Protein AF-0000000078657844 (afdb_homodimer)

Structure (mmCIF, N/CA/C/O backbone):
data_AF-0000000078657844-model_v1
#
loop_
_entity.id
_entity.type
_entity.pdbx_description
1 polymer 'Efflux RND transporter permease subunit'
#
loop_
_atom_site.group_PDB
_atom_site.id
_atom_site.type_symbol
_atom_site.label_atom_id
_atom_site.label_alt_id
_atom_site.label_comp_id
_atom_site.label_asym_id
_atom_site.label_entity_id
_atom_site.label_seq_id
_atom_site.pdbx_PDB_ins_code
_atom_site.Cartn_x
_atom_site.Cartn_y
_atom_site.Cartn_z
_atom_site.occupancy
_atom_site.B_iso_or_equiv
_atom_site.auth_seq_id
_atom_site.auth_comp_id
_atom_site.auth_asym_id
_atom_site.auth_atom_id
_atom_site.pdbx_PDB_model_num
ATOM 1 N N . MET A 1 1 ? 10.367 41.625 31.625 1 34.91 1 MET A N 1
ATOM 2 C CA . MET A 1 1 ? 11.773 41.219 31.547 1 34.91 1 MET A CA 1
ATOM 3 C C . MET A 1 1 ? 11.906 39.844 30.859 1 34.91 1 MET A C 1
ATOM 5 O O . MET A 1 1 ? 11.328 38.875 31.312 1 34.91 1 MET A O 1
ATOM 9 N N . GLY A 1 2 ? 11.891 39.812 29.531 1 51.16 2 GLY A N 1
ATOM 10 C CA . GLY A 1 2 ? 11.773 38.656 28.672 1 51.16 2 GLY A CA 1
ATOM 11 C C . GLY A 1 2 ? 12.828 37.594 28.969 1 51.16 2 GLY A C 1
ATOM 12 O O . GLY A 1 2 ? 13.852 37.875 29.594 1 51.16 2 GLY A O 1
ATOM 13 N N . PHE A 1 3 ? 12.578 36.438 29.016 1 63.78 3 PHE A N 1
ATOM 14 C CA . PHE A 1 3 ? 13.438 35.281 29.281 1 63.78 3 PHE A CA 1
ATOM 15 C C . PHE A 1 3 ? 14.688 35.312 28.422 1 63.78 3 PHE A C 1
ATOM 17 O O . PHE A 1 3 ? 14.602 35.469 27.203 1 63.78 3 PHE A O 1
ATOM 24 N N . ASN A 1 4 ? 15.859 35.781 28.969 1 77.81 4 ASN A N 1
ATOM 25 C CA . ASN A 1 4 ? 17.172 35.781 28.312 1 77.81 4 ASN A CA 1
ATOM 26 C C . ASN A 1 4 ? 17.969 34.531 28.656 1 77.81 4 ASN A C 1
ATOM 28 O O . ASN A 1 4 ? 18.453 34.375 29.781 1 77.81 4 ASN A O 1
ATOM 32 N N . LEU A 1 5 ? 18.109 33.625 27.75 1 80.19 5 LEU A N 1
ATOM 33 C CA . LEU A 1 5 ? 18.75 32.312 27.969 1 80.19 5 LEU A CA 1
ATOM 34 C C . LEU A 1 5 ? 20.25 32.5 28.234 1 80.19 5 LEU A C 1
ATOM 36 O O . LEU A 1 5 ? 20.812 31.766 29.047 1 80.19 5 LEU A O 1
ATOM 40 N N . SER A 1 6 ? 20.984 33.469 27.594 1 81.69 6 SER A N 1
ATOM 41 C CA . SER A 1 6 ? 22.406 33.688 27.812 1 81.69 6 SER A CA 1
ATOM 42 C C . SER A 1 6 ? 22.672 34.25 29.203 1 81.69 6 SER A C 1
ATOM 44 O O . SER A 1 6 ? 23.672 33.875 29.844 1 81.69 6 SER A O 1
ATOM 46 N N . ALA A 1 7 ? 21.75 35.188 29.625 1 80.56 7 ALA A N 1
ATOM 47 C CA . ALA A 1 7 ? 21.875 35.719 30.984 1 80.56 7 ALA A CA 1
ATOM 48 C C . ALA A 1 7 ? 21.609 34.656 32.031 1 80.56 7 ALA A C 1
ATOM 50 O O . ALA A 1 7 ? 22.25 34.625 33.062 1 80.56 7 ALA A O 1
ATOM 51 N N . TRP A 1 8 ? 20.672 33.812 31.672 1 83.12 8 TRP A N 1
ATOM 52 C CA . TRP A 1 8 ? 20.375 32.688 32.562 1 83.12 8 TRP A CA 1
ATOM 53 C C . TRP A 1 8 ? 21.562 31.734 32.656 1 83.12 8 TRP A C 1
ATOM 55 O O . TRP A 1 8 ? 21.875 31.234 33.75 1 83.12 8 TRP A O 1
ATOM 65 N N . ALA A 1 9 ? 22.266 31.438 31.609 1 86.19 9 ALA A N 1
ATOM 66 C CA . ALA A 1 9 ? 23.422 30.562 31.594 1 86.19 9 ALA A CA 1
ATOM 67 C C . ALA A 1 9 ? 24.547 31.109 32.438 1 86.19 9 ALA A C 1
ATOM 69 O O . ALA A 1 9 ? 25.266 30.344 33.125 1 86.19 9 ALA A O 1
ATOM 70 N N . LEU A 1 10 ? 24.719 32.438 32.469 1 84 10 LEU A N 1
ATOM 71 C CA . LEU A 1 10 ? 25.812 33.062 33.219 1 84 10 LEU A CA 1
ATOM 72 C C . LEU A 1 10 ? 25.469 33.156 34.719 1 84 10 LEU A C 1
ATOM 74 O O . LEU A 1 10 ? 26.359 33.219 35.562 1 84 10 LEU A O 1
ATOM 78 N N . ARG A 1 11 ? 24.125 33.25 34.938 1 82.56 11 ARG A N 1
ATOM 79 C CA . ARG A 1 11 ? 23.703 33.281 36.344 1 82.56 11 ARG A CA 1
ATOM 80 C C . ARG A 1 11 ? 23.781 31.906 36.969 1 82.56 11 ARG A C 1
ATOM 82 O O . ARG A 1 11 ? 23.938 31.781 38.188 1 82.56 11 ARG A O 1
ATOM 89 N N . ASN A 1 12 ? 23.656 30.906 36.188 1 88.69 12 ASN A N 1
ATOM 90 C CA . ASN A 1 12 ? 23.75 29.531 36.625 1 88.69 12 ASN A CA 1
ATOM 91 C C . ASN A 1 12 ? 24.969 28.828 36.031 1 88.69 12 ASN A C 1
ATOM 93 O O . ASN A 1 12 ? 24.844 27.797 35.375 1 88.69 12 ASN A O 1
ATOM 97 N N . ARG A 1 13 ? 26.109 29.203 36.438 1 86.88 13 ARG A N 1
ATOM 98 C CA . ARG A 1 13 ? 27.375 28.75 35.875 1 86.88 13 ARG A CA 1
ATOM 99 C C . ARG A 1 13 ? 27.609 27.281 36.156 1 86.88 13 ARG A C 1
ATOM 101 O O . ARG A 1 13 ? 28.094 26.547 35.312 1 86.88 13 ARG A O 1
ATOM 108 N N . GLN A 1 14 ? 27.156 26.844 37.219 1 88.88 14 GLN A N 1
ATOM 109 C CA . GLN A 1 14 ? 27.406 25.453 37.625 1 88.88 14 GLN A CA 1
ATOM 110 C C . GLN A 1 14 ? 26.547 24.484 36.812 1 88.88 14 GLN A C 1
ATOM 112 O O . GLN A 1 14 ? 27 23.391 36.469 1 88.88 14 GLN A O 1
ATOM 117 N N . ILE A 1 15 ? 25.328 24.859 36.562 1 90.12 15 ILE A N 1
ATOM 118 C CA . ILE A 1 15 ? 24.422 24 35.812 1 90.12 15 ILE A CA 1
ATOM 119 C C . ILE A 1 15 ? 24.906 23.906 34.344 1 90.12 15 ILE A C 1
ATOM 121 O O . ILE A 1 15 ? 24.844 22.844 33.75 1 90.12 15 ILE A O 1
ATOM 125 N N . VAL A 1 16 ? 25.344 25 33.812 1 90.94 16 VAL A N 1
ATOM 126 C CA . VAL A 1 16 ? 25.812 25.031 32.438 1 90.94 16 VAL A CA 1
ATOM 127 C C . VAL A 1 16 ? 27.078 24.188 32.312 1 90.94 16 VAL A C 1
ATOM 129 O O . VAL A 1 16 ? 27.25 23.438 31.328 1 90.94 16 VAL A O 1
ATOM 132 N N . LEU A 1 17 ? 27.906 24.281 33.281 1 90.5 17 LEU A N 1
ATOM 133 C CA . LEU A 1 17 ? 29.125 23.469 33.281 1 90.5 17 LEU A CA 1
ATOM 134 C C . LEU A 1 17 ? 28.781 21.984 33.406 1 90.5 17 LEU A C 1
ATOM 136 O O . LEU A 1 17 ? 29.391 21.141 32.75 1 90.5 17 LEU A O 1
ATOM 140 N N . PHE A 1 18 ? 27.875 21.766 34.25 1 91.5 18 PHE A N 1
ATOM 141 C CA . PHE A 1 18 ? 27.422 20.375 34.406 1 91.5 18 PHE A CA 1
ATOM 142 C C . PHE A 1 18 ? 26.859 19.844 33.094 1 91.5 18 PHE A C 1
ATOM 144 O O . PHE A 1 18 ? 27.172 18.719 32.688 1 91.5 18 PHE A O 1
ATOM 151 N N . LEU A 1 19 ? 26.016 20.594 32.438 1 92.62 19 LEU A N 1
ATOM 152 C CA . LEU A 1 19 ? 25.406 20.188 31.188 1 92.62 19 LEU A CA 1
ATOM 153 C C . LEU A 1 19 ? 26.469 20 30.094 1 92.62 19 LEU A C 1
ATOM 155 O O . LEU A 1 19 ? 26.344 19.125 29.25 1 92.62 19 LEU A O 1
ATOM 159 N N . MET A 1 20 ? 27.453 20.859 30.109 1 92.38 20 MET A N 1
ATOM 160 C CA . MET A 1 20 ? 28.547 20.75 29.141 1 92.38 20 MET A CA 1
ATOM 161 C C . MET A 1 20 ? 29.312 19.453 29.328 1 92.38 20 MET A C 1
ATOM 163 O O . MET A 1 20 ? 29.609 18.75 28.344 1 92.38 20 MET A O 1
ATOM 167 N N . ILE A 1 21 ? 29.594 19.125 30.516 1 93.06 21 ILE A N 1
ATOM 168 C CA . ILE A 1 21 ? 30.344 17.906 30.812 1 93.06 21 ILE A CA 1
ATOM 169 C C . ILE A 1 21 ? 29.5 16.672 30.531 1 93.06 21 ILE A C 1
ATOM 171 O O . ILE A 1 21 ? 29.984 15.695 29.953 1 93.06 21 ILE A O 1
ATOM 175 N N . LEU A 1 22 ? 28.297 16.781 30.938 1 94 22 LEU A N 1
ATOM 176 C CA . LEU A 1 22 ? 27.375 15.664 30.703 1 94 22 LEU A CA 1
ATOM 177 C C . LEU A 1 22 ? 27.219 15.391 29.219 1 94 22 LEU A C 1
ATOM 179 O O . LEU A 1 22 ? 27.281 14.242 28.781 1 94 22 LEU A O 1
ATOM 183 N N . LEU A 1 23 ? 26.984 16.406 28.453 1 93.88 23 LEU A N 1
ATOM 184 C CA . LEU A 1 23 ? 26.766 16.234 27.031 1 93.88 23 LEU A CA 1
ATOM 185 C C . LEU A 1 23 ? 28.047 15.805 26.328 1 93.88 23 LEU A C 1
ATOM 187 O O . LEU A 1 23 ? 28 15.055 25.344 1 93.88 23 LEU A O 1
ATOM 191 N N . ALA A 1 24 ? 29.125 16.25 26.797 1 93.75 24 ALA A N 1
ATOM 192 C CA . ALA A 1 24 ? 30.406 15.812 26.266 1 93.75 24 ALA A CA 1
ATOM 193 C C . ALA A 1 24 ? 30.641 14.328 26.531 1 93.75 24 ALA A C 1
ATOM 195 O O . ALA A 1 24 ? 31.125 13.602 25.656 1 93.75 24 ALA A O 1
ATOM 196 N N . LEU A 1 25 ? 30.234 13.914 27.656 1 94.38 25 LEU A N 1
ATOM 197 C CA . LEU A 1 25 ? 30.422 12.516 28.031 1 94.38 25 LEU A CA 1
ATOM 198 C C . LEU A 1 25 ? 29.453 11.617 27.266 1 94.38 25 LEU A C 1
ATOM 200 O O . LEU A 1 25 ? 29.844 10.57 26.734 1 94.38 25 LEU A O 1
ATOM 204 N N . VAL A 1 26 ? 28.234 12.031 27.234 1 94.38 26 VAL A N 1
ATOM 205 C CA . VAL A 1 26 ? 27.219 11.258 26.516 1 94.38 26 VAL A CA 1
ATOM 206 C C . VAL A 1 26 ? 27.578 11.211 25.031 1 94.38 26 VAL A C 1
ATOM 208 O O . VAL A 1 26 ? 27.375 10.188 24.359 1 94.38 26 VAL A O 1
ATOM 211 N N . GLY A 1 27 ? 28 12.312 24.531 1 93.81 27 GLY A N 1
ATOM 212 C CA . GLY A 1 27 ? 28.406 12.352 23.141 1 93.81 27 GLY A CA 1
ATOM 213 C C . GLY A 1 27 ? 29.594 11.445 22.844 1 93.81 27 GLY A C 1
ATOM 214 O O . GLY A 1 27 ? 29.594 10.734 21.828 1 93.81 27 GLY A O 1
ATOM 215 N N . ALA A 1 28 ? 30.5 11.438 23.688 1 92.94 28 ALA A N 1
ATOM 216 C CA . ALA A 1 28 ? 31.672 10.594 23.516 1 92.94 28 ALA A CA 1
ATOM 217 C C . ALA A 1 28 ? 31.312 9.117 23.609 1 92.94 28 ALA A C 1
ATOM 219 O O . ALA A 1 28 ? 31.828 8.297 22.844 1 92.94 28 ALA A O 1
ATOM 220 N N . LEU A 1 29 ? 30.469 8.812 24.453 1 93 29 LEU A N 1
ATOM 221 C CA . LEU A 1 29 ? 30.016 7.43 24.594 1 93 29 LEU A CA 1
ATOM 222 C C . LEU A 1 29 ? 29.188 7.016 23.375 1 93 29 LEU A C 1
ATOM 224 O O . LEU A 1 29 ? 29.297 5.879 22.906 1 93 29 LEU A O 1
ATOM 228 N N . SER A 1 30 ? 28.391 7.883 22.938 1 93.25 30 SER A N 1
ATOM 229 C CA . SER A 1 30 ? 27.547 7.594 21.781 1 93.25 30 SER A CA 1
ATOM 230 C C . SER A 1 30 ? 28.391 7.367 20.531 1 93.25 30 SER A C 1
ATOM 232 O O . SER A 1 30 ? 28.062 6.531 19.688 1 93.25 30 SER A O 1
ATOM 234 N N . TYR A 1 31 ? 29.438 8.047 20.391 1 89.5 31 TYR A N 1
ATOM 235 C CA . TYR A 1 31 ? 30.328 7.898 19.25 1 89.5 31 TYR A CA 1
ATOM 236 C C . TYR A 1 31 ? 30.906 6.492 19.188 1 89.5 31 TYR A C 1
ATOM 238 O O . TYR A 1 31 ? 31.031 5.91 18.109 1 89.5 31 TYR A O 1
ATOM 246 N N . THR A 1 32 ? 31.125 5.883 20.312 1 87.5 32 THR A N 1
ATOM 247 C CA . THR A 1 32 ? 31.734 4.555 20.359 1 87.5 32 THR A CA 1
ATOM 248 C C . THR A 1 32 ? 30.688 3.479 20.094 1 87.5 32 THR A C 1
ATOM 250 O O . THR A 1 32 ? 31.016 2.367 19.688 1 87.5 32 THR A O 1
ATOM 253 N N . LYS A 1 33 ? 29.516 3.805 20.219 1 88.25 33 LYS A N 1
ATOM 254 C CA . LYS A 1 33 ? 28.469 2.797 20.078 1 88.25 33 LYS A CA 1
ATOM 255 C C . LYS A 1 33 ? 27.766 2.914 18.734 1 88.25 33 LYS A C 1
ATOM 257 O O . LYS A 1 33 ? 26.969 2.049 18.375 1 88.25 33 LYS A O 1
ATOM 262 N N . LEU A 1 34 ? 28.016 3.852 18.031 1 87.88 34 LEU A N 1
ATOM 263 C CA . LEU A 1 34 ? 27.359 4.027 16.734 1 87.88 34 LEU A CA 1
ATOM 264 C C . LEU A 1 34 ? 27.844 2.984 15.734 1 87.88 34 LEU A C 1
ATOM 266 O O . LEU A 1 34 ? 29.047 2.715 15.641 1 87.88 34 LEU A O 1
ATOM 270 N N . GLY A 1 35 ? 26.875 2.307 15.117 1 85.38 35 GLY A N 1
ATOM 271 C CA . GLY A 1 35 ? 27.203 1.321 14.102 1 85.38 35 GLY A CA 1
ATOM 272 C C . GLY A 1 35 ? 27.859 1.926 12.875 1 85.38 35 GLY A C 1
ATOM 273 O O . GLY A 1 35 ? 27.469 3.006 12.422 1 85.38 35 GLY A O 1
ATOM 274 N N . GLN A 1 36 ? 28.906 1.331 12.453 1 86.75 36 GLN A N 1
ATOM 275 C CA . GLN A 1 36 ? 29.609 1.798 11.258 1 86.75 36 GLN A CA 1
ATOM 276 C C . GLN A 1 36 ? 29.281 0.917 10.055 1 86.75 36 GLN A C 1
ATOM 278 O O . GLN A 1 36 ? 29.25 -0.311 10.164 1 86.75 36 GLN A O 1
ATOM 283 N N . SER A 1 37 ? 28.828 1.515 9.047 1 84.5 37 SER A N 1
ATOM 284 C CA . SER A 1 37 ? 28.516 0.821 7.797 1 84.5 37 SER A CA 1
ATOM 285 C C . SER A 1 37 ? 29 1.605 6.59 1 84.5 37 SER A C 1
ATOM 287 O O . SER A 1 37 ? 29.375 2.775 6.711 1 84.5 37 SER A O 1
ATOM 289 N N . GLU A 1 38 ? 29.078 0.917 5.5 1 78.88 38 GLU A N 1
ATOM 290 C CA . GLU A 1 38 ? 29.547 1.585 4.293 1 78.88 38 GLU A CA 1
ATOM 291 C C . GLU A 1 38 ? 28.469 2.502 3.715 1 78.88 38 GLU A C 1
ATOM 293 O O . GLU A 1 38 ? 28.75 3.654 3.377 1 78.88 38 GLU A O 1
ATOM 298 N N . ASP A 1 39 ? 27.328 1.947 3.58 1 81.38 39 ASP A N 1
ATOM 299 C CA . ASP A 1 39 ? 26.203 2.676 2.998 1 81.38 39 ASP A CA 1
ATOM 300 C C . ASP A 1 39 ? 25.047 2.77 3.982 1 81.38 39 ASP A C 1
ATOM 302 O O . ASP A 1 39 ? 24.938 1.952 4.898 1 81.38 39 ASP A O 1
ATOM 306 N N . PRO A 1 40 ? 24.297 3.809 3.82 1 84.75 40 PRO A N 1
ATOM 307 C CA . PRO A 1 40 ? 23.109 3.881 4.664 1 84.75 40 PRO A CA 1
ATOM 308 C C . PRO A 1 40 ? 22.125 2.736 4.406 1 84.75 40 PRO A C 1
ATOM 310 O O . PRO A 1 40 ? 22.156 2.123 3.334 1 84.75 40 PRO A O 1
ATOM 313 N N . PRO A 1 41 ? 21.359 2.479 5.484 1 79.56 41 PRO A N 1
ATOM 314 C CA . PRO A 1 41 ? 20.359 1.433 5.266 1 79.56 41 PRO A CA 1
ATOM 315 C C . PRO A 1 41 ? 19.375 1.785 4.152 1 79.56 41 PRO A C 1
ATOM 317 O O . PRO A 1 41 ? 18.922 2.93 4.066 1 79.56 41 PRO A O 1
ATOM 320 N N . PHE A 1 42 ? 19.234 0.841 3.23 1 77.88 42 PHE A N 1
ATOM 321 C CA . PHE A 1 42 ? 18.375 0.993 2.066 1 77.88 42 PHE A CA 1
ATOM 322 C C . PHE A 1 42 ? 17.531 -0.257 1.855 1 77.88 42 PHE A C 1
ATOM 324 O O . PHE A 1 42 ? 18.047 -1.377 1.906 1 77.88 42 PHE A O 1
ATOM 331 N N . THR A 1 43 ? 16.188 0.026 1.701 1 82.06 43 THR A N 1
ATOM 332 C CA . THR A 1 43 ? 15.305 -1.109 1.452 1 82.06 43 THR A CA 1
ATOM 333 C C . THR A 1 43 ? 15.141 -1.349 -0.046 1 82.06 43 THR A C 1
ATOM 335 O O . THR A 1 43 ? 14.719 -0.455 -0.78 1 82.06 43 THR A O 1
ATOM 338 N N . PHE A 1 44 ? 15.648 -2.514 -0.457 1 83.94 44 PHE A N 1
ATOM 339 C CA . PHE A 1 44 ? 15.406 -2.904 -1.84 1 83.94 44 PHE A CA 1
ATOM 340 C C . PHE A 1 44 ? 13.961 -3.344 -2.031 1 83.94 44 PHE A C 1
ATOM 342 O O . PHE A 1 44 ? 13.539 -4.359 -1.476 1 83.94 44 PHE A O 1
ATOM 349 N N . LYS A 1 45 ? 13.289 -2.67 -2.836 1 88.25 45 LYS A N 1
ATOM 350 C CA . LYS A 1 45 ? 11.859 -2.918 -2.998 1 88.25 45 LYS A CA 1
ATOM 351 C C . LYS A 1 45 ? 11.586 -3.791 -4.223 1 88.25 45 LYS A C 1
ATOM 353 O O . LYS A 1 45 ? 10.828 -3.402 -5.109 1 88.25 45 LYS A O 1
ATOM 358 N N . ALA A 1 46 ? 12.219 -4.953 -4.277 1 90.06 46 ALA A N 1
ATOM 359 C CA . ALA A 1 46 ? 12.016 -5.906 -5.367 1 90.06 46 ALA A CA 1
ATOM 360 C C . ALA A 1 46 ? 11.859 -7.324 -4.828 1 90.06 46 ALA A C 1
ATOM 362 O O . ALA A 1 46 ? 12.516 -7.703 -3.855 1 90.06 46 ALA A O 1
ATOM 363 N N . MET A 1 47 ? 10.93 -8.078 -5.371 1 92.19 47 MET A N 1
ATOM 364 C CA . MET A 1 47 ? 10.719 -9.492 -5.074 1 92.19 47 MET A CA 1
ATOM 365 C C . MET A 1 47 ? 10.812 -10.328 -6.34 1 92.19 47 MET A C 1
ATOM 367 O O . MET A 1 47 ? 10.312 -9.938 -7.395 1 92.19 47 MET A O 1
ATOM 371 N N . VAL A 1 48 ? 11.547 -11.438 -6.215 1 92.69 48 VAL A N 1
ATOM 372 C CA . VAL A 1 48 ? 11.688 -12.328 -7.363 1 92.69 48 VAL A CA 1
ATOM 373 C C . VAL A 1 48 ? 10.836 -13.578 -7.152 1 92.69 48 VAL A C 1
ATOM 375 O O . VAL A 1 48 ? 10.875 -14.195 -6.082 1 92.69 48 VAL A O 1
ATOM 378 N N . ILE A 1 49 ? 10.023 -13.883 -8.125 1 94.69 49 ILE A N 1
ATOM 379 C CA . ILE A 1 49 ? 9.195 -15.086 -8.125 1 94.69 49 ILE A CA 1
ATOM 380 C C . ILE A 1 49 ? 9.672 -16.031 -9.219 1 94.69 49 ILE A C 1
ATOM 382 O O . ILE A 1 49 ? 9.594 -15.719 -10.406 1 94.69 49 ILE A O 1
ATOM 386 N N . ARG A 1 50 ? 10.117 -17.234 -8.766 1 93.62 50 ARG A N 1
ATOM 387 C CA . ARG A 1 50 ? 10.609 -18.234 -9.703 1 93.62 50 ARG A CA 1
ATOM 388 C C . ARG A 1 50 ? 9.672 -19.438 -9.766 1 93.62 50 ARG A C 1
ATOM 390 O O . ARG A 1 50 ? 9.281 -19.984 -8.734 1 93.62 50 ARG A O 1
ATOM 397 N N . THR A 1 51 ? 9.203 -19.781 -10.977 1 94.81 51 THR A N 1
ATOM 398 C CA . THR A 1 51 ? 8.352 -20.938 -11.211 1 94.81 51 THR A CA 1
ATOM 399 C C . THR A 1 51 ? 8.977 -21.859 -12.258 1 94.81 51 THR A C 1
ATOM 401 O O . THR A 1 51 ? 9.375 -21.406 -13.336 1 94.81 51 THR A O 1
ATOM 404 N N . LEU A 1 52 ? 9.086 -23.188 -11.93 1 93.12 52 LEU A N 1
ATOM 405 C CA . LEU A 1 52 ? 9.68 -24.156 -12.844 1 93.12 52 LEU A CA 1
ATOM 406 C C . LEU A 1 52 ? 8.602 -25.016 -13.492 1 93.12 52 LEU A C 1
ATOM 408 O O . LEU A 1 52 ? 7.652 -25.453 -12.828 1 93.12 52 LEU A O 1
ATOM 412 N N . TRP A 1 53 ? 8.602 -25.094 -14.781 1 89.75 53 TRP A N 1
ATOM 413 C CA . TRP A 1 53 ? 7.758 -25.984 -15.578 1 89.75 53 TRP A CA 1
ATOM 414 C C . TRP A 1 53 ? 8.594 -26.781 -16.562 1 89.75 53 TRP A C 1
ATOM 416 O O . TRP A 1 53 ? 8.594 -26.484 -17.766 1 89.75 53 TRP A O 1
ATOM 426 N N . PRO A 1 54 ? 9.164 -27.859 -16.031 1 86.06 54 PRO A N 1
ATOM 427 C CA . PRO A 1 54 ? 10.094 -28.609 -16.875 1 86.06 54 PRO A CA 1
ATOM 428 C C . PRO A 1 54 ? 9.422 -29.203 -18.109 1 86.06 54 PRO A C 1
ATOM 430 O O . PRO A 1 54 ? 8.32 -29.75 -18.031 1 86.06 54 PRO A O 1
ATOM 433 N N . GLY A 1 55 ? 10.055 -29.016 -19.281 1 79.56 55 GLY A N 1
ATOM 434 C CA . GLY A 1 55 ? 9.562 -29.609 -20.516 1 79.56 55 GLY A CA 1
ATOM 435 C C . GLY A 1 55 ? 8.867 -28.609 -21.422 1 79.56 55 GLY A C 1
ATOM 436 O O . GLY A 1 55 ? 8.703 -28.844 -22.609 1 79.56 55 GLY A O 1
ATOM 437 N N . ALA A 1 56 ? 8.445 -27.5 -20.859 1 86 56 ALA A N 1
ATOM 438 C CA . ALA A 1 56 ? 7.715 -26.5 -21.641 1 86 56 ALA A CA 1
ATOM 439 C C . ALA A 1 56 ? 8.68 -25.562 -22.375 1 86 56 ALA A C 1
ATOM 441 O O . ALA A 1 56 ? 9.82 -25.375 -21.953 1 86 56 ALA A O 1
ATOM 442 N N . SER A 1 57 ? 8.281 -25.062 -23.547 1 87.62 57 SER A N 1
ATOM 443 C CA . SER A 1 57 ? 9.062 -24.094 -24.297 1 87.62 57 SER A CA 1
ATOM 444 C C . SER A 1 57 ? 8.977 -22.703 -23.688 1 87.62 57 SER A C 1
ATOM 446 O O . SER A 1 57 ? 8.125 -22.453 -22.828 1 87.62 57 SER A O 1
ATOM 448 N N . ALA A 1 58 ? 9.867 -21.859 -24.094 1 90.19 58 ALA A N 1
ATOM 449 C CA . ALA A 1 58 ? 9.875 -20.484 -23.578 1 90.19 58 ALA A CA 1
ATOM 450 C C . ALA A 1 58 ? 8.547 -19.797 -23.875 1 90.19 58 ALA A C 1
ATOM 452 O O . ALA A 1 58 ? 8.039 -19.031 -23.047 1 90.19 58 ALA A O 1
ATOM 453 N N . GLU A 1 59 ? 8 -20.016 -25 1 89.75 59 GLU A N 1
ATOM 454 C CA . GLU A 1 59 ? 6.738 -19.391 -25.391 1 89.75 59 GLU A CA 1
ATOM 455 C C . GLU A 1 59 ? 5.578 -19.938 -24.547 1 89.75 59 GLU A C 1
ATOM 457 O O . GLU A 1 59 ? 4.688 -19.172 -24.156 1 89.75 59 GLU A O 1
ATOM 462 N N . GLU A 1 60 ? 5.582 -21.203 -24.281 1 88.06 60 GLU A N 1
ATOM 463 C CA . GLU A 1 60 ? 4.539 -21.797 -23.453 1 88.06 60 GLU A CA 1
ATOM 464 C C . GLU A 1 60 ? 4.605 -21.266 -22.031 1 88.06 60 GLU A C 1
ATOM 466 O O . GLU A 1 60 ? 3.576 -20.984 -21.422 1 88.06 60 GLU A O 1
ATOM 471 N N . VAL A 1 61 ? 5.801 -21.219 -21.547 1 91.81 61 VAL A N 1
ATOM 472 C CA . VAL A 1 61 ? 5.984 -20.719 -20.188 1 91.81 61 VAL A CA 1
ATOM 473 C C . VAL A 1 61 ? 5.523 -19.266 -20.109 1 91.81 61 VAL A C 1
ATOM 475 O O . VAL A 1 61 ? 4.879 -18.859 -19.141 1 91.81 61 VAL A O 1
ATOM 478 N N . SER A 1 62 ? 5.855 -18.516 -21.094 1 93.12 62 SER A N 1
ATOM 479 C CA . SER A 1 62 ? 5.492 -17.094 -21.125 1 93.12 62 SER A CA 1
ATOM 480 C C . SER A 1 62 ? 3.98 -16.906 -21.125 1 93.12 62 SER A C 1
ATOM 482 O O . SER A 1 62 ? 3.443 -16.109 -20.359 1 93.12 62 SER A O 1
ATOM 484 N N . ARG A 1 63 ? 3.289 -17.688 -21.906 1 89.69 63 ARG A N 1
ATOM 485 C CA . ARG A 1 63 ? 1.855 -17.516 -22.109 1 89.69 63 ARG A CA 1
ATOM 486 C C . ARG A 1 63 ? 1.052 -18.172 -21 1 89.69 63 ARG A C 1
ATOM 488 O O . ARG A 1 63 ? 0.025 -17.641 -20.562 1 89.69 63 ARG A O 1
ATOM 495 N N . GLN A 1 64 ? 1.534 -19.297 -20.484 1 90.69 64 GLN A N 1
ATOM 496 C CA . GLN A 1 64 ? 0.708 -20.094 -19.562 1 90.69 64 GLN A CA 1
ATOM 497 C C . GLN A 1 64 ? 1.075 -19.812 -18.109 1 90.69 64 GLN A C 1
ATOM 499 O O . GLN A 1 64 ? 0.264 -20.031 -17.219 1 90.69 64 GLN A O 1
ATOM 504 N N . VAL A 1 65 ? 2.24 -19.391 -17.828 1 93.56 65 VAL A N 1
ATOM 505 C CA . VAL A 1 65 ? 2.67 -19.234 -16.438 1 93.56 65 VAL A CA 1
ATOM 506 C C . VAL A 1 65 ? 2.984 -17.766 -16.156 1 93.56 65 VAL A C 1
ATOM 508 O O . VAL A 1 65 ? 2.326 -17.125 -15.344 1 93.56 65 VAL A O 1
ATOM 511 N N . THR A 1 66 ? 3.902 -17.203 -16.922 1 94.88 66 THR A N 1
ATOM 512 C CA . THR A 1 66 ? 4.406 -15.859 -16.672 1 94.88 66 THR A CA 1
ATOM 513 C C . THR A 1 66 ? 3.287 -14.828 -16.781 1 94.88 66 THR A C 1
ATOM 515 O O . THR A 1 66 ? 3.135 -13.969 -15.914 1 94.88 66 THR A O 1
ATOM 518 N N . GLU A 1 67 ? 2.545 -14.891 -17.828 1 92.12 67 GLU A N 1
ATOM 519 C CA . GLU A 1 67 ? 1.493 -13.906 -18.062 1 92.12 67 GLU A CA 1
ATOM 520 C C . GLU A 1 67 ? 0.424 -13.969 -16.984 1 92.12 67 GLU A C 1
ATOM 522 O O . GLU A 1 67 ? -0.112 -12.938 -16.562 1 92.12 67 GLU A O 1
ATOM 527 N N . ARG A 1 68 ? 0.045 -15.133 -16.547 1 91.94 68 ARG A N 1
ATOM 528 C CA . ARG A 1 68 ? -0.965 -15.297 -15.508 1 91.94 68 ARG A CA 1
ATOM 529 C C . ARG A 1 68 ? -0.49 -14.703 -14.188 1 91.94 68 ARG A C 1
ATOM 531 O O . ARG A 1 68 ? -1.267 -14.062 -13.469 1 91.94 68 ARG A O 1
ATOM 538 N N . ILE A 1 69 ? 0.724 -14.93 -13.883 1 94.88 69 ILE A N 1
ATOM 539 C CA . ILE A 1 69 ? 1.292 -14.398 -12.648 1 94.88 69 ILE A CA 1
ATOM 540 C C . ILE A 1 69 ? 1.386 -12.883 -12.734 1 94.88 69 ILE A C 1
ATOM 542 O O . ILE A 1 69 ? 1.071 -12.18 -11.773 1 94.88 69 ILE A O 1
ATOM 546 N N . GLU A 1 70 ? 1.796 -12.391 -13.906 1 93.94 70 GLU A N 1
ATOM 547 C CA . GLU A 1 70 ? 1.892 -10.945 -14.102 1 93.94 70 GLU A CA 1
ATOM 548 C C . GLU A 1 70 ? 0.531 -10.273 -13.938 1 93.94 70 GLU A C 1
ATOM 550 O O . GLU A 1 70 ? 0.424 -9.219 -13.305 1 93.94 70 GLU A O 1
ATOM 555 N N . LYS A 1 71 ? -0.444 -10.898 -14.523 1 89.25 71 LYS A N 1
ATOM 556 C CA . LYS A 1 71 ? -1.797 -10.352 -14.461 1 89.25 71 LYS A CA 1
ATOM 557 C C . LYS A 1 71 ? -2.268 -10.234 -13.008 1 89.25 71 LYS A C 1
ATOM 559 O O . LYS A 1 71 ? -2.846 -9.211 -12.625 1 89.25 71 LYS A O 1
ATOM 564 N N . LYS A 1 72 ? -2.053 -11.211 -12.266 1 91.44 72 LYS A N 1
ATOM 565 C CA . LYS A 1 72 ? -2.484 -11.203 -10.867 1 91.44 72 LYS A CA 1
ATOM 566 C C . LYS A 1 72 ? -1.692 -10.188 -10.055 1 91.44 72 LYS A C 1
ATOM 568 O O . LYS A 1 72 ? -2.24 -9.539 -9.156 1 91.44 72 LYS A O 1
ATOM 573 N N . LEU A 1 73 ? -0.379 -10.062 -10.336 1 93.25 73 LEU A N 1
ATOM 574 C CA . LEU A 1 73 ? 0.476 -9.133 -9.602 1 93.25 73 LEU A CA 1
ATOM 575 C C . LEU A 1 73 ? 0.082 -7.691 -9.891 1 93.25 73 LEU A C 1
ATOM 577 O O . LEU A 1 73 ? 0.245 -6.816 -9.031 1 93.25 73 LEU A O 1
ATOM 581 N N . MET A 1 74 ? -0.425 -7.434 -11.047 1 89.25 74 MET A N 1
ATOM 582 C CA . MET A 1 74 ? -0.817 -6.078 -11.422 1 89.25 74 MET A CA 1
ATOM 583 C C . MET A 1 74 ? -2.047 -5.633 -10.641 1 89.25 74 MET A C 1
ATOM 585 O O . MET A 1 74 ? -2.291 -4.434 -10.492 1 89.25 74 MET A O 1
ATOM 589 N N . GLU A 1 75 ? -2.732 -6.57 -10.047 1 85.25 75 GLU A N 1
ATOM 590 C CA . GLU A 1 75 ? -3.938 -6.262 -9.289 1 85.25 75 GLU A CA 1
ATOM 591 C C . GLU A 1 75 ? -3.59 -5.656 -7.93 1 85.25 75 GLU A C 1
ATOM 593 O O . GLU A 1 75 ? -4.449 -5.074 -7.266 1 85.25 75 GLU A O 1
ATOM 598 N N . THR A 1 76 ? -2.316 -5.688 -7.535 1 84.94 76 THR A N 1
ATOM 599 C CA . THR A 1 76 ? -1.918 -5.09 -6.262 1 84.94 76 THR A CA 1
ATOM 600 C C . THR A 1 76 ? -1.964 -3.568 -6.344 1 84.94 76 THR A C 1
ATOM 602 O O . THR A 1 76 ? -2.189 -2.895 -5.332 1 84.94 76 THR A O 1
ATOM 605 N N . GLY A 1 77 ? -1.703 -2.996 -7.496 1 80.12 77 GLY A N 1
ATOM 606 C CA . GLY A 1 77 ? -1.744 -1.559 -7.719 1 80.12 77 GLY A CA 1
ATOM 607 C C . GLY A 1 77 ? -0.534 -0.834 -7.16 1 80.12 77 GLY A C 1
ATOM 608 O O . GLY A 1 77 ? -0.386 0.375 -7.348 1 80.12 77 GLY A O 1
ATOM 609 N N . GLU A 1 78 ? 0.281 -1.481 -6.434 1 86.12 78 GLU A N 1
ATOM 610 C CA . GLU A 1 78 ? 1.423 -0.843 -5.785 1 86.12 78 GLU A CA 1
ATOM 611 C C . GLU A 1 78 ? 2.732 -1.231 -6.465 1 86.12 78 GLU A C 1
ATOM 613 O O . GLU A 1 78 ? 3.725 -1.524 -5.797 1 86.12 78 GLU A O 1
ATOM 618 N N . TYR A 1 79 ? 2.725 -1.285 -7.82 1 88.62 79 TYR A N 1
ATOM 619 C CA . TYR A 1 79 ? 3.932 -1.646 -8.555 1 88.62 79 TYR A CA 1
ATOM 620 C C . TYR A 1 79 ? 4.418 -0.48 -9.406 1 88.62 79 TYR A C 1
ATOM 622 O O . TYR A 1 79 ? 3.627 0.368 -9.82 1 88.62 79 TYR A O 1
ATOM 630 N N . GLU A 1 80 ? 5.703 -0.321 -9.461 1 88.06 80 GLU A N 1
ATOM 631 C CA . GLU A 1 80 ? 6.305 0.605 -10.414 1 88.06 80 GLU A CA 1
ATOM 632 C C . GLU A 1 80 ? 6.461 -0.042 -11.789 1 88.06 80 GLU A C 1
ATOM 634 O O . GLU A 1 80 ? 6.105 0.554 -12.805 1 88.06 80 GLU A O 1
ATOM 639 N N . LYS A 1 81 ? 7.047 -1.274 -11.734 1 90.75 81 LYS A N 1
ATOM 640 C CA . LYS A 1 81 ? 7.203 -2.082 -12.945 1 90.75 81 LYS A CA 1
ATOM 641 C C . LYS A 1 81 ? 7.34 -3.562 -12.602 1 90.75 81 LYS A C 1
ATOM 643 O O . LYS A 1 81 ? 7.824 -3.912 -11.523 1 90.75 81 LYS A O 1
ATOM 648 N N . ILE A 1 82 ? 6.836 -4.371 -13.508 1 93.69 82 ILE A N 1
ATOM 649 C CA . ILE A 1 82 ? 6.996 -5.82 -13.438 1 93.69 82 ILE A CA 1
ATOM 650 C C . ILE A 1 82 ? 7.805 -6.309 -14.633 1 93.69 82 ILE A C 1
ATOM 652 O O . ILE A 1 82 ? 7.395 -6.133 -15.781 1 93.69 82 ILE A O 1
ATOM 656 N N . VAL A 1 83 ? 8.984 -6.836 -14.281 1 93.94 83 VAL A N 1
ATOM 657 C CA . VAL A 1 83 ? 9.852 -7.363 -15.328 1 93.94 83 VAL A CA 1
ATOM 658 C C . VAL A 1 83 ? 9.953 -8.883 -15.203 1 93.94 83 VAL A C 1
ATOM 660 O O . VAL A 1 83 ? 10.219 -9.406 -14.117 1 93.94 83 VAL A O 1
ATOM 663 N N . SER A 1 84 ? 9.688 -9.523 -16.281 1 94.94 84 SER A N 1
ATOM 664 C CA . SER A 1 84 ? 9.727 -10.977 -16.266 1 94.94 84 SER A CA 1
ATOM 665 C C . SER A 1 84 ? 10.453 -11.531 -17.484 1 94.94 84 SER A C 1
ATOM 667 O O . SER A 1 84 ? 10.523 -10.875 -18.516 1 94.94 84 SER A O 1
ATOM 669 N N . PHE A 1 85 ? 11.117 -12.664 -17.297 1 93 85 PHE A N 1
ATOM 670 C CA . PHE A 1 85 ? 11.648 -13.391 -18.438 1 93 85 PHE A CA 1
ATOM 671 C C . PHE A 1 85 ? 11.258 -14.867 -18.375 1 93 85 PHE A C 1
ATOM 673 O O . PHE A 1 85 ? 11.047 -15.406 -17.281 1 93 85 PHE A O 1
ATOM 680 N N . SER A 1 86 ? 11.039 -15.453 -19.484 1 93.56 86 SER A N 1
ATOM 681 C CA . SER A 1 86 ? 10.664 -16.859 -19.641 1 93.56 86 SER A CA 1
ATOM 682 C C . SER A 1 86 ? 11.688 -17.609 -20.484 1 93.56 86 SER A C 1
ATOM 684 O O . SER A 1 86 ? 11.977 -17.219 -21.625 1 93.56 86 SER A O 1
ATOM 686 N N . ARG A 1 87 ? 12.281 -18.625 -19.859 1 89.88 87 ARG A N 1
ATOM 687 C CA . ARG A 1 87 ? 13.156 -19.578 -20.531 1 89.88 87 ARG A CA 1
ATOM 688 C C . ARG A 1 87 ? 12.5 -20.953 -20.594 1 89.88 87 ARG A C 1
ATOM 690 O O . ARG A 1 87 ? 11.484 -21.203 -19.953 1 89.88 87 ARG A O 1
ATOM 697 N N . PRO A 1 88 ? 13.047 -21.75 -21.484 1 87.25 88 PRO A N 1
ATOM 698 C CA . PRO A 1 88 ? 12.469 -23.094 -21.5 1 87.25 88 PRO A CA 1
ATOM 699 C C . PRO A 1 88 ? 12.492 -23.75 -20.125 1 87.25 88 PRO A C 1
ATOM 701 O O . PRO A 1 88 ? 13.562 -23.953 -19.562 1 87.25 88 PRO A O 1
ATOM 704 N N . GLY A 1 89 ? 11.32 -23.969 -19.594 1 88.31 89 GLY A N 1
ATOM 705 C CA . GLY A 1 89 ? 11.172 -24.703 -18.344 1 88.31 89 GLY A CA 1
ATOM 706 C C . GLY A 1 89 ? 11.164 -23.797 -17.125 1 88.31 89 GLY A C 1
ATOM 707 O O . GLY A 1 89 ? 10.969 -24.281 -16 1 88.31 89 GLY A O 1
ATOM 708 N N . GLU A 1 90 ? 11.438 -22.484 -17.375 1 91.88 90 GLU A N 1
ATOM 709 C CA . GLU A 1 90 ? 11.562 -21.641 -16.203 1 91.88 90 GLU A CA 1
ATOM 710 C C . GLU A 1 90 ? 10.953 -20.266 -16.453 1 91.88 90 GLU A C 1
ATOM 712 O O . GLU A 1 90 ? 11.094 -19.703 -17.547 1 91.88 90 GLU A O 1
ATOM 717 N N . SER A 1 91 ? 10.195 -19.734 -15.406 1 95.12 91 SER A N 1
ATOM 718 C CA . SER A 1 91 ? 9.648 -18.375 -15.398 1 95.12 91 SER A CA 1
ATOM 719 C C . SER A 1 91 ? 10.156 -17.594 -14.203 1 95.12 91 SER A C 1
ATOM 721 O O . SER A 1 91 ? 10.164 -18.094 -13.07 1 95.12 91 SER A O 1
ATOM 723 N N . GLN A 1 92 ? 10.68 -16.453 -14.492 1 94.75 92 GLN A N 1
ATOM 724 C CA . GLN A 1 92 ? 11.125 -15.562 -13.422 1 94.75 92 GLN A CA 1
ATOM 725 C C . GLN A 1 92 ? 10.453 -14.195 -13.523 1 94.75 92 GLN A C 1
ATOM 727 O O . GLN A 1 92 ? 10.602 -13.5 -14.539 1 94.75 92 GLN A O 1
ATOM 732 N N . VAL A 1 93 ? 9.727 -13.82 -12.5 1 95.56 93 VAL A N 1
ATOM 733 C CA . VAL A 1 93 ? 9.023 -12.539 -12.453 1 95.56 93 VAL A CA 1
ATOM 734 C C . VAL A 1 93 ? 9.594 -11.672 -11.336 1 95.56 93 VAL A C 1
ATOM 736 O O . VAL A 1 93 ? 9.664 -12.102 -10.18 1 95.56 93 VAL A O 1
ATOM 739 N N . THR A 1 94 ? 10.07 -10.547 -11.703 1 94.19 94 THR A N 1
ATOM 740 C CA . THR A 1 94 ? 10.562 -9.586 -10.719 1 94.19 94 THR A CA 1
ATOM 741 C C . THR A 1 94 ? 9.547 -8.469 -10.492 1 94.19 94 THR A C 1
ATOM 743 O O . THR A 1 94 ? 9.234 -7.707 -11.406 1 94.19 94 THR A O 1
ATOM 746 N N . PHE A 1 95 ? 9.031 -8.391 -9.297 1 94.75 95 PHE A N 1
ATOM 747 C CA . PHE A 1 95 ? 8.078 -7.367 -8.898 1 94.75 95 PHE A CA 1
ATOM 748 C C . PHE A 1 95 ? 8.789 -6.18 -8.266 1 94.75 95 PHE A C 1
ATOM 750 O O . PHE A 1 95 ? 9.43 -6.316 -7.219 1 94.75 95 PHE A O 1
ATOM 757 N N . MET A 1 96 ? 8.711 -5.062 -8.906 1 93.19 96 MET A N 1
ATOM 758 C CA . MET A 1 96 ? 9.281 -3.84 -8.344 1 93.19 96 MET A CA 1
ATOM 759 C C . MET A 1 96 ? 8.195 -2.943 -7.77 1 93.19 96 MET A C 1
ATOM 761 O O . MET A 1 96 ? 7.316 -2.479 -8.5 1 93.19 96 MET A O 1
ATOM 765 N N . ALA A 1 97 ? 8.266 -2.738 -6.484 1 92.06 97 ALA A N 1
ATOM 766 C CA . ALA A 1 97 ? 7.277 -1.91 -5.801 1 92.06 97 ALA A CA 1
ATOM 767 C C . ALA A 1 97 ? 7.477 -0.434 -6.125 1 92.06 97 ALA A C 1
ATOM 769 O O . ALA A 1 97 ? 8.523 -0.041 -6.637 1 92.06 97 ALA A O 1
ATOM 770 N N . ARG A 1 98 ? 6.496 0.317 -5.891 1 88.69 98 ARG A N 1
ATOM 771 C CA . ARG A 1 98 ? 6.582 1.756 -6.117 1 88.69 98 ARG A CA 1
ATOM 772 C C . ARG A 1 98 ? 7.68 2.383 -5.266 1 88.69 98 ARG A C 1
ATOM 774 O O . ARG A 1 98 ? 7.77 2.113 -4.066 1 88.69 98 ARG A O 1
ATOM 781 N N . ASP A 1 99 ? 8.383 3.225 -5.797 1 85 99 ASP A N 1
ATOM 782 C CA . ASP A 1 99 ? 9.547 3.834 -5.156 1 85 99 ASP A CA 1
ATOM 783 C C . ASP A 1 99 ? 9.125 4.766 -4.023 1 85 99 ASP A C 1
ATOM 785 O O . ASP A 1 99 ? 9.898 5.016 -3.096 1 85 99 ASP A O 1
ATOM 789 N N . SER A 1 100 ? 7.914 5.23 -4.051 1 84.94 100 SER A N 1
ATOM 790 C CA . SER A 1 100 ? 7.438 6.207 -3.08 1 84.94 100 SER A CA 1
ATOM 791 C C . SER A 1 100 ? 6.965 5.531 -1.797 1 84.94 100 SER A C 1
ATOM 793 O O . SER A 1 100 ? 6.738 6.199 -0.785 1 84.94 100 SER A O 1
ATOM 795 N N . MET A 1 101 ? 6.953 4.273 -1.8 1 87 101 MET A N 1
ATOM 796 C CA . MET A 1 101 ? 6.453 3.566 -0.625 1 87 101 MET A CA 1
ATOM 797 C C . MET A 1 101 ? 7.461 3.631 0.519 1 87 101 MET A C 1
ATOM 799 O O . MET A 1 101 ? 8.672 3.576 0.291 1 87 101 MET A O 1
ATOM 803 N N . HIS A 1 102 ? 6.914 3.658 1.677 1 86.5 102 HIS A N 1
ATOM 804 C CA . HIS A 1 102 ? 7.77 3.682 2.859 1 86.5 102 HIS A CA 1
ATOM 805 C C . HIS A 1 102 ? 8.32 2.295 3.17 1 86.5 102 HIS A C 1
ATOM 807 O O . HIS A 1 102 ? 7.648 1.288 2.936 1 86.5 102 HIS A O 1
ATOM 813 N N . SER A 1 103 ? 9.469 2.264 3.705 1 85.44 103 SER A N 1
ATOM 814 C CA . SER A 1 103 ? 10.148 1.011 4.012 1 85.44 103 SER A CA 1
ATOM 815 C C . SER A 1 103 ? 9.336 0.166 4.988 1 85.44 103 SER A C 1
ATOM 817 O O . SER A 1 103 ? 9.375 -1.065 4.938 1 85.44 103 SER A O 1
ATOM 819 N N . ALA A 1 104 ? 8.562 0.793 5.801 1 83.94 104 ALA A N 1
ATOM 820 C CA . ALA A 1 104 ? 7.812 0.087 6.832 1 83.94 104 ALA A CA 1
ATOM 821 C C . ALA A 1 104 ? 6.633 -0.67 6.23 1 83.94 104 ALA A C 1
ATOM 823 O O . ALA A 1 104 ? 6.145 -1.638 6.816 1 83.94 104 ALA A O 1
ATOM 824 N N . ASP A 1 105 ? 6.211 -0.316 5.055 1 86.62 105 ASP A N 1
ATOM 825 C CA . ASP A 1 105 ? 5.031 -0.911 4.434 1 86.62 105 ASP A CA 1
ATOM 826 C C . ASP A 1 105 ? 5.422 -2.053 3.496 1 86.62 105 ASP A C 1
ATOM 828 O O . ASP A 1 105 ? 4.555 -2.781 3.006 1 86.62 105 ASP A O 1
ATOM 832 N N . ILE A 1 106 ? 6.695 -2.326 3.26 1 88.62 106 ILE A N 1
ATOM 833 C CA . ILE A 1 106 ? 7.18 -3.262 2.252 1 88.62 106 ILE A CA 1
ATOM 834 C C . ILE A 1 106 ? 6.906 -4.695 2.707 1 88.62 106 ILE A C 1
ATOM 836 O O . ILE A 1 106 ? 6.477 -5.535 1.911 1 88.62 106 ILE A O 1
ATOM 840 N N . PRO A 1 107 ? 7.023 -5.004 4.051 1 87.75 107 PRO A N 1
ATOM 841 C CA . PRO A 1 107 ? 6.738 -6.383 4.457 1 87.75 107 PRO A CA 1
ATOM 842 C C . PRO A 1 107 ? 5.273 -6.766 4.258 1 87.75 107 PRO A C 1
ATOM 844 O O . PRO A 1 107 ? 4.977 -7.898 3.875 1 87.75 107 PRO A O 1
ATOM 847 N N . GLU A 1 108 ? 4.406 -5.863 4.461 1 86.88 108 GLU A N 1
ATOM 848 C CA . GLU A 1 108 ? 2.99 -6.137 4.227 1 86.88 108 GLU A CA 1
ATOM 849 C C . GLU A 1 108 ? 2.711 -6.352 2.74 1 86.88 108 GLU A C 1
ATOM 851 O O . GLU A 1 108 ? 1.889 -7.195 2.373 1 86.88 108 GLU A O 1
ATOM 856 N N . LEU A 1 109 ? 3.383 -5.664 1.893 1 89.88 109 LEU A N 1
ATOM 857 C CA . LEU A 1 109 ? 3.217 -5.836 0.453 1 89.88 109 LEU A CA 1
ATOM 858 C C . LEU A 1 109 ? 3.701 -7.211 0.009 1 89.88 109 LEU A C 1
ATOM 860 O O . LEU A 1 109 ? 3.074 -7.852 -0.837 1 89.88 109 LEU A O 1
ATOM 864 N N . TRP A 1 110 ? 4.816 -7.723 0.586 1 92.19 110 TRP A N 1
ATOM 865 C CA . TRP A 1 110 ? 5.324 -9.047 0.257 1 92.19 110 TRP A CA 1
ATOM 866 C C . TRP A 1 110 ? 4.324 -10.133 0.654 1 92.19 110 TRP A C 1
ATOM 868 O O . TRP A 1 110 ? 4.121 -11.094 -0.084 1 92.19 110 TRP A O 1
ATOM 878 N N . TYR A 1 111 ? 3.701 -9.891 1.716 1 88.31 111 TYR A N 1
ATOM 879 C CA . TYR A 1 111 ? 2.678 -10.836 2.148 1 88.31 111 TYR A CA 1
ATOM 880 C C . TYR A 1 111 ? 1.501 -10.852 1.182 1 88.31 111 TYR A C 1
ATOM 882 O O . TYR A 1 111 ? 0.982 -11.914 0.838 1 88.31 111 TYR A O 1
ATOM 890 N N . GLN A 1 112 ? 1.11 -9.672 0.779 1 89.12 112 GLN A N 1
ATOM 891 C CA . GLN A 1 112 ? -0.008 -9.578 -0.153 1 89.12 112 GLN A CA 1
ATOM 892 C C . GLN A 1 112 ? 0.32 -10.266 -1.476 1 89.12 112 GLN A C 1
ATOM 894 O O . GLN A 1 112 ? -0.544 -10.906 -2.08 1 89.12 112 GLN A O 1
ATOM 899 N N . ILE A 1 113 ? 1.554 -10.195 -1.941 1 92.62 113 ILE A N 1
ATOM 900 C CA . ILE A 1 113 ? 1.972 -10.812 -3.195 1 92.62 113 ILE A CA 1
ATOM 901 C C . ILE A 1 113 ? 1.943 -12.336 -3.055 1 92.62 113 ILE A C 1
ATOM 903 O O . ILE A 1 113 ? 1.443 -13.031 -3.936 1 92.62 113 ILE A O 1
ATOM 907 N N . ARG A 1 114 ? 2.473 -12.828 -1.935 1 90.88 114 ARG A N 1
ATOM 908 C CA . ARG A 1 114 ? 2.471 -14.266 -1.697 1 90.88 114 ARG A CA 1
ATOM 909 C C . ARG A 1 114 ? 1.048 -14.812 -1.624 1 90.88 114 ARG A C 1
ATOM 911 O O . ARG A 1 114 ? 0.759 -15.891 -2.148 1 90.88 114 ARG A O 1
ATOM 918 N N . LYS A 1 115 ? 0.21 -14.031 -1.018 1 88.12 115 LYS A N 1
ATOM 919 C CA . LYS A 1 115 ? -1.195 -14.406 -0.889 1 88.12 115 LYS A CA 1
ATOM 920 C C . LYS A 1 115 ? -1.881 -14.445 -2.252 1 88.12 115 LYS A C 1
ATOM 922 O O . LYS A 1 115 ? -2.557 -15.422 -2.584 1 88.12 115 LYS A O 1
ATOM 927 N N . LYS A 1 116 ? -1.712 -13.516 -3.086 1 90.56 116 LYS A N 1
ATOM 928 C CA . LYS A 1 116 ? -2.379 -13.414 -4.383 1 90.56 116 LYS A CA 1
ATOM 929 C C . LYS A 1 116 ? -1.879 -14.492 -5.344 1 90.56 116 LYS A C 1
ATOM 931 O O . LYS A 1 116 ? -2.664 -15.07 -6.098 1 90.56 116 LYS A O 1
ATOM 936 N N . VAL A 1 117 ? -0.613 -14.727 -5.332 1 91.88 117 VAL A N 1
ATOM 937 C CA . VAL A 1 117 ? -0.058 -15.75 -6.215 1 91.88 117 VAL A CA 1
ATOM 938 C C . VAL A 1 117 ? -0.504 -17.125 -5.754 1 91.88 117 VAL A C 1
ATOM 940 O O . VAL A 1 117 ? -0.777 -18.016 -6.578 1 91.88 117 VAL A O 1
ATOM 943 N N . ALA A 1 118 ? -0.583 -17.297 -4.414 1 87.12 118 ALA A N 1
ATOM 944 C CA . ALA A 1 118 ? -1.045 -18.578 -3.883 1 87.12 118 ALA A CA 1
ATOM 945 C C . ALA A 1 118 ? -2.504 -18.828 -4.25 1 87.12 118 ALA A C 1
ATOM 947 O O . ALA A 1 118 ? -2.908 -19.984 -4.461 1 87.12 118 ALA A O 1
ATOM 948 N N . ASP A 1 119 ? -3.186 -17.812 -4.422 1 85.81 119 ASP A N 1
ATOM 949 C CA . ASP A 1 119 ? -4.605 -17.922 -4.742 1 85.81 119 ASP A CA 1
ATOM 950 C C . ASP A 1 119 ? -4.809 -18.406 -6.18 1 85.81 119 ASP A C 1
ATOM 952 O O . ASP A 1 119 ? -5.844 -19 -6.5 1 85.81 119 ASP A O 1
ATOM 956 N N . ILE A 1 120 ? -3.846 -18.203 -7.066 1 87.75 120 ILE A N 1
ATOM 957 C CA . ILE A 1 120 ? -4.051 -18.594 -8.461 1 87.75 120 ILE A CA 1
ATOM 958 C C . ILE A 1 120 ? -3.24 -19.844 -8.773 1 87.75 120 ILE A C 1
ATOM 960 O O . ILE A 1 120 ? -3.102 -20.234 -9.938 1 87.75 120 ILE A O 1
ATOM 964 N N . ARG A 1 121 ? -2.646 -20.438 -7.824 1 86.81 121 ARG A N 1
ATOM 965 C CA . ARG A 1 121 ? -1.812 -21.625 -8.055 1 86.81 121 ARG A CA 1
ATOM 966 C C . ARG A 1 121 ? -2.6 -22.719 -8.758 1 86.81 121 ARG A C 1
ATOM 968 O O . ARG A 1 121 ? -2.053 -23.453 -9.586 1 86.81 121 ARG A O 1
ATOM 975 N N . HIS A 1 122 ? -3.961 -22.703 -8.508 1 80.62 122 HIS A N 1
ATOM 976 C CA . HIS A 1 122 ? -4.793 -23.75 -9.086 1 80.62 122 HIS A CA 1
ATOM 977 C C . HIS A 1 122 ? -5.031 -23.5 -10.57 1 80.62 122 HIS A C 1
ATOM 979 O O . HIS A 1 122 ? -5.398 -24.438 -11.305 1 80.62 122 HIS A O 1
ATOM 985 N N . THR A 1 123 ? -4.793 -22.344 -11.047 1 85.38 123 THR A N 1
ATOM 986 C CA . THR A 1 123 ? -5.027 -22 -12.453 1 85.38 123 THR A CA 1
ATOM 987 C C . THR A 1 123 ? -3.773 -22.266 -13.281 1 85.38 123 THR A C 1
ATOM 989 O O . THR A 1 123 ? -3.82 -22.219 -14.516 1 85.38 123 THR A O 1
ATOM 992 N N . LEU A 1 124 ? -2.623 -22.578 -12.633 1 88.06 124 LEU A N 1
ATOM 993 C CA . LEU A 1 124 ? -1.378 -22.859 -13.336 1 88.06 124 LEU A CA 1
ATOM 994 C C . LEU A 1 124 ? -1.34 -24.312 -13.82 1 88.06 124 LEU A C 1
ATOM 996 O O . LEU A 1 124 ? -2.059 -25.156 -13.297 1 88.06 124 LEU A O 1
ATOM 1000 N N . PRO A 1 125 ? -0.606 -24.547 -14.883 1 86.56 125 PRO A N 1
ATOM 1001 C CA . PRO A 1 125 ? -0.535 -25.906 -15.43 1 86.56 125 PRO A CA 1
ATOM 1002 C C . PRO A 1 125 ? -0.06 -26.922 -14.398 1 86.56 125 PRO A C 1
ATOM 1004 O O . PRO A 1 125 ? 0.689 -26.578 -13.477 1 86.56 125 PRO A O 1
ATOM 1007 N N . PRO A 1 126 ? -0.572 -28.062 -14.625 1 82.69 126 PRO A N 1
ATOM 1008 C CA . PRO A 1 126 ? -0.115 -29.125 -13.719 1 82.69 126 PRO A CA 1
ATOM 1009 C C . PRO A 1 126 ? 1.356 -29.484 -13.922 1 82.69 126 PRO A C 1
ATOM 1011 O O . PRO A 1 126 ? 1.867 -29.406 -15.039 1 82.69 126 PRO A O 1
ATOM 1014 N N . GLY A 1 127 ? 2.098 -29.766 -12.922 1 79.75 127 GLY A N 1
ATOM 1015 C CA . GLY A 1 127 ? 3.49 -30.188 -13.008 1 79.75 127 GLY A CA 1
ATOM 1016 C C . GLY A 1 127 ? 4.461 -29.078 -12.633 1 79.75 127 GLY A C 1
ATOM 1017 O O . GLY A 1 127 ? 5.676 -29.297 -12.625 1 79.75 127 GLY A O 1
ATOM 1018 N N . ILE A 1 128 ? 3.828 -27.938 -12.398 1 86.25 128 ILE A N 1
ATOM 1019 C CA . ILE A 1 128 ? 4.695 -26.812 -12.039 1 86.25 128 ILE A CA 1
ATOM 1020 C C . ILE A 1 128 ? 5.305 -27.062 -10.664 1 86.25 128 ILE A C 1
ATOM 1022 O O . ILE A 1 128 ? 4.719 -27.766 -9.828 1 86.25 128 ILE A O 1
ATOM 1026 N N . GLN A 1 129 ? 6.5 -26.625 -10.547 1 89.06 129 GLN A N 1
ATOM 1027 C CA . GLN A 1 129 ? 7.145 -26.609 -9.234 1 89.06 129 GLN A CA 1
ATOM 1028 C C . GLN A 1 129 ? 7.262 -25.172 -8.711 1 89.06 129 GLN A C 1
ATOM 1030 O O . GLN A 1 129 ? 7.836 -24.312 -9.375 1 89.06 129 GLN A O 1
ATOM 1035 N N . GLY A 1 130 ? 6.703 -24.953 -7.652 1 87.75 130 GLY A N 1
ATOM 1036 C CA . GLY A 1 130 ? 6.617 -23.609 -7.109 1 87.75 130 GLY A CA 1
ATOM 1037 C C . GLY A 1 130 ? 5.211 -23.031 -7.137 1 87.75 130 GLY A C 1
ATOM 1038 O O . GLY A 1 130 ? 4.234 -23.797 -7.148 1 87.75 130 GLY A O 1
ATOM 1039 N N . PRO A 1 131 ? 5.344 -21.766 -7.113 1 91.12 131 PRO A N 1
ATOM 1040 C CA . PRO A 1 131 ? 6.277 -20.641 -7.238 1 91.12 131 PRO A CA 1
ATOM 1041 C C . PRO A 1 131 ? 7.133 -20.438 -5.988 1 91.12 131 PRO A C 1
ATOM 1043 O O . PRO A 1 131 ? 6.641 -20.609 -4.867 1 91.12 131 PRO A O 1
ATOM 1046 N N . PHE A 1 132 ? 8.406 -20.172 -6.23 1 91.81 132 PHE A N 1
ATOM 1047 C CA . PHE A 1 132 ? 9.344 -19.859 -5.164 1 91.81 132 PHE A CA 1
ATOM 1048 C C . PHE A 1 132 ? 9.523 -18.344 -5.02 1 91.81 132 PHE A C 1
ATOM 1050 O O . PHE A 1 132 ? 9.711 -17.641 -6.012 1 91.81 132 PHE A O 1
ATOM 1057 N N . PHE A 1 133 ? 9.375 -17.891 -3.803 1 92.5 133 PHE A N 1
ATOM 1058 C CA . PHE A 1 133 ? 9.438 -16.453 -3.543 1 92.5 133 PHE A CA 1
ATOM 1059 C C . PHE A 1 133 ? 10.766 -16.078 -2.896 1 92.5 133 PHE A C 1
ATOM 1061 O O . PHE A 1 133 ? 11.258 -16.781 -2.016 1 92.5 133 PHE A O 1
ATOM 1068 N N . ASN A 1 134 ? 11.367 -15.062 -3.412 1 89.5 134 ASN A N 1
ATOM 1069 C CA . ASN A 1 134 ? 12.547 -14.469 -2.799 1 89.5 134 ASN A CA 1
ATOM 1070 C C . ASN A 1 134 ? 12.305 -13.008 -2.412 1 89.5 134 ASN A C 1
ATOM 1072 O O . ASN A 1 134 ? 12.422 -12.117 -3.252 1 89.5 134 ASN A O 1
ATOM 1076 N N . ASP A 1 135 ? 12.008 -12.828 -1.215 1 85.62 135 ASP A N 1
ATOM 1077 C CA . ASP A 1 135 ? 11.758 -11.469 -0.729 1 85.62 135 ASP A CA 1
ATOM 1078 C C . ASP A 1 135 ? 12.992 -10.891 -0.051 1 85.62 135 ASP A C 1
ATOM 1080 O O . ASP A 1 135 ? 12.938 -9.805 0.527 1 85.62 135 ASP A O 1
ATOM 1084 N N . GLU A 1 136 ? 14.102 -11.641 0.015 1 81.25 136 GLU A N 1
ATOM 1085 C CA . GLU A 1 136 ? 15.352 -11.156 0.588 1 81.25 136 GLU A CA 1
ATOM 1086 C C . GLU A 1 136 ? 16.375 -10.836 -0.501 1 81.25 136 GLU A C 1
ATOM 1088 O O . GLU A 1 136 ? 17.562 -11.133 -0.353 1 81.25 136 GLU A O 1
ATOM 1093 N N . PHE A 1 137 ? 15.883 -10.352 -1.48 1 75.56 137 PHE A N 1
ATOM 1094 C CA . PHE A 1 137 ? 16.719 -10.039 -2.641 1 75.56 137 PHE A CA 1
ATOM 1095 C C . PHE A 1 137 ? 17.688 -8.914 -2.326 1 75.56 137 PHE A C 1
ATOM 1097 O O . PHE A 1 137 ? 18.75 -8.812 -2.949 1 75.56 137 PHE A O 1
ATOM 1104 N N . GLY A 1 138 ? 17.422 -8.172 -1.316 1 75.19 138 GLY A N 1
ATOM 1105 C CA . GLY A 1 138 ? 18.25 -7.027 -1.012 1 75.19 138 GLY A CA 1
ATOM 1106 C C . GLY A 1 138 ? 19.297 -7.312 0.045 1 75.19 138 GLY A C 1
ATOM 1107 O O . GLY A 1 138 ? 20.047 -6.418 0.45 1 75.19 138 GLY A O 1
ATOM 1108 N N . THR A 1 139 ? 19.547 -8.57 0.344 1 79.88 139 THR A N 1
ATOM 1109 C CA . THR A 1 139 ? 20.531 -8.906 1.363 1 79.88 139 THR A CA 1
ATOM 1110 C C . THR A 1 139 ? 21.953 -8.742 0.819 1 79.88 139 THR A C 1
ATOM 1112 O O . THR A 1 139 ? 22.25 -9.18 -0.295 1 79.88 139 THR A O 1
ATOM 1115 N N . THR A 1 140 ? 22.734 -8.062 1.503 1 84.75 140 THR A N 1
ATOM 1116 C CA . THR A 1 140 ? 24.109 -7.836 1.104 1 84.75 140 THR A CA 1
ATOM 1117 C C . THR A 1 140 ? 25.062 -8.734 1.899 1 84.75 140 THR A C 1
ATOM 1119 O O . THR A 1 140 ? 24.969 -8.805 3.127 1 84.75 140 THR A O 1
ATOM 1122 N N . PHE A 1 141 ? 25.875 -9.406 1.188 1 89.12 141 PHE A N 1
ATOM 1123 C CA . PHE A 1 141 ? 26.891 -10.25 1.805 1 89.12 141 PHE A CA 1
ATOM 1124 C C . PHE A 1 141 ? 28.219 -9.516 1.891 1 89.12 141 PHE A C 1
ATOM 1126 O O . PHE A 1 141 ? 29.031 -9.578 0.964 1 89.12 141 PHE A O 1
ATOM 1133 N N . GLY A 1 142 ? 28.438 -8.977 2.973 1 85 142 GLY A N 1
ATOM 1134 C CA . GLY A 1 142 ? 29.609 -8.141 3.148 1 85 142 GLY A CA 1
ATOM 1135 C C . GLY A 1 142 ? 30.906 -8.93 3.137 1 85 142 GLY A C 1
ATOM 1136 O O . GLY A 1 142 ? 31.938 -8.414 2.715 1 85 142 GLY A O 1
ATOM 1137 N N . ASN A 1 143 ? 30.812 -10.148 3.645 1 90.94 143 ASN A N 1
ATOM 1138 C CA . ASN A 1 143 ? 32 -10.992 3.682 1 90.94 143 ASN A CA 1
ATOM 1139 C C . ASN A 1 143 ? 31.797 -12.297 2.91 1 90.94 143 ASN A C 1
ATOM 1141 O O . ASN A 1 143 ? 30.781 -12.984 3.107 1 90.94 143 ASN A O 1
ATOM 1145 N N . ILE A 1 144 ? 32.688 -12.484 2.012 1 93.44 144 ILE A N 1
ATOM 1146 C CA . ILE A 1 144 ? 32.688 -13.742 1.275 1 93.44 144 ILE A CA 1
ATOM 1147 C C . ILE A 1 144 ? 34.031 -14.461 1.449 1 93.44 144 ILE A C 1
ATOM 1149 O O . ILE A 1 144 ? 35.094 -13.859 1.265 1 93.44 144 ILE A O 1
ATOM 1153 N N . TYR A 1 145 ? 33.938 -15.68 1.895 1 94.06 145 TYR A N 1
ATOM 1154 C CA . TYR A 1 145 ? 35.125 -16.531 2.043 1 94.06 145 TYR A CA 1
ATOM 1155 C C . TYR A 1 145 ? 35.125 -17.641 1.001 1 94.06 145 TYR A C 1
ATOM 1157 O O . TYR A 1 145 ? 34.062 -18.062 0.529 1 94.06 145 TYR A O 1
ATOM 1165 N N . ALA A 1 146 ? 36.281 -17.969 0.577 1 94.5 146 ALA A N 1
ATOM 1166 C CA . ALA A 1 146 ? 36.406 -19.094 -0.357 1 94.5 146 ALA A CA 1
ATOM 1167 C C . ALA A 1 146 ? 37.188 -20.234 0.276 1 94.5 146 ALA A C 1
ATOM 1169 O O . ALA A 1 146 ? 38.312 -20.047 0.793 1 94.5 146 ALA A O 1
ATOM 1170 N N . LEU A 1 147 ? 36.562 -21.359 0.314 1 93.69 147 LEU A N 1
ATOM 1171 C CA . LEU A 1 147 ? 37.188 -22.578 0.776 1 93.69 147 LEU A CA 1
ATOM 1172 C C . LEU A 1 147 ? 37.75 -23.375 -0.398 1 93.69 147 LEU A C 1
ATOM 1174 O O . LEU A 1 147 ? 37 -23.828 -1.263 1 93.69 147 LEU A O 1
ATOM 1178 N N . THR A 1 148 ? 39.031 -23.406 -0.45 1 92.5 148 THR A N 1
ATOM 1179 C CA . THR A 1 148 ? 39.688 -24.156 -1.522 1 92.5 148 THR A CA 1
ATOM 1180 C C . THR A 1 148 ? 40.438 -25.359 -0.963 1 92.5 148 THR A C 1
ATOM 1182 O O . THR A 1 148 ? 40.812 -25.375 0.208 1 92.5 148 THR A O 1
ATOM 1185 N N . GLY A 1 149 ? 40.406 -26.469 -1.707 1 88.38 149 GLY A N 1
ATOM 1186 C CA . GLY A 1 149 ? 41.125 -27.656 -1.332 1 88.38 149 GLY A CA 1
ATOM 1187 C C . GLY A 1 149 ? 41.594 -28.469 -2.525 1 88.38 149 GLY A C 1
ATOM 1188 O O . GLY A 1 149 ? 40.812 -29.125 -3.199 1 88.38 149 GLY A O 1
ATOM 1189 N N . GLN A 1 150 ? 42.938 -28.391 -2.76 1 81.75 150 GLN A N 1
ATOM 1190 C CA . GLN A 1 150 ? 43.5 -29.172 -3.861 1 81.75 150 GLN A CA 1
ATOM 1191 C C . GLN A 1 150 ? 43.438 -30.672 -3.555 1 81.75 150 GLN A C 1
ATOM 1193 O O . GLN A 1 150 ? 43.906 -31.109 -2.516 1 81.75 150 GLN A O 1
ATOM 1198 N N . GLY A 1 151 ? 42.75 -31.406 -4.332 1 77.31 151 GLY A N 1
ATOM 1199 C CA . GLY A 1 151 ? 42.688 -32.844 -4.188 1 77.31 151 GLY A CA 1
ATOM 1200 C C . GLY A 1 151 ? 41.469 -33.344 -3.473 1 77.31 151 GLY A C 1
ATOM 1201 O O . GLY A 1 151 ? 41.188 -34.531 -3.461 1 77.31 151 GLY A O 1
ATOM 1202 N N . PHE A 1 152 ? 40.844 -32.469 -2.832 1 83.38 152 PHE A N 1
ATOM 1203 C CA . PHE A 1 152 ? 39.625 -32.875 -2.117 1 83.38 152 PHE A CA 1
ATOM 1204 C C . PHE A 1 152 ? 38.406 -32.812 -3.029 1 83.38 152 PHE A C 1
ATOM 1206 O O . PHE A 1 152 ? 38.312 -31.938 -3.904 1 83.38 152 PHE A O 1
ATOM 1213 N N . ASP A 1 153 ? 37.562 -33.781 -2.771 1 83.38 153 ASP A N 1
ATOM 1214 C CA . ASP A 1 153 ? 36.312 -33.812 -3.551 1 83.38 153 ASP A CA 1
ATOM 1215 C C . ASP A 1 153 ? 35.312 -32.781 -3.031 1 83.38 153 ASP A C 1
ATOM 1217 O O . ASP A 1 153 ? 35.406 -32.344 -1.893 1 83.38 153 ASP A O 1
ATOM 1221 N N . TYR A 1 154 ? 34.438 -32.375 -3.885 1 86.88 154 TYR A N 1
ATOM 1222 C CA . TYR A 1 154 ? 33.406 -31.391 -3.551 1 86.88 154 TYR A CA 1
ATOM 1223 C C . TYR A 1 154 ? 32.594 -31.828 -2.344 1 86.88 154 TYR A C 1
ATOM 1225 O O . TYR A 1 154 ? 32.125 -31 -1.568 1 86.88 154 TYR A O 1
ATOM 1233 N N . ALA A 1 155 ? 32.375 -33.156 -2.15 1 86.44 155 ALA A N 1
ATOM 1234 C CA . ALA A 1 155 ? 31.578 -33.656 -1.04 1 86.44 155 ALA A CA 1
ATOM 1235 C C . ALA A 1 155 ? 32.25 -33.375 0.298 1 86.44 155 ALA A C 1
ATOM 1237 O O . ALA A 1 155 ? 31.609 -32.969 1.264 1 86.44 155 ALA A O 1
ATOM 1238 N N . VAL A 1 156 ? 33.562 -33.625 0.319 1 86.69 156 VAL A N 1
ATOM 1239 C CA . VAL A 1 156 ? 34.312 -33.375 1.54 1 86.69 156 VAL A CA 1
ATOM 1240 C C . VAL A 1 156 ? 34.406 -31.875 1.814 1 86.69 156 VAL A C 1
ATOM 1242 O O . VAL A 1 156 ? 34.281 -31.438 2.965 1 86.69 156 VAL A O 1
ATOM 1245 N N . LEU A 1 157 ? 34.594 -31.141 0.764 1 90.06 157 LEU A N 1
ATOM 1246 C CA . LEU A 1 157 ? 34.656 -29.688 0.914 1 90.06 157 LEU A CA 1
ATOM 1247 C C . LEU A 1 157 ? 33.312 -29.172 1.455 1 90.06 157 LEU A C 1
ATOM 1249 O O . LEU A 1 157 ? 33.281 -28.234 2.262 1 90.06 157 LEU A O 1
ATOM 1253 N N . LYS A 1 158 ? 32.25 -29.719 0.943 1 90.5 158 LYS A N 1
ATOM 1254 C CA . LYS A 1 158 ? 30.922 -29.297 1.398 1 90.5 158 LYS A CA 1
ATOM 1255 C C . LYS A 1 158 ? 30.734 -29.609 2.877 1 90.5 158 LYS A C 1
ATOM 1257 O O . LYS A 1 158 ? 30.141 -28.812 3.613 1 90.5 158 LYS A O 1
ATOM 1262 N N . ASP A 1 159 ? 31.156 -30.75 3.322 1 88.56 159 ASP A N 1
ATOM 1263 C CA . ASP A 1 159 ? 31.031 -31.141 4.723 1 88.56 159 ASP A CA 1
ATOM 1264 C C . ASP A 1 159 ? 31.766 -30.156 5.633 1 88.56 159 ASP A C 1
ATOM 1266 O O . ASP A 1 159 ? 31.266 -29.797 6.695 1 88.56 159 ASP A O 1
ATOM 1270 N N . TYR A 1 160 ? 32.906 -29.828 5.184 1 90.19 160 TYR A N 1
ATOM 1271 C CA . TYR A 1 160 ? 33.656 -28.891 5.984 1 90.19 160 TYR A CA 1
ATOM 1272 C C . TYR A 1 160 ? 33.062 -27.484 5.898 1 90.19 160 TYR A C 1
ATOM 1274 O O . TYR A 1 160 ? 33.094 -26.734 6.867 1 90.19 160 TYR A O 1
ATOM 1282 N N . ALA A 1 161 ? 32.625 -27.156 4.707 1 92.12 161 ALA A N 1
ATOM 1283 C CA . ALA A 1 161 ? 31.969 -25.859 4.559 1 92.12 161 ALA A CA 1
ATOM 1284 C C . ALA A 1 161 ? 30.781 -25.75 5.496 1 92.12 161 ALA A C 1
ATOM 1286 O O . ALA A 1 161 ? 30.516 -24.672 6.047 1 92.12 161 ALA A O 1
ATOM 1287 N N . ASP A 1 162 ? 30.062 -26.828 5.672 1 90.81 162 ASP A N 1
ATOM 1288 C CA . ASP A 1 162 ? 28.922 -26.844 6.566 1 90.81 162 ASP A CA 1
ATOM 1289 C C . ASP A 1 162 ? 29.344 -26.609 8.016 1 90.81 162 ASP A C 1
ATOM 1291 O O . ASP A 1 162 ? 28.641 -25.938 8.773 1 90.81 162 ASP A O 1
ATOM 1295 N N . ARG A 1 163 ? 30.391 -27.203 8.359 1 90.06 163 ARG A N 1
ATOM 1296 C CA . ARG A 1 163 ? 30.906 -27.016 9.711 1 90.06 163 ARG A CA 1
ATOM 1297 C C . ARG A 1 163 ? 31.328 -25.562 9.938 1 90.06 163 ARG A C 1
ATOM 1299 O O . ARG A 1 163 ? 31.094 -25 11.008 1 90.06 163 ARG A O 1
ATOM 1306 N N . VAL A 1 164 ? 31.969 -25.062 8.945 1 92.25 164 VAL A N 1
ATOM 1307 C CA . VAL A 1 164 ? 32.406 -23.672 9.031 1 92.25 164 VAL A CA 1
ATOM 1308 C C . VAL A 1 164 ? 31.203 -22.75 9.094 1 92.25 164 VAL A C 1
ATOM 1310 O O . VAL A 1 164 ? 31.219 -21.734 9.797 1 92.25 164 VAL A O 1
ATOM 1313 N N . GLN A 1 165 ? 30.219 -23.078 8.305 1 93.38 165 GLN A N 1
ATOM 1314 C CA . GLN A 1 165 ? 29 -22.281 8.305 1 93.38 165 GLN A CA 1
ATOM 1315 C C . GLN A 1 165 ? 28.391 -22.203 9.703 1 93.38 165 GLN A C 1
ATOM 1317 O O . GLN A 1 165 ? 27.984 -21.125 10.141 1 93.38 165 GLN A O 1
ATOM 1322 N N . ILE A 1 166 ? 28.344 -23.312 10.461 1 91.06 166 ILE A N 1
ATOM 1323 C CA . ILE A 1 166 ? 27.781 -23.344 11.805 1 91.06 166 ILE A CA 1
ATOM 1324 C C . ILE A 1 166 ? 28.625 -22.484 12.742 1 91.06 166 ILE A C 1
ATOM 1326 O O . ILE A 1 166 ? 28.078 -21.766 13.586 1 91.06 166 ILE A O 1
ATOM 1330 N N . GLN A 1 167 ? 29.844 -22.562 12.531 1 91.69 167 GLN A N 1
ATOM 1331 C CA . GLN A 1 167 ? 30.734 -21.797 13.398 1 91.69 167 GLN A CA 1
ATOM 1332 C C . GLN A 1 167 ? 30.594 -20.297 13.133 1 91.69 167 GLN A C 1
ATOM 1334 O O . GLN A 1 167 ? 30.594 -19.484 14.07 1 91.69 167 GLN A O 1
ATOM 1339 N N . LEU A 1 168 ? 30.484 -19.969 11.93 1 92.25 168 LEU A N 1
ATOM 1340 C CA . LEU A 1 168 ? 30.344 -18.547 11.578 1 92.25 168 LEU A CA 1
ATOM 1341 C C . LEU A 1 168 ? 29 -18 12.039 1 92.25 168 LEU A C 1
ATOM 1343 O O . LEU A 1 168 ? 28.891 -16.828 12.398 1 92.25 168 LEU A O 1
ATOM 1347 N N . GLN A 1 169 ? 27.984 -18.781 11.961 1 91.44 169 GLN A N 1
ATOM 1348 C CA . GLN A 1 169 ? 26.641 -18.359 12.336 1 91.44 169 GLN A CA 1
ATOM 1349 C C . GLN A 1 169 ? 26.547 -18.094 13.836 1 91.44 169 GLN A C 1
ATOM 1351 O O . GLN A 1 169 ? 25.656 -17.359 14.289 1 91.44 169 GLN A O 1
ATOM 1356 N N . ARG A 1 170 ? 27.438 -18.594 14.641 1 90.06 170 ARG A N 1
ATOM 1357 C CA . ARG A 1 170 ? 27.438 -18.422 16.094 1 90.06 170 ARG A CA 1
ATOM 1358 C C . ARG A 1 170 ? 28.016 -17.062 16.484 1 90.06 170 ARG A C 1
ATOM 1360 O O . ARG A 1 170 ? 27.797 -16.594 17.594 1 90.06 170 ARG A O 1
ATOM 1367 N N . VAL A 1 171 ? 28.688 -16.547 15.516 1 91.31 171 VAL A N 1
ATOM 1368 C CA . VAL A 1 171 ? 29.297 -15.258 15.789 1 91.31 171 VAL A CA 1
ATOM 1369 C C . VAL A 1 171 ? 28.203 -14.195 15.953 1 91.31 171 VAL A C 1
ATOM 1371 O O . VAL A 1 171 ? 27.203 -14.211 15.227 1 91.31 171 VAL A O 1
ATOM 1374 N N . LYS A 1 172 ? 28.422 -13.328 16.891 1 87.88 172 LYS A N 1
ATOM 1375 C CA . LYS A 1 172 ? 27.422 -12.297 17.188 1 87.88 172 LYS A CA 1
ATOM 1376 C C . LYS A 1 172 ? 27.234 -11.352 16.016 1 87.88 172 LYS A C 1
ATOM 1378 O O . LYS A 1 172 ? 28.203 -10.969 15.352 1 87.88 172 LYS A O 1
ATOM 1383 N N . ASP A 1 173 ? 26.047 -10.875 15.609 1 86.94 173 ASP A N 1
ATOM 1384 C CA . ASP A 1 173 ? 25.641 -9.883 14.609 1 86.94 173 ASP A CA 1
ATOM 1385 C C . ASP A 1 173 ? 25.656 -10.492 13.211 1 86.94 173 ASP A C 1
ATOM 1387 O O . ASP A 1 173 ? 25.469 -9.773 12.219 1 86.94 173 ASP A O 1
ATOM 1391 N N . VAL A 1 174 ? 26 -11.844 13.188 1 90.25 174 VAL A N 1
ATOM 1392 C CA . VAL A 1 174 ? 25.875 -12.523 11.898 1 90.25 174 VAL A CA 1
ATOM 1393 C C . VAL A 1 174 ? 24.406 -12.836 11.625 1 90.25 174 VAL A C 1
ATOM 1395 O O . VAL A 1 174 ? 23.688 -13.328 12.5 1 90.25 174 VAL A O 1
ATOM 1398 N N . GLY A 1 175 ? 23.953 -12.398 10.555 1 88.81 175 GLY A N 1
ATOM 1399 C CA . GLY A 1 175 ? 22.578 -12.688 10.172 1 88.81 175 GLY A CA 1
ATOM 1400 C C . GLY A 1 175 ? 22.422 -14.039 9.5 1 88.81 175 GLY A C 1
ATOM 1401 O O . GLY A 1 175 ? 21.984 -15.008 10.133 1 88.81 175 GLY A O 1
ATOM 1402 N N . LYS A 1 176 ? 22.828 -14.156 8.188 1 89.62 176 LYS A N 1
ATOM 1403 C CA . LYS A 1 176 ? 22.719 -15.383 7.41 1 89.62 176 LYS A CA 1
ATOM 1404 C C . LYS A 1 176 ? 24.031 -15.719 6.723 1 89.62 176 LYS A C 1
ATOM 1406 O O . LYS A 1 176 ? 24.812 -14.828 6.379 1 89.62 176 LYS A O 1
ATOM 1411 N N . VAL A 1 177 ? 24.281 -17.031 6.668 1 92.06 177 VAL A N 1
ATOM 1412 C CA . VAL A 1 177 ? 25.453 -17.531 5.945 1 92.06 177 VAL A CA 1
ATOM 1413 C C . VAL A 1 177 ? 25 -18.438 4.809 1 92.06 177 VAL A C 1
ATOM 1415 O O . VAL A 1 177 ? 24.266 -19.422 5.039 1 92.06 177 VAL A O 1
ATOM 1418 N N . GLU A 1 178 ? 25.359 -18.109 3.654 1 91.69 178 GLU A N 1
ATOM 1419 C CA . GLU A 1 178 ? 24.969 -18.891 2.49 1 91.69 178 GLU A CA 1
ATOM 1420 C C . GLU A 1 178 ? 26.188 -19.531 1.822 1 91.69 178 GLU A C 1
ATOM 1422 O O . GLU A 1 178 ? 27.234 -18.906 1.728 1 91.69 178 GLU A O 1
ATOM 1427 N N . LEU A 1 179 ? 25.953 -20.719 1.408 1 92.88 179 LEU A N 1
ATOM 1428 C CA . LEU A 1 179 ? 27 -21.422 0.673 1 92.88 179 LEU A CA 1
ATOM 1429 C C . LEU A 1 179 ? 26.828 -21.234 -0.831 1 92.88 179 LEU A C 1
ATOM 1431 O O . LEU A 1 179 ? 25.719 -21.266 -1.34 1 92.88 179 LEU A O 1
ATOM 1435 N N . LEU A 1 180 ? 27.938 -20.922 -1.473 1 92 180 LEU A N 1
ATOM 1436 C CA . LEU A 1 180 ? 27.922 -20.688 -2.914 1 92 180 LEU A CA 1
ATOM 1437 C C . LEU A 1 180 ? 28.703 -21.766 -3.646 1 92 180 LEU A C 1
ATOM 1439 O O . LEU A 1 180 ? 29.75 -22.234 -3.156 1 92 180 LEU A O 1
ATOM 1443 N N . GLY A 1 181 ? 28.203 -22.094 -4.793 1 88.19 181 GLY A N 1
ATOM 1444 C CA . GLY A 1 181 ? 28.906 -23.031 -5.641 1 88.19 181 GLY A CA 1
ATOM 1445 C C . GLY A 1 181 ? 28.75 -24.484 -5.199 1 88.19 181 GLY A C 1
ATOM 1446 O O . GLY A 1 181 ? 29.672 -25.281 -5.34 1 88.19 181 GLY A O 1
ATOM 1447 N N . LEU A 1 182 ? 27.641 -24.781 -4.703 1 88.38 182 LEU A N 1
ATOM 1448 C CA . LEU A 1 182 ? 27.422 -26.141 -4.215 1 88.38 182 LEU A CA 1
ATOM 1449 C C . LEU A 1 182 ? 27.047 -27.078 -5.363 1 88.38 182 LEU A C 1
ATOM 1451 O O . LEU A 1 182 ? 26.391 -26.672 -6.32 1 88.38 182 LEU A O 1
ATOM 1455 N N . GLN A 1 183 ? 27.625 -28.234 -5.25 1 87.69 183 GLN A N 1
ATOM 1456 C CA . GLN A 1 183 ? 27.266 -29.312 -6.16 1 87.69 183 GLN A CA 1
ATOM 1457 C C . GLN A 1 183 ? 26.625 -30.484 -5.41 1 87.69 183 GLN A C 1
ATOM 1459 O O . GLN A 1 183 ? 27.234 -31.047 -4.5 1 87.69 183 GLN A O 1
ATOM 1464 N N . ASP A 1 184 ? 25.484 -30.812 -5.816 1 85.75 184 ASP A N 1
ATOM 1465 C CA . ASP A 1 184 ? 24.797 -31.906 -5.137 1 85.75 184 ASP A CA 1
ATOM 1466 C C . ASP A 1 184 ? 25.359 -33.25 -5.543 1 85.75 184 ASP A C 1
ATOM 1468 O O . ASP A 1 184 ? 25.734 -33.469 -6.703 1 85.75 184 ASP A O 1
ATOM 1472 N N . GLU A 1 185 ? 25.375 -34.062 -4.555 1 87.25 185 GLU A N 1
ATOM 1473 C CA . GLU A 1 185 ? 25.797 -35.438 -4.82 1 87.25 185 GLU A CA 1
ATOM 1474 C C . GLU A 1 185 ? 24.641 -36.281 -5.359 1 87.25 185 GLU A C 1
ATOM 1476 O O . GLU A 1 185 ? 23.5 -36.125 -4.918 1 87.25 185 GLU A O 1
ATOM 1481 N N . LYS A 1 186 ? 25.062 -37.062 -6.332 1 89.56 186 LYS A N 1
ATOM 1482 C CA . LYS A 1 186 ? 24.094 -37.969 -6.922 1 89.56 186 LYS A CA 1
ATOM 1483 C C . LYS A 1 186 ? 24.719 -39.344 -7.148 1 89.56 186 LYS A C 1
ATOM 1485 O O . LYS A 1 186 ? 25.922 -39.469 -7.309 1 89.56 186 LYS A O 1
ATOM 1490 N N . ILE A 1 187 ? 23.859 -40.344 -6.996 1 89 187 ILE A N 1
ATOM 1491 C CA . ILE A 1 187 ? 24.281 -41.688 -7.367 1 89 187 ILE A CA 1
ATOM 1492 C C . ILE A 1 187 ? 23.734 -42.031 -8.75 1 89 187 ILE A C 1
ATOM 1494 O O . ILE A 1 187 ? 22.516 -42.062 -8.953 1 89 187 ILE A O 1
ATOM 1498 N N . TRP A 1 188 ? 24.672 -42.219 -9.633 1 89.88 188 TRP A N 1
ATOM 1499 C CA . TRP A 1 188 ? 24.281 -42.469 -11.016 1 89.88 188 TRP A CA 1
ATOM 1500 C C . TRP A 1 188 ? 24.328 -43.969 -11.328 1 89.88 188 TRP A C 1
ATOM 1502 O O . TRP A 1 188 ? 25.297 -44.656 -11 1 89.88 188 TRP A O 1
ATOM 1512 N N . ILE A 1 189 ? 23.234 -44.406 -11.828 1 87.94 189 ILE A N 1
ATOM 1513 C 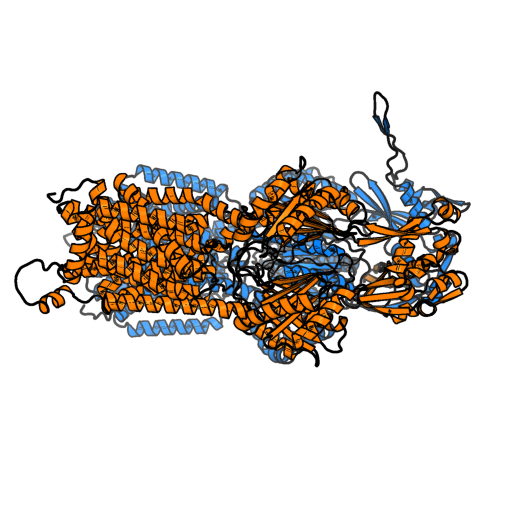CA . ILE A 1 189 ? 23.172 -45.75 -12.391 1 87.94 189 ILE A CA 1
ATOM 1514 C C . ILE A 1 189 ? 23.141 -45.656 -13.914 1 87.94 189 ILE A C 1
ATOM 1516 O O . ILE A 1 189 ? 22.109 -45.312 -14.5 1 87.94 189 ILE A O 1
ATOM 1520 N N . GLU A 1 190 ? 24.188 -45.938 -14.484 1 88.62 190 GLU A N 1
ATOM 1521 C CA . GLU A 1 190 ? 24.266 -45.875 -15.945 1 88.62 190 GLU A CA 1
ATOM 1522 C C . GLU A 1 190 ? 24.031 -47.219 -16.578 1 88.62 190 GLU A C 1
ATOM 1524 O O . GLU A 1 190 ? 24.812 -48.156 -16.375 1 88.62 190 GLU A O 1
ATOM 1529 N N . LEU A 1 191 ? 22.984 -47.25 -17.234 1 83.44 191 LEU A N 1
ATOM 1530 C CA . LEU A 1 191 ? 22.594 -48.5 -17.891 1 83.44 191 LEU A CA 1
ATOM 1531 C C . LEU A 1 191 ? 22.578 -48.344 -19.406 1 83.44 191 LEU A C 1
ATOM 1533 O O . LEU A 1 191 ? 21.969 -47.406 -19.938 1 83.44 191 LEU A O 1
ATOM 1537 N N . SER A 1 192 ? 23.297 -49.219 -20.062 1 81.5 192 SER A N 1
ATOM 1538 C CA . SER A 1 192 ? 23.312 -49.188 -21.516 1 81.5 192 SER A CA 1
ATOM 1539 C C . SER A 1 192 ? 21.984 -49.656 -22.109 1 81.5 192 SER A C 1
ATOM 1541 O O . SER A 1 192 ? 21.438 -50.656 -21.688 1 81.5 192 SER A O 1
ATOM 1543 N N . ASN A 1 193 ? 21.469 -48.875 -22.984 1 81.06 193 ASN A N 1
ATOM 1544 C CA . ASN A 1 193 ? 20.188 -49.188 -23.625 1 81.06 193 ASN A CA 1
ATOM 1545 C C . ASN A 1 193 ? 20.297 -50.469 -24.484 1 81.06 193 ASN A C 1
ATOM 1547 O O . ASN A 1 193 ? 19.344 -51.25 -24.547 1 81.06 193 ASN A O 1
ATOM 1551 N N . THR A 1 194 ? 21.406 -50.625 -25.109 1 75.62 194 THR A N 1
ATOM 1552 C CA . THR A 1 194 ? 21.609 -51.781 -25.969 1 75.62 194 THR A CA 1
ATOM 1553 C C . THR A 1 194 ? 21.656 -53.062 -25.141 1 75.62 194 THR A C 1
ATOM 1555 O O . THR A 1 194 ? 21.078 -54.094 -25.531 1 75.62 194 THR A O 1
ATOM 1558 N N . LYS A 1 195 ? 22.266 -52.906 -24.031 1 77.38 195 LYS A N 1
ATOM 1559 C CA . LYS A 1 195 ? 22.375 -54.062 -23.172 1 77.38 195 LYS A CA 1
ATOM 1560 C C . LYS A 1 195 ? 21.031 -54.438 -22.562 1 77.38 195 LYS A C 1
ATOM 1562 O O . LYS A 1 195 ? 20.688 -55.625 -22.438 1 77.38 195 LYS A O 1
ATOM 1567 N N . LEU A 1 196 ? 20.328 -53.5 -22.203 1 78 196 LEU A N 1
ATOM 1568 C CA . LEU A 1 196 ? 19.016 -53.719 -21.609 1 78 196 LEU A CA 1
ATOM 1569 C C . LEU A 1 196 ? 18.078 -54.406 -22.609 1 78 196 LEU A C 1
ATOM 1571 O O . LEU A 1 196 ? 17.312 -55.281 -22.234 1 78 196 LEU A O 1
ATOM 1575 N N . SER A 1 197 ? 18.172 -54 -23.828 1 76.38 197 SER A N 1
ATOM 1576 C CA . SER A 1 197 ? 17.297 -54.531 -24.859 1 76.38 197 SER A CA 1
ATOM 1577 C C . SER A 1 197 ? 17.672 -55.969 -25.188 1 76.38 197 SER A C 1
ATOM 1579 O O . SER A 1 197 ? 16.797 -56.812 -25.453 1 76.38 197 SER A O 1
ATOM 1581 N N . THR A 1 198 ? 18.938 -56.188 -25.156 1 74.56 198 THR A N 1
ATOM 1582 C CA . THR A 1 198 ? 19.406 -57.531 -25.484 1 74.56 198 THR A CA 1
ATOM 1583 C C . THR A 1 198 ? 19.016 -58.531 -24.391 1 74.56 198 THR A C 1
ATOM 1585 O O . THR A 1 198 ? 18.719 -59.688 -24.672 1 74.56 198 THR A O 1
ATOM 1588 N N . LEU A 1 199 ? 18.984 -57.938 -23.188 1 75.06 199 LEU A N 1
ATOM 1589 C CA . LEU A 1 199 ? 18.688 -58.812 -22.062 1 75.06 199 LEU A CA 1
ATOM 1590 C C . LEU A 1 199 ? 17.172 -58.875 -21.828 1 75.06 199 LEU A C 1
ATOM 1592 O O . LEU A 1 199 ? 16.703 -59.719 -21.047 1 75.06 199 LEU A O 1
ATOM 1596 N N . GLY A 1 200 ? 16.391 -58.094 -22.453 1 70.88 200 GLY A N 1
ATOM 1597 C CA . GLY A 1 200 ? 14.938 -58.062 -22.312 1 70.88 200 GLY A CA 1
ATOM 1598 C C . GLY A 1 200 ? 14.484 -57.469 -21 1 70.88 200 GLY A C 1
ATOM 1599 O O . GLY A 1 200 ? 13.469 -57.875 -20.438 1 70.88 200 GLY A O 1
ATOM 1600 N N . LEU A 1 201 ? 15.227 -56.688 -20.375 1 72.12 201 LEU A N 1
ATOM 1601 C CA . LEU A 1 201 ? 14.906 -56.094 -19.094 1 72.12 201 LEU A CA 1
ATOM 1602 C C . LEU A 1 201 ? 14.305 -54.688 -19.281 1 72.12 201 LEU A C 1
ATOM 1604 O O . LEU A 1 201 ? 14.992 -53.781 -19.75 1 72.12 201 LEU A O 1
ATOM 1608 N N . PRO A 1 202 ? 12.984 -54.625 -18.953 1 71.88 202 PRO A N 1
ATOM 1609 C CA . PRO A 1 202 ? 12.43 -53.281 -19.062 1 71.88 202 PRO A CA 1
ATOM 1610 C C . PRO A 1 202 ? 12.961 -52.312 -17.984 1 71.88 202 PRO A C 1
ATOM 1612 O O . PRO A 1 202 ? 13.156 -52.719 -16.844 1 71.88 202 PRO A O 1
ATOM 1615 N N . LEU A 1 203 ? 13.25 -51.031 -18.359 1 75.62 203 LEU A N 1
ATOM 1616 C CA . LEU A 1 203 ? 13.758 -50 -17.469 1 75.62 203 LEU A CA 1
ATOM 1617 C C . LEU A 1 203 ? 12.797 -49.75 -16.312 1 75.62 203 LEU A C 1
ATOM 1619 O O . LEU A 1 203 ? 13.227 -49.5 -15.188 1 75.62 203 LEU A O 1
ATOM 1623 N N . ALA A 1 204 ? 11.531 -49.844 -16.547 1 72.88 204 ALA A N 1
ATOM 1624 C CA . ALA A 1 204 ? 10.508 -49.594 -15.539 1 72.88 204 ALA A CA 1
ATOM 1625 C C . ALA A 1 204 ? 10.578 -50.625 -14.422 1 72.88 204 ALA A C 1
ATOM 1627 O O . ALA A 1 204 ? 10.312 -50.312 -13.258 1 72.88 204 ALA A O 1
ATOM 1628 N N . ALA A 1 205 ? 10.922 -51.812 -14.773 1 73.81 205 ALA A N 1
ATOM 1629 C CA . ALA A 1 205 ? 11.031 -52.875 -13.789 1 73.81 205 ALA A CA 1
ATOM 1630 C C . ALA A 1 205 ? 12.203 -52.625 -12.836 1 73.81 205 ALA A C 1
ATOM 1632 O O . ALA A 1 205 ? 12.109 -52.906 -11.641 1 73.81 205 ALA A O 1
ATOM 1633 N N . VAL A 1 206 ? 13.195 -52.219 -13.43 1 76.88 206 VAL A N 1
ATOM 1634 C CA . VAL A 1 206 ? 14.352 -51.906 -12.609 1 76.88 206 VAL A CA 1
ATOM 1635 C C . VAL A 1 206 ? 14.016 -50.75 -11.648 1 76.88 206 VAL A C 1
ATOM 1637 O O . VAL A 1 206 ? 14.383 -50.781 -10.477 1 76.88 206 VAL A O 1
ATOM 1640 N N . GLN A 1 207 ? 13.422 -49.75 -12.117 1 80.75 207 GLN A N 1
ATOM 1641 C CA . GLN A 1 207 ? 13.039 -48.625 -11.312 1 80.75 207 GLN A CA 1
ATOM 1642 C C . GLN A 1 207 ? 12.117 -49.031 -10.164 1 80.75 207 GLN A C 1
ATOM 1644 O O . GLN A 1 207 ? 12.273 -48.562 -9.039 1 80.75 207 GLN A O 1
ATOM 1649 N N . GLN A 1 208 ? 11.148 -49.75 -10.477 1 78.5 208 GLN A N 1
ATOM 1650 C CA . GLN A 1 208 ? 10.188 -50.188 -9.477 1 78.5 208 GLN A CA 1
ATOM 1651 C C . GLN A 1 208 ? 10.859 -51.062 -8.406 1 78.5 208 GLN A C 1
ATOM 1653 O O . GLN A 1 208 ? 10.531 -50.938 -7.223 1 78.5 208 GLN A O 1
ATOM 1658 N N . ALA A 1 209 ? 11.711 -51.875 -8.805 1 79.56 209 ALA A N 1
ATOM 1659 C CA . ALA A 1 209 ? 12.422 -52.75 -7.863 1 79.56 209 ALA A CA 1
ATOM 1660 C C . ALA A 1 209 ? 13.25 -51.906 -6.879 1 79.56 209 ALA A C 1
ATOM 1662 O O . ALA A 1 209 ? 13.281 -52.219 -5.684 1 79.56 209 ALA A O 1
ATOM 1663 N N . LEU A 1 210 ? 13.844 -50.969 -7.398 1 82.44 210 LEU A N 1
ATOM 1664 C CA . LEU A 1 210 ? 14.664 -50.125 -6.551 1 82.44 210 LEU A CA 1
ATOM 1665 C C . LEU A 1 210 ? 13.805 -49.281 -5.613 1 82.44 210 LEU A C 1
ATOM 1667 O O . LEU A 1 210 ? 14.172 -49.062 -4.457 1 82.44 210 LEU A O 1
ATOM 1671 N N . GLU A 1 211 ? 12.766 -48.812 -6.102 1 81.38 211 GLU A N 1
ATOM 1672 C CA . GLU A 1 211 ? 11.867 -48 -5.285 1 81.38 211 GLU A CA 1
ATOM 1673 C C . GLU A 1 211 ? 11.242 -48.812 -4.16 1 81.38 211 GLU A C 1
ATOM 1675 O O . GLU A 1 211 ? 11.07 -48.312 -3.043 1 81.38 211 GLU A O 1
ATOM 1680 N N . GLU A 1 212 ? 10.844 -49.938 -4.414 1 78.25 212 GLU A N 1
ATOM 1681 C CA . GLU A 1 212 ? 10.203 -50.812 -3.438 1 78.25 212 GLU A CA 1
ATOM 1682 C C . GLU A 1 212 ? 11.18 -51.25 -2.352 1 78.25 212 GLU A C 1
ATOM 1684 O O . GLU A 1 212 ? 10.789 -51.438 -1.196 1 78.25 212 GLU A O 1
ATOM 1689 N N . GLN A 1 213 ? 12.281 -51.375 -2.734 1 77.88 213 GLN A N 1
ATOM 1690 C CA . GLN A 1 213 ? 13.289 -51.812 -1.779 1 77.88 213 GLN A CA 1
ATOM 1691 C C . GLN A 1 213 ? 13.633 -50.719 -0.787 1 77.88 213 GLN A C 1
ATOM 1693 O O . GLN A 1 213 ? 13.797 -50.969 0.407 1 77.88 213 GLN A O 1
ATOM 1698 N N . ASN A 1 214 ? 13.695 -49.531 -1.238 1 78.88 214 ASN A N 1
ATOM 1699 C CA . ASN A 1 214 ? 14.203 -48.438 -0.415 1 78.88 214 ASN A CA 1
ATOM 1700 C C . ASN A 1 214 ? 13.07 -47.625 0.198 1 78.88 214 ASN A C 1
ATOM 1702 O O . ASN A 1 214 ? 13.312 -46.594 0.811 1 78.88 214 ASN A O 1
ATOM 1706 N N . ALA A 1 215 ? 11.867 -48.125 0.116 1 75.06 215 ALA A N 1
ATOM 1707 C CA . ALA A 1 215 ? 10.734 -47.344 0.644 1 75.06 215 ALA A CA 1
ATOM 1708 C C . ALA A 1 215 ? 10.695 -47.406 2.168 1 75.06 215 ALA A C 1
ATOM 1710 O O . ALA A 1 215 ? 10.984 -48.469 2.758 1 75.06 215 ALA A O 1
ATOM 1711 N N . VAL A 1 216 ? 10.57 -46.188 2.85 1 73.12 216 VAL A N 1
ATOM 1712 C CA . VAL A 1 216 ? 10.375 -46.156 4.297 1 73.12 216 VAL A CA 1
ATOM 1713 C C . VAL A 1 216 ? 8.953 -46.594 4.641 1 73.12 216 VAL A C 1
ATOM 1715 O O . VAL A 1 216 ? 7.988 -45.938 4.254 1 73.12 216 VAL A O 1
ATOM 1718 N N . SER A 1 217 ? 8.82 -47.75 5.047 1 70.69 217 SER A N 1
ATOM 1719 C CA . SER A 1 217 ? 7.496 -48.25 5.426 1 70.69 217 SER A CA 1
ATOM 1720 C C . SER A 1 217 ? 7.402 -48.5 6.926 1 70.69 217 SER A C 1
ATOM 1722 O O . SER A 1 217 ? 8.398 -48.844 7.562 1 70.69 217 SER A O 1
ATOM 1724 N N . THR A 1 218 ? 6.297 -48 7.508 1 74.06 218 THR A N 1
ATOM 1725 C CA . THR A 1 218 ? 6.035 -48.25 8.922 1 74.06 218 THR A CA 1
ATOM 1726 C C . THR A 1 218 ? 5.629 -49.719 9.148 1 74.06 218 THR A C 1
ATOM 1728 O O . THR A 1 218 ? 4.668 -50.188 8.539 1 74.06 218 THR A O 1
ATOM 1731 N N . ALA A 1 219 ? 6.453 -50.438 9.812 1 75.25 219 ALA A N 1
ATOM 1732 C CA . ALA A 1 219 ? 6.117 -51.812 10.117 1 75.25 219 ALA A CA 1
ATOM 1733 C C . ALA A 1 219 ? 5.227 -51.906 11.352 1 75.25 219 ALA A C 1
ATOM 1735 O O . ALA A 1 219 ? 4.504 -52.906 11.531 1 75.25 219 ALA A O 1
ATOM 1736 N N . GLY A 1 220 ? 5.148 -50.938 12.211 1 81.19 220 GLY A N 1
ATOM 1737 C CA . GLY A 1 220 ? 4.273 -50.906 13.375 1 81.19 220 GLY A CA 1
ATOM 1738 C C . GLY A 1 220 ? 5 -51.219 14.672 1 81.19 220 GLY A C 1
ATOM 1739 O O . GLY A 1 220 ? 6.219 -51.062 14.75 1 81.19 220 GLY A O 1
ATOM 1740 N N . PHE A 1 221 ? 4.32 -51.344 15.867 1 88.69 221 PHE A N 1
ATOM 1741 C CA . PHE A 1 221 ? 4.914 -51.562 17.172 1 88.69 221 PHE A CA 1
ATOM 1742 C C . PHE A 1 221 ? 4.094 -52.594 17.969 1 88.69 221 PHE A C 1
ATOM 1744 O O . PHE A 1 221 ? 2.9 -52.75 17.703 1 88.69 221 PHE A O 1
ATOM 1751 N N . PHE A 1 222 ? 4.824 -53.344 18.672 1 89.06 222 PHE A N 1
ATOM 1752 C CA . PHE A 1 222 ? 4.168 -54.219 19.625 1 89.06 222 PHE A CA 1
ATOM 1753 C C . PHE A 1 222 ? 3.918 -53.5 20.938 1 89.06 222 PHE A C 1
ATOM 1755 O O . PHE A 1 222 ? 4.809 -52.844 21.469 1 89.06 222 PHE A O 1
ATOM 1762 N N . GLU A 1 223 ? 2.658 -53.406 21.203 1 91.06 223 GLU A N 1
ATOM 1763 C CA . GLU A 1 223 ? 2.334 -52.844 22.516 1 91.06 223 GLU A CA 1
ATOM 1764 C C . GLU A 1 223 ? 2.207 -53.938 23.578 1 91.06 223 GLU A C 1
ATOM 1766 O O . GLU A 1 223 ? 1.192 -54.625 23.641 1 91.06 223 GLU A O 1
ATOM 1771 N N . THR A 1 224 ? 3.287 -54.125 24.406 1 90.38 224 THR A N 1
ATOM 1772 C CA . THR A 1 224 ? 3.238 -55.031 25.531 1 90.38 224 THR A CA 1
ATOM 1773 C C . THR A 1 224 ? 2.725 -54.312 26.781 1 90.38 224 THR A C 1
ATOM 1775 O O . THR A 1 224 ? 2.666 -53.094 26.812 1 90.38 224 THR A O 1
ATOM 1778 N N . PRO A 1 225 ? 2.125 -55.031 27.797 1 90.62 225 PRO A N 1
ATOM 1779 C CA . PRO A 1 225 ? 1.632 -54.375 29.016 1 90.62 225 PRO A CA 1
ATOM 1780 C C . PRO A 1 225 ? 2.676 -53.469 29.672 1 90.62 225 PRO A C 1
ATOM 1782 O O . PRO A 1 225 ? 2.322 -52.5 30.344 1 90.62 225 PRO A O 1
ATOM 1785 N N . SER A 1 226 ? 3.963 -53.75 29.453 1 91.62 226 SER A N 1
ATOM 1786 C CA . SER A 1 226 ? 5.016 -53 30.141 1 91.62 226 SER A CA 1
ATOM 1787 C C . SER A 1 226 ? 5.742 -52.062 29.172 1 91.62 226 SER A C 1
ATOM 1789 O O . SER A 1 226 ? 6.199 -51 29.578 1 91.62 226 SER A O 1
ATOM 1791 N N . GLU A 1 227 ? 5.953 -52.5 27.938 1 90.62 227 GLU A N 1
ATOM 1792 C CA . GLU A 1 227 ? 6.785 -51.719 27.047 1 90.62 227 GLU A CA 1
ATOM 1793 C C . GLU A 1 227 ? 6.234 -51.719 25.625 1 90.62 227 GLU A C 1
ATOM 1795 O O . GLU A 1 227 ? 5.484 -52.625 25.234 1 90.62 227 GLU A O 1
ATOM 1800 N N . ARG A 1 228 ? 6.441 -50.562 24.938 1 91.31 228 ARG A N 1
ATOM 1801 C CA . ARG A 1 228 ? 6.164 -50.438 23.516 1 91.31 228 ARG A CA 1
ATOM 1802 C C . ARG A 1 228 ? 7.414 -50.75 22.688 1 91.31 228 ARG A C 1
ATOM 1804 O O . ARG A 1 228 ? 8.438 -50.062 22.844 1 91.31 228 ARG A O 1
ATOM 1811 N N . LEU A 1 229 ? 7.391 -51.875 21.984 1 90.06 229 LEU A N 1
ATOM 1812 C CA . LEU A 1 229 ? 8.539 -52.312 21.188 1 90.06 229 LEU A CA 1
ATOM 1813 C C . LEU A 1 229 ? 8.32 -52 19.703 1 90.06 229 LEU A C 1
ATOM 1815 O O . LEU A 1 229 ? 7.336 -52.469 19.125 1 90.06 229 LEU A O 1
ATOM 1819 N N . GLN A 1 230 ? 9.25 -51.219 19.125 1 89.44 230 GLN A N 1
ATOM 1820 C CA . GLN A 1 230 ? 9.133 -50.875 17.719 1 89.44 230 GLN A CA 1
ATOM 1821 C C . GLN A 1 230 ? 9.633 -52 16.828 1 89.44 230 GLN A C 1
ATOM 1823 O O . GLN A 1 230 ? 10.625 -52.656 17.156 1 89.44 230 GLN A O 1
ATOM 1828 N N . LEU A 1 231 ? 8.867 -52.25 15.836 1 85.81 231 LEU A N 1
ATOM 1829 C CA . LEU A 1 231 ? 9.273 -53.219 14.844 1 85.81 231 LEU A CA 1
ATOM 1830 C C . LEU A 1 231 ? 9.906 -52.562 13.633 1 85.81 231 LEU A C 1
ATOM 1832 O O . LEU A 1 231 ? 9.281 -51.688 13.008 1 85.81 231 LEU A O 1
ATOM 1836 N N . ARG A 1 232 ? 11.258 -52.781 13.484 1 84.06 232 ARG A N 1
ATOM 1837 C CA . ARG A 1 232 ? 11.938 -52.219 12.336 1 84.06 232 ARG A CA 1
ATOM 1838 C C . ARG A 1 232 ? 12.273 -53.281 11.297 1 84.06 232 ARG A C 1
ATOM 1840 O O . ARG A 1 232 ? 12.805 -54.344 11.633 1 84.06 232 ARG A O 1
ATOM 1847 N N . VAL A 1 233 ? 11.836 -53 10.023 1 80.19 233 VAL A N 1
ATOM 1848 C CA . VAL A 1 233 ? 12.156 -53.906 8.914 1 80.19 233 VAL A CA 1
ATOM 1849 C C . VAL A 1 233 ? 13.406 -53.375 8.195 1 80.19 233 VAL A C 1
ATOM 1851 O O . VAL A 1 233 ? 13.516 -52.188 7.883 1 80.19 233 VAL A O 1
ATOM 1854 N N . THR A 1 234 ? 14.414 -54.375 8.133 1 77.38 234 THR A N 1
ATOM 1855 C CA . THR A 1 234 ? 15.664 -54 7.477 1 77.38 234 THR A CA 1
ATOM 1856 C C . THR A 1 234 ? 15.516 -54.062 5.957 1 77.38 234 THR A C 1
ATOM 1858 O O . THR A 1 234 ? 14.617 -54.719 5.441 1 77.38 234 THR A O 1
ATOM 1861 N N . GLY A 1 235 ? 16.078 -53.188 5.098 1 73.06 235 GLY A N 1
ATOM 1862 C CA . GLY A 1 235 ? 16.062 -53.219 3.643 1 73.06 235 GLY A CA 1
ATOM 1863 C C . GLY A 1 235 ? 16.562 -51.938 3.01 1 73.06 235 GLY A C 1
ATOM 1864 O O . GLY A 1 235 ? 16.797 -51.875 1.8 1 73.06 235 GLY A O 1
ATOM 1865 N N . ARG A 1 236 ? 16.922 -51.062 3.75 1 80.62 236 ARG A N 1
ATOM 1866 C CA . ARG A 1 236 ? 17.391 -49.812 3.191 1 80.62 236 ARG A CA 1
ATOM 1867 C C . ARG A 1 236 ? 18.812 -49.938 2.66 1 80.62 236 ARG A C 1
ATOM 1869 O O . ARG A 1 236 ? 19.578 -50.781 3.133 1 80.62 236 ARG A O 1
ATOM 1876 N N . PHE A 1 237 ? 19.141 -49.25 1.553 1 82.81 237 PHE A N 1
ATOM 1877 C CA . PHE A 1 237 ? 20.5 -49.25 1.013 1 82.81 237 PHE A CA 1
ATOM 1878 C C . PHE A 1 237 ? 21.438 -48.438 1.904 1 82.81 237 PHE A C 1
ATOM 1880 O O . PHE A 1 237 ? 21.203 -47.25 2.145 1 82.81 237 PHE A O 1
ATOM 1887 N N . ASP A 1 238 ? 22.453 -49.062 2.348 1 79.69 238 ASP A N 1
ATOM 1888 C CA . ASP A 1 238 ? 23.391 -48.344 3.215 1 79.69 238 ASP A CA 1
ATOM 1889 C C . ASP A 1 238 ? 24.672 -48 2.471 1 79.69 238 ASP A C 1
ATOM 1891 O O . ASP A 1 238 ? 25.484 -47.219 2.961 1 79.69 238 ASP A O 1
ATOM 1895 N N . SER A 1 239 ? 24.781 -48.719 1.283 1 83.75 239 SER A N 1
ATOM 1896 C CA . SER A 1 239 ? 26 -48.438 0.52 1 83.75 239 SER A CA 1
ATOM 1897 C C . SER A 1 239 ? 25.75 -48.531 -0.979 1 83.75 239 SER A C 1
ATOM 1899 O O . SER A 1 239 ? 24.781 -49.188 -1.405 1 83.75 239 SER A O 1
ATOM 1901 N N . VAL A 1 240 ? 26.688 -47.875 -1.721 1 88.25 240 VAL A N 1
ATOM 1902 C CA . VAL A 1 240 ? 26.609 -47.906 -3.176 1 88.25 240 VAL A CA 1
ATOM 1903 C C . VAL A 1 240 ? 26.844 -49.344 -3.67 1 88.25 240 VAL A C 1
ATOM 1905 O O . VAL A 1 240 ? 26.266 -49.75 -4.672 1 88.25 240 VAL A O 1
ATOM 1908 N N . GLU A 1 241 ? 27.578 -50 -2.877 1 86.56 241 GLU A N 1
ATOM 1909 C CA . GLU A 1 241 ? 27.891 -51.375 -3.238 1 86.56 241 GLU A CA 1
ATOM 1910 C C . GLU A 1 241 ? 26.641 -52.25 -3.146 1 86.56 241 GLU A C 1
ATOM 1912 O O . GLU A 1 241 ? 26.453 -53.188 -3.955 1 86.56 241 GLU A O 1
ATOM 1917 N N . GLN A 1 242 ? 25.875 -51.938 -2.225 1 87.25 242 GLN A N 1
ATOM 1918 C CA . GLN A 1 242 ? 24.641 -52.719 -2.072 1 87.25 242 GLN A CA 1
ATOM 1919 C C . GLN A 1 242 ? 23.703 -52.5 -3.262 1 87.25 242 GLN A C 1
ATOM 1921 O O . GLN A 1 242 ? 22.953 -53.406 -3.639 1 87.25 242 GLN A O 1
ATOM 1926 N N . ILE A 1 243 ? 23.797 -51.406 -3.814 1 87.94 243 ILE A N 1
ATOM 1927 C CA . ILE A 1 243 ? 22.984 -51.094 -4.984 1 87.94 243 ILE A CA 1
ATOM 1928 C C . ILE A 1 243 ? 23.5 -51.906 -6.188 1 87.94 243 ILE A C 1
ATOM 1930 O O . ILE A 1 243 ? 22.719 -52.406 -6.984 1 87.94 243 ILE A O 1
ATOM 1934 N N . GLU A 1 244 ? 24.812 -51.906 -6.23 1 87.88 244 GLU A N 1
ATOM 1935 C CA . GLU A 1 244 ? 25.438 -52.625 -7.324 1 87.88 244 GLU A CA 1
ATOM 1936 C C . GLU A 1 244 ? 25.125 -54.125 -7.246 1 87.88 244 GLU A C 1
ATOM 1938 O O . GLU A 1 244 ? 24.969 -54.781 -8.273 1 87.88 244 GLU A O 1
ATOM 1943 N N . GLN A 1 245 ? 24.984 -54.594 -5.973 1 86.06 245 GLN A N 1
ATOM 1944 C CA . GLN A 1 245 ? 24.812 -56.031 -5.789 1 86.06 245 GLN A CA 1
ATOM 1945 C C . GLN A 1 245 ? 23.328 -56.406 -5.684 1 86.06 245 GLN A C 1
ATOM 1947 O O . GLN A 1 245 ? 23 -57.562 -5.52 1 86.06 245 GLN A O 1
ATOM 1952 N N . PHE A 1 246 ? 22.547 -55.5 -5.836 1 86.31 246 PHE A N 1
ATOM 1953 C CA . PHE A 1 246 ? 21.125 -55.75 -5.711 1 86.31 246 PHE A CA 1
ATOM 1954 C C . PHE A 1 246 ? 20.625 -56.656 -6.832 1 86.31 246 PHE A C 1
ATOM 1956 O O . PHE A 1 246 ? 20.844 -56.344 -8.008 1 86.31 246 PHE A O 1
ATOM 1963 N N . PRO A 1 247 ? 19.969 -57.75 -6.469 1 84.5 247 PRO A N 1
ATOM 1964 C CA . PRO A 1 247 ? 19.5 -58.719 -7.488 1 84.5 247 PRO A CA 1
ATOM 1965 C C . PRO A 1 247 ? 18.156 -58.312 -8.094 1 84.5 247 PRO A C 1
ATOM 1967 O O . PRO A 1 247 ? 17.25 -57.906 -7.375 1 84.5 247 PRO A O 1
ATOM 1970 N N . ILE A 1 248 ? 18.016 -58.281 -9.359 1 80.69 248 ILE A N 1
ATOM 1971 C CA . ILE A 1 248 ? 16.766 -58.031 -10.07 1 80.69 248 ILE A CA 1
ATOM 1972 C C . ILE A 1 248 ? 16.359 -59.312 -10.828 1 80.69 248 ILE A C 1
ATOM 1974 O O . ILE A 1 248 ? 17.141 -59.875 -11.594 1 80.69 248 ILE A O 1
ATOM 1978 N N . ARG A 1 249 ? 15.203 -59.812 -10.453 1 76.94 249 ARG A N 1
ATOM 1979 C CA . ARG A 1 249 ? 14.703 -61.031 -11.094 1 76.94 249 ARG A CA 1
ATOM 1980 C C . ARG A 1 249 ? 13.914 -60.688 -12.359 1 76.94 249 ARG A C 1
ATOM 1982 O O . ARG A 1 249 ? 12.961 -59.906 -12.312 1 76.94 249 ARG A O 1
ATOM 1989 N N . VAL A 1 250 ? 14.398 -60.938 -13.445 1 65.56 250 VAL A N 1
ATOM 1990 C CA . VAL A 1 250 ? 13.68 -60.781 -14.703 1 65.56 250 VAL A CA 1
ATOM 1991 C C . VAL A 1 250 ? 13.391 -62.156 -15.32 1 65.56 250 VAL A C 1
ATOM 1993 O O . VAL A 1 250 ? 14.305 -62.844 -15.781 1 65.56 250 VAL A O 1
ATOM 1996 N N . GLY A 1 251 ? 12.125 -62.562 -15.391 1 64 251 GLY A N 1
ATOM 1997 C CA . GLY A 1 251 ? 11.766 -63.906 -15.883 1 64 251 GLY A CA 1
ATOM 1998 C C . GLY A 1 251 ? 12.32 -65 -15.023 1 64 251 GLY A C 1
ATOM 1999 O O . GLY A 1 251 ? 12.016 -65.125 -13.836 1 64 251 GLY A O 1
ATOM 2000 N N . GLU A 1 252 ? 13.289 -65.812 -15.688 1 68.12 252 GLU A N 1
ATOM 2001 C CA . GLU A 1 252 ? 13.828 -67 -15 1 68.12 252 GLU A CA 1
ATOM 2002 C C . GLU A 1 252 ? 15.281 -66.812 -14.594 1 68.12 252 GLU A C 1
ATOM 2004 O O . GLU A 1 252 ? 15.922 -67.688 -14.062 1 68.12 252 GLU A O 1
ATOM 2009 N N . ARG A 1 253 ? 15.844 -65.688 -14.914 1 76.94 253 ARG A N 1
ATOM 2010 C CA . ARG A 1 253 ? 17.234 -65.375 -14.602 1 76.94 253 ARG A CA 1
ATOM 2011 C C . ARG A 1 253 ? 17.359 -64.25 -13.609 1 76.94 253 ARG A C 1
ATOM 2013 O O . ARG A 1 253 ? 16.547 -63.281 -13.641 1 76.94 253 ARG A O 1
ATOM 2020 N N . THR A 1 254 ? 18.234 -64.375 -12.609 1 83.19 254 THR A N 1
ATOM 2021 C CA . THR A 1 254 ? 18.531 -63.312 -11.633 1 83.19 254 THR A CA 1
ATOM 2022 C C . THR A 1 254 ? 19.844 -62.594 -11.969 1 83.19 254 THR A C 1
ATOM 2024 O O . THR A 1 254 ? 20.875 -63.25 -12.172 1 83.19 254 THR A O 1
ATOM 2027 N N . PHE A 1 255 ? 19.797 -61.344 -12.273 1 80.69 255 PHE A N 1
ATOM 2028 C CA . PHE A 1 255 ? 20.969 -60.531 -12.547 1 80.69 255 PHE A CA 1
ATOM 2029 C C . PHE A 1 255 ? 21.172 -59.5 -11.453 1 80.69 255 PHE A C 1
ATOM 2031 O O . PHE A 1 255 ? 20.219 -59.062 -10.805 1 80.69 255 PHE A O 1
ATOM 2038 N N . ARG A 1 256 ? 22.453 -59.25 -11.273 1 86.62 256 ARG A N 1
ATOM 2039 C CA . ARG A 1 256 ? 22.781 -58.125 -10.383 1 86.62 256 ARG A CA 1
ATOM 2040 C C . ARG A 1 256 ? 22.891 -56.844 -11.164 1 86.62 256 ARG A C 1
ATOM 2042 O O . ARG A 1 256 ? 23.281 -56.844 -12.328 1 86.62 256 ARG A O 1
ATOM 2049 N N . ILE A 1 257 ? 22.547 -55.688 -10.555 1 85.62 257 ILE A N 1
ATOM 2050 C CA . ILE A 1 257 ? 22.609 -54.406 -11.211 1 85.62 257 ILE A CA 1
ATOM 2051 C C . ILE A 1 257 ? 24.031 -54.125 -11.688 1 85.62 257 ILE A C 1
ATOM 2053 O O . ILE A 1 257 ? 24.219 -53.531 -12.758 1 85.62 257 ILE A O 1
ATOM 2057 N N . GLY A 1 258 ? 25.031 -54.5 -10.906 1 84.88 258 GLY A N 1
ATOM 2058 C CA . GLY A 1 258 ? 26.438 -54.281 -11.227 1 84.88 258 GLY A CA 1
ATOM 2059 C C . GLY A 1 258 ? 26.875 -55 -12.492 1 84.88 258 GLY A C 1
ATOM 2060 O O . GLY A 1 258 ? 27.875 -54.625 -13.102 1 84.88 258 GLY A O 1
ATOM 2061 N N . ASP A 1 259 ? 26.125 -56 -12.891 1 81.38 259 ASP A N 1
ATOM 2062 C CA . ASP A 1 259 ? 26.484 -56.75 -14.078 1 81.38 259 ASP A CA 1
ATOM 2063 C C . ASP A 1 259 ? 26.047 -56.031 -15.352 1 81.38 259 ASP A C 1
ATOM 2065 O O . ASP A 1 259 ? 26.625 -56.219 -16.422 1 81.38 259 ASP A O 1
ATOM 2069 N N . VAL A 1 260 ? 25.109 -55.188 -15.188 1 79.06 260 VAL A N 1
ATOM 2070 C CA . VAL A 1 260 ? 24.547 -54.594 -16.375 1 79.06 260 VAL A CA 1
ATOM 2071 C C . VAL A 1 260 ? 24.719 -53.094 -16.328 1 79.06 260 VAL A C 1
ATOM 2073 O O . VAL A 1 260 ? 24.641 -52.406 -17.359 1 79.06 260 VAL A O 1
ATOM 2076 N N . ALA A 1 261 ? 24.906 -52.562 -15.242 1 86.31 261 ALA A N 1
ATOM 2077 C CA . ALA A 1 261 ? 24.969 -51.125 -15.086 1 86.31 261 ALA A CA 1
ATOM 2078 C C . ALA A 1 261 ? 26.188 -50.719 -14.273 1 86.31 261 ALA A C 1
ATOM 2080 O O . ALA A 1 261 ? 26.734 -51.5 -13.508 1 86.31 261 ALA A O 1
ATOM 2081 N N . GLN A 1 262 ? 26.641 -49.531 -14.578 1 87.94 262 GLN A N 1
ATOM 2082 C CA . GLN A 1 262 ? 27.688 -48.938 -13.766 1 87.94 262 GLN A CA 1
ATOM 2083 C C . GLN A 1 262 ? 27.109 -48 -12.727 1 87.94 262 GLN A C 1
ATOM 2085 O O . GLN A 1 262 ? 26.406 -47.031 -13.07 1 87.94 262 GLN A O 1
ATOM 2090 N N . VAL A 1 263 ? 27.359 -48.344 -11.516 1 89.56 263 VAL A N 1
ATOM 2091 C CA . VAL A 1 263 ? 26.875 -47.531 -10.43 1 89.56 263 VAL A CA 1
ATOM 2092 C C . VAL A 1 263 ? 28.031 -46.75 -9.812 1 89.56 263 VAL A C 1
ATOM 2094 O O . VAL A 1 263 ? 29.047 -47.344 -9.414 1 89.56 263 VAL A O 1
ATOM 2097 N N . HIS A 1 264 ? 27.969 -45.469 -9.922 1 88.88 264 HIS A N 1
ATOM 2098 C CA . HIS A 1 264 ? 29.031 -44.688 -9.305 1 88.88 264 HIS A CA 1
ATOM 2099 C C . HIS A 1 264 ? 28.469 -43.438 -8.648 1 88.88 264 HIS A C 1
ATOM 2101 O O . HIS A 1 264 ? 27.391 -42.969 -9.008 1 88.88 264 HIS A O 1
ATOM 2107 N N . ARG A 1 265 ? 29.188 -43.031 -7.68 1 89.06 265 ARG A N 1
ATOM 2108 C CA . ARG A 1 265 ? 28.875 -41.781 -6.984 1 89.06 265 ARG A CA 1
ATOM 2109 C C . ARG A 1 265 ? 29.438 -40.594 -7.742 1 89.06 265 ARG A C 1
ATOM 2111 O O . ARG A 1 265 ? 30.609 -40.594 -8.141 1 89.06 265 ARG A O 1
ATOM 2118 N N . GLY A 1 266 ? 28.594 -39.688 -8.117 1 86.44 266 GLY A N 1
ATOM 2119 C CA . GLY A 1 266 ? 29 -38.469 -8.82 1 86.44 266 GLY A CA 1
ATOM 2120 C C . GLY A 1 266 ? 28.25 -37.219 -8.367 1 86.44 266 GLY A C 1
ATOM 2121 O O . GLY A 1 266 ? 27.734 -37.188 -7.25 1 86.44 266 GLY A O 1
ATOM 2122 N N . PHE A 1 267 ? 28.469 -36.188 -9.125 1 87.31 267 PHE A N 1
ATOM 2123 C CA . PHE A 1 267 ? 27.828 -34.938 -8.82 1 87.31 267 PHE A CA 1
ATOM 2124 C C . PHE A 1 267 ? 26.812 -34.562 -9.891 1 87.31 267 PHE A C 1
ATOM 2126 O O . PHE A 1 267 ? 26.578 -35.344 -10.828 1 87.31 267 PHE A O 1
ATOM 2133 N N . ASN A 1 268 ? 26.141 -33.469 -9.625 1 84.81 268 ASN A N 1
ATOM 2134 C CA . ASN A 1 268 ? 25.141 -33 -10.578 1 84.81 268 ASN A CA 1
ATOM 2135 C C . ASN A 1 268 ? 25.703 -32.906 -11.992 1 84.81 268 ASN A C 1
ATOM 2137 O O . ASN A 1 268 ? 26.812 -32.406 -12.188 1 84.81 268 ASN A O 1
ATOM 2141 N N . ASP A 1 269 ? 24.953 -33.5 -12.875 1 77 269 ASP A N 1
ATOM 2142 C CA . ASP A 1 269 ? 25.281 -33.406 -14.297 1 77 269 ASP A CA 1
ATOM 2143 C C . ASP A 1 269 ? 24.062 -33 -15.125 1 77 269 ASP A C 1
ATOM 2145 O O . ASP A 1 269 ? 23.094 -33.75 -15.211 1 77 269 ASP A O 1
ATOM 2149 N N . PRO A 1 270 ? 24.172 -32 -15.68 1 78.69 270 PRO A N 1
ATOM 2150 C CA . PRO A 1 270 ? 25.109 -30.891 -15.805 1 78.69 270 PRO A CA 1
ATOM 2151 C C . PRO A 1 270 ? 25.391 -30.203 -14.469 1 78.69 270 PRO A C 1
ATOM 2153 O O . PRO A 1 270 ? 24.531 -30.188 -13.586 1 78.69 270 PRO A O 1
ATOM 2156 N N . PRO A 1 271 ? 26.641 -29.719 -14.5 1 79.44 271 PRO A N 1
ATOM 2157 C CA . PRO A 1 271 ? 27.031 -29.109 -13.227 1 79.44 271 PRO A CA 1
ATOM 2158 C C . PRO A 1 271 ? 26.203 -27.875 -12.875 1 79.44 271 PRO A C 1
ATOM 2160 O O . PRO A 1 271 ? 25.641 -27.234 -13.766 1 79.44 271 PRO A O 1
ATOM 2163 N N . ALA A 1 272 ? 26.062 -27.703 -11.625 1 85.94 272 ALA A N 1
ATOM 2164 C CA . ALA A 1 272 ? 25.484 -26.453 -11.117 1 85.94 272 ALA A CA 1
ATOM 2165 C C . ALA A 1 272 ? 26.484 -25.312 -11.164 1 85.94 272 ALA A C 1
ATOM 2167 O O . ALA A 1 272 ? 27.672 -25.531 -11.438 1 85.94 272 ALA A O 1
ATOM 2168 N N . PRO A 1 273 ? 26.031 -24.078 -11.047 1 88.62 273 PRO A N 1
ATOM 2169 C CA . PRO A 1 273 ? 26.953 -22.938 -11.039 1 88.62 273 PRO A CA 1
ATOM 2170 C C . PRO A 1 273 ? 28.094 -23.125 -10.039 1 88.62 273 PRO A C 1
ATOM 2172 O O . PRO A 1 273 ? 27.891 -23.625 -8.938 1 88.62 273 PRO A O 1
ATOM 2175 N N . ARG A 1 274 ? 29.266 -22.719 -10.469 1 91.31 274 ARG A N 1
ATOM 2176 C CA . ARG A 1 274 ? 30.469 -22.906 -9.664 1 91.31 274 ARG A CA 1
ATOM 2177 C C . ARG A 1 274 ? 31.125 -21.578 -9.336 1 91.31 274 ARG A C 1
ATOM 2179 O O . ARG A 1 274 ? 30.844 -20.562 -9.969 1 91.31 274 ARG A O 1
ATOM 2186 N N . MET A 1 275 ? 31.844 -21.641 -8.32 1 93.81 275 MET A N 1
ATOM 2187 C CA . MET A 1 275 ? 32.688 -20.516 -7.922 1 93.81 275 MET A CA 1
ATOM 2188 C C . MET A 1 275 ? 34.156 -20.875 -8 1 93.81 275 MET A C 1
ATOM 2190 O O . MET A 1 275 ? 34.562 -21.953 -7.551 1 93.81 275 MET A O 1
ATOM 2194 N N . ARG A 1 276 ? 34.844 -20.031 -8.68 1 94.12 276 ARG A N 1
ATOM 2195 C CA . ARG A 1 276 ? 36.281 -20.234 -8.805 1 94.12 276 ARG A CA 1
ATOM 2196 C C . ARG A 1 276 ? 37.062 -19.062 -8.211 1 94.12 276 ARG A C 1
ATOM 2198 O O . ARG A 1 276 ? 36.688 -17.891 -8.391 1 94.12 276 ARG A O 1
ATOM 2205 N N . PHE A 1 277 ? 38.062 -19.453 -7.406 1 94 277 PHE A N 1
ATOM 2206 C CA . PHE A 1 277 ? 38.875 -18.438 -6.781 1 94 277 PHE A CA 1
ATOM 2207 C C . PHE A 1 277 ? 40.344 -18.594 -7.168 1 94 277 PHE A C 1
ATOM 2209 O O . PHE A 1 277 ? 40.906 -19.672 -6.969 1 94 277 PHE A O 1
ATOM 2216 N N . MET A 1 278 ? 40.938 -17.578 -7.734 1 93.31 278 MET A N 1
ATOM 2217 C CA . MET A 1 278 ? 42.344 -17.562 -8.156 1 93.31 278 MET A CA 1
ATOM 2218 C C . MET A 1 278 ? 42.688 -18.781 -9.016 1 93.31 278 MET A C 1
ATOM 2220 O O . MET A 1 278 ? 43.688 -19.438 -8.797 1 93.31 278 MET A O 1
ATOM 2224 N N . GLY A 1 279 ? 41.688 -19.172 -9.805 1 90.31 279 GLY A N 1
ATOM 2225 C CA . GLY A 1 279 ? 41.906 -20.234 -10.781 1 90.31 279 GLY A CA 1
ATOM 2226 C C . GLY A 1 279 ? 41.531 -21.609 -10.25 1 90.31 279 GLY A C 1
ATOM 2227 O O . GLY A 1 279 ? 41.625 -22.594 -10.977 1 90.31 279 GLY A O 1
ATOM 2228 N N . GLU A 1 280 ? 41.156 -21.734 -9.055 1 90.5 280 GLU A N 1
ATOM 2229 C CA . GLU A 1 280 ? 40.781 -23.016 -8.461 1 90.5 280 GLU A CA 1
ATOM 2230 C C . GLU A 1 280 ? 39.281 -23.047 -8.086 1 90.5 280 GLU A C 1
ATOM 2232 O O . GLU A 1 280 ? 38.719 -22.016 -7.754 1 90.5 280 GLU A O 1
ATOM 2237 N N . ASP A 1 281 ? 38.781 -24.297 -8.156 1 91.19 281 ASP A N 1
ATOM 2238 C CA . ASP A 1 281 ? 37.375 -24.453 -7.734 1 91.19 281 ASP A CA 1
ATOM 2239 C C . ASP A 1 281 ? 37.25 -24.234 -6.23 1 91.19 281 ASP A C 1
ATOM 2241 O O . ASP A 1 281 ? 38.094 -24.656 -5.449 1 91.19 281 ASP A O 1
ATOM 2245 N N . ALA A 1 282 ? 36.25 -23.469 -5.832 1 93.5 282 ALA A N 1
ATOM 2246 C CA . ALA A 1 282 ? 36.062 -23.109 -4.426 1 93.5 282 ALA A CA 1
ATOM 2247 C C . ALA A 1 282 ? 34.594 -23.125 -4.035 1 93.5 282 ALA A C 1
ATOM 2249 O O . ALA A 1 282 ? 33.719 -23.016 -4.898 1 93.5 282 ALA A O 1
ATOM 2250 N N . ILE A 1 283 ? 34.375 -23.422 -2.803 1 94 283 ILE A N 1
ATOM 2251 C CA . ILE A 1 283 ? 33.031 -23.203 -2.219 1 94 283 ILE A CA 1
ATOM 2252 C C . ILE A 1 283 ? 33.031 -21.875 -1.45 1 94 283 ILE A C 1
ATOM 2254 O O . ILE A 1 283 ? 33.906 -21.656 -0.589 1 94 283 ILE A O 1
ATOM 2258 N N . GLY A 1 284 ? 32.156 -21.047 -1.877 1 94.38 284 GLY A N 1
ATOM 2259 C CA . GLY A 1 284 ? 32.062 -19.734 -1.251 1 94.38 284 GLY A CA 1
ATOM 2260 C C . GLY A 1 284 ? 31.172 -19.719 -0.027 1 94.38 284 GLY A C 1
ATOM 2261 O O . GLY A 1 284 ? 30.141 -20.391 0.008 1 94.38 284 GLY A O 1
ATOM 2262 N N . LEU A 1 285 ? 31.531 -19.031 1.03 1 94.5 285 LEU A N 1
ATOM 2263 C CA . LEU A 1 285 ? 30.719 -18.734 2.207 1 94.5 285 LEU A CA 1
ATOM 2264 C C . LEU A 1 285 ? 30.406 -17.25 2.293 1 94.5 285 LEU A C 1
ATOM 2266 O O . LEU A 1 285 ? 31.281 -16.438 2.617 1 94.5 285 LEU A O 1
ATOM 2270 N N . ALA A 1 286 ? 29.219 -16.938 1.993 1 94.06 286 ALA A N 1
ATOM 2271 C CA . ALA A 1 286 ? 28.797 -15.539 2.033 1 94.06 286 ALA A CA 1
ATOM 2272 C C . ALA A 1 286 ? 28.109 -15.211 3.355 1 94.06 286 ALA A C 1
ATOM 2274 O O . ALA A 1 286 ? 27.125 -15.852 3.723 1 94.06 286 ALA A O 1
ATOM 2275 N N . VAL A 1 287 ? 28.625 -14.273 4.074 1 93.06 287 VAL A N 1
ATOM 2276 C CA . VAL A 1 287 ? 28.125 -13.914 5.395 1 93.06 287 VAL A CA 1
ATOM 2277 C C . VAL A 1 287 ? 27.422 -12.562 5.328 1 93.06 287 VAL A C 1
ATOM 2279 O O . VAL A 1 287 ? 27.984 -11.586 4.812 1 93.06 287 VAL A O 1
ATOM 2282 N N . SER A 1 288 ? 26.234 -12.523 5.773 1 91.38 288 SER A N 1
ATOM 2283 C CA . SER A 1 288 ? 25.5 -11.266 5.859 1 91.38 288 SER A CA 1
ATOM 2284 C C . SER A 1 288 ? 25.375 -10.797 7.305 1 91.38 288 SER A C 1
ATOM 2286 O O . SER A 1 288 ? 25.406 -11.609 8.234 1 91.38 288 SER A O 1
ATOM 2288 N N . MET A 1 289 ? 25.312 -9.547 7.508 1 88.06 289 MET A N 1
ATOM 2289 C CA . MET A 1 289 ? 25.188 -8.961 8.836 1 88.06 289 MET A CA 1
ATOM 2290 C C . MET A 1 289 ? 23.719 -8.773 9.219 1 88.06 289 MET A C 1
ATOM 2292 O O . MET A 1 289 ? 22.875 -8.547 8.359 1 88.06 289 MET A O 1
ATOM 2296 N N . LYS A 1 290 ? 23.469 -8.812 10.516 1 86 290 LYS A N 1
ATOM 2297 C CA . LYS A 1 290 ? 22.141 -8.5 11.023 1 86 290 LYS A CA 1
ATOM 2298 C C . LYS A 1 290 ? 21.812 -7.016 10.859 1 86 290 LYS A C 1
ATOM 2300 O O . LYS A 1 290 ? 22.719 -6.176 10.922 1 86 290 LYS A O 1
ATOM 2305 N N . PRO A 1 291 ? 20.5 -6.734 10.648 1 78.38 291 PRO A N 1
ATOM 2306 C CA . PRO A 1 291 ? 20.156 -5.316 10.547 1 78.38 291 PRO A CA 1
ATOM 2307 C C . PRO A 1 291 ? 20.516 -4.527 11.805 1 78.38 291 PRO A C 1
ATOM 2309 O O . PRO A 1 291 ? 20.266 -4.98 12.922 1 78.38 291 PRO A O 1
ATOM 2312 N N . GLY A 1 292 ? 21.203 -3.379 11.656 1 73.38 292 GLY A N 1
ATOM 2313 C CA . GLY A 1 292 ? 21.562 -2.521 12.781 1 73.38 292 GLY A CA 1
ATOM 2314 C C . GLY A 1 292 ? 22.906 -2.859 13.383 1 73.38 292 GLY A C 1
ATOM 2315 O O . GLY A 1 292 ? 23.328 -2.244 14.367 1 73.38 292 GLY A O 1
ATOM 2316 N N . GLY A 1 293 ? 23.594 -3.842 12.758 1 77.38 293 GLY A N 1
ATOM 2317 C CA . GLY A 1 293 ? 24.891 -4.25 13.297 1 77.38 293 GLY A CA 1
ATOM 2318 C C . GLY A 1 293 ? 26.031 -3.344 12.875 1 77.38 293 GLY A C 1
ATOM 2319 O O . GLY A 1 293 ? 25.828 -2.426 12.078 1 77.38 293 GLY A O 1
ATOM 2320 N N . ASP A 1 294 ? 27.219 -3.512 13.594 1 85 294 ASP A N 1
ATOM 2321 C CA . ASP A 1 294 ? 28.453 -2.805 13.297 1 85 294 ASP A CA 1
ATOM 2322 C C . ASP A 1 294 ? 29.406 -3.68 12.477 1 85 294 ASP A C 1
ATOM 2324 O O . ASP A 1 294 ? 29.906 -4.688 12.969 1 85 294 ASP A O 1
ATOM 2328 N N . ILE A 1 295 ? 29.719 -3.229 11.305 1 86.25 295 ILE A N 1
ATOM 2329 C CA . ILE A 1 295 ? 30.5 -4.027 10.359 1 86.25 295 ILE A CA 1
ATOM 2330 C C . ILE A 1 295 ? 31.938 -4.172 10.867 1 86.25 295 ILE A C 1
ATOM 2332 O O . ILE A 1 295 ? 32.594 -5.176 10.594 1 86.25 295 ILE A O 1
ATOM 2336 N N . LEU A 1 296 ? 32.469 -3.168 11.562 1 86.69 296 LEU A N 1
ATOM 2337 C CA . LEU A 1 296 ? 33.844 -3.234 12.047 1 86.69 296 LEU A CA 1
ATOM 2338 C C . LEU A 1 296 ? 33.969 -4.215 13.203 1 86.69 296 LEU A C 1
ATOM 2340 O O . LEU A 1 296 ? 34.969 -4.934 13.312 1 86.69 296 LEU A O 1
ATOM 2344 N N . VAL A 1 297 ? 33 -4.141 14.055 1 87.25 297 VAL A N 1
ATOM 2345 C CA . VAL A 1 297 ? 32.969 -5.094 15.156 1 87.25 297 VAL A CA 1
ATOM 2346 C C . VAL A 1 297 ? 32.812 -6.512 14.625 1 87.25 297 VAL A C 1
ATOM 2348 O O . VAL A 1 297 ? 33.469 -7.445 15.094 1 87.25 297 VAL A O 1
ATOM 2351 N N . LEU A 1 298 ? 31.984 -6.613 13.688 1 89 298 LEU A N 1
ATOM 2352 C CA . LEU A 1 298 ? 31.781 -7.91 13.047 1 89 298 LEU A CA 1
ATOM 2353 C C . LEU A 1 298 ? 33.062 -8.375 12.344 1 89 298 LEU A C 1
ATOM 2355 O O . LEU A 1 298 ? 33.406 -9.555 12.406 1 89 298 LEU A O 1
ATOM 2359 N N . GLY A 1 299 ? 33.656 -7.465 11.68 1 89.19 299 GLY A N 1
ATOM 2360 C CA . GLY A 1 299 ? 34.906 -7.801 10.992 1 89.19 299 GLY A CA 1
ATOM 2361 C C . GLY A 1 299 ? 35.969 -8.328 11.93 1 89.19 299 GLY A C 1
ATOM 2362 O O . GLY A 1 299 ? 36.688 -9.297 11.602 1 89.19 299 GLY A O 1
ATOM 2363 N N . LYS A 1 300 ? 36.094 -7.746 13.062 1 89.94 300 LYS A N 1
ATOM 2364 C CA . LYS A 1 300 ? 37.062 -8.188 14.047 1 89.94 300 LYS A CA 1
ATOM 2365 C C . LYS A 1 300 ? 36.719 -9.562 14.609 1 89.94 300 LYS A C 1
ATOM 2367 O O . LYS A 1 300 ? 37.594 -10.406 14.805 1 89.94 300 LYS A O 1
ATOM 2372 N N . ALA A 1 301 ? 35.469 -9.688 14.836 1 91.75 301 ALA A N 1
ATOM 2373 C CA . ALA A 1 301 ? 35 -10.969 15.344 1 91.75 301 ALA A CA 1
ATOM 2374 C C . ALA A 1 301 ? 35.188 -12.078 14.32 1 91.75 301 ALA A C 1
ATOM 2376 O O . ALA A 1 301 ? 35.594 -13.195 14.664 1 91.75 301 ALA A O 1
ATOM 2377 N N . LEU A 1 302 ? 34.906 -11.766 13.172 1 92.31 302 LEU A N 1
ATOM 2378 C CA . LEU A 1 302 ? 35.062 -12.734 12.094 1 92.31 302 LEU A CA 1
ATOM 2379 C C . LEU A 1 302 ? 36.531 -13.062 11.875 1 92.31 302 LEU A C 1
ATOM 2381 O O . LEU A 1 302 ? 36.875 -14.195 11.523 1 92.31 302 LEU A O 1
ATOM 2385 N N . GLU A 1 303 ? 37.438 -12.102 12.023 1 91.12 303 GLU A N 1
ATOM 2386 C CA . GLU A 1 303 ? 38.844 -12.336 11.859 1 91.12 303 GLU A CA 1
ATOM 2387 C C . GLU A 1 303 ? 39.375 -13.32 12.914 1 91.12 303 GLU A C 1
ATOM 2389 O O . GLU A 1 303 ? 40.219 -14.172 12.609 1 91.12 303 GLU A O 1
ATOM 2394 N N . VAL A 1 304 ? 38.844 -13.141 14.07 1 91.25 304 VAL A N 1
ATOM 2395 C CA . VAL A 1 304 ? 39.25 -14.031 15.156 1 91.25 304 VAL A CA 1
ATOM 2396 C C . VAL A 1 304 ? 38.75 -15.453 14.859 1 91.25 304 VAL A C 1
ATOM 2398 O O . VAL A 1 304 ? 39.531 -16.422 15.016 1 91.25 304 VAL A O 1
ATOM 2401 N N . GLU A 1 305 ? 37.562 -15.461 14.469 1 91.38 305 GLU A N 1
ATOM 2402 C CA . GLU A 1 305 ? 37 -16.766 14.156 1 91.38 305 GLU A CA 1
ATOM 2403 C C . GLU A 1 305 ? 37.656 -17.375 12.93 1 91.38 305 GLU A C 1
ATOM 2405 O O . GLU A 1 305 ? 37.812 -18.594 12.844 1 91.38 305 GLU A O 1
ATOM 2410 N N . PHE A 1 306 ? 37.938 -16.625 12.008 1 89.5 306 PHE A N 1
ATOM 2411 C CA . PHE A 1 306 ? 38.625 -17.047 10.797 1 89.5 306 PHE A CA 1
ATOM 2412 C C . PHE A 1 306 ? 39.969 -17.672 11.133 1 89.5 306 PHE A C 1
ATOM 2414 O O . PHE A 1 306 ? 40.344 -18.719 10.586 1 89.5 306 PHE A O 1
ATOM 2421 N N . ALA A 1 307 ? 40.688 -17.031 12.008 1 89.75 307 ALA A N 1
ATOM 2422 C CA . ALA A 1 307 ? 42.031 -17.531 12.406 1 89.75 307 ALA A CA 1
ATOM 2423 C C . ALA A 1 307 ? 41.906 -18.859 13.141 1 89.75 307 ALA A C 1
ATOM 2425 O O . ALA A 1 307 ? 42.719 -19.766 12.938 1 89.75 307 ALA A O 1
ATOM 2426 N N . ARG A 1 308 ? 40.875 -18.906 13.812 1 91.19 308 ARG A N 1
ATOM 2427 C CA . ARG A 1 308 ? 40.625 -20.141 14.547 1 91.19 308 ARG A CA 1
ATOM 2428 C C . ARG A 1 308 ? 40.281 -21.297 13.602 1 91.19 308 ARG A C 1
ATOM 2430 O O . ARG A 1 308 ? 40.812 -22.391 13.727 1 91.19 308 ARG A O 1
ATOM 2437 N N . ILE A 1 309 ? 39.469 -21.031 12.711 1 91 309 ILE A N 1
ATOM 2438 C CA . ILE A 1 309 ? 39 -22.031 11.758 1 91 309 ILE A CA 1
ATOM 2439 C C . ILE A 1 309 ? 40.156 -22.453 10.859 1 91 309 ILE A C 1
ATOM 2441 O O . ILE A 1 309 ? 40.312 -23.641 10.539 1 91 309 ILE A O 1
ATOM 2445 N N . SER A 1 310 ? 40.906 -21.531 10.422 1 88.19 310 SER A N 1
ATOM 2446 C CA . SER A 1 310 ? 42 -21.797 9.508 1 88.19 310 SER A CA 1
ATOM 2447 C C . SER A 1 310 ? 43.031 -22.719 10.148 1 88.19 310 SER A C 1
ATOM 2449 O O . SER A 1 310 ? 43.688 -23.5 9.453 1 88.19 310 SER A O 1
ATOM 2451 N N . THR A 1 311 ? 43.125 -22.625 11.406 1 86.12 311 THR A N 1
ATOM 2452 C CA . THR A 1 311 ? 44.094 -23.453 12.109 1 86.12 311 THR A CA 1
ATOM 2453 C C . THR A 1 311 ? 43.562 -24.875 12.289 1 86.12 311 THR A C 1
ATOM 2455 O O . THR A 1 311 ? 44.344 -25.828 12.352 1 86.12 311 THR A O 1
ATOM 2458 N N . ASN A 1 312 ? 42.312 -25.047 12.266 1 86.31 312 ASN A N 1
ATOM 2459 C CA . ASN A 1 312 ? 41.719 -26.359 12.508 1 86.31 312 ASN A CA 1
ATOM 2460 C C . ASN A 1 312 ? 41.375 -27.078 11.195 1 86.31 312 ASN A C 1
ATOM 2462 O O . ASN A 1 312 ? 40.969 -28.234 11.211 1 86.31 312 ASN A O 1
ATOM 2466 N N . LEU A 1 313 ? 41.625 -26.406 10.109 1 87.62 313 LEU A N 1
ATOM 2467 C CA . LEU A 1 313 ? 41.344 -27.031 8.82 1 87.62 313 LEU A CA 1
ATOM 2468 C C . LEU A 1 313 ? 42.406 -28.031 8.453 1 87.62 313 LEU A C 1
ATOM 2470 O O . LEU A 1 313 ? 43.594 -27.828 8.773 1 87.62 313 LEU A O 1
ATOM 2474 N N . PRO A 1 314 ? 42 -29.172 7.902 1 85.62 314 PRO A N 1
ATOM 2475 C CA . PRO A 1 314 ? 43 -30.172 7.496 1 85.62 314 PRO A CA 1
ATOM 2476 C C . PRO A 1 314 ? 44.031 -29.625 6.527 1 85.62 314 PRO A C 1
ATOM 2478 O O . PRO A 1 314 ? 43.812 -28.594 5.895 1 85.62 314 PRO A O 1
ATOM 2481 N N . ALA A 1 315 ? 45.125 -30.406 6.418 1 81.31 315 ALA A N 1
ATOM 2482 C CA . ALA A 1 315 ? 46.219 -30 5.535 1 81.31 315 ALA A CA 1
ATOM 2483 C C . ALA A 1 315 ? 45.781 -30.031 4.074 1 81.31 315 ALA A C 1
ATOM 2485 O O . ALA A 1 315 ? 45.125 -30.984 3.631 1 81.31 315 ALA A O 1
ATOM 2486 N N . GLY A 1 316 ? 45.844 -28.906 3.406 1 83 316 GLY A N 1
ATOM 2487 C CA . GLY A 1 316 ? 45.469 -28.812 2.004 1 83 316 GLY A CA 1
ATOM 2488 C C . GLY A 1 316 ? 44.281 -27.891 1.762 1 83 316 GLY A C 1
ATOM 2489 O O . GLY A 1 316 ? 44.062 -27.438 0.639 1 83 316 GLY A O 1
ATOM 2490 N N . MET A 1 317 ? 43.5 -27.812 2.812 1 89 317 MET A N 1
ATOM 2491 C CA . MET A 1 317 ? 42.375 -26.891 2.695 1 89 317 MET A CA 1
ATOM 2492 C C . MET A 1 317 ? 42.75 -25.5 3.195 1 89 317 MET A C 1
ATOM 2494 O O . MET A 1 317 ? 43.469 -25.359 4.184 1 89 317 MET A O 1
ATOM 2498 N N . GLU A 1 318 ? 42.344 -24.547 2.395 1 89.94 318 GLU A N 1
ATOM 2499 C CA . GLU A 1 318 ? 42.625 -23.156 2.764 1 89.94 318 GLU A CA 1
ATOM 2500 C C . GLU A 1 318 ? 41.375 -22.297 2.672 1 89.94 318 GLU A C 1
ATOM 2502 O O . GLU A 1 318 ? 40.562 -22.438 1.743 1 89.94 318 GLU A O 1
ATOM 2507 N N . LEU A 1 319 ? 41.219 -21.531 3.656 1 90.88 319 LEU A N 1
ATOM 2508 C CA . LEU A 1 319 ? 40.188 -20.531 3.682 1 90.88 319 LEU A CA 1
ATOM 2509 C C . LEU A 1 319 ? 40.75 -19.141 3.389 1 90.88 319 LEU A C 1
ATOM 2511 O O . LEU A 1 319 ? 41.625 -18.672 4.09 1 90.88 319 LEU A O 1
ATOM 2515 N N . ARG A 1 320 ? 40.344 -18.547 2.391 1 91 320 ARG A N 1
ATOM 2516 C CA . ARG A 1 320 ? 40.812 -17.234 1.997 1 91 320 ARG A CA 1
ATOM 2517 C C . ARG A 1 320 ? 39.688 -16.219 1.921 1 91 320 ARG A C 1
ATOM 2519 O O . ARG A 1 320 ? 38.531 -16.609 1.7 1 91 320 ARG A O 1
ATOM 2526 N N . LYS A 1 321 ? 40 -15 1.996 1 89.94 321 LYS A N 1
ATOM 2527 C CA . LYS A 1 321 ? 39.031 -13.922 1.931 1 89.94 321 LYS A CA 1
ATOM 2528 C C . LYS A 1 321 ? 38.844 -13.422 0.5 1 89.94 321 LYS A C 1
ATOM 2530 O O . LYS A 1 321 ? 39.844 -13.141 -0.187 1 89.94 321 LYS A O 1
ATOM 2535 N N . VAL A 1 322 ? 37.688 -13.406 0.071 1 89.75 322 VAL A N 1
ATOM 2536 C CA . VAL A 1 322 ? 37.375 -12.914 -1.266 1 89.75 322 VAL A CA 1
ATOM 2537 C C . VAL A 1 322 ? 36.906 -11.453 -1.188 1 89.75 322 VAL A C 1
ATOM 2539 O O . VAL A 1 322 ? 37.438 -10.602 -1.927 1 89.75 322 VAL A O 1
ATOM 2542 N N . SER A 1 323 ? 35.906 -11.227 -0.445 1 88.31 323 SER A N 1
ATOM 2543 C CA . SER A 1 323 ? 35.406 -9.875 -0.22 1 88.31 323 SER A CA 1
ATOM 2544 C C . SER A 1 323 ? 35.406 -9.523 1.265 1 88.31 323 SER A C 1
ATOM 2546 O O . SER A 1 323 ? 35 -10.328 2.102 1 88.31 323 SER A O 1
ATOM 2548 N N . ASP A 1 324 ? 35.906 -8.352 1.542 1 87.94 324 ASP A N 1
ATOM 2549 C CA . ASP A 1 324 ? 36.031 -7.867 2.914 1 87.94 324 ASP A CA 1
ATOM 2550 C C . ASP A 1 324 ? 35.438 -6.465 3.055 1 87.94 324 ASP A C 1
ATOM 2552 O O . ASP A 1 324 ? 36.156 -5.469 2.914 1 87.94 324 ASP A O 1
ATOM 2556 N N . GLN A 1 325 ? 34.25 -6.5 3.375 1 85.88 325 GLN A N 1
ATOM 2557 C CA . GLN A 1 325 ? 33.562 -5.219 3.52 1 85.88 325 GLN A CA 1
ATOM 2558 C C . GLN A 1 325 ? 34.125 -4.43 4.699 1 85.88 325 GLN A C 1
ATOM 2560 O O . GLN A 1 325 ? 34.25 -3.205 4.625 1 85.88 325 GLN A O 1
ATOM 2565 N N . PRO A 1 326 ? 34.5 -5.137 5.852 1 87.56 326 PRO A N 1
ATOM 2566 C CA . PRO A 1 326 ? 35.031 -4.391 6.984 1 87.56 326 PRO A CA 1
ATOM 2567 C C . PRO A 1 326 ? 36.312 -3.627 6.621 1 87.56 326 PRO A C 1
ATOM 2569 O O . PRO A 1 326 ? 36.531 -2.51 7.098 1 87.56 326 PRO A O 1
ATOM 2572 N N . ALA A 1 327 ? 37.094 -4.199 5.793 1 85.88 327 ALA A N 1
ATOM 2573 C CA . ALA A 1 327 ? 38.312 -3.502 5.363 1 85.88 327 ALA A CA 1
ATOM 2574 C C . ALA A 1 327 ? 37.969 -2.279 4.516 1 85.88 327 ALA A C 1
ATOM 2576 O O . ALA A 1 327 ? 38.625 -1.238 4.621 1 85.88 327 ALA A O 1
ATOM 2577 N N . ALA A 1 328 ? 37 -2.439 3.73 1 83.44 328 ALA A N 1
ATOM 2578 C CA . ALA A 1 328 ? 36.562 -1.322 2.902 1 83.44 328 ALA A CA 1
ATOM 2579 C C . ALA A 1 328 ? 35.938 -0.22 3.758 1 83.44 328 ALA A C 1
ATOM 2581 O O . ALA A 1 328 ? 36.156 0.967 3.496 1 83.44 328 ALA A O 1
ATOM 2582 N N . VAL A 1 329 ? 35.219 -0.631 4.715 1 86 329 VAL A N 1
ATOM 2583 C CA . VAL A 1 329 ? 34.562 0.329 5.598 1 86 329 VAL A CA 1
ATOM 2584 C C . VAL A 1 329 ? 35.625 1.037 6.457 1 86 329 VAL A C 1
ATOM 2586 O O . VAL A 1 329 ? 35.531 2.242 6.695 1 86 329 VAL A O 1
ATOM 2589 N N . LYS A 1 330 ? 36.562 0.296 6.938 1 86.5 330 LYS A N 1
ATOM 2590 C CA . LYS A 1 330 ? 37.625 0.895 7.734 1 86.5 330 LYS A CA 1
ATOM 2591 C C . LYS A 1 330 ? 38.406 1.952 6.934 1 86.5 330 LYS A C 1
ATOM 2593 O O . LYS A 1 330 ? 38.656 3.043 7.441 1 86.5 330 LYS A O 1
ATOM 2598 N N . THR A 1 331 ? 38.625 1.607 5.691 1 82.19 331 THR A N 1
ATOM 2599 C CA . THR A 1 331 ? 39.344 2.559 4.828 1 82.19 331 THR A CA 1
ATOM 2600 C C . THR A 1 331 ? 38.438 3.738 4.488 1 82.19 331 THR A C 1
ATOM 2602 O O . THR A 1 331 ? 38.875 4.887 4.488 1 82.19 331 THR A O 1
ATOM 2605 N N . GLY A 1 332 ? 37.219 3.447 4.203 1 79.69 332 GLY A N 1
ATOM 2606 C CA . GLY A 1 332 ? 36.281 4.504 3.865 1 79.69 332 GLY A CA 1
ATOM 2607 C C . GLY A 1 332 ? 36 5.445 5.02 1 79.69 332 GLY A C 1
ATOM 2608 O O . GLY A 1 332 ? 36.094 6.668 4.871 1 79.69 332 GLY A O 1
ATOM 2609 N N . VAL A 1 333 ? 35.688 4.891 6.121 1 82.31 333 VAL A N 1
ATOM 2610 C CA . VAL A 1 333 ? 35.406 5.684 7.312 1 82.31 333 VAL A CA 1
ATOM 2611 C C . VAL A 1 333 ? 36.656 6.406 7.766 1 82.31 333 VAL A C 1
ATOM 2613 O O . VAL A 1 333 ? 36.594 7.555 8.219 1 82.31 333 VAL A O 1
ATOM 2616 N N . GLY A 1 334 ? 37.781 5.711 7.668 1 81.88 334 GLY A N 1
ATOM 2617 C CA . GLY A 1 334 ? 39.031 6.34 8.016 1 81.88 334 GLY A CA 1
ATOM 2618 C C . GLY A 1 334 ? 39.344 7.562 7.176 1 81.88 334 GLY A C 1
ATOM 2619 O O . GLY A 1 334 ? 39.812 8.586 7.699 1 81.88 334 GLY A O 1
ATOM 2620 N N . GLU A 1 335 ? 39.062 7.469 5.973 1 82 335 GLU A N 1
ATOM 2621 C CA . GLU A 1 335 ? 39.25 8.602 5.078 1 82 335 GLU A CA 1
ATOM 2622 C C . GLU A 1 335 ? 38.344 9.766 5.445 1 82 335 GLU A C 1
ATOM 2624 O O . GLU A 1 335 ? 38.781 10.922 5.422 1 82 335 GLU A O 1
ATOM 2629 N N . PHE A 1 336 ? 37.25 9.469 5.758 1 83.88 336 PHE A N 1
ATOM 2630 C CA . PHE A 1 336 ? 36.312 10.523 6.086 1 83.88 336 PHE A CA 1
ATOM 2631 C C . PHE A 1 336 ? 36.656 11.164 7.426 1 83.88 336 PHE A C 1
ATOM 2633 O O . PHE A 1 336 ? 36.469 12.375 7.605 1 83.88 336 PHE A O 1
ATOM 2640 N N . VAL A 1 337 ? 37.094 10.328 8.336 1 85.06 337 VAL A N 1
ATOM 2641 C CA . VAL A 1 337 ? 37.5 10.867 9.625 1 85.06 337 VAL A CA 1
ATOM 2642 C C . VAL A 1 337 ? 38.719 11.781 9.438 1 85.06 337 VAL A C 1
ATOM 2644 O O . VAL A 1 337 ? 38.812 12.82 10.094 1 85.06 337 VAL A O 1
ATOM 2647 N N . GLN A 1 338 ? 39.531 11.375 8.578 1 88.38 338 GLN A N 1
ATOM 2648 C CA . GLN A 1 338 ? 40.688 12.219 8.266 1 88.38 338 GLN A CA 1
ATOM 2649 C C . GLN A 1 338 ? 40.25 13.547 7.652 1 88.38 338 GLN A C 1
ATOM 2651 O O . GLN A 1 338 ? 40.75 14.609 8.016 1 88.38 338 GLN A O 1
ATOM 2656 N N . VAL A 1 339 ? 39.344 13.438 6.797 1 87.06 339 VAL A N 1
ATOM 2657 C CA . VAL A 1 339 ? 38.812 14.641 6.168 1 87.06 339 VAL A CA 1
ATOM 2658 C C . VAL A 1 339 ? 38.125 15.523 7.219 1 87.06 339 VAL A C 1
ATOM 2660 O O . VAL A 1 339 ? 38.25 16.75 7.176 1 87.06 339 VAL A O 1
ATOM 2663 N N . LEU A 1 340 ? 37.5 14.898 8.078 1 85.69 340 LEU A N 1
ATOM 2664 C CA . LEU A 1 340 ? 36.812 15.617 9.156 1 85.69 340 LEU A CA 1
ATOM 2665 C C . LEU A 1 340 ? 37.844 16.328 10.047 1 85.69 340 LEU A C 1
ATOM 2667 O O . LEU A 1 340 ? 37.656 17.484 10.414 1 85.69 340 LEU A O 1
ATOM 2671 N N . VAL A 1 341 ? 38.938 15.664 10.406 1 87.81 341 VAL A N 1
ATOM 2672 C CA . VAL A 1 341 ? 39.969 16.219 11.266 1 87.81 341 VAL A CA 1
ATOM 2673 C C . VAL A 1 341 ? 40.656 17.375 10.539 1 87.81 341 VAL A C 1
ATOM 2675 O O . VAL A 1 341 ? 41 18.391 11.148 1 87.81 341 VAL A O 1
ATOM 2678 N N . GLU A 1 342 ? 40.844 17.141 9.281 1 89.69 342 GLU A N 1
ATOM 2679 C CA . GLU A 1 342 ? 41.438 18.203 8.484 1 89.69 342 GLU A CA 1
ATOM 2680 C C . GLU A 1 342 ? 40.531 19.438 8.43 1 89.69 342 GLU A C 1
ATOM 2682 O O . GLU A 1 342 ? 41 20.562 8.562 1 89.69 342 GLU A O 1
ATOM 2687 N N . ALA A 1 343 ? 39.312 19.156 8.164 1 86.69 343 ALA A N 1
ATOM 2688 C CA . ALA A 1 343 ? 38.375 20.266 8.133 1 86.69 343 ALA A CA 1
ATOM 2689 C C . ALA A 1 343 ? 38.312 21 9.477 1 86.69 343 ALA A C 1
ATOM 2691 O O . ALA A 1 343 ? 38.281 22.219 9.523 1 86.69 343 ALA A O 1
ATOM 2692 N N . LEU A 1 344 ? 38.344 20.266 10.562 1 85.88 344 LEU A N 1
ATOM 2693 C CA . LEU A 1 344 ? 38.344 20.844 11.906 1 85.88 344 LEU A CA 1
ATOM 2694 C C . LEU A 1 344 ? 39.625 21.672 12.148 1 85.88 344 LEU A C 1
ATOM 2696 O O . LEU A 1 344 ? 39.531 22.766 12.695 1 85.88 344 LEU A O 1
ATOM 2700 N N . ALA A 1 345 ? 40.719 21.156 11.766 1 88.69 345 ALA A N 1
ATOM 2701 C CA . ALA A 1 345 ? 42 21.844 11.938 1 88.69 345 ALA A CA 1
ATOM 2702 C C . ALA A 1 345 ? 42.031 23.172 11.172 1 88.69 345 ALA A C 1
ATOM 2704 O O . ALA A 1 345 ? 42.5 24.172 11.68 1 88.69 345 ALA A O 1
ATOM 2705 N N . ILE A 1 346 ? 41.469 23.125 10.008 1 87.62 346 ILE A N 1
ATOM 2706 C CA . ILE A 1 346 ? 41.438 24.328 9.172 1 87.62 346 ILE A CA 1
ATOM 2707 C C . ILE A 1 346 ? 40.562 25.391 9.805 1 87.62 346 ILE A C 1
ATOM 2709 O O . ILE A 1 346 ? 40.906 26.562 9.867 1 87.62 346 ILE A O 1
ATOM 2713 N N . VAL A 1 347 ? 39.438 24.969 10.281 1 81.94 347 VAL A N 1
ATOM 2714 C CA . VAL A 1 347 ? 38.5 25.891 10.891 1 81.94 347 VAL A CA 1
ATOM 2715 C C . VAL A 1 347 ? 39.094 26.484 12.156 1 81.94 347 VAL A C 1
ATOM 2717 O O . VAL A 1 347 ? 38.906 27.672 12.438 1 81.94 347 VAL A O 1
ATOM 2720 N N . LEU A 1 348 ? 39.812 25.688 12.922 1 84.75 348 LEU A N 1
ATOM 2721 C CA . LEU A 1 348 ? 40.469 26.156 14.141 1 84.75 348 LEU A CA 1
ATOM 2722 C C . LEU A 1 348 ? 41.594 27.141 13.805 1 84.75 348 LEU A C 1
ATOM 2724 O O . LEU A 1 348 ? 41.781 28.141 14.492 1 84.75 348 LEU A O 1
ATOM 2728 N N . LEU A 1 349 ? 42.281 26.844 12.766 1 86.62 349 LEU A N 1
ATOM 2729 C CA . LEU A 1 349 ? 43.375 27.719 12.352 1 86.62 349 LEU A CA 1
ATOM 2730 C C . LEU A 1 349 ? 42.844 29.078 11.914 1 86.62 349 LEU A C 1
ATOM 2732 O O . LEU A 1 349 ? 43.438 30.109 12.273 1 86.62 349 LEU A O 1
ATOM 2736 N N . VAL A 1 350 ? 41.812 28.984 11.156 1 81.12 350 VAL A N 1
ATOM 2737 C CA . VAL A 1 350 ? 41.219 30.234 10.68 1 81.12 350 VAL A CA 1
ATOM 2738 C C . VAL A 1 350 ? 40.656 31.031 11.859 1 81.12 350 VAL A C 1
ATOM 2740 O O . VAL A 1 350 ? 40.781 32.25 11.914 1 81.12 350 VAL A O 1
ATOM 2743 N N . SER A 1 351 ? 40.062 30.391 12.836 1 79.88 351 SER A N 1
ATOM 2744 C CA . SER A 1 351 ? 39.5 31.047 14 1 79.88 351 SER A CA 1
ATOM 2745 C C . SER A 1 351 ? 40.594 31.641 14.891 1 79.88 351 SER A C 1
ATOM 2747 O O . SER A 1 351 ? 40.438 32.719 15.445 1 79.88 351 SER A O 1
ATOM 2749 N N . PHE A 1 352 ? 41.719 30.938 15.023 1 83.12 352 PHE A N 1
ATOM 2750 C CA . PHE A 1 352 ? 42.812 31.422 15.852 1 83.12 352 PHE A CA 1
ATOM 2751 C C . PHE A 1 352 ? 43.5 32.625 15.203 1 83.12 352 PHE A C 1
ATOM 2753 O O . PHE A 1 352 ? 43.875 33.562 15.883 1 83.12 352 PHE A O 1
ATOM 2760 N N . PHE A 1 353 ? 43.562 32.562 13.906 1 81.94 353 PHE A N 1
ATOM 2761 C CA . PHE A 1 353 ? 44.281 33.625 13.195 1 81.94 353 PHE A CA 1
ATOM 2762 C C . PHE A 1 353 ? 43.406 34.875 13.078 1 81.94 353 PHE A C 1
ATOM 2764 O O . PHE A 1 353 ? 43.906 36 13.156 1 81.94 353 PHE A O 1
ATOM 2771 N N . SER A 1 354 ? 42.219 34.688 12.906 1 77.12 354 SER A N 1
ATOM 2772 C CA . SER A 1 354 ? 41.344 35.844 12.648 1 77.12 354 SER A CA 1
ATOM 2773 C C . SER A 1 354 ? 40.844 36.469 13.953 1 77.12 354 SER A C 1
ATOM 2775 O O . SER A 1 354 ? 40.688 37.688 14.039 1 77.12 354 SER A O 1
ATOM 2777 N N . LEU A 1 355 ? 40.531 35.656 15.055 1 74.31 355 LEU A N 1
ATOM 2778 C CA . LEU A 1 355 ? 39.906 36.188 16.266 1 74.31 355 LEU A CA 1
ATOM 2779 C C . LEU A 1 355 ? 40.906 36.281 17.391 1 74.31 355 LEU A C 1
ATOM 2781 O O . LEU A 1 355 ? 40.688 37 18.375 1 74.31 355 LEU A O 1
ATOM 2785 N N . GLY A 1 356 ? 42.062 35.656 17.312 1 77.19 356 GLY A N 1
ATOM 2786 C CA . GLY A 1 356 ? 43.031 35.625 18.391 1 77.19 356 GLY A CA 1
ATOM 2787 C C . GLY A 1 356 ? 43.062 34.312 19.172 1 77.19 356 GLY A C 1
ATOM 2788 O O . GLY A 1 356 ? 42.156 33.5 18.984 1 77.19 356 GLY A O 1
ATOM 2789 N N . MET A 1 357 ? 43.938 34.156 19.969 1 81.56 357 MET A N 1
ATOM 2790 C CA . MET A 1 357 ? 44.188 32.906 20.641 1 81.56 357 MET A CA 1
ATOM 2791 C C . MET A 1 357 ? 43.094 32.625 21.688 1 81.56 357 MET A C 1
ATOM 2793 O O . MET A 1 357 ? 42.562 31.516 21.766 1 81.56 357 MET A O 1
ATOM 2797 N N . ARG A 1 358 ? 42.75 33.594 22.422 1 78.75 358 ARG A N 1
ATOM 2798 C CA . ARG A 1 358 ? 41.781 33.375 23.5 1 78.75 358 ARG A CA 1
ATOM 2799 C C . ARG A 1 358 ? 40.375 33.25 22.938 1 78.75 358 ARG A C 1
ATOM 2801 O O . ARG A 1 358 ? 39.594 32.375 23.375 1 78.75 358 ARG A O 1
ATOM 2808 N N . THR A 1 359 ? 40.062 34.156 22.031 1 79.38 359 THR A N 1
ATOM 2809 C CA . THR A 1 359 ? 38.75 34.094 21.406 1 79.38 359 THR A CA 1
ATOM 2810 C C . THR A 1 359 ? 38.594 32.812 20.562 1 79.38 359 THR A C 1
ATOM 2812 O O . THR A 1 359 ? 37.531 32.188 20.531 1 79.38 359 THR A O 1
ATOM 2815 N N . GLY A 1 360 ? 39.625 32.438 19.922 1 81 360 GLY A N 1
ATOM 2816 C CA . GLY A 1 360 ? 39.625 31.234 19.125 1 81 360 GLY A CA 1
ATOM 2817 C C . GLY A 1 360 ? 39.469 29.969 19.953 1 81 360 GLY A C 1
ATOM 2818 O O . GLY A 1 360 ? 38.875 28.984 19.5 1 81 360 GLY A O 1
ATOM 2819 N N . LEU A 1 361 ? 39.906 30.047 21.156 1 85.44 361 LEU A N 1
ATOM 2820 C CA . LEU A 1 361 ? 39.812 28.891 22.047 1 85.44 361 LEU A CA 1
ATOM 2821 C C . LEU A 1 361 ? 38.344 28.609 22.422 1 85.44 361 LEU A C 1
ATOM 2823 O O . LEU A 1 361 ? 37.969 27.453 22.609 1 85.44 361 LEU A O 1
ATOM 2827 N N . VAL A 1 362 ? 37.594 29.688 22.578 1 84.62 362 VAL A N 1
ATOM 2828 C CA . VAL A 1 362 ? 36.188 29.516 22.875 1 84.62 362 VAL A CA 1
ATOM 2829 C C . VAL A 1 362 ? 35.5 28.75 21.734 1 84.62 362 VAL A C 1
ATOM 2831 O O . VAL A 1 362 ? 34.719 27.828 21.984 1 84.62 362 VAL A O 1
ATOM 2834 N N . VAL A 1 363 ? 35.812 29.094 20.531 1 84.19 363 VAL A N 1
ATOM 2835 C CA . VAL A 1 363 ? 35.25 28.422 19.359 1 84.19 363 VAL A CA 1
ATOM 2836 C C . VAL A 1 363 ? 35.781 27 19.281 1 84.19 363 VAL A C 1
ATOM 2838 O O . VAL A 1 363 ? 35 26.078 18.953 1 84.19 363 VAL A O 1
ATOM 2841 N N . ALA A 1 364 ? 37 26.781 19.656 1 86.12 364 ALA A N 1
ATOM 2842 C CA . ALA A 1 364 ? 37.656 25.469 19.609 1 86.12 364 ALA A CA 1
ATOM 2843 C C . ALA A 1 364 ? 37 24.5 20.594 1 86.12 364 ALA A C 1
ATOM 2845 O O . ALA A 1 364 ? 36.906 23.297 20.312 1 86.12 364 ALA A O 1
ATOM 2846 N N . LEU A 1 365 ? 36.531 25.031 21.625 1 86.88 365 LEU A N 1
ATOM 2847 C CA . LEU A 1 365 ? 35.906 24.172 22.641 1 86.88 365 LEU A CA 1
ATOM 2848 C C . LEU A 1 365 ? 34.438 23.938 22.328 1 86.88 365 LEU A C 1
ATOM 2850 O O . LEU A 1 365 ? 33.875 22.938 22.734 1 86.88 365 LEU A O 1
ATOM 2854 N N . ALA A 1 366 ? 33.875 24.859 21.641 1 88 366 ALA A N 1
ATOM 2855 C CA . ALA A 1 366 ? 32.438 24.734 21.281 1 88 366 ALA A CA 1
ATOM 2856 C C . ALA A 1 366 ? 32.219 23.672 20.219 1 88 366 ALA A C 1
ATOM 2858 O O . ALA A 1 366 ? 31.219 22.984 20.219 1 88 366 ALA A O 1
ATOM 2859 N N . ILE A 1 367 ? 33.156 23.453 19.328 1 88.75 367 ILE A N 1
ATOM 2860 C CA . ILE A 1 367 ? 33 22.562 18.188 1 88.75 367 ILE A CA 1
ATOM 2861 C C . ILE A 1 367 ? 32.875 21.125 18.672 1 88.75 367 ILE A C 1
ATOM 2863 O O . ILE A 1 367 ? 31.922 20.422 18.297 1 88.75 367 ILE A O 1
ATOM 2867 N N . PRO A 1 368 ? 33.75 20.641 19.594 1 88.31 368 PRO A N 1
ATOM 2868 C CA . PRO A 1 368 ? 33.625 19.266 20.078 1 88.31 368 PRO A CA 1
ATOM 2869 C C . PRO A 1 368 ? 32.344 19.031 20.859 1 88.31 368 PRO A C 1
ATOM 2871 O O . PRO A 1 368 ? 31.766 17.938 20.828 1 88.31 368 PRO A O 1
ATOM 2874 N N . LEU A 1 369 ? 31.969 20.062 21.516 1 91.62 369 LEU A N 1
ATOM 2875 C CA . LEU A 1 369 ? 30.719 19.938 22.266 1 91.62 369 LEU A CA 1
ATOM 2876 C C . LEU A 1 369 ? 29.531 19.781 21.312 1 91.62 369 LEU A C 1
ATOM 2878 O O . LEU A 1 369 ? 28.641 18.984 21.562 1 91.62 369 LEU A O 1
ATOM 2882 N N . VAL A 1 370 ? 29.516 20.578 20.25 1 93.06 370 VAL A N 1
ATOM 2883 C CA . VAL A 1 370 ? 28.453 20.469 19.266 1 93.06 370 VAL A CA 1
ATOM 2884 C C . VAL A 1 370 ? 28.5 19.094 18.594 1 93.06 370 VAL A C 1
ATOM 2886 O O . VAL A 1 370 ? 27.469 18.484 18.344 1 93.06 370 VAL A O 1
ATOM 2889 N N . LEU A 1 371 ? 29.641 18.641 18.312 1 91.81 371 LEU A N 1
ATOM 2890 C CA . LEU A 1 371 ? 29.797 17.312 17.734 1 91.81 371 LEU A CA 1
ATOM 2891 C C . LEU A 1 371 ? 29.297 16.234 18.672 1 91.81 371 LEU A C 1
ATOM 2893 O O . LEU A 1 371 ? 28.656 15.273 18.25 1 91.81 371 LEU A O 1
ATOM 2897 N N . ALA A 1 372 ? 29.594 16.406 19.938 1 93.88 372 ALA A N 1
ATOM 2898 C CA . ALA A 1 372 ? 29.141 15.445 20.938 1 93.88 372 ALA A CA 1
ATOM 2899 C C . ALA A 1 372 ? 27.625 15.414 21.016 1 93.88 372 ALA A C 1
ATOM 2901 O O . ALA A 1 372 ? 27.016 14.344 21.094 1 93.88 372 ALA A O 1
ATOM 2902 N N . MET A 1 373 ? 27.078 16.578 21.016 1 94.94 373 MET A N 1
ATOM 2903 C CA . MET A 1 373 ? 25.625 16.641 21.031 1 94.94 373 MET A CA 1
ATOM 2904 C C . MET A 1 373 ? 25.031 16 19.781 1 94.94 373 MET A C 1
ATOM 2906 O O . MET A 1 373 ? 23.984 15.359 19.844 1 94.94 373 MET A O 1
ATOM 2910 N N . THR A 1 374 ? 25.656 16.188 18.688 1 94.81 374 THR A N 1
ATOM 2911 C CA . THR A 1 374 ? 25.188 15.617 17.422 1 94.81 374 THR A CA 1
ATOM 2912 C C . THR A 1 374 ? 25.266 14.094 17.469 1 94.81 374 THR A C 1
ATOM 2914 O O . THR A 1 374 ? 24.328 13.406 17.062 1 94.81 374 THR A O 1
ATOM 2917 N N . PHE A 1 375 ? 26.328 13.578 18.047 1 94.62 375 PHE A N 1
ATOM 2918 C CA . PHE A 1 375 ? 26.484 12.133 18.156 1 94.62 375 PHE A CA 1
ATOM 2919 C C . PHE A 1 375 ? 25.453 11.531 19.094 1 94.62 375 PHE A C 1
ATOM 2921 O O . PHE A 1 375 ? 24.938 10.438 18.859 1 94.62 375 PHE A O 1
ATOM 2928 N N . ALA A 1 376 ? 25.188 12.203 20.109 1 95.06 376 ALA A N 1
ATOM 2929 C CA . ALA A 1 376 ? 24.188 11.727 21.062 1 95.06 376 ALA A CA 1
ATOM 2930 C C . ALA A 1 376 ? 22.812 11.641 20.422 1 95.06 376 ALA A C 1
ATOM 2932 O O . ALA A 1 376 ? 22.078 10.664 20.625 1 95.06 376 ALA A O 1
ATOM 2933 N N . THR A 1 377 ? 22.5 12.656 19.672 1 95.12 377 THR A N 1
ATOM 2934 C CA . THR A 1 377 ? 21.203 12.672 19.016 1 95.12 377 THR A CA 1
ATOM 2935 C C . THR A 1 377 ? 21.141 11.625 17.906 1 95.12 377 THR A C 1
ATOM 2937 O O . THR A 1 377 ? 20.094 10.992 17.688 1 95.12 377 THR A O 1
ATOM 2940 N N . MET A 1 378 ? 22.203 11.445 17.172 1 94.31 378 MET A N 1
ATOM 2941 C CA . MET A 1 378 ? 22.266 10.43 16.125 1 94.31 378 MET A CA 1
ATOM 2942 C C . MET A 1 378 ? 22.031 9.039 16.703 1 94.31 378 MET A C 1
ATOM 2944 O O . MET A 1 378 ? 21.328 8.219 16.109 1 94.31 378 MET A O 1
ATOM 2948 N N . TYR A 1 379 ? 22.594 8.797 17.844 1 92.12 379 TYR A N 1
ATOM 2949 C CA . TYR A 1 379 ? 22.438 7.504 18.5 1 92.12 379 TYR A CA 1
ATOM 2950 C C . TYR A 1 379 ? 20.984 7.277 18.906 1 92.12 379 TYR A C 1
ATOM 2952 O O . TYR A 1 379 ? 20.453 6.18 18.734 1 92.12 379 TYR A O 1
ATOM 2960 N N . TYR A 1 380 ? 20.406 8.266 19.344 1 91.69 380 TYR A N 1
ATOM 2961 C CA . TYR A 1 380 ? 19.016 8.156 19.797 1 91.69 380 TYR A CA 1
ATOM 2962 C C . TYR A 1 380 ? 18.078 7.934 18.625 1 91.69 380 TYR A C 1
ATOM 2964 O O . TYR A 1 380 ? 17.094 7.188 18.734 1 91.69 380 TYR A O 1
ATOM 2972 N N . LEU A 1 381 ? 18.359 8.484 17.531 1 90.94 381 LEU A N 1
ATOM 2973 C CA . LEU A 1 381 ? 17.484 8.383 16.375 1 90.94 381 LEU A CA 1
ATOM 2974 C C . LEU A 1 381 ? 17.875 7.199 15.492 1 90.94 381 LEU A C 1
ATOM 2976 O O . LEU A 1 381 ? 17.219 6.918 14.484 1 90.94 381 LEU A O 1
ATOM 2980 N N . GLY A 1 382 ? 18.984 6.492 15.82 1 87.5 382 GLY A N 1
ATOM 2981 C CA . GLY A 1 382 ? 19.406 5.289 15.117 1 87.5 382 GLY A CA 1
ATOM 2982 C C . GLY A 1 382 ? 20.109 5.578 13.812 1 87.5 382 GLY A C 1
ATOM 2983 O O . GLY A 1 382 ? 19.984 4.828 12.844 1 87.5 382 GLY A O 1
ATOM 2984 N N . ILE A 1 383 ? 20.781 6.684 13.641 1 90.06 383 ILE A N 1
ATOM 2985 C CA . ILE A 1 383 ? 21.547 7.023 12.461 1 90.06 383 ILE A CA 1
ATOM 2986 C C . ILE A 1 383 ? 23 6.578 12.648 1 90.06 383 ILE A C 1
ATOM 2988 O O . ILE A 1 383 ? 23.703 7.086 13.531 1 90.06 383 ILE A O 1
ATOM 2992 N N . GLY A 1 384 ? 23.406 5.652 11.922 1 89.19 384 GLY A N 1
ATOM 2993 C CA . GLY A 1 384 ? 24.766 5.141 12.047 1 89.19 384 GLY A CA 1
ATOM 2994 C C . GLY A 1 384 ? 25.797 6.004 11.344 1 89.19 384 GLY A C 1
ATOM 2995 O O . GLY A 1 384 ? 25.469 7.086 10.844 1 89.19 384 GLY A O 1
ATOM 2996 N N . LEU A 1 385 ? 27.078 5.605 11.438 1 88.88 385 LEU A N 1
ATOM 2997 C CA . LEU A 1 385 ? 28.188 6.293 10.781 1 88.88 385 LEU A CA 1
ATOM 2998 C C . LEU A 1 385 ? 28.5 5.648 9.438 1 88.88 385 LEU A C 1
ATOM 3000 O O . LEU A 1 385 ? 29.125 4.586 9.383 1 88.88 385 LEU A O 1
ATOM 3004 N N . HIS A 1 386 ? 28.047 6.199 8.461 1 88.19 386 HIS A N 1
ATOM 3005 C CA . HIS A 1 386 ? 28.312 5.727 7.105 1 88.19 386 HIS A CA 1
ATOM 3006 C C . HIS A 1 386 ? 28.766 6.867 6.203 1 88.19 386 HIS A C 1
ATOM 3008 O O . HIS A 1 386 ? 28.844 8.023 6.641 1 88.19 386 HIS A O 1
ATOM 3014 N N . LYS A 1 387 ? 29.062 6.59 4.996 1 83.62 387 LYS A N 1
ATOM 3015 C CA . LYS A 1 387 ? 29.656 7.547 4.07 1 83.62 387 LYS A CA 1
ATOM 3016 C C . LYS A 1 387 ? 28.812 8.812 3.961 1 83.62 387 LYS A C 1
ATOM 3018 O O . LYS A 1 387 ? 29.328 9.922 3.945 1 83.62 387 LYS A O 1
ATOM 3023 N N . ILE A 1 388 ? 27.547 8.672 4.023 1 87.88 388 ILE A N 1
ATOM 3024 C CA . ILE A 1 388 ? 26.656 9.805 3.82 1 87.88 388 ILE A CA 1
ATOM 3025 C C . ILE A 1 388 ? 26.562 10.625 5.105 1 87.88 388 ILE A C 1
ATOM 3027 O O . ILE A 1 388 ? 26.609 11.852 5.074 1 87.88 388 ILE A O 1
ATOM 3031 N N . SER A 1 389 ? 26.391 9.953 6.215 1 91.19 389 SER A N 1
ATOM 3032 C CA . SER A 1 389 ? 26.297 10.664 7.488 1 91.19 389 SER A CA 1
ATOM 3033 C C . SER A 1 389 ? 27.609 11.359 7.828 1 91.19 389 SER A C 1
ATOM 3035 O O . SER A 1 389 ? 27.609 12.477 8.359 1 91.19 389 SER A O 1
ATOM 3037 N N . LEU A 1 390 ? 28.734 10.719 7.523 1 88.38 390 LEU A N 1
ATOM 3038 C CA . LEU A 1 390 ? 30.031 11.32 7.785 1 88.38 390 LEU A CA 1
ATOM 3039 C C . LEU A 1 390 ? 30.281 12.508 6.863 1 88.38 390 LEU A C 1
ATOM 3041 O O . LEU A 1 390 ? 30.828 13.523 7.285 1 88.38 390 LEU A O 1
ATOM 3045 N N . GLY A 1 391 ? 29.938 12.266 5.594 1 87.44 391 GLY A N 1
ATOM 3046 C CA . GLY A 1 391 ? 30.016 13.398 4.688 1 87.44 391 GLY A CA 1
ATOM 3047 C C . GLY A 1 391 ? 29.141 14.57 5.117 1 87.44 391 GLY A C 1
ATOM 3048 O O . GLY A 1 391 ? 29.547 15.727 4.969 1 87.44 391 GLY A O 1
ATOM 3049 N N . ALA A 1 392 ? 28.031 14.312 5.66 1 90.19 392 ALA A N 1
ATOM 3050 C CA . ALA A 1 392 ? 27.125 15.336 6.156 1 90.19 392 ALA A CA 1
ATOM 3051 C C . ALA A 1 392 ? 27.719 16.062 7.363 1 90.19 392 ALA A C 1
ATOM 3053 O O . ALA A 1 392 ? 27.5 17.266 7.543 1 90.19 392 ALA A O 1
ATOM 3054 N N . LEU A 1 393 ? 28.438 15.289 8.164 1 89.38 393 LEU A N 1
ATOM 3055 C CA . LEU A 1 393 ? 29.078 15.875 9.328 1 89.38 393 LEU A CA 1
ATOM 3056 C C . LEU A 1 393 ? 30.156 16.859 8.906 1 89.38 393 LEU A C 1
ATOM 3058 O O . LEU A 1 393 ? 30.328 17.922 9.531 1 89.38 393 LEU A O 1
ATOM 3062 N N . VAL A 1 394 ? 30.875 16.562 7.902 1 87 394 VAL A N 1
ATOM 3063 C CA . VAL A 1 394 ? 31.906 17.453 7.387 1 87 394 VAL A CA 1
ATOM 3064 C C . VAL A 1 394 ? 31.25 18.719 6.836 1 87 394 VAL A C 1
ATOM 3066 O O . VAL A 1 394 ? 31.766 19.828 7.051 1 87 394 VAL A O 1
ATOM 3069 N N . LEU A 1 395 ? 30.219 18.484 6.18 1 85.81 395 LEU A N 1
ATOM 3070 C CA . LEU A 1 395 ? 29.469 19.625 5.66 1 85.81 395 LEU A CA 1
ATOM 3071 C C . LEU A 1 395 ? 28.969 20.516 6.797 1 85.81 395 LEU A C 1
ATOM 3073 O O . LEU A 1 395 ? 29.062 21.734 6.727 1 85.81 395 LEU A O 1
ATOM 3077 N N . ALA A 1 396 ? 28.484 19.906 7.809 1 88.44 396 ALA A N 1
ATOM 3078 C CA . ALA A 1 396 ? 27.938 20.625 8.961 1 88.44 396 ALA A CA 1
ATOM 3079 C C . ALA A 1 396 ? 29.031 21.359 9.719 1 88.44 396 ALA A C 1
ATOM 3081 O O . ALA A 1 396 ? 28.781 22.422 10.305 1 88.44 396 ALA A O 1
ATOM 3082 N N . LEU A 1 397 ? 30.188 20.859 9.727 1 84.75 397 LEU A N 1
ATOM 3083 C CA . LEU A 1 397 ? 31.297 21.453 10.469 1 84.75 397 LEU A CA 1
ATOM 3084 C C . LEU A 1 397 ? 31.594 22.859 9.953 1 84.75 397 LEU A C 1
ATOM 3086 O O . LEU A 1 397 ? 31.812 23.781 10.742 1 84.75 397 LEU A O 1
ATOM 3090 N N . GLY A 1 398 ? 31.594 22.984 8.648 1 76.69 398 GLY A N 1
ATOM 3091 C CA . GLY A 1 398 ? 31.812 24.312 8.094 1 76.69 398 GLY A CA 1
ATOM 3092 C C . GLY A 1 398 ? 30.719 25.297 8.461 1 76.69 398 GLY A C 1
ATOM 3093 O O . GLY A 1 398 ? 30.969 26.5 8.617 1 76.69 398 GLY A O 1
ATOM 3094 N N . LEU A 1 399 ? 29.578 24.781 8.797 1 78.88 399 LEU A N 1
ATOM 3095 C CA . LEU A 1 399 ? 28.406 25.625 9.039 1 78.88 399 LEU A CA 1
ATOM 3096 C C . LEU A 1 399 ? 28.203 25.859 10.539 1 78.88 399 LEU A C 1
ATOM 3098 O O . LEU A 1 399 ? 27.672 26.891 10.938 1 78.88 399 LEU A O 1
ATOM 3102 N N . LEU A 1 400 ? 28.547 24.875 11.32 1 79.94 400 LEU A N 1
ATOM 3103 C CA . LEU A 1 400 ? 28.234 24.906 12.742 1 79.94 400 LEU A CA 1
ATOM 3104 C C . LEU A 1 400 ? 29.094 25.922 13.477 1 79.94 400 LEU A C 1
ATOM 3106 O O . LEU A 1 400 ? 28.688 26.453 14.516 1 79.94 400 LEU A O 1
ATOM 3110 N N . VAL A 1 401 ? 30.234 26.25 12.945 1 79.56 401 VAL A N 1
ATOM 3111 C CA . VAL A 1 401 ? 31.141 27.172 13.625 1 79.56 401 VAL A CA 1
ATOM 3112 C C . VAL A 1 401 ? 30.625 28.594 13.484 1 79.56 401 VAL A C 1
ATOM 3114 O O . VAL A 1 401 ? 30.969 29.469 14.289 1 79.56 401 VAL A O 1
ATOM 3117 N N . ASP A 1 402 ? 29.703 28.797 12.625 1 80.94 402 ASP A N 1
ATOM 3118 C CA . ASP A 1 402 ? 29.203 30.125 12.328 1 80.94 402 ASP A CA 1
ATOM 3119 C C . ASP A 1 402 ? 28.547 30.75 13.555 1 80.94 402 ASP A C 1
ATOM 3121 O O . ASP A 1 402 ? 28.828 31.906 13.906 1 80.94 402 ASP A O 1
ATOM 3125 N N . ASP A 1 403 ? 27.781 30.016 14.188 1 84.94 403 ASP A N 1
ATOM 3126 C CA . ASP A 1 403 ? 27.031 30.547 15.328 1 84.94 403 ASP A CA 1
ATOM 3127 C C . ASP A 1 403 ? 27.953 30.891 16.484 1 84.94 403 ASP A C 1
ATOM 3129 O O . ASP A 1 403 ? 27.781 31.906 17.141 1 84.94 403 ASP A O 1
ATOM 3133 N N . ALA A 1 404 ? 28.938 30.078 16.656 1 82.38 404 ALA A N 1
ATOM 3134 C CA . ALA A 1 404 ? 29.891 30.312 17.734 1 82.38 404 ALA A CA 1
ATOM 3135 C C . ALA A 1 404 ? 30.75 31.547 17.438 1 82.38 404 ALA A C 1
ATOM 3137 O O . ALA A 1 404 ? 31.047 32.344 18.344 1 82.38 404 ALA A O 1
ATOM 3138 N N . ILE A 1 405 ? 31.078 31.719 16.234 1 78.56 405 ILE A N 1
ATOM 3139 C CA . ILE A 1 405 ? 31.922 32.844 15.82 1 78.56 405 ILE A CA 1
ATOM 3140 C C . ILE A 1 405 ? 31.172 34.156 15.984 1 78.56 405 ILE A C 1
ATOM 3142 O O . ILE A 1 405 ? 31.703 35.125 16.516 1 78.56 405 ILE A O 1
ATOM 3146 N N . ILE A 1 406 ? 29.969 34.125 15.562 1 77.69 406 ILE A N 1
ATOM 3147 C CA . ILE A 1 406 ? 29.156 35.312 15.641 1 77.69 406 ILE A CA 1
ATOM 3148 C C . ILE A 1 406 ? 28.922 35.688 17.094 1 77.69 406 ILE A C 1
ATOM 3150 O O . ILE A 1 406 ? 29 36.875 17.469 1 77.69 406 ILE A O 1
ATOM 3154 N N . ALA A 1 407 ? 28.672 34.719 17.938 1 80.12 407 ALA A N 1
ATOM 3155 C CA . ALA A 1 407 ? 28.391 34.969 19.344 1 80.12 407 ALA A CA 1
ATOM 3156 C C . ALA A 1 407 ? 29.625 35.469 20.078 1 80.12 407 ALA A C 1
ATOM 3158 O O . ALA A 1 407 ? 29.531 36.406 20.875 1 80.12 407 ALA A O 1
ATOM 3159 N N . VAL A 1 408 ? 30.766 34.969 19.812 1 78.69 408 VAL A N 1
ATOM 3160 C CA . VAL A 1 408 ? 31.984 35.344 20.516 1 78.69 408 VAL A CA 1
ATOM 3161 C C . VAL A 1 408 ? 32.438 36.719 20.047 1 78.69 408 VAL A C 1
ATOM 3163 O O . VAL A 1 408 ? 32.938 37.5 20.844 1 78.69 408 VAL A O 1
ATOM 3166 N N . GLU A 1 409 ? 32.281 36.906 18.812 1 75 409 GLU A N 1
ATOM 3167 C CA . GLU A 1 409 ? 32.688 38.188 18.266 1 75 409 GLU A CA 1
ATOM 3168 C C . GLU A 1 409 ? 31.812 39.312 18.844 1 75 409 GLU A C 1
ATOM 3170 O O . GLU A 1 409 ? 32.312 40.406 19.156 1 75 409 GLU A O 1
ATOM 3175 N N . MET A 1 410 ? 30.578 39.062 18.812 1 75.75 410 MET A N 1
ATOM 3176 C CA . MET A 1 410 ? 29.672 40.062 19.359 1 75.75 410 MET A CA 1
ATOM 3177 C C . MET A 1 410 ? 29.969 40.344 20.828 1 75.75 410 MET A C 1
ATOM 3179 O O . MET A 1 410 ? 29.906 41.5 21.266 1 75.75 410 MET A O 1
ATOM 3183 N N . MET A 1 411 ? 30.312 39.344 21.516 1 77.81 411 MET A N 1
ATOM 3184 C CA . MET A 1 411 ? 30.672 39.531 22.922 1 77.81 411 MET A CA 1
ATOM 3185 C C . MET A 1 411 ? 31.984 40.312 23.062 1 77.81 411 MET A C 1
ATOM 3187 O O . MET A 1 411 ? 32.094 41.156 23.922 1 77.81 411 MET A O 1
ATOM 3191 N N . ALA A 1 412 ? 32.875 40.031 22.172 1 74.44 412 ALA A N 1
ATOM 3192 C CA . ALA A 1 412 ? 34.188 40.688 22.219 1 74.44 412 ALA A CA 1
ATOM 3193 C C . ALA A 1 412 ? 34.062 42.188 21.891 1 74.44 412 ALA A C 1
ATOM 3195 O O . ALA A 1 412 ? 34.688 43.031 22.531 1 74.44 412 ALA A O 1
ATOM 3196 N N . ILE A 1 413 ? 33.281 42.469 20.891 1 72.06 413 ILE A N 1
ATOM 3197 C CA . ILE A 1 413 ? 33.094 43.844 20.469 1 72.06 413 ILE A CA 1
ATOM 3198 C C . ILE A 1 413 ? 32.406 44.625 21.562 1 72.06 413 ILE A C 1
ATOM 3200 O O . ILE A 1 413 ? 32.812 45.781 21.859 1 72.06 413 ILE A O 1
ATOM 3204 N N . LYS A 1 414 ? 31.453 44.125 22.188 1 75.5 414 LYS A N 1
ATOM 3205 C CA . LYS A 1 414 ? 30.719 44.812 23.234 1 75.5 414 LYS A CA 1
ATOM 3206 C C . LYS A 1 414 ? 31.562 44.938 24.5 1 75.5 414 LYS A C 1
ATOM 3208 O O . LYS A 1 414 ? 31.453 45.938 25.234 1 75.5 414 LYS A O 1
ATOM 3213 N N . MET A 1 415 ? 32.469 44.062 24.688 1 74.88 415 MET A N 1
ATOM 3214 C CA . MET A 1 415 ? 33.406 44.156 25.812 1 74.88 415 MET A CA 1
ATOM 3215 C C . MET A 1 415 ? 34.438 45.25 25.562 1 74.88 415 MET A C 1
ATOM 3217 O O . MET A 1 415 ? 34.844 45.938 26.484 1 74.88 415 MET A O 1
ATOM 3221 N N . GLU A 1 416 ? 34.75 45.344 24.328 1 69.75 416 GLU A N 1
ATOM 3222 C CA . GLU A 1 416 ? 35.688 46.375 23.969 1 69.75 416 GLU A CA 1
ATOM 3223 C C . GLU A 1 416 ? 35.062 47.781 24.109 1 69.75 416 GLU A C 1
ATOM 3225 O O . GLU A 1 416 ? 35.75 48.75 24.375 1 69.75 416 GLU A O 1
ATOM 3230 N N . GLN A 1 417 ? 33.688 47.781 23.969 1 68.44 417 GLN A N 1
ATOM 3231 C CA . GLN A 1 417 ? 32.938 49.031 24.094 1 68.44 417 GLN A CA 1
ATOM 3232 C C . GLN A 1 417 ? 32.719 49.375 25.562 1 68.44 417 GLN A C 1
ATOM 3234 O O . GLN A 1 417 ? 32.125 50.406 25.875 1 68.44 417 GLN A O 1
ATOM 3239 N N . GLY A 1 418 ? 33.156 48.531 26.578 1 64.25 418 GLY A N 1
ATOM 3240 C CA . GLY A 1 418 ? 33.125 48.875 27.984 1 64.25 418 GLY A CA 1
ATOM 3241 C C . GLY A 1 418 ? 32.031 48.125 28.75 1 64.25 418 GLY A C 1
ATOM 3242 O O . GLY A 1 418 ? 31.844 48.375 29.938 1 64.25 418 GLY A O 1
ATOM 3243 N N . PHE A 1 419 ? 31.328 47.344 28 1 73.88 419 PHE A N 1
ATOM 3244 C CA . PHE A 1 419 ? 30.25 46.625 28.688 1 73.88 419 PHE A CA 1
ATOM 3245 C C . PHE A 1 419 ? 30.797 45.531 29.594 1 73.88 419 PHE A C 1
ATOM 3247 O O . PHE A 1 419 ? 31.875 45 29.344 1 73.88 419 PHE A O 1
ATOM 3254 N N . ASP A 1 420 ? 30.109 45.375 30.766 1 76.5 420 ASP A N 1
ATOM 3255 C CA . ASP A 1 420 ? 30.469 44.25 31.641 1 76.5 420 ASP A CA 1
ATOM 3256 C C . ASP A 1 420 ? 30.203 42.906 30.969 1 76.5 420 ASP A C 1
ATOM 3258 O O . ASP A 1 420 ? 29.484 42.844 29.969 1 76.5 420 ASP A O 1
ATOM 3262 N N . ARG A 1 421 ? 30.875 41.938 31.375 1 78.12 421 ARG A N 1
ATOM 3263 C CA . ARG A 1 421 ? 30.812 40.594 30.781 1 78.12 421 ARG A CA 1
ATOM 3264 C C . ARG A 1 421 ? 29.375 40.094 30.75 1 78.12 421 ARG A C 1
ATOM 3266 O O . ARG A 1 421 ? 28.938 39.531 29.75 1 78.12 421 ARG A O 1
ATOM 3273 N N . LEU A 1 422 ? 28.609 40.25 31.766 1 78.06 422 LEU A N 1
ATOM 3274 C CA . LEU A 1 422 ? 27.234 39.781 31.844 1 78.06 422 LEU A CA 1
ATOM 3275 C C . LEU A 1 422 ? 26.344 40.562 30.859 1 78.06 422 LEU A C 1
ATOM 3277 O O . LEU A 1 422 ? 25.484 39.969 30.188 1 78.06 422 LEU A O 1
ATOM 3281 N N . LYS A 1 423 ? 26.562 41.812 30.797 1 78.38 423 LYS A N 1
ATOM 3282 C CA . LYS A 1 423 ? 25.75 42.625 29.906 1 78.38 423 LYS A CA 1
ATOM 3283 C C . LYS A 1 423 ? 26.109 42.375 28.453 1 78.38 423 LYS A C 1
ATOM 3285 O O . LYS A 1 423 ? 25.234 42.438 27.578 1 78.38 423 LYS A O 1
ATOM 3290 N N . ALA A 1 424 ? 27.375 42.156 28.266 1 76.44 424 ALA A N 1
ATOM 3291 C CA . ALA A 1 424 ? 27.812 41.844 26.906 1 76.44 424 ALA A CA 1
ATOM 3292 C C . ALA A 1 424 ? 27.172 40.562 26.406 1 76.44 424 ALA A C 1
ATOM 3294 O O . ALA A 1 424 ? 26.719 40.5 25.25 1 76.44 424 ALA A O 1
ATOM 3295 N N . ALA A 1 425 ? 27.125 39.594 27.266 1 75.81 425 ALA A N 1
ATOM 3296 C CA . ALA A 1 425 ? 26.531 38.312 26.891 1 75.81 425 ALA A CA 1
ATOM 3297 C C . ALA A 1 425 ? 25.016 38.469 26.703 1 75.81 425 ALA A C 1
ATOM 3299 O O . ALA A 1 425 ? 24.438 37.812 25.828 1 75.81 425 ALA A O 1
ATOM 3300 N N . SER A 1 426 ? 24.375 39.156 27.562 1 75.56 426 SER A N 1
ATOM 3301 C CA . SER A 1 426 ? 22.938 39.375 27.484 1 75.56 426 SER A CA 1
ATOM 3302 C C . SER A 1 426 ? 22.562 40.125 26.203 1 75.56 426 SER A C 1
ATOM 3304 O O . SER A 1 426 ? 21.5 39.906 25.625 1 75.56 426 SER A O 1
ATOM 3306 N N . TYR A 1 427 ? 23.406 40.969 25.844 1 73.81 427 TYR A N 1
ATOM 3307 C CA . TYR A 1 427 ? 23.156 41.75 24.625 1 73.81 427 TYR A CA 1
ATOM 3308 C C . TYR A 1 427 ? 23.25 40.844 23.391 1 73.81 427 TYR A C 1
ATOM 3310 O O . TYR A 1 427 ? 22.5 41.031 22.422 1 73.81 427 TYR A O 1
ATOM 3318 N N . ALA A 1 428 ? 24.078 39.938 23.5 1 67.44 428 ALA A N 1
ATOM 3319 C CA . ALA A 1 428 ? 24.234 39 22.391 1 67.44 428 ALA A CA 1
ATOM 3320 C C . ALA A 1 428 ? 22.953 38.219 22.172 1 67.44 428 ALA A C 1
ATOM 3322 O O . ALA A 1 428 ? 22.562 37.938 21.031 1 67.44 428 ALA A O 1
ATOM 3323 N N . TRP A 1 429 ? 22.328 37.844 23.188 1 72.56 429 TRP A N 1
ATOM 3324 C CA . TRP A 1 429 ? 21.047 37.125 23.109 1 72.56 429 TRP A CA 1
ATOM 3325 C C . TRP A 1 429 ? 19.969 38 22.516 1 72.56 429 TRP A C 1
ATOM 3327 O O . TRP A 1 429 ? 19.234 37.594 21.625 1 72.56 429 TRP A O 1
ATOM 3337 N N . THR A 1 430 ? 19.875 39.188 23.062 1 71.94 430 THR A N 1
ATOM 3338 C CA . THR A 1 430 ? 18.766 40.062 22.703 1 71.94 430 THR A CA 1
ATOM 3339 C C . THR A 1 430 ? 18.906 40.531 21.25 1 71.94 430 THR A C 1
ATOM 3341 O O . THR A 1 430 ? 17.906 40.688 20.547 1 71.94 430 THR A O 1
ATOM 3344 N N . SER A 1 431 ? 20.125 40.625 20.797 1 68.62 431 SER A N 1
ATOM 3345 C CA . SER A 1 431 ? 20.297 41.25 19.484 1 68.62 431 SER A CA 1
ATOM 3346 C C . SER A 1 431 ? 20.547 40.188 18.406 1 68.62 431 SER A C 1
ATOM 3348 O O . SER A 1 431 ? 20.203 40.406 17.234 1 68.62 431 SER A O 1
ATOM 3350 N N . THR A 1 432 ? 21.141 39.125 18.75 1 72.94 432 THR A N 1
ATOM 3351 C CA . THR A 1 432 ? 21.625 38.281 17.688 1 72.94 432 THR A CA 1
ATOM 3352 C C . THR A 1 432 ? 21.047 36.875 17.812 1 72.94 432 THR A C 1
ATOM 3354 O O . THR A 1 432 ? 21.047 36.094 16.859 1 72.94 432 THR A O 1
ATOM 3357 N N . ALA A 1 433 ? 20.516 36.531 18.844 1 77.75 433 ALA A N 1
ATOM 3358 C CA . ALA A 1 433 ? 20.094 35.156 19.062 1 77.75 433 ALA A CA 1
ATOM 3359 C C . ALA A 1 433 ? 18.969 34.75 18.109 1 77.75 433 ALA A C 1
ATOM 3361 O O . ALA A 1 433 ? 18.984 33.656 17.531 1 77.75 433 ALA A O 1
ATOM 3362 N N . PHE A 1 434 ? 18.047 35.562 17.906 1 82.75 434 PHE A N 1
ATOM 3363 C CA . PHE A 1 434 ? 16.891 35.188 17.094 1 82.75 434 PHE A CA 1
ATOM 3364 C C . PHE A 1 434 ? 17.234 35.219 15.609 1 82.75 434 PHE A C 1
ATOM 3366 O O . PHE A 1 434 ? 16.875 34.312 14.867 1 82.75 434 PHE A O 1
ATOM 3373 N N . PRO A 1 435 ? 17.984 36.281 15.172 1 81.56 435 PRO A N 1
ATOM 3374 C CA . PRO A 1 435 ? 18.422 36.219 13.781 1 81.56 435 PRO A CA 1
ATOM 3375 C C . PRO A 1 435 ? 19.312 35.031 13.477 1 81.56 435 PRO A C 1
ATOM 3377 O O . PRO A 1 435 ? 19.25 34.438 12.391 1 81.56 435 PRO A O 1
ATOM 3380 N N . MET A 1 436 ? 20.047 34.688 14.461 1 85.94 436 MET A N 1
ATOM 3381 C CA . MET A 1 436 ? 20.906 33.5 14.297 1 85.94 436 MET A CA 1
ATOM 3382 C C . MET A 1 436 ? 20.078 32.219 14.203 1 85.94 436 MET A C 1
ATOM 3384 O O . MET A 1 436 ? 20.406 31.328 13.422 1 85.94 436 MET A O 1
ATOM 3388 N N . LEU A 1 437 ? 19.078 32.125 15 1 88.88 437 LEU A N 1
ATOM 3389 C CA . LEU A 1 437 ? 18.219 30.953 14.961 1 88.88 437 LEU A CA 1
ATOM 3390 C C . LEU A 1 437 ? 17.5 30.844 13.617 1 88.88 437 LEU A C 1
ATOM 3392 O O . LEU A 1 437 ? 17.438 29.766 13.023 1 88.88 437 LEU A O 1
ATOM 3396 N N . THR A 1 438 ? 16.938 31.969 13.195 1 90.25 438 THR A N 1
ATOM 3397 C CA . THR A 1 438 ? 16.234 31.984 11.914 1 90.25 438 THR A CA 1
ATOM 3398 C C . THR A 1 438 ? 17.188 31.641 10.773 1 90.25 438 THR A C 1
ATOM 3400 O O . THR A 1 438 ? 16.812 30.906 9.852 1 90.25 438 THR A O 1
ATOM 3403 N N . GLY A 1 439 ? 18.391 32.188 10.859 1 86.88 439 GLY A N 1
ATOM 3404 C CA . GLY A 1 439 ? 19.391 31.859 9.852 1 86.88 439 GLY A CA 1
ATOM 3405 C C . GLY A 1 439 ? 19.734 30.391 9.844 1 86.88 439 GLY A C 1
ATOM 3406 O O . GLY A 1 439 ? 19.875 29.781 8.773 1 86.88 439 GLY A O 1
ATOM 3407 N N . THR A 1 440 ? 19.844 29.828 11 1 90.25 440 THR A N 1
ATOM 3408 C CA . THR A 1 440 ? 20.141 28.406 11.117 1 90.25 440 THR A CA 1
ATOM 3409 C C . THR A 1 440 ? 19 27.562 10.586 1 90.25 440 THR A C 1
ATOM 3411 O O . THR A 1 440 ? 19.219 26.562 9.898 1 90.25 440 THR A O 1
ATOM 3414 N N . LEU A 1 441 ? 17.844 27.938 10.906 1 93.12 441 LEU A N 1
ATOM 3415 C CA . LEU A 1 441 ? 16.672 27.188 10.461 1 93.12 441 LEU A CA 1
ATOM 3416 C C . LEU A 1 441 ? 16.5 27.297 8.953 1 93.12 441 LEU A C 1
ATOM 3418 O O . LEU A 1 441 ? 16.062 26.344 8.305 1 93.12 441 LEU A O 1
ATOM 3422 N N . ILE A 1 442 ? 16.828 28.422 8.383 1 91.94 442 ILE A N 1
ATOM 3423 C CA . ILE A 1 442 ? 16.75 28.594 6.938 1 91.94 442 ILE A CA 1
ATOM 3424 C C . ILE A 1 442 ? 17.781 27.719 6.246 1 91.94 442 ILE A C 1
ATOM 3426 O O . ILE A 1 442 ? 17.5 27.109 5.203 1 91.94 442 ILE A O 1
ATOM 3430 N N . THR A 1 443 ? 18.906 27.672 6.832 1 89.12 443 THR A N 1
ATOM 3431 C CA . THR A 1 443 ? 19.938 26.812 6.285 1 89.12 443 THR A CA 1
ATOM 3432 C C . THR A 1 443 ? 19.516 25.344 6.344 1 89.12 443 THR A C 1
ATOM 3434 O O . THR A 1 443 ? 19.719 24.594 5.387 1 89.12 443 THR A O 1
ATOM 3437 N N . ALA A 1 444 ? 18.953 24.969 7.441 1 91.75 444 ALA A N 1
ATOM 3438 C CA . ALA A 1 444 ? 18.453 23.609 7.578 1 91.75 444 ALA A CA 1
ATOM 3439 C C . ALA A 1 444 ? 17.312 23.344 6.59 1 91.75 444 ALA A C 1
ATOM 3441 O O . ALA A 1 444 ? 17.203 22.234 6.051 1 91.75 444 ALA A O 1
ATOM 3442 N N . ALA A 1 445 ? 16.469 24.297 6.352 1 91.62 445 ALA A N 1
ATOM 3443 C CA . ALA A 1 445 ? 15.344 24.156 5.434 1 91.62 445 ALA A CA 1
ATOM 3444 C C . ALA A 1 445 ? 15.82 23.953 4 1 91.62 445 ALA A C 1
ATOM 3446 O O . ALA A 1 445 ? 15.102 23.375 3.178 1 91.62 445 ALA A O 1
ATOM 3447 N N . GLY A 1 446 ? 17 24.453 3.762 1 87.38 446 GLY A N 1
ATOM 3448 C CA . GLY A 1 446 ? 17.562 24.219 2.441 1 87.38 446 GLY A CA 1
ATOM 3449 C C . GLY A 1 446 ? 17.703 22.75 2.098 1 87.38 446 GLY A C 1
ATOM 3450 O O . GLY A 1 446 ? 17.688 22.375 0.922 1 87.38 446 GLY A O 1
ATOM 3451 N N . PHE A 1 447 ? 17.625 21.875 3.047 1 88.62 447 PHE A N 1
ATOM 3452 C CA . PHE A 1 447 ? 17.781 20.438 2.836 1 88.62 447 PHE A CA 1
ATOM 3453 C C . PHE A 1 447 ? 16.438 19.734 2.945 1 88.62 447 PHE A C 1
ATOM 3455 O O . PHE A 1 447 ? 16.359 18.516 2.811 1 88.62 447 PHE A O 1
ATOM 3462 N N . LEU A 1 448 ? 15.406 20.406 3.131 1 89.19 448 LEU A N 1
ATOM 3463 C CA . LEU A 1 448 ? 14.078 19.844 3.346 1 89.19 448 LEU A CA 1
ATOM 3464 C C . LEU A 1 448 ? 13.609 19.078 2.115 1 89.19 448 LEU A C 1
ATOM 3466 O O . LEU A 1 448 ? 12.992 18.016 2.24 1 89.19 448 LEU A O 1
ATOM 3470 N N . PRO A 1 449 ? 13.898 19.547 0.928 1 87.88 449 PRO A N 1
ATOM 3471 C CA . PRO A 1 449 ? 13.469 18.781 -0.247 1 87.88 449 PRO A CA 1
ATOM 3472 C C . PRO A 1 449 ? 14.078 17.391 -0.302 1 87.88 449 PRO A C 1
ATOM 3474 O O . PRO A 1 449 ? 13.477 16.469 -0.872 1 87.88 449 PRO A O 1
ATOM 3477 N N . ILE A 1 450 ? 15.164 17.188 0.25 1 85.81 450 ILE A N 1
ATOM 3478 C CA . ILE A 1 450 ? 15.82 15.891 0.298 1 85.81 450 ILE A CA 1
ATOM 3479 C C . ILE A 1 450 ? 15.094 14.977 1.284 1 85.81 450 ILE A C 1
ATOM 3481 O O . ILE A 1 450 ? 14.867 13.805 1.001 1 85.81 450 ILE A O 1
ATOM 3485 N N . ALA A 1 451 ? 14.703 15.555 2.365 1 85.81 451 ALA A N 1
ATOM 3486 C CA . ALA A 1 451 ? 14.062 14.789 3.426 1 85.81 451 ALA A CA 1
ATOM 3487 C C . ALA A 1 451 ? 12.672 14.312 2.998 1 85.81 451 ALA A C 1
ATOM 3489 O O . ALA A 1 451 ? 12.219 13.242 3.412 1 85.81 451 ALA A O 1
ATOM 3490 N N . THR A 1 452 ? 12.039 15.086 2.145 1 86.38 452 THR A N 1
ATOM 3491 C CA . THR A 1 452 ? 10.656 14.766 1.796 1 86.38 452 THR A CA 1
ATOM 3492 C C . THR A 1 452 ? 10.594 14.031 0.457 1 86.38 452 THR A C 1
ATOM 3494 O O . THR A 1 452 ? 9.516 13.68 -0.016 1 86.38 452 THR A O 1
ATOM 3497 N N . ALA A 1 453 ? 11.773 13.805 -0.157 1 85.5 453 ALA A N 1
ATOM 3498 C CA . ALA A 1 453 ? 11.797 13.094 -1.431 1 85.5 453 ALA A CA 1
ATOM 3499 C C . ALA A 1 453 ? 11.383 11.633 -1.251 1 85.5 453 ALA A C 1
ATOM 3501 O O . ALA A 1 453 ? 12.008 10.891 -0.49 1 85.5 453 ALA A O 1
ATOM 3502 N N . GLN A 1 454 ? 10.328 11.266 -1.902 1 84.81 454 GLN A N 1
ATOM 3503 C CA . GLN A 1 454 ? 9.828 9.898 -1.8 1 84.81 454 GLN A CA 1
ATOM 3504 C C . GLN A 1 454 ? 10.383 9.023 -2.92 1 84.81 454 GLN A C 1
ATOM 3506 O O . GLN A 1 454 ? 9.664 8.68 -3.861 1 84.81 454 GLN A O 1
ATOM 3511 N N . SER A 1 455 ? 11.586 8.703 -2.906 1 85.38 455 SER A N 1
ATOM 3512 C CA . SER A 1 455 ? 12.289 7.855 -3.869 1 85.38 455 SER A CA 1
ATOM 3513 C C . SER A 1 455 ? 13.445 7.113 -3.211 1 85.38 455 SER A C 1
ATOM 3515 O O . SER A 1 455 ? 13.797 7.395 -2.062 1 85.38 455 SER A O 1
ATOM 3517 N N . GLY A 1 456 ? 13.891 6.129 -3.887 1 82 456 GLY A N 1
ATOM 3518 C CA . GLY A 1 456 ? 15.062 5.422 -3.395 1 82 456 GLY A CA 1
ATOM 3519 C C . GLY A 1 456 ? 16.25 6.332 -3.158 1 82 456 GLY A C 1
ATOM 3520 O O . GLY A 1 456 ? 16.984 6.168 -2.18 1 82 456 GLY A O 1
ATOM 3521 N N . THR A 1 457 ? 16.328 7.289 -3.961 1 78.88 457 THR A N 1
ATOM 3522 C CA . THR A 1 457 ? 17.406 8.266 -3.826 1 78.88 457 THR A CA 1
ATOM 3523 C C . THR A 1 457 ? 17.203 9.133 -2.586 1 78.88 457 THR A C 1
ATOM 3525 O O . THR A 1 457 ? 18.156 9.469 -1.893 1 78.88 457 THR A O 1
ATOM 3528 N N . GLY A 1 458 ? 16.016 9.438 -2.387 1 81.5 458 GLY A N 1
ATOM 3529 C CA . GLY A 1 458 ? 15.703 10.211 -1.196 1 81.5 458 GLY A CA 1
ATOM 3530 C C . GLY A 1 458 ? 15.992 9.469 0.093 1 81.5 458 GLY A C 1
ATOM 3531 O O . GLY A 1 458 ? 16.469 10.055 1.066 1 81.5 458 GLY A O 1
ATOM 3532 N N . GLU A 1 459 ? 15.75 8.211 0.033 1 83.06 459 GLU A N 1
ATOM 3533 C CA . GLU A 1 459 ? 16.016 7.402 1.215 1 83.06 459 GLU A CA 1
ATOM 3534 C C . GLU A 1 459 ? 17.516 7.246 1.448 1 83.06 459 GLU A C 1
ATOM 3536 O O . GLU A 1 459 ? 17.984 7.234 2.594 1 83.06 459 GLU A O 1
ATOM 3541 N N . TYR A 1 460 ? 18.203 7.152 0.357 1 83 460 TYR A N 1
ATOM 3542 C CA . TYR A 1 460 ? 19.656 6.992 0.421 1 83 460 TYR A CA 1
ATOM 3543 C C . TYR A 1 460 ? 20.312 8.25 0.971 1 83 460 TYR A C 1
ATOM 3545 O O . TYR A 1 460 ? 21.312 8.172 1.701 1 83 460 TYR A O 1
ATOM 3553 N N . THR A 1 461 ? 19.734 9.422 0.77 1 86.31 461 THR A N 1
ATOM 3554 C CA . THR A 1 461 ? 20.375 10.688 1.126 1 86.31 461 THR A CA 1
ATOM 3555 C C . THR A 1 461 ? 19.656 11.344 2.293 1 86.31 461 THR A C 1
ATOM 3557 O O . THR A 1 461 ? 19.969 12.477 2.67 1 86.31 461 THR A O 1
ATOM 3560 N N . ARG A 1 462 ? 18.703 10.727 2.871 1 87.62 462 ARG A N 1
ATOM 3561 C CA . ARG A 1 462 ? 17.906 11.305 3.949 1 87.62 462 ARG A CA 1
ATOM 3562 C C . ARG A 1 462 ? 18.781 11.664 5.148 1 87.62 462 ARG A C 1
ATOM 3564 O O . ARG A 1 462 ? 18.516 12.648 5.836 1 87.62 462 ARG A O 1
ATOM 3571 N N . SER A 1 463 ? 19.906 11 5.32 1 90.31 463 SER A N 1
ATOM 3572 C CA . SER A 1 463 ? 20.766 11.203 6.473 1 90.31 463 SER A CA 1
ATOM 3573 C C . SER A 1 463 ? 21.469 12.562 6.402 1 90.31 463 SER A C 1
ATOM 3575 O O . SER A 1 463 ? 21.875 13.109 7.43 1 90.31 463 SER A O 1
ATOM 3577 N N . ILE A 1 464 ? 21.578 13.102 5.176 1 89.44 464 ILE A N 1
ATOM 3578 C CA . ILE A 1 464 ? 22.203 14.414 5.023 1 89.44 464 ILE A CA 1
ATOM 3579 C C . ILE A 1 464 ? 21.375 15.469 5.746 1 89.44 464 ILE A C 1
ATOM 3581 O O . ILE A 1 464 ? 21.906 16.266 6.527 1 89.44 464 ILE A O 1
ATOM 3585 N N . PHE A 1 465 ? 20.109 15.438 5.539 1 89.75 465 PHE A N 1
ATOM 3586 C CA . PHE A 1 465 ? 19.219 16.391 6.18 1 89.75 465 PHE A CA 1
ATOM 3587 C C . PHE A 1 465 ? 19.188 16.172 7.688 1 89.75 465 PHE A C 1
ATOM 3589 O O . PHE A 1 465 ? 19.234 17.141 8.453 1 89.75 465 PHE A O 1
ATOM 3596 N N . GLN A 1 466 ? 19.094 15 8.078 1 92.31 466 GLN A N 1
ATOM 3597 C CA . GLN A 1 466 ? 18.953 14.695 9.5 1 92.31 466 GLN A CA 1
ATOM 3598 C C . GLN A 1 466 ? 20.172 15.148 10.281 1 92.31 466 GLN A C 1
ATOM 3600 O O . GLN A 1 466 ? 20.062 15.844 11.297 1 92.31 466 GLN A O 1
ATOM 3605 N N . VAL A 1 467 ? 21.344 14.789 9.766 1 93.44 467 VAL A N 1
ATOM 3606 C CA . VAL A 1 467 ? 22.578 15.07 10.484 1 93.44 467 VAL A CA 1
ATOM 3607 C C . VAL A 1 467 ? 22.875 16.562 10.445 1 93.44 467 VAL A C 1
ATOM 3609 O O . VAL A 1 467 ? 23.234 17.156 11.469 1 93.44 467 VAL A O 1
ATOM 3612 N N . VAL A 1 468 ? 22.703 17.234 9.344 1 92.19 468 VAL A N 1
ATOM 3613 C CA . VAL A 1 468 ? 22.984 18.656 9.219 1 92.19 468 VAL A CA 1
ATOM 3614 C C . VAL A 1 468 ? 22.016 19.453 10.094 1 92.19 468 VAL A C 1
ATOM 3616 O O . VAL A 1 468 ? 22.438 20.375 10.789 1 92.19 468 VAL A O 1
ATOM 3619 N N . THR A 1 469 ? 20.734 19.094 10.047 1 93.56 469 THR A N 1
ATOM 3620 C CA . THR A 1 469 ? 19.734 19.812 10.828 1 93.56 469 THR A CA 1
ATOM 3621 C C . THR A 1 469 ? 20 19.641 12.328 1 93.56 469 THR A C 1
ATOM 3623 O O . THR A 1 469 ? 19.922 20.609 13.086 1 93.56 469 THR A O 1
ATOM 3626 N N . ILE A 1 470 ? 20.406 18.469 12.727 1 95 470 ILE A N 1
ATOM 3627 C CA . ILE A 1 470 ? 20.719 18.203 14.133 1 95 470 ILE A CA 1
ATOM 3628 C C . ILE A 1 470 ? 21.953 19 14.555 1 95 470 ILE A C 1
ATOM 3630 O O . ILE A 1 470 ? 21.969 19.625 15.617 1 95 470 ILE A O 1
ATOM 3634 N N . ALA A 1 471 ? 22.922 19 13.742 1 94.19 471 ALA A N 1
ATOM 3635 C CA . ALA A 1 471 ? 24.172 19.688 14.047 1 94.19 471 ALA A CA 1
ATOM 3636 C C . ALA A 1 471 ? 23.953 21.203 14.141 1 94.19 471 ALA A C 1
ATOM 3638 O O . ALA A 1 471 ? 24.469 21.859 15.047 1 94.19 471 ALA A O 1
ATOM 3639 N N . LEU A 1 472 ? 23.156 21.734 13.281 1 92.81 472 LEU A N 1
ATOM 3640 C CA . LEU A 1 472 ? 22.906 23.172 13.266 1 92.81 472 LEU A CA 1
ATOM 3641 C C . LEU A 1 472 ? 22.078 23.594 14.469 1 92.81 472 LEU A C 1
ATOM 3643 O O . LEU A 1 472 ? 22.328 24.625 15.078 1 92.81 472 LEU A O 1
ATOM 3647 N N . LEU A 1 473 ? 21.109 22.781 14.805 1 93.69 473 LEU A N 1
ATOM 3648 C CA . LEU A 1 473 ? 20.297 23.094 15.977 1 93.69 473 LEU A CA 1
ATOM 3649 C C . LEU A 1 473 ? 21.125 22.984 17.25 1 93.69 473 LEU A C 1
ATOM 3651 O O . LEU A 1 473 ? 20.984 23.797 18.156 1 93.69 473 LEU A O 1
ATOM 3655 N N . ALA A 1 474 ? 21.969 22 17.297 1 93.88 474 ALA A N 1
ATOM 3656 C CA . ALA A 1 474 ? 22.875 21.844 18.438 1 93.88 474 ALA A CA 1
ATOM 3657 C C . ALA A 1 474 ? 23.844 23 18.516 1 93.88 474 ALA A C 1
ATOM 3659 O O . ALA A 1 474 ? 24.188 23.453 19.609 1 93.88 474 ALA A O 1
ATOM 3660 N N . SER A 1 475 ? 24.297 23.453 17.391 1 92.38 475 SER A N 1
ATOM 3661 C CA . SER A 1 475 ? 25.234 24.578 17.359 1 92.38 475 SER A CA 1
ATOM 3662 C C . SER A 1 475 ? 24.578 25.844 17.891 1 92.38 475 SER A C 1
ATOM 3664 O O . SER A 1 475 ? 25.219 26.641 18.594 1 92.38 475 SER A O 1
ATOM 3666 N N . TRP A 1 476 ? 23.344 26.047 17.531 1 90.5 476 TRP A N 1
ATOM 3667 C CA . TRP A 1 476 ? 22.641 27.219 18.031 1 90.5 476 TRP A CA 1
ATOM 3668 C C . TRP A 1 476 ? 22.484 27.156 19.547 1 90.5 476 TRP A C 1
ATOM 3670 O O . TRP A 1 476 ? 22.656 28.172 20.234 1 90.5 476 TRP A O 1
ATOM 3680 N N . ILE A 1 477 ? 22.156 25.969 20.031 1 90.62 477 ILE A N 1
ATOM 3681 C CA . ILE A 1 477 ? 22.016 25.797 21.469 1 90.62 477 ILE A CA 1
ATOM 3682 C C . ILE A 1 477 ? 23.344 26.047 22.156 1 90.62 477 ILE A C 1
ATOM 3684 O O . ILE A 1 477 ? 23.391 26.719 23.188 1 90.62 477 ILE A O 1
ATOM 3688 N N . ALA A 1 478 ? 24.406 25.578 21.656 1 90 478 ALA A N 1
ATOM 3689 C CA . ALA A 1 478 ? 25.734 25.766 22.234 1 90 478 ALA A CA 1
ATOM 3690 C C . ALA A 1 478 ? 26.141 27.234 22.203 1 90 478 ALA A C 1
ATOM 3692 O O . ALA A 1 478 ? 26.766 27.719 23.141 1 90 478 ALA A O 1
ATOM 3693 N N . ALA A 1 479 ? 25.812 27.953 21.141 1 88.19 479 ALA A N 1
ATOM 3694 C CA . ALA A 1 479 ? 26.188 29.344 20.969 1 88.19 479 ALA A CA 1
ATOM 3695 C C . ALA A 1 479 ? 25.453 30.234 21.984 1 88.19 479 ALA A C 1
ATOM 3697 O O . ALA A 1 479 ? 26 31.234 22.453 1 88.19 479 ALA A O 1
ATOM 3698 N N . VAL A 1 480 ? 24.25 29.828 22.328 1 86.19 480 VAL A N 1
ATOM 3699 C CA . VAL A 1 480 ? 23.438 30.688 23.172 1 86.19 480 VAL A CA 1
ATOM 3700 C C . VAL A 1 480 ? 23.641 30.312 24.641 1 86.19 480 VAL A C 1
ATOM 3702 O O . VAL A 1 480 ? 23.578 31.188 25.516 1 86.19 480 VAL A O 1
ATOM 3705 N N . VAL A 1 481 ? 24.031 29.094 24.906 1 88 481 VAL A N 1
ATOM 3706 C CA . VAL A 1 481 ? 24.078 28.656 26.281 1 88 481 VAL A CA 1
ATOM 3707 C C . VAL A 1 481 ? 25.531 28.484 26.734 1 88 481 VAL A C 1
ATOM 3709 O O . VAL A 1 481 ? 25.938 29 27.781 1 88 481 VAL A O 1
ATOM 3712 N N . PHE A 1 482 ? 26.406 27.938 25.969 1 89.12 482 PHE A N 1
ATOM 3713 C CA . PHE A 1 482 ? 27.734 27.5 26.422 1 89.12 482 PHE A CA 1
ATOM 3714 C C . PHE A 1 482 ? 28.781 28.547 26.094 1 89.12 482 PHE A C 1
ATOM 3716 O O . PHE A 1 482 ? 29.734 28.75 26.844 1 89.12 482 PHE A O 1
ATOM 3723 N N . VAL A 1 483 ? 28.672 29.141 24.906 1 86.25 483 VAL A N 1
ATOM 3724 C CA . VAL A 1 483 ? 29.688 30.094 24.453 1 86.25 483 VAL A CA 1
ATOM 3725 C C . VAL A 1 483 ? 29.766 31.266 25.422 1 86.25 483 VAL A C 1
ATOM 3727 O O . VAL A 1 483 ? 30.859 31.734 25.75 1 86.25 483 VAL A O 1
ATOM 3730 N N . PRO A 1 484 ? 28.594 31.797 25.875 1 84 484 PRO A N 1
ATOM 3731 C CA . PRO A 1 484 ? 28.688 32.875 26.844 1 84 484 PRO A CA 1
ATOM 3732 C C . PRO A 1 484 ? 29.406 32.469 28.125 1 84 484 PRO A C 1
ATOM 3734 O O . PRO A 1 484 ? 30.141 33.281 28.703 1 84 484 PRO A O 1
ATOM 3737 N N . TYR A 1 485 ? 29.234 31.281 28.531 1 85.44 485 TYR A N 1
ATOM 3738 C CA . TYR A 1 485 ? 29.922 30.797 29.719 1 85.44 485 TYR A CA 1
ATOM 3739 C C . TYR A 1 485 ? 31.422 30.672 29.453 1 85.44 485 TYR A C 1
ATOM 3741 O O . TYR A 1 485 ? 32.25 31.094 30.281 1 85.44 485 TYR A O 1
ATOM 3749 N N . LEU A 1 486 ? 31.812 30.156 28.359 1 85.81 486 LEU A N 1
ATOM 3750 C CA . LEU A 1 486 ? 33.219 30 28.016 1 85.81 486 LEU A CA 1
ATOM 3751 C C . LEU A 1 486 ? 33.875 31.344 27.75 1 85.81 486 LEU A C 1
ATOM 3753 O O . LEU A 1 486 ? 35.062 31.547 28.078 1 85.81 486 LEU A O 1
ATOM 3757 N N . GLY A 1 487 ? 33.125 32.219 27.125 1 80.56 487 GLY A N 1
ATOM 3758 C CA . GLY A 1 487 ? 33.656 33.562 26.859 1 80.56 487 GLY A CA 1
ATOM 3759 C C . GLY A 1 487 ? 33.906 34.344 28.125 1 80.56 487 GLY A C 1
ATOM 3760 O O . GLY A 1 487 ? 34.906 35.094 28.203 1 80.56 487 GLY A O 1
ATOM 3761 N N . GLU A 1 488 ? 33.062 34.219 29.078 1 78.88 488 GLU A N 1
ATOM 3762 C CA . GLU A 1 488 ? 33.25 34.938 30.328 1 78.88 488 GLU A CA 1
ATOM 3763 C C . GLU A 1 488 ? 34.5 34.469 31.062 1 78.88 488 GLU A C 1
ATOM 3765 O O . GLU A 1 488 ? 35.188 35.281 31.703 1 78.88 488 GLU A O 1
ATOM 3770 N N . ARG A 1 489 ? 34.812 33.25 30.875 1 78.94 489 ARG A N 1
ATOM 3771 C CA . ARG A 1 489 ? 35.906 32.688 31.641 1 78.94 489 ARG A CA 1
ATOM 3772 C C . ARG A 1 489 ? 37.219 32.875 30.891 1 78.94 489 ARG A C 1
ATOM 3774 O O . ARG A 1 489 ? 38.281 33 31.516 1 78.94 489 ARG A O 1
ATOM 3781 N N . LEU A 1 490 ? 37.156 32.906 29.625 1 78.44 490 LEU A N 1
ATOM 3782 C CA . LEU A 1 490 ? 38.406 32.844 28.875 1 78.44 490 LEU A CA 1
ATOM 3783 C C . LEU A 1 490 ? 38.719 34.188 28.234 1 78.44 490 LEU A C 1
ATOM 3785 O O . LEU A 1 490 ? 39.906 34.5 27.938 1 78.44 490 LEU A O 1
ATOM 3789 N N . LEU A 1 491 ? 37.719 35 27.906 1 73.06 491 LEU A N 1
ATOM 3790 C CA . LEU A 1 491 ? 37.969 36.25 27.219 1 73.06 491 LEU A CA 1
ATOM 3791 C C . LEU A 1 491 ? 38.688 37.25 28.141 1 73.06 491 LEU A C 1
ATOM 3793 O O . LEU A 1 491 ? 38.281 37.375 29.297 1 73.06 491 LEU A O 1
ATOM 3797 N N . PRO A 1 492 ? 39.938 37.719 27.797 1 64.12 492 PRO A N 1
ATOM 3798 C CA . PRO A 1 492 ? 40.656 38.656 28.641 1 64.12 492 PRO A CA 1
ATOM 3799 C C . PRO A 1 492 ? 39.906 40 28.797 1 64.12 492 PRO A C 1
ATOM 3801 O O . PRO A 1 492 ? 39 40.312 28 1 64.12 492 PRO A O 1
ATOM 3804 N N . ASP A 1 493 ? 40.062 40.656 29.938 1 57.81 493 ASP A N 1
ATOM 3805 C CA . ASP A 1 493 ? 39.5 41.969 30.203 1 57.81 493 ASP A CA 1
ATOM 3806 C C . ASP A 1 493 ? 39.938 42.969 29.125 1 57.81 493 ASP A C 1
ATOM 3808 O O . ASP A 1 493 ? 41.031 43.562 29.219 1 57.81 493 ASP A O 1
ATOM 3812 N N . LEU A 1 494 ? 39.469 42.844 27.891 1 53.59 494 LEU A N 1
ATOM 3813 C CA . LEU A 1 494 ? 39.844 43.562 26.688 1 53.59 494 LEU A CA 1
ATOM 3814 C C . LEU A 1 494 ? 39.625 45.062 26.875 1 53.59 494 LEU A C 1
ATOM 3816 O O . LEU A 1 494 ? 40.156 45.875 26.125 1 53.59 494 LEU A O 1
ATOM 3820 N N . ALA A 1 495 ? 38.875 45.719 27.781 1 50.88 495 ALA A N 1
ATOM 3821 C CA . ALA A 1 495 ? 38.812 47.156 28.094 1 50.88 495 ALA A CA 1
ATOM 3822 C C . ALA A 1 495 ? 40.156 47.688 28.516 1 50.88 495 ALA A C 1
ATOM 3824 O O . ALA A 1 495 ? 40.594 48.75 28.094 1 50.88 495 ALA A O 1
ATOM 3825 N N . ARG A 1 496 ? 40.875 46.938 29.391 1 51.34 496 ARG A N 1
ATOM 3826 C CA . ARG A 1 496 ? 42.125 47.438 29.953 1 51.34 496 ARG A CA 1
ATOM 3827 C C . ARG A 1 496 ? 43.25 47.344 28.938 1 51.34 496 ARG A C 1
ATOM 3829 O O . ARG A 1 496 ? 44.094 48.25 28.875 1 51.34 496 ARG A O 1
ATOM 3836 N N . LEU A 1 497 ? 43.281 46.219 28.25 1 49.22 497 LEU A N 1
ATOM 3837 C CA . LEU A 1 497 ? 44.406 46.062 27.328 1 49.22 497 LEU A CA 1
ATOM 3838 C C . LEU A 1 497 ? 44.312 47.062 26.188 1 49.22 497 LEU A C 1
ATOM 3840 O O . LEU A 1 497 ? 45.344 47.562 25.703 1 49.22 497 LEU A O 1
ATOM 3844 N N . HIS A 1 498 ? 43.219 47.25 25.641 1 47.75 498 HIS A N 1
ATOM 3845 C CA . HIS A 1 498 ? 43.031 48.281 24.625 1 47.75 498 HIS A CA 1
ATOM 3846 C C . HIS A 1 498 ? 43.281 49.688 25.219 1 47.75 498 HIS A C 1
ATOM 3848 O O . HIS A 1 498 ? 43.719 50.594 24.516 1 47.75 498 HIS A O 1
ATOM 3854 N N . ALA A 1 499 ? 42.969 49.969 26.516 1 45.16 499 ALA A N 1
ATOM 3855 C CA . ALA A 1 499 ? 43.406 51.188 27.188 1 45.16 499 ALA A CA 1
ATOM 3856 C C . ALA A 1 499 ? 44.906 51.312 27.234 1 45.16 499 ALA A C 1
ATOM 3858 O O . ALA A 1 499 ? 45.469 52.406 27.219 1 45.16 499 ALA A O 1
ATOM 3859 N N . LYS A 1 500 ? 45.594 50.312 27.703 1 47.19 500 LYS A N 1
ATOM 3860 C CA . LYS A 1 500 ? 47.031 50.5 27.828 1 47.19 500 LYS A CA 1
ATOM 3861 C C . LYS A 1 500 ? 47.688 50.656 26.453 1 47.19 500 LYS A C 1
ATOM 3863 O O . LYS A 1 500 ? 48.844 51.125 26.359 1 47.19 500 LYS A O 1
ATOM 3868 N N . LYS A 1 501 ? 47.5 49.719 25.625 1 43.5 501 LYS A N 1
ATOM 3869 C CA . LYS A 1 501 ? 48.219 49.75 24.359 1 43.5 501 LYS A CA 1
ATOM 3870 C C . LYS A 1 501 ? 47.938 51.062 23.609 1 43.5 501 LYS A C 1
ATOM 3872 O O . LYS A 1 501 ? 48.75 51.531 22.828 1 43.5 501 LYS A O 1
ATOM 3877 N N . HIS A 1 502 ? 46.812 51.312 23.172 1 40.69 502 HIS A N 1
ATOM 3878 C CA . HIS A 1 502 ? 46.656 52.625 22.547 1 40.69 502 HIS A CA 1
ATOM 3879 C C . HIS A 1 502 ? 46.562 53.719 23.609 1 40.69 502 HIS A C 1
ATOM 3881 O O . HIS A 1 502 ? 45.781 53.625 24.547 1 40.69 502 HIS A O 1
ATOM 3887 N N . GLY A 1 503 ? 47.656 54.406 24.094 1 34.34 503 GLY A N 1
ATOM 3888 C CA . GLY A 1 503 ? 47.938 55.531 24.953 1 34.34 503 GLY A CA 1
ATOM 3889 C C . GLY A 1 503 ? 46.688 56.188 25.484 1 34.34 503 GLY A C 1
ATOM 3890 O O . GLY A 1 503 ? 46 55.656 26.375 1 34.34 503 GLY A O 1
ATOM 3891 N N . THR A 1 504 ? 46.719 57.719 24.922 1 34.34 504 THR A N 1
ATOM 3892 C CA . THR A 1 504 ? 46.125 58.906 25.547 1 34.34 504 THR A CA 1
ATOM 3893 C C . THR A 1 504 ? 44.656 58.656 25.891 1 34.34 504 THR A C 1
ATOM 3895 O O . THR A 1 504 ? 44.094 57.625 25.484 1 34.34 504 THR A O 1
ATOM 3898 N N . THR A 1 505 ? 43.812 59.938 25.562 1 31.44 505 THR A N 1
ATOM 3899 C CA . THR A 1 505 ? 42.719 60.812 26 1 31.44 505 THR A CA 1
ATOM 3900 C C . THR A 1 505 ? 41.375 60.125 25.828 1 31.44 505 THR A C 1
ATOM 3902 O O . THR A 1 505 ? 41.281 59.125 25.125 1 31.44 505 THR A O 1
ATOM 3905 N N . ASN A 1 506 ? 40.25 61.125 25.531 1 33.25 506 ASN A N 1
ATOM 3906 C CA . ASN A 1 506 ? 38.812 61.125 25.672 1 33.25 506 ASN A CA 1
ATOM 3907 C C . ASN A 1 506 ? 38.156 60.062 24.828 1 33.25 506 ASN A C 1
ATOM 3909 O O . ASN A 1 506 ? 36.938 59.844 24.922 1 33.25 506 ASN A O 1
ATOM 3913 N N . GLY A 1 507 ? 38.219 60.25 23.391 1 35.03 507 GLY A N 1
ATOM 3914 C CA . GLY A 1 507 ? 37.188 60 22.391 1 35.03 507 GLY A CA 1
ATOM 3915 C C . GLY A 1 507 ? 36.938 58.5 22.172 1 35.03 507 GLY A C 1
ATOM 3916 O O . GLY A 1 507 ? 37.719 57.656 22.578 1 35.03 507 GLY A O 1
ATOM 3917 N N . GLU A 1 508 ? 35.562 58.094 21.812 1 41.28 508 GLU A N 1
ATOM 3918 C CA . GLU A 1 508 ? 34.906 56.906 21.312 1 41.28 508 GLU A CA 1
ATOM 3919 C C . GLU A 1 508 ? 35.781 56.188 20.297 1 41.28 508 GLU A C 1
ATOM 3921 O O . GLU A 1 508 ? 35.938 56.656 19.172 1 41.28 508 GLU A O 1
ATOM 3926 N N . THR A 1 509 ? 36.875 55.688 20.391 1 43.59 509 THR A N 1
ATOM 3927 C CA . THR A 1 509 ? 37.719 54.969 19.469 1 43.59 509 THR A CA 1
ATOM 3928 C C . THR A 1 509 ? 36.906 53.969 18.641 1 43.59 509 THR A C 1
ATOM 3930 O O . THR A 1 509 ? 36.312 53.031 19.172 1 43.59 509 THR A O 1
ATOM 3933 N N . ASP A 1 510 ? 36.375 54.25 17.547 1 54.62 510 ASP A N 1
ATOM 3934 C CA . ASP A 1 510 ? 35.625 53.469 16.578 1 54.62 510 ASP A CA 1
ATOM 3935 C C . ASP A 1 510 ? 36.438 52.25 16.109 1 54.62 510 ASP A C 1
ATOM 3937 O O . ASP A 1 510 ? 37.469 52.406 15.469 1 54.62 510 ASP A O 1
ATOM 3941 N N . PRO A 1 511 ? 36.469 51.031 16.75 1 59.03 511 PRO A N 1
ATOM 3942 C CA . PRO A 1 511 ? 37.156 49.812 16.344 1 59.03 511 PRO A CA 1
ATOM 3943 C C . PRO A 1 511 ? 37.125 49.594 14.836 1 59.03 511 PRO A C 1
ATOM 3945 O O . PRO A 1 511 ? 37.906 48.781 14.312 1 59.03 511 PRO A O 1
ATOM 3948 N N . TYR A 1 512 ? 36.406 50.188 14.047 1 61.97 512 TYR A N 1
ATOM 3949 C CA . TYR A 1 512 ? 36.312 49.969 12.609 1 61.97 512 TYR A CA 1
ATOM 3950 C C . TYR A 1 512 ? 37.062 51.094 11.852 1 61.97 512 TYR A C 1
ATOM 3952 O O . TYR A 1 512 ? 36.719 51.375 10.703 1 61.97 512 TYR A O 1
ATOM 3960 N N . GLY A 1 513 ? 38.031 51.844 12.492 1 63.72 513 GLY A N 1
ATOM 3961 C CA . GLY A 1 513 ? 38.781 52.938 11.883 1 63.72 513 GLY A CA 1
ATOM 3962 C C . GLY A 1 513 ? 40.062 52.5 11.234 1 63.72 513 GLY A C 1
ATOM 3963 O O . GLY A 1 513 ? 40.844 53.344 10.781 1 63.72 513 GLY A O 1
ATOM 3964 N N . THR A 1 514 ? 40.344 51.219 11.109 1 75.25 514 THR A N 1
ATOM 3965 C CA . THR A 1 514 ? 41.594 50.719 10.484 1 75.25 514 THR A CA 1
ATOM 3966 C C . THR A 1 514 ? 41.531 50.938 8.969 1 75.25 514 THR A C 1
ATOM 3968 O O . THR A 1 514 ? 40.469 51.062 8.391 1 75.25 514 THR A O 1
ATOM 3971 N N . PRO A 1 515 ? 42.688 51.062 8.359 1 78.75 515 PRO A N 1
ATOM 3972 C CA . PRO A 1 515 ? 42.75 51.344 6.918 1 78.75 515 PRO A CA 1
ATOM 3973 C C . PRO A 1 515 ? 42.031 50.281 6.094 1 78.75 515 PRO A C 1
ATOM 3975 O O . PRO A 1 515 ? 41.469 50.594 5.039 1 78.75 515 PRO A O 1
ATOM 3978 N N . PHE A 1 516 ? 42.031 49.156 6.559 1 81.88 516 PHE A N 1
ATOM 3979 C CA . PHE A 1 516 ? 41.312 48.094 5.848 1 81.88 516 PHE A CA 1
ATOM 3980 C C . PHE A 1 516 ? 39.812 48.406 5.832 1 81.88 516 PHE A C 1
ATOM 3982 O O . PHE A 1 516 ? 39.156 48.312 4.789 1 81.88 516 PHE A O 1
ATOM 3989 N N . TYR A 1 517 ? 39.312 48.781 6.867 1 83.19 517 TYR A N 1
ATOM 3990 C CA . TYR A 1 517 ? 37.875 49.062 6.973 1 83.19 517 TYR A CA 1
ATOM 3991 C C . TYR A 1 517 ? 37.5 50.312 6.211 1 83.19 517 TYR A C 1
ATOM 3993 O O . TYR A 1 517 ? 36.375 50.438 5.715 1 83.19 517 TYR A O 1
ATOM 4001 N N . GLN A 1 518 ? 38.469 51.188 6.09 1 86 518 GLN A N 1
ATOM 4002 C CA . GLN A 1 518 ? 38.219 52.375 5.316 1 86 518 GLN A CA 1
ATOM 4003 C C . GLN A 1 518 ? 38.094 52.062 3.826 1 86 518 GLN A C 1
ATOM 4005 O O . GLN A 1 518 ? 37.281 52.656 3.125 1 86 518 GLN A O 1
ATOM 4010 N N . ARG A 1 519 ? 38.969 51.156 3.355 1 90.12 519 ARG A N 1
ATOM 4011 C CA . ARG A 1 519 ? 38.844 50.719 1.961 1 90.12 519 ARG A CA 1
ATOM 4012 C C . ARG A 1 519 ? 37.531 50.031 1.692 1 90.12 519 ARG A C 1
ATOM 4014 O O . ARG A 1 519 ? 36.938 50.219 0.636 1 90.12 519 ARG A O 1
ATOM 4021 N N . VAL A 1 520 ? 37.156 49.156 2.654 1 88.75 520 VAL A N 1
ATOM 4022 C CA . VAL A 1 520 ? 35.906 48.438 2.52 1 88.75 520 VAL A CA 1
ATOM 4023 C C . VAL A 1 520 ? 34.75 49.438 2.486 1 88.75 520 VAL A C 1
ATOM 4025 O O . VAL A 1 520 ? 33.812 49.281 1.708 1 88.75 520 VAL A O 1
ATOM 4028 N N . ARG A 1 521 ? 34.812 50.469 3.291 1 90.25 521 ARG A N 1
ATOM 4029 C CA . ARG A 1 521 ? 33.781 51.531 3.336 1 90.25 521 ARG A CA 1
ATOM 4030 C C . ARG A 1 521 ? 33.688 52.25 1.993 1 90.25 521 ARG A C 1
ATOM 4032 O O . ARG A 1 521 ? 32.594 52.531 1.533 1 90.25 521 ARG A O 1
ATOM 4039 N N . ARG A 1 522 ? 34.844 52.438 1.34 1 90.5 522 ARG A N 1
ATOM 4040 C CA . ARG A 1 522 ? 34.875 53.125 0.056 1 90.5 522 ARG A CA 1
ATOM 4041 C C . ARG A 1 522 ? 34.25 52.25 -1.04 1 90.5 522 ARG A C 1
ATOM 4043 O O . ARG A 1 522 ? 33.531 52.781 -1.896 1 90.5 522 ARG A O 1
ATOM 4050 N N . VAL A 1 523 ? 34.531 51.031 -0.913 1 92.12 523 VAL A N 1
ATOM 4051 C CA . VAL A 1 523 ? 34.031 50.125 -1.932 1 92.12 523 VAL A CA 1
ATOM 4052 C C . VAL A 1 523 ? 32.5 49.969 -1.777 1 92.12 523 VAL A C 1
ATOM 4054 O O . VAL A 1 523 ? 31.766 49.969 -2.768 1 92.12 523 VAL A O 1
ATOM 4057 N N . VAL A 1 524 ? 32.031 49.781 -0.617 1 91.38 524 VAL A N 1
ATOM 4058 C CA . VAL A 1 524 ? 30.609 49.625 -0.347 1 91.38 524 VAL A CA 1
ATOM 4059 C C . VAL A 1 524 ? 29.875 50.938 -0.719 1 91.38 524 VAL A C 1
ATOM 4061 O O . VAL A 1 524 ? 28.781 50.875 -1.286 1 91.38 524 VAL A O 1
ATOM 4064 N N . SER A 1 525 ? 30.484 52.062 -0.39 1 90.75 525 SER A N 1
ATOM 4065 C CA . SER A 1 525 ? 29.906 53.375 -0.723 1 90.75 525 SER A CA 1
ATOM 4066 C C . SER A 1 525 ? 29.812 53.562 -2.232 1 90.75 525 SER A C 1
ATOM 4068 O O . SER A 1 525 ? 28.859 54.156 -2.734 1 90.75 525 SER A O 1
ATOM 4070 N N . TRP A 1 526 ? 30.875 53.094 -2.861 1 91.38 526 TRP A N 1
ATOM 4071 C CA . TRP A 1 526 ? 30.875 53.156 -4.316 1 91.38 526 TRP A CA 1
ATOM 4072 C C . TRP A 1 526 ? 29.75 52.312 -4.91 1 91.38 526 TRP A C 1
ATOM 4074 O O . TRP A 1 526 ? 29.078 52.75 -5.855 1 91.38 526 TRP A O 1
ATOM 4084 N N . CYS A 1 527 ? 29.516 51.156 -4.391 1 91.56 527 CYS A N 1
ATOM 4085 C CA . CYS A 1 527 ? 28.469 50.281 -4.863 1 91.56 527 CYS A CA 1
ATOM 4086 C C . CYS A 1 527 ? 27.094 50.844 -4.582 1 91.56 527 CYS A C 1
ATOM 4088 O O . CYS A 1 527 ? 26.172 50.719 -5.402 1 91.56 527 CYS A O 1
ATOM 4090 N N . VAL A 1 528 ? 26.938 51.5 -3.475 1 90.12 528 VAL A N 1
ATOM 4091 C CA . VAL A 1 528 ? 25.641 52.062 -3.086 1 90.12 528 VAL A CA 1
ATOM 4092 C C . VAL A 1 528 ? 25.359 53.312 -3.922 1 90.12 528 VAL A C 1
ATOM 4094 O O . VAL A 1 528 ? 24.203 53.562 -4.254 1 90.12 528 VAL A O 1
ATOM 4097 N N . SER A 1 529 ? 26.422 54.094 -4.27 1 90 529 SER A N 1
ATOM 4098 C CA . SER A 1 529 ? 26.25 55.281 -5.066 1 90 529 SER A CA 1
ATOM 4099 C C . SER A 1 529 ? 25.906 54.969 -6.512 1 90 529 SER A C 1
ATOM 4101 O O . SER A 1 529 ? 25.078 55.625 -7.133 1 90 529 SER A O 1
ATOM 4103 N N . ARG A 1 530 ? 26.484 53.906 -7.008 1 92.12 530 ARG A N 1
ATOM 4104 C CA . ARG A 1 530 ? 26.203 53.438 -8.352 1 92.12 530 ARG A CA 1
ATOM 4105 C C . ARG A 1 530 ? 25.344 52.188 -8.312 1 92.12 530 ARG A C 1
ATOM 4107 O O . ARG A 1 530 ? 25.672 51.156 -8.938 1 92.12 530 ARG A O 1
ATOM 4114 N N . ARG A 1 531 ? 24.328 52.312 -7.707 1 90.19 531 ARG A N 1
ATOM 4115 C CA . ARG A 1 531 ? 23.484 51.156 -7.43 1 90.19 531 ARG A CA 1
ATOM 4116 C C . ARG A 1 531 ? 22.906 50.562 -8.719 1 90.19 531 ARG A C 1
ATOM 4118 O O . ARG A 1 531 ? 22.781 49.344 -8.859 1 90.19 531 ARG A O 1
ATOM 4125 N N . LYS A 1 532 ? 22.578 51.312 -9.656 1 91.94 532 LYS A N 1
ATOM 4126 C CA . LYS A 1 532 ? 21.984 50.812 -10.891 1 91.94 532 LYS A CA 1
ATOM 4127 C C . LYS A 1 532 ? 22.984 49.969 -11.688 1 91.94 532 LYS A C 1
ATOM 4129 O O . LYS A 1 532 ? 22.625 48.938 -12.25 1 91.94 532 LYS A O 1
ATOM 4134 N N . THR A 1 533 ? 24.203 50.406 -11.695 1 92 533 THR A N 1
ATOM 4135 C CA . THR A 1 533 ? 25.234 49.688 -12.422 1 92 533 THR A CA 1
ATOM 4136 C C . THR A 1 533 ? 25.516 48.344 -11.766 1 92 533 THR A C 1
ATOM 4138 O O . THR A 1 533 ? 25.688 47.344 -12.445 1 92 533 THR A O 1
ATOM 4141 N N . VAL A 1 534 ? 25.547 48.344 -10.508 1 91.88 534 VAL A N 1
ATOM 4142 C CA . VAL A 1 534 ? 25.844 47.125 -9.773 1 91.88 534 VAL A CA 1
ATOM 4143 C C . VAL A 1 534 ? 24.703 46.125 -9.961 1 91.88 534 VAL A C 1
ATOM 4145 O O . VAL A 1 534 ? 24.938 44.906 -10.125 1 91.88 534 VAL A O 1
ATOM 4148 N N . ILE A 1 535 ? 23.5 46.531 -9.914 1 92.44 535 ILE A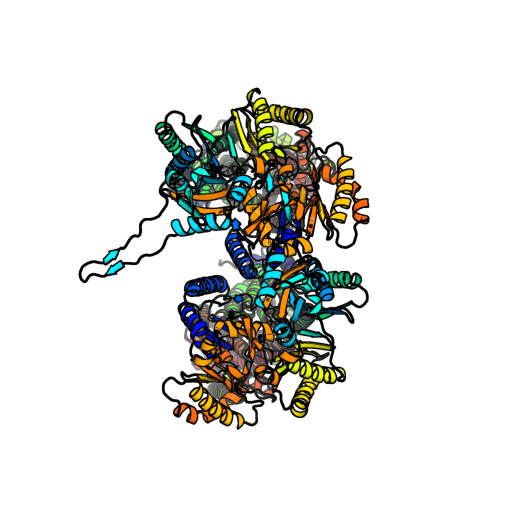 N 1
ATOM 4149 C CA . ILE A 1 535 ? 22.344 45.656 -10.055 1 92.44 535 ILE A CA 1
ATOM 4150 C C . ILE A 1 535 ? 22.297 45.094 -11.461 1 92.44 535 ILE A C 1
ATOM 4152 O O . ILE A 1 535 ? 22.062 43.875 -11.648 1 92.44 535 ILE A O 1
ATOM 4156 N N . VAL A 1 536 ? 22.547 45.875 -12.484 1 94.19 536 VAL A N 1
ATOM 4157 C CA . VAL A 1 536 ? 22.5 45.438 -13.867 1 94.19 536 VAL A CA 1
ATOM 4158 C C . VAL A 1 536 ? 23.641 44.438 -14.133 1 94.19 536 VAL A C 1
ATOM 4160 O O . VAL A 1 536 ? 23.469 43.469 -14.859 1 94.19 536 VAL A O 1
ATOM 4163 N N . LEU A 1 537 ? 24.75 44.688 -13.531 1 93.19 537 LEU A N 1
ATOM 4164 C CA . LEU A 1 537 ? 25.891 43.781 -13.695 1 93.19 537 LEU A CA 1
ATOM 4165 C C . LEU A 1 537 ? 25.609 42.438 -13.047 1 93.19 537 LEU A C 1
ATOM 4167 O O . LEU A 1 537 ? 25.969 41.406 -13.586 1 93.19 537 LEU A O 1
ATOM 4171 N N . THR A 1 538 ? 25.031 42.5 -11.914 1 92.94 538 THR A N 1
ATOM 4172 C CA . THR A 1 538 ? 24.719 41.25 -11.219 1 92.94 538 THR A CA 1
ATOM 4173 C C . THR A 1 538 ? 23.672 40.469 -11.984 1 92.94 538 THR A C 1
ATOM 4175 O O . THR A 1 538 ? 23.781 39.219 -12.086 1 92.94 538 THR A O 1
ATOM 4178 N N . ILE A 1 539 ? 22.719 41.062 -12.484 1 93.88 539 ILE A N 1
ATOM 4179 C CA . ILE A 1 539 ? 21.688 40.375 -13.273 1 93.88 539 ILE A CA 1
ATOM 4180 C C . ILE A 1 539 ? 22.297 39.812 -14.555 1 93.88 539 ILE A C 1
ATOM 4182 O O . ILE A 1 539 ? 21.953 38.719 -14.984 1 93.88 539 ILE A O 1
ATOM 4186 N N . ALA A 1 540 ? 23.203 40.594 -15.156 1 94.62 540 ALA A N 1
ATOM 4187 C CA . ALA A 1 540 ? 23.891 40.125 -16.359 1 94.62 540 ALA A CA 1
ATOM 4188 C C . ALA A 1 540 ? 24.734 38.875 -16.047 1 94.62 540 ALA A C 1
ATOM 4190 O O . ALA A 1 540 ? 24.781 37.938 -16.859 1 94.62 540 ALA A O 1
ATOM 4191 N N . LEU A 1 541 ? 25.359 38.875 -14.906 1 94.06 541 LEU A N 1
ATOM 4192 C CA . LEU A 1 541 ? 26.141 37.719 -14.492 1 94.06 541 LEU A CA 1
ATOM 4193 C C . LEU A 1 541 ? 25.25 36.531 -14.227 1 94.06 541 LEU A C 1
ATOM 4195 O O . LEU A 1 541 ? 25.625 35.406 -14.5 1 94.06 541 LEU A O 1
ATOM 4199 N N . PHE A 1 542 ? 24.172 36.781 -13.695 1 93.75 542 PHE A N 1
ATOM 4200 C CA . PHE A 1 542 ? 23.219 35.688 -13.406 1 93.75 542 PHE A CA 1
ATOM 4201 C C . PHE A 1 542 ? 22.703 35.062 -14.695 1 93.75 542 PHE A C 1
ATOM 4203 O O . PHE A 1 542 ? 22.688 33.844 -14.836 1 93.75 542 PHE A O 1
ATOM 4210 N N . VAL A 1 543 ? 22.297 35.844 -15.633 1 94.62 543 VAL A N 1
ATOM 4211 C CA . VAL A 1 543 ? 21.797 35.375 -16.906 1 94.62 543 VAL A CA 1
ATOM 4212 C C . VAL A 1 543 ? 22.906 34.625 -17.656 1 94.62 543 VAL A C 1
ATOM 4214 O O . VAL A 1 543 ? 22.672 33.625 -18.297 1 94.62 543 VAL A O 1
ATOM 4217 N N . GLY A 1 544 ? 24.031 35.188 -17.578 1 93.5 544 GLY A N 1
ATOM 4218 C CA . GLY A 1 544 ? 25.188 34.531 -18.172 1 93.5 544 GLY A CA 1
ATOM 4219 C C . GLY A 1 544 ? 25.469 33.156 -17.562 1 93.5 544 GLY A C 1
ATOM 4220 O O . GLY A 1 544 ? 25.844 32.219 -18.266 1 93.5 544 GLY A O 1
ATOM 4221 N N . SER A 1 545 ? 25.328 33.094 -16.281 1 92.62 545 SER A N 1
ATOM 4222 C CA . SER A 1 545 ? 25.547 31.844 -15.594 1 92.62 545 SER A CA 1
ATOM 4223 C C . SER A 1 545 ? 24.5 30.797 -15.992 1 92.62 545 SER A C 1
ATOM 4225 O O . SER A 1 545 ? 24.812 29.609 -16.125 1 92.62 545 SER A O 1
ATOM 4227 N N . VAL A 1 546 ? 23.281 31.188 -16.156 1 90.75 546 VAL A N 1
ATOM 4228 C CA . VAL A 1 546 ? 22.219 30.281 -16.562 1 90.75 546 VAL A CA 1
ATOM 4229 C C . VAL A 1 546 ? 22.469 29.781 -17.984 1 90.75 546 VAL A C 1
ATOM 4231 O O . VAL A 1 546 ? 22.234 28.594 -18.266 1 90.75 546 VAL A O 1
ATOM 4234 N N . MET A 1 547 ? 23 30.562 -18.797 1 91.19 547 MET A N 1
ATOM 4235 C CA . MET A 1 547 ? 23.328 30.172 -20.172 1 91.19 547 MET A CA 1
ATOM 4236 C C . MET A 1 547 ? 24.531 29.25 -20.203 1 91.19 547 MET A C 1
ATOM 4238 O O . MET A 1 547 ? 24.594 28.328 -21.016 1 91.19 547 MET A O 1
ATOM 4242 N N . SER A 1 548 ? 25.375 29.484 -19.344 1 90.31 548 SER A N 1
ATOM 4243 C CA . SER A 1 548 ? 26.578 28.656 -19.281 1 90.31 548 SER A CA 1
ATOM 4244 C C . SER A 1 548 ? 26.281 27.297 -18.688 1 90.31 548 SER A C 1
ATOM 4246 O O . SER A 1 548 ? 27.078 26.359 -18.828 1 90.31 548 SER A O 1
ATOM 4248 N N . PHE A 1 549 ? 25.25 27.172 -18.062 1 87.06 549 PHE A N 1
ATOM 4249 C CA . PHE A 1 549 ? 24.875 25.906 -17.422 1 87.06 549 PHE A CA 1
ATOM 4250 C C . PHE A 1 549 ? 24.672 24.812 -18.469 1 87.06 549 PHE A C 1
ATOM 4252 O O . PHE A 1 549 ? 24.844 23.641 -18.172 1 87.06 549 PHE A O 1
ATOM 4259 N N . ARG A 1 550 ? 24.391 25.188 -19.641 1 81.75 550 ARG A N 1
ATOM 4260 C CA . ARG A 1 550 ? 24.172 24.234 -20.719 1 81.75 550 ARG A CA 1
ATOM 4261 C C . ARG A 1 550 ? 25.453 23.484 -21.062 1 81.75 550 ARG A C 1
ATOM 4263 O O . ARG A 1 550 ? 25.406 22.375 -21.609 1 81.75 550 ARG A O 1
ATOM 4270 N N . PHE A 1 551 ? 26.531 23.953 -20.594 1 82.31 551 PHE A N 1
ATOM 4271 C CA . PHE A 1 551 ? 27.812 23.344 -20.922 1 82.31 551 PHE A CA 1
ATOM 4272 C C . PHE A 1 551 ? 28.297 22.438 -19.797 1 82.31 551 PHE A C 1
ATOM 4274 O O . PHE A 1 551 ? 29.312 21.766 -19.938 1 82.31 551 PHE A O 1
ATOM 4281 N N . VAL A 1 552 ? 27.594 22.359 -18.797 1 84.62 552 VAL A N 1
ATOM 4282 C CA . VAL A 1 552 ? 27.984 21.5 -17.672 1 84.62 552 VAL A CA 1
ATOM 4283 C C . VAL A 1 552 ? 27.359 20.109 -17.859 1 84.62 552 VAL A C 1
ATOM 4285 O O . VAL A 1 552 ? 26.156 20 -18.125 1 84.62 552 VAL A O 1
ATOM 4288 N N . GLU A 1 553 ? 28.156 19.062 -17.766 1 82.94 553 GLU A N 1
ATOM 4289 C CA . GLU A 1 553 ? 27.672 17.703 -17.922 1 82.94 553 GLU A CA 1
ATOM 4290 C C . GLU A 1 553 ? 26.766 17.297 -16.766 1 82.94 553 GLU A C 1
ATOM 4292 O O . GLU A 1 553 ? 27.016 17.672 -15.617 1 82.94 553 GLU A O 1
ATOM 4297 N N . GLN A 1 554 ? 25.797 16.641 -17.094 1 80.25 554 GLN A N 1
ATOM 4298 C CA . GLN A 1 554 ? 24.859 16.172 -16.078 1 80.25 554 GLN A CA 1
ATOM 4299 C C . GLN A 1 554 ? 25.141 14.727 -15.688 1 80.25 554 GLN A C 1
ATOM 4301 O O . GLN A 1 554 ? 25.312 13.867 -16.562 1 80.25 554 GLN A O 1
ATOM 4306 N N . GLN A 1 555 ? 25.406 14.516 -14.422 1 79.19 555 GLN A N 1
ATOM 4307 C CA . GLN A 1 555 ? 25.656 13.172 -13.922 1 79.19 555 GLN A CA 1
ATOM 4308 C C . GLN A 1 555 ? 24.672 12.797 -12.82 1 79.19 555 GLN A C 1
ATOM 4310 O O . GLN A 1 555 ? 24.297 13.641 -12.008 1 79.19 555 GLN A O 1
ATOM 4315 N N . PHE A 1 556 ? 24.234 11.508 -12.883 1 76.19 556 PHE A N 1
ATOM 4316 C CA . PHE A 1 556 ? 23.359 11.055 -11.805 1 76.19 556 PHE A CA 1
ATOM 4317 C C . PHE A 1 556 ? 24.172 10.789 -10.539 1 76.19 556 PHE A C 1
ATOM 4319 O O . PHE A 1 556 ? 24.219 11.633 -9.641 1 76.19 556 PHE A O 1
ATOM 4326 N N . PHE A 1 557 ? 24.891 9.695 -10.5 1 75.19 557 PHE A N 1
ATOM 4327 C CA . PHE A 1 557 ? 25.797 9.375 -9.406 1 75.19 557 PHE A CA 1
ATOM 4328 C C . PHE A 1 557 ? 27.203 9.086 -9.93 1 75.19 557 PHE A C 1
ATOM 4330 O O . PHE A 1 557 ? 27.359 8.516 -11.008 1 75.19 557 PHE A O 1
ATOM 4337 N N . PRO A 1 558 ? 28.141 9.406 -9.18 1 77 558 PRO A N 1
ATOM 4338 C CA . PRO A 1 558 ? 29.516 9.117 -9.609 1 77 558 PRO A CA 1
ATOM 4339 C C . PRO A 1 558 ? 29.906 7.656 -9.391 1 77 558 PRO A C 1
ATOM 4341 O O . PRO A 1 558 ? 29.188 6.922 -8.703 1 77 558 PRO A O 1
ATOM 4344 N N . ALA A 1 559 ? 30.969 7.305 -10.008 1 77.69 559 ALA A N 1
ATOM 4345 C CA . ALA A 1 559 ? 31.516 5.965 -9.812 1 77.69 559 ALA A CA 1
ATOM 4346 C C . ALA A 1 559 ? 32.062 5.797 -8.398 1 77.69 559 ALA A C 1
ATOM 4348 O O . ALA A 1 559 ? 32.438 6.777 -7.758 1 77.69 559 ALA A O 1
ATOM 4349 N N . SER A 1 560 ? 32.031 4.551 -7.984 1 80.38 560 SER A N 1
ATOM 4350 C CA . SER A 1 560 ? 32.5 4.254 -6.637 1 80.38 560 SER A CA 1
ATOM 4351 C C . SER A 1 560 ? 34.031 4.238 -6.574 1 80.38 560 SER A C 1
ATOM 4353 O O . SER A 1 560 ? 34.688 4.062 -7.598 1 80.38 560 SER A O 1
ATOM 4355 N N . GLY A 1 561 ? 34.562 4.492 -5.449 1 76.88 561 GLY A N 1
ATOM 4356 C CA . GLY A 1 561 ? 36 4.422 -5.23 1 76.88 561 GLY A CA 1
ATOM 4357 C C . GLY A 1 561 ? 36.469 3.027 -4.875 1 76.88 561 GLY A C 1
ATOM 4358 O O . GLY A 1 561 ? 37.656 2.84 -4.508 1 76.88 561 GLY A O 1
ATOM 4359 N N . ARG A 1 562 ? 35.594 2.088 -5.078 1 84.5 562 ARG A N 1
ATOM 4360 C CA . ARG A 1 562 ? 35.969 0.708 -4.793 1 84.5 562 ARG A CA 1
ATOM 4361 C C . ARG A 1 562 ? 36.969 0.193 -5.824 1 84.5 562 ARG A C 1
ATOM 4363 O O . ARG A 1 562 ? 37 0.648 -6.969 1 84.5 562 ARG A O 1
ATOM 4370 N N . LEU A 1 563 ? 37.781 -0.735 -5.383 1 88.69 563 LEU A N 1
ATOM 4371 C CA . LEU A 1 563 ? 38.875 -1.214 -6.223 1 88.69 563 LEU A CA 1
ATOM 4372 C C . LEU A 1 563 ? 38.438 -2.422 -7.047 1 88.69 563 LEU A C 1
ATOM 4374 O O . LEU A 1 563 ? 39.219 -2.922 -7.875 1 88.69 563 LEU A O 1
ATOM 4378 N N . GLU A 1 564 ? 37.219 -2.816 -6.879 1 90.69 564 GLU A N 1
ATOM 4379 C CA . GLU A 1 564 ? 36.75 -3.994 -7.586 1 90.69 564 GLU A CA 1
ATOM 4380 C C . GLU A 1 564 ? 36.25 -3.637 -8.992 1 90.69 564 GLU A C 1
ATOM 4382 O O . GLU A 1 564 ? 35.656 -2.582 -9.195 1 90.69 564 GLU A O 1
ATOM 4387 N N . LEU A 1 565 ? 36.594 -4.438 -9.953 1 92.69 565 LEU A N 1
ATOM 4388 C CA . LEU A 1 565 ? 36.125 -4.34 -11.32 1 92.69 565 LEU A CA 1
ATOM 4389 C C . LEU A 1 565 ? 35.25 -5.551 -11.68 1 92.69 565 LEU A C 1
ATOM 4391 O O . LEU A 1 565 ? 35.594 -6.68 -11.32 1 92.69 565 LEU A O 1
ATOM 4395 N N . MET A 1 566 ? 34.188 -5.254 -12.25 1 93 566 MET A N 1
ATOM 4396 C CA . MET A 1 566 ? 33.312 -6.332 -12.68 1 93 566 MET A CA 1
ATOM 4397 C C . MET A 1 566 ? 33.5 -6.645 -14.156 1 93 566 MET A C 1
ATOM 4399 O O . MET A 1 566 ? 33.5 -5.738 -14.992 1 93 566 MET A O 1
ATOM 4403 N N . VAL A 1 567 ? 33.656 -7.852 -14.484 1 94.88 567 VAL A N 1
ATOM 4404 C CA . VAL A 1 567 ? 33.781 -8.305 -15.867 1 94.88 567 VAL A CA 1
ATOM 4405 C C . VAL A 1 567 ? 32.719 -9.336 -16.172 1 94.88 567 VAL A C 1
ATOM 4407 O O . VAL A 1 567 ? 32.688 -10.406 -15.57 1 94.88 567 VAL A O 1
ATOM 4410 N N . ASP A 1 568 ? 31.875 -9.008 -17.062 1 93.12 568 ASP A N 1
ATOM 4411 C CA . ASP A 1 568 ? 30.812 -9.906 -17.484 1 93.12 568 ASP A CA 1
ATOM 4412 C C . ASP A 1 568 ? 31.156 -10.594 -18.797 1 93.12 568 ASP A C 1
ATOM 4414 O O . ASP A 1 568 ? 31.656 -9.953 -19.734 1 93.12 568 ASP A O 1
ATOM 4418 N N . LEU A 1 569 ? 30.922 -11.836 -18.812 1 94.38 569 LEU A N 1
ATOM 4419 C CA . LEU A 1 569 ? 31.047 -12.633 -20.031 1 94.38 569 LEU A CA 1
ATOM 4420 C C . LEU A 1 569 ? 29.719 -13.281 -20.391 1 94.38 569 LEU A C 1
ATOM 4422 O O . LEU A 1 569 ? 29.219 -14.141 -19.672 1 94.38 569 LEU A O 1
ATOM 4426 N N . LYS A 1 570 ? 29.188 -12.844 -21.453 1 91.44 570 LYS A N 1
ATOM 4427 C CA . LYS A 1 570 ? 27.922 -13.43 -21.906 1 91.44 570 LYS A CA 1
ATOM 4428 C C . LYS A 1 570 ? 28.094 -14.164 -23.234 1 91.44 570 LYS A C 1
ATOM 4430 O O . LYS A 1 570 ? 28.547 -13.578 -24.219 1 91.44 570 LYS A O 1
ATOM 4435 N N . LEU A 1 571 ? 27.828 -15.406 -23.156 1 90.06 571 LEU A N 1
ATOM 4436 C CA . LEU A 1 571 ? 27.844 -16.234 -24.359 1 90.06 571 LEU A CA 1
ATOM 4437 C C . LEU A 1 571 ? 26.469 -16.281 -25.016 1 90.06 571 LEU A C 1
ATOM 4439 O O . LEU A 1 571 ? 25.516 -15.648 -24.516 1 90.06 571 LEU A O 1
ATOM 4443 N N . ALA A 1 572 ? 26.406 -16.938 -26.172 1 83.56 572 ALA A N 1
ATOM 4444 C CA . ALA A 1 572 ? 25.125 -17.062 -26.875 1 83.56 572 ALA A CA 1
ATOM 4445 C C . ALA A 1 572 ? 24.109 -17.844 -26.047 1 83.56 572 ALA A C 1
ATOM 4447 O O . ALA A 1 572 ? 24.484 -18.688 -25.234 1 83.56 572 ALA A O 1
ATOM 4448 N N . GLU A 1 573 ? 22.859 -17.469 -26.344 1 81.25 573 GLU A N 1
ATOM 4449 C CA . GLU A 1 573 ? 21.812 -18.172 -25.609 1 81.25 573 GLU A CA 1
ATOM 4450 C C . GLU A 1 573 ? 21.781 -19.656 -25.953 1 81.25 573 GLU A C 1
ATOM 4452 O O . GLU A 1 573 ? 21.812 -20.016 -27.125 1 81.25 573 GLU A O 1
ATOM 4457 N N . GLY A 1 574 ? 22 -20.547 -25.078 1 78.56 574 GLY A N 1
ATOM 4458 C CA . GLY A 1 574 ? 22.016 -21.984 -25.312 1 78.56 574 GLY A CA 1
ATOM 4459 C C . GLY A 1 574 ? 23.375 -22.609 -25.094 1 78.56 574 GLY A C 1
ATOM 4460 O O . GLY A 1 574 ? 23.516 -23.828 -25.203 1 78.56 574 GLY A O 1
ATOM 4461 N N . ALA A 1 575 ? 24.266 -21.703 -24.828 1 84.31 575 ALA A N 1
ATOM 4462 C CA . ALA A 1 575 ? 25.594 -22.25 -24.531 1 84.31 575 ALA A CA 1
ATOM 4463 C C . ALA A 1 575 ? 25.562 -23.125 -23.281 1 84.31 575 ALA A C 1
ATOM 4465 O O . ALA A 1 575 ? 24.766 -22.891 -22.375 1 84.31 575 ALA A O 1
ATOM 4466 N N . SER A 1 576 ? 26.375 -24.172 -23.344 1 86 576 SER A N 1
ATOM 4467 C CA . SER A 1 576 ? 26.453 -25.062 -22.203 1 86 576 SER A CA 1
ATOM 4468 C C . SER A 1 576 ? 27.328 -24.453 -21.094 1 86 576 SER A C 1
ATOM 4470 O O . SER A 1 576 ? 28.141 -23.562 -21.359 1 86 576 SER A O 1
ATOM 4472 N N . LEU A 1 577 ? 27.094 -24.906 -19.953 1 87.75 577 LEU A N 1
ATOM 4473 C CA . LEU A 1 577 ? 27.891 -24.453 -18.812 1 87.75 577 LEU A CA 1
ATOM 4474 C C . LEU A 1 577 ? 29.359 -24.844 -18.984 1 87.75 577 LEU A C 1
ATOM 4476 O O . LEU A 1 577 ? 30.25 -24.109 -18.547 1 87.75 577 LEU A O 1
ATOM 4480 N N . SER A 1 578 ? 29.594 -25.906 -19.656 1 87 578 SER A N 1
ATOM 4481 C CA . SER A 1 578 ? 30.969 -26.359 -19.891 1 87 578 SER A CA 1
ATOM 4482 C C . SER A 1 578 ? 31.703 -25.391 -20.828 1 87 578 SER A C 1
ATOM 4484 O O . SER A 1 578 ? 32.875 -25.141 -20.641 1 87 578 SER A O 1
ATOM 4486 N N . ASN A 1 579 ? 30.969 -24.938 -21.766 1 89.31 579 ASN A N 1
ATOM 4487 C CA . ASN A 1 579 ? 31.562 -23.953 -22.656 1 89.31 579 ASN A CA 1
ATOM 4488 C C . ASN A 1 579 ? 31.906 -22.672 -21.922 1 89.31 579 ASN A C 1
ATOM 4490 O O . ASN A 1 579 ? 32.969 -22.078 -22.125 1 89.31 579 ASN A O 1
ATOM 4494 N N . THR A 1 580 ? 31.016 -22.234 -21.141 1 91.69 580 THR A N 1
ATOM 4495 C CA . THR A 1 580 ? 31.234 -21.047 -20.344 1 91.69 580 THR A CA 1
ATOM 4496 C C . THR A 1 580 ? 32.438 -21.234 -19.422 1 91.69 580 THR A C 1
ATOM 4498 O O . THR A 1 580 ? 33.25 -20.312 -19.25 1 91.69 580 THR A O 1
ATOM 4501 N N . ALA A 1 581 ? 32.562 -22.375 -18.812 1 92.12 581 ALA A N 1
ATOM 4502 C CA . ALA A 1 581 ? 33.688 -22.656 -17.922 1 92.12 581 ALA A CA 1
ATOM 4503 C C . ALA A 1 581 ? 35 -22.625 -18.672 1 92.12 581 ALA A C 1
ATOM 4505 O O . ALA A 1 581 ? 36.031 -22.203 -18.125 1 92.12 581 ALA A O 1
ATOM 4506 N N . GLU A 1 582 ? 34.969 -23.062 -19.844 1 91.69 582 GLU A N 1
ATOM 4507 C CA . GLU A 1 582 ? 36.219 -23.047 -20.641 1 91.69 582 GLU A CA 1
ATOM 4508 C C . GLU A 1 582 ? 36.656 -21.625 -20.969 1 91.69 582 GLU A C 1
ATOM 4510 O O . GLU A 1 582 ? 37.844 -21.328 -20.922 1 91.69 582 GLU A O 1
ATOM 4515 N N . GLN A 1 583 ? 35.688 -20.844 -21.312 1 93.31 583 GLN A N 1
ATOM 4516 C CA . GLN A 1 583 ? 36 -19.453 -21.594 1 93.31 583 GLN A CA 1
ATOM 4517 C C . GLN A 1 583 ? 36.5 -18.75 -20.344 1 93.31 583 GLN A C 1
ATOM 4519 O O . GLN A 1 583 ? 37.406 -17.891 -20.406 1 93.31 583 GLN A O 1
ATOM 4524 N N . VAL A 1 584 ? 35.969 -19.109 -19.266 1 95.19 584 VAL A N 1
ATOM 4525 C CA . VAL A 1 584 ? 36.375 -18.531 -17.984 1 95.19 584 VAL A CA 1
ATOM 4526 C C . VAL A 1 584 ? 37.812 -18.922 -17.688 1 95.19 584 VAL A C 1
ATOM 4528 O O . VAL A 1 584 ? 38.625 -18.094 -17.25 1 95.19 584 VAL A O 1
ATOM 4531 N N . LYS A 1 585 ? 38.125 -20.156 -17.906 1 94.75 585 LYS A N 1
ATOM 4532 C CA . LYS A 1 585 ? 39.5 -20.641 -17.656 1 94.75 585 LYS A CA 1
ATOM 4533 C C . LYS A 1 585 ? 40.5 -19.938 -18.547 1 94.75 585 LYS A C 1
ATOM 4535 O O . LYS A 1 585 ? 41.625 -19.672 -18.141 1 94.75 585 LYS A O 1
ATOM 4540 N N . ARG A 1 586 ? 40.062 -19.625 -19.703 1 93.81 586 ARG A N 1
ATOM 4541 C CA . ARG A 1 586 ? 40.938 -18.922 -20.641 1 93.81 586 ARG A CA 1
ATOM 4542 C C . ARG A 1 586 ? 41.25 -17.516 -20.125 1 93.81 586 ARG A C 1
ATOM 4544 O O . ARG A 1 586 ? 42.375 -17.062 -20.188 1 93.81 586 ARG A O 1
ATOM 4551 N N . LEU A 1 587 ? 40.219 -16.844 -19.719 1 94.94 587 LEU A N 1
ATOM 4552 C CA . LEU A 1 587 ? 40.438 -15.5 -19.203 1 94.94 587 LEU A CA 1
ATOM 4553 C C . LEU A 1 587 ? 41.25 -15.539 -17.906 1 94.94 587 LEU A C 1
ATOM 4555 O O . LEU A 1 587 ? 42.062 -14.656 -17.656 1 94.94 587 LEU A O 1
ATOM 4559 N N . GLU A 1 588 ? 41.031 -16.5 -17.062 1 95.44 588 GLU A N 1
ATOM 4560 C CA . GLU A 1 588 ? 41.781 -16.656 -15.82 1 95.44 588 GLU A CA 1
ATOM 4561 C C . GLU A 1 588 ? 43.281 -16.797 -16.109 1 95.44 588 GLU A C 1
ATOM 4563 O O . GLU A 1 588 ? 44.094 -16.266 -15.367 1 95.44 588 GLU A O 1
ATOM 4568 N N . ALA A 1 589 ? 43.562 -17.5 -17.109 1 93.5 589 ALA A N 1
ATOM 4569 C CA . ALA A 1 589 ? 44.969 -17.719 -17.484 1 93.5 589 ALA A CA 1
ATOM 4570 C C . ALA A 1 589 ? 45.656 -16.406 -17.875 1 93.5 589 ALA A C 1
ATOM 4572 O O . ALA A 1 589 ? 46.844 -16.203 -17.625 1 93.5 589 ALA A O 1
ATOM 4573 N N . MET A 1 590 ? 44.844 -15.594 -18.422 1 93.75 590 MET A N 1
ATOM 4574 C CA . MET A 1 590 ? 45.375 -14.297 -18.828 1 93.75 590 MET A CA 1
ATOM 4575 C C . MET A 1 590 ? 45.531 -13.367 -17.625 1 93.75 590 MET A C 1
ATOM 4577 O O . MET A 1 590 ? 46.469 -12.594 -17.531 1 93.75 590 MET A O 1
ATOM 4581 N N . LEU A 1 591 ? 44.594 -13.438 -16.75 1 94.81 591 LEU A N 1
ATOM 4582 C CA . LEU A 1 591 ? 44.594 -12.594 -15.562 1 94.81 591 LEU A CA 1
ATOM 4583 C C . LEU A 1 591 ? 45.75 -12.969 -14.648 1 94.81 591 LEU A C 1
ATOM 4585 O O . LEU A 1 591 ? 46.312 -12.109 -13.953 1 94.81 591 LEU A O 1
ATOM 4589 N N . LYS A 1 592 ? 46.062 -14.219 -14.633 1 91.75 592 LYS A N 1
ATOM 4590 C CA . LYS A 1 592 ? 47.156 -14.703 -13.773 1 91.75 592 LYS A CA 1
ATOM 4591 C C . LYS A 1 592 ? 48.5 -14.07 -14.148 1 91.75 592 LYS A C 1
ATOM 4593 O O . LYS A 1 592 ? 49.344 -13.844 -13.289 1 91.75 592 LYS A O 1
ATOM 4598 N N . LYS A 1 593 ? 48.688 -13.641 -15.352 1 89.06 593 LYS A N 1
ATOM 4599 C CA . LYS A 1 593 ? 49.938 -13.125 -15.852 1 89.06 593 LYS A CA 1
ATOM 4600 C C . LYS A 1 593 ? 50.031 -11.609 -15.68 1 89.06 593 LYS A C 1
ATOM 4602 O O . LYS A 1 593 ? 51.125 -11.031 -15.797 1 89.06 593 LYS A O 1
ATOM 4607 N N . ARG A 1 594 ? 48.969 -11.023 -15.352 1 89.44 594 ARG A N 1
ATOM 4608 C CA . ARG A 1 594 ? 48.938 -9.57 -15.281 1 89.44 594 ARG A CA 1
ATOM 4609 C C . ARG A 1 594 ? 49.281 -9.086 -13.875 1 89.44 594 ARG A C 1
ATOM 4611 O O . ARG A 1 594 ? 48.844 -9.664 -12.883 1 89.44 594 ARG A O 1
ATOM 4618 N N . GLU A 1 595 ? 50.094 -8.062 -13.789 1 88.06 595 GLU A N 1
ATOM 4619 C CA . GLU A 1 595 ? 50.469 -7.453 -12.516 1 88.06 595 GLU A CA 1
ATOM 4620 C C . GLU A 1 595 ? 49.438 -6.402 -12.086 1 88.06 595 GLU A C 1
ATOM 4622 O O . GLU A 1 595 ? 48.719 -5.852 -12.922 1 88.06 595 GLU A O 1
ATOM 4627 N N . GLY A 1 596 ? 49.281 -6.227 -10.828 1 89.44 596 GLY A N 1
ATOM 4628 C CA . GLY A 1 596 ? 48.375 -5.199 -10.297 1 89.44 596 GLY A CA 1
ATOM 4629 C C . GLY A 1 596 ? 47.062 -5.754 -9.773 1 89.44 596 GLY A C 1
ATOM 4630 O O . GLY A 1 596 ? 46.188 -4.992 -9.398 1 89.44 596 GLY A O 1
ATOM 4631 N N . ILE A 1 597 ? 46.969 -7.07 -9.836 1 92.75 597 ILE A N 1
ATOM 4632 C CA . ILE A 1 597 ? 45.75 -7.723 -9.375 1 92.75 597 ILE A CA 1
ATOM 4633 C C . ILE A 1 597 ? 46 -8.344 -7.996 1 92.75 597 ILE A C 1
ATOM 4635 O O . ILE A 1 597 ? 47 -9.016 -7.777 1 92.75 597 ILE A O 1
ATOM 4639 N N . ASP A 1 598 ? 45.188 -8.016 -7.035 1 91.19 598 ASP A N 1
ATOM 4640 C CA . ASP A 1 598 ? 45.25 -8.625 -5.711 1 91.19 598 ASP A CA 1
ATOM 4641 C C . ASP A 1 598 ? 44.625 -10.008 -5.703 1 91.19 598 ASP A C 1
ATOM 4643 O O . ASP A 1 598 ? 45.219 -10.984 -5.258 1 91.19 598 ASP A O 1
ATOM 4647 N N . SER A 1 599 ? 43.406 -10 -6.137 1 92.12 599 SER A N 1
ATOM 4648 C CA . SER A 1 599 ? 42.688 -11.273 -6.227 1 92.12 599 SER A CA 1
ATOM 4649 C C . SER A 1 599 ? 41.562 -11.203 -7.273 1 92.12 599 SER A C 1
ATOM 4651 O O . SER A 1 599 ? 41.188 -10.125 -7.715 1 92.12 599 SER A O 1
ATOM 4653 N N . TYR A 1 600 ? 41.219 -12.336 -7.801 1 95.06 600 TYR A N 1
ATOM 4654 C CA . TYR A 1 600 ? 40.094 -12.406 -8.719 1 95.06 600 TYR A CA 1
ATOM 4655 C C . TYR A 1 600 ? 39.25 -13.633 -8.43 1 95.06 600 TYR A C 1
ATOM 4657 O O . TYR A 1 600 ? 39.75 -14.688 -8.039 1 95.06 600 TYR A O 1
ATOM 4665 N N . VAL A 1 601 ? 37.969 -13.469 -8.508 1 95.25 601 VAL A N 1
ATOM 4666 C CA . VAL A 1 601 ? 37 -14.539 -8.32 1 95.25 601 VAL A CA 1
ATOM 4667 C C . VAL A 1 601 ? 36.094 -14.617 -9.547 1 95.25 601 VAL A C 1
ATOM 4669 O O . VAL A 1 601 ? 35.719 -13.594 -10.125 1 95.25 601 VAL A O 1
ATOM 4672 N N . ALA A 1 602 ? 35.812 -15.805 -9.961 1 95.81 602 ALA A N 1
ATOM 4673 C CA . ALA A 1 602 ? 34.938 -16.031 -11.102 1 95.81 602 ALA A CA 1
ATOM 4674 C C . ALA A 1 602 ? 33.688 -16.828 -10.688 1 95.81 602 ALA A C 1
ATOM 4676 O O . ALA A 1 602 ? 33.812 -17.812 -9.953 1 95.81 602 ALA A O 1
ATOM 4677 N N . TYR A 1 603 ? 32.625 -16.375 -11.016 1 95.12 603 TYR A N 1
ATOM 4678 C CA . TYR A 1 603 ? 31.375 -17.094 -10.867 1 95.12 603 TYR A CA 1
ATOM 4679 C C . TYR A 1 603 ? 30.875 -17.609 -12.211 1 95.12 603 TYR A C 1
ATOM 4681 O O . TYR A 1 603 ? 30.531 -16.828 -13.094 1 95.12 603 TYR A O 1
ATOM 4689 N N . VAL A 1 604 ? 30.844 -18.859 -12.312 1 93.88 604 VAL A N 1
ATOM 4690 C CA . VAL A 1 604 ? 30.484 -19.484 -13.586 1 93.88 604 VAL A CA 1
ATOM 4691 C C . VAL A 1 604 ? 29.016 -19.906 -13.555 1 93.88 604 VAL A C 1
ATOM 4693 O O . VAL A 1 604 ? 28.609 -20.703 -12.703 1 93.88 604 VAL A O 1
ATOM 4696 N N . GLY A 1 605 ? 28.25 -19.469 -14.391 1 90.81 605 GLY A N 1
ATOM 4697 C CA . GLY A 1 605 ? 26.844 -19.828 -14.492 1 90.81 605 GLY A CA 1
ATOM 4698 C C . GLY A 1 605 ? 25.953 -18.953 -13.641 1 90.81 605 GLY A C 1
ATOM 4699 O O . GLY A 1 605 ? 24.75 -19.219 -13.523 1 90.81 605 GLY A O 1
ATOM 4700 N N . THR A 1 606 ? 26.5 -18.078 -12.961 1 89.44 606 THR A N 1
ATOM 4701 C CA . THR A 1 606 ? 25.75 -17.156 -12.109 1 89.44 606 THR A CA 1
ATOM 4702 C C . THR A 1 606 ? 26.5 -15.852 -11.922 1 89.44 606 THR A C 1
ATOM 4704 O O . THR A 1 606 ? 27.656 -15.734 -12.344 1 89.44 606 THR A O 1
ATOM 4707 N N . GLY A 1 607 ? 25.781 -14.922 -11.5 1 88.38 607 GLY A N 1
ATOM 4708 C CA . GLY A 1 607 ? 26.438 -13.672 -11.141 1 88.38 607 GLY A CA 1
ATOM 4709 C C . GLY A 1 607 ? 26.922 -13.641 -9.703 1 88.38 607 GLY A C 1
ATOM 4710 O O . GLY A 1 607 ? 26.594 -14.539 -8.914 1 88.38 607 GLY A O 1
ATOM 4711 N N . SER A 1 608 ? 27.688 -12.695 -9.43 1 89.69 608 SER A N 1
ATOM 4712 C CA . SER A 1 608 ? 28.203 -12.508 -8.078 1 89.69 608 SER A CA 1
ATOM 4713 C C . SER A 1 608 ? 27.078 -12.227 -7.094 1 89.69 608 SER A C 1
ATOM 4715 O O . SER A 1 608 ? 26.078 -11.586 -7.449 1 89.69 608 SER A O 1
ATOM 4717 N N . PRO A 1 609 ? 27.234 -12.828 -5.898 1 89.38 609 PRO A N 1
ATOM 4718 C CA . PRO A 1 609 ? 26.312 -12.391 -4.859 1 89.38 609 PRO A CA 1
ATOM 4719 C C . PRO A 1 609 ? 26.453 -10.906 -4.52 1 89.38 609 PRO A C 1
ATOM 4721 O O . PRO A 1 609 ? 27.5 -10.312 -4.797 1 89.38 609 PRO A O 1
ATOM 4724 N N . ARG A 1 610 ? 25.531 -10.359 -3.994 1 85.81 610 ARG A N 1
ATOM 4725 C CA . ARG A 1 610 ? 25.562 -8.938 -3.664 1 85.81 610 ARG A CA 1
ATOM 4726 C C . ARG A 1 610 ? 26.5 -8.656 -2.496 1 85.81 610 ARG A C 1
ATOM 4728 O O . ARG A 1 610 ? 26.125 -8.852 -1.336 1 85.81 610 ARG A O 1
ATOM 4735 N N . PHE A 1 611 ? 27.609 -8.312 -2.832 1 85.38 611 PHE A N 1
ATOM 4736 C CA . PHE A 1 611 ? 28.562 -7.98 -1.777 1 85.38 611 PHE A CA 1
ATOM 4737 C C . PHE A 1 611 ? 28.609 -6.473 -1.552 1 85.38 611 PHE A C 1
ATOM 4739 O O . PHE A 1 611 ? 29.188 -6.008 -0.572 1 85.38 611 PHE A O 1
ATOM 4746 N N . TYR A 1 612 ? 28.016 -5.812 -2.572 1 82.94 612 TYR A N 1
ATOM 4747 C CA . TYR A 1 612 ? 27.875 -4.359 -2.566 1 82.94 612 TYR A CA 1
ATOM 4748 C C . TYR A 1 612 ? 26.438 -3.943 -2.801 1 82.94 612 TYR A C 1
ATOM 4750 O O . TYR A 1 612 ? 25.766 -4.461 -3.703 1 82.94 612 TYR A O 1
ATOM 4758 N N . LEU A 1 613 ? 25.891 -3.152 -2.027 1 76.19 613 LEU A N 1
ATOM 4759 C CA . LEU A 1 613 ? 24.469 -2.824 -2.014 1 76.19 613 LEU A CA 1
ATOM 4760 C C . LEU A 1 613 ? 24 -2.391 -3.398 1 76.19 613 LEU A C 1
ATOM 4762 O O . LEU A 1 613 ? 23 -2.895 -3.902 1 76.19 613 LEU A O 1
ATOM 4766 N N . PRO A 1 614 ? 24.688 -1.492 -4.074 1 74.31 614 PRO A N 1
ATOM 4767 C CA . PRO A 1 614 ? 24.188 -1.024 -5.367 1 74.31 614 PRO A CA 1
ATOM 4768 C C . PRO A 1 614 ? 24.516 -1.984 -6.508 1 74.31 614 PRO A C 1
ATOM 4770 O O . PRO A 1 614 ? 24.297 -1.652 -7.68 1 74.31 614 PRO A O 1
ATOM 4773 N N . LEU A 1 615 ? 24.922 -3.154 -6.223 1 78.19 615 LEU A N 1
ATOM 4774 C CA . LEU A 1 615 ? 25.297 -4.109 -7.262 1 78.19 615 LEU A CA 1
ATOM 4775 C C . LEU A 1 615 ? 24.062 -4.621 -7.996 1 78.19 615 LEU A C 1
ATOM 4777 O O . LEU A 1 615 ? 23.047 -4.918 -7.371 1 78.19 615 LEU A O 1
ATOM 4781 N N . ASP A 1 616 ? 24.156 -4.551 -9.312 1 76.88 616 ASP A N 1
ATOM 4782 C CA . ASP A 1 616 ? 23.109 -5.164 -10.133 1 76.88 616 ASP A CA 1
ATOM 4783 C C . ASP A 1 616 ? 23.297 -6.676 -10.219 1 76.88 616 ASP A C 1
ATOM 4785 O O . ASP A 1 616 ? 24.078 -7.164 -11.047 1 76.88 616 ASP A O 1
ATOM 4789 N N . GLN A 1 617 ? 22.562 -7.328 -9.477 1 78.12 617 GLN A N 1
ATOM 4790 C CA . GLN A 1 617 ? 22.734 -8.773 -9.414 1 78.12 617 GLN A CA 1
ATOM 4791 C C . GLN A 1 617 ? 22.203 -9.445 -10.68 1 78.12 617 GLN A C 1
ATOM 4793 O O . GLN A 1 617 ? 21.062 -9.18 -11.086 1 78.12 617 GLN A O 1
ATOM 4798 N N . GLN A 1 618 ? 23.125 -10.164 -11.227 1 79.88 618 GLN A N 1
ATOM 4799 C CA . GLN A 1 618 ? 22.734 -10.945 -12.391 1 79.88 618 GLN A CA 1
ATOM 4800 C C . GLN A 1 618 ? 22.203 -12.312 -11.984 1 79.88 618 GLN A C 1
ATOM 4802 O O . GLN A 1 618 ? 22.766 -12.961 -11.094 1 79.88 618 GLN A O 1
ATOM 4807 N N . LEU A 1 619 ? 21.188 -12.727 -12.578 1 77.56 619 LEU A N 1
ATOM 4808 C CA . LEU A 1 619 ? 20.562 -14 -12.25 1 77.56 619 LEU A CA 1
ATOM 4809 C C . LEU A 1 619 ? 21.281 -15.164 -12.922 1 77.56 619 LEU A C 1
ATOM 4811 O O . LEU A 1 619 ? 22 -14.969 -13.906 1 77.56 619 LEU A O 1
ATOM 4815 N N . PRO A 1 620 ? 21.094 -16.281 -12.344 1 81.81 620 PRO A N 1
ATOM 4816 C CA . PRO A 1 620 ? 21.797 -17.453 -12.867 1 81.81 620 PRO A CA 1
ATOM 4817 C C . PRO A 1 620 ? 21.406 -17.781 -14.305 1 81.81 620 PRO A C 1
ATOM 4819 O O . PRO A 1 620 ? 20.219 -17.703 -14.664 1 81.81 620 PRO A O 1
ATOM 4822 N N . ALA A 1 621 ? 22.375 -17.953 -15.117 1 84.75 621 ALA A N 1
ATOM 4823 C CA . ALA A 1 621 ? 22.25 -18.375 -16.516 1 84.75 621 ALA A CA 1
ATOM 4824 C C . ALA A 1 621 ? 23.469 -19.172 -16.953 1 84.75 621 ALA A C 1
ATOM 4826 O O . ALA A 1 621 ? 24.609 -18.797 -16.656 1 84.75 621 ALA A O 1
ATOM 4827 N N . ALA A 1 622 ? 23.219 -20.219 -17.609 1 84.94 622 ALA A N 1
ATOM 4828 C CA . ALA A 1 622 ? 24.312 -21.094 -18.031 1 84.94 622 ALA A CA 1
ATOM 4829 C C . ALA A 1 622 ? 25.25 -20.359 -18.984 1 84.94 622 ALA A C 1
ATOM 4831 O O . ALA A 1 622 ? 26.453 -20.688 -19.062 1 84.94 622 ALA A O 1
ATOM 4832 N N . SER A 1 623 ? 24.766 -19.344 -19.656 1 87.94 623 SER A N 1
ATOM 4833 C CA . SER A 1 623 ? 25.562 -18.656 -20.672 1 87.94 623 SER A CA 1
ATOM 4834 C C . SER A 1 623 ? 26.234 -17.406 -20.094 1 87.94 623 SER A C 1
ATOM 4836 O O . SER A 1 623 ? 26.719 -16.562 -20.844 1 87.94 623 SER A O 1
ATOM 4838 N N . PHE A 1 624 ? 26.234 -17.375 -18.844 1 91.12 624 PHE A N 1
ATOM 4839 C CA . PHE A 1 624 ? 26.719 -16.141 -18.234 1 91.12 624 PHE A CA 1
ATOM 4840 C C . PHE A 1 624 ? 27.797 -16.453 -17.188 1 91.12 624 PHE A C 1
ATOM 4842 O O . PHE A 1 624 ? 27.703 -17.453 -16.469 1 91.12 624 PHE A O 1
ATOM 4849 N N . ALA A 1 625 ? 28.828 -15.688 -17.156 1 94.81 625 ALA A N 1
ATOM 4850 C CA . ALA A 1 625 ? 29.859 -15.727 -16.125 1 94.81 625 ALA A CA 1
ATOM 4851 C C . ALA A 1 625 ? 30.266 -14.32 -15.703 1 94.81 625 ALA A C 1
ATOM 4853 O O . ALA A 1 625 ? 30.203 -13.383 -16.5 1 94.81 625 ALA A O 1
ATOM 4854 N N . GLN A 1 626 ? 30.594 -14.195 -14.5 1 94.62 626 GLN A N 1
ATOM 4855 C CA . GLN A 1 626 ? 30.984 -12.883 -13.984 1 94.62 626 GLN A CA 1
ATOM 4856 C C . GLN A 1 626 ? 32.25 -12.969 -13.156 1 94.62 626 GLN A C 1
ATOM 4858 O O . GLN A 1 626 ? 32.406 -13.867 -12.328 1 94.62 626 GLN A O 1
ATOM 4863 N N . PHE A 1 627 ? 33.219 -12.016 -13.422 1 95.25 627 PHE A N 1
ATOM 4864 C CA . PHE A 1 627 ? 34.469 -11.898 -12.68 1 95.25 627 PHE A CA 1
ATOM 4865 C C . PHE A 1 627 ? 34.438 -10.68 -11.766 1 95.25 627 PHE A C 1
ATOM 4867 O O . PHE A 1 627 ? 33.906 -9.633 -12.133 1 95.25 627 PHE A O 1
ATOM 4874 N N . VAL A 1 628 ? 34.875 -10.891 -10.656 1 94.44 628 VAL A N 1
ATOM 4875 C CA . VAL A 1 628 ? 35.188 -9.773 -9.766 1 94.44 628 VAL A CA 1
ATOM 4876 C C . VAL A 1 628 ? 36.688 -9.695 -9.555 1 94.44 628 VAL A C 1
ATOM 4878 O O . VAL A 1 628 ? 37.281 -10.562 -8.898 1 94.44 628 VAL A O 1
ATOM 4881 N N . VAL A 1 629 ? 37.281 -8.656 -10.078 1 95.19 629 VAL A N 1
ATOM 4882 C CA . VAL A 1 629 ? 38.719 -8.5 -10.008 1 95.19 629 VAL A CA 1
ATOM 4883 C C . VAL A 1 629 ? 39.062 -7.363 -9.047 1 95.19 629 VAL A C 1
ATOM 4885 O O . VAL A 1 629 ? 38.594 -6.242 -9.195 1 95.19 629 VAL A O 1
ATOM 4888 N N . LEU A 1 630 ? 39.781 -7.688 -8.078 1 93.5 630 LEU A N 1
ATOM 4889 C CA . LEU A 1 630 ? 40.219 -6.699 -7.098 1 93.5 630 LEU A CA 1
ATOM 4890 C C . LEU A 1 630 ? 41.625 -6.188 -7.434 1 93.5 630 LEU A C 1
ATOM 4892 O O . LEU A 1 630 ? 42.562 -6.969 -7.477 1 93.5 630 LEU A O 1
ATOM 4896 N N . ALA A 1 631 ? 41.656 -4.895 -7.688 1 93.75 631 ALA A N 1
ATOM 4897 C CA . ALA A 1 631 ? 42.969 -4.266 -7.973 1 93.75 631 ALA A CA 1
ATOM 4898 C C . ALA A 1 631 ? 43.625 -3.812 -6.684 1 93.75 631 ALA A C 1
ATOM 4900 O O . ALA A 1 631 ? 43 -3.771 -5.621 1 93.75 631 ALA A O 1
ATOM 4901 N N . LYS A 1 632 ? 44.906 -3.438 -6.77 1 90.25 632 LYS A N 1
ATOM 4902 C CA . LYS A 1 632 ? 45.688 -3.002 -5.605 1 90.25 632 LYS A CA 1
ATOM 4903 C C . LYS A 1 632 ? 45.469 -1.518 -5.328 1 90.25 632 LYS A C 1
ATOM 4905 O O . LYS A 1 632 ? 45.406 -1.101 -4.168 1 90.25 632 LYS A O 1
ATOM 4910 N N . THR A 1 633 ? 45.406 -0.763 -6.414 1 89 633 THR A N 1
ATOM 4911 C CA . THR A 1 633 ? 45.188 0.676 -6.301 1 89 633 THR A CA 1
ATOM 4912 C C . THR A 1 633 ? 44.219 1.162 -7.355 1 89 633 THR A C 1
ATOM 4914 O O . THR A 1 633 ? 43.875 0.426 -8.289 1 89 633 THR A O 1
ATOM 4917 N N . ILE A 1 634 ? 43.781 2.346 -7.23 1 87.44 634 ILE A N 1
ATOM 4918 C CA . ILE A 1 634 ? 42.812 2.926 -8.164 1 87.44 634 ILE A CA 1
ATOM 4919 C C . ILE A 1 634 ? 43.469 3.088 -9.539 1 87.44 634 ILE A C 1
ATOM 4921 O O . ILE A 1 634 ? 42.812 2.9 -10.57 1 87.44 634 ILE A O 1
ATOM 4925 N N . GLU A 1 635 ? 44.75 3.49 -9.531 1 89.75 635 GLU A N 1
ATOM 4926 C CA . GLU A 1 635 ? 45.469 3.641 -10.797 1 89.75 635 GLU A CA 1
ATOM 4927 C C . GLU A 1 635 ? 45.625 2.299 -11.508 1 89.75 635 GLU A C 1
ATOM 4929 O O . GLU A 1 635 ? 45.438 2.219 -12.727 1 89.75 635 GLU A O 1
ATOM 4934 N N . ASP A 1 636 ? 45.812 1.334 -10.68 1 92.62 636 ASP A N 1
ATOM 4935 C CA . ASP A 1 636 ? 45.906 -0.006 -11.25 1 92.62 636 ASP A CA 1
ATOM 4936 C C . ASP A 1 636 ? 44.562 -0.477 -11.805 1 92.62 636 ASP A C 1
ATOM 4938 O O . ASP A 1 636 ? 44.531 -1.187 -12.812 1 92.62 636 ASP A O 1
ATOM 4942 N N . ARG A 1 637 ? 43.625 -0.091 -11.125 1 92.25 637 ARG A N 1
ATOM 4943 C CA . ARG A 1 637 ? 42.281 -0.483 -11.555 1 92.25 637 ARG A CA 1
ATOM 4944 C C . ARG A 1 637 ? 41.969 0.086 -12.938 1 92.25 637 ARG A C 1
ATOM 4946 O O . ARG A 1 637 ? 41.438 -0.618 -13.789 1 92.25 637 ARG A O 1
ATOM 4953 N N . GLU A 1 638 ? 42.344 1.34 -13.164 1 91.5 638 GLU A N 1
ATOM 4954 C CA . GLU A 1 638 ? 42.062 1.971 -14.445 1 91.5 638 GLU A CA 1
ATOM 4955 C C . GLU A 1 638 ? 42.938 1.396 -15.555 1 91.5 638 GLU A C 1
ATOM 4957 O O . GLU A 1 638 ? 42.469 1.256 -16.688 1 91.5 638 GLU A O 1
ATOM 4962 N N . ALA A 1 639 ? 44.094 1.077 -15.188 1 92.81 639 ALA A N 1
ATOM 4963 C CA . ALA A 1 639 ? 44.938 0.432 -16.156 1 92.81 639 ALA A CA 1
ATOM 4964 C C . ALA A 1 639 ? 44.438 -0.958 -16.531 1 92.81 639 ALA A C 1
ATOM 4966 O O . ALA A 1 639 ? 44.469 -1.359 -17.688 1 92.81 639 ALA A O 1
ATOM 4967 N N . LEU A 1 640 ? 44.062 -1.597 -15.477 1 94 640 LEU A N 1
ATOM 4968 C CA . LEU A 1 640 ? 43.5 -2.928 -15.68 1 94 640 LEU A CA 1
ATOM 4969 C C . LEU A 1 640 ? 42.219 -2.859 -16.5 1 94 640 LEU A C 1
ATOM 4971 O O . LEU A 1 640 ? 41.969 -3.713 -17.359 1 94 640 LEU A O 1
ATOM 4975 N N . ARG A 1 641 ? 41.406 -1.937 -16.266 1 94.06 641 ARG A N 1
ATOM 4976 C CA . ARG A 1 641 ? 40.156 -1.786 -17 1 94.06 641 ARG A CA 1
ATOM 4977 C C . ARG A 1 641 ? 40.406 -1.561 -18.484 1 94.06 641 ARG A C 1
ATOM 4979 O O . ARG A 1 641 ? 39.781 -2.191 -19.328 1 94.06 641 ARG A O 1
ATOM 4986 N N . THR A 1 642 ? 41.312 -0.688 -18.828 1 92.75 642 THR A N 1
ATOM 4987 C CA . THR A 1 642 ? 41.656 -0.399 -20.219 1 92.75 642 THR A CA 1
ATOM 4988 C C . THR A 1 642 ? 42.219 -1.634 -20.906 1 92.75 642 THR A C 1
ATOM 4990 O O . THR A 1 642 ? 41.875 -1.938 -22.047 1 92.75 642 THR A O 1
ATOM 4993 N N . TRP A 1 643 ? 43 -2.299 -20.141 1 93.62 643 TRP A N 1
ATOM 4994 C CA . TRP A 1 643 ? 43.594 -3.516 -20.688 1 93.62 643 TRP A CA 1
ATOM 4995 C C . TRP A 1 643 ? 42.531 -4.574 -20.953 1 93.62 643 TRP A C 1
ATOM 4997 O O . TRP A 1 643 ? 42.562 -5.258 -21.969 1 93.62 643 TRP A O 1
ATOM 5007 N N . LEU A 1 644 ? 41.688 -4.766 -20 1 94.5 644 LEU A N 1
ATOM 5008 C CA . LEU A 1 644 ? 40.625 -5.766 -20.109 1 94.5 644 LEU A CA 1
ATOM 5009 C C . LEU A 1 644 ? 39.719 -5.449 -21.297 1 94.5 644 LEU A C 1
ATOM 5011 O O . LEU A 1 644 ? 39.312 -6.355 -22.031 1 94.5 644 LEU A O 1
ATOM 5015 N N . ILE A 1 645 ? 39.375 -4.191 -21.516 1 92.81 645 ILE A N 1
ATOM 5016 C CA . ILE A 1 645 ? 38.5 -3.791 -22.609 1 92.81 645 ILE A CA 1
ATOM 5017 C C . ILE A 1 645 ? 39.156 -4.121 -23.938 1 92.81 645 ILE A C 1
ATOM 5019 O O . ILE A 1 645 ? 38.5 -4.664 -24.844 1 92.81 645 ILE A O 1
ATOM 5023 N N . GLU A 1 646 ? 40.406 -3.857 -24.078 1 91.19 646 GLU A N 1
ATOM 5024 C CA . GLU A 1 646 ? 41.125 -4.105 -25.328 1 91.19 646 GLU A CA 1
ATOM 5025 C C . GLU A 1 646 ? 41.344 -5.602 -25.547 1 91.19 646 GLU A C 1
ATOM 5027 O O . GLU A 1 646 ? 41.125 -6.094 -26.672 1 91.19 646 GLU A O 1
ATOM 5032 N N . THR A 1 647 ? 41.656 -6.254 -24.484 1 92.25 647 THR A N 1
ATOM 5033 C CA . THR A 1 647 ? 41.938 -7.684 -24.594 1 92.25 647 THR A CA 1
ATOM 5034 C C . THR A 1 647 ? 40.688 -8.461 -24.922 1 92.25 647 THR A C 1
ATOM 5036 O O . THR A 1 647 ? 40.688 -9.375 -25.734 1 92.25 647 THR A O 1
ATOM 5039 N N . LEU A 1 648 ? 39.656 -8.172 -24.25 1 92.25 648 LEU A N 1
ATOM 5040 C CA . LEU A 1 648 ? 38.406 -8.883 -24.453 1 92.25 648 LEU A CA 1
ATOM 5041 C C . LEU A 1 648 ? 37.844 -8.625 -25.859 1 92.25 648 LEU A C 1
ATOM 5043 O O . LEU A 1 648 ? 37.219 -9.5 -26.453 1 92.25 648 LEU A O 1
ATOM 5047 N N . ASN A 1 649 ? 38.062 -7.477 -26.422 1 88.56 649 ASN A N 1
ATOM 5048 C CA . ASN A 1 649 ? 37.625 -7.156 -27.781 1 88.56 649 ASN A CA 1
ATOM 5049 C C . ASN A 1 649 ? 38.438 -7.895 -28.828 1 88.56 649 ASN A C 1
ATOM 5051 O O . ASN A 1 649 ? 37.906 -8.281 -29.875 1 88.56 649 ASN A O 1
ATOM 5055 N N . GLU A 1 650 ? 39.625 -8.141 -28.578 1 89.62 650 GLU A N 1
ATOM 5056 C CA . GLU A 1 650 ? 40.531 -8.727 -29.562 1 89.62 650 GLU A CA 1
ATOM 5057 C C . GLU A 1 650 ? 40.562 -10.25 -29.453 1 89.62 650 GLU A C 1
ATOM 5059 O O . GLU A 1 650 ? 40.531 -10.953 -30.469 1 89.62 650 GLU A O 1
ATOM 5064 N N . GLN A 1 651 ? 40.531 -10.719 -28.219 1 89.81 651 GLN A N 1
ATOM 5065 C CA . GLN A 1 651 ? 40.781 -12.141 -28.016 1 89.81 651 GLN A CA 1
ATOM 5066 C C . GLN A 1 651 ? 39.469 -12.906 -27.859 1 89.81 651 GLN A C 1
ATOM 5068 O O . GLN A 1 651 ? 39.406 -14.117 -28.078 1 89.81 651 GLN A O 1
ATOM 5073 N N . PHE A 1 652 ? 38.5 -12.289 -27.453 1 91.12 652 PHE A N 1
ATOM 5074 C CA . PHE A 1 652 ? 37.219 -12.953 -27.234 1 91.12 652 PHE A CA 1
ATOM 5075 C C . PHE A 1 652 ? 36.125 -12.336 -28.125 1 91.12 652 PHE A C 1
ATOM 5077 O O . PHE A 1 652 ? 35.094 -11.859 -27.609 1 91.12 652 PHE A O 1
ATOM 5084 N N . PRO A 1 653 ? 36.188 -12.383 -29.391 1 84.12 653 PRO A N 1
ATOM 5085 C CA . PRO A 1 653 ? 35.219 -11.719 -30.266 1 84.12 653 PRO A CA 1
ATOM 5086 C C . PRO A 1 653 ? 33.875 -12.43 -30.281 1 84.12 653 PRO A C 1
ATOM 5088 O O . PRO A 1 653 ? 32.844 -11.805 -30.594 1 84.12 653 PRO A O 1
ATOM 5091 N N . ASP A 1 654 ? 33.812 -13.672 -29.875 1 82.56 654 ASP A N 1
ATOM 5092 C CA . ASP A 1 654 ? 32.562 -14.453 -29.969 1 82.56 654 ASP A CA 1
ATOM 5093 C C . ASP A 1 654 ? 31.672 -14.227 -28.766 1 82.56 654 ASP A C 1
ATOM 5095 O O . ASP A 1 654 ? 30.516 -14.664 -28.766 1 82.56 654 ASP A O 1
ATOM 5099 N N . LEU A 1 655 ? 32.25 -13.633 -27.797 1 88.75 655 LEU A N 1
ATOM 5100 C CA . LEU A 1 655 ? 31.453 -13.398 -26.594 1 88.75 655 LEU A CA 1
ATOM 5101 C C . LEU A 1 655 ? 31.25 -11.898 -26.359 1 88.75 655 LEU A C 1
ATOM 5103 O O . LEU A 1 655 ? 32 -11.078 -26.875 1 88.75 655 LEU A O 1
ATOM 5107 N N . ARG A 1 656 ? 30.156 -11.602 -25.812 1 89.06 656 ARG A N 1
ATOM 5108 C CA . ARG A 1 656 ? 29.906 -10.227 -25.406 1 89.06 656 ARG A CA 1
ATOM 5109 C C . ARG A 1 656 ? 30.484 -9.953 -24.016 1 89.06 656 ARG A C 1
ATOM 5111 O O . ARG A 1 656 ? 30.062 -10.57 -23.031 1 89.06 656 ARG A O 1
ATOM 5118 N N . SER A 1 657 ? 31.391 -9.133 -23.938 1 91.38 657 SER A N 1
ATOM 5119 C CA . SER A 1 657 ? 32.031 -8.805 -22.672 1 91.38 657 SER A CA 1
ATOM 5120 C C . SER A 1 657 ? 31.75 -7.375 -22.234 1 91.38 657 SER A C 1
ATOM 5122 O O . SER A 1 657 ? 31.516 -6.504 -23.078 1 91.38 657 SER A O 1
ATOM 5124 N N . ARG A 1 658 ? 31.609 -7.219 -20.969 1 90.75 658 ARG A N 1
ATOM 5125 C CA . ARG A 1 658 ? 31.406 -5.902 -20.375 1 90.75 658 ARG A CA 1
ATOM 5126 C C . ARG A 1 658 ? 32.312 -5.699 -19.156 1 90.75 658 ARG A C 1
ATOM 5128 O O . ARG A 1 658 ? 32.438 -6.59 -18.312 1 90.75 658 ARG A O 1
ATOM 5135 N N . VAL A 1 659 ? 33 -4.621 -19.188 1 92.38 659 VAL A N 1
ATOM 5136 C CA . VAL A 1 659 ? 33.844 -4.246 -18.047 1 92.38 659 VAL A CA 1
ATOM 5137 C C . VAL A 1 659 ? 33.25 -3 -17.375 1 92.38 659 VAL A C 1
ATOM 5139 O O . VAL A 1 659 ? 33.188 -1.933 -17.984 1 92.38 659 VAL A O 1
ATOM 5142 N N . THR A 1 660 ? 32.781 -3.152 -16.156 1 89.06 660 THR A N 1
ATOM 5143 C CA . THR A 1 660 ? 32.125 -2.029 -15.516 1 89.06 660 THR A CA 1
ATOM 5144 C C . THR A 1 660 ? 32.688 -1.768 -14.133 1 89.06 660 THR A C 1
ATOM 5146 O O . THR A 1 660 ? 33.219 -2.684 -13.484 1 89.06 660 THR A O 1
ATOM 5149 N N . ARG A 1 661 ? 32.625 -0.511 -13.805 1 88.88 661 ARG A N 1
ATOM 5150 C CA . ARG A 1 661 ? 32.969 -0.087 -12.453 1 88.88 661 ARG A CA 1
ATOM 5151 C C . ARG A 1 661 ? 31.781 -0.233 -11.516 1 88.88 661 ARG A C 1
ATOM 5153 O O . ARG A 1 661 ? 30.641 -0.325 -11.961 1 88.88 661 ARG A O 1
ATOM 5160 N N . LEU A 1 662 ? 32.125 -0.306 -10.188 1 86.06 662 LEU A N 1
ATOM 5161 C CA . LEU A 1 662 ? 31.031 -0.254 -9.227 1 86.06 662 LEU A CA 1
ATOM 5162 C C . LEU A 1 662 ? 30.484 1.166 -9.094 1 86.06 662 LEU A C 1
ATOM 5164 O O . LEU A 1 662 ? 31.25 2.133 -9.141 1 86.06 662 LEU A O 1
ATOM 5168 N N . GLU A 1 663 ? 29.234 1.322 -9.156 1 80.31 663 GLU A N 1
ATOM 5169 C CA . GLU A 1 663 ? 28.609 2.635 -9.102 1 80.31 663 GLU A CA 1
ATOM 5170 C C . GLU A 1 663 ? 28.016 2.898 -7.719 1 80.31 663 GLU A C 1
ATOM 5172 O O . GLU A 1 663 ? 27.75 1.963 -6.961 1 80.31 663 GLU A O 1
ATOM 5177 N N . ASN A 1 664 ? 27.938 4.188 -7.461 1 77.75 664 ASN A N 1
ATOM 5178 C CA . ASN A 1 664 ? 27.219 4.586 -6.254 1 77.75 664 ASN A CA 1
ATOM 5179 C C . ASN A 1 664 ? 25.734 4.812 -6.535 1 77.75 664 ASN A C 1
ATOM 5181 O O . ASN A 1 664 ? 25.359 5.164 -7.652 1 77.75 664 ASN A O 1
ATOM 5185 N N . GLY A 1 665 ? 24.953 4.469 -5.652 1 73.31 665 GLY A N 1
ATOM 5186 C CA . GLY A 1 665 ? 23.531 4.703 -5.859 1 73.31 665 GLY A CA 1
ATOM 5187 C C . GLY A 1 665 ? 22.781 3.449 -6.254 1 73.31 665 GLY A C 1
ATOM 5188 O O . GLY A 1 665 ? 23.344 2.352 -6.258 1 73.31 665 GLY A O 1
ATOM 5189 N N . PRO A 1 666 ? 21.562 3.611 -6.621 1 74 666 PRO A N 1
ATOM 5190 C CA . PRO A 1 666 ? 20.75 2.461 -7.039 1 74 666 PRO A CA 1
ATOM 5191 C C . PRO A 1 666 ? 21.234 1.85 -8.352 1 74 666 PRO A C 1
ATOM 5193 O O . PRO A 1 666 ? 21.656 2.576 -9.258 1 74 666 PRO A O 1
ATOM 5196 N N . PRO A 1 667 ? 21.125 0.596 -8.43 1 76.31 667 PRO A N 1
ATOM 5197 C CA . PRO A 1 667 ? 21.609 -0.086 -9.633 1 76.31 667 PRO A CA 1
ATOM 5198 C C . PRO A 1 667 ? 20.797 0.249 -10.875 1 76.31 667 PRO A C 1
ATOM 5200 O O . PRO A 1 667 ? 19.562 0.195 -10.836 1 76.31 667 PRO A O 1
ATOM 5203 N N . VAL A 1 668 ? 21.375 0.685 -11.969 1 75.06 668 VAL A N 1
ATOM 5204 C CA . VAL A 1 668 ? 20.688 1.027 -13.211 1 75.06 668 VAL A CA 1
ATOM 5205 C C . VAL A 1 668 ? 21.031 0.006 -14.289 1 75.06 668 VAL A C 1
ATOM 5207 O O . VAL A 1 668 ? 20.25 -0.189 -15.234 1 75.06 668 VAL A O 1
ATOM 5210 N N . GLY A 1 669 ? 22.016 -0.77 -14.148 1 79.31 669 GLY A N 1
ATOM 5211 C CA . GLY A 1 669 ? 22.438 -1.696 -15.188 1 79.31 669 GLY A CA 1
ATOM 5212 C C . GLY A 1 669 ? 23.234 -1.03 -16.297 1 79.31 669 GLY A C 1
ATOM 5213 O O . GLY A 1 669 ? 24.25 -0.382 -16.031 1 79.31 669 GLY A O 1
ATOM 5214 N N . TYR A 1 670 ? 22.641 -1.039 -17.562 1 88.56 670 TYR A N 1
ATOM 5215 C CA . TYR A 1 670 ? 23.266 -0.356 -18.703 1 88.56 670 TYR A CA 1
ATOM 5216 C C . TYR A 1 670 ? 22.953 1.136 -18.672 1 88.56 670 TYR A C 1
ATOM 5218 O O . TYR A 1 670 ? 21.812 1.534 -18.391 1 88.56 670 TYR A O 1
ATOM 5226 N N . PRO A 1 671 ? 23.906 1.938 -18.906 1 89.06 671 PRO A N 1
ATOM 5227 C CA . PRO A 1 671 ? 23.688 3.383 -18.828 1 89.06 671 PRO A CA 1
ATOM 5228 C C . PRO A 1 671 ? 22.719 3.896 -19.891 1 89.06 671 PRO A C 1
ATOM 5230 O O . PRO A 1 671 ? 21.906 4.773 -19.609 1 89.06 671 PRO A O 1
ATOM 5233 N N . VAL A 1 672 ? 22.828 3.307 -21.109 1 91.38 672 VAL A N 1
ATOM 5234 C CA . VAL A 1 672 ? 21.922 3.723 -22.172 1 91.38 672 VAL A CA 1
ATOM 5235 C C . VAL A 1 672 ? 21 2.566 -22.547 1 91.38 672 VAL A C 1
ATOM 5237 O O . VAL A 1 672 ? 21.469 1.476 -22.891 1 91.38 672 VAL A O 1
ATOM 5240 N N . GLN A 1 673 ? 19.781 2.865 -22.375 1 94.38 673 GLN A N 1
ATOM 5241 C CA . GLN A 1 673 ? 18.797 1.85 -22.719 1 94.38 673 GLN A CA 1
ATOM 5242 C C . GLN A 1 673 ? 17.594 2.469 -23.422 1 94.38 673 GLN A C 1
ATOM 5244 O O . GLN A 1 673 ? 17.141 3.557 -23.047 1 94.38 673 GLN A O 1
ATOM 5249 N N . PHE A 1 674 ? 17.125 1.874 -24.484 1 95.06 674 PHE A N 1
ATOM 5250 C CA . PHE A 1 674 ? 15.875 2.195 -25.172 1 95.06 674 PHE A CA 1
ATOM 5251 C C . PHE A 1 674 ? 14.969 0.972 -25.234 1 95.06 674 PHE A C 1
ATOM 5253 O O . PHE A 1 674 ? 15.383 -0.085 -25.719 1 95.06 674 PHE A O 1
ATOM 5260 N N . ARG A 1 675 ? 13.805 1.102 -24.766 1 95.38 675 ARG A N 1
ATOM 5261 C CA . ARG A 1 675 ? 12.898 -0.04 -24.688 1 95.38 675 ARG A CA 1
ATOM 5262 C C . ARG A 1 675 ? 11.781 0.079 -25.719 1 95.38 675 ARG A C 1
ATOM 5264 O O . ARG A 1 675 ? 11.148 1.131 -25.828 1 95.38 675 ARG A O 1
ATOM 5271 N N . VAL A 1 676 ? 11.602 -0.942 -26.438 1 95.06 676 VAL A N 1
ATOM 5272 C CA . VAL A 1 676 ? 10.508 -1.06 -27.391 1 95.06 676 VAL A CA 1
ATOM 5273 C C . VAL A 1 676 ? 9.516 -2.115 -26.922 1 95.06 676 VAL A C 1
ATOM 5275 O O . VAL A 1 676 ? 9.875 -3.281 -26.734 1 95.06 676 VAL A O 1
ATOM 5278 N N . THR A 1 677 ? 8.32 -1.7 -26.625 1 93.44 677 THR A N 1
ATOM 5279 C CA . THR A 1 677 ? 7.297 -2.598 -26.094 1 93.44 677 THR A CA 1
ATOM 5280 C C . THR A 1 677 ? 6.137 -2.74 -27.078 1 93.44 677 THR A C 1
ATOM 5282 O O . THR A 1 677 ? 5.75 -1.77 -27.734 1 93.44 677 THR A O 1
ATOM 5285 N N . GLY A 1 678 ? 5.668 -3.967 -27.25 1 89.75 678 GLY A N 1
ATOM 5286 C CA . GLY A 1 678 ? 4.547 -4.23 -28.141 1 89.75 678 GLY A CA 1
ATOM 5287 C C . GLY A 1 678 ? 3.957 -5.617 -27.969 1 89.75 678 GLY A C 1
ATOM 5288 O O . GLY A 1 678 ? 4.48 -6.426 -27.188 1 89.75 678 GLY A O 1
ATOM 5289 N N . GLU A 1 679 ? 2.895 -5.922 -28.625 1 85.94 679 GLU A N 1
ATOM 5290 C CA . GLU A 1 679 ? 2.143 -7.16 -28.469 1 85.94 679 GLU A CA 1
ATOM 5291 C C . GLU A 1 679 ? 2.797 -8.312 -29.219 1 85.94 679 GLU A C 1
ATOM 5293 O O . GLU A 1 679 ? 2.824 -9.445 -28.734 1 85.94 679 GLU A O 1
ATOM 5298 N N . HIS A 1 680 ? 3.354 -8.008 -30.375 1 88.5 680 HIS A N 1
ATOM 5299 C CA . HIS A 1 680 ? 3.908 -9.062 -31.219 1 88.5 680 HIS A CA 1
ATOM 5300 C C . HIS A 1 680 ? 5.43 -9.062 -31.172 1 88.5 680 HIS A C 1
ATOM 5302 O O . HIS A 1 680 ? 6.074 -8.078 -31.531 1 88.5 680 HIS A O 1
ATOM 5308 N N . ILE A 1 681 ? 6.004 -10.195 -30.859 1 89.81 681 ILE A N 1
ATOM 5309 C CA . ILE A 1 681 ? 7.438 -10.352 -30.625 1 89.81 681 ILE A CA 1
ATOM 5310 C C . ILE A 1 681 ? 8.203 -10.016 -31.906 1 89.81 681 ILE A C 1
ATOM 5312 O O . ILE A 1 681 ? 9.219 -9.312 -31.859 1 89.81 681 ILE A O 1
ATOM 5316 N N . GLU A 1 682 ? 7.715 -10.469 -33.062 1 89.31 682 GLU A N 1
ATOM 5317 C CA . GLU A 1 682 ? 8.43 -10.266 -34.312 1 89.31 682 GLU A CA 1
ATOM 5318 C C . GLU A 1 682 ? 8.484 -8.781 -34.688 1 89.31 682 GLU A C 1
ATOM 5320 O O . GLU A 1 682 ? 9.523 -8.281 -35.094 1 89.31 682 GLU A O 1
ATOM 5325 N N . GLU A 1 683 ? 7.391 -8.125 -34.438 1 91.62 683 GLU A N 1
ATOM 5326 C CA . GLU A 1 683 ? 7.34 -6.699 -34.75 1 91.62 683 GLU A CA 1
ATOM 5327 C C . GLU A 1 683 ? 8.203 -5.891 -33.781 1 91.62 683 GLU A C 1
ATOM 5329 O O . GLU A 1 683 ? 8.875 -4.941 -34.188 1 91.62 683 GLU A O 1
ATOM 5334 N N . VAL A 1 684 ? 8.164 -6.227 -32.594 1 92.69 684 VAL A N 1
ATOM 5335 C CA . VAL A 1 684 ? 8.945 -5.527 -31.562 1 92.69 684 VAL A CA 1
ATOM 5336 C C . VAL A 1 684 ? 10.438 -5.688 -31.859 1 92.69 684 VAL A C 1
ATOM 5338 O O . VAL A 1 684 ? 11.211 -4.734 -31.734 1 92.69 684 VAL A O 1
ATOM 5341 N N . ARG A 1 685 ? 10.859 -6.852 -32.281 1 92.5 685 ARG A N 1
ATOM 5342 C CA . ARG A 1 685 ? 12.266 -7.121 -32.594 1 92.5 685 ARG A CA 1
ATOM 5343 C C . ARG A 1 685 ? 12.719 -6.344 -33.812 1 92.5 685 ARG A C 1
ATOM 5345 O O . ARG A 1 685 ? 13.836 -5.832 -33.844 1 92.5 685 ARG A O 1
ATOM 5352 N N . ALA A 1 686 ? 11.859 -6.277 -34.781 1 92.38 686 ALA A N 1
ATOM 5353 C CA . ALA A 1 686 ? 12.188 -5.531 -36 1 92.38 686 ALA A CA 1
ATOM 5354 C C . ALA A 1 686 ? 12.359 -4.047 -35.688 1 92.38 686 ALA A C 1
ATOM 5356 O O . ALA A 1 686 ? 13.281 -3.404 -36.188 1 92.38 686 ALA A O 1
ATOM 5357 N N . LEU A 1 687 ? 11.469 -3.584 -34.906 1 93.94 687 LEU A N 1
ATOM 5358 C CA . LEU A 1 687 ? 11.547 -2.18 -34.5 1 93.94 687 LEU A CA 1
ATOM 5359 C C . LEU A 1 687 ? 12.781 -1.919 -33.656 1 93.94 687 LEU A C 1
ATOM 5361 O O . LEU A 1 687 ? 13.414 -0.871 -33.75 1 93.94 687 LEU A O 1
ATOM 5365 N N . ALA A 1 688 ? 13.125 -2.826 -32.781 1 94.81 688 ALA A N 1
ATOM 5366 C CA . ALA A 1 688 ? 14.289 -2.689 -31.906 1 94.81 688 ALA A CA 1
ATOM 5367 C C . ALA A 1 688 ? 15.578 -2.678 -32.719 1 94.81 688 ALA A C 1
ATOM 5369 O O . ALA A 1 688 ? 16.531 -1.975 -32.375 1 94.81 688 ALA A O 1
ATOM 5370 N N . ARG A 1 689 ? 15.594 -3.443 -33.812 1 94.19 689 ARG A N 1
ATOM 5371 C CA . ARG A 1 689 ? 16.766 -3.453 -34.688 1 94.19 689 ARG A CA 1
ATOM 5372 C C . ARG A 1 689 ? 16.938 -2.109 -35.375 1 94.19 689 ARG A C 1
ATOM 5374 O O . ARG A 1 689 ? 18.062 -1.646 -35.562 1 94.19 689 ARG A O 1
ATOM 5381 N N . LYS A 1 690 ? 15.812 -1.567 -35.656 1 93.88 690 LYS A N 1
ATOM 5382 C CA . LYS A 1 690 ? 15.867 -0.238 -36.25 1 93.88 690 LYS A CA 1
ATOM 5383 C C . LYS A 1 690 ? 16.406 0.792 -35.25 1 93.88 690 LYS A C 1
ATOM 5385 O O . LYS A 1 690 ? 17.203 1.656 -35.625 1 93.88 690 LYS A O 1
ATOM 5390 N N . VAL A 1 691 ? 15.945 0.652 -34.062 1 95.19 691 VAL A N 1
ATOM 5391 C CA . VAL A 1 691 ? 16.406 1.56 -33.031 1 95.19 691 VAL A CA 1
ATOM 5392 C C . VAL A 1 691 ? 17.891 1.334 -32.75 1 95.19 691 VAL A C 1
ATOM 5394 O O . VAL A 1 691 ? 18.656 2.291 -32.594 1 95.19 691 VAL A O 1
ATOM 5397 N N . ALA A 1 692 ? 18.312 0.061 -32.688 1 95.44 692 ALA A N 1
ATOM 5398 C CA . ALA A 1 692 ? 19.719 -0.275 -32.438 1 95.44 692 ALA A CA 1
ATOM 5399 C C . ALA A 1 692 ? 20.625 0.285 -33.531 1 95.44 692 ALA A C 1
ATOM 5401 O O . ALA A 1 692 ? 21.734 0.73 -33.25 1 95.44 692 ALA A O 1
ATOM 5402 N N . ALA A 1 693 ? 20.156 0.266 -34.719 1 93.75 693 ALA A N 1
ATOM 5403 C CA . ALA A 1 693 ? 20.938 0.778 -35.844 1 93.75 693 ALA A CA 1
ATOM 5404 C C . ALA A 1 693 ? 21.141 2.285 -35.719 1 93.75 693 ALA A C 1
ATOM 5406 O O . ALA A 1 693 ? 22.234 2.793 -36.031 1 93.75 693 ALA A O 1
ATOM 5407 N N . ARG A 1 694 ? 20.156 2.887 -35.312 1 93.5 694 ARG A N 1
ATOM 5408 C CA . ARG A 1 694 ? 20.25 4.332 -35.125 1 93.5 694 ARG A CA 1
ATOM 5409 C C . ARG A 1 694 ? 21.156 4.676 -33.938 1 93.5 694 ARG A C 1
ATOM 5411 O O . ARG A 1 694 ? 21.859 5.691 -33.969 1 93.5 694 ARG A O 1
ATOM 5418 N N . VAL A 1 695 ? 21.078 3.904 -32.938 1 94.38 695 VAL A N 1
ATOM 5419 C CA . VAL A 1 695 ? 21.906 4.133 -31.766 1 94.38 695 VAL A CA 1
ATOM 5420 C C . VAL A 1 695 ? 23.375 3.889 -32.094 1 94.38 695 VAL A C 1
ATOM 5422 O O . VAL A 1 695 ? 24.266 4.605 -31.625 1 94.38 695 VAL A O 1
ATOM 5425 N N . ARG A 1 696 ? 23.641 2.9 -32.969 1 93 696 ARG A N 1
ATOM 5426 C CA . ARG A 1 696 ? 25 2.537 -33.344 1 93 696 ARG A CA 1
ATOM 5427 C C . ARG A 1 696 ? 25.656 3.645 -34.156 1 93 696 ARG A C 1
ATOM 5429 O O . ARG A 1 696 ? 26.875 3.736 -34.219 1 93 696 ARG A O 1
ATOM 5436 N N . GLU A 1 697 ? 24.891 4.512 -34.625 1 91.62 697 GLU A N 1
ATOM 5437 C CA . GLU A 1 697 ? 25.406 5.602 -35.438 1 91.62 697 GLU A CA 1
ATOM 5438 C C . GLU A 1 697 ? 26.125 6.637 -34.594 1 91.62 697 GLU A C 1
ATOM 5440 O O . GLU A 1 697 ? 26.969 7.391 -35.062 1 91.62 697 GLU A O 1
ATOM 5445 N N . ASN A 1 698 ? 25.812 6.582 -33.344 1 91.5 698 ASN A N 1
ATOM 5446 C CA . ASN A 1 698 ? 26.516 7.488 -32.438 1 91.5 698 ASN A CA 1
ATOM 5447 C C . ASN A 1 698 ? 27.891 6.953 -32.062 1 91.5 698 ASN A C 1
ATOM 5449 O O . ASN A 1 698 ? 28.016 5.844 -31.547 1 91.5 698 ASN A O 1
ATOM 5453 N N . PRO A 1 699 ? 28.922 7.637 -32.25 1 89.25 699 PRO A N 1
ATOM 5454 C CA . PRO A 1 699 ? 30.281 7.141 -32.062 1 89.25 699 PRO A CA 1
ATOM 5455 C C . PRO A 1 699 ? 30.656 7.004 -30.578 1 89.25 699 PRO A C 1
ATOM 5457 O O . PRO A 1 699 ? 31.656 6.348 -30.25 1 89.25 699 PRO A O 1
ATOM 5460 N N . HIS A 1 700 ? 29.938 7.477 -29.75 1 90.19 700 HIS A N 1
ATOM 5461 C CA . HIS A 1 700 ? 30.312 7.477 -28.328 1 90.19 700 HIS A CA 1
ATOM 5462 C C . HIS A 1 700 ? 29.703 6.281 -27.609 1 90.19 700 HIS A C 1
ATOM 5464 O O . HIS A 1 700 ? 29.984 6.066 -26.422 1 90.19 700 HIS A O 1
ATOM 5470 N N . VAL A 1 701 ? 28.922 5.59 -28.312 1 91.44 701 VAL A N 1
ATOM 5471 C CA . VAL A 1 701 ? 28.344 4.406 -27.688 1 91.44 701 VAL A CA 1
ATOM 5472 C C . VAL A 1 701 ? 29.109 3.158 -28.156 1 91.44 701 VAL A C 1
ATOM 5474 O O . VAL A 1 701 ? 29.688 3.143 -29.234 1 91.44 701 VAL A O 1
ATOM 5477 N N . ALA A 1 702 ? 29.172 2.236 -27.172 1 88.75 702 ALA A N 1
ATOM 5478 C CA . ALA A 1 702 ? 29.859 0.982 -27.484 1 88.75 702 ALA A CA 1
ATOM 5479 C C . ALA A 1 702 ? 28.984 -0.219 -27.141 1 88.75 702 ALA A C 1
ATOM 5481 O O . ALA A 1 702 ? 28.062 -0.117 -26.328 1 88.75 702 ALA A O 1
ATOM 5482 N N . ASN A 1 703 ? 29.156 -1.315 -27.859 1 88.75 703 ASN A N 1
ATOM 5483 C CA . ASN A 1 703 ? 28.516 -2.596 -27.578 1 88.75 703 ASN A CA 1
ATOM 5484 C C . ASN A 1 703 ? 27 -2.48 -27.641 1 88.75 703 ASN A C 1
ATOM 5486 O O . ASN A 1 703 ? 26.312 -2.854 -26.688 1 88.75 703 ASN A O 1
ATOM 5490 N N . VAL A 1 704 ? 26.531 -1.909 -28.734 1 92.44 704 VAL A N 1
ATOM 5491 C CA . VAL A 1 704 ? 25.078 -1.782 -28.906 1 92.44 704 VAL A CA 1
ATOM 5492 C C . VAL A 1 704 ? 24.484 -3.137 -29.266 1 92.44 704 VAL A C 1
ATOM 5494 O O . VAL A 1 704 ? 24.859 -3.74 -30.281 1 92.44 704 VAL A O 1
ATOM 5497 N N . HIS A 1 705 ? 23.656 -3.617 -28.406 1 90 705 HIS A N 1
ATOM 5498 C CA . HIS A 1 705 ? 23.031 -4.906 -28.672 1 90 705 HIS A CA 1
ATOM 5499 C C . HIS A 1 705 ? 21.625 -4.969 -28.062 1 90 705 HIS A C 1
ATOM 5501 O O . HIS A 1 705 ? 21.234 -4.078 -27.297 1 90 705 HIS A O 1
ATOM 5507 N N . LEU A 1 706 ? 20.906 -5.98 -28.469 1 92.12 706 LEU A N 1
ATOM 5508 C CA . LEU A 1 706 ? 19.594 -6.23 -27.891 1 92.12 706 LEU A CA 1
ATOM 5509 C C . LEU A 1 706 ? 19.672 -7.176 -26.703 1 92.12 706 LEU A C 1
ATOM 5511 O O . LEU A 1 706 ? 20.609 -7.984 -26.609 1 92.12 706 LEU A O 1
ATOM 5515 N N . ASP A 1 707 ? 18.797 -7.043 -25.766 1 87 707 ASP A N 1
ATOM 5516 C CA . ASP A 1 707 ? 18.828 -7.895 -24.578 1 87 707 ASP A CA 1
ATOM 5517 C C . ASP A 1 707 ? 18.5 -9.344 -24.938 1 87 707 ASP A C 1
ATOM 5519 O O . ASP A 1 707 ? 18.891 -10.266 -24.219 1 87 707 ASP A O 1
ATOM 5523 N N . TRP A 1 708 ? 17.562 -9.539 -25.891 1 82.88 708 TRP A N 1
ATOM 5524 C CA . TRP A 1 708 ? 17.312 -10.906 -26.344 1 82.88 708 TRP A CA 1
ATOM 5525 C C . TRP A 1 708 ? 17 -10.938 -27.828 1 82.88 708 TRP A C 1
ATOM 5527 O O . TRP A 1 708 ? 16.266 -10.078 -28.344 1 82.88 708 TRP A O 1
ATOM 5537 N N . GLU A 1 709 ? 17.797 -11.648 -28.531 1 74.56 709 GLU A N 1
ATOM 5538 C CA . GLU A 1 709 ? 17.609 -11.758 -29.984 1 74.56 709 GLU A CA 1
ATOM 5539 C C . GLU A 1 709 ? 17.953 -13.156 -30.469 1 74.56 709 GLU A C 1
ATOM 5541 O O . GLU A 1 709 ? 17.344 -13.656 -31.422 1 74.56 709 GLU A O 1
ATOM 5546 N N . GLU A 1 710 ? 18.766 -13.836 -29.734 1 77.88 710 GLU A N 1
ATOM 5547 C CA . GLU A 1 710 ? 19.297 -15.07 -30.281 1 77.88 710 GLU A CA 1
ATOM 5548 C C . GLU A 1 710 ? 18.359 -16.25 -30.016 1 77.88 710 GLU A C 1
ATOM 5550 O O . GLU A 1 710 ? 17.938 -16.469 -28.891 1 77.88 710 GLU A O 1
ATOM 5555 N N . PRO A 1 711 ? 17.938 -16.875 -31.109 1 82.38 711 PRO A N 1
ATOM 5556 C CA . PRO A 1 711 ? 17.156 -18.109 -30.922 1 82.38 711 PRO A CA 1
ATOM 5557 C C . PRO A 1 711 ? 18.016 -19.281 -30.453 1 82.38 711 PRO A C 1
ATOM 5559 O O . PRO A 1 711 ? 19.234 -19.25 -30.562 1 82.38 711 PRO A O 1
ATOM 5562 N N . SER A 1 712 ? 17.422 -20.156 -29.812 1 83.62 712 SER A N 1
ATOM 5563 C CA . SER A 1 712 ? 18.094 -21.359 -29.359 1 83.62 712 SER A CA 1
ATOM 5564 C C . SER A 1 712 ? 17.812 -22.531 -30.297 1 83.62 712 SER A C 1
ATOM 5566 O O . SER A 1 712 ? 16.719 -22.641 -30.844 1 83.62 712 SER A O 1
ATOM 5568 N N . LYS A 1 713 ? 18.828 -23.359 -30.469 1 83.75 713 LYS A N 1
ATOM 5569 C CA . LYS A 1 713 ? 18.688 -24.547 -31.312 1 83.75 713 LYS A CA 1
ATOM 5570 C C . LYS A 1 713 ? 17.922 -25.656 -30.578 1 83.75 713 LYS A C 1
ATOM 5572 O O . LYS A 1 713 ? 18.109 -25.844 -29.375 1 83.75 713 LYS A O 1
ATOM 5577 N N . VAL A 1 714 ? 17 -26.266 -31.297 1 86.31 714 VAL A N 1
ATOM 5578 C CA . VAL A 1 714 ? 16.219 -27.359 -30.719 1 86.31 714 VAL A CA 1
ATOM 5579 C C . VAL A 1 714 ? 16.094 -28.5 -31.719 1 86.31 714 VAL A C 1
ATOM 5581 O O . VAL A 1 714 ? 16.188 -28.297 -32.938 1 86.31 714 VAL A O 1
ATOM 5584 N N . VAL A 1 715 ? 16.016 -29.719 -31.188 1 84.94 715 VAL A N 1
ATOM 5585 C CA . VAL A 1 715 ? 15.773 -30.906 -32 1 84.94 715 VAL A CA 1
ATOM 5586 C C . VAL A 1 715 ? 14.336 -31.375 -31.812 1 84.94 715 VAL A C 1
ATOM 5588 O O . VAL A 1 715 ? 13.906 -31.641 -30.688 1 84.94 715 VAL A O 1
ATOM 5591 N N . TYR A 1 716 ? 13.625 -31.438 -32.906 1 86.5 716 TYR A N 1
ATOM 5592 C CA . TYR A 1 716 ? 12.25 -31.906 -32.844 1 86.5 716 TYR A CA 1
ATOM 5593 C C . TYR A 1 716 ? 12.156 -33.375 -33.219 1 86.5 716 TYR A C 1
ATOM 5595 O O . TYR A 1 716 ? 12.711 -33.812 -34.25 1 86.5 716 TYR A O 1
ATOM 5603 N N . LEU A 1 717 ? 11.617 -34.062 -32.281 1 85.75 717 LEU A N 1
ATOM 5604 C CA . LEU A 1 717 ? 11.305 -35.438 -32.562 1 85.75 717 LEU A CA 1
ATOM 5605 C C . LEU A 1 717 ? 9.859 -35.594 -33.031 1 85.75 717 LEU A C 1
ATOM 5607 O O . LEU A 1 717 ? 8.945 -35.688 -32.219 1 85.75 717 LEU A O 1
ATOM 5611 N N . ASN A 1 718 ? 9.758 -35.656 -34.344 1 86.94 718 ASN A N 1
ATOM 5612 C CA . ASN A 1 718 ? 8.43 -35.812 -34.906 1 86.94 718 ASN A CA 1
ATOM 5613 C C . ASN A 1 718 ? 7.988 -37.281 -34.906 1 86.94 718 ASN A C 1
ATOM 5615 O O . ASN A 1 718 ? 8.508 -38.094 -35.656 1 86.94 718 ASN A O 1
ATOM 5619 N N . ILE A 1 719 ? 7.055 -37.594 -34.094 1 85.06 719 ILE A N 1
ATOM 5620 C CA . ILE A 1 719 ? 6.582 -38.969 -33.938 1 85.06 719 ILE A CA 1
ATOM 5621 C C . ILE A 1 719 ? 5.461 -39.25 -34.938 1 85.06 719 ILE A C 1
ATOM 5623 O O . ILE A 1 719 ? 4.504 -38.469 -35.031 1 85.06 719 ILE A O 1
ATOM 5627 N N . ASP A 1 720 ? 5.711 -40.281 -35.688 1 83.06 720 ASP A N 1
ATOM 5628 C CA . ASP A 1 720 ? 4.594 -40.781 -36.469 1 83.06 720 ASP A CA 1
ATOM 5629 C C . ASP A 1 720 ? 3.559 -41.469 -35.594 1 83.06 720 ASP A C 1
ATOM 5631 O O . ASP A 1 720 ? 3.723 -42.625 -35.219 1 83.06 720 ASP A O 1
ATOM 5635 N N . GLN A 1 721 ? 2.576 -40.781 -35.344 1 78.94 721 GLN A N 1
ATOM 5636 C CA . GLN A 1 721 ? 1.606 -41.188 -34.344 1 78.94 721 GLN A CA 1
ATOM 5637 C C . GLN A 1 721 ? 0.933 -42.5 -34.781 1 78.94 721 GLN A C 1
ATOM 5639 O O . GLN A 1 721 ? 0.609 -43.344 -33.906 1 78.94 721 GLN A O 1
ATOM 5644 N N . ASP A 1 722 ? 0.648 -42.719 -35.969 1 78.69 722 ASP A N 1
ATOM 5645 C CA . ASP A 1 722 ? -0.012 -43.906 -36.469 1 78.69 722 ASP A CA 1
ATOM 5646 C C . ASP A 1 722 ? 0.883 -45.156 -36.281 1 78.69 722 ASP A C 1
ATOM 5648 O O . ASP A 1 722 ? 0.435 -46.188 -35.781 1 78.69 722 ASP A O 1
ATOM 5652 N N . ARG A 1 723 ? 2.053 -44.969 -36.656 1 81.88 723 ARG A N 1
ATOM 5653 C CA . ARG A 1 723 ? 2.998 -46.062 -36.562 1 81.88 723 ARG A CA 1
ATOM 5654 C C . ARG A 1 723 ? 3.324 -46.375 -35.094 1 81.88 723 ARG A C 1
ATOM 5656 O O . ARG A 1 723 ? 3.477 -47.531 -34.719 1 81.88 723 ARG A O 1
ATOM 5663 N N . ALA A 1 724 ? 3.508 -45.375 -34.375 1 83.12 724 ALA A N 1
ATOM 5664 C CA . ALA A 1 724 ? 3.84 -45.531 -32.938 1 83.12 724 ALA A CA 1
ATOM 5665 C C . ALA A 1 724 ? 2.746 -46.281 -32.219 1 83.12 724 ALA A C 1
ATOM 5667 O O . ALA A 1 724 ? 3.037 -47.188 -31.406 1 83.12 724 ALA A O 1
ATOM 5668 N N . ARG A 1 725 ? 1.646 -46 -32.5 1 77.62 725 ARG A N 1
ATOM 5669 C CA . ARG A 1 725 ? 0.539 -46.688 -31.812 1 77.62 725 ARG A CA 1
ATOM 5670 C C . ARG A 1 725 ? 0.408 -48.125 -32.281 1 77.62 725 ARG A C 1
ATOM 5672 O O . ARG A 1 725 ? 0.02 -49 -31.484 1 77.62 725 ARG A O 1
ATOM 5679 N N . ALA A 1 726 ? 0.597 -48.25 -33.562 1 77.19 726 ALA A N 1
ATOM 5680 C CA . ALA A 1 726 ? 0.544 -49.625 -34.094 1 77.19 726 ALA A CA 1
ATOM 5681 C C . ALA A 1 726 ? 1.567 -50.5 -33.406 1 77.19 726 ALA A C 1
ATOM 5683 O O . ALA A 1 726 ? 1.323 -51.719 -33.219 1 77.19 726 ALA A O 1
ATOM 5684 N N . LEU A 1 727 ? 2.555 -49.844 -33.031 1 79.81 727 LEU A N 1
ATOM 5685 C CA . LEU A 1 727 ? 3.627 -50.625 -32.406 1 79.81 727 LEU A CA 1
ATOM 5686 C C . LEU A 1 727 ? 3.516 -50.562 -30.891 1 79.81 727 LEU A C 1
ATOM 5688 O O . LEU A 1 727 ? 4.355 -51.125 -30.188 1 79.81 727 LEU A O 1
ATOM 5692 N N . GLY A 1 728 ? 2.531 -49.875 -30.375 1 76.69 728 GLY A N 1
ATOM 5693 C CA . GLY A 1 728 ? 2.25 -49.844 -28.953 1 76.69 728 GLY A CA 1
ATOM 5694 C C . GLY A 1 728 ? 3.092 -48.844 -28.203 1 76.69 728 GLY A C 1
ATOM 5695 O O . GLY A 1 728 ? 3.492 -49.062 -27.062 1 76.69 728 GLY A O 1
ATOM 5696 N N . VAL A 1 729 ? 3.553 -47.781 -28.781 1 79.31 729 VAL A N 1
ATOM 5697 C CA . VAL A 1 729 ? 4.363 -46.781 -28.125 1 79.31 729 VAL A CA 1
ATOM 5698 C C . VAL A 1 729 ? 3.564 -45.469 -28.016 1 79.31 729 VAL A C 1
ATOM 5700 O O . VAL A 1 729 ? 3.031 -44.969 -29.016 1 79.31 729 VAL A O 1
ATOM 5703 N N . SER A 1 730 ? 3.402 -45 -26.766 1 78.81 730 SER A N 1
ATOM 5704 C CA . SER A 1 730 ? 2.742 -43.719 -26.547 1 78.81 730 SER A CA 1
ATOM 5705 C C . SER A 1 730 ? 3.756 -42.562 -26.469 1 78.81 730 SER A C 1
ATOM 5707 O O . SER A 1 730 ? 4.934 -42.812 -26.188 1 78.81 730 SER A O 1
ATOM 5709 N N . THR A 1 731 ? 3.234 -41.406 -26.781 1 78.62 731 THR A N 1
ATOM 5710 C CA . THR A 1 731 ? 4.094 -40.25 -26.734 1 78.62 731 THR A CA 1
ATOM 5711 C C . THR A 1 731 ? 4.621 -40 -25.328 1 78.62 731 THR A C 1
ATOM 5713 O O . THR A 1 731 ? 5.777 -39.625 -25.141 1 78.62 731 THR A O 1
ATOM 5716 N N . ALA A 1 732 ? 3.822 -40.156 -24.344 1 78.06 732 ALA A N 1
ATOM 5717 C CA . ALA A 1 732 ? 4.238 -39.969 -22.953 1 78.06 732 ALA A CA 1
ATOM 5718 C C . ALA A 1 732 ? 5.305 -40.969 -22.562 1 78.06 732 ALA A C 1
ATOM 5720 O O . ALA A 1 732 ? 6.266 -40.656 -21.875 1 78.06 732 ALA A O 1
ATOM 5721 N N . ALA A 1 733 ? 5.105 -42.188 -22.938 1 77.62 733 ALA A N 1
ATOM 5722 C CA . ALA A 1 733 ? 6.066 -43.25 -22.641 1 77.62 733 ALA A CA 1
ATOM 5723 C C . ALA A 1 733 ? 7.402 -43 -23.328 1 77.62 733 ALA A C 1
ATOM 5725 O O . ALA A 1 733 ? 8.469 -43.25 -22.75 1 77.62 733 ALA A O 1
ATOM 5726 N N . LEU A 1 734 ? 7.281 -42.562 -24.5 1 81.5 734 LEU A N 1
ATOM 5727 C CA . LEU A 1 734 ? 8.5 -42.25 -25.234 1 81.5 734 LEU A CA 1
ATOM 5728 C C . LEU A 1 734 ? 9.25 -41.094 -24.594 1 81.5 734 LEU A C 1
ATOM 5730 O O . LEU A 1 734 ? 10.477 -41.125 -24.469 1 81.5 734 LEU A O 1
ATOM 5734 N N . SER A 1 735 ? 8.523 -40.094 -24.25 1 82.62 735 SER A N 1
ATOM 5735 C CA . SER A 1 735 ? 9.156 -38.938 -23.625 1 82.62 735 SER A CA 1
ATOM 5736 C C . SER A 1 735 ? 9.812 -39.344 -22.297 1 82.62 735 SER A C 1
ATOM 5738 O O . SER A 1 735 ? 10.906 -38.875 -21.984 1 82.62 735 SER A O 1
ATOM 5740 N N . ARG A 1 736 ? 9.156 -40.031 -21.516 1 78.88 736 ARG A N 1
ATOM 5741 C CA . ARG A 1 736 ? 9.719 -40.5 -20.25 1 78.88 736 ARG A CA 1
ATOM 5742 C C . ARG A 1 736 ? 10.953 -41.344 -20.469 1 78.88 736 ARG A C 1
ATOM 5744 O O . ARG A 1 736 ? 11.914 -41.281 -19.703 1 78.88 736 ARG A O 1
ATOM 5751 N N . PHE A 1 737 ? 10.812 -42.156 -21.5 1 81.12 737 PHE A N 1
ATOM 5752 C CA . PHE A 1 737 ? 11.953 -43 -21.844 1 81.12 737 PHE A CA 1
ATOM 5753 C C . PHE A 1 737 ? 13.148 -42.156 -22.25 1 81.12 737 PHE A C 1
ATOM 5755 O O . PHE A 1 737 ? 14.273 -42.406 -21.812 1 81.12 737 PHE A O 1
ATOM 5762 N N . LEU A 1 738 ? 12.875 -41.219 -23.016 1 82.62 738 LEU A N 1
ATOM 5763 C CA . LEU A 1 738 ? 13.953 -40.344 -23.469 1 82.62 738 LEU A CA 1
ATOM 5764 C C . LEU A 1 738 ? 14.523 -39.562 -22.297 1 82.62 738 LEU A C 1
ATOM 5766 O O . LEU A 1 738 ? 15.742 -39.375 -22.203 1 82.62 738 LEU A O 1
ATOM 5770 N N . GLN A 1 739 ? 13.727 -39.031 -21.484 1 82.56 739 GLN A N 1
ATOM 5771 C CA . GLN A 1 739 ? 14.188 -38.312 -20.312 1 82.56 739 GLN A CA 1
ATOM 5772 C C . GLN A 1 739 ? 15.078 -39.188 -19.422 1 82.56 739 GLN A C 1
ATOM 5774 O O . GLN A 1 739 ? 16.109 -38.719 -18.922 1 82.56 739 GLN A O 1
ATOM 5779 N N . SER A 1 740 ? 14.633 -40.344 -19.219 1 79.25 740 SER A N 1
ATOM 5780 C CA . SER A 1 740 ? 15.391 -41.281 -18.391 1 79.25 740 SER A CA 1
ATOM 5781 C C . SER A 1 740 ? 16.734 -41.625 -19.031 1 79.25 740 SER A C 1
ATOM 5783 O O . SER A 1 740 ? 17.75 -41.75 -18.328 1 79.25 740 SER A O 1
ATOM 5785 N N . SER A 1 741 ? 16.719 -41.688 -20.281 1 80.12 741 SER A N 1
ATOM 5786 C CA . SER A 1 741 ? 17.938 -42.062 -20.984 1 80.12 741 SER A CA 1
ATOM 5787 C C . SER A 1 741 ? 18.906 -40.906 -21.078 1 80.12 741 SER A C 1
ATOM 5789 O O . SER A 1 741 ? 20.125 -41.094 -21.031 1 80.12 741 SER A O 1
ATOM 5791 N N . LEU A 1 742 ? 18.375 -39.75 -21.234 1 79.81 742 LEU A N 1
ATOM 5792 C CA . LEU A 1 742 ? 19.25 -38.625 -21.5 1 79.81 742 LEU A CA 1
ATOM 5793 C C . LEU A 1 742 ? 19.547 -37.844 -20.219 1 79.81 742 LEU A C 1
ATOM 5795 O O . LEU A 1 742 ? 20.703 -37.531 -19.938 1 79.81 742 LEU A O 1
ATOM 5799 N N . THR A 1 743 ? 18.578 -37.469 -19.484 1 78.94 743 THR A N 1
ATOM 5800 C CA . THR A 1 743 ? 18.766 -36.625 -18.312 1 78.94 743 THR A CA 1
ATOM 5801 C C . THR A 1 743 ? 18.812 -37.469 -17.047 1 78.94 743 THR A C 1
ATOM 5803 O O . THR A 1 743 ? 19.484 -37.125 -16.078 1 78.94 743 THR A O 1
ATOM 5806 N N . GLY A 1 744 ? 18.156 -38.5 -16.969 1 78.75 744 GLY A N 1
ATOM 5807 C CA . GLY A 1 744 ? 18.094 -39.344 -15.773 1 78.75 744 GLY A CA 1
ATOM 5808 C C . GLY A 1 744 ? 16.766 -39.25 -15.055 1 78.75 744 GLY A C 1
ATOM 5809 O O . GLY A 1 744 ? 16.125 -38.219 -15.047 1 78.75 744 GLY A O 1
ATOM 5810 N N . SER A 1 745 ? 16.312 -40.312 -14.602 1 81.44 745 SER A N 1
ATOM 5811 C CA . SER A 1 745 ? 15.078 -40.375 -13.82 1 81.44 745 SER A CA 1
ATOM 5812 C C . SER A 1 745 ? 15.352 -40.781 -12.375 1 81.44 745 SER A C 1
ATOM 5814 O O . SER A 1 745 ? 16.188 -41.656 -12.133 1 81.44 745 SER A O 1
ATOM 5816 N N . SER A 1 746 ? 14.742 -40 -11.516 1 82.88 746 SER A N 1
ATOM 5817 C CA . SER A 1 746 ? 14.906 -40.312 -10.102 1 82.88 746 SER A CA 1
ATOM 5818 C C . SER A 1 746 ? 14.203 -41.625 -9.734 1 82.88 746 SER A C 1
ATOM 5820 O O . SER A 1 746 ? 13.016 -41.781 -10.008 1 82.88 746 SER A O 1
ATOM 5822 N N . VAL A 1 747 ? 14.867 -42.531 -9.172 1 80.62 747 VAL A N 1
ATOM 5823 C CA . VAL A 1 747 ? 14.32 -43.844 -8.852 1 80.62 747 VAL A CA 1
ATOM 5824 C C . VAL A 1 747 ? 14.156 -43.969 -7.34 1 80.62 747 VAL A C 1
ATOM 5826 O O . VAL A 1 747 ? 13.203 -44.594 -6.867 1 80.62 747 VAL A O 1
ATOM 5829 N N . SER A 1 748 ? 15.117 -43.469 -6.633 1 82.5 748 SER A N 1
ATOM 5830 C CA . SER A 1 748 ? 15.094 -43.625 -5.18 1 82.5 748 SER A CA 1
ATOM 5831 C C . SER A 1 748 ? 15.992 -42.562 -4.516 1 82.5 748 SER A C 1
ATOM 5833 O O . SER A 1 748 ? 16.547 -41.719 -5.191 1 82.5 748 SER A O 1
ATOM 5835 N N . GLN A 1 749 ? 15.906 -42.656 -3.186 1 84.38 749 GLN A N 1
ATOM 5836 C CA . GLN A 1 749 ? 16.734 -41.719 -2.412 1 84.38 749 GLN A CA 1
ATOM 5837 C C . GLN A 1 749 ? 17.656 -42.469 -1.461 1 84.38 749 GLN A C 1
ATOM 5839 O O . GLN A 1 749 ? 17.25 -43.469 -0.829 1 84.38 749 GLN A O 1
ATOM 5844 N N . TYR A 1 750 ? 18.891 -42.094 -1.576 1 83 750 TYR A N 1
ATOM 5845 C CA . TYR A 1 750 ? 19.906 -42.625 -0.676 1 83 750 TYR A CA 1
ATOM 5846 C C . TYR A 1 750 ? 20.125 -41.719 0.515 1 83 750 TYR A C 1
ATOM 5848 O O . TYR A 1 750 ? 20.453 -40.531 0.342 1 83 750 TYR A O 1
ATOM 5856 N N . ARG A 1 751 ? 19.875 -42.25 1.782 1 85.44 751 ARG A N 1
ATOM 5857 C CA . ARG A 1 751 ? 20 -41.438 2.988 1 85.44 751 ARG A CA 1
ATOM 5858 C C . ARG A 1 751 ? 21.344 -41.688 3.678 1 85.44 751 ARG A C 1
ATOM 5860 O O . ARG A 1 751 ? 21.641 -42.812 4.098 1 85.44 751 ARG A O 1
ATOM 5867 N N . GLU A 1 752 ? 22.062 -40.688 3.568 1 82 752 GLU A N 1
ATOM 5868 C CA . GLU A 1 752 ? 23.344 -40.75 4.258 1 82 752 GLU A CA 1
ATOM 5869 C C . GLU A 1 752 ? 23.516 -39.562 5.219 1 82 752 GLU A C 1
ATOM 5871 O O . GLU A 1 752 ? 23.594 -38.438 4.789 1 82 752 GLU A O 1
ATOM 5876 N N . ASP A 1 753 ? 23.578 -39.969 6.488 1 78.31 753 ASP A N 1
ATOM 5877 C CA . ASP A 1 753 ? 23.75 -38.906 7.504 1 78.31 753 ASP A CA 1
ATOM 5878 C C . ASP A 1 753 ? 22.656 -37.844 7.383 1 78.31 753 ASP A C 1
ATOM 5880 O O . ASP A 1 753 ? 21.469 -38.156 7.504 1 78.31 753 ASP A O 1
ATOM 5884 N N . ASN A 1 754 ? 23.062 -36.656 6.969 1 77.75 754 ASN A N 1
ATOM 5885 C CA . ASN A 1 754 ? 22.062 -35.594 6.859 1 77.75 754 ASN A CA 1
ATOM 5886 C C . ASN A 1 754 ? 21.781 -35.25 5.402 1 77.75 754 ASN A C 1
ATOM 5888 O O . ASN A 1 754 ? 21.172 -34.219 5.117 1 77.75 754 ASN A O 1
ATOM 5892 N N . GLU A 1 755 ? 22.234 -36.156 4.551 1 81.25 755 GLU A N 1
ATOM 5893 C CA . GLU A 1 755 ? 22.062 -35.844 3.137 1 81.25 755 GLU A CA 1
ATOM 5894 C C . GLU A 1 755 ? 21.109 -36.812 2.467 1 81.25 755 GLU A C 1
ATOM 5896 O O . GLU A 1 755 ? 21.141 -38.031 2.77 1 81.25 755 GLU A O 1
ATOM 5901 N N . LEU A 1 756 ? 20.297 -36.281 1.756 1 83.5 756 LEU A N 1
ATOM 5902 C CA . LEU A 1 756 ? 19.438 -37.062 0.89 1 83.5 756 LEU A CA 1
ATOM 5903 C C . LEU A 1 756 ? 19.953 -37.062 -0.542 1 83.5 756 LEU A C 1
ATOM 5905 O O . LEU A 1 756 ? 19.797 -36.094 -1.268 1 83.5 756 LEU A O 1
ATOM 5909 N N . ILE A 1 757 ? 20.562 -38.125 -0.901 1 85.75 757 ILE A N 1
ATOM 5910 C CA . ILE A 1 757 ? 21.172 -38.219 -2.219 1 85.75 757 ILE A CA 1
ATOM 5911 C C . ILE A 1 757 ? 20.234 -38.938 -3.178 1 85.75 757 ILE A C 1
ATOM 5913 O O . ILE A 1 757 ? 19.75 -40.062 -2.883 1 85.75 757 ILE A O 1
ATOM 5917 N N . GLU A 1 758 ? 20 -38.344 -4.273 1 86.38 758 GLU A N 1
ATOM 5918 C CA . GLU A 1 758 ? 19.094 -38.938 -5.266 1 86.38 758 GLU A CA 1
ATOM 5919 C C . GLU A 1 758 ? 19.797 -40.031 -6.078 1 86.38 758 GLU A C 1
ATOM 5921 O O . GLU A 1 758 ? 20.969 -39.875 -6.438 1 86.38 758 GLU A O 1
ATOM 5926 N N . ILE A 1 759 ? 19.156 -41.094 -6.266 1 84.69 759 ILE A N 1
ATOM 5927 C CA . ILE A 1 759 ? 19.609 -42.125 -7.172 1 84.69 759 ILE A CA 1
ATOM 5928 C C . ILE A 1 759 ? 18.953 -41.969 -8.531 1 84.69 759 ILE A C 1
ATOM 5930 O O . ILE A 1 759 ? 17.719 -42 -8.641 1 84.69 759 ILE A O 1
ATOM 5934 N N . LEU A 1 760 ? 19.828 -41.688 -9.508 1 88.25 760 LEU A N 1
ATOM 5935 C CA . LEU A 1 760 ? 19.281 -41.469 -10.836 1 88.25 760 LEU A CA 1
ATOM 5936 C C . LEU A 1 760 ? 19.75 -42.531 -11.812 1 88.25 760 LEU A C 1
ATOM 5938 O O . LEU A 1 760 ? 20.891 -43 -11.742 1 88.25 760 LEU A O 1
ATOM 5942 N N . LEU A 1 761 ? 18.812 -42.906 -12.594 1 85 761 LEU A N 1
ATOM 5943 C CA . LEU A 1 761 ? 19.078 -43.844 -13.656 1 85 761 LEU A CA 1
ATOM 5944 C C . LEU A 1 761 ? 19.188 -43.156 -15.008 1 85 761 LEU A C 1
ATOM 5946 O O . LEU A 1 761 ? 18.312 -42.375 -15.367 1 85 761 LEU A O 1
ATOM 5950 N N . ARG A 1 762 ? 20.359 -43.312 -15.664 1 86.12 762 ARG A N 1
ATOM 5951 C CA . ARG A 1 762 ? 20.516 -42.688 -16.969 1 86.12 762 ARG A CA 1
ATOM 5952 C C . ARG A 1 762 ? 21.266 -43.594 -17.938 1 86.12 762 ARG A C 1
ATOM 5954 O O . ARG A 1 762 ? 21.734 -44.656 -17.547 1 86.12 762 ARG A O 1
ATOM 5961 N N . GLY A 1 763 ? 21.266 -43.156 -19.219 1 80.06 763 GLY A N 1
ATOM 5962 C CA . GLY A 1 763 ? 22.031 -43.875 -20.234 1 80.06 763 GLY A CA 1
ATOM 5963 C C . GLY A 1 763 ? 23.516 -43.656 -20.109 1 80.06 763 GLY A C 1
ATOM 5964 O O . GLY A 1 763 ? 23.969 -42.812 -19.312 1 80.06 763 GLY A O 1
ATOM 5965 N N . THR A 1 764 ? 24.281 -44.344 -20.891 1 80.81 764 THR A N 1
ATOM 5966 C CA . THR A 1 764 ? 25.734 -44.219 -20.875 1 80.81 764 THR A CA 1
ATOM 5967 C C . THR A 1 764 ? 26.156 -42.875 -21.469 1 80.81 764 THR A C 1
ATOM 5969 O O . THR A 1 764 ? 25.391 -42.219 -22.172 1 80.81 764 THR A O 1
ATOM 5972 N N . GLN A 1 765 ? 27.297 -42.375 -21.156 1 79.38 765 GLN A N 1
ATOM 5973 C CA . GLN A 1 765 ? 27.812 -41.094 -21.578 1 79.38 765 GLN A CA 1
ATOM 5974 C C . GLN A 1 765 ? 27.828 -40.969 -23.094 1 79.38 765 GLN A C 1
ATOM 5976 O O . GLN A 1 765 ? 27.562 -39.906 -23.656 1 79.38 765 GLN A O 1
ATOM 5981 N N . GLU A 1 766 ? 28.094 -42.031 -23.75 1 77 766 GLU A N 1
ATOM 5982 C CA . GLU A 1 766 ? 28.156 -42.031 -25.203 1 77 766 GLU A CA 1
ATOM 5983 C C . GLU A 1 766 ? 26.781 -41.812 -25.812 1 77 766 GLU A C 1
ATOM 5985 O O . GLU A 1 766 ? 26.641 -41.094 -26.812 1 77 766 GLU A O 1
ATOM 5990 N N . GLU A 1 767 ? 25.922 -42.406 -25.219 1 76.44 767 GLU A N 1
ATOM 5991 C CA . GLU A 1 767 ? 24.562 -42.281 -25.719 1 76.44 767 GLU A CA 1
ATOM 5992 C C . GLU A 1 767 ? 23.984 -40.875 -25.438 1 76.44 767 GLU A C 1
ATOM 5994 O O . GLU A 1 767 ? 23.078 -40.438 -26.141 1 76.44 767 GLU A O 1
ATOM 5999 N N . ARG A 1 768 ? 24.609 -40.219 -24.531 1 77.69 768 ARG A N 1
ATOM 6000 C CA . ARG A 1 768 ? 24.062 -38.906 -24.125 1 77.69 768 ARG A CA 1
ATOM 6001 C C . ARG A 1 768 ? 24.75 -37.781 -24.891 1 77.69 768 ARG A C 1
ATOM 6003 O O . ARG A 1 768 ? 24.188 -36.688 -25 1 77.69 768 ARG A O 1
ATOM 6010 N N . THR A 1 769 ? 25.828 -38 -25.375 1 75.44 769 THR A N 1
ATOM 6011 C CA . THR A 1 769 ? 26.594 -36.906 -25.953 1 75.44 769 THR A CA 1
ATOM 6012 C C . THR A 1 769 ? 26.469 -36.906 -27.484 1 75.44 769 THR A C 1
ATOM 6014 O O . THR A 1 769 ? 26.656 -35.875 -28.125 1 75.44 769 THR A O 1
ATOM 6017 N N . GLN A 1 770 ? 26.141 -38.094 -28 1 77.56 770 GLN A N 1
ATOM 6018 C CA . GLN A 1 770 ? 26.109 -38.188 -29.453 1 77.56 770 GLN A CA 1
ATOM 6019 C C . GLN A 1 770 ? 24.672 -38.219 -29.969 1 77.56 770 GLN A C 1
ATOM 6021 O O . GLN A 1 770 ? 23.969 -39.219 -29.812 1 77.56 770 GLN A O 1
ATOM 6026 N N . LEU A 1 771 ? 24.359 -37.156 -30.672 1 77.88 771 LEU A N 1
ATOM 6027 C CA . LEU A 1 771 ? 23 -36.969 -31.219 1 77.88 771 LEU A CA 1
ATOM 6028 C C . LEU A 1 771 ? 22.703 -38.062 -32.25 1 77.88 771 LEU A C 1
ATOM 6030 O O . LEU A 1 771 ? 21.547 -38.438 -32.438 1 77.88 771 LEU A O 1
ATOM 6034 N N . GLU A 1 772 ? 23.766 -38.562 -32.844 1 76.94 772 GLU A N 1
ATOM 6035 C CA . GLU A 1 772 ? 23.594 -39.531 -33.906 1 76.94 772 GLU A CA 1
ATOM 6036 C C . GLU A 1 772 ? 23.047 -40.844 -33.406 1 76.94 772 GLU A C 1
ATOM 6038 O O . GLU A 1 772 ? 22.375 -41.562 -34.156 1 76.94 772 GLU A O 1
ATOM 6043 N N . HIS A 1 773 ? 23.25 -41.094 -32.188 1 78.94 773 HIS A N 1
ATOM 6044 C CA . HIS A 1 773 ? 22.828 -42.375 -31.609 1 78.94 773 HIS A CA 1
ATOM 6045 C C . HIS A 1 773 ? 21.375 -42.312 -31.172 1 78.94 773 HIS A C 1
ATOM 6047 O O . HIS A 1 773 ? 20.797 -43.344 -30.812 1 78.94 773 HIS A O 1
ATOM 6053 N N . LEU A 1 774 ? 20.859 -41.156 -31.266 1 82.38 774 LEU A N 1
ATOM 6054 C CA . LEU A 1 774 ? 19.484 -41.031 -30.828 1 82.38 774 LEU A CA 1
ATOM 6055 C C . LEU A 1 774 ? 18.547 -41.875 -31.688 1 82.38 774 LEU A C 1
ATOM 6057 O O . LEU A 1 774 ? 17.594 -42.469 -31.172 1 82.38 774 LEU A O 1
ATOM 6061 N N . SER A 1 775 ? 18.797 -41.938 -32.938 1 82.56 775 SER A N 1
ATOM 6062 C CA . SER A 1 775 ? 17.938 -42.625 -33.875 1 82.56 775 SER A CA 1
ATOM 6063 C C . SER A 1 775 ? 18 -44.156 -33.625 1 82.56 775 SER A C 1
ATOM 6065 O O . SER A 1 775 ? 17.047 -44.875 -33.969 1 82.56 775 SER A O 1
ATOM 6067 N N . SER A 1 776 ? 19.094 -44.594 -32.969 1 80.69 776 SER A N 1
ATOM 6068 C CA . SER A 1 776 ? 19.297 -46.031 -32.812 1 80.69 776 SER A CA 1
ATOM 6069 C C . SER A 1 776 ? 18.875 -46.531 -31.438 1 80.69 776 SER A C 1
ATOM 6071 O O . SER A 1 776 ? 18.969 -47.719 -31.141 1 80.69 776 SER A O 1
ATOM 6073 N N . LEU A 1 777 ? 18.391 -45.594 -30.703 1 83.38 777 LEU A N 1
ATOM 6074 C CA . LEU A 1 777 ? 17.953 -46 -29.359 1 83.38 777 LEU A CA 1
ATOM 6075 C C . LEU A 1 777 ? 16.781 -46.969 -29.438 1 83.38 777 LEU A C 1
ATOM 6077 O O . LEU A 1 777 ? 15.883 -46.812 -30.266 1 83.38 777 LEU A O 1
ATOM 6081 N N . SER A 1 778 ? 16.844 -48 -28.641 1 83.25 778 SER A N 1
ATOM 6082 C CA . SER A 1 778 ? 15.781 -49 -28.609 1 83.25 778 SER A CA 1
ATOM 6083 C C . SER A 1 778 ? 14.695 -48.594 -27.609 1 83.25 778 SER A C 1
ATOM 6085 O O . SER A 1 778 ? 14.945 -48.5 -26.406 1 83.25 778 SER A O 1
ATOM 6087 N N . VAL A 1 779 ? 13.562 -48.344 -28.031 1 84.06 779 VAL A N 1
ATOM 6088 C CA . VAL A 1 779 ? 12.43 -47.969 -27.203 1 84.06 779 VAL A CA 1
ATOM 6089 C C . VAL A 1 779 ? 11.594 -49.188 -26.859 1 84.06 779 VAL A C 1
ATOM 6091 O O . VAL A 1 779 ? 11.266 -50 -27.734 1 84.06 779 VAL A O 1
ATOM 6094 N N . PRO A 1 780 ? 11.312 -49.344 -25.562 1 78.69 780 PRO A N 1
ATOM 6095 C CA . PRO A 1 780 ? 10.484 -50.469 -25.172 1 78.69 780 PRO A CA 1
ATOM 6096 C C . PRO A 1 780 ? 9.016 -50.312 -25.578 1 78.69 780 PRO A C 1
ATOM 6098 O O . PRO A 1 780 ? 8.484 -49.188 -25.531 1 78.69 780 PRO A O 1
ATOM 6101 N N . THR A 1 781 ? 8.469 -51.344 -26.078 1 77.81 781 THR A N 1
ATOM 6102 C CA . THR A 1 781 ? 7.059 -51.344 -26.438 1 77.81 781 THR A CA 1
ATOM 6103 C C . THR A 1 781 ? 6.227 -52.062 -25.391 1 77.81 781 THR A C 1
ATOM 6105 O O . THR A 1 781 ? 6.773 -52.781 -24.531 1 77.81 781 THR A O 1
ATOM 6108 N N . ASP A 1 782 ? 4.922 -51.875 -25.344 1 69.5 782 ASP A N 1
ATOM 6109 C CA . ASP A 1 782 ? 4.004 -52.5 -24.406 1 69.5 782 ASP A CA 1
ATOM 6110 C C . ASP A 1 782 ? 4.012 -54.031 -24.547 1 69.5 782 ASP A C 1
ATOM 6112 O O . ASP A 1 782 ? 3.678 -54.75 -23.609 1 69.5 782 ASP A O 1
ATOM 6116 N N . ASN A 1 783 ? 4.34 -54.469 -25.734 1 63.94 783 ASN A N 1
ATOM 6117 C CA . ASN A 1 783 ? 4.285 -55.906 -26 1 63.94 783 ASN A CA 1
ATOM 6118 C C . ASN A 1 783 ? 5.59 -56.594 -25.625 1 63.94 783 ASN A C 1
ATOM 6120 O O . ASN A 1 783 ? 5.789 -57.781 -25.938 1 63.94 783 ASN A O 1
ATOM 6124 N N . GLY A 1 784 ? 6.5 -55.844 -24.922 1 63.72 784 GLY A N 1
ATOM 6125 C CA . GLY A 1 784 ? 7.727 -56.469 -24.438 1 63.72 784 GLY A CA 1
ATOM 6126 C C . GLY A 1 784 ? 8.852 -56.406 -25.453 1 63.72 784 GLY A C 1
ATOM 6127 O O . GLY A 1 784 ? 9.969 -56.875 -25.172 1 63.72 784 GLY A O 1
ATOM 6128 N N . ARG A 1 785 ? 8.602 -56.062 -26.672 1 72.5 785 ARG A N 1
ATOM 6129 C CA . ARG A 1 785 ? 9.648 -55.969 -27.688 1 72.5 785 ARG A CA 1
ATOM 6130 C C . ARG A 1 785 ? 10.227 -54.562 -27.75 1 72.5 785 ARG A C 1
ATOM 6132 O O . ARG A 1 785 ? 9.68 -53.656 -27.141 1 72.5 785 ARG A O 1
ATOM 6139 N N . SER A 1 786 ? 11.477 -54.438 -28.188 1 81.88 786 SER A N 1
ATOM 6140 C CA . SER A 1 786 ? 12.125 -53.156 -28.344 1 81.88 786 SER A CA 1
ATOM 6141 C C . SER A 1 786 ? 12.227 -52.75 -29.812 1 81.88 786 SER A C 1
ATOM 6143 O O . SER A 1 786 ? 12.445 -53.625 -30.672 1 81.88 786 SER A O 1
ATOM 6145 N N . ILE A 1 787 ? 11.844 -51.594 -30.156 1 82.12 787 ILE A N 1
ATOM 6146 C CA . ILE A 1 787 ? 11.953 -51.094 -31.516 1 82.12 787 ILE A CA 1
ATOM 6147 C C . ILE A 1 787 ? 12.906 -49.875 -31.531 1 82.12 787 ILE A C 1
ATOM 6149 O O . ILE A 1 787 ? 13.109 -49.219 -30.516 1 82.12 787 ILE A O 1
ATOM 6153 N N . ALA A 1 788 ? 13.531 -49.75 -32.719 1 85.69 788 ALA A N 1
ATOM 6154 C CA . ALA A 1 788 ? 14.422 -48.594 -32.875 1 85.69 788 ALA A CA 1
ATOM 6155 C C . ALA A 1 788 ? 13.633 -47.312 -33 1 85.69 788 ALA A C 1
ATOM 6157 O O . ALA A 1 788 ? 12.578 -47.281 -33.625 1 85.69 788 ALA A O 1
ATOM 6158 N N . LEU A 1 789 ? 14.133 -46.188 -32.406 1 87.88 789 LEU A N 1
ATOM 6159 C CA . LEU A 1 789 ? 13.461 -44.906 -32.438 1 87.88 789 LEU A CA 1
ATOM 6160 C C . LEU A 1 789 ? 13.273 -44.406 -33.844 1 87.88 789 LEU A C 1
ATOM 6162 O O . LEU A 1 789 ? 12.281 -43.719 -34.156 1 87.88 789 LEU A O 1
ATOM 6166 N N . SER A 1 790 ? 14.141 -44.719 -34.75 1 87.06 790 SER A N 1
ATOM 6167 C CA . SER A 1 790 ? 14.086 -44.25 -36.125 1 87.06 790 SER A CA 1
ATOM 6168 C C . SER A 1 790 ? 12.867 -44.844 -36.844 1 87.06 790 SER A C 1
ATOM 6170 O O . SER A 1 790 ? 12.43 -44.281 -37.844 1 87.06 790 SER A O 1
ATOM 6172 N N . GLN A 1 791 ? 12.383 -45.812 -36.344 1 85.56 791 GLN A N 1
ATOM 6173 C CA . GLN A 1 791 ? 11.227 -46.438 -36.969 1 85.56 791 GLN A CA 1
ATOM 6174 C C . GLN A 1 791 ? 9.938 -45.688 -36.625 1 85.56 791 GLN A C 1
ATOM 6176 O O . GLN A 1 791 ? 8.953 -45.781 -37.375 1 85.56 791 GLN A O 1
ATOM 6181 N N . VAL A 1 792 ? 10 -44.969 -35.562 1 86.31 792 VAL A N 1
ATOM 6182 C CA . VAL A 1 792 ? 8.75 -44.375 -35.125 1 86.31 792 VAL A CA 1
ATOM 6183 C C . VAL A 1 792 ? 8.875 -42.844 -35.156 1 86.31 792 VAL A C 1
ATOM 6185 O O . VAL A 1 792 ? 7.867 -42.125 -35.156 1 86.31 792 VAL A O 1
ATOM 6188 N N . ALA A 1 793 ? 10.031 -42.312 -35.188 1 88 793 ALA A N 1
ATOM 6189 C CA . ALA A 1 793 ? 10.18 -40.875 -35.094 1 88 793 ALA A CA 1
ATOM 6190 C C . ALA A 1 793 ? 11.266 -40.375 -36.062 1 88 793 ALA A C 1
ATOM 6192 O O . ALA A 1 793 ? 12.195 -41.094 -36.375 1 88 793 ALA A O 1
ATOM 6193 N N . THR A 1 794 ? 11.023 -39.188 -36.594 1 88.38 794 THR A N 1
ATOM 6194 C CA . THR A 1 794 ? 12.008 -38.5 -37.438 1 88.38 794 THR A CA 1
ATOM 6195 C C . THR A 1 794 ? 12.578 -37.281 -36.719 1 88.38 794 THR A C 1
ATOM 6197 O O . THR A 1 794 ? 11.875 -36.594 -35.969 1 88.38 794 THR A O 1
ATOM 6200 N N . LEU A 1 795 ? 13.867 -37.094 -36.906 1 87.06 795 LEU A N 1
ATOM 6201 C CA . LEU A 1 795 ? 14.555 -35.969 -36.281 1 87.06 795 LEU A CA 1
ATOM 6202 C C . LEU A 1 795 ? 14.547 -34.75 -37.188 1 87.06 795 LEU A C 1
ATOM 6204 O O . LEU A 1 795 ? 14.859 -34.844 -38.375 1 87.06 795 LEU A O 1
ATOM 6208 N N . GLU A 1 796 ? 14.031 -33.688 -36.688 1 87.44 796 GLU A N 1
ATOM 6209 C CA . GLU A 1 796 ? 14.07 -32.406 -37.375 1 87.44 796 GLU A CA 1
ATOM 6210 C C . GLU A 1 796 ? 14.758 -31.344 -36.531 1 87.44 796 GLU A C 1
ATOM 6212 O O . GLU A 1 796 ? 14.547 -31.266 -35.344 1 87.44 796 GLU A O 1
ATOM 6217 N N . TYR A 1 797 ? 15.633 -30.578 -37.219 1 86.12 797 TYR A N 1
ATOM 6218 C CA . TYR A 1 797 ? 16.344 -29.516 -36.531 1 86.12 797 TYR A CA 1
ATOM 6219 C C . TYR A 1 797 ? 15.641 -28.172 -36.719 1 86.12 797 TYR A C 1
ATOM 6221 O O . TYR A 1 797 ? 15.148 -27.891 -37.812 1 86.12 797 TYR A O 1
ATOM 6229 N N . GLY A 1 798 ? 15.398 -27.516 -35.594 1 85.81 798 GLY A N 1
ATOM 6230 C CA . GLY A 1 798 ? 14.75 -26.219 -35.688 1 85.81 798 GLY A CA 1
ATOM 6231 C C . GLY A 1 798 ? 15.25 -25.234 -34.656 1 85.81 798 GLY A C 1
ATOM 6232 O O . GLY A 1 798 ? 16.281 -25.453 -34.031 1 85.81 798 GLY A O 1
ATOM 6233 N N . PHE A 1 799 ? 14.609 -23.922 -34.75 1 85.56 799 PHE A N 1
ATOM 6234 C CA . PHE A 1 799 ? 14.961 -22.859 -33.812 1 85.56 799 PHE A CA 1
ATOM 6235 C C . PHE A 1 799 ? 13.75 -22.453 -32.969 1 85.56 799 PHE A C 1
ATOM 6237 O O . PHE A 1 799 ? 12.609 -22.531 -33.438 1 85.56 799 PHE A O 1
ATOM 6244 N N . GLU A 1 800 ? 14.047 -22.25 -31.703 1 85.12 800 GLU A N 1
ATOM 6245 C CA . GLU A 1 800 ? 13.031 -21.734 -30.797 1 85.12 800 GLU A CA 1
ATOM 6246 C C . GLU A 1 800 ? 13.539 -20.5 -30.062 1 85.12 800 GLU A C 1
ATOM 6248 O O . GLU A 1 800 ? 14.734 -20.203 -30.062 1 85.12 800 GLU A O 1
ATOM 6253 N N . GLU A 1 801 ? 12.547 -19.766 -29.531 1 84.94 801 GLU A N 1
ATOM 6254 C CA . GLU A 1 801 ? 12.938 -18.625 -28.719 1 84.94 801 GLU A CA 1
ATOM 6255 C C . GLU A 1 801 ? 13.672 -19.047 -27.469 1 84.94 801 GLU A C 1
ATOM 6257 O O . GLU A 1 801 ? 13.219 -19.953 -26.75 1 84.94 801 GLU A O 1
ATOM 6262 N N . GLY A 1 802 ? 14.82 -18.484 -27.25 1 83.19 802 GLY A N 1
ATOM 6263 C CA . GLY A 1 802 ? 15.594 -18.844 -26.078 1 83.19 802 GLY A CA 1
ATOM 6264 C C . GLY A 1 802 ? 15.109 -18.141 -24.812 1 83.19 802 GLY A C 1
ATOM 6265 O O . GLY A 1 802 ? 15.07 -18.75 -23.75 1 83.19 802 GLY A O 1
ATOM 6266 N N . ILE A 1 803 ? 14.836 -16.953 -24.938 1 89.12 803 ILE A N 1
ATOM 6267 C CA . ILE A 1 803 ? 14.383 -16.156 -23.797 1 89.12 803 ILE A CA 1
ATOM 6268 C C . ILE A 1 803 ? 13.391 -15.094 -24.281 1 89.12 803 ILE A C 1
ATOM 6270 O O . ILE A 1 803 ? 13.523 -14.562 -25.375 1 89.12 803 ILE A O 1
ATOM 6274 N N . ILE A 1 804 ? 12.336 -14.891 -23.484 1 92.38 804 ILE A N 1
ATOM 6275 C CA . ILE A 1 804 ? 11.352 -13.852 -23.781 1 92.38 804 ILE A CA 1
ATOM 6276 C C . ILE A 1 804 ? 11.219 -12.914 -22.578 1 92.38 804 ILE A C 1
ATOM 6278 O O . ILE A 1 804 ? 10.875 -13.344 -21.484 1 92.38 804 ILE A O 1
ATOM 6282 N N . TRP A 1 805 ? 11.477 -11.688 -22.812 1 93.56 805 TRP A N 1
ATOM 6283 C CA . TRP A 1 805 ? 11.359 -10.688 -21.766 1 93.56 805 TRP A CA 1
ATOM 6284 C C . TRP A 1 805 ? 10.016 -9.977 -21.828 1 93.56 805 TRP A C 1
ATOM 6286 O O . TRP A 1 805 ? 9.516 -9.688 -22.922 1 93.56 805 TRP A O 1
ATOM 6296 N N . HIS A 1 806 ? 9.391 -9.789 -20.688 1 93 806 HIS A N 1
ATOM 6297 C CA . HIS A 1 806 ? 8.148 -9.031 -20.531 1 93 806 HIS A CA 1
ATOM 6298 C C . HIS A 1 806 ? 8.328 -7.852 -19.578 1 93 806 HIS A C 1
ATOM 6300 O O . HIS A 1 806 ? 9.148 -7.91 -18.672 1 93 806 HIS A O 1
ATOM 6306 N N . ARG A 1 807 ? 7.711 -6.832 -19.953 1 92.75 807 ARG A N 1
ATOM 6307 C CA . ARG A 1 807 ? 7.562 -5.699 -19.047 1 92.75 807 ARG A CA 1
ATOM 6308 C C . ARG A 1 807 ? 6.102 -5.277 -18.938 1 92.75 807 ARG A C 1
ATOM 6310 O O . ARG A 1 807 ? 5.48 -4.898 -19.938 1 92.75 807 ARG A O 1
ATOM 6317 N N . ASN A 1 808 ? 5.562 -5.316 -17.766 1 89.81 808 ASN A N 1
ATOM 6318 C CA . ASN A 1 808 ? 4.156 -5 -17.531 1 89.81 808 ASN A CA 1
ATOM 6319 C C . ASN A 1 808 ? 3.242 -5.77 -18.469 1 89.81 808 ASN A C 1
ATOM 6321 O O . ASN A 1 808 ? 2.385 -5.18 -19.141 1 89.81 808 ASN A O 1
ATOM 6325 N N . ARG A 1 809 ? 3.498 -7.051 -18.672 1 89 809 ARG A N 1
ATOM 6326 C CA . ARG A 1 809 ? 2.664 -8.039 -19.344 1 89 809 ARG A CA 1
ATOM 6327 C C . ARG A 1 809 ? 2.865 -7.992 -20.859 1 89 809 ARG A C 1
ATOM 6329 O O . ARG A 1 809 ? 2.27 -8.781 -21.594 1 89 809 ARG A O 1
ATOM 6336 N N . LEU A 1 810 ? 3.84 -7.109 -21.359 1 90.88 810 LEU A N 1
ATOM 6337 C CA . LEU A 1 810 ? 4.086 -7.012 -22.781 1 90.88 810 LEU A CA 1
ATOM 6338 C C . LEU A 1 810 ? 5.539 -7.355 -23.109 1 90.88 810 LEU A C 1
ATOM 6340 O O . LEU A 1 810 ? 6.449 -6.992 -22.359 1 90.88 810 LEU A O 1
ATOM 6344 N N . PRO A 1 811 ? 5.695 -8.078 -24.172 1 93.06 811 PRO A N 1
ATOM 6345 C CA . PRO A 1 811 ? 7.074 -8.312 -24.594 1 93.06 811 PRO A CA 1
ATOM 6346 C C . PRO A 1 811 ? 7.84 -7.023 -24.859 1 93.06 811 PRO A C 1
ATOM 6348 O O . PRO A 1 811 ? 7.297 -6.09 -25.453 1 93.06 811 PRO A O 1
ATOM 6351 N N . THR A 1 812 ? 9.008 -6.957 -24.344 1 94.69 812 THR A N 1
ATOM 6352 C CA . THR A 1 812 ? 9.82 -5.75 -24.438 1 94.69 812 THR A CA 1
ATOM 6353 C C . THR A 1 812 ? 11.258 -6.094 -24.812 1 94.69 812 THR A C 1
ATOM 6355 O O . THR A 1 812 ? 11.883 -6.945 -24.188 1 94.69 812 THR A O 1
ATOM 6358 N N . VAL A 1 813 ? 11.703 -5.469 -25.875 1 94.81 813 VAL A N 1
ATOM 6359 C CA . VAL A 1 813 ? 13.102 -5.594 -26.281 1 94.81 813 VAL A CA 1
ATOM 6360 C C . VAL A 1 813 ? 13.852 -4.305 -25.938 1 94.81 813 VAL A C 1
ATOM 6362 O O . VAL A 1 813 ? 13.422 -3.213 -26.328 1 94.81 813 VAL A O 1
ATOM 6365 N N . THR A 1 814 ? 14.883 -4.457 -25.188 1 94.44 814 THR A N 1
ATOM 6366 C CA . THR A 1 814 ? 15.656 -3.301 -24.75 1 94.44 814 THR A CA 1
ATOM 6367 C C . THR A 1 814 ? 16.969 -3.201 -25.547 1 94.44 814 THR A C 1
ATOM 6369 O O . THR A 1 814 ? 17.734 -4.16 -25.594 1 94.44 814 THR A O 1
ATOM 6372 N N . VAL A 1 815 ? 17.109 -2.086 -26.172 1 95.06 815 VAL A N 1
ATOM 6373 C CA . VAL A 1 815 ? 18.391 -1.781 -26.812 1 95.06 815 VAL A CA 1
ATOM 6374 C C . VAL A 1 815 ? 19.359 -1.199 -25.781 1 95.06 815 VAL A C 1
ATOM 6376 O O . VAL A 1 815 ? 19.062 -0.173 -25.156 1 95.06 815 VAL A O 1
ATOM 6379 N N . ARG A 1 816 ? 20.438 -1.884 -25.609 1 93.69 816 ARG A N 1
ATOM 6380 C CA . ARG A 1 816 ? 21.406 -1.49 -24.578 1 93.69 816 ARG A CA 1
ATOM 6381 C C . ARG A 1 816 ? 22.719 -1.06 -25.203 1 93.69 816 ARG A C 1
ATOM 6383 O O . ARG A 1 816 ? 23.125 -1.581 -26.25 1 93.69 816 ARG A O 1
ATOM 6390 N N . ALA A 1 817 ? 23.312 -0.127 -24.562 1 92.94 817 ALA A N 1
ATOM 6391 C CA . ALA A 1 817 ? 24.609 0.355 -25.016 1 92.94 817 ALA A CA 1
ATOM 6392 C C . ALA A 1 817 ? 25.484 0.78 -23.828 1 92.94 817 ALA A C 1
ATOM 6394 O O . ALA A 1 817 ? 24.953 1.217 -22.797 1 92.94 817 ALA A O 1
ATOM 6395 N N . ASP A 1 818 ? 26.75 0.456 -23.922 1 91.06 818 ASP A N 1
ATOM 6396 C CA . ASP A 1 818 ? 27.703 0.883 -22.906 1 91.06 818 ASP A CA 1
ATOM 6397 C C . ASP A 1 818 ? 28.438 2.15 -23.344 1 91.06 818 ASP A C 1
ATOM 6399 O O . ASP A 1 818 ? 28.359 2.553 -24.516 1 91.06 818 ASP A O 1
ATOM 6403 N N . ILE A 1 819 ? 29.094 2.787 -22.391 1 88.19 819 ILE A N 1
ATOM 6404 C CA . ILE A 1 819 ? 29.891 3.99 -22.625 1 88.19 819 ILE A CA 1
ATOM 6405 C C . ILE A 1 819 ? 31.312 3.785 -22.109 1 88.19 819 ILE A C 1
ATOM 6407 O O . ILE A 1 819 ? 31.516 3.574 -20.922 1 88.19 819 ILE A O 1
ATOM 6411 N N . TYR A 1 820 ? 32.344 3.789 -22.906 1 84.62 820 TYR A N 1
ATOM 6412 C CA . TYR A 1 820 ? 33.719 3.637 -22.469 1 84.62 820 TYR A CA 1
ATOM 6413 C C . TYR A 1 820 ? 34.438 4.977 -22.484 1 84.62 820 TYR A C 1
ATOM 6415 O O . TYR A 1 820 ? 35.5 5.121 -21.875 1 84.62 820 TYR A O 1
ATOM 6423 N N . GLY A 1 821 ? 33.75 6.035 -22.875 1 76.44 821 GLY A N 1
ATOM 6424 C CA . GLY A 1 821 ? 34.344 7.359 -22.922 1 76.44 821 GLY A CA 1
ATOM 6425 C C . GLY A 1 821 ? 34 8.211 -21.703 1 76.44 821 GLY A C 1
ATOM 6426 O O . GLY A 1 821 ? 33.656 7.68 -20.641 1 76.44 821 GLY A O 1
ATOM 6427 N N . LYS A 1 822 ? 34.312 9.438 -21.781 1 76.06 822 LYS A N 1
ATOM 6428 C CA . LYS A 1 822 ? 34.156 10.383 -20.672 1 76.06 822 LYS A CA 1
ATOM 6429 C C . LYS A 1 822 ? 32.75 10.992 -20.688 1 76.06 822 LYS A C 1
ATOM 6431 O O . LYS A 1 822 ? 32.344 11.617 -19.719 1 76.06 822 LYS A O 1
ATOM 6436 N N . ASP A 1 823 ? 32.031 10.688 -21.688 1 80.94 823 ASP A N 1
ATOM 6437 C CA . ASP A 1 823 ? 30.719 11.289 -21.812 1 80.94 823 ASP A CA 1
ATOM 6438 C C . ASP A 1 823 ? 29.719 10.648 -20.844 1 80.94 823 ASP A C 1
ATOM 6440 O O . ASP A 1 823 ? 29.891 9.492 -20.453 1 80.94 823 ASP A O 1
ATOM 6444 N N . GLN A 1 824 ? 28.828 11.5 -20.438 1 84.19 824 GLN A N 1
ATOM 6445 C CA . GLN A 1 824 ? 27.812 11.008 -19.5 1 84.19 824 GLN A CA 1
ATOM 6446 C C . GLN A 1 824 ? 26.594 10.484 -20.25 1 84.19 824 GLN A C 1
ATOM 6448 O O . GLN A 1 824 ? 26.266 10.953 -21.328 1 84.19 824 GLN A O 1
ATOM 6453 N N . PRO A 1 825 ? 25.906 9.484 -19.719 1 86.88 825 PRO A N 1
ATOM 6454 C CA . PRO A 1 825 ? 24.75 8.867 -20.359 1 86.88 825 PRO A CA 1
ATOM 6455 C C . PRO A 1 825 ? 23.656 9.883 -20.703 1 86.88 825 PRO A C 1
ATOM 6457 O O . PRO A 1 825 ? 23.062 9.805 -21.781 1 86.88 825 PRO A O 1
ATOM 6460 N N . ALA A 1 826 ? 23.391 10.859 -19.859 1 85.81 826 ALA A N 1
ATOM 6461 C CA . ALA A 1 826 ? 22.328 11.82 -20.094 1 85.81 826 ALA A CA 1
ATOM 6462 C C . ALA A 1 826 ? 22.594 12.664 -21.344 1 85.81 826 ALA A C 1
ATOM 6464 O O . ALA A 1 826 ? 21.672 12.984 -22.094 1 85.81 826 ALA A O 1
ATOM 6465 N N . THR A 1 827 ? 23.828 13.016 -21.562 1 84.5 827 THR A N 1
ATOM 6466 C CA . THR A 1 827 ? 24.234 13.812 -22.719 1 84.5 827 THR A CA 1
ATOM 6467 C C . THR A 1 827 ? 24.078 13 -24 1 84.5 827 THR A C 1
ATOM 6469 O O . THR A 1 827 ? 23.609 13.516 -25.016 1 84.5 827 THR A O 1
ATOM 6472 N N . LEU A 1 828 ? 24.406 11.766 -23.875 1 88.56 828 LEU A N 1
ATOM 6473 C CA . LEU A 1 828 ? 24.344 10.906 -25.062 1 88.56 828 LEU A CA 1
ATOM 6474 C C . LEU A 1 828 ? 22.891 10.617 -25.422 1 88.56 828 LEU A C 1
ATOM 6476 O O . LEU A 1 828 ? 22.547 10.578 -26.609 1 88.56 828 LEU A O 1
ATOM 6480 N N . VAL A 1 829 ? 22.062 10.391 -24.469 1 90.31 829 VAL A N 1
ATOM 6481 C CA . VAL A 1 829 ? 20.656 10.117 -24.734 1 90.31 829 VAL A CA 1
ATOM 6482 C C . VAL A 1 829 ? 20 11.336 -25.359 1 90.31 829 VAL A C 1
ATOM 6484 O O . VAL A 1 829 ? 19.156 11.211 -26.25 1 90.31 829 VAL A O 1
ATOM 6487 N N . LYS A 1 830 ? 20.391 12.523 -24.922 1 86.81 830 LYS A N 1
ATOM 6488 C CA . LYS A 1 830 ? 19.844 13.758 -25.484 1 86.81 830 LYS A CA 1
ATOM 6489 C C . LYS A 1 830 ? 20.25 13.93 -26.938 1 86.81 830 LYS A C 1
ATOM 6491 O O . LYS A 1 830 ? 19.516 14.5 -27.734 1 86.81 830 LYS A O 1
ATOM 6496 N N . GLN A 1 831 ? 21.375 13.359 -27.219 1 86.88 831 GLN A N 1
ATOM 6497 C CA . GLN A 1 831 ? 21.875 13.43 -28.594 1 86.88 831 GLN A CA 1
ATOM 6498 C C . GLN A 1 831 ? 21.172 12.406 -29.484 1 86.88 831 GLN A C 1
ATOM 6500 O O . GLN A 1 831 ? 20.953 12.656 -30.672 1 86.88 831 GLN A O 1
ATOM 6505 N N . ILE A 1 832 ? 20.812 11.281 -28.922 1 91.88 832 ILE A N 1
ATOM 6506 C CA . ILE A 1 832 ? 20.297 10.156 -29.703 1 91.88 832 ILE A CA 1
ATOM 6507 C C . ILE A 1 832 ? 18.781 10.289 -29.844 1 91.88 832 ILE A C 1
ATOM 6509 O O . ILE A 1 832 ? 18.219 9.922 -30.875 1 91.88 832 ILE A O 1
ATOM 6513 N N . LEU A 1 833 ? 18.047 10.852 -28.922 1 90.38 833 LEU A N 1
ATOM 6514 C CA . LEU A 1 833 ? 16.594 10.883 -28.859 1 90.38 833 LEU A CA 1
ATOM 6515 C C . LEU A 1 833 ? 16.016 11.562 -30.094 1 90.38 833 LEU A C 1
ATOM 6517 O O . LEU A 1 833 ? 15.047 11.07 -30.688 1 90.38 833 LEU A O 1
ATOM 6521 N N . PRO A 1 834 ? 16.594 12.727 -30.562 1 88 834 PRO A N 1
ATOM 6522 C CA . PRO A 1 834 ? 16.031 13.367 -31.75 1 88 834 PRO A CA 1
ATOM 6523 C C . PRO A 1 834 ? 16.188 12.508 -33 1 88 834 PRO A C 1
ATOM 6525 O O . PRO A 1 834 ? 15.375 12.609 -33.938 1 88 834 PRO A O 1
ATOM 6528 N N . THR A 1 835 ? 17.109 11.641 -33 1 89.75 835 THR A N 1
ATOM 6529 C CA . THR A 1 835 ? 17.344 10.773 -34.125 1 89.75 835 THR A CA 1
ATOM 6530 C C . THR A 1 835 ? 16.312 9.641 -34.156 1 89.75 835 THR A C 1
ATOM 6532 O O . THR A 1 835 ? 16.109 9.008 -35.188 1 89.75 835 THR A O 1
ATOM 6535 N N . LEU A 1 836 ? 15.672 9.383 -33.094 1 92.75 836 LEU A N 1
ATOM 6536 C CA . LEU A 1 836 ? 14.711 8.289 -33 1 92.75 836 LEU A CA 1
ATOM 6537 C C . LEU A 1 836 ? 13.289 8.789 -33.25 1 92.75 836 LEU A C 1
ATOM 6539 O O . LEU A 1 836 ? 12.352 7.992 -33.312 1 92.75 836 LEU A O 1
ATOM 6543 N N . GLU A 1 837 ? 13.055 10.039 -33.469 1 89.19 837 GLU A N 1
ATOM 6544 C CA . GLU A 1 837 ? 11.727 10.625 -33.656 1 89.19 837 GLU A CA 1
ATOM 6545 C C . GLU A 1 837 ? 11.039 10.047 -34.875 1 89.19 837 GLU A C 1
ATOM 6547 O O . GLU A 1 837 ? 9.836 9.773 -34.844 1 89.19 837 GLU A O 1
ATOM 6552 N N . PRO A 1 838 ? 11.766 9.805 -35.969 1 87.31 838 PRO A N 1
ATOM 6553 C CA . PRO A 1 838 ? 11.109 9.18 -37.125 1 87.31 838 PRO A CA 1
ATOM 6554 C C . PRO A 1 838 ? 10.625 7.758 -36.844 1 87.31 838 PRO A C 1
ATOM 6556 O O . PRO A 1 838 ? 9.586 7.34 -37.344 1 87.31 838 PRO A O 1
ATOM 6559 N N . VAL A 1 839 ? 11.375 7.094 -36.031 1 89.94 839 VAL A N 1
ATOM 6560 C CA . VAL A 1 839 ? 10.977 5.742 -35.656 1 89.94 839 VAL A CA 1
ATOM 6561 C C . VAL A 1 839 ? 9.742 5.797 -34.781 1 89.94 839 VAL A C 1
ATOM 6563 O O . VAL A 1 839 ? 8.836 4.965 -34.906 1 89.94 839 VAL A O 1
ATOM 6566 N N . ARG A 1 840 ? 9.672 6.723 -33.938 1 89.12 840 ARG A N 1
ATOM 6567 C CA . ARG A 1 840 ? 8.539 6.891 -33.031 1 89.12 840 ARG A CA 1
ATOM 6568 C C . ARG A 1 840 ? 7.266 7.227 -33.812 1 89.12 840 ARG A C 1
ATOM 6570 O O . ARG A 1 840 ? 6.18 6.773 -33.438 1 89.12 840 ARG A O 1
ATOM 6577 N N . ALA A 1 841 ? 7.398 7.992 -34.812 1 86 841 ALA A N 1
ATOM 6578 C CA . ALA A 1 841 ? 6.254 8.414 -35.594 1 86 841 ALA A CA 1
ATOM 6579 C C . ALA A 1 841 ? 5.68 7.246 -36.406 1 86 841 ALA A C 1
ATOM 6581 O O . ALA A 1 841 ? 4.492 7.238 -36.719 1 86 841 ALA A O 1
ATOM 6582 N N . GLU A 1 842 ? 6.473 6.254 -36.594 1 85.62 842 GLU A N 1
ATOM 6583 C CA . GLU A 1 842 ? 6.047 5.102 -37.406 1 85.62 842 GLU A CA 1
ATOM 6584 C C . GLU A 1 842 ? 5.586 3.955 -36.5 1 85.62 842 GLU A C 1
ATOM 6586 O O . GLU A 1 842 ? 5.238 2.877 -36.969 1 85.62 842 GLU A O 1
ATOM 6591 N N . LEU A 1 843 ? 5.449 4.172 -35.25 1 87.88 843 LEU A N 1
ATOM 6592 C CA . LEU A 1 843 ? 5.078 3.1 -34.344 1 87.88 843 LEU A CA 1
ATOM 6593 C C . LEU A 1 843 ? 3.598 2.76 -34.469 1 87.88 843 LEU A C 1
ATOM 6595 O O . LEU A 1 843 ? 2.754 3.658 -34.5 1 87.88 843 LEU A O 1
ATOM 6599 N N . PRO A 1 844 ? 3.289 1.53 -34.688 1 83.25 844 PRO A N 1
ATOM 6600 C CA . PRO A 1 844 ? 1.88 1.132 -34.688 1 83.25 844 PRO A CA 1
ATOM 6601 C C . PRO A 1 844 ? 1.172 1.415 -33.375 1 83.25 844 PRO A C 1
ATOM 6603 O O . PRO A 1 844 ? 1.827 1.675 -32.375 1 83.25 844 PRO A O 1
ATOM 6606 N N . ASP A 1 845 ? -0.123 1.339 -33.375 1 77.12 845 ASP A N 1
ATOM 6607 C CA . ASP A 1 845 ? -0.899 1.601 -32.156 1 77.12 845 ASP A CA 1
ATOM 6608 C C . ASP A 1 845 ? -0.633 0.54 -31.094 1 77.12 845 ASP A C 1
ATOM 6610 O O . ASP A 1 845 ? -0.61 -0.656 -31.391 1 77.12 845 ASP A O 1
ATOM 6614 N N . GLY A 1 846 ? -0.342 0.951 -29.969 1 75.44 846 GLY A N 1
ATOM 6615 C CA . GLY A 1 846 ? -0.095 0.053 -28.844 1 75.44 846 GLY A CA 1
ATOM 6616 C C . GLY A 1 846 ? 1.381 -0.147 -28.562 1 75.44 846 GLY A C 1
ATOM 6617 O O . GLY A 1 846 ? 1.746 -0.686 -27.516 1 75.44 846 GLY A O 1
ATOM 6618 N N . TYR A 1 847 ? 2.182 0.245 -29.594 1 87.19 847 TYR A N 1
ATOM 6619 C CA . TYR A 1 847 ? 3.621 0.102 -29.406 1 87.19 847 TYR A CA 1
ATOM 6620 C C . TYR A 1 847 ? 4.215 1.354 -28.766 1 87.19 847 TYR A C 1
ATOM 6622 O O . TYR A 1 847 ? 3.754 2.469 -29.031 1 87.19 847 TYR A O 1
ATOM 6630 N N . LEU A 1 848 ? 5.184 1.108 -27.906 1 88.19 848 LEU A N 1
ATOM 6631 C CA . LEU A 1 848 ? 5.77 2.215 -27.156 1 88.19 848 LEU A CA 1
ATOM 6632 C C . LEU A 1 848 ? 7.289 2.209 -27.281 1 88.19 848 LEU A C 1
ATOM 6634 O O . LEU A 1 848 ? 7.906 1.144 -27.359 1 88.19 848 LEU A O 1
ATOM 6638 N N . LEU A 1 849 ? 7.852 3.357 -27.406 1 92.56 849 LEU A N 1
ATOM 6639 C CA . LEU A 1 849 ? 9.289 3.586 -27.328 1 92.56 849 LEU A CA 1
ATOM 6640 C C . LEU A 1 849 ? 9.633 4.465 -26.125 1 92.56 849 LEU A C 1
ATOM 6642 O O . LEU A 1 849 ? 9.258 5.637 -26.078 1 92.56 849 LEU A O 1
ATOM 6646 N N . GLU A 1 850 ? 10.281 3.867 -25.172 1 91.88 850 GLU A N 1
ATOM 6647 C CA . GLU A 1 850 ? 10.586 4.578 -23.938 1 91.88 850 GLU A CA 1
ATOM 6648 C C . GLU A 1 850 ? 12.086 4.605 -23.672 1 91.88 850 GLU A C 1
ATOM 6650 O O . GLU A 1 850 ? 12.812 3.715 -24.109 1 91.88 850 GLU A O 1
ATOM 6655 N N . VAL A 1 851 ? 12.469 5.613 -22.969 1 91.62 851 VAL A N 1
ATOM 6656 C CA . VAL A 1 851 ? 13.867 5.734 -22.562 1 91.62 851 VAL A CA 1
ATOM 6657 C C . VAL A 1 851 ? 14.07 5.094 -21.188 1 91.62 851 VAL A C 1
ATOM 6659 O O . VAL A 1 851 ? 13.242 5.273 -20.297 1 91.62 851 VAL A O 1
ATOM 6662 N N . GLY A 1 852 ? 15.016 4.223 -21.156 1 90.06 852 GLY A N 1
ATOM 6663 C CA . GLY A 1 852 ? 15.367 3.617 -19.875 1 90.06 852 GLY A CA 1
ATOM 6664 C C . GLY A 1 852 ? 16.797 3.924 -19.453 1 90.06 852 GLY A C 1
ATOM 6665 O O . GLY A 1 852 ? 17.359 4.938 -19.859 1 90.06 852 GLY A O 1
ATOM 6666 N N . GLY A 1 853 ? 17.266 3.23 -18.469 1 87 853 GLY A N 1
ATOM 6667 C CA . GLY A 1 853 ? 18.641 3.387 -18.016 1 87 853 GLY A CA 1
ATOM 6668 C C . GLY A 1 853 ? 18.797 4.453 -16.938 1 87 853 GLY A C 1
ATOM 6669 O O . GLY A 1 853 ? 17.922 4.621 -16.094 1 87 853 GLY A O 1
ATOM 6670 N N . THR A 1 854 ? 19.938 5.125 -17.047 1 86.56 854 THR A N 1
ATOM 6671 C CA . THR A 1 854 ? 20.312 6.113 -16.047 1 86.56 854 THR A CA 1
ATOM 6672 C C . THR A 1 854 ? 19.406 7.336 -16.125 1 86.56 854 THR A C 1
ATOM 6674 O O . THR A 1 854 ? 19.094 7.945 -15.109 1 86.56 854 THR A O 1
ATOM 6677 N N . VAL A 1 855 ? 19 7.613 -17.281 1 87.12 855 VAL A N 1
ATOM 6678 C CA . VAL A 1 855 ? 18.188 8.812 -17.484 1 87.12 855 VAL A CA 1
ATOM 6679 C C . VAL A 1 855 ? 16.828 8.625 -16.828 1 87.12 855 VAL A C 1
ATOM 6681 O O . VAL A 1 855 ? 16.266 9.562 -16.266 1 87.12 855 VAL A O 1
ATOM 6684 N N . GLU A 1 856 ? 16.266 7.473 -16.938 1 88.06 856 GLU A N 1
ATOM 6685 C CA . GLU A 1 856 ? 14.977 7.188 -16.297 1 88.06 856 GLU A CA 1
ATOM 6686 C C . GLU A 1 856 ? 15.07 7.32 -14.781 1 88.06 856 GLU A C 1
ATOM 6688 O O . GLU A 1 856 ? 14.219 7.961 -14.156 1 88.06 856 GLU A O 1
ATOM 6693 N N . ASP A 1 857 ? 16.094 6.836 -14.211 1 84.5 857 ASP A N 1
ATOM 6694 C CA . ASP A 1 857 ? 16.281 6.855 -12.758 1 84.5 857 ASP A CA 1
ATOM 6695 C C . ASP A 1 857 ? 16.609 8.258 -12.266 1 84.5 857 ASP A C 1
ATOM 6697 O O . ASP A 1 857 ? 16.172 8.664 -11.188 1 84.5 857 ASP A O 1
ATOM 6701 N N . SER A 1 858 ? 17.422 8.914 -13.078 1 85.25 858 SER A N 1
ATOM 6702 C CA . SER A 1 858 ? 17.781 10.289 -12.719 1 85.25 858 SER A CA 1
ATOM 6703 C C . SER A 1 858 ? 16.562 11.195 -12.742 1 85.25 858 SER A C 1
ATOM 6705 O O . SER A 1 858 ? 16.375 12.031 -11.859 1 85.25 858 SER A O 1
ATOM 6707 N N . THR A 1 859 ? 15.773 11.031 -13.727 1 86.06 859 THR A N 1
ATOM 6708 C CA . THR A 1 859 ? 14.578 11.852 -13.836 1 86.06 859 THR A CA 1
ATOM 6709 C C . THR A 1 859 ? 13.609 11.555 -12.703 1 86.06 859 THR A C 1
ATOM 6711 O O . THR A 1 859 ? 12.992 12.461 -12.141 1 86.06 859 THR A O 1
ATOM 6714 N N . ARG A 1 860 ? 13.516 10.383 -12.344 1 85.12 860 ARG A N 1
ATOM 6715 C CA . ARG A 1 860 ? 12.656 10 -11.227 1 85.12 860 ARG A CA 1
ATOM 6716 C C . ARG A 1 860 ? 13.172 10.578 -9.914 1 85.12 860 ARG A C 1
ATOM 6718 O O . ARG A 1 860 ? 12.391 11.047 -9.086 1 85.12 860 ARG A O 1
ATOM 6725 N N . GLY A 1 861 ? 14.469 10.461 -9.766 1 83.38 861 GLY A N 1
ATOM 6726 C CA . GLY A 1 861 ? 15.07 11.031 -8.57 1 83.38 861 GLY A CA 1
ATOM 6727 C C . GLY A 1 861 ? 14.914 12.539 -8.484 1 83.38 861 GLY A C 1
ATOM 6728 O O . GLY A 1 861 ? 14.555 13.078 -7.438 1 83.38 861 GLY A O 1
ATOM 6729 N N . GLN A 1 862 ? 15.117 13.211 -9.586 1 85.19 862 GLN A N 1
ATOM 6730 C CA . GLN A 1 862 ? 15.016 14.664 -9.625 1 85.19 862 GLN A CA 1
ATOM 6731 C C . GLN A 1 862 ? 13.578 15.125 -9.422 1 85.19 862 GLN A C 1
ATOM 6733 O O . GLN A 1 862 ? 13.328 16.125 -8.75 1 85.19 862 GLN A O 1
ATOM 6738 N N . ASN A 1 863 ? 12.703 14.43 -10 1 86.62 863 ASN A N 1
ATOM 6739 C CA . ASN A 1 863 ? 11.297 14.789 -9.852 1 86.62 863 ASN A CA 1
ATOM 6740 C C . ASN A 1 863 ? 10.828 14.648 -8.406 1 86.62 863 ASN A C 1
ATOM 6742 O O . ASN A 1 863 ? 10 15.438 -7.941 1 86.62 863 ASN A O 1
ATOM 6746 N N . SER A 1 864 ? 11.312 13.719 -7.754 1 87.19 864 SER A N 1
ATOM 6747 C CA . SER A 1 864 ? 10.953 13.523 -6.355 1 87.19 864 SER A CA 1
ATOM 6748 C C . SER A 1 864 ? 11.484 14.656 -5.48 1 87.19 864 SER A C 1
ATOM 6750 O O . SER A 1 864 ? 10.82 15.078 -4.531 1 87.19 864 SER A O 1
ATOM 6752 N N . VAL A 1 865 ? 12.625 15.141 -5.824 1 86.25 865 VAL A N 1
ATOM 6753 C CA . VAL A 1 865 ? 13.203 16.234 -5.062 1 86.25 865 VAL A CA 1
ATOM 6754 C C . VAL A 1 865 ? 12.469 17.531 -5.387 1 86.25 865 VAL A C 1
ATOM 6756 O O . VAL A 1 865 ? 12.18 18.344 -4.492 1 86.25 865 VAL A O 1
ATOM 6759 N N . ASN A 1 866 ? 12.211 17.734 -6.617 1 88 866 ASN A N 1
ATOM 6760 C CA . ASN A 1 866 ? 11.516 18.953 -7.051 1 88 866 ASN A CA 1
ATOM 6761 C C . ASN A 1 866 ? 10.133 19.047 -6.426 1 88 866 ASN A C 1
ATOM 6763 O O . ASN A 1 866 ? 9.617 20.156 -6.203 1 88 866 ASN A O 1
ATOM 6767 N N . ALA A 1 867 ? 9.57 17.938 -6.125 1 85.75 867 ALA A N 1
ATOM 6768 C CA . ALA A 1 867 ? 8.25 17.922 -5.496 1 85.75 867 ALA A CA 1
ATOM 6769 C C . ALA A 1 867 ? 8.312 18.484 -4.082 1 85.75 867 ALA A C 1
ATOM 6771 O O . ALA A 1 867 ? 7.309 18.969 -3.553 1 85.75 867 ALA A O 1
ATOM 6772 N N . GLY A 1 868 ? 9.461 18.516 -3.494 1 86.62 868 GLY A N 1
ATOM 6773 C CA . GLY A 1 868 ? 9.633 19.047 -2.148 1 86.62 868 GLY A CA 1
ATOM 6774 C C . GLY A 1 868 ? 10.031 20.516 -2.127 1 86.62 868 GLY A C 1
ATOM 6775 O O . GLY A 1 868 ? 10 21.156 -1.074 1 86.62 868 GLY A O 1
ATOM 6776 N N . VAL A 1 869 ? 10.242 21.219 -3.225 1 87.25 869 VAL A N 1
ATOM 6777 C CA . VAL A 1 869 ? 10.742 22.578 -3.322 1 87.25 869 VAL A CA 1
ATOM 6778 C C . VAL A 1 869 ? 9.664 23.562 -2.865 1 87.25 869 VAL A C 1
ATOM 6780 O O . VAL A 1 869 ? 9.953 24.516 -2.148 1 87.25 869 VAL A O 1
ATOM 6783 N N . PRO A 1 870 ? 8.406 23.312 -3.15 1 85.5 870 PRO A N 1
ATOM 6784 C CA . PRO A 1 870 ? 7.379 24.234 -2.678 1 85.5 870 PRO A CA 1
ATOM 6785 C C . PRO A 1 870 ? 7.305 24.312 -1.154 1 85.5 870 PRO A C 1
ATOM 6787 O O . PRO A 1 870 ? 7.117 25.391 -0.593 1 85.5 870 PRO A O 1
ATOM 6790 N N . LEU A 1 871 ? 7.414 23.203 -0.573 1 86.56 871 LEU A N 1
ATOM 6791 C CA . LEU A 1 871 ? 7.441 23.219 0.886 1 86.56 871 LEU A CA 1
ATOM 6792 C C . LEU A 1 871 ? 8.648 23.984 1.401 1 86.56 871 LEU A C 1
ATOM 6794 O O . LEU A 1 871 ? 8.555 24.703 2.404 1 86.56 871 LEU A O 1
ATOM 6798 N N . PHE A 1 872 ? 9.781 23.953 0.691 1 88.69 872 PHE A N 1
ATOM 6799 C CA . PHE A 1 872 ? 10.992 24.688 1.038 1 88.69 872 PHE A CA 1
ATOM 6800 C C . PHE A 1 872 ? 10.773 26.188 0.945 1 88.69 872 PHE A C 1
ATOM 6802 O O . PHE A 1 872 ? 11.102 26.922 1.875 1 88.69 872 PHE A O 1
ATOM 6809 N N . VAL A 1 873 ? 10.109 26.562 -0.049 1 89 873 VAL A N 1
ATOM 6810 C CA . VAL A 1 873 ? 9.867 27.984 -0.287 1 89 873 VAL A CA 1
ATOM 6811 C C . VAL A 1 873 ? 8.906 28.516 0.769 1 89 873 VAL A C 1
ATOM 6813 O O . VAL A 1 873 ? 9.125 29.609 1.319 1 89 873 VAL A O 1
ATOM 6816 N N . VAL A 1 874 ? 7.922 27.734 1.139 1 89 874 VAL A N 1
ATOM 6817 C CA . VAL A 1 874 ? 6.922 28.172 2.111 1 89 874 VAL A CA 1
ATOM 6818 C C . VAL A 1 874 ? 7.566 28.281 3.492 1 89 874 VAL A C 1
ATOM 6820 O O . VAL A 1 874 ? 7.316 29.25 4.219 1 89 874 VAL A O 1
ATOM 6823 N N . VAL A 1 875 ? 8.398 27.344 3.812 1 90.88 875 VAL A N 1
ATOM 6824 C CA . VAL A 1 875 ? 9.031 27.344 5.129 1 90.88 875 VAL A CA 1
ATOM 6825 C C . VAL A 1 875 ? 10.016 28.516 5.227 1 90.88 875 VAL A C 1
ATOM 6827 O O . VAL A 1 875 ? 10.039 29.234 6.23 1 90.88 875 VAL A O 1
ATOM 6830 N N . VAL A 1 876 ? 10.781 28.766 4.215 1 92.5 876 VAL A N 1
ATOM 6831 C CA . VAL A 1 876 ? 11.789 29.812 4.219 1 92.5 876 VAL A CA 1
ATOM 6832 C C . VAL A 1 876 ? 11.109 31.188 4.262 1 92.5 876 VAL A C 1
ATOM 6834 O O . VAL A 1 876 ? 11.508 32.062 5.023 1 92.5 876 VAL A O 1
ATOM 6837 N N . LEU A 1 877 ? 10.031 31.375 3.525 1 91.75 877 LEU A N 1
ATOM 6838 C CA . LEU A 1 877 ? 9.312 32.656 3.516 1 91.75 877 LEU A CA 1
ATOM 6839 C C . LEU A 1 877 ? 8.672 32.906 4.871 1 91.75 877 LEU A C 1
ATOM 6841 O O . LEU A 1 877 ? 8.648 34.062 5.332 1 91.75 877 LEU A O 1
ATOM 6845 N N . THR A 1 878 ? 8.203 31.828 5.449 1 92.06 878 THR A N 1
ATOM 6846 C CA . THR A 1 878 ? 7.578 31.969 6.762 1 92.06 878 THR A CA 1
ATOM 6847 C C . THR A 1 878 ? 8.609 32.375 7.809 1 92.06 878 THR A C 1
ATOM 6849 O O . THR A 1 878 ? 8.367 33.281 8.625 1 92.06 878 THR A O 1
ATOM 6852 N N . LEU A 1 879 ? 9.734 31.797 7.73 1 92.75 879 LEU A N 1
ATOM 6853 C CA . LEU A 1 879 ? 10.781 32.125 8.688 1 92.75 879 LEU A CA 1
ATOM 6854 C C . LEU A 1 879 ? 11.312 33.531 8.461 1 92.75 879 LEU A C 1
ATOM 6856 O O . LEU A 1 879 ? 11.555 34.281 9.422 1 92.75 879 LEU A O 1
ATOM 6860 N N . LEU A 1 880 ? 11.492 33.938 7.227 1 92 880 LEU A N 1
ATOM 6861 C CA . LEU A 1 880 ? 11.969 35.281 6.898 1 92 880 LEU A CA 1
ATOM 6862 C C . LEU A 1 880 ? 10.961 36.312 7.336 1 92 880 LEU A C 1
ATOM 6864 O O . LEU A 1 880 ? 11.336 37.375 7.867 1 92 880 LEU A O 1
ATOM 6868 N N . MET A 1 881 ? 9.688 36.031 7.172 1 90.69 881 MET A N 1
ATOM 6869 C CA . MET A 1 881 ? 8.648 37 7.547 1 90.69 881 MET A CA 1
ATOM 6870 C C . MET A 1 881 ? 8.562 37.125 9.062 1 90.69 881 MET A C 1
ATOM 6872 O O . MET A 1 881 ? 8.258 38.219 9.57 1 90.69 881 MET A O 1
ATOM 6876 N N . LEU A 1 882 ? 8.766 36 9.727 1 87.88 882 LEU A N 1
ATOM 6877 C CA . LEU A 1 882 ? 8.734 36.062 11.18 1 87.88 882 LEU A CA 1
ATOM 6878 C C . LEU A 1 882 ? 9.898 36.875 11.727 1 87.88 882 LEU A C 1
ATOM 6880 O O . LEU A 1 882 ? 9.758 37.562 12.734 1 87.88 882 LEU A O 1
ATOM 6884 N N . GLN A 1 883 ? 10.992 36.875 11 1 87.38 883 GLN A N 1
ATOM 6885 C CA . GLN A 1 883 ? 12.195 37.531 11.477 1 87.38 883 GLN A CA 1
ATOM 6886 C C . GLN A 1 883 ? 12.211 39 11.039 1 87.38 883 GLN A C 1
ATOM 6888 O O . GLN A 1 883 ? 12.516 39.906 11.836 1 87.38 883 GLN A O 1
ATOM 6893 N N . LEU A 1 884 ? 11.906 39.344 9.805 1 87.62 884 LEU A N 1
ATOM 6894 C CA . LEU A 1 884 ? 12.062 40.688 9.258 1 87.62 884 LEU A CA 1
ATOM 6895 C C . LEU A 1 884 ? 10.758 41.469 9.375 1 87.62 884 LEU A C 1
ATOM 6897 O O . LEU A 1 884 ? 10.766 42.688 9.328 1 87.62 884 LEU A O 1
ATOM 6901 N N . ARG A 1 885 ? 9.508 40.812 9.57 1 86.06 885 ARG A N 1
ATOM 6902 C CA . ARG A 1 885 ? 8.188 41.375 9.797 1 86.06 885 ARG A CA 1
ATOM 6903 C C . ARG A 1 885 ? 7.848 42.406 8.703 1 86.06 885 ARG A C 1
ATOM 6905 O O . ARG A 1 885 ? 7.23 43.438 8.977 1 86.06 885 ARG A O 1
ATOM 6912 N N . SER A 1 886 ? 8.555 42.25 7.484 1 88.75 886 SER A N 1
ATOM 6913 C CA . SER A 1 886 ? 8.281 43.094 6.336 1 88.75 886 SER A CA 1
ATOM 6914 C C . SER A 1 886 ? 8.359 42.312 5.031 1 88.75 886 SER A C 1
ATOM 6916 O O . SER A 1 886 ? 9.25 41.5 4.844 1 88.75 886 SER A O 1
ATOM 6918 N N . PHE A 1 887 ? 7.379 42.562 4.137 1 90 887 PHE A N 1
ATOM 6919 C CA . PHE A 1 887 ? 7.32 41.875 2.848 1 90 887 PHE A CA 1
ATOM 6920 C C . PHE A 1 887 ? 8.477 42.312 1.955 1 90 887 PHE A C 1
ATOM 6922 O O . PHE A 1 887 ? 9.055 41.5 1.235 1 90 887 PHE A O 1
ATOM 6929 N N . SER A 1 888 ? 8.766 43.594 1.993 1 89.44 888 SER A N 1
ATOM 6930 C CA . SER A 1 888 ? 9.82 44.125 1.145 1 89.44 888 SER A CA 1
ATOM 6931 C C . SER A 1 888 ? 11.188 43.594 1.548 1 89.44 888 SER A C 1
ATOM 6933 O O . SER A 1 888 ? 11.969 43.156 0.694 1 89.44 888 SER A O 1
ATOM 6935 N N . ARG A 1 889 ? 11.477 43.562 2.812 1 90.38 889 ARG A N 1
ATOM 6936 C CA . ARG A 1 889 ? 12.75 43.062 3.295 1 90.38 889 ARG A CA 1
ATOM 6937 C C . ARG A 1 889 ? 12.852 41.562 3.041 1 90.38 889 ARG A C 1
ATOM 6939 O O . ARG A 1 889 ? 13.922 41.031 2.705 1 90.38 889 ARG A O 1
ATOM 6946 N N . THR A 1 890 ? 11.711 40.844 3.219 1 92 890 THR A N 1
ATOM 6947 C CA . THR A 1 890 ? 11.688 39.406 2.98 1 92 890 THR A CA 1
ATOM 6948 C C . THR A 1 890 ? 11.969 39.094 1.514 1 92 890 THR A C 1
ATOM 6950 O O . THR A 1 890 ? 12.742 38.188 1.203 1 92 890 THR A O 1
ATOM 6953 N N . ALA A 1 891 ? 11.391 39.812 0.605 1 91.75 891 ALA A N 1
ATOM 6954 C CA . ALA A 1 891 ? 11.594 39.594 -0.827 1 91.75 891 ALA A CA 1
ATOM 6955 C C . ALA A 1 891 ? 13.047 39.875 -1.218 1 91.75 891 ALA A C 1
ATOM 6957 O O . ALA A 1 891 ? 13.609 39.219 -2.08 1 91.75 891 ALA A O 1
ATOM 6958 N N . MET A 1 892 ? 13.594 40.906 -0.588 1 90.38 892 MET A N 1
ATOM 6959 C CA . MET A 1 892 ? 14.977 41.281 -0.885 1 90.38 892 MET A CA 1
ATOM 6960 C C . MET A 1 892 ? 15.938 40.156 -0.504 1 90.38 892 MET A C 1
ATOM 6962 O O . MET A 1 892 ? 16.828 39.812 -1.278 1 90.38 892 MET A O 1
ATOM 6966 N N . VAL A 1 893 ? 15.719 39.562 0.656 1 91.31 893 VAL A N 1
ATOM 6967 C CA . VAL A 1 893 ? 16.594 38.5 1.126 1 91.31 893 VAL A CA 1
ATOM 6968 C C . VAL A 1 893 ? 16.375 37.25 0.279 1 91.31 893 VAL A C 1
ATOM 6970 O O . VAL A 1 893 ? 17.328 36.562 -0.058 1 91.31 893 VAL A O 1
ATOM 6973 N N . PHE A 1 894 ? 15.164 37 -0.072 1 91.94 894 PHE A N 1
ATOM 6974 C CA . PHE A 1 894 ? 14.828 35.812 -0.868 1 91.94 894 PHE A CA 1
ATOM 6975 C C . PHE A 1 894 ? 15.453 35.906 -2.256 1 91.94 894 PHE A C 1
ATOM 6977 O O . PHE A 1 894 ? 15.883 34.906 -2.816 1 91.94 894 PHE A O 1
ATOM 6984 N N . LEU A 1 895 ? 15.594 37.031 -2.814 1 89.56 895 LEU A N 1
ATOM 6985 C CA . LEU A 1 895 ? 16.094 37.25 -4.168 1 89.56 895 LEU A CA 1
ATOM 6986 C C . LEU A 1 895 ? 17.609 37.062 -4.227 1 89.56 895 LEU A C 1
ATOM 6988 O O . LEU A 1 895 ? 18.172 36.906 -5.309 1 89.56 895 LEU A O 1
ATOM 6992 N N . THR A 1 896 ? 18.234 36.969 -3.143 1 88.75 896 THR A N 1
ATOM 6993 C CA . THR A 1 896 ? 19.672 36.781 -3.119 1 88.75 896 THR A CA 1
ATOM 6994 C C . THR A 1 896 ? 20 35.281 -3.268 1 88.75 896 THR A C 1
ATOM 6996 O O . THR A 1 896 ? 21.125 34.938 -3.652 1 88.75 896 THR A O 1
ATOM 6999 N N . ALA A 1 897 ? 19.047 34.406 -2.973 1 89.69 897 ALA A N 1
ATOM 7000 C CA . ALA A 1 897 ? 19.297 32.969 -2.936 1 89.69 897 ALA A CA 1
ATOM 7001 C C . ALA A 1 897 ? 19.719 32.438 -4.305 1 89.69 897 ALA A C 1
ATOM 7003 O O . ALA A 1 897 ? 20.703 31.719 -4.418 1 89.69 897 ALA A O 1
ATOM 7004 N N . PRO A 1 898 ? 19.078 32.844 -5.438 1 88.75 898 PRO A N 1
ATOM 7005 C CA . PRO A 1 898 ? 19.438 32.312 -6.75 1 88.75 898 PRO A CA 1
ATOM 7006 C C . PRO A 1 898 ? 20.766 32.844 -7.262 1 88.75 898 PRO A C 1
ATOM 7008 O O . PRO A 1 898 ? 21.359 32.25 -8.172 1 88.75 898 PRO A O 1
ATOM 7011 N N . LEU A 1 899 ? 21.281 33.875 -6.727 1 90.31 899 LEU A N 1
ATOM 7012 C CA . LEU A 1 899 ? 22.516 34.5 -7.203 1 90.31 899 LEU A CA 1
ATOM 7013 C C . LEU A 1 899 ? 23.719 33.594 -6.906 1 90.31 899 LEU A C 1
ATOM 7015 O O . LEU A 1 899 ? 24.781 33.781 -7.492 1 90.31 899 LEU A O 1
ATOM 7019 N N . GLY A 1 900 ? 23.516 32.656 -5.977 1 90.25 900 GLY A N 1
ATOM 7020 C CA . GLY A 1 900 ? 24.594 31.688 -5.719 1 90.25 900 GLY A CA 1
ATOM 7021 C C . GLY A 1 900 ? 24.922 30.828 -6.918 1 90.25 900 GLY A C 1
ATOM 7022 O O . GLY A 1 900 ? 26.016 30.281 -7.008 1 90.25 900 GLY A O 1
ATOM 7023 N N . LEU A 1 901 ? 24 30.766 -7.863 1 92.31 901 LEU A N 1
ATOM 7024 C CA . LEU A 1 901 ? 24.188 29.938 -9.055 1 92.31 901 LEU A CA 1
ATOM 7025 C C . LEU A 1 901 ? 25.359 30.438 -9.891 1 92.31 901 LEU A C 1
ATOM 7027 O O . LEU A 1 901 ? 25.969 29.672 -10.625 1 92.31 901 LEU A O 1
ATOM 7031 N N . ILE A 1 902 ? 25.656 31.75 -9.789 1 94.56 902 ILE A N 1
ATOM 7032 C CA . ILE A 1 902 ? 26.766 32.344 -10.539 1 94.56 902 ILE A CA 1
ATOM 7033 C C . ILE A 1 902 ? 28.078 31.672 -10.125 1 94.56 902 ILE A C 1
ATOM 7035 O O . ILE A 1 902 ? 28.859 31.25 -10.969 1 94.56 902 ILE A O 1
ATOM 7039 N N . GLY A 1 903 ? 28.234 31.516 -8.844 1 94.38 903 GLY A N 1
ATOM 7040 C CA . GLY A 1 903 ? 29.453 30.891 -8.352 1 94.38 903 GLY A CA 1
ATOM 7041 C C . GLY A 1 903 ? 29.469 29.391 -8.594 1 94.38 903 GLY A C 1
ATOM 7042 O O . GLY A 1 903 ? 30.531 28.812 -8.867 1 94.38 903 GLY A O 1
ATOM 7043 N N . VAL A 1 904 ? 28.375 28.719 -8.516 1 94.56 904 VAL A N 1
ATOM 7044 C CA . VAL A 1 904 ? 28.281 27.281 -8.688 1 94.56 904 VAL A CA 1
ATOM 7045 C C . VAL A 1 904 ? 28.688 26.891 -10.109 1 94.56 904 VAL A C 1
ATOM 7047 O O . VAL A 1 904 ? 29.531 26.016 -10.305 1 94.56 904 VAL A O 1
ATOM 7050 N N . VAL A 1 905 ? 28.156 27.609 -11.109 1 94.56 905 VAL A N 1
ATOM 7051 C CA . VAL A 1 905 ? 28.406 27.281 -12.508 1 94.56 905 VAL A CA 1
ATOM 7052 C C . VAL A 1 905 ? 29.844 27.594 -12.859 1 94.56 905 VAL A C 1
ATOM 7054 O O . VAL A 1 905 ? 30.516 26.812 -13.547 1 94.56 905 VAL A O 1
ATOM 7057 N N . LEU A 1 906 ? 30.344 28.641 -12.352 1 94.12 906 LEU A N 1
ATOM 7058 C CA . LEU A 1 906 ? 31.703 29.047 -12.641 1 94.12 906 LEU A CA 1
ATOM 7059 C C . LEU A 1 906 ? 32.719 28.016 -12.117 1 94.12 906 LEU A C 1
ATOM 7061 O O . LEU A 1 906 ? 33.625 27.609 -12.836 1 94.12 906 LEU A O 1
ATOM 7065 N N . PHE A 1 907 ? 32.5 27.594 -10.945 1 94.06 907 PHE A N 1
ATOM 7066 C CA . PHE A 1 907 ? 33.438 26.672 -10.328 1 94.06 907 PHE A CA 1
ATOM 7067 C C . PHE A 1 907 ? 33.312 25.281 -10.914 1 94.06 907 PHE A C 1
ATOM 7069 O O . PHE A 1 907 ? 34.312 24.562 -11.047 1 94.06 907 PHE A O 1
ATOM 7076 N N . LEU A 1 908 ? 32.094 24.844 -11.234 1 92.25 908 LEU A N 1
ATOM 7077 C CA . LEU A 1 908 ? 31.922 23.531 -11.859 1 92.25 908 LEU A CA 1
ATOM 7078 C C . LEU A 1 908 ? 32.594 23.484 -13.227 1 92.25 908 LEU A C 1
ATOM 7080 O O . LEU A 1 908 ? 33.156 22.469 -13.617 1 92.25 908 LEU A O 1
ATOM 7084 N N . MET A 1 909 ? 32.562 24.547 -13.938 1 91.94 909 MET A N 1
ATOM 7085 C CA . MET A 1 909 ? 33.188 24.609 -15.258 1 91.94 909 MET A CA 1
ATOM 7086 C C . MET A 1 909 ? 34.719 24.656 -15.133 1 91.94 909 MET A C 1
ATOM 7088 O O . MET A 1 909 ? 35.406 24.031 -15.922 1 91.94 909 MET A O 1
ATOM 7092 N N . VAL A 1 910 ? 35.188 25.344 -14.148 1 91.31 910 VAL A N 1
ATOM 7093 C CA . VAL A 1 910 ? 36.625 25.516 -13.977 1 91.31 910 VAL A CA 1
ATOM 7094 C C . VAL A 1 910 ? 37.25 24.203 -13.508 1 91.31 910 VAL A C 1
ATOM 7096 O O . VAL A 1 910 ? 38.312 23.797 -13.984 1 91.31 910 VAL A O 1
ATOM 7099 N N . PHE A 1 911 ? 36.562 23.562 -12.594 1 89.69 911 PHE A N 1
ATOM 7100 C CA . PHE A 1 911 ? 37.094 22.312 -12.055 1 89.69 911 PHE A CA 1
ATOM 7101 C C . PHE A 1 911 ? 36.594 21.109 -12.844 1 89.69 911 PHE A C 1
ATOM 7103 O O . PHE A 1 911 ? 36.938 19.969 -12.539 1 89.69 911 PHE A O 1
ATOM 7110 N N . ARG A 1 912 ? 35.781 21.328 -13.891 1 84.75 912 ARG A N 1
ATOM 7111 C CA . ARG A 1 912 ? 35.25 20.312 -14.812 1 84.75 912 ARG A CA 1
ATOM 7112 C C . ARG A 1 912 ? 34.562 19.203 -14.062 1 84.75 912 ARG A C 1
ATOM 7114 O O . ARG A 1 912 ? 34.844 18.016 -14.258 1 84.75 912 ARG A O 1
ATOM 7121 N N . GLN A 1 913 ? 33.812 19.578 -13.125 1 88.19 913 GLN A N 1
ATOM 7122 C CA . GLN A 1 913 ? 33 18.609 -12.383 1 88.19 913 GLN A CA 1
ATOM 7123 C C . GLN A 1 913 ? 31.562 18.594 -12.898 1 88.19 913 GLN A C 1
ATOM 7125 O O . GLN A 1 913 ? 31.031 19.641 -13.281 1 88.19 913 GLN A O 1
ATOM 7130 N N . PRO A 1 914 ? 31.016 17.422 -12.961 1 87.69 914 PRO A N 1
ATOM 7131 C CA . PRO A 1 914 ? 29.641 17.328 -13.453 1 87.69 914 PRO A CA 1
ATOM 7132 C C . PRO A 1 914 ? 28.609 17.781 -12.422 1 87.69 914 PRO A C 1
ATOM 7134 O O . PRO A 1 914 ? 28.906 17.844 -11.227 1 87.69 914 PRO A O 1
ATOM 7137 N N . PHE A 1 915 ? 27.469 18.219 -12.977 1 88.5 915 PHE A N 1
ATOM 7138 C CA . PHE A 1 915 ? 26.344 18.562 -12.125 1 88.5 915 PHE A CA 1
ATOM 7139 C C . PHE A 1 915 ? 25.422 17.359 -11.922 1 88.5 915 PHE A C 1
ATOM 7141 O O . PHE A 1 915 ? 24.578 17.062 -12.766 1 88.5 915 PHE A O 1
ATOM 7148 N N . GLY A 1 916 ? 25.719 16.703 -10.867 1 84 916 GLY A N 1
ATOM 7149 C CA . GLY A 1 916 ? 24.922 15.531 -10.539 1 84 916 GLY A CA 1
ATOM 7150 C C . GLY A 1 916 ? 23.906 15.781 -9.438 1 84 916 GLY A C 1
ATOM 7151 O O . GLY A 1 916 ? 23.656 16.938 -9.078 1 84 916 GLY A O 1
ATOM 7152 N N . PHE A 1 917 ? 23.359 14.734 -8.953 1 81.81 917 PHE A N 1
ATOM 7153 C CA . PHE A 1 917 ? 22.359 14.789 -7.898 1 81.81 917 PHE A CA 1
ATOM 7154 C C . PHE A 1 917 ? 22.922 15.43 -6.637 1 81.81 917 PHE A C 1
ATOM 7156 O O . PHE A 1 917 ? 22.266 16.25 -5.996 1 81.81 917 PHE A O 1
ATOM 7163 N N . VAL A 1 918 ? 24.094 15.125 -6.32 1 84.38 918 VAL A N 1
ATOM 7164 C CA . VAL A 1 918 ? 24.703 15.617 -5.09 1 84.38 918 VAL A CA 1
ATOM 7165 C C . VAL A 1 918 ? 25.031 17.094 -5.227 1 84.38 918 VAL A C 1
ATOM 7167 O O . VAL A 1 918 ? 24.922 17.859 -4.258 1 84.38 918 VAL A O 1
ATOM 7170 N N . ALA A 1 919 ? 25.453 17.453 -6.406 1 88.56 919 ALA A N 1
ATOM 7171 C CA . ALA A 1 919 ? 25.703 18.875 -6.668 1 88.56 919 ALA A CA 1
ATOM 7172 C C . ALA A 1 919 ? 24.406 19.672 -6.598 1 88.56 919 ALA A C 1
ATOM 7174 O O . ALA A 1 919 ? 24.422 20.828 -6.16 1 88.56 919 ALA A O 1
ATOM 7175 N N . MET A 1 920 ? 23.391 19.094 -7.023 1 88.12 920 MET A N 1
ATOM 7176 C CA . MET A 1 920 ? 22.094 19.734 -6.945 1 88.12 920 MET A CA 1
ATOM 7177 C C . MET A 1 920 ? 21.672 19.969 -5.496 1 88.12 920 MET A C 1
ATOM 7179 O O . MET A 1 920 ? 21.188 21.047 -5.148 1 88.12 920 MET A O 1
ATOM 7183 N N . LEU A 1 921 ? 21.953 19.016 -4.738 1 84.88 921 LEU A N 1
ATOM 7184 C CA . LEU A 1 921 ? 21.641 19.141 -3.318 1 84.88 921 LEU A CA 1
ATOM 7185 C C . LEU A 1 921 ? 22.469 20.266 -2.684 1 84.88 921 LEU A C 1
ATOM 7187 O O . LEU A 1 921 ? 21.953 21.016 -1.856 1 84.88 921 LEU A O 1
ATOM 7191 N N . GLY A 1 922 ? 23.688 20.281 -3.064 1 87.5 922 GLY A N 1
ATOM 7192 C CA . GLY A 1 922 ? 24.547 21.344 -2.566 1 87.5 922 GLY A CA 1
ATOM 7193 C C . GLY A 1 922 ? 24.094 22.734 -2.971 1 87.5 922 GLY A C 1
ATOM 7194 O O . GLY A 1 922 ? 24.156 23.672 -2.18 1 87.5 922 GLY A O 1
ATOM 7195 N N . THR A 1 923 ? 23.562 22.812 -4.105 1 89.81 923 THR A N 1
ATOM 7196 C CA . THR A 1 923 ? 23.094 24.094 -4.609 1 89.81 923 THR A CA 1
ATOM 7197 C C . THR A 1 923 ? 21.859 24.562 -3.857 1 89.81 923 THR A C 1
ATOM 7199 O O . THR A 1 923 ? 21.703 25.75 -3.551 1 89.81 923 THR A O 1
ATOM 7202 N N . ILE A 1 924 ? 21.031 23.641 -3.572 1 86.69 924 ILE A N 1
ATOM 7203 C CA . ILE A 1 924 ? 19.828 23.984 -2.822 1 86.69 924 ILE A CA 1
ATOM 7204 C C . ILE A 1 924 ? 20.203 24.375 -1.397 1 86.69 924 ILE A C 1
ATOM 7206 O O . ILE A 1 924 ? 19.672 25.359 -0.865 1 86.69 924 ILE A O 1
ATOM 7210 N N . ALA A 1 925 ? 21.109 23.641 -0.89 1 86.44 925 ALA A N 1
ATOM 7211 C CA . ALA A 1 925 ? 21.578 23.953 0.457 1 86.44 925 ALA A CA 1
ATOM 7212 C C . ALA A 1 925 ? 22.25 25.328 0.503 1 86.44 925 ALA A C 1
ATOM 7214 O O . ALA A 1 925 ? 22.125 26.047 1.493 1 86.44 925 ALA A O 1
ATOM 7215 N N . LEU A 1 926 ? 22.938 25.672 -0.534 1 90.19 926 LEU A N 1
ATOM 7216 C CA . LEU A 1 926 ? 23.625 26.953 -0.659 1 90.19 926 LEU A CA 1
ATOM 7217 C C . LEU A 1 926 ? 22.641 28.109 -0.581 1 90.19 926 LEU A C 1
ATOM 7219 O O . LEU A 1 926 ? 22.938 29.156 0.009 1 90.19 926 LEU A O 1
ATOM 7223 N N . SER A 1 927 ? 21.5 27.922 -1.081 1 90.75 927 SER A N 1
ATOM 7224 C CA . SER A 1 927 ? 20.469 28.969 -1.034 1 90.75 927 SER A CA 1
ATOM 7225 C C . SER A 1 927 ? 20.109 29.328 0.404 1 90.75 927 SER A C 1
ATOM 7227 O O . SER A 1 927 ? 19.938 30.516 0.729 1 90.75 927 SER A O 1
ATOM 7229 N N . GLY A 1 928 ? 20.016 28.312 1.204 1 86.62 928 GLY A N 1
ATOM 7230 C CA . GLY A 1 928 ? 19.75 28.578 2.609 1 86.62 928 GLY A CA 1
ATOM 7231 C C . GLY A 1 928 ? 20.891 29.297 3.309 1 86.62 928 GLY A C 1
ATOM 7232 O O . GLY A 1 928 ? 20.656 30.203 4.121 1 86.62 928 GLY A O 1
ATOM 7233 N N . MET A 1 929 ? 22.109 29.031 2.941 1 86.75 929 MET A N 1
ATOM 7234 C CA . MET A 1 929 ? 23.281 29.641 3.551 1 86.75 929 MET A CA 1
ATOM 7235 C C . MET A 1 929 ? 23.391 31.109 3.168 1 86.75 929 MET A C 1
ATOM 7237 O O . MET A 1 929 ? 23.75 31.938 4 1 86.75 929 MET A O 1
ATOM 7241 N N . ILE A 1 930 ? 23.062 31.391 1.964 1 90.44 930 ILE A N 1
ATOM 7242 C CA . ILE A 1 930 ? 23.141 32.75 1.469 1 90.44 930 ILE A CA 1
ATOM 7243 C C . ILE A 1 930 ? 22.078 33.625 2.16 1 90.44 930 ILE A C 1
ATOM 7245 O O . ILE A 1 930 ? 22.359 34.719 2.588 1 90.44 930 ILE A O 1
ATOM 7249 N N . MET A 1 931 ? 20.953 33.062 2.289 1 91.69 931 MET A N 1
ATOM 7250 C CA . MET A 1 931 ? 19.859 33.781 2.908 1 91.69 931 MET A CA 1
ATOM 7251 C C . MET A 1 931 ? 20.141 34.062 4.383 1 91.69 931 MET A C 1
ATOM 7253 O O . MET A 1 931 ? 19.75 35.094 4.922 1 91.69 931 MET A O 1
ATOM 7257 N N . ARG A 1 932 ? 20.859 33.188 4.961 1 87.81 932 ARG A N 1
ATOM 7258 C CA . ARG A 1 932 ? 21.234 33.375 6.355 1 87.81 932 ARG A CA 1
ATOM 7259 C C . ARG A 1 932 ? 22.094 34.625 6.52 1 87.81 932 ARG A C 1
ATOM 7261 O O . ARG A 1 932 ? 21.828 35.469 7.391 1 87.81 932 ARG A O 1
ATOM 7268 N N . ASN A 1 933 ? 23.062 34.75 5.723 1 86.69 933 ASN A N 1
ATOM 7269 C CA . ASN A 1 933 ? 23.938 35.938 5.785 1 86.69 933 ASN A CA 1
ATOM 7270 C C . ASN A 1 933 ? 23.188 37.219 5.43 1 86.69 933 ASN A C 1
ATOM 7272 O O . ASN A 1 933 ? 23.438 38.25 6.023 1 86.69 933 ASN A O 1
ATOM 7276 N N . SER A 1 934 ? 22.297 37.094 4.551 1 90.25 934 SER A N 1
ATOM 7277 C CA . SER A 1 934 ? 21.531 38.25 4.117 1 90.25 934 SER A CA 1
ATOM 7278 C C . SER A 1 934 ? 20.578 38.719 5.207 1 90.25 934 SER A C 1
ATOM 7280 O O . SER A 1 934 ? 20.375 39.938 5.398 1 90.25 934 SER A O 1
ATOM 7282 N N . VAL A 1 935 ? 20.016 37.719 5.914 1 88.5 935 VAL A N 1
ATOM 7283 C CA . VAL A 1 935 ? 19.062 38.062 6.965 1 88.5 935 VAL A CA 1
ATOM 7284 C C . VAL A 1 935 ? 19.766 38.781 8.102 1 88.5 935 VAL A C 1
ATOM 7286 O O . VAL A 1 935 ? 19.25 39.781 8.648 1 88.5 935 VAL A O 1
ATOM 7289 N N . ILE A 1 936 ? 20.938 38.375 8.383 1 82.5 936 ILE A N 1
ATOM 7290 C CA . ILE A 1 936 ? 21.703 38.969 9.477 1 82.5 936 ILE A CA 1
ATOM 7291 C C . ILE A 1 936 ? 22.094 40.406 9.109 1 82.5 936 ILE A C 1
ATOM 7293 O O . ILE A 1 936 ? 22 41.312 9.938 1 82.5 936 ILE A O 1
ATOM 7297 N N . LEU A 1 937 ? 22.453 40.656 7.918 1 87.5 937 LEU A N 1
ATOM 7298 C CA . LEU A 1 937 ? 22.859 42 7.461 1 87.5 937 LEU A CA 1
ATOM 7299 C C . LEU A 1 937 ? 21.672 42.938 7.426 1 87.5 937 LEU A C 1
ATOM 7301 O O . LEU A 1 937 ? 21.75 44.094 7.902 1 87.5 937 LEU A O 1
ATOM 7305 N N . VAL A 1 938 ? 20.578 42.469 6.863 1 88.75 938 VAL A N 1
ATOM 7306 C CA . VAL A 1 938 ? 19.375 43.312 6.746 1 88.75 938 VAL A CA 1
ATOM 7307 C C . VAL A 1 938 ? 18.844 43.656 8.141 1 88.75 938 VAL A C 1
ATOM 7309 O O . VAL A 1 938 ? 18.391 44.781 8.383 1 88.75 938 VAL A O 1
ATOM 7312 N N . ASP A 1 939 ? 18.906 42.656 9 1 86.5 939 ASP A N 1
ATOM 7313 C CA . ASP A 1 939 ? 18.453 42.875 10.367 1 86.5 939 ASP A CA 1
ATOM 7314 C C . ASP A 1 939 ? 19.328 43.906 11.062 1 86.5 939 ASP A C 1
ATOM 7316 O O . ASP A 1 939 ? 18.844 44.75 11.836 1 86.5 939 ASP A O 1
ATOM 7320 N N . GLN A 1 940 ? 20.656 43.938 10.797 1 83.94 940 GLN A N 1
ATOM 7321 C CA . GLN A 1 940 ? 21.562 44.906 11.391 1 83.94 940 GLN A CA 1
ATOM 7322 C C . GLN A 1 940 ? 21.297 46.312 10.844 1 83.94 940 GLN A C 1
ATOM 7324 O O . GLN A 1 940 ? 21.375 47.312 11.586 1 83.94 940 GLN A O 1
ATOM 7329 N N . ILE A 1 941 ? 20.984 46.438 9.617 1 88.25 941 ILE A N 1
ATOM 7330 C CA . ILE A 1 941 ? 20.672 47.719 9.023 1 88.25 941 ILE A CA 1
ATOM 7331 C C . ILE A 1 941 ? 19.438 48.312 9.695 1 88.25 941 ILE A C 1
ATOM 7333 O O . ILE A 1 941 ? 19.422 49.5 10.047 1 88.25 941 ILE A O 1
ATOM 7337 N N . GLU A 1 942 ? 18.516 47.469 9.93 1 87 942 GLU A N 1
ATOM 7338 C CA . GLU A 1 942 ? 17.266 47.938 10.539 1 87 942 GLU A CA 1
ATOM 7339 C C . GLU A 1 942 ? 17.484 48.344 12 1 87 942 GLU A C 1
ATOM 7341 O O . GLU A 1 942 ? 16.844 49.25 12.492 1 87 942 GLU A O 1
ATOM 7346 N N . GLN A 1 943 ? 18.312 47.594 12.656 1 82.69 943 GLN A N 1
ATOM 7347 C CA . GLN A 1 943 ? 18.625 47.938 14.039 1 82.69 943 GLN A CA 1
ATOM 7348 C C . GLN A 1 943 ? 19.375 49.25 14.117 1 82.69 943 GLN A C 1
ATOM 7350 O O . GLN A 1 943 ? 19.141 50.062 15.039 1 82.69 943 GLN A O 1
ATOM 7355 N N . ASP A 1 944 ? 20.25 49.531 13.148 1 85.69 944 ASP A N 1
ATOM 7356 C CA . ASP A 1 944 ? 21 50.781 13.117 1 85.69 944 ASP A CA 1
ATOM 7357 C C . ASP A 1 944 ? 20.094 51.969 12.781 1 85.69 944 ASP A C 1
ATOM 7359 O O . ASP A 1 944 ? 20.266 53.062 13.312 1 85.69 944 ASP A O 1
ATOM 7363 N N . ILE A 1 945 ? 19.141 51.688 11.969 1 87.94 945 ILE A N 1
ATOM 7364 C CA . ILE A 1 945 ? 18.156 52.75 11.633 1 87.94 945 ILE A CA 1
ATOM 7365 C C . ILE A 1 945 ? 17.297 53.031 12.852 1 87.94 945 ILE A C 1
ATOM 7367 O O . ILE A 1 945 ? 17.016 54.188 13.156 1 87.94 945 ILE A O 1
ATOM 7371 N N . ALA A 1 946 ? 16.922 52.031 13.531 1 84.06 946 ALA A N 1
ATOM 7372 C CA . ALA A 1 946 ? 16.094 52.188 14.719 1 84.06 946 ALA A CA 1
ATOM 7373 C C . ALA A 1 946 ? 16.859 52.875 15.836 1 84.06 946 ALA A C 1
ATOM 7375 O O . ALA A 1 946 ? 16.266 53.594 16.656 1 84.06 946 ALA A O 1
ATOM 7376 N N . ALA A 1 947 ? 18.25 52.719 15.766 1 82.44 947 ALA A N 1
ATOM 7377 C CA . ALA A 1 947 ? 19.109 53.375 16.766 1 82.44 947 ALA A CA 1
ATOM 7378 C C . ALA A 1 947 ? 19.344 54.844 16.438 1 82.44 947 ALA A C 1
ATOM 7380 O O . ALA A 1 947 ? 19.938 55.562 17.234 1 82.44 947 ALA A O 1
ATOM 7381 N N . GLY A 1 948 ? 18.828 55.344 15.234 1 84.19 948 GLY A N 1
ATOM 7382 C CA . GLY A 1 948 ? 18.844 56.781 14.961 1 84.19 948 GLY A CA 1
ATOM 7383 C C . GLY A 1 948 ? 19.781 57.156 13.844 1 84.19 948 GLY A C 1
ATOM 7384 O O . GLY A 1 948 ? 19.891 58.344 13.477 1 84.19 948 GLY A O 1
ATOM 7385 N N . LEU A 1 949 ? 20.531 56.219 13.297 1 87.31 949 LEU A N 1
ATOM 7386 C CA . LEU A 1 949 ? 21.438 56.531 12.203 1 87.31 949 LEU A CA 1
ATOM 7387 C C . LEU A 1 949 ? 20.672 56.781 10.906 1 87.31 949 LEU A C 1
ATOM 7389 O O . LEU A 1 949 ? 19.625 56.156 10.68 1 87.31 949 LEU A O 1
ATOM 7393 N N . GLY A 1 950 ? 21.172 57.688 10.109 1 87.5 950 GLY A N 1
ATOM 7394 C CA . GLY A 1 950 ? 20.594 57.875 8.789 1 87.5 950 GLY A CA 1
ATOM 7395 C C . GLY A 1 950 ? 20.594 56.625 7.941 1 87.5 950 GLY A C 1
ATOM 7396 O O . GLY A 1 950 ? 21.484 55.781 8.102 1 87.5 950 GLY A O 1
ATOM 7397 N N . ARG A 1 951 ? 19.703 56.531 7.09 1 89.88 951 ARG A N 1
ATOM 7398 C CA . ARG A 1 951 ? 19.547 55.312 6.297 1 89.88 951 ARG A CA 1
ATOM 7399 C C . ARG A 1 951 ? 20.781 55.031 5.449 1 89.88 951 ARG A C 1
ATOM 7401 O O . ARG A 1 951 ? 21.219 53.906 5.332 1 89.88 951 ARG A O 1
ATOM 7408 N N . TRP A 1 952 ? 21.281 56.062 4.879 1 90.25 952 TRP A N 1
ATOM 7409 C CA . TRP A 1 952 ? 22.484 55.938 4.055 1 90.25 952 TRP A CA 1
ATOM 7410 C C . TRP A 1 952 ? 23.672 55.469 4.898 1 90.25 952 TRP A C 1
ATOM 7412 O O . TRP A 1 952 ? 24.375 54.531 4.535 1 90.25 952 TRP A O 1
ATOM 7422 N N . GLN A 1 953 ? 23.922 56.062 5.965 1 88.62 953 GLN A N 1
ATOM 7423 C CA . GLN A 1 953 ? 25.016 55.719 6.863 1 88.62 953 GLN A CA 1
ATOM 7424 C C . GLN A 1 953 ? 24.797 54.375 7.516 1 88.62 953 GLN A C 1
ATOM 7426 O O . GLN A 1 953 ? 25.75 53.625 7.773 1 88.62 953 GLN A O 1
ATOM 7431 N N . ALA A 1 954 ? 23.547 54.062 7.73 1 90.88 954 ALA A N 1
ATOM 7432 C CA . ALA A 1 954 ? 23.219 52.781 8.352 1 90.88 954 ALA A CA 1
ATOM 7433 C C . ALA A 1 954 ? 23.578 51.625 7.434 1 90.88 954 ALA A C 1
ATOM 7435 O O . ALA A 1 954 ? 24.047 50.594 7.898 1 90.88 954 ALA A O 1
ATOM 7436 N N . ILE A 1 955 ? 23.312 51.781 6.133 1 92.19 955 ILE A N 1
ATOM 7437 C CA . ILE A 1 955 ? 23.594 50.719 5.168 1 92.19 955 ILE A CA 1
ATOM 7438 C C . ILE A 1 955 ? 25.109 50.5 5.098 1 92.19 955 ILE A C 1
ATOM 7440 O O . ILE A 1 955 ? 25.562 49.344 5.133 1 92.19 955 ILE A O 1
ATOM 7444 N N . ILE A 1 956 ? 25.875 51.531 5.031 1 90.25 956 ILE A N 1
ATOM 7445 C CA . ILE A 1 956 ? 27.312 51.438 4.871 1 90.25 956 ILE A CA 1
ATOM 7446 C C . ILE A 1 956 ? 27.953 50.938 6.176 1 90.25 956 ILE A C 1
ATOM 7448 O O . ILE A 1 956 ? 28.766 50.031 6.176 1 90.25 956 ILE A O 1
ATOM 7452 N N . GLU A 1 957 ? 27.547 51.5 7.293 1 88.06 957 GLU A N 1
ATOM 7453 C CA . GLU A 1 957 ? 28.156 51.125 8.578 1 88.06 957 GLU A CA 1
ATOM 7454 C C . GLU A 1 957 ? 27.781 49.719 8.992 1 88.06 957 GLU A C 1
ATOM 7456 O O . GLU A 1 957 ? 28.594 49 9.594 1 88.06 957 GLU A O 1
ATOM 7461 N N . ALA A 1 958 ? 26.578 49.375 8.734 1 88.06 958 ALA A N 1
ATOM 7462 C CA . ALA A 1 958 ? 26.156 48 9.047 1 88.06 958 ALA A CA 1
ATOM 7463 C C . ALA A 1 958 ? 26.969 46.969 8.242 1 88.06 958 ALA A C 1
ATOM 7465 O O . ALA A 1 958 ? 27.328 45.906 8.758 1 88.06 958 ALA A O 1
ATOM 7466 N N . THR A 1 959 ? 27.156 47.25 6.969 1 90.19 959 THR A N 1
ATOM 7467 C CA . THR A 1 959 ? 27.906 46.344 6.102 1 90.19 959 THR A CA 1
ATOM 7468 C C . THR A 1 959 ? 29.375 46.281 6.535 1 90.19 959 THR A C 1
ATOM 7470 O O . THR A 1 959 ? 29.984 45.188 6.508 1 90.19 959 THR A O 1
ATOM 7473 N N . VAL A 1 960 ? 29.922 47.344 6.949 1 86.94 960 VAL A N 1
ATOM 7474 C CA . VAL A 1 960 ? 31.312 47.375 7.387 1 86.94 960 VAL A CA 1
ATOM 7475 C C . VAL A 1 960 ? 31.453 46.625 8.711 1 86.94 960 VAL A C 1
ATOM 7477 O O . VAL A 1 960 ? 32.438 45.906 8.914 1 86.94 960 VAL A O 1
ATOM 7480 N N . ARG A 1 961 ? 30.516 46.75 9.562 1 78.44 961 ARG A N 1
ATOM 7481 C CA . ARG A 1 961 ? 30.547 46.094 10.859 1 78.44 961 ARG A CA 1
ATOM 7482 C C . ARG A 1 961 ? 30.406 44.562 10.711 1 78.44 961 ARG A C 1
ATOM 7484 O O . ARG A 1 961 ? 30.969 43.812 11.5 1 78.44 961 ARG A O 1
ATOM 7491 N N . ARG A 1 962 ? 29.656 44.219 9.68 1 81.5 962 ARG A N 1
ATOM 7492 C CA . ARG A 1 962 ? 29.391 42.781 9.516 1 81.5 962 ARG A CA 1
ATOM 7493 C C . ARG A 1 962 ? 30.312 42.156 8.484 1 81.5 962 ARG A C 1
ATOM 7495 O O . ARG A 1 962 ? 30.25 40.969 8.211 1 81.5 962 ARG A O 1
ATOM 7502 N N . PHE A 1 963 ? 31.172 42.938 7.926 1 85.25 963 PHE A N 1
ATOM 7503 C CA . PHE A 1 963 ? 32.094 42.438 6.902 1 85.25 963 PHE A CA 1
ATOM 7504 C C . PHE A 1 963 ? 32.938 41.312 7.453 1 85.25 963 PHE A C 1
ATOM 7506 O O . PHE A 1 963 ? 33.062 40.25 6.832 1 85.25 963 PHE A O 1
ATOM 7513 N N . ARG A 1 964 ? 33.5 41.5 8.555 1 79.19 964 ARG A N 1
ATOM 7514 C CA . ARG A 1 964 ? 34.438 40.5 9.125 1 79.19 964 ARG A CA 1
ATOM 7515 C C . ARG A 1 964 ? 33.719 39.219 9.484 1 79.19 964 ARG A C 1
ATOM 7517 O O . ARG A 1 964 ? 34.125 38.125 9.062 1 79.19 964 ARG A O 1
ATOM 7524 N N . PRO A 1 965 ? 32.625 39.281 10.219 1 78.75 965 PRO A N 1
ATOM 7525 C CA . PRO A 1 965 ? 31.938 38 10.555 1 78.75 965 PRO A CA 1
ATOM 7526 C C . PRO A 1 965 ? 31.469 37.25 9.312 1 78.75 965 PRO A C 1
ATOM 7528 O O . PRO A 1 965 ? 31.562 36.031 9.266 1 78.75 965 PRO A O 1
ATOM 7531 N N . ILE A 1 966 ? 30.938 37.875 8.352 1 85.62 966 ILE A N 1
ATOM 7532 C CA . ILE A 1 966 ? 30.391 37.25 7.16 1 85.62 966 ILE A CA 1
ATOM 7533 C C . ILE A 1 966 ? 31.531 36.594 6.367 1 85.62 966 ILE A C 1
ATOM 7535 O O . ILE A 1 966 ? 31.406 35.469 5.898 1 85.62 966 ILE A O 1
ATOM 7539 N N . VAL A 1 967 ? 32.625 37.312 6.246 1 86.44 967 VAL A N 1
ATOM 7540 C CA . VAL A 1 967 ? 33.75 36.812 5.48 1 86.44 967 VAL A CA 1
ATOM 7541 C C . VAL A 1 967 ? 34.438 35.656 6.246 1 86.44 967 VAL A C 1
ATOM 7543 O O . VAL A 1 967 ? 34.875 34.688 5.645 1 86.44 967 VAL A O 1
ATOM 7546 N N . LEU A 1 968 ? 34.562 35.812 7.512 1 80.88 968 LEU A N 1
ATOM 7547 C CA . LEU A 1 968 ? 35.188 34.781 8.312 1 80.88 968 LEU A CA 1
ATOM 7548 C C . LEU A 1 968 ? 34.375 33.5 8.289 1 80.88 968 LEU A C 1
ATOM 7550 O O . LEU A 1 968 ? 34.938 32.406 8.188 1 80.88 968 LEU A O 1
ATOM 7554 N N . THR A 1 969 ? 33.062 33.594 8.43 1 81.81 969 THR A N 1
ATOM 7555 C CA . THR A 1 969 ? 32.219 32.406 8.383 1 81.81 969 THR A CA 1
ATOM 7556 C C . THR A 1 969 ? 32.25 31.781 7 1 81.81 969 THR A C 1
ATOM 7558 O O . THR A 1 969 ? 32.25 30.547 6.875 1 81.81 969 THR A O 1
ATOM 7561 N N . ALA A 1 970 ? 32.188 32.562 5.965 1 87.38 970 ALA A N 1
ATOM 7562 C CA . ALA A 1 970 ? 32.281 32.062 4.602 1 87.38 970 ALA A CA 1
ATOM 7563 C C . ALA A 1 970 ? 33.594 31.359 4.352 1 87.38 970 ALA A C 1
ATOM 7565 O O . ALA A 1 970 ? 33.656 30.297 3.732 1 87.38 970 ALA A O 1
ATOM 7566 N N . LEU A 1 971 ? 34.656 32.031 4.824 1 86.38 971 LEU A N 1
ATOM 7567 C CA . LEU A 1 971 ? 36 31.438 4.641 1 86.38 971 LEU A CA 1
ATOM 7568 C C . LEU A 1 971 ? 36.125 30.125 5.41 1 86.38 971 LEU A C 1
ATOM 7570 O O . LEU A 1 971 ? 36.75 29.188 4.918 1 86.38 971 LEU A O 1
ATOM 7574 N N . ALA A 1 972 ? 35.656 30.141 6.586 1 82.62 972 ALA A N 1
ATOM 7575 C CA . ALA A 1 972 ? 35.656 28.906 7.375 1 82.62 972 ALA A CA 1
ATOM 7576 C C . ALA A 1 972 ? 34.906 27.797 6.668 1 82.62 972 ALA A C 1
ATOM 7578 O O . ALA A 1 972 ? 35.375 26.641 6.633 1 82.62 972 ALA A O 1
ATOM 7579 N N . ALA A 1 973 ? 33.781 28.078 6.133 1 86.69 973 ALA A N 1
ATOM 7580 C CA . ALA A 1 973 ? 32.969 27.078 5.434 1 86.69 973 ALA A CA 1
ATOM 7581 C C . ALA A 1 973 ? 33.656 26.609 4.16 1 86.69 973 ALA A C 1
ATOM 7583 O O . ALA A 1 973 ? 33.688 25.406 3.855 1 86.69 973 ALA A O 1
ATOM 7584 N N . VAL A 1 974 ? 34.188 27.531 3.377 1 89.88 974 VAL A N 1
ATOM 7585 C CA . VAL A 1 974 ? 34.875 27.219 2.111 1 89.88 974 VAL A CA 1
ATOM 7586 C C . VAL A 1 974 ? 36.094 26.375 2.371 1 89.88 974 VAL A C 1
ATOM 7588 O O . VAL A 1 974 ? 36.344 25.375 1.683 1 89.88 974 VAL A O 1
ATOM 7591 N N . LEU A 1 975 ? 36.906 26.766 3.34 1 88.12 975 LEU A N 1
ATOM 7592 C CA . LEU A 1 975 ? 38.125 26.047 3.621 1 88.12 975 LEU A CA 1
ATOM 7593 C C . LEU A 1 975 ? 37.844 24.688 4.238 1 88.12 975 LEU A C 1
ATOM 7595 O O . LEU A 1 975 ? 38.594 23.719 4.012 1 88.12 975 LEU A O 1
ATOM 7599 N N . ALA A 1 976 ? 36.844 24.594 5.008 1 85.06 976 ALA A N 1
ATOM 7600 C CA . ALA A 1 976 ? 36.438 23.312 5.59 1 85.06 976 ALA A CA 1
ATOM 7601 C C . ALA A 1 976 ? 36 22.328 4.508 1 85.06 976 ALA A C 1
ATOM 7603 O O . ALA A 1 976 ? 36.094 21.109 4.691 1 85.06 976 ALA A O 1
ATOM 7604 N N . MET A 1 977 ? 35.562 22.781 3.316 1 88.81 977 MET A N 1
ATOM 7605 C CA . MET A 1 977 ? 35.062 21.938 2.25 1 88.81 977 MET A CA 1
ATOM 7606 C C . MET A 1 977 ? 36.156 21.484 1.313 1 88.81 977 MET A C 1
ATOM 7608 O O . MET A 1 977 ? 36 20.562 0.523 1 88.81 977 MET A O 1
ATOM 7612 N N . ILE A 1 978 ? 37.312 22.031 1.421 1 89.44 978 ILE A N 1
ATOM 7613 C CA . ILE A 1 978 ? 38.406 21.719 0.521 1 89.44 978 ILE A CA 1
ATOM 7614 C C . ILE A 1 978 ? 38.781 20.25 0.638 1 89.44 978 ILE A C 1
ATOM 7616 O O . ILE A 1 978 ? 38.906 19.547 -0.371 1 89.44 978 ILE A O 1
ATOM 7620 N N . PRO A 1 979 ? 38.906 19.781 1.874 1 88.56 979 PRO A N 1
ATOM 7621 C CA . PRO A 1 979 ? 39.219 18.344 1.952 1 88.56 979 PRO A CA 1
ATOM 7622 C C . PRO A 1 979 ? 38.125 17.469 1.376 1 88.56 979 PRO A C 1
ATOM 7624 O O . PRO A 1 979 ? 38.375 16.391 0.834 1 88.56 979 PRO A O 1
ATOM 7627 N N . LEU A 1 980 ? 36.938 17.844 1.46 1 87 980 LEU A N 1
ATOM 7628 C CA . LEU A 1 980 ? 35.812 17.094 0.968 1 87 980 LEU A CA 1
ATOM 7629 C C . LEU A 1 980 ? 35.75 17.094 -0.557 1 87 980 LEU A C 1
ATOM 7631 O O . LEU A 1 980 ? 35.156 16.203 -1.172 1 87 980 LEU A O 1
ATOM 7635 N N . SER A 1 981 ? 36.344 18.094 -1.188 1 88.56 981 SER A N 1
ATOM 7636 C CA . SER A 1 981 ? 36.344 18.219 -2.643 1 88.56 981 SER A CA 1
ATOM 7637 C C . SER A 1 981 ? 37.156 17.109 -3.299 1 88.56 981 SER A C 1
ATOM 7639 O O . SER A 1 981 ? 36.969 16.812 -4.484 1 88.56 981 SER A O 1
ATOM 7641 N N . ARG A 1 982 ? 37.938 16.438 -2.553 1 85.75 982 ARG A N 1
ATOM 7642 C CA . ARG A 1 982 ? 38.75 15.352 -3.092 1 85.75 982 ARG A CA 1
ATOM 7643 C C . ARG A 1 982 ? 38 14.031 -3.078 1 85.75 982 ARG A C 1
ATOM 7645 O O . ARG A 1 982 ? 38.406 13.062 -3.732 1 85.75 982 ARG A O 1
ATOM 7652 N N . SER A 1 983 ? 36.969 14.047 -2.385 1 84 983 SER A N 1
ATOM 7653 C CA . SER A 1 983 ? 36.156 12.828 -2.346 1 84 983 SER A CA 1
ATOM 7654 C C . SER A 1 983 ? 35.406 12.633 -3.648 1 84 983 SER A C 1
ATOM 7656 O O . SER A 1 983 ? 34.938 13.609 -4.254 1 84 983 SER A O 1
ATOM 7658 N N . VAL A 1 984 ? 35.25 11.422 -4.059 1 77.69 984 VAL A N 1
ATOM 7659 C CA . VAL A 1 984 ? 34.594 11.102 -5.328 1 77.69 984 VAL A CA 1
ATOM 7660 C C . VAL A 1 984 ? 33.094 11.352 -5.219 1 77.69 984 VAL A C 1
ATOM 7662 O O . VAL A 1 984 ? 32.5 11.852 -6.164 1 77.69 984 VAL A O 1
ATOM 7665 N N . PHE A 1 985 ? 32.531 11.078 -4.102 1 79.56 985 PHE A N 1
ATOM 7666 C CA . PHE A 1 985 ? 31.094 11.188 -3.941 1 79.56 985 PHE A CA 1
ATOM 7667 C C . PHE A 1 985 ? 30.688 12.625 -3.635 1 79.56 985 PHE A C 1
ATOM 7669 O O . PHE A 1 985 ? 29.75 13.156 -4.234 1 79.56 985 PHE A O 1
ATOM 7676 N N . PHE A 1 986 ? 31.359 13.352 -2.77 1 86.94 986 PHE A N 1
ATOM 7677 C CA . PHE A 1 986 ? 30.953 14.664 -2.293 1 86.94 986 PHE A CA 1
ATOM 7678 C C . PHE A 1 986 ? 31.703 15.766 -3.035 1 86.94 986 PHE A C 1
ATOM 7680 O O . PHE A 1 986 ? 31.453 16.953 -2.818 1 86.94 986 PHE A O 1
ATOM 7687 N N . GLY A 1 987 ? 32.594 15.375 -3.949 1 87.81 987 GLY A N 1
ATOM 7688 C CA . GLY A 1 987 ? 33.406 16.344 -4.652 1 87.81 987 GLY A CA 1
ATOM 7689 C C . GLY A 1 987 ? 32.625 17.406 -5.375 1 87.81 987 GLY A C 1
ATOM 7690 O O . GLY A 1 987 ? 32.75 18.594 -5.094 1 87.81 987 GLY A O 1
ATOM 7691 N N . PRO A 1 988 ? 31.703 17 -6.16 1 89.06 988 PRO A N 1
ATOM 7692 C CA . PRO A 1 988 ? 30.906 17.984 -6.891 1 89.06 988 PRO A CA 1
ATOM 7693 C C . PRO A 1 988 ? 30.078 18.875 -5.961 1 89.06 988 PRO A C 1
ATOM 7695 O O . PRO A 1 988 ? 29.891 20.062 -6.242 1 89.06 988 PRO A O 1
ATOM 7698 N N . MET A 1 989 ? 29.594 18.297 -4.918 1 88.69 989 MET A N 1
ATOM 7699 C CA . MET A 1 989 ? 28.828 19.078 -3.959 1 88.69 989 MET A CA 1
ATOM 7700 C C . MET A 1 989 ? 29.703 20.109 -3.277 1 88.69 989 MET A C 1
ATOM 7702 O O . MET A 1 989 ? 29.312 21.281 -3.139 1 88.69 989 MET A O 1
ATOM 7706 N N . ALA A 1 990 ? 30.859 19.688 -2.844 1 91.25 990 ALA A N 1
ATOM 7707 C CA . ALA A 1 990 ? 31.797 20.578 -2.166 1 91.25 990 ALA A CA 1
ATOM 7708 C C . ALA A 1 990 ? 32.219 21.719 -3.086 1 91.25 990 ALA A C 1
ATOM 7710 O O . ALA A 1 990 ? 32.281 22.875 -2.662 1 91.25 990 ALA A O 1
ATOM 7711 N N . VAL A 1 991 ? 32.438 21.453 -4.324 1 93 991 VAL A N 1
ATOM 7712 C CA . VAL A 1 991 ? 32.875 22.469 -5.285 1 93 991 VAL A CA 1
ATOM 7713 C C . VAL A 1 991 ? 31.719 23.438 -5.566 1 93 991 VAL A C 1
ATOM 7715 O O . VAL A 1 991 ? 31.953 24.641 -5.695 1 93 991 VAL A O 1
ATOM 7718 N N . ALA A 1 992 ? 30.594 22.891 -5.648 1 92.19 992 ALA A N 1
ATOM 7719 C CA . ALA A 1 992 ? 29.438 23.734 -5.875 1 92.19 992 ALA A CA 1
ATOM 7720 C C . ALA A 1 992 ? 29.219 24.703 -4.711 1 92.19 992 ALA A C 1
ATOM 7722 O O . ALA A 1 992 ? 28.984 25.891 -4.914 1 92.19 992 ALA A O 1
ATOM 7723 N N . ILE A 1 993 ? 29.328 24.219 -3.561 1 91.31 993 ILE A N 1
ATOM 7724 C CA . ILE A 1 993 ? 29.109 25.047 -2.377 1 91.31 993 ILE A CA 1
ATOM 7725 C C . ILE A 1 993 ? 30.25 26.047 -2.236 1 91.31 993 ILE A C 1
ATOM 7727 O O . ILE A 1 993 ? 30.031 27.219 -1.929 1 91.31 993 ILE A O 1
ATOM 7731 N N . MET A 1 994 ? 31.484 25.609 -2.475 1 92.69 994 MET A N 1
ATOM 7732 C CA . MET A 1 994 ? 32.625 26.484 -2.379 1 92.69 994 MET A CA 1
ATOM 7733 C C . MET A 1 994 ? 32.5 27.656 -3.355 1 92.69 994 MET A C 1
ATOM 7735 O O . MET A 1 994 ? 32.625 28.812 -2.959 1 92.69 994 MET A O 1
ATOM 7739 N N . GLY A 1 995 ? 32.281 27.297 -4.566 1 92.81 995 GLY A N 1
ATOM 7740 C CA . GLY A 1 995 ? 32.125 28.344 -5.57 1 92.81 995 GLY A CA 1
ATOM 7741 C C . GLY A 1 995 ? 30.938 29.25 -5.332 1 92.81 995 GLY A C 1
ATOM 7742 O O . GLY A 1 995 ? 31.047 30.469 -5.465 1 92.81 995 GLY A O 1
ATOM 7743 N N . GLY A 1 996 ? 29.844 28.703 -4.996 1 93 996 GLY A N 1
ATOM 7744 C CA . GLY A 1 996 ? 28.641 29.469 -4.723 1 93 996 GLY A CA 1
ATOM 7745 C C . GLY A 1 996 ? 28.797 30.391 -3.533 1 93 996 GLY A C 1
ATOM 7746 O O . GLY A 1 996 ? 28.359 31.547 -3.588 1 93 996 GLY A O 1
ATOM 7747 N N . LEU A 1 997 ? 29.438 29.922 -2.48 1 91.31 997 LEU A N 1
ATOM 7748 C CA . LEU A 1 997 ? 29.578 30.719 -1.264 1 91.31 997 LEU A CA 1
ATOM 7749 C C . LEU A 1 997 ? 30.547 31.875 -1.478 1 91.31 997 LEU A C 1
ATOM 7751 O O . LEU A 1 997 ? 30.344 32.969 -0.95 1 91.31 997 LEU A O 1
ATOM 7755 N N . ILE A 1 998 ? 31.594 31.672 -2.191 1 93.56 998 ILE A N 1
ATOM 7756 C CA . ILE A 1 998 ? 32.594 32.719 -2.445 1 93.56 998 ILE A CA 1
ATOM 7757 C C . ILE A 1 998 ? 31.953 33.875 -3.219 1 93.56 998 ILE A C 1
ATOM 7759 O O . ILE A 1 998 ? 32.062 35.031 -2.812 1 93.56 998 ILE A O 1
ATOM 7763 N N . VAL A 1 999 ? 31.297 33.531 -4.211 1 93.5 999 VAL A N 1
ATOM 7764 C CA . VAL A 1 999 ? 30.688 34.562 -5.051 1 93.5 999 VAL A CA 1
ATOM 7765 C C . VAL A 1 999 ? 29.484 35.188 -4.332 1 93.5 999 VAL A C 1
ATOM 7767 O O . VAL A 1 999 ? 29.281 36.375 -4.398 1 93.5 999 VAL A O 1
ATOM 7770 N N . ALA A 1 1000 ? 28.75 34.344 -3.662 1 92.25 1000 ALA A N 1
ATOM 7771 C CA . ALA A 1 1000 ? 27.578 34.844 -2.961 1 92.25 1000 ALA A CA 1
ATOM 7772 C C . ALA A 1 1000 ? 27.953 35.781 -1.829 1 92.25 1000 ALA A C 1
ATOM 7774 O O . ALA A 1 1000 ? 27.25 36.75 -1.548 1 92.25 1000 ALA A O 1
ATOM 7775 N N . THR A 1 1001 ? 29.031 35.469 -1.106 1 90.88 1001 THR A N 1
ATOM 7776 C CA . THR A 1 1001 ? 29.484 36.344 -0.039 1 90.88 1001 THR A CA 1
ATOM 7777 C C . THR A 1 1001 ? 29.891 37.719 -0.595 1 90.88 1001 THR A C 1
ATOM 7779 O O . THR A 1 1001 ? 29.547 38.75 -0.021 1 90.88 1001 THR A O 1
ATOM 7782 N N . ALA A 1 1002 ? 30.547 37.688 -1.69 1 91.5 1002 ALA A N 1
ATOM 7783 C CA . ALA A 1 1002 ? 30.922 38.938 -2.346 1 91.5 1002 ALA A CA 1
ATOM 7784 C C . ALA A 1 1002 ? 29.688 39.719 -2.762 1 91.5 1002 ALA A C 1
ATOM 7786 O O . ALA A 1 1002 ? 29.625 40.938 -2.582 1 91.5 1002 ALA A O 1
ATOM 7787 N N . LEU A 1 1003 ? 28.781 39.031 -3.244 1 90.38 1003 LEU A N 1
ATOM 7788 C CA . LEU A 1 1003 ? 27.562 39.719 -3.717 1 90.38 1003 LEU A CA 1
ATOM 7789 C C . LEU A 1 1003 ? 26.703 40.188 -2.545 1 90.38 1003 LEU A C 1
ATOM 7791 O O . LEU A 1 1003 ? 26.031 41.188 -2.643 1 90.38 1003 LEU A O 1
ATOM 7795 N N . THR A 1 1004 ? 26.688 39.469 -1.452 1 89.25 1004 THR A N 1
ATOM 7796 C CA . THR A 1 1004 ? 25.938 39.875 -0.266 1 89.25 1004 THR A CA 1
ATOM 7797 C C . THR A 1 1004 ? 26.5 41.188 0.285 1 89.25 1004 THR A C 1
ATOM 7799 O O . THR A 1 1004 ? 25.734 42.062 0.715 1 89.25 1004 THR A O 1
ATOM 7802 N N . LEU A 1 1005 ? 27.828 41.375 0.208 1 89.38 1005 LEU A N 1
ATOM 7803 C CA . LEU A 1 1005 ? 28.469 42.562 0.766 1 89.38 1005 LEU A CA 1
ATOM 7804 C C . LEU A 1 1005 ? 28.406 43.75 -0.211 1 89.38 1005 LEU A C 1
ATOM 7806 O O . LEU A 1 1005 ? 28.391 44.906 0.204 1 89.38 1005 LEU A O 1
ATOM 7810 N N . LEU A 1 1006 ? 28.266 43.406 -1.505 1 90.69 1006 LEU A N 1
ATOM 7811 C CA . LEU A 1 1006 ? 28.312 44.469 -2.496 1 90.69 1006 LEU A CA 1
ATOM 7812 C C . LEU A 1 1006 ? 26.938 44.719 -3.115 1 90.69 1006 LEU A C 1
ATOM 7814 O O . LEU A 1 1006 ? 26.484 45.844 -3.242 1 90.69 1006 LEU A O 1
ATOM 7818 N N . PHE A 1 1007 ? 26.266 43.688 -3.404 1 91.31 1007 PHE A N 1
ATOM 7819 C CA . PHE A 1 1007 ? 25 43.781 -4.129 1 91.31 1007 PHE A CA 1
ATOM 7820 C C . PHE A 1 1007 ? 23.859 44.094 -3.184 1 91.31 1007 PHE A C 1
ATOM 7822 O O . PHE A 1 1007 ? 22.984 44.906 -3.498 1 91.31 1007 PHE A O 1
ATOM 7829 N N . LEU A 1 1008 ? 23.766 43.438 -2.051 1 90.62 1008 LEU A N 1
ATOM 7830 C CA . LEU A 1 1008 ? 22.625 43.562 -1.144 1 90.62 1008 LEU A CA 1
ATOM 7831 C C . LEU A 1 1008 ? 22.453 45 -0.665 1 90.62 1008 LEU A C 1
ATOM 7833 O O . LEU A 1 1008 ? 21.344 45.531 -0.659 1 90.62 1008 LEU A O 1
ATOM 7837 N N . PRO A 1 1009 ? 23.531 45.688 -0.222 1 90.75 1009 PRO A N 1
ATOM 7838 C CA . PRO A 1 1009 ? 23.375 47.094 0.179 1 90.75 1009 PRO A CA 1
ATOM 7839 C C . PRO A 1 1009 ? 22.906 48 -0.963 1 90.75 1009 PRO A C 1
ATOM 7841 O O . PRO A 1 1009 ? 22.109 48.906 -0.746 1 90.75 1009 PRO A O 1
ATOM 7844 N N . ALA A 1 1010 ? 23.422 47.719 -2.117 1 90.88 1010 ALA A N 1
ATOM 7845 C CA . ALA A 1 1010 ? 22.969 48.469 -3.285 1 90.88 1010 ALA A CA 1
ATOM 7846 C C . ALA A 1 1010 ? 21.5 48.219 -3.57 1 90.88 1010 ALA A C 1
ATOM 7848 O O . ALA A 1 1010 ? 20.766 49.125 -3.947 1 90.88 1010 ALA A O 1
ATOM 7849 N N . LEU A 1 1011 ? 21.141 46.969 -3.426 1 91 1011 LEU A N 1
ATOM 7850 C CA . LEU A 1 1011 ? 19.75 46.594 -3.646 1 91 1011 LEU A CA 1
ATOM 7851 C C . LEU A 1 1011 ? 18.844 47.25 -2.598 1 91 1011 LEU A C 1
ATOM 7853 O O . LEU A 1 1011 ? 17.734 47.688 -2.912 1 91 1011 LEU A O 1
ATOM 7857 N N . TYR A 1 1012 ? 19.281 47.219 -1.311 1 90.94 1012 TYR A N 1
ATOM 7858 C CA . TYR A 1 1012 ? 18.531 47.844 -0.227 1 90.94 1012 TYR A CA 1
ATOM 7859 C C . TYR A 1 1012 ? 18.344 49.344 -0.488 1 90.94 1012 TYR A C 1
ATOM 7861 O O . TYR A 1 1012 ? 17.234 49.875 -0.301 1 90.94 1012 TYR A O 1
ATOM 7869 N N . ALA A 1 1013 ? 19.359 50.031 -0.933 1 90.25 1013 ALA A N 1
ATOM 7870 C CA . ALA A 1 1013 ? 19.297 51.469 -1.212 1 90.25 1013 ALA A CA 1
ATOM 7871 C C . ALA A 1 1013 ? 18.391 51.75 -2.396 1 90.25 1013 ALA A C 1
ATOM 7873 O O . ALA A 1 1013 ? 17.672 52.75 -2.404 1 90.25 1013 ALA A O 1
ATOM 7874 N N . ALA A 1 1014 ? 18.469 50.906 -3.326 1 89.69 1014 ALA A N 1
ATOM 7875 C CA . ALA A 1 1014 ? 17.641 51.094 -4.512 1 89.69 1014 ALA A CA 1
ATOM 7876 C C . ALA A 1 1014 ? 16.172 50.812 -4.199 1 89.69 1014 ALA A C 1
ATOM 7878 O O . ALA A 1 1014 ? 15.273 51.5 -4.699 1 89.69 1014 ALA A O 1
ATOM 7879 N N . TRP A 1 1015 ? 15.898 49.719 -3.408 1 87.56 1015 TRP A N 1
ATOM 7880 C CA . TRP A 1 1015 ? 14.547 49.25 -3.094 1 87.56 1015 TRP A CA 1
ATOM 7881 C C . TRP A 1 1015 ? 13.812 50.312 -2.264 1 87.56 1015 TRP A C 1
ATOM 7883 O O . TRP A 1 1015 ? 12.625 50.562 -2.482 1 87.56 1015 TRP A O 1
ATOM 7893 N N . PHE A 1 1016 ? 14.492 51 -1.243 1 85.88 1016 PHE A N 1
ATOM 7894 C CA . PHE A 1 1016 ? 13.867 51.969 -0.374 1 85.88 1016 PHE A CA 1
ATOM 7895 C C . PHE A 1 1016 ? 14.18 53.406 -0.849 1 85.88 1016 PHE A C 1
ATOM 7897 O O . PHE A 1 1016 ? 13.852 54.375 -0.172 1 85.88 1016 PHE A O 1
ATOM 7904 N N . ARG A 1 1017 ? 14.812 53.594 -2.037 1 82.94 1017 ARG A N 1
ATOM 7905 C CA . ARG A 1 1017 ? 15.125 54.875 -2.672 1 82.94 1017 ARG A CA 1
ATOM 7906 C C . ARG A 1 1017 ? 15.812 55.812 -1.693 1 82.94 1017 ARG A C 1
ATOM 7908 O O . ARG A 1 1017 ? 15.375 56.969 -1.514 1 82.94 1017 ARG A O 1
ATOM 7915 N N . VAL A 1 1018 ? 16.844 55.281 -1.017 1 84.94 1018 VAL A N 1
ATOM 7916 C CA . VAL A 1 1018 ? 17.578 56.062 -0.032 1 84.94 1018 VAL A CA 1
ATOM 7917 C C . VAL A 1 1018 ? 18.5 57.062 -0.743 1 84.94 1018 VAL A C 1
ATOM 7919 O O . VAL A 1 1018 ? 19.281 56.656 -1.616 1 84.94 1018 VAL A O 1
ATOM 7922 N N . LYS A 1 1019 ? 18.406 58.438 -0.452 1 78.31 1019 LYS A N 1
ATOM 7923 C CA . LYS A 1 1019 ? 19.266 59.469 -1.012 1 78.31 1019 LYS A CA 1
ATOM 7924 C C . LYS A 1 1019 ? 20.438 59.781 -0.083 1 78.31 1019 LYS A C 1
ATOM 7926 O O . LYS A 1 1019 ? 20.391 59.469 1.11 1 78.31 1019 LYS A O 1
ATOM 7931 N N . ARG A 1 1020 ? 21.562 60.156 -0.562 1 76.31 1020 ARG A N 1
ATOM 7932 C CA . ARG A 1 1020 ? 22.797 60.375 0.158 1 76.31 1020 ARG A CA 1
ATOM 7933 C C . ARG A 1 1020 ? 22.578 61.312 1.341 1 76.31 1020 ARG A C 1
ATOM 7935 O O . ARG A 1 1020 ? 23.266 61.219 2.357 1 76.31 1020 ARG A O 1
ATOM 7942 N N . GLU A 1 1021 ? 21.484 62.188 1.219 1 71.25 1021 GLU A N 1
ATOM 7943 C CA . GLU A 1 1021 ? 21.266 63.188 2.26 1 71.25 1021 GLU A CA 1
ATOM 7944 C C . GLU A 1 1021 ? 20.453 62.625 3.414 1 71.25 1021 GLU A C 1
ATOM 7946 O O . GLU A 1 1021 ? 20.422 63.188 4.504 1 71.25 1021 GLU A O 1
ATOM 7951 N N . GLU A 1 1022 ? 20.016 61.469 3.412 1 70 1022 GLU A N 1
ATOM 7952 C CA . GLU A 1 1022 ? 19.172 60.906 4.465 1 70 1022 GLU A CA 1
ATOM 7953 C C . GLU A 1 1022 ? 19.984 60 5.402 1 70 1022 GLU A C 1
ATOM 7955 O O . GLU A 1 1022 ? 20.828 59.25 4.957 1 70 1022 GLU A O 1
ATOM 7960 N N . MET B 1 1 ? 0.805 41.906 32.469 1 35.09 1 MET B N 1
ATOM 7961 C CA . MET B 1 1 ? 0.184 42.25 31.188 1 35.09 1 MET B CA 1
ATOM 7962 C C . MET B 1 1 ? 0.043 41 30.312 1 35.09 1 MET B C 1
ATOM 7964 O O . MET B 1 1 ? 1.034 40.344 30.016 1 35.09 1 MET B O 1
ATOM 7968 N N . GLY B 1 2 ? -0.984 40.219 30.5 1 51.75 2 GLY B N 1
ATOM 7969 C CA . GLY B 1 2 ? -1.256 38.906 29.969 1 51.75 2 GLY B CA 1
ATOM 7970 C C . GLY B 1 2 ? -1.196 38.844 28.453 1 51.75 2 GLY B C 1
ATOM 7971 O O . GLY B 1 2 ? -1.252 39.875 27.781 1 51.75 2 GLY B O 1
ATOM 7972 N N . PHE B 1 3 ? -0.715 37.812 27.766 1 64.88 3 PHE B N 1
ATOM 7973 C CA . PHE B 1 3 ? -0.54 37.594 26.344 1 64.88 3 PHE B CA 1
ATOM 7974 C C . PHE B 1 3 ? -1.851 37.781 25.594 1 64.88 3 PHE B C 1
ATOM 7976 O O . PHE B 1 3 ? -2.879 37.219 25.969 1 64.88 3 PHE B O 1
ATOM 7983 N N . ASN B 1 4 ? -2.111 38.969 24.984 1 79.06 4 ASN B N 1
ATOM 7984 C CA . ASN B 1 4 ? -3.264 39.312 24.156 1 79.06 4 ASN B CA 1
ATOM 7985 C C . ASN B 1 4 ? -2.98 39 22.688 1 79.06 4 ASN B C 1
ATOM 7987 O O . ASN B 1 4 ? -2.232 39.75 22.031 1 79.06 4 ASN B O 1
ATOM 7991 N N . LEU B 1 5 ? -3.521 37.969 22.125 1 81.25 5 LEU B N 1
ATOM 7992 C CA . LEU B 1 5 ? -3.275 37.5 20.766 1 81.25 5 LEU B CA 1
ATOM 7993 C C . LEU B 1 5 ? -3.799 38.531 19.75 1 81.25 5 LEU B C 1
ATOM 7995 O O . LEU B 1 5 ? -3.18 38.75 18.703 1 81.25 5 LEU B O 1
ATOM 7999 N N . SER B 1 6 ? -4.969 39.219 20.062 1 82.69 6 SER B N 1
ATOM 8000 C CA . SER B 1 6 ? -5.535 40.188 19.156 1 82.69 6 SER B CA 1
ATOM 8001 C C . SER B 1 6 ? -4.672 41.469 19.094 1 82.69 6 SER B C 1
ATOM 8003 O O . SER B 1 6 ? -4.504 42.062 18.031 1 82.69 6 SER B O 1
ATOM 8005 N N . ALA B 1 7 ? -4.145 41.875 20.25 1 81.56 7 ALA B N 1
ATOM 8006 C CA . ALA B 1 7 ? -3.24 43.031 20.281 1 81.56 7 ALA B CA 1
ATOM 8007 C C . ALA B 1 7 ? -1.943 42.719 19.531 1 81.56 7 ALA B C 1
ATOM 8009 O O . ALA B 1 7 ? -1.383 43.594 18.859 1 81.56 7 ALA B O 1
ATOM 8010 N N . TRP B 1 8 ? -1.555 41.469 19.75 1 83.06 8 TRP B N 1
ATOM 8011 C CA . TRP B 1 8 ? -0.354 41.031 19.047 1 83.06 8 TRP B CA 1
ATOM 8012 C C . TRP B 1 8 ? -0.565 41.062 17.531 1 83.06 8 TRP B C 1
ATOM 8014 O O . TRP B 1 8 ? 0.325 41.438 16.781 1 83.06 8 TRP B O 1
ATOM 8024 N N . ALA B 1 9 ? -1.655 40.656 17.047 1 86.06 9 ALA B N 1
ATOM 8025 C CA . ALA B 1 9 ? -1.977 40.594 15.633 1 86.06 9 ALA B CA 1
ATOM 8026 C C . ALA B 1 9 ? -1.98 42 15.031 1 86.06 9 ALA B C 1
ATOM 8028 O O . ALA B 1 9 ? -1.557 42.219 13.891 1 86.06 9 ALA B O 1
ATOM 8029 N N . LEU B 1 10 ? -2.416 43 15.852 1 83.75 10 LEU B N 1
ATOM 8030 C CA . LEU B 1 10 ? -2.5 44.375 15.344 1 83.75 10 LEU B CA 1
ATOM 8031 C C . LEU B 1 10 ? -1.133 45.031 15.367 1 83.75 10 LEU B C 1
ATOM 8033 O O . LEU B 1 10 ? -0.883 45.969 14.602 1 83.75 10 LEU B O 1
ATOM 8037 N N . ARG B 1 11 ? -0.296 44.594 16.312 1 81.88 11 ARG B N 1
ATOM 8038 C CA . ARG B 1 11 ? 1.055 45.156 16.375 1 81.88 11 ARG B CA 1
ATOM 8039 C C . ARG B 1 11 ? 1.927 44.594 15.258 1 81.88 11 ARG B C 1
ATOM 8041 O O . ARG B 1 11 ? 2.906 45.219 14.844 1 81.88 11 ARG B O 1
ATOM 8048 N N . ASN B 1 12 ? 1.589 43.438 14.844 1 86.69 12 ASN B N 1
ATOM 8049 C CA . ASN B 1 12 ? 2.307 42.75 13.766 1 86.69 12 ASN B CA 1
ATOM 8050 C C . ASN B 1 12 ? 1.426 42.562 12.539 1 86.69 12 ASN B C 1
ATOM 8052 O O . ASN B 1 12 ? 1.216 41.438 12.078 1 86.69 12 ASN B O 1
ATOM 8056 N N . ARG B 1 13 ? 1.131 43.625 11.898 1 85.81 13 ARG B N 1
ATOM 8057 C CA . ARG B 1 13 ? 0.167 43.625 10.805 1 85.81 13 ARG B CA 1
ATOM 8058 C C . ARG B 1 13 ? 0.715 42.906 9.586 1 85.81 13 ARG B C 1
ATOM 8060 O O . ARG B 1 13 ? -0.021 42.188 8.906 1 85.81 13 ARG B O 1
ATOM 8067 N N . GLN B 1 14 ? 1.978 42.969 9.375 1 87.25 14 GLN B N 1
ATOM 8068 C CA . GLN B 1 14 ? 2.559 42.375 8.172 1 87.25 14 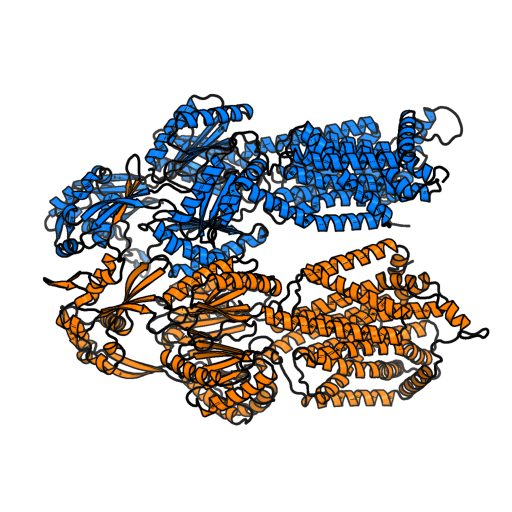GLN B CA 1
ATOM 8069 C C . GLN B 1 14 ? 2.641 40.875 8.305 1 87.25 14 GLN B C 1
ATOM 8071 O O . GLN B 1 14 ? 2.447 40.125 7.328 1 87.25 14 GLN B O 1
ATOM 8076 N N . ILE B 1 15 ? 2.879 40.375 9.477 1 88 15 ILE B N 1
ATOM 8077 C CA . ILE B 1 15 ? 2.932 38.938 9.711 1 88 15 ILE B CA 1
ATOM 8078 C C . ILE B 1 15 ? 1.536 38.344 9.547 1 88 15 ILE B C 1
ATOM 8080 O O . ILE B 1 15 ? 1.382 37.25 8.969 1 88 15 ILE B O 1
ATOM 8084 N N . VAL B 1 16 ? 0.551 39.031 10.047 1 90.12 16 VAL B N 1
ATOM 8085 C CA . VAL B 1 16 ? -0.822 38.531 9.984 1 90.12 16 VAL B CA 1
ATOM 8086 C C . VAL B 1 16 ? -1.296 38.531 8.531 1 90.12 16 VAL B C 1
ATOM 8088 O O . VAL B 1 16 ? -1.951 37.562 8.094 1 90.12 16 VAL B O 1
ATOM 8091 N N . LEU B 1 17 ? -0.9 39.531 7.855 1 89.75 17 LEU B N 1
ATOM 8092 C CA . LEU B 1 17 ? -1.262 39.562 6.445 1 89.75 17 LEU B CA 1
ATOM 8093 C C . LEU B 1 17 ? -0.572 38.438 5.68 1 89.75 17 LEU B C 1
ATOM 8095 O O . LEU B 1 17 ? -1.173 37.812 4.797 1 89.75 17 LEU B O 1
ATOM 8099 N N . PHE B 1 18 ? 0.654 38.25 6.031 1 89.88 18 PHE B N 1
ATOM 8100 C CA . PHE B 1 18 ? 1.392 37.188 5.402 1 89.88 18 PHE B CA 1
ATOM 8101 C C . PHE B 1 18 ? 0.729 35.844 5.695 1 89.88 18 PHE B C 1
ATOM 8103 O O . PHE B 1 18 ? 0.564 35 4.797 1 89.88 18 PHE B O 1
ATOM 8110 N N . LEU B 1 19 ? 0.425 35.594 6.902 1 90.81 19 LEU B N 1
ATOM 8111 C CA . LEU B 1 19 ? -0.205 34.344 7.293 1 90.81 19 LEU B CA 1
ATOM 8112 C C . LEU B 1 19 ? -1.562 34.188 6.617 1 90.81 19 LEU B C 1
ATOM 8114 O O . LEU B 1 19 ? -1.956 33.062 6.266 1 90.81 19 LEU B O 1
ATOM 8118 N N . MET B 1 20 ? -2.283 35.281 6.496 1 91.25 20 MET B N 1
ATOM 8119 C CA . MET B 1 20 ? -3.576 35.25 5.816 1 91.25 20 MET B CA 1
ATOM 8120 C C . MET B 1 20 ? -3.412 34.844 4.355 1 91.25 20 MET B C 1
ATOM 8122 O O . MET B 1 20 ? -4.148 34 3.857 1 91.25 20 MET B O 1
ATOM 8126 N N . ILE B 1 21 ? -2.398 35.375 3.734 1 91.25 21 ILE B N 1
ATOM 8127 C CA . ILE B 1 21 ? -2.166 35.094 2.324 1 91.25 21 ILE B CA 1
ATOM 8128 C C . ILE B 1 21 ? -1.661 33.656 2.17 1 91.25 21 ILE B C 1
ATOM 8130 O O . ILE B 1 21 ? -2.096 32.938 1.271 1 91.25 21 ILE B O 1
ATOM 8134 N N . LEU B 1 22 ? -0.778 33.312 3.02 1 91.06 22 LEU B N 1
ATOM 8135 C CA . LEU B 1 22 ? -0.212 31.969 2.975 1 91.06 22 LEU B CA 1
ATOM 8136 C C . LEU B 1 22 ? -1.293 30.922 3.188 1 91.06 22 LEU B C 1
ATOM 8138 O O . LEU B 1 22 ? -1.364 29.938 2.445 1 91.06 22 LEU B O 1
ATOM 8142 N N . LEU B 1 23 ? -2.086 31.109 4.18 1 91.94 23 LEU B N 1
ATOM 8143 C CA . LEU B 1 23 ? -3.129 30.141 4.488 1 91.94 23 LEU B CA 1
ATOM 8144 C C . LEU B 1 23 ? -4.191 30.109 3.393 1 91.94 23 LEU B C 1
ATOM 8146 O O . LEU B 1 23 ? -4.766 29.062 3.107 1 91.94 23 LEU B O 1
ATOM 8150 N N . ALA B 1 24 ? -4.41 31.234 2.84 1 92.81 24 ALA B N 1
ATOM 8151 C CA . ALA B 1 24 ? -5.348 31.297 1.721 1 92.81 24 ALA B CA 1
ATOM 8152 C C . ALA B 1 24 ? -4.805 30.531 0.514 1 92.81 24 ALA B C 1
ATOM 8154 O O . ALA B 1 24 ? -5.543 29.812 -0.157 1 92.81 24 ALA B O 1
ATOM 8155 N N . LEU B 1 25 ? -3.525 30.656 0.321 1 91.5 25 LEU B N 1
ATOM 8156 C CA . LEU B 1 25 ? -2.904 29.984 -0.818 1 91.5 25 LEU B CA 1
ATOM 8157 C C . LEU B 1 25 ? -2.811 28.484 -0.582 1 91.5 25 LEU B C 1
ATOM 8159 O O . LEU B 1 25 ? -3.113 27.688 -1.476 1 91.5 25 LEU B O 1
ATOM 8163 N N . VAL B 1 26 ? -2.395 28.109 0.56 1 90.19 26 VAL B N 1
ATOM 8164 C CA . VAL B 1 26 ? -2.281 26.688 0.898 1 90.19 26 VAL B CA 1
ATOM 8165 C C . VAL B 1 26 ? -3.664 26.047 0.876 1 90.19 26 VAL B C 1
ATOM 8167 O O . VAL B 1 26 ? -3.812 24.891 0.449 1 90.19 26 VAL B O 1
ATOM 8170 N N . GLY B 1 27 ? -4.602 26.766 1.419 1 91.75 27 GLY B N 1
ATOM 8171 C CA . GLY B 1 27 ? -5.965 26.266 1.39 1 91.75 27 GLY B CA 1
ATOM 8172 C C . GLY B 1 27 ? -6.508 26.094 -0.017 1 91.75 27 GLY B C 1
ATOM 8173 O O . GLY B 1 27 ? -7.137 25.078 -0.327 1 91.75 27 GLY B O 1
ATOM 8174 N N . ALA B 1 28 ? -6.172 27.031 -0.842 1 91.19 28 ALA B N 1
ATOM 8175 C CA . ALA B 1 28 ? -6.637 26.969 -2.225 1 91.19 28 ALA B CA 1
ATOM 8176 C C . ALA B 1 28 ? -5.965 25.828 -2.979 1 91.19 28 ALA B C 1
ATOM 8178 O O . ALA B 1 28 ? -6.613 25.125 -3.756 1 91.19 28 ALA B O 1
ATOM 8179 N N . LEU B 1 29 ? -4.766 25.594 -2.717 1 88.62 29 LEU B N 1
ATOM 8180 C CA . LEU B 1 29 ? -4.043 24.5 -3.352 1 88.62 29 LEU B CA 1
ATOM 8181 C C . LEU B 1 29 ? -4.516 23.156 -2.818 1 88.62 29 LEU B C 1
ATOM 8183 O O . LEU B 1 29 ? -4.617 22.172 -3.57 1 88.62 29 LEU B O 1
ATOM 8187 N N . SER B 1 30 ? -4.746 23.125 -1.582 1 90.56 30 SER B N 1
ATOM 8188 C CA . SER B 1 30 ? -5.223 21.891 -0.969 1 90.56 30 SER B CA 1
ATOM 8189 C C . SER B 1 30 ? -6.594 21.5 -1.512 1 90.56 30 SER B C 1
ATOM 8191 O O . SER B 1 30 ? -6.883 20.312 -1.684 1 90.56 30 SER B O 1
ATOM 8193 N N . TYR B 1 31 ? -7.441 22.438 -1.77 1 88.25 31 TYR B N 1
ATOM 8194 C CA . TYR B 1 31 ? -8.766 22.156 -2.307 1 88.25 31 TYR B CA 1
ATOM 8195 C C . TYR B 1 31 ? -8.68 21.469 -3.664 1 88.25 31 TYR B C 1
ATOM 8197 O O . TYR B 1 31 ? -9.445 20.547 -3.955 1 88.25 31 TYR B O 1
ATOM 8205 N N . THR B 1 32 ? -7.645 21.844 -4.422 1 84.88 32 THR B N 1
ATOM 8206 C CA . THR B 1 32 ? -7.504 21.266 -5.754 1 84.88 32 THR B CA 1
ATOM 8207 C C . THR B 1 32 ? -6.906 19.859 -5.68 1 84.88 32 THR B C 1
ATOM 8209 O O . THR B 1 32 ? -7.074 19.062 -6.598 1 84.88 32 THR B O 1
ATOM 8212 N N . LYS B 1 33 ? -6.344 19.562 -4.633 1 85.25 33 LYS B N 1
ATOM 8213 C CA . LYS B 1 33 ? -5.66 18.281 -4.535 1 85.25 33 LYS B CA 1
ATOM 8214 C C . LYS B 1 33 ? -6.473 17.281 -3.711 1 85.25 33 LYS B C 1
ATOM 8216 O O . LYS B 1 33 ? -6.141 16.094 -3.65 1 85.25 33 LYS B O 1
ATOM 8221 N N . LEU B 1 34 ? -7.531 17.656 -3.137 1 86.94 34 LEU B N 1
ATOM 8222 C CA . LEU B 1 34 ? -8.344 16.75 -2.328 1 86.94 34 LEU B CA 1
ATOM 8223 C C . LEU B 1 34 ? -9.094 15.758 -3.209 1 86.94 34 LEU B C 1
ATOM 8225 O O . LEU B 1 34 ? -9.648 16.125 -4.246 1 86.94 34 LEU B O 1
ATOM 8229 N N . GLY B 1 35 ? -8.938 14.539 -2.85 1 84.62 35 GLY B N 1
ATOM 8230 C CA . GLY B 1 35 ? -9.641 13.5 -3.582 1 84.62 35 GLY B CA 1
ATOM 8231 C C . GLY B 1 35 ? -11.148 13.586 -3.439 1 84.62 35 GLY B C 1
ATOM 8232 O O . GLY B 1 35 ? -11.656 13.867 -2.354 1 84.62 35 GLY B O 1
ATOM 8233 N N . GLN B 1 36 ? -11.836 13.453 -4.539 1 86.69 36 GLN B N 1
ATOM 8234 C CA . GLN B 1 36 ? -13.297 13.477 -4.523 1 86.69 36 GLN B CA 1
ATOM 8235 C C . GLN B 1 36 ? -13.867 12.07 -4.668 1 86.69 36 GLN B C 1
ATOM 8237 O O . GLN B 1 36 ? -13.391 11.281 -5.488 1 86.69 36 GLN B O 1
ATOM 8242 N N . SER B 1 37 ? -14.68 11.727 -3.758 1 84.06 37 SER B N 1
ATOM 8243 C CA . SER B 1 37 ? -15.352 10.43 -3.779 1 84.06 37 SER B CA 1
ATOM 8244 C C . SER B 1 37 ? -16.828 10.57 -3.414 1 84.06 37 SER B C 1
ATOM 8246 O O . SER B 1 37 ? -17.25 11.609 -2.92 1 84.06 37 SER B O 1
ATOM 8248 N N . GLU B 1 38 ? -17.562 9.555 -3.713 1 78.88 38 GLU B N 1
ATOM 8249 C CA . GLU B 1 38 ? -18.984 9.594 -3.398 1 78.88 38 GLU B CA 1
ATOM 8250 C C . GLU B 1 38 ? -19.234 9.375 -1.908 1 78.88 38 GLU B C 1
ATOM 8252 O O . GLU B 1 38 ? -19.984 10.117 -1.279 1 78.88 38 GLU B O 1
ATOM 8257 N N . ASP B 1 39 ? -18.562 8.328 -1.443 1 81.69 39 ASP B N 1
ATOM 8258 C CA . ASP B 1 39 ? -18.734 7.953 -0.042 1 81.69 39 ASP B CA 1
ATOM 8259 C C . ASP B 1 39 ? -17.391 7.969 0.691 1 81.69 39 ASP B C 1
ATOM 8261 O O . ASP B 1 39 ? -16.344 7.852 0.067 1 81.69 39 ASP B O 1
ATOM 8265 N N . PRO B 1 40 ? -17.516 8.211 1.942 1 85.19 40 PRO B N 1
ATOM 8266 C CA . PRO B 1 40 ? -16.266 8.125 2.711 1 85.19 40 PRO B CA 1
ATOM 8267 C C . PRO B 1 40 ? -15.664 6.719 2.695 1 85.19 40 PRO B C 1
ATOM 8269 O O . PRO B 1 40 ? -16.375 5.742 2.451 1 85.19 40 PRO B O 1
ATOM 8272 N N . PRO B 1 41 ? -14.352 6.727 2.848 1 78.5 41 PRO B N 1
ATOM 8273 C CA . PRO B 1 41 ? -13.734 5.398 2.904 1 78.5 41 PRO B CA 1
ATOM 8274 C C . PRO B 1 41 ? -14.273 4.543 4.047 1 78.5 41 PRO B C 1
ATOM 8276 O O . PRO B 1 41 ? -14.484 5.047 5.152 1 78.5 41 PRO B O 1
ATOM 8279 N N . PHE B 1 42 ? -14.742 3.359 3.709 1 78.31 42 PHE B N 1
ATOM 8280 C CA . PHE B 1 42 ? -15.336 2.406 4.641 1 78.31 42 PHE B CA 1
ATOM 8281 C C . PHE B 1 42 ? -14.727 1.021 4.453 1 78.31 42 PHE B C 1
ATOM 8283 O O . PHE B 1 42 ? -14.586 0.547 3.326 1 78.31 42 PHE B O 1
ATOM 8290 N N . THR B 1 43 ? -14.258 0.465 5.57 1 81.31 43 THR B N 1
ATOM 8291 C CA . THR B 1 43 ? -13.703 -0.882 5.492 1 81.31 43 THR B CA 1
ATOM 8292 C C . THR B 1 43 ? -14.789 -1.927 5.723 1 81.31 43 THR B C 1
ATOM 8294 O O . THR B 1 43 ? -15.453 -1.923 6.762 1 81.31 43 THR B O 1
ATOM 8297 N N . PHE B 1 44 ? -15.07 -2.705 4.727 1 83.56 44 PHE B N 1
ATOM 8298 C CA . PHE B 1 44 ? -15.969 -3.84 4.898 1 83.56 44 PHE B CA 1
ATOM 8299 C C . PHE B 1 44 ? -15.289 -4.953 5.688 1 83.56 44 PHE B C 1
ATOM 8301 O O . PHE B 1 44 ? -14.32 -5.555 5.219 1 83.56 44 PHE B O 1
ATOM 8308 N N . LYS B 1 45 ? -15.797 -5.254 6.754 1 88.44 45 LYS B N 1
ATOM 8309 C CA . LYS B 1 45 ? -15.156 -6.203 7.66 1 88.44 45 LYS B CA 1
ATOM 8310 C C . LYS B 1 45 ? -15.758 -7.598 7.508 1 88.44 45 LYS B C 1
ATOM 8312 O O . LYS B 1 45 ? -16.234 -8.188 8.484 1 88.44 45 LYS B O 1
ATOM 8317 N N . ALA B 1 46 ? -15.781 -8.031 6.266 1 90.31 46 ALA B N 1
ATOM 8318 C CA . ALA B 1 46 ? -16.281 -9.383 5.984 1 90.31 46 ALA B CA 1
ATOM 8319 C C . ALA B 1 46 ? -15.328 -10.133 5.059 1 90.31 46 ALA B C 1
ATOM 8321 O O . ALA B 1 46 ? -14.742 -9.547 4.145 1 90.31 46 ALA B O 1
ATOM 8322 N N . MET B 1 47 ? -15.109 -11.383 5.328 1 91.62 47 MET B N 1
ATOM 8323 C CA . MET B 1 47 ? -14.328 -12.297 4.492 1 91.62 47 MET B CA 1
ATOM 8324 C C . MET B 1 47 ? -15.156 -13.516 4.102 1 91.62 47 MET B C 1
ATOM 8326 O O . MET B 1 47 ? -15.898 -14.055 4.922 1 91.62 47 MET B O 1
ATOM 8330 N N . VAL B 1 48 ? -15.078 -13.875 2.875 1 92.81 48 VAL B N 1
ATOM 8331 C CA . VAL B 1 48 ? -15.812 -15.039 2.398 1 92.81 48 VAL B CA 1
ATOM 8332 C C . VAL B 1 48 ? -14.844 -16.203 2.158 1 92.81 48 VAL B C 1
ATOM 8334 O O . VAL B 1 48 ? -13.797 -16.016 1.534 1 92.81 48 VAL B O 1
ATOM 8337 N N . ILE B 1 49 ? -15.117 -17.312 2.695 1 94.31 49 ILE B N 1
ATOM 8338 C CA . ILE B 1 49 ? -14.352 -18.531 2.512 1 94.31 49 ILE B CA 1
ATOM 8339 C C . ILE B 1 49 ? -15.188 -19.562 1.751 1 94.31 49 ILE B C 1
ATOM 8341 O O . ILE B 1 49 ? -16.219 -20 2.242 1 94.31 49 ILE B O 1
ATOM 8345 N N . ARG B 1 50 ? -14.734 -19.938 0.62 1 93.19 50 ARG B N 1
ATOM 8346 C CA . ARG B 1 50 ? -15.445 -20.906 -0.215 1 93.19 50 ARG B CA 1
ATOM 8347 C C . ARG B 1 50 ? -14.68 -22.219 -0.309 1 93.19 50 ARG B C 1
ATOM 8349 O O . ARG B 1 50 ? -13.477 -22.219 -0.582 1 93.19 50 ARG B O 1
ATOM 8356 N N . THR B 1 51 ? -15.266 -23.297 -0.044 1 94.56 51 THR B N 1
ATOM 8357 C CA . THR B 1 51 ? -14.695 -24.625 -0.14 1 94.56 51 THR B CA 1
ATOM 8358 C C . THR B 1 51 ? -15.57 -25.547 -0.995 1 94.56 51 THR B C 1
ATOM 8360 O O . THR B 1 51 ? -16.781 -25.641 -0.768 1 94.56 51 THR B O 1
ATOM 8363 N N . LEU B 1 52 ? -15 -26.219 -2.014 1 93.56 52 LEU B N 1
ATOM 8364 C CA . LEU B 1 52 ? -15.75 -27.109 -2.902 1 93.56 52 LEU B CA 1
ATOM 8365 C C . LEU B 1 52 ? -15.484 -28.562 -2.555 1 93.56 52 LEU B C 1
ATOM 8367 O O . LEU B 1 52 ? -14.344 -28.953 -2.289 1 93.56 52 LEU B O 1
ATOM 8371 N N . TRP B 1 53 ? -16.484 -29.312 -2.342 1 92.56 53 TRP B N 1
ATOM 8372 C CA . TRP B 1 53 ? -16.438 -30.75 -2.162 1 92.56 53 TRP B CA 1
ATOM 8373 C C . TRP B 1 53 ? -17.422 -31.438 -3.109 1 92.56 53 TRP B C 1
ATOM 8375 O O . TRP B 1 53 ? -18.5 -31.875 -2.695 1 92.56 53 TRP B O 1
ATOM 8385 N N . PRO B 1 54 ? -16.938 -31.609 -4.355 1 88.81 54 PRO B N 1
ATOM 8386 C CA . PRO B 1 54 ? -17.844 -32.156 -5.367 1 88.81 54 PRO B CA 1
ATOM 8387 C C . PRO B 1 54 ? -18.359 -33.562 -5.004 1 88.81 54 PRO B C 1
ATOM 8389 O O . PRO B 1 54 ? -17.578 -34.406 -4.547 1 88.81 54 PRO B O 1
ATOM 8392 N N . GLY B 1 55 ? -19.656 -33.812 -5.172 1 84.88 55 GLY B N 1
ATOM 8393 C CA . GLY B 1 55 ? -20.25 -35.125 -4.953 1 84.88 55 GLY B CA 1
ATOM 8394 C C . GLY B 1 55 ? -20.922 -35.25 -3.604 1 84.88 55 GLY B C 1
ATOM 8395 O O . GLY B 1 55 ? -21.734 -36.156 -3.395 1 84.88 55 GLY B O 1
ATOM 8396 N N . ALA B 1 56 ? -20.625 -34.344 -2.703 1 90 56 ALA B N 1
ATOM 8397 C CA . ALA B 1 56 ? -21.203 -34.406 -1.365 1 90 56 ALA B CA 1
ATOM 8398 C C . ALA B 1 56 ? -22.562 -33.719 -1.319 1 90 56 ALA B C 1
ATOM 8400 O O . ALA B 1 56 ? -22.812 -32.781 -2.092 1 90 56 ALA B O 1
ATOM 8401 N N . SER B 1 57 ? -23.484 -34.219 -0.48 1 91.06 57 SER B N 1
ATOM 8402 C CA . SER B 1 57 ? -24.797 -33.594 -0.27 1 91.06 57 SER B CA 1
ATOM 8403 C C . SER B 1 57 ? -24.672 -32.344 0.598 1 91.06 57 SER B C 1
ATOM 8405 O O . SER B 1 57 ? -23.641 -32.125 1.232 1 91.06 57 SER B O 1
ATOM 8407 N N . ALA B 1 58 ? -25.703 -31.547 0.608 1 92.44 58 ALA B N 1
ATOM 8408 C CA . ALA B 1 58 ? -25.703 -30.328 1.412 1 92.44 58 ALA B CA 1
ATOM 8409 C C . ALA B 1 58 ? -25.516 -30.656 2.893 1 92.44 58 ALA B C 1
ATOM 8411 O O . ALA B 1 58 ? -24.828 -29.922 3.609 1 92.44 58 ALA B O 1
ATOM 8412 N N . GLU B 1 59 ? -26.062 -31.672 3.346 1 91.56 59 GLU B N 1
ATOM 8413 C CA . GLU B 1 59 ? -25.969 -32.062 4.746 1 91.56 59 GLU B CA 1
ATOM 8414 C C . GLU B 1 59 ? -24.547 -32.531 5.09 1 91.56 59 GLU B C 1
ATOM 8416 O O . GLU B 1 59 ? -24.031 -32.219 6.16 1 91.56 59 GLU B O 1
ATOM 8421 N N . GLU B 1 60 ? -23.953 -33.25 4.168 1 92.62 60 GLU B N 1
ATOM 8422 C CA . GLU B 1 60 ? -22.594 -33.719 4.379 1 92.62 60 GLU B CA 1
ATOM 8423 C C . GLU B 1 60 ? -21.609 -32.531 4.398 1 92.62 60 GLU B C 1
ATOM 8425 O O . GLU B 1 60 ? -20.703 -32.5 5.234 1 92.62 60 GLU B O 1
ATOM 8430 N N . VAL B 1 61 ? -21.828 -31.703 3.488 1 94.56 61 VAL B N 1
ATOM 8431 C CA . VAL B 1 61 ? -20.969 -30.516 3.428 1 94.56 61 VAL B CA 1
ATOM 8432 C C . VAL B 1 61 ? -21.125 -29.703 4.711 1 94.56 61 VAL B C 1
ATOM 8434 O O . VAL B 1 61 ? -20.141 -29.203 5.258 1 94.56 61 VAL B O 1
ATOM 8437 N N . SER B 1 62 ? -22.297 -29.562 5.207 1 94.38 62 SER B N 1
ATOM 8438 C CA . SER B 1 62 ? -22.578 -28.781 6.41 1 94.38 62 SER B CA 1
ATOM 8439 C C . SER B 1 62 ? -21.906 -29.391 7.633 1 94.38 62 SER B C 1
ATOM 8441 O O . SER B 1 62 ? -21.281 -28.688 8.422 1 94.38 62 SER B O 1
ATOM 8443 N N . ARG B 1 63 ? -21.906 -30.672 7.695 1 92.75 63 ARG B N 1
ATOM 8444 C CA . ARG B 1 63 ? -21.438 -31.344 8.898 1 92.75 63 ARG B CA 1
ATOM 8445 C C . ARG B 1 63 ? -19.938 -31.578 8.836 1 92.75 63 ARG B C 1
ATOM 8447 O O . ARG B 1 63 ? -19.25 -31.5 9.859 1 92.75 63 ARG B O 1
ATOM 8454 N N . GLN B 1 64 ? -19.422 -31.828 7.598 1 94.12 64 GLN B N 1
ATOM 8455 C CA . GLN B 1 64 ? -18.031 -32.281 7.508 1 94.12 64 GLN B CA 1
ATOM 8456 C C . GLN B 1 64 ? -17.109 -31.125 7.125 1 94.12 64 GLN B C 1
ATOM 8458 O O . GLN B 1 64 ? -15.898 -31.188 7.391 1 94.12 64 GLN B O 1
ATOM 8463 N N . VAL B 1 65 ? -17.578 -30.125 6.523 1 95.31 65 VAL B N 1
ATOM 8464 C CA . VAL B 1 65 ? -16.719 -29.047 6.051 1 95.31 65 VAL B CA 1
ATOM 8465 C C . VAL B 1 65 ? -17.109 -27.734 6.738 1 95.31 65 VAL B C 1
ATOM 8467 O O . VAL B 1 65 ? -16.312 -27.156 7.477 1 95.31 65 VAL B O 1
ATOM 8470 N N . THR B 1 66 ? -18.344 -27.297 6.656 1 96.12 66 THR B N 1
ATOM 8471 C CA . THR B 1 66 ? -18.797 -26 7.129 1 96.12 66 THR B CA 1
ATOM 8472 C C . THR B 1 66 ? -18.656 -25.906 8.648 1 96.12 66 THR B C 1
ATOM 8474 O O . THR B 1 66 ? -18.125 -24.922 9.164 1 96.12 66 THR B O 1
ATOM 8477 N N . GLU B 1 67 ? -19.141 -26.906 9.328 1 94.31 67 GLU B N 1
ATOM 8478 C CA . GLU B 1 67 ? -19.109 -26.859 10.789 1 94.31 67 GLU B CA 1
ATOM 8479 C C . GLU B 1 67 ? -17.688 -26.844 11.32 1 94.31 67 GLU B C 1
ATOM 8481 O O . GLU B 1 67 ? -17.391 -26.172 12.312 1 94.31 67 GLU B O 1
ATOM 8486 N N . ARG B 1 68 ? -16.797 -27.578 10.688 1 94.12 68 ARG B N 1
ATOM 8487 C CA . ARG B 1 68 ? -15.406 -27.625 11.117 1 94.12 68 ARG B CA 1
ATOM 8488 C C . ARG B 1 68 ? -14.727 -26.266 10.906 1 94.12 68 ARG B C 1
ATOM 8490 O O . ARG B 1 68 ? -13.953 -25.812 11.758 1 94.12 68 ARG B O 1
ATOM 8497 N N . ILE B 1 69 ? -15.016 -25.641 9.828 1 95.88 69 ILE B N 1
ATOM 8498 C CA . ILE B 1 69 ? -14.445 -24.328 9.531 1 95.88 69 ILE B CA 1
ATOM 8499 C C . ILE B 1 69 ? -15.023 -23.281 10.484 1 95.88 69 ILE B C 1
ATOM 8501 O O . ILE B 1 69 ? -14.297 -22.438 11 1 95.88 69 ILE B O 1
ATOM 8505 N N . GLU B 1 70 ? -16.328 -23.391 10.781 1 95.69 70 GLU B N 1
ATOM 8506 C CA . GLU B 1 70 ? -16.969 -22.469 11.703 1 95.69 70 GLU B CA 1
ATOM 8507 C C . GLU B 1 70 ? -16.375 -22.578 13.102 1 95.69 70 GLU B C 1
ATOM 8509 O O . GLU B 1 70 ? -16.125 -21.562 13.758 1 95.69 70 GLU B O 1
ATOM 8514 N N . LYS B 1 71 ? -16.219 -23.781 13.484 1 93.44 71 LYS B N 1
ATOM 8515 C CA . LYS B 1 71 ? -15.68 -24.016 14.82 1 93.44 71 LYS B CA 1
ATOM 8516 C C . LYS B 1 71 ? -14.305 -23.391 14.969 1 93.44 71 LYS B C 1
ATOM 8518 O O . LYS B 1 71 ? -14.008 -22.766 15.992 1 93.44 71 LYS B O 1
ATOM 8523 N N . LYS B 1 72 ? -13.484 -23.562 13.992 1 94.12 72 LYS B N 1
ATOM 8524 C CA . LYS B 1 72 ? -12.133 -23.016 14.047 1 94.12 72 LYS B CA 1
ATOM 8525 C C . LYS B 1 72 ? -12.164 -21.484 13.992 1 94.12 72 LYS B C 1
ATOM 8527 O O . LYS B 1 72 ? -11.367 -20.812 14.656 1 94.12 72 LYS B O 1
ATOM 8532 N N . LEU B 1 73 ? -13.062 -20.906 13.172 1 95.19 73 LEU B N 1
ATOM 8533 C CA . LEU B 1 73 ? -13.164 -19.453 13.016 1 95.19 73 LEU B CA 1
ATOM 8534 C C . LEU B 1 73 ? -13.641 -18.797 14.305 1 95.19 73 LEU B C 1
ATOM 8536 O O . LEU B 1 73 ? -13.289 -17.656 14.594 1 95.19 73 LEU B O 1
ATOM 8540 N N . MET B 1 74 ? -14.453 -19.5 15.086 1 93.31 74 MET B N 1
ATOM 8541 C CA . MET B 1 74 ? -14.984 -18.953 16.344 1 93.31 74 MET B CA 1
ATOM 8542 C C . MET B 1 74 ? -13.867 -18.797 17.375 1 93.31 74 MET B C 1
ATOM 8544 O O . MET B 1 74 ? -13.984 -17.984 18.297 1 93.31 74 MET B O 1
ATOM 8548 N N . GLU B 1 75 ? -12.742 -19.438 17.156 1 90.5 75 GLU B N 1
ATOM 8549 C CA . GLU B 1 75 ? -11.617 -19.375 18.094 1 90.5 75 GLU B CA 1
ATOM 8550 C C . GLU B 1 75 ? -10.891 -18.031 17.969 1 90.5 75 GLU B C 1
ATOM 8552 O O . GLU B 1 75 ? -10.141 -17.656 18.875 1 90.5 75 GLU B O 1
ATOM 8557 N N . THR B 1 76 ? -11.078 -17.312 16.891 1 89.06 76 THR B N 1
ATOM 8558 C CA . THR B 1 76 ? -10.438 -16 16.75 1 89.06 76 THR B CA 1
ATOM 8559 C C . THR B 1 76 ? -10.953 -15.031 17.797 1 89.06 76 THR B C 1
ATOM 8561 O O . THR B 1 76 ? -10.211 -14.156 18.266 1 89.06 76 THR B O 1
ATOM 8564 N N . GLY B 1 77 ? -12.219 -15.141 18.25 1 86.44 77 GLY B N 1
ATOM 8565 C CA . GLY B 1 77 ? -12.82 -14.281 19.25 1 86.44 77 GLY B CA 1
ATOM 8566 C C . GLY B 1 77 ? -13.164 -12.898 18.734 1 86.44 77 GLY B C 1
ATOM 8567 O O . GLY B 1 77 ? -13.773 -12.102 19.438 1 86.44 77 GLY B O 1
ATOM 8568 N N . GLU B 1 78 ? -12.773 -12.555 17.578 1 89.94 78 GLU B N 1
ATOM 8569 C CA . GLU B 1 78 ? -12.992 -11.227 17.031 1 89.94 78 GLU B CA 1
ATOM 8570 C C . GLU B 1 78 ? -14.062 -11.25 15.945 1 89.94 78 GLU B C 1
ATOM 8572 O O . GLU B 1 78 ? -13.875 -10.688 14.867 1 89.94 78 GLU B O 1
ATOM 8577 N N . TYR B 1 79 ? -15.172 -12.023 16.172 1 91.81 79 TYR B N 1
ATOM 8578 C CA . TYR B 1 79 ? -16.25 -12.102 15.195 1 91.81 79 TYR B CA 1
ATOM 8579 C C . TYR B 1 79 ? -17.547 -11.547 15.773 1 91.81 79 TYR B C 1
ATOM 8581 O O . TYR B 1 79 ? -17.766 -11.586 16.984 1 91.81 79 TYR B O 1
ATOM 8589 N N . GLU B 1 80 ? -18.312 -10.859 14.984 1 90 80 GLU B N 1
ATOM 8590 C CA . GLU B 1 80 ? -19.672 -10.461 15.328 1 90 80 GLU B CA 1
ATOM 8591 C C . GLU B 1 80 ? -20.672 -11.578 15.039 1 90 80 GLU B C 1
ATOM 8593 O O . GLU B 1 80 ? -21.531 -11.891 15.867 1 90 80 GLU B O 1
ATOM 8598 N N . LYS B 1 81 ? -20.562 -12.055 13.82 1 92.31 81 LYS B N 1
ATOM 8599 C CA . LYS B 1 81 ? -21.375 -13.195 13.398 1 92.31 81 LYS B CA 1
ATOM 8600 C C . LYS B 1 81 ? -20.703 -13.953 12.258 1 92.31 81 LYS B C 1
ATOM 8602 O O . LYS B 1 81 ? -19.938 -13.375 11.484 1 92.31 81 LYS B O 1
ATOM 8607 N N . ILE B 1 82 ? -20.938 -15.234 12.25 1 95.19 82 ILE B N 1
ATOM 8608 C CA . ILE B 1 82 ? -20.516 -16.109 11.164 1 95.19 82 ILE B CA 1
ATOM 8609 C C . ILE B 1 82 ? -21.734 -16.719 10.477 1 95.19 82 ILE B C 1
ATOM 8611 O O . ILE B 1 82 ? -22.531 -17.422 11.109 1 95.19 82 ILE B O 1
ATOM 8615 N N . VAL B 1 83 ? -21.859 -16.312 9.258 1 94.19 83 VAL B N 1
ATOM 8616 C CA . VAL B 1 83 ? -22.984 -16.828 8.477 1 94.19 83 VAL B CA 1
ATOM 8617 C C . VAL B 1 83 ? -22.453 -17.75 7.375 1 94.19 83 VAL B C 1
ATOM 8619 O O . VAL B 1 83 ? -21.547 -17.391 6.633 1 94.19 83 VAL B O 1
ATOM 8622 N N . SER B 1 84 ? -23.016 -18.891 7.344 1 95.31 84 SER B N 1
ATOM 8623 C CA . SER B 1 84 ? -22.562 -19.859 6.348 1 95.31 84 SER B CA 1
ATOM 8624 C C . SER B 1 84 ? -23.75 -20.547 5.672 1 95.31 84 SER B C 1
ATOM 8626 O O . SER B 1 84 ? -24.844 -20.625 6.238 1 95.31 84 SER B O 1
ATOM 8628 N N . PHE B 1 85 ? -23.547 -20.906 4.457 1 93.19 85 PHE B N 1
ATOM 8629 C CA . PHE B 1 85 ? -24.531 -21.781 3.811 1 93.19 85 PHE B CA 1
ATOM 8630 C C . PHE B 1 85 ? -23.828 -22.938 3.113 1 93.19 85 PHE B C 1
ATOM 8632 O O . PHE B 1 85 ? -22.672 -22.812 2.701 1 93.19 85 PHE B O 1
ATOM 8639 N N . SER B 1 86 ? -24.469 -24.047 3.076 1 94.06 86 SER B N 1
ATOM 8640 C CA . SER B 1 86 ? -23.984 -25.281 2.457 1 94.06 86 SER B CA 1
ATOM 8641 C C . SER B 1 86 ? -24.953 -25.766 1.376 1 94.06 86 SER B C 1
ATOM 8643 O O . SER B 1 86 ? -26.141 -25.984 1.641 1 94.06 86 SER B O 1
ATOM 8645 N N . ARG B 1 87 ? -24.469 -25.859 0.204 1 91.38 87 ARG B N 1
ATOM 8646 C CA . ARG B 1 87 ? -25.156 -26.469 -0.935 1 91.38 87 ARG B CA 1
ATOM 8647 C C . ARG B 1 87 ? -24.469 -27.766 -1.349 1 91.38 87 ARG B C 1
ATOM 8649 O O . ARG B 1 87 ? -23.375 -28.078 -0.886 1 91.38 87 ARG B O 1
ATOM 8656 N N . PRO B 1 88 ? -25.234 -28.516 -2.141 1 90.19 88 PRO B N 1
ATOM 8657 C CA . PRO B 1 88 ? -24.547 -29.734 -2.604 1 90.19 88 PRO B CA 1
ATOM 8658 C C . PRO B 1 88 ? -23.234 -29.422 -3.33 1 90.19 88 PRO B C 1
ATOM 8660 O O . PRO B 1 88 ? -23.234 -28.734 -4.352 1 90.19 88 PRO B O 1
ATOM 8663 N N . GLY B 1 89 ? -22.156 -29.828 -2.748 1 90.75 89 GLY B N 1
ATOM 8664 C CA . GLY B 1 89 ? -20.844 -29.719 -3.371 1 90.75 89 GLY B CA 1
ATOM 8665 C C . GLY B 1 89 ? -20.125 -28.438 -3.01 1 90.75 89 GLY B C 1
ATOM 8666 O O . GLY B 1 89 ? -18.969 -28.234 -3.41 1 90.75 89 GLY B O 1
ATOM 8667 N N . GLU B 1 90 ? -20.812 -27.516 -2.244 1 93.19 90 GLU B N 1
ATOM 8668 C CA . GLU B 1 90 ? -20.172 -26.234 -1.995 1 93.19 90 GLU B CA 1
ATOM 8669 C C . GLU B 1 90 ? -20.5 -25.719 -0.597 1 93.19 90 GLU B C 1
ATOM 8671 O O . GLU B 1 90 ? -21.625 -25.859 -0.127 1 93.19 90 GLU B O 1
ATOM 8676 N N . SER B 1 91 ? -19.438 -25.203 0.096 1 95.5 91 SER B N 1
ATOM 8677 C CA . SER B 1 91 ? -19.578 -24.531 1.384 1 95.5 91 SER B CA 1
ATOM 8678 C C . SER B 1 91 ? -19.094 -23.078 1.306 1 95.5 91 SER B C 1
ATOM 8680 O O . SER B 1 91 ? -18.016 -22.812 0.756 1 95.5 91 SER B O 1
ATOM 8682 N N . GLN B 1 92 ? -19.906 -22.156 1.736 1 94.88 92 GLN B N 1
ATOM 8683 C CA . GLN B 1 92 ? -19.531 -20.75 1.795 1 94.88 92 GLN B CA 1
ATOM 8684 C C . GLN B 1 92 ? -19.703 -20.188 3.201 1 94.88 92 GLN B C 1
ATOM 8686 O O . GLN B 1 92 ? -20.812 -20.203 3.742 1 94.88 92 GLN B O 1
ATOM 8691 N N . VAL B 1 93 ? -18.625 -19.766 3.766 1 95.81 93 VAL B N 1
ATOM 8692 C CA . VAL B 1 93 ? -18.625 -19.203 5.109 1 95.81 93 VAL B CA 1
ATOM 8693 C C . VAL B 1 93 ? -18.266 -17.719 5.051 1 95.81 93 VAL B C 1
ATOM 8695 O O . VAL B 1 93 ? -17.219 -17.344 4.512 1 95.81 93 VAL B O 1
ATOM 8698 N N . THR B 1 94 ? -19.125 -16.891 5.512 1 94 94 THR B N 1
ATOM 8699 C CA . THR B 1 94 ? -18.859 -15.461 5.605 1 94 94 THR B CA 1
ATOM 8700 C C . THR B 1 94 ? -18.516 -15.062 7.035 1 94 94 THR B C 1
ATOM 8702 O O . THR B 1 94 ? -19.344 -15.195 7.938 1 94 94 THR B O 1
ATOM 8705 N N . PHE B 1 95 ? -17.312 -14.648 7.211 1 95 95 PHE B N 1
ATOM 8706 C CA . PHE B 1 95 ? -16.828 -14.195 8.508 1 95 95 PHE B CA 1
ATOM 8707 C C . PHE B 1 95 ? -17.016 -12.695 8.664 1 95 95 PHE B C 1
ATOM 8709 O O . PHE B 1 95 ? -16.406 -11.914 7.922 1 95 95 PHE B O 1
ATOM 8716 N N . MET B 1 96 ? -17.859 -12.305 9.562 1 93.31 96 MET B N 1
ATOM 8717 C CA . MET B 1 96 ? -18.047 -10.891 9.859 1 93.31 96 MET B CA 1
ATOM 8718 C C . MET B 1 96 ? -17.312 -10.5 11.133 1 93.31 96 MET B C 1
ATOM 8720 O O . MET B 1 96 ? -17.641 -10.992 12.219 1 93.31 96 MET B O 1
ATOM 8724 N N . ALA B 1 97 ? -16.344 -9.641 11.008 1 92.62 97 ALA B N 1
ATOM 8725 C CA . ALA B 1 97 ? -15.562 -9.188 12.156 1 92.62 97 ALA B CA 1
ATOM 8726 C C . ALA B 1 97 ? -16.375 -8.258 13.047 1 92.62 97 ALA B C 1
ATOM 8728 O O . ALA B 1 97 ? -17.422 -7.754 12.625 1 92.62 97 ALA B O 1
ATOM 8729 N N . ARG B 1 98 ? -15.922 -8.109 14.203 1 90.81 98 ARG B N 1
ATOM 8730 C CA . ARG B 1 98 ? -16.578 -7.211 15.141 1 90.81 98 ARG B CA 1
ATOM 8731 C C . ARG B 1 98 ? -16.625 -5.785 14.594 1 90.81 98 ARG B C 1
ATOM 8733 O O . ARG B 1 98 ? -15.602 -5.266 14.125 1 90.81 98 ARG B O 1
ATOM 8740 N N . ASP B 1 99 ? -17.672 -5.219 14.688 1 85.62 99 ASP B N 1
ATOM 8741 C CA . ASP B 1 99 ? -17.922 -3.889 14.133 1 85.62 99 ASP B CA 1
ATOM 8742 C C . ASP B 1 99 ? -17.062 -2.836 14.844 1 85.62 99 ASP B C 1
ATOM 8744 O O . ASP B 1 99 ? -16.781 -1.782 14.273 1 85.62 99 ASP B O 1
ATOM 8748 N N . SER B 1 100 ? -16.656 -3.152 16.062 1 85.94 100 SER B N 1
ATOM 8749 C CA . SER B 1 100 ? -15.93 -2.189 16.891 1 85.94 100 SER B CA 1
ATOM 8750 C C . SER B 1 100 ? -14.445 -2.186 16.547 1 85.94 100 SER B C 1
ATOM 8752 O O . SER B 1 100 ? -13.711 -1.289 16.953 1 85.94 100 SER B O 1
ATOM 8754 N N . MET B 1 101 ? -14.055 -3.029 15.688 1 87.94 101 MET B N 1
ATOM 8755 C CA . MET B 1 101 ? -12.633 -3.121 15.367 1 87.94 101 MET B CA 1
ATOM 8756 C C . MET B 1 101 ? -12.203 -1.973 14.461 1 87.94 101 MET B C 1
ATOM 8758 O O . MET B 1 101 ? -12.953 -1.561 13.57 1 87.94 101 MET B O 1
ATOM 8762 N N . HIS B 1 102 ? -11.008 -1.597 14.789 1 87.31 102 HIS B N 1
ATOM 8763 C CA . HIS B 1 102 ? -10.461 -0.522 13.969 1 87.31 102 HIS B CA 1
ATOM 8764 C C . HIS B 1 102 ? -10.047 -1.036 12.594 1 87.31 102 HIS B C 1
ATOM 8766 O O . HIS B 1 102 ? -9.594 -2.174 12.461 1 87.31 102 HIS B O 1
ATOM 8772 N N . SER B 1 103 ? -10.164 -0.168 11.609 1 85 103 SER B N 1
ATOM 8773 C CA . SER B 1 103 ? -9.867 -0.518 10.219 1 85 103 SER B CA 1
ATOM 8774 C C . SER B 1 103 ? -8.414 -0.957 10.062 1 85 103 SER B C 1
ATOM 8776 O O . SER B 1 103 ? -8.102 -1.81 9.234 1 85 103 SER B O 1
ATOM 8778 N N . ALA B 1 104 ? -7.484 -0.478 10.828 1 81.88 104 ALA B N 1
ATOM 8779 C CA . ALA B 1 104 ? -6.055 -0.76 10.703 1 81.88 104 ALA B CA 1
ATOM 8780 C C . ALA B 1 104 ? -5.734 -2.174 11.18 1 81.88 104 ALA B C 1
ATOM 8782 O O . ALA B 1 104 ? -4.715 -2.748 10.797 1 81.88 104 ALA B O 1
ATOM 8783 N N . ASP B 1 105 ? -6.629 -2.762 11.898 1 86.94 105 ASP B N 1
ATOM 8784 C CA . ASP B 1 105 ? -6.367 -4.074 12.484 1 86.94 105 ASP B CA 1
ATOM 8785 C C . ASP B 1 105 ? -6.973 -5.188 11.633 1 86.94 105 ASP B C 1
ATOM 8787 O O . ASP B 1 105 ? -6.73 -6.367 11.883 1 86.94 105 ASP B O 1
ATOM 8791 N N . ILE B 1 106 ? -7.688 -4.852 10.664 1 88.62 106 ILE B N 1
ATOM 8792 C CA . ILE B 1 106 ? -8.461 -5.816 9.891 1 88.62 106 ILE B CA 1
ATOM 8793 C C . ILE B 1 106 ? -7.52 -6.684 9.055 1 88.62 106 ILE B C 1
ATOM 8795 O O . ILE B 1 106 ? -7.703 -7.898 8.961 1 88.62 106 ILE B O 1
ATOM 8799 N N . PRO B 1 107 ? -6.387 -6.137 8.477 1 85.31 107 PRO B N 1
ATOM 8800 C CA . PRO B 1 107 ? -5.496 -6.996 7.695 1 85.31 107 PRO B CA 1
ATOM 8801 C C . PRO B 1 107 ? -4.824 -8.078 8.539 1 85.31 107 PRO B C 1
ATOM 8803 O O . PRO B 1 107 ? -4.637 -9.203 8.078 1 85.31 107 PRO B O 1
ATOM 8806 N N . GLU B 1 108 ? -4.512 -7.754 9.742 1 86.38 108 GLU B N 1
ATOM 8807 C CA . GLU B 1 108 ? -3.926 -8.75 10.633 1 86.38 108 GLU B CA 1
ATOM 8808 C C . GLU B 1 108 ? -4.934 -9.844 10.977 1 86.38 108 GLU B C 1
ATOM 8810 O O . GLU B 1 108 ? -4.57 -11.016 11.086 1 86.38 108 GLU B O 1
ATOM 8815 N N . LEU B 1 109 ? -6.191 -9.477 11.07 1 90.94 109 LEU B N 1
ATOM 8816 C CA . LEU B 1 109 ? -7.234 -10.453 11.352 1 90.94 109 LEU B CA 1
ATOM 8817 C C . LEU B 1 109 ? -7.406 -11.414 10.18 1 90.94 109 LEU B C 1
ATOM 8819 O O . LEU B 1 109 ? -7.59 -12.617 10.375 1 90.94 109 LEU B O 1
ATOM 8823 N N . TRP B 1 110 ? -7.359 -10.898 8.938 1 91.5 110 TRP B N 1
ATOM 8824 C CA . TRP B 1 110 ? -7.473 -11.75 7.754 1 91.5 110 TRP B CA 1
ATOM 8825 C C . TRP B 1 110 ? -6.332 -12.758 7.695 1 91.5 110 TRP B C 1
ATOM 8827 O O . TRP B 1 110 ? -6.539 -13.922 7.348 1 91.5 110 TRP B O 1
ATOM 8837 N N . TYR B 1 111 ? -5.152 -12.344 8.172 1 86.56 111 TYR B N 1
ATOM 8838 C CA . TYR B 1 111 ? -4.004 -13.242 8.227 1 86.56 111 TYR B CA 1
ATOM 8839 C C . TYR B 1 111 ? -4.223 -14.344 9.25 1 86.56 111 TYR B C 1
ATOM 8841 O O . TYR B 1 111 ? -3.9 -15.508 9.008 1 86.56 111 TYR B O 1
ATOM 8849 N N . GLN B 1 112 ? -4.773 -13.945 10.258 1 89 112 GLN B N 1
ATOM 8850 C CA . GLN B 1 112 ? -5.02 -14.922 11.305 1 89 112 GLN B CA 1
ATOM 8851 C C . GLN B 1 112 ? -6.047 -15.961 10.867 1 89 112 GLN B C 1
ATOM 8853 O O . GLN B 1 112 ? -5.918 -17.141 11.18 1 89 112 GLN B O 1
ATOM 8858 N N . ILE B 1 113 ? -7.051 -15.578 10.172 1 93.56 113 ILE B N 1
ATOM 8859 C CA . ILE B 1 113 ? -8.094 -16.484 9.695 1 93.56 113 ILE B CA 1
ATOM 8860 C C . ILE B 1 113 ? -7.5 -17.469 8.688 1 93.56 113 ILE B C 1
ATOM 8862 O O . ILE B 1 113 ? -7.762 -18.672 8.758 1 93.56 113 ILE B O 1
ATOM 8866 N N . ARG B 1 114 ? -6.715 -16.984 7.758 1 91.81 114 ARG B N 1
ATOM 8867 C CA . ARG B 1 114 ? -6.094 -17.844 6.762 1 91.81 114 ARG B CA 1
ATOM 8868 C C . ARG B 1 114 ? -5.172 -18.875 7.422 1 91.81 114 ARG B C 1
ATOM 8870 O O . ARG B 1 114 ? -5.125 -20.031 7.012 1 91.81 114 ARG B O 1
ATOM 8877 N N . LYS B 1 115 ? -4.414 -18.422 8.453 1 89.06 115 LYS B N 1
ATOM 8878 C CA . LYS B 1 115 ? -3.512 -19.297 9.195 1 89.06 115 LYS B CA 1
ATOM 8879 C C . LYS B 1 115 ? -4.285 -20.391 9.922 1 89.06 115 LYS B C 1
ATOM 8881 O O . LYS B 1 115 ? -3.93 -21.578 9.844 1 89.06 115 LYS B O 1
ATOM 8886 N N . LYS B 1 116 ? -5.391 -20.047 10.508 1 92 116 LYS B N 1
ATOM 8887 C CA . LYS B 1 116 ? -6.164 -21 11.305 1 92 116 LYS B CA 1
ATOM 8888 C C . LYS B 1 116 ? -6.859 -22.016 10.406 1 92 116 LYS B C 1
ATOM 8890 O O . LYS B 1 116 ? -6.914 -23.203 10.734 1 92 116 LYS B O 1
ATOM 8895 N N . VAL B 1 117 ? -7.41 -21.578 9.352 1 93.12 117 VAL B N 1
ATOM 8896 C CA . VAL B 1 117 ? -8.094 -22.5 8.438 1 93.12 117 VAL B CA 1
ATOM 8897 C C . VAL B 1 117 ? -7.082 -23.406 7.762 1 93.12 117 VAL B C 1
ATOM 8899 O O . VAL B 1 117 ? -7.355 -24.594 7.531 1 93.12 117 VAL B O 1
ATOM 8902 N N . ALA B 1 118 ? -5.867 -22.844 7.426 1 88.5 118 ALA B N 1
ATOM 8903 C CA . ALA B 1 118 ? -4.816 -23.656 6.816 1 88.5 118 ALA B CA 1
ATOM 8904 C C . ALA B 1 118 ? -4.34 -24.75 7.77 1 88.5 118 ALA B C 1
ATOM 8906 O O . ALA B 1 118 ? -3.969 -25.844 7.336 1 88.5 118 ALA B O 1
ATOM 8907 N N . ASP B 1 119 ? -4.445 -24.469 9.039 1 85.06 119 ASP B N 1
ATOM 8908 C CA . ASP B 1 119 ? -3.99 -25.406 10.055 1 85.06 119 ASP B CA 1
ATOM 8909 C C . ASP B 1 119 ? -4.914 -26.625 10.133 1 85.06 119 ASP B C 1
ATOM 8911 O O . ASP B 1 119 ? -4.484 -27.719 10.523 1 85.06 119 ASP B O 1
ATOM 8915 N N . ILE B 1 120 ? -6.148 -26.422 9.656 1 89.44 120 ILE B N 1
ATOM 8916 C CA . ILE B 1 120 ? -7.07 -27.547 9.812 1 89.44 120 ILE B CA 1
ATOM 8917 C C . ILE B 1 120 ? -7.344 -28.172 8.445 1 89.44 120 ILE B C 1
ATOM 8919 O O . ILE B 1 120 ? -8.273 -28.969 8.305 1 89.44 120 ILE B O 1
ATOM 8923 N N . ARG B 1 121 ? -6.648 -27.734 7.438 1 88.38 121 ARG B N 1
ATOM 8924 C CA . ARG B 1 121 ? -6.898 -28.25 6.098 1 88.38 121 ARG B CA 1
ATOM 8925 C C . ARG B 1 121 ? -6.746 -29.781 6.07 1 88.38 121 ARG B C 1
ATOM 8927 O O . ARG B 1 121 ? -7.48 -30.469 5.355 1 88.38 121 ARG B O 1
ATOM 8934 N N . HIS B 1 122 ? -5.855 -30.328 6.984 1 84.94 122 HIS B N 1
ATOM 8935 C CA . HIS B 1 122 ? -5.59 -31.75 7.004 1 84.94 122 HIS B CA 1
ATOM 8936 C C . HIS B 1 122 ? -6.754 -32.531 7.629 1 84.94 122 HIS B C 1
ATOM 8938 O O . HIS B 1 122 ? -6.891 -33.719 7.422 1 84.94 122 HIS B O 1
ATOM 8944 N N . THR B 1 123 ? -7.609 -31.844 8.336 1 88.06 123 THR B N 1
ATOM 8945 C CA . THR B 1 123 ? -8.742 -32.5 8.992 1 88.06 123 THR B CA 1
ATOM 8946 C C . THR B 1 123 ? -9.961 -32.5 8.078 1 88.06 123 THR B C 1
ATOM 8948 O O . THR B 1 123 ? -10.953 -33.188 8.375 1 88.06 123 THR B O 1
ATOM 8951 N N . LEU B 1 124 ? -9.898 -31.844 6.934 1 90.56 124 LEU B N 1
ATOM 8952 C CA . LEU B 1 124 ? -11 -31.812 5.984 1 90.56 124 LEU B CA 1
ATOM 8953 C C . LEU B 1 124 ? -10.977 -33.031 5.082 1 90.56 124 LEU B C 1
ATOM 8955 O O . LEU B 1 124 ? -9.93 -33.688 4.922 1 90.56 124 LEU B O 1
ATOM 8959 N N . PRO B 1 125 ? -12.133 -33.375 4.59 1 91.31 125 PRO B N 1
ATOM 8960 C CA . PRO B 1 125 ? -12.195 -34.562 3.744 1 91.31 125 PRO B CA 1
ATOM 8961 C C . PRO B 1 125 ? -11.281 -34.469 2.525 1 91.31 125 PRO B C 1
ATOM 8963 O O . PRO B 1 125 ? -11.039 -33.375 2.016 1 91.31 125 PRO B O 1
ATOM 8966 N N . PRO B 1 126 ? -10.789 -35.625 2.184 1 88.19 126 PRO B N 1
ATOM 8967 C CA . PRO B 1 126 ? -9.961 -35.625 0.975 1 88.19 126 PRO B CA 1
ATOM 8968 C C . PRO B 1 126 ? -10.758 -35.312 -0.287 1 88.19 126 PRO B C 1
ATOM 8970 O O . PRO B 1 126 ? -11.945 -35.625 -0.377 1 88.19 126 PRO B O 1
ATOM 8973 N N . GLY B 1 127 ? -10.242 -34.625 -1.184 1 83.38 127 GLY B N 1
ATOM 8974 C CA . GLY B 1 127 ? -10.898 -34.312 -2.443 1 83.38 127 GLY B CA 1
ATOM 8975 C C . GLY B 1 127 ? -11.414 -32.875 -2.498 1 83.38 127 GLY B C 1
ATOM 8976 O O . GLY B 1 127 ? -11.938 -32.438 -3.525 1 83.38 127 GLY B O 1
ATOM 8977 N N . ILE B 1 128 ? -11.289 -32.281 -1.345 1 87.94 128 ILE B N 1
ATOM 8978 C CA . ILE B 1 128 ? -11.766 -30.891 -1.302 1 87.94 128 ILE B CA 1
ATOM 8979 C C . ILE B 1 128 ? -10.875 -30.016 -2.178 1 87.94 128 ILE B C 1
ATOM 8981 O O . ILE B 1 128 ? -9.695 -30.312 -2.383 1 87.94 128 ILE B O 1
ATOM 8985 N N . GLN B 1 129 ? -11.508 -29.109 -2.758 1 87.94 129 GLN B N 1
ATOM 8986 C CA . GLN B 1 129 ? -10.781 -28.062 -3.465 1 87.94 129 GLN B CA 1
ATOM 8987 C C . GLN B 1 129 ? -10.828 -26.75 -2.703 1 87.94 129 GLN B C 1
ATOM 8989 O O . GLN B 1 129 ? -11.914 -26.234 -2.414 1 87.94 129 GLN B O 1
ATOM 8994 N N . GLY B 1 130 ? -9.742 -26.219 -2.35 1 86.25 130 GLY B N 1
ATOM 8995 C CA . GLY B 1 130 ? -9.648 -25.047 -1.503 1 86.25 130 GLY B CA 1
ATOM 8996 C C . GLY B 1 130 ? -9.148 -25.359 -0.106 1 86.25 130 GLY B C 1
ATOM 8997 O O . GLY B 1 130 ? -8.438 -26.344 0.1 1 86.25 130 GLY B O 1
ATOM 8998 N N . PRO B 1 131 ? -9.594 -24.469 0.66 1 91.19 131 PRO B N 1
ATOM 8999 C CA . PRO B 1 131 ? -10.492 -23.312 0.75 1 91.19 131 PRO B CA 1
ATOM 9000 C C . PRO B 1 131 ? -9.961 -22.078 0.011 1 91.19 131 PRO B C 1
ATOM 9002 O O . PRO B 1 131 ? -8.758 -21.828 0.014 1 91.19 131 PRO B O 1
ATOM 9005 N N . PHE B 1 132 ? -10.93 -21.422 -0.619 1 90.38 132 PHE B N 1
ATOM 9006 C CA . PHE B 1 132 ? -10.625 -20.172 -1.312 1 90.38 132 PHE B CA 1
ATOM 9007 C C . PHE B 1 132 ? -11.047 -18.969 -0.477 1 90.38 132 PHE B C 1
ATOM 9009 O O . PHE B 1 132 ? -12.164 -18.922 0.038 1 90.38 132 PHE B O 1
ATOM 9016 N N . PHE B 1 133 ? -10.094 -18.062 -0.296 1 91.56 133 PHE B N 1
ATOM 9017 C CA . PHE B 1 133 ? -10.344 -16.906 0.557 1 91.56 133 PHE B CA 1
ATOM 9018 C C . PHE B 1 133 ? -10.586 -15.656 -0.281 1 91.56 133 PHE B C 1
ATOM 9020 O O . PHE B 1 133 ? -9.906 -15.445 -1.291 1 91.56 133 PHE B O 1
ATOM 9027 N N . ASN B 1 134 ? -11.594 -14.914 0.095 1 88.06 134 ASN B N 1
ATOM 9028 C CA . ASN B 1 134 ? -11.844 -13.602 -0.493 1 88.06 134 ASN B CA 1
ATOM 9029 C C . ASN B 1 134 ? -11.828 -12.5 0.564 1 88.06 134 ASN B C 1
ATOM 9031 O O . ASN B 1 134 ? -12.844 -12.258 1.221 1 88.06 134 ASN B O 1
ATOM 9035 N N . ASP B 1 135 ? -10.719 -11.93 0.631 1 86 135 ASP B N 1
ATOM 9036 C CA . ASP B 1 135 ? -10.586 -10.859 1.616 1 86 135 ASP B CA 1
ATOM 9037 C C . ASP B 1 135 ? -10.805 -9.492 0.974 1 86 135 ASP B C 1
ATOM 9039 O O . ASP B 1 135 ? -10.609 -8.453 1.62 1 86 135 ASP B O 1
ATOM 9043 N N . GLU B 1 136 ? -11.102 -9.43 -0.263 1 80.12 136 GLU B N 1
ATOM 9044 C CA . GLU B 1 136 ? -11.383 -8.164 -0.946 1 80.12 136 GLU B CA 1
ATOM 9045 C C . GLU B 1 136 ? -12.859 -8.039 -1.289 1 80.12 136 GLU B C 1
ATOM 9047 O O . GLU B 1 136 ? -13.211 -7.566 -2.373 1 80.12 136 GLU B O 1
ATOM 9052 N N . PHE B 1 137 ? -13.586 -8.461 -0.437 1 75.69 137 PHE B N 1
ATOM 9053 C CA . PHE B 1 137 ? -15.031 -8.461 -0.623 1 75.69 137 PHE B CA 1
ATOM 9054 C C . PHE B 1 137 ? -15.578 -7.035 -0.635 1 75.69 137 PHE B C 1
ATOM 9056 O O . PHE B 1 137 ? -16.609 -6.766 -1.239 1 75.69 137 PHE B O 1
ATOM 9063 N N . GLY B 1 138 ? -14.828 -6.133 -0.14 1 76.31 138 GLY B N 1
ATOM 9064 C CA . GLY B 1 138 ? -15.32 -4.773 -0.017 1 76.31 138 GLY B CA 1
ATOM 9065 C C . GLY B 1 138 ? -14.867 -3.869 -1.148 1 76.31 138 GLY B C 1
ATOM 9066 O O . GLY B 1 138 ? -15.141 -2.666 -1.138 1 76.31 138 GLY B O 1
ATOM 9067 N N . THR B 1 139 ? -14.289 -4.438 -2.205 1 79.44 139 THR B N 1
ATOM 9068 C CA . THR B 1 139 ? -13.82 -3.621 -3.316 1 79.44 139 THR B CA 1
ATOM 9069 C C . THR B 1 139 ? -14.992 -3.102 -4.141 1 79.44 139 THR B C 1
ATOM 9071 O O . THR B 1 139 ? -15.914 -3.854 -4.457 1 79.44 139 THR B O 1
ATOM 9074 N N . THR B 1 140 ? -15.031 -1.866 -4.363 1 85.56 140 THR B N 1
ATOM 9075 C CA . THR B 1 140 ? -16.094 -1.241 -5.148 1 85.56 140 THR B CA 1
ATOM 9076 C C . THR B 1 140 ? -15.609 -0.957 -6.57 1 85.56 140 THR B C 1
ATOM 9078 O O . THR B 1 140 ? -14.531 -0.398 -6.77 1 85.56 140 THR B O 1
ATOM 9081 N N . PHE B 1 141 ? -16.375 -1.417 -7.484 1 89.19 141 PHE B N 1
ATOM 9082 C CA . PHE B 1 141 ? -16.094 -1.157 -8.891 1 89.19 141 PHE B CA 1
ATOM 9083 C C . PHE B 1 141 ? -16.875 0.051 -9.391 1 89.19 141 PHE B C 1
ATOM 9085 O O . PHE B 1 141 ? -18.016 -0.087 -9.844 1 89.19 141 PHE B O 1
ATOM 9092 N N . GLY B 1 142 ? -16.234 1.148 -9.383 1 84.5 142 GLY B N 1
ATOM 9093 C CA . GLY B 1 142 ? -16.922 2.393 -9.711 1 84.5 142 GLY B CA 1
ATOM 9094 C C . GLY B 1 142 ? -17.312 2.49 -11.172 1 84.5 142 GLY B C 1
ATOM 9095 O O . GLY B 1 142 ? -18.328 3.111 -11.508 1 84.5 142 GLY B O 1
ATOM 9096 N N . ASN B 1 143 ? -16.5 1.888 -12.016 1 90.75 143 ASN B N 1
ATOM 9097 C CA . ASN B 1 143 ? -16.797 1.919 -13.445 1 90.75 143 ASN B CA 1
ATOM 9098 C C . ASN B 1 143 ? -16.938 0.512 -14.023 1 90.75 143 ASN B C 1
ATOM 9100 O O . ASN B 1 143 ? -16.094 -0.345 -13.797 1 90.75 143 ASN B O 1
ATOM 9104 N N . ILE B 1 144 ? -18.062 0.299 -14.602 1 93.31 144 ILE B N 1
ATOM 9105 C CA . ILE B 1 144 ? -18.281 -0.965 -15.297 1 93.31 144 ILE B CA 1
ATOM 9106 C C . ILE B 1 144 ? -18.562 -0.7 -16.766 1 93.31 144 ILE B C 1
ATOM 9108 O O . ILE B 1 144 ? -19.406 0.141 -17.109 1 93.31 144 ILE B O 1
ATOM 9112 N N . TYR B 1 145 ? -17.812 -1.313 -17.625 1 93.81 145 TYR B N 1
ATOM 9113 C CA . TYR B 1 145 ? -18 -1.238 -19.078 1 93.81 145 TYR B CA 1
ATOM 9114 C C . TYR B 1 145 ? -18.531 -2.555 -19.625 1 93.81 145 TYR B C 1
ATOM 9116 O O . TYR B 1 145 ? -18.297 -3.619 -19.047 1 93.81 145 TYR B O 1
ATOM 9124 N N . ALA B 1 146 ? -19.359 -2.463 -20.578 1 94.12 146 ALA B N 1
ATOM 9125 C CA . ALA B 1 146 ? -19.859 -3.654 -21.25 1 94.12 146 ALA B CA 1
ATOM 9126 C C . ALA B 1 146 ? -19.375 -3.721 -22.703 1 94.12 146 ALA B C 1
ATOM 9128 O O . ALA B 1 146 ? -19.516 -2.758 -23.453 1 94.12 146 ALA B O 1
ATOM 9129 N N . LEU B 1 147 ? -18.688 -4.762 -23 1 93.56 147 LEU B N 1
ATOM 9130 C CA . LEU B 1 147 ? -18.266 -5.035 -24.359 1 93.56 147 LEU B CA 1
ATOM 9131 C C . LEU B 1 147 ? -19.25 -5.949 -25.078 1 93.56 147 LEU B C 1
ATOM 9133 O O . LEU B 1 147 ? -19.469 -7.086 -24.656 1 93.56 147 LEU B O 1
ATOM 9137 N N . THR B 1 148 ? -19.922 -5.367 -26.016 1 92.38 148 THR B N 1
ATOM 9138 C CA . THR B 1 148 ? -20.891 -6.133 -26.781 1 92.38 148 THR B CA 1
ATOM 9139 C C . THR B 1 148 ? -20.453 -6.289 -28.234 1 92.38 148 THR B C 1
ATOM 9141 O O . THR B 1 148 ? -19.656 -5.488 -28.734 1 92.38 148 THR B O 1
ATOM 9144 N N . GLY B 1 149 ? -20.688 -7.434 -28.766 1 88.25 149 GLY B N 1
ATOM 9145 C CA . GLY B 1 149 ? -20.391 -7.688 -30.172 1 88.25 149 GLY B CA 1
ATOM 9146 C C . GLY B 1 149 ? -21.359 -8.648 -30.828 1 88.25 149 GLY B C 1
ATOM 9147 O O . GLY B 1 149 ? -21.344 -9.844 -30.531 1 88.25 149 GLY B O 1
ATOM 9148 N N . GLN B 1 150 ? -22.234 -8.047 -31.688 1 81.88 150 GLN B N 1
ATOM 9149 C CA . GLN B 1 150 ? -23.188 -8.906 -32.375 1 81.88 150 GLN B CA 1
ATOM 9150 C C . GLN B 1 150 ? -22.469 -9.797 -33.406 1 81.88 150 GLN B C 1
ATOM 9152 O O . GLN B 1 150 ? -21.719 -9.312 -34.25 1 81.88 150 GLN B O 1
ATOM 9157 N N . GLY B 1 151 ? -22.562 -11.039 -33.219 1 77.5 151 GLY B N 1
ATOM 9158 C CA . GLY B 1 151 ? -22 -11.977 -34.188 1 77.5 151 GLY B CA 1
ATOM 9159 C C . GLY B 1 151 ? -20.656 -12.547 -33.75 1 77.5 151 GLY B C 1
ATOM 9160 O O . GLY B 1 151 ? -20.172 -13.508 -34.344 1 77.5 151 GLY B O 1
ATOM 9161 N N . PHE B 1 152 ? -20.094 -11.945 -32.812 1 83.19 152 PHE B N 1
ATOM 9162 C CA . PHE B 1 152 ? -18.797 -12.445 -32.375 1 83.19 152 PHE B CA 1
ATOM 9163 C C . PHE B 1 152 ? -18.984 -13.5 -31.281 1 83.19 152 PHE B C 1
ATOM 9165 O O . PHE B 1 152 ? -19.906 -13.422 -30.469 1 83.19 152 PHE B O 1
ATOM 9172 N N . ASP B 1 153 ? -18.094 -14.461 -31.344 1 84.06 153 ASP B N 1
ATOM 9173 C CA . ASP B 1 153 ? -18.109 -15.516 -30.328 1 84.06 153 ASP B CA 1
ATOM 9174 C C . ASP B 1 153 ? -17.5 -15.023 -29.016 1 84.06 153 ASP B C 1
ATOM 9176 O O . ASP B 1 153 ? -16.781 -14.031 -29 1 84.06 153 ASP B O 1
ATOM 9180 N N . TYR B 1 154 ? -17.891 -15.656 -27.906 1 86.12 154 TYR B N 1
ATOM 9181 C CA . TYR B 1 154 ? -17.422 -15.289 -26.578 1 86.12 154 TYR B CA 1
ATOM 9182 C C . TYR B 1 154 ? -15.898 -15.344 -26.5 1 86.12 154 TYR B C 1
ATOM 9184 O O . TYR B 1 154 ? -15.281 -14.586 -25.75 1 86.12 154 TYR B O 1
ATOM 9192 N N . ALA B 1 155 ? -15.281 -16.219 -27.297 1 85.44 155 ALA B N 1
ATOM 9193 C CA . ALA B 1 155 ? -13.828 -16.359 -27.266 1 85.44 155 ALA B CA 1
ATOM 9194 C C . ALA B 1 155 ? -13.141 -15.117 -27.812 1 85.44 155 ALA B C 1
ATOM 9196 O O . ALA B 1 155 ? -12.148 -14.648 -27.266 1 85.44 155 ALA B O 1
ATOM 9197 N N . VAL B 1 156 ? -13.672 -14.617 -28.938 1 85.62 156 VAL B N 1
ATOM 9198 C CA . VAL B 1 156 ? -13.109 -13.422 -29.562 1 85.62 156 VAL B CA 1
ATOM 9199 C C . VAL B 1 156 ? -13.352 -12.211 -28.672 1 85.62 156 VAL B C 1
ATOM 9201 O O . VAL B 1 156 ? -12.484 -11.344 -28.531 1 85.62 156 VAL B O 1
ATOM 9204 N N . LEU B 1 157 ? -14.57 -12.172 -28.094 1 89.19 157 LEU B N 1
ATOM 9205 C CA . LEU B 1 157 ? -14.883 -11.07 -27.188 1 89.19 157 LEU B CA 1
ATOM 9206 C C . LEU B 1 157 ? -13.945 -11.078 -25.984 1 89.19 157 LEU B C 1
ATOM 9208 O O . LEU B 1 157 ? -13.539 -10.016 -25.5 1 89.19 157 LEU B O 1
ATOM 9212 N N . LYS B 1 158 ? -13.664 -12.242 -25.469 1 89.12 158 LYS B N 1
ATOM 9213 C CA . LYS B 1 158 ? -12.773 -12.359 -24.328 1 89.12 158 LYS B CA 1
ATOM 9214 C C . LYS B 1 158 ? -11.367 -11.875 -24.672 1 89.12 158 LYS B C 1
ATOM 9216 O O . LYS B 1 158 ? -10.711 -11.219 -23.859 1 89.12 158 LYS B O 1
ATOM 9221 N N . ASP B 1 159 ? -10.883 -12.203 -25.859 1 86.88 159 ASP B N 1
ATOM 9222 C CA . ASP B 1 159 ? -9.555 -11.781 -26.281 1 86.88 159 ASP B CA 1
ATOM 9223 C C . ASP B 1 159 ? -9.453 -10.258 -26.328 1 86.88 159 ASP B C 1
ATOM 9225 O O . ASP B 1 159 ? -8.445 -9.68 -25.906 1 86.88 159 ASP B O 1
ATOM 9229 N N . TYR B 1 160 ? -10.453 -9.703 -26.859 1 87.69 160 TYR B N 1
ATOM 9230 C CA . TYR B 1 160 ? -10.445 -8.242 -26.922 1 87.69 160 TYR B CA 1
ATOM 9231 C C . TYR B 1 160 ? -10.633 -7.625 -25.547 1 87.69 160 TYR B C 1
ATOM 9233 O O . TYR B 1 160 ? -10.086 -6.559 -25.266 1 87.69 160 TYR B O 1
ATOM 9241 N N . ALA B 1 161 ? -11.461 -8.266 -24.75 1 90.5 161 ALA B N 1
ATOM 9242 C CA . ALA B 1 161 ? -11.648 -7.781 -23.391 1 90.5 161 ALA B CA 1
ATOM 9243 C C . ALA B 1 161 ? -10.336 -7.797 -22.609 1 90.5 161 ALA B C 1
ATOM 9245 O O . ALA B 1 161 ? -10.062 -6.898 -21.812 1 90.5 161 ALA B O 1
ATOM 9246 N N . ASP B 1 162 ? -9.531 -8.797 -22.891 1 87.44 162 ASP B N 1
ATOM 9247 C CA . ASP B 1 162 ? -8.234 -8.906 -22.234 1 87.44 162 ASP B CA 1
ATOM 9248 C C . ASP B 1 162 ? -7.305 -7.77 -22.672 1 87.44 162 ASP B C 1
ATOM 9250 O O . ASP B 1 162 ? -6.539 -7.246 -21.859 1 87.44 162 ASP B O 1
ATOM 9254 N N . ARG B 1 163 ? -7.359 -7.441 -23.891 1 85.56 163 ARG B N 1
ATOM 9255 C CA . ARG B 1 163 ? -6.547 -6.34 -24.406 1 85.56 163 ARG B CA 1
ATOM 9256 C C . ARG B 1 163 ? -6.98 -5.012 -23.797 1 85.56 163 ARG B C 1
ATOM 9258 O O . ARG B 1 163 ? -6.137 -4.18 -23.453 1 85.56 163 ARG B O 1
ATOM 9265 N N . VAL B 1 164 ? -8.281 -4.891 -23.703 1 89.06 164 VAL B N 1
ATOM 9266 C CA . VAL B 1 164 ? -8.812 -3.666 -23.109 1 89.06 164 VAL B CA 1
ATOM 9267 C C . VAL B 1 164 ? -8.438 -3.6 -21.625 1 89.06 164 VAL B C 1
ATOM 9269 O O . VAL B 1 164 ? -8.156 -2.52 -21.109 1 89.06 164 VAL B O 1
ATOM 9272 N N . GLN B 1 165 ? -8.469 -4.746 -21 1 89.88 165 GLN B N 1
ATOM 9273 C CA . GLN B 1 165 ? -8.109 -4.809 -19.594 1 89.88 165 GLN B CA 1
ATOM 9274 C C . GLN B 1 165 ? -6.688 -4.297 -19.359 1 89.88 165 GLN B C 1
ATOM 9276 O O . GLN B 1 165 ? -6.434 -3.553 -18.422 1 89.88 165 GLN B O 1
ATOM 9281 N N . ILE B 1 166 ? -5.734 -4.652 -20.25 1 83.75 166 ILE B N 1
ATOM 9282 C CA . ILE B 1 166 ? -4.336 -4.25 -20.125 1 83.75 166 ILE B CA 1
ATOM 9283 C C . ILE B 1 166 ? -4.219 -2.738 -20.297 1 83.75 166 ILE B C 1
ATOM 9285 O O . ILE B 1 166 ? -3.488 -2.074 -19.562 1 83.75 166 ILE B O 1
ATOM 9289 N N . GLN B 1 167 ? -4.895 -2.301 -21.219 1 85.69 167 GLN B N 1
ATOM 9290 C CA . GLN B 1 167 ? -4.828 -0.871 -21.5 1 85.69 167 GLN B CA 1
ATOM 9291 C C . GLN B 1 167 ? -5.41 -0.053 -20.344 1 85.69 167 GLN B C 1
ATOM 9293 O O . GLN B 1 167 ? -4.879 1.005 -20 1 85.69 167 GLN B O 1
ATOM 9298 N N . LEU B 1 168 ? -6.52 -0.553 -19.766 1 88.62 168 LEU B N 1
ATOM 9299 C CA . LEU B 1 168 ? -7.156 0.161 -18.672 1 88.62 168 LEU B CA 1
ATOM 9300 C C . LEU B 1 168 ? -6.293 0.107 -17.422 1 88.62 168 LEU B C 1
ATOM 9302 O O . LEU B 1 168 ? -6.293 1.044 -16.609 1 88.62 168 LEU B O 1
ATOM 9306 N N . GLN B 1 169 ? -5.621 -0.947 -17.219 1 86.31 169 GLN B N 1
ATOM 9307 C CA . GLN B 1 169 ? -4.801 -1.134 -16.031 1 86.31 169 GLN B CA 1
ATOM 9308 C C . GLN B 1 169 ? -3.598 -0.194 -16.031 1 86.31 169 GLN B C 1
ATOM 9310 O O . GLN B 1 169 ? -3.025 0.1 -14.984 1 86.31 169 GLN B O 1
ATOM 9315 N N . ARG B 1 170 ? -3.262 0.309 -17.172 1 79.06 170 ARG B N 1
ATOM 9316 C CA . ARG B 1 170 ? -2.102 1.186 -17.312 1 79.06 170 ARG B CA 1
ATOM 9317 C C . ARG B 1 170 ? -2.447 2.615 -16.906 1 79.06 170 ARG B C 1
ATOM 9319 O O . ARG B 1 170 ? -1.556 3.418 -16.625 1 79.06 170 ARG B O 1
ATOM 9326 N N . VAL B 1 171 ? -3.711 2.822 -16.844 1 85.5 171 VAL B N 1
ATOM 9327 C CA . VAL B 1 171 ? -4.145 4.168 -16.484 1 85.5 171 VAL B CA 1
ATOM 9328 C C . VAL B 1 171 ? -3.795 4.449 -15.023 1 85.5 171 VAL B C 1
ATOM 9330 O O . VAL B 1 171 ? -3.898 3.562 -14.172 1 85.5 171 VAL B O 1
ATOM 9333 N N . LYS B 1 172 ? -3.385 5.672 -14.781 1 82.5 172 LYS B N 1
ATOM 9334 C CA . LYS B 1 172 ? -2.955 6.051 -13.438 1 82.5 172 LYS B CA 1
ATOM 9335 C C . LYS B 1 172 ? -4.113 5.977 -12.453 1 82.5 172 LYS B C 1
ATOM 9337 O O . LYS B 1 172 ? -5.242 6.355 -12.773 1 82.5 172 LYS B O 1
ATOM 9342 N N . ASP B 1 173 ? -4 5.477 -11.289 1 82.88 173 ASP B N 1
ATOM 9343 C CA . ASP B 1 173 ? -4.918 5.422 -10.156 1 82.88 173 ASP B CA 1
ATOM 9344 C C . ASP B 1 173 ? -5.906 4.266 -10.297 1 82.88 173 ASP B C 1
ATOM 9346 O O . ASP B 1 173 ? -6.836 4.137 -9.5 1 82.88 173 ASP B O 1
ATOM 9350 N N . VAL B 1 174 ? -5.699 3.447 -11.391 1 88 174 VAL B N 1
ATOM 9351 C CA . VAL B 1 174 ? -6.5 2.232 -11.5 1 88 174 VAL B CA 1
ATOM 9352 C C . VAL B 1 174 ? -5.93 1.153 -10.586 1 88 174 VAL B C 1
ATOM 9354 O O . VAL B 1 174 ? -4.715 0.934 -10.555 1 88 174 VAL B O 1
ATOM 9357 N N . GLY B 1 175 ? -6.785 0.639 -9.773 1 86.25 175 GLY B N 1
ATOM 9358 C CA . GLY B 1 175 ? -6.367 -0.445 -8.898 1 86.25 175 GLY B CA 1
ATOM 9359 C C . GLY B 1 175 ? -6.449 -1.81 -9.562 1 86.25 175 GLY B C 1
ATOM 9360 O O . GLY B 1 175 ? -5.438 -2.352 -10.008 1 86.25 175 GLY B O 1
ATOM 9361 N N . LYS B 1 176 ? -7.688 -2.361 -9.695 1 87.88 176 LYS B N 1
ATOM 9362 C CA . LYS B 1 176 ? -7.891 -3.67 -10.312 1 87.88 176 LYS B CA 1
ATOM 9363 C C . LYS B 1 176 ? -9 -3.621 -11.359 1 87.88 176 LYS B C 1
ATOM 9365 O O . LYS B 1 176 ? -9.93 -2.812 -11.25 1 87.88 176 LYS B O 1
ATOM 9370 N N . VAL B 1 177 ? -8.812 -4.383 -12.414 1 89.69 177 VAL B N 1
ATOM 9371 C CA . VAL B 1 177 ? -9.82 -4.555 -13.461 1 89.69 177 VAL B CA 1
ATOM 9372 C C . VAL B 1 177 ? -10.25 -6.02 -13.523 1 89.69 177 VAL B C 1
ATOM 9374 O O . VAL B 1 177 ? -9.414 -6.91 -13.695 1 89.69 177 VAL B O 1
ATOM 9377 N N . GLU B 1 178 ? -11.523 -6.238 -13.32 1 90.38 178 GLU B N 1
ATOM 9378 C CA . GLU B 1 178 ? -12.047 -7.602 -13.352 1 90.38 178 GLU B CA 1
ATOM 9379 C C . GLU B 1 178 ? -12.992 -7.797 -14.531 1 90.38 178 GLU B C 1
ATOM 9381 O O . GLU B 1 178 ? -13.766 -6.902 -14.875 1 90.38 178 GLU B O 1
ATOM 9386 N N . LEU B 1 179 ? -12.891 -8.93 -15.125 1 91.75 179 LEU B N 1
ATOM 9387 C CA . LEU B 1 179 ? -13.805 -9.289 -16.203 1 91.75 179 LEU B CA 1
ATOM 9388 C C . LEU B 1 179 ? -15.008 -10.055 -15.68 1 91.75 179 LEU B C 1
ATOM 9390 O O . LEU B 1 179 ? -14.867 -10.906 -14.797 1 91.75 179 LEU B O 1
ATOM 9394 N N . LEU B 1 180 ? -16.156 -9.68 -16.141 1 92 180 LEU B N 1
ATOM 9395 C CA . LEU B 1 180 ? -17.406 -10.297 -15.703 1 92 180 LEU B CA 1
ATOM 9396 C C . LEU B 1 180 ? -18.078 -11.047 -16.859 1 92 180 LEU B C 1
ATOM 9398 O O . LEU B 1 180 ? -18.031 -10.586 -18 1 92 180 LEU B O 1
ATOM 9402 N N . GLY B 1 181 ? -18.703 -12.133 -16.5 1 88.25 181 GLY B N 1
ATOM 9403 C CA . GLY B 1 181 ? -19.484 -12.883 -17.484 1 88.25 181 GLY B CA 1
ATOM 9404 C C . GLY B 1 181 ? -18.625 -13.711 -18.422 1 88.25 181 GLY B C 1
ATOM 9405 O O . GLY B 1 181 ? -18.953 -13.867 -19.594 1 88.25 181 GLY B O 1
ATOM 9406 N N . LEU B 1 182 ? -17.547 -14.188 -17.906 1 88 182 LEU B N 1
ATOM 9407 C CA . LEU B 1 182 ? -16.641 -14.969 -18.75 1 88 182 LEU B CA 1
ATOM 9408 C C . LEU B 1 182 ? -17.141 -16.406 -18.891 1 88 182 LEU B C 1
ATOM 9410 O O . LEU B 1 182 ? -17.719 -16.969 -17.953 1 88 182 LEU B O 1
ATOM 9414 N N . GLN B 1 183 ? -17.047 -16.828 -20.078 1 87.44 183 GLN B N 1
ATOM 9415 C CA . GLN B 1 183 ? -17.328 -18.234 -20.359 1 87.44 183 GLN B CA 1
ATOM 9416 C C . GLN B 1 183 ? -16.047 -18.969 -20.797 1 87.44 183 GLN B C 1
ATOM 9418 O O . GLN B 1 183 ? -15.406 -18.578 -21.781 1 87.44 183 GLN B O 1
ATOM 9423 N N . ASP B 1 184 ? -15.75 -19.984 -20.062 1 85.31 184 ASP B N 1
ATOM 9424 C CA . ASP B 1 184 ? -14.547 -20.734 -20.406 1 85.31 184 ASP B CA 1
ATOM 9425 C C . ASP B 1 184 ? -14.773 -21.594 -21.641 1 85.31 184 ASP B C 1
ATOM 9427 O O . ASP B 1 184 ? -15.852 -22.156 -21.828 1 85.31 184 ASP B O 1
ATOM 9431 N N . GLU B 1 185 ? -13.781 -21.578 -22.438 1 86.62 185 GLU B N 1
ATOM 9432 C CA . GLU B 1 185 ? -13.828 -22.453 -23.594 1 86.62 185 GLU B CA 1
ATOM 9433 C C . GLU B 1 185 ? -13.445 -23.891 -23.219 1 86.62 185 GLU B C 1
ATOM 9435 O O . GLU B 1 185 ? -12.547 -24.109 -22.406 1 86.62 185 GLU B O 1
ATOM 9440 N N . LYS B 1 186 ? -14.258 -24.781 -23.75 1 89.19 186 LYS B N 1
ATOM 9441 C CA . LYS B 1 186 ? -13.992 -26.203 -23.547 1 89.19 186 LYS B CA 1
ATOM 9442 C C . LYS B 1 186 ? -14.094 -26.969 -24.859 1 89.19 186 LYS B C 1
ATOM 9444 O O . LYS B 1 186 ? -14.797 -26.562 -25.781 1 89.19 186 LYS B O 1
ATOM 9449 N N . ILE B 1 187 ? -13.289 -27.969 -24.984 1 88.25 187 ILE B N 1
ATOM 9450 C CA . ILE B 1 187 ? -13.414 -28.906 -26.109 1 88.25 187 ILE B CA 1
ATOM 9451 C C . ILE B 1 187 ? -14.148 -30.156 -25.656 1 88.25 187 ILE B C 1
ATOM 9453 O O . ILE B 1 187 ? -13.695 -30.875 -24.766 1 88.25 187 ILE B O 1
ATOM 9457 N N . TRP B 1 188 ? -15.312 -30.375 -26.25 1 89.31 188 TRP B N 1
ATOM 9458 C CA . TRP B 1 188 ? -16.156 -31.484 -25.859 1 89.31 188 TRP B CA 1
ATOM 9459 C C . TRP B 1 188 ? -15.992 -32.656 -26.812 1 89.31 188 TRP B C 1
ATOM 9461 O O . TRP B 1 188 ? -16 -32.469 -28.031 1 89.31 188 TRP B O 1
ATOM 9471 N N . ILE B 1 189 ? -15.688 -33.75 -26.25 1 87.75 189 ILE B N 1
ATOM 9472 C CA . ILE B 1 189 ? -15.711 -35 -26.984 1 87.75 189 ILE B CA 1
ATOM 9473 C C . ILE B 1 189 ? -16.953 -35.781 -26.594 1 87.75 189 ILE B C 1
ATOM 9475 O O . ILE B 1 189 ? -17.031 -36.344 -25.5 1 87.75 189 ILE B O 1
ATOM 9479 N N . GLU B 1 190 ? -17.906 -35.781 -27.406 1 87.81 190 GLU B N 1
ATOM 9480 C CA . GLU B 1 190 ? -19.156 -36.5 -27.125 1 87.81 190 GLU B CA 1
ATOM 9481 C C . GLU B 1 190 ? -19.141 -37.906 -27.734 1 87.81 190 GLU B C 1
ATOM 9483 O O . GLU B 1 190 ? -19.062 -38.062 -28.953 1 87.81 190 GLU B O 1
ATOM 9488 N N . LEU B 1 191 ? -19.172 -38.781 -26.844 1 83.56 191 LEU B N 1
ATOM 9489 C CA . LEU B 1 191 ? -19.125 -40.188 -27.25 1 83.56 191 LEU B CA 1
ATOM 9490 C C . LEU B 1 191 ? -20.422 -40.906 -26.859 1 83.56 191 LEU B C 1
ATOM 9492 O O . LEU B 1 191 ? -20.844 -40.812 -25.703 1 83.56 191 LEU B O 1
ATOM 9496 N N . SER B 1 192 ? -21 -41.531 -27.828 1 81.5 192 SER B N 1
ATOM 9497 C CA . SER B 1 192 ? -22.219 -42.281 -27.531 1 81.5 192 SER B CA 1
ATOM 9498 C C . SER B 1 192 ? -21.906 -43.562 -26.766 1 81.5 192 SER B C 1
ATOM 9500 O O . SER B 1 192 ? -20.984 -44.281 -27.125 1 81.5 192 SER B O 1
ATOM 9502 N N . ASN B 1 193 ? -22.562 -43.75 -25.703 1 80.81 193 ASN B N 1
ATOM 9503 C CA . ASN B 1 193 ? -22.375 -44.906 -24.859 1 80.81 193 ASN B CA 1
ATOM 9504 C C . ASN B 1 193 ? -22.75 -46.188 -25.609 1 80.81 193 ASN B C 1
ATOM 9506 O O . ASN B 1 193 ? -22.094 -47.219 -25.422 1 80.81 193 ASN B O 1
ATOM 9510 N N . THR B 1 194 ? -23.75 -46.125 -26.391 1 74.94 194 THR B N 1
ATOM 9511 C CA . THR B 1 194 ? -24.234 -47.312 -27.141 1 74.94 194 THR B CA 1
ATOM 9512 C C . THR B 1 194 ? -23.203 -47.719 -28.188 1 74.94 194 THR B C 1
ATOM 9514 O O . THR B 1 194 ? -22.938 -48.906 -28.359 1 74.94 194 THR B O 1
ATOM 9517 N N . LYS B 1 195 ? -22.656 -46.75 -28.766 1 77.38 195 LYS B N 1
ATOM 9518 C CA . LYS B 1 195 ? -21.672 -47.031 -29.797 1 77.38 195 LYS B CA 1
ATOM 9519 C C . LYS B 1 195 ? -20.391 -47.594 -29.188 1 77.38 195 LYS B C 1
ATOM 9521 O O . LYS B 1 195 ? -19.781 -48.5 -29.766 1 77.38 195 LYS B O 1
ATOM 9526 N N . LEU B 1 196 ? -20.047 -47.125 -28.094 1 77.75 196 LEU B N 1
ATOM 9527 C CA . LEU B 1 196 ? -18.844 -47.594 -27.422 1 77.75 196 LEU B CA 1
ATOM 9528 C C . LEU B 1 196 ? -18.984 -49.031 -26.984 1 77.75 196 LEU B C 1
ATOM 9530 O O . LEU B 1 196 ? -18.047 -49.812 -27.094 1 77.75 196 LEU B O 1
ATOM 9534 N N . SER B 1 197 ? -20.141 -49.344 -26.516 1 75.69 197 SER B N 1
ATOM 9535 C CA . SER B 1 197 ? -20.375 -50.688 -26.031 1 75.69 197 SER B CA 1
ATOM 9536 C C . SER B 1 197 ? -20.422 -51.688 -27.188 1 75.69 197 SER B C 1
ATOM 9538 O O . SER B 1 197 ? -19.953 -52.812 -27.062 1 75.69 197 SER B O 1
ATOM 9540 N N . THR B 1 198 ? -20.969 -51.188 -28.234 1 74.5 198 THR B N 1
ATOM 9541 C CA . THR B 1 198 ? -21.078 -52.062 -29.391 1 74.5 198 THR B CA 1
ATOM 9542 C C . THR B 1 198 ? -19.703 -52.344 -30 1 74.5 198 THR B C 1
ATOM 9544 O O . THR B 1 198 ? -19.438 -53.469 -30.484 1 74.5 198 THR B O 1
ATOM 9547 N N . LEU B 1 199 ? -18.875 -51.344 -29.828 1 74.75 199 LEU B N 1
ATOM 9548 C CA . LEU B 1 199 ? -17.531 -51.469 -30.406 1 74.75 199 LEU B CA 1
ATOM 9549 C C . LEU B 1 199 ? -16.578 -52.094 -29.406 1 74.75 199 LEU B C 1
ATOM 9551 O O . LEU B 1 199 ? -15.461 -52.5 -29.766 1 74.75 199 LEU B O 1
ATOM 9555 N N . GLY B 1 200 ? -17.016 -52.25 -28.141 1 70.5 200 GLY B N 1
ATOM 9556 C CA . GLY B 1 200 ? -16.188 -52.844 -27.109 1 70.5 200 GLY B CA 1
ATOM 9557 C C . GLY B 1 200 ? -15.062 -51.938 -26.656 1 70.5 200 GLY B C 1
ATOM 9558 O O . GLY B 1 200 ? -13.969 -52.438 -26.312 1 70.5 200 GLY B O 1
ATOM 9559 N N . LEU B 1 201 ? -15.156 -50.75 -26.797 1 72.31 201 LEU B N 1
ATOM 9560 C CA . LEU B 1 201 ? -14.133 -49.781 -26.422 1 72.31 201 LEU B CA 1
ATOM 9561 C C . LEU B 1 201 ? -14.414 -49.188 -25.031 1 72.31 201 LEU B C 1
ATOM 9563 O O . LEU B 1 201 ? -15.406 -48.469 -24.844 1 72.31 201 LEU B O 1
ATOM 9567 N N . PRO B 1 202 ? -13.516 -49.562 -24.062 1 72 202 PRO B N 1
ATOM 9568 C CA . PRO B 1 202 ? -13.727 -48.938 -22.766 1 72 202 PRO B CA 1
ATOM 9569 C C . PRO B 1 202 ? -13.398 -47.438 -22.766 1 72 202 PRO B C 1
ATOM 9571 O O . PRO B 1 202 ? -12.438 -47 -23.422 1 72 202 PRO B O 1
ATOM 9574 N N . LEU B 1 203 ? -14.211 -46.656 -22.062 1 75.31 203 LEU B N 1
ATOM 9575 C CA . LEU B 1 203 ? -14.039 -45.219 -21.938 1 75.31 203 LEU B CA 1
ATOM 9576 C C . LEU B 1 203 ? -12.68 -44.875 -21.328 1 75.31 203 LEU B C 1
ATOM 9578 O O . LEU B 1 203 ? -12.047 -43.875 -21.703 1 75.31 203 LEU B O 1
ATOM 9582 N N . ALA B 1 204 ? -12.242 -45.625 -20.438 1 72.81 204 ALA B N 1
ATOM 9583 C CA . ALA B 1 204 ? -10.977 -45.406 -19.75 1 72.81 204 ALA B CA 1
ATOM 9584 C C . ALA B 1 204 ? -9.797 -45.469 -20.719 1 72.81 204 ALA B C 1
ATOM 9586 O O . ALA B 1 204 ? -8.805 -44.75 -20.562 1 72.81 204 ALA B O 1
ATOM 9587 N N . ALA B 1 205 ? -9.945 -46.312 -21.656 1 73.12 205 ALA B N 1
ATOM 9588 C CA . ALA B 1 205 ? -8.883 -46.469 -22.641 1 73.12 205 ALA B CA 1
ATOM 9589 C C . ALA B 1 205 ? -8.766 -45.219 -23.531 1 73.12 205 ALA B C 1
ATOM 9591 O O . ALA B 1 205 ? -7.664 -44.812 -23.906 1 73.12 205 ALA B O 1
ATOM 9592 N N . VAL B 1 206 ? -9.883 -44.75 -23.828 1 76.25 206 VAL B N 1
ATOM 9593 C CA . VAL B 1 206 ? -9.891 -43.531 -24.641 1 76.25 206 VAL B CA 1
ATOM 9594 C C . VAL B 1 206 ? -9.289 -42.375 -23.844 1 76.25 206 VAL B C 1
ATOM 9596 O O . VAL B 1 206 ? -8.516 -41.562 -24.391 1 76.25 206 VAL B O 1
ATOM 9599 N N . GLN B 1 207 ? -9.672 -42.281 -22.672 1 78.88 207 GLN B N 1
ATOM 9600 C CA . GLN B 1 207 ? -9.164 -41.219 -21.812 1 78.88 207 GLN B CA 1
ATOM 9601 C C . GLN B 1 207 ? -7.648 -41.312 -21.641 1 78.88 207 GLN B C 1
ATOM 9603 O O . GLN B 1 207 ? -6.949 -40.281 -21.703 1 78.88 207 GLN B O 1
ATOM 9608 N N . GLN B 1 208 ? -7.207 -42.406 -21.375 1 76.5 208 GLN B N 1
ATOM 9609 C CA . GLN B 1 208 ? -5.777 -42.625 -21.172 1 76.5 208 GLN B CA 1
ATOM 9610 C C . GLN B 1 208 ? -4.992 -42.312 -22.438 1 76.5 208 GLN B C 1
ATOM 9612 O O . GLN B 1 208 ? -3.896 -41.75 -22.375 1 76.5 208 GLN B O 1
ATOM 9617 N N . ALA B 1 209 ? -5.527 -42.719 -23.531 1 76.88 209 ALA B N 1
ATOM 9618 C CA . ALA B 1 209 ? -4.867 -42.469 -24.812 1 76.88 209 ALA B CA 1
ATOM 9619 C C . ALA B 1 209 ? -4.727 -40.969 -25.062 1 76.88 209 ALA B C 1
ATOM 9621 O O . ALA B 1 209 ? -3.691 -40.5 -25.547 1 76.88 209 ALA B O 1
ATOM 9622 N N . LEU B 1 210 ? -5.727 -40.281 -24.719 1 79.75 210 LEU B N 1
ATOM 9623 C CA . LEU B 1 210 ? -5.711 -38.844 -24.938 1 79.75 210 LEU B CA 1
ATOM 9624 C C . LEU B 1 210 ? -4.758 -38.156 -23.953 1 79.75 210 LEU B C 1
ATOM 9626 O O . LEU B 1 210 ? -4.074 -37.188 -24.312 1 79.75 210 LEU B O 1
ATOM 9630 N N . GLU B 1 211 ? -4.773 -38.594 -22.781 1 78.19 211 GLU B N 1
ATOM 9631 C CA . GLU B 1 211 ? -3.893 -38.031 -21.766 1 78.19 211 GLU B CA 1
ATOM 9632 C C . GLU B 1 211 ? -2.426 -38.281 -22.109 1 78.19 211 GLU B C 1
ATOM 9634 O O . GLU B 1 211 ? -1.581 -37.406 -21.906 1 78.19 211 GLU B O 1
ATOM 9639 N N . GLU B 1 212 ? -2.137 -39.375 -22.516 1 75.88 212 GLU B N 1
ATOM 9640 C CA . GLU B 1 212 ? -0.762 -39.781 -22.828 1 75.88 212 GLU B CA 1
ATOM 9641 C C . GLU B 1 212 ? -0.243 -39.031 -24.047 1 75.88 212 GLU B C 1
ATOM 9643 O O . GLU B 1 212 ? 0.956 -38.75 -24.156 1 75.88 212 GLU B O 1
ATOM 9648 N N . GLN B 1 213 ? -1.144 -38.719 -24.859 1 76.12 213 GLN B N 1
ATOM 9649 C CA . GLN B 1 213 ? -0.748 -38.031 -26.078 1 76.12 213 GLN B CA 1
ATOM 9650 C C . GLN B 1 213 ? -0.43 -36.562 -25.797 1 76.12 213 GLN B C 1
ATOM 9652 O O . GLN B 1 213 ? 0.544 -36.031 -26.328 1 76.12 213 GLN B O 1
ATOM 9657 N N . ASN B 1 214 ? -1.177 -35.969 -24.969 1 75.81 214 ASN B N 1
ATOM 9658 C CA . ASN B 1 214 ? -1.101 -34.5 -24.797 1 75.81 214 ASN B CA 1
ATOM 9659 C C . ASN B 1 214 ? -0.264 -34.125 -23.578 1 75.81 214 ASN B C 1
ATOM 9661 O O . ASN B 1 214 ? -0.163 -32.938 -23.234 1 75.81 214 ASN B O 1
ATOM 9665 N N . ALA B 1 215 ? 0.383 -35.031 -22.969 1 70 215 ALA B N 1
ATOM 9666 C CA . ALA B 1 215 ? 1.142 -34.719 -21.75 1 70 215 ALA B CA 1
ATOM 9667 C C . ALA B 1 215 ? 2.438 -34 -22.078 1 70 215 ALA B C 1
ATOM 9669 O O . ALA B 1 215 ? 3.088 -34.281 -23.094 1 70 215 ALA B O 1
ATOM 9670 N N . VAL B 1 216 ? 2.582 -32.844 -21.406 1 67 216 VAL B N 1
ATOM 9671 C CA . VAL B 1 216 ? 3.859 -32.156 -21.531 1 67 216 VAL B CA 1
ATOM 9672 C C . VAL B 1 216 ? 4.938 -32.906 -20.766 1 67 216 VAL B C 1
ATOM 9674 O O . VAL B 1 216 ? 4.852 -33.062 -19.547 1 67 216 VAL B O 1
ATOM 9677 N N . SER B 1 217 ? 5.641 -33.688 -21.453 1 69.12 217 SER B N 1
ATOM 9678 C CA . SER B 1 217 ? 6.695 -34.469 -20.797 1 69.12 217 SER B CA 1
ATOM 9679 C C . SER B 1 217 ? 8.078 -33.969 -21.203 1 69.12 217 SER B C 1
ATOM 9681 O O . SER B 1 217 ? 8.258 -33.438 -22.312 1 69.12 217 SER B O 1
ATOM 9683 N N . THR B 1 218 ? 8.859 -33.812 -20.234 1 71 218 THR B N 1
ATOM 9684 C CA . THR B 1 218 ? 10.242 -33.406 -20.484 1 71 218 THR B CA 1
ATOM 9685 C C . THR B 1 218 ? 11.016 -34.531 -21.156 1 71 218 THR B C 1
ATOM 9687 O O . THR B 1 218 ? 11.039 -35.656 -20.641 1 71 218 THR B O 1
ATOM 9690 N N . ALA B 1 219 ? 11.297 -34.344 -22.469 1 69.88 219 ALA B N 1
ATOM 9691 C CA . ALA B 1 219 ? 12.117 -35.344 -23.141 1 69.88 219 ALA B CA 1
ATOM 9692 C C . ALA B 1 219 ? 13.586 -35.188 -22.781 1 69.88 219 ALA B C 1
ATOM 9694 O O . ALA B 1 219 ? 14.398 -36.062 -23.031 1 69.88 219 ALA B O 1
ATOM 9695 N N . GLY B 1 220 ? 13.906 -34.156 -22.062 1 72.88 220 GLY B N 1
ATOM 9696 C CA . GLY B 1 220 ? 15.289 -33.969 -21.641 1 72.88 220 GLY B CA 1
ATOM 9697 C C . GLY B 1 220 ? 16.078 -33.062 -22.594 1 72.88 220 GLY B C 1
ATOM 9698 O O . GLY B 1 220 ? 15.5 -32.344 -23.406 1 72.88 220 GLY B O 1
ATOM 9699 N N . PHE B 1 221 ? 17.391 -32.906 -22.438 1 79.06 221 PHE B N 1
ATOM 9700 C CA . PHE B 1 221 ? 18.266 -32.125 -23.281 1 79.06 221 PHE B CA 1
ATOM 9701 C C . PHE B 1 221 ? 19.594 -32.812 -23.5 1 79.06 221 PHE B C 1
ATOM 9703 O O . PHE B 1 221 ? 19.969 -33.688 -22.734 1 79.06 221 PHE B O 1
ATOM 9710 N N . PHE B 1 222 ? 20.172 -32.531 -24.688 1 77.06 222 PHE B N 1
ATOM 9711 C CA . PHE B 1 222 ? 21.531 -32.969 -24.984 1 77.06 222 PHE B CA 1
ATOM 9712 C C . PHE B 1 222 ? 22.547 -31.906 -24.578 1 77.06 222 PHE B C 1
ATOM 9714 O O . PHE B 1 222 ? 22.359 -30.719 -24.859 1 77.06 222 PHE B O 1
ATOM 9721 N N . GLU B 1 223 ? 23.328 -32.312 -23.688 1 77.94 223 GLU B N 1
ATOM 9722 C CA . GLU B 1 223 ? 24.406 -31.391 -23.312 1 77.94 223 GLU B CA 1
ATOM 9723 C C . GLU B 1 223 ? 25.672 -31.688 -24.109 1 77.94 223 GLU B C 1
ATOM 9725 O O . GLU B 1 223 ? 26.438 -32.594 -23.766 1 77.94 223 GLU B O 1
ATOM 9730 N N . THR B 1 224 ? 25.922 -30.891 -25.172 1 76.69 224 THR B N 1
ATOM 9731 C CA . THR B 1 224 ? 27.172 -30.969 -25.922 1 76.69 224 THR B CA 1
ATOM 9732 C C . THR B 1 224 ? 28.234 -30.078 -25.297 1 76.69 224 THR B C 1
ATOM 9734 O O . THR B 1 224 ? 27.938 -29.234 -24.438 1 76.69 224 THR B O 1
ATOM 9737 N N . PRO B 1 225 ? 29.453 -30.344 -25.547 1 74.94 225 PRO B N 1
ATOM 9738 C CA . PRO B 1 225 ? 30.5 -29.484 -25 1 74.94 225 PRO B CA 1
ATOM 9739 C C . PRO B 1 225 ? 30.297 -28.016 -25.375 1 74.94 225 PRO B C 1
ATOM 9741 O O . PRO B 1 225 ? 30.75 -27.125 -24.641 1 74.94 225 PRO B O 1
ATOM 9744 N N . SER B 1 226 ? 29.562 -27.766 -26.375 1 78.81 226 SER B N 1
ATOM 9745 C CA . SER B 1 226 ? 29.438 -26.391 -26.844 1 78.81 226 SER B CA 1
ATOM 9746 C C . SER B 1 226 ? 28.031 -25.828 -26.609 1 78.81 226 SER B C 1
ATOM 9748 O O . SER B 1 226 ? 27.875 -24.656 -26.297 1 78.81 226 SER B O 1
ATOM 9750 N N . GLU B 1 227 ? 27.078 -26.734 -26.781 1 81.5 227 GLU B N 1
ATOM 9751 C CA . GLU B 1 227 ? 25.719 -26.219 -26.75 1 81.5 227 GLU B CA 1
ATOM 9752 C C . GLU B 1 227 ? 24.766 -27.188 -26.047 1 81.5 227 GLU B C 1
ATOM 9754 O O . GLU B 1 227 ? 25.047 -28.375 -25.969 1 81.5 227 GLU B O 1
ATOM 9759 N N . ARG B 1 228 ? 23.812 -26.609 -25.453 1 80.94 228 ARG B N 1
ATOM 9760 C CA . ARG B 1 228 ? 22.719 -27.375 -24.891 1 80.94 228 ARG B CA 1
ATOM 9761 C C . ARG B 1 228 ? 21.531 -27.406 -25.844 1 80.94 228 ARG B C 1
ATOM 9763 O O . ARG B 1 228 ? 21.016 -26.375 -26.25 1 80.94 228 ARG B O 1
ATOM 9770 N N . LEU B 1 229 ? 21.219 -28.578 -26.281 1 78.44 229 LEU B N 1
ATOM 9771 C CA . LEU B 1 229 ? 20.125 -28.734 -27.234 1 78.44 229 LEU B CA 1
ATOM 9772 C C . LEU B 1 229 ? 18.906 -29.375 -26.578 1 78.44 229 LEU B C 1
ATOM 9774 O O . LEU B 1 229 ? 19 -30.469 -26.031 1 78.44 229 LEU B O 1
ATOM 9778 N N . GLN B 1 230 ? 17.859 -28.594 -26.672 1 82.25 230 GLN B N 1
ATOM 9779 C CA . GLN B 1 230 ? 16.625 -29.125 -26.109 1 82.25 230 GLN B CA 1
ATOM 9780 C C . GLN B 1 230 ? 15.945 -30.094 -27.094 1 82.25 230 GLN B C 1
ATOM 9782 O O . GLN B 1 230 ? 15.977 -29.875 -28.297 1 82.25 230 GLN B O 1
ATOM 9787 N N . LEU B 1 231 ? 15.461 -31.156 -26.531 1 81.44 231 LEU B N 1
ATOM 9788 C CA . LEU B 1 231 ? 14.703 -32.125 -27.312 1 81.44 231 LEU B CA 1
ATOM 9789 C C . LEU B 1 231 ? 13.203 -31.938 -27.109 1 81.44 231 LEU B C 1
ATOM 9791 O O . LEU B 1 231 ? 12.734 -31.891 -25.969 1 81.44 231 LEU B O 1
ATOM 9795 N N . ARG B 1 232 ? 12.586 -31.703 -28.266 1 83.88 232 ARG B N 1
ATOM 9796 C CA . ARG B 1 232 ? 11.141 -31.531 -28.203 1 83.88 232 ARG B CA 1
ATOM 9797 C C . ARG B 1 232 ? 10.43 -32.688 -28.906 1 83.88 232 ARG B C 1
ATOM 9799 O O . ARG B 1 232 ? 10.812 -33.094 -30.016 1 83.88 232 ARG B O 1
ATOM 9806 N N . VAL B 1 233 ? 9.516 -33.312 -28.141 1 79.56 233 VAL B N 1
ATOM 9807 C CA . VAL B 1 233 ? 8.711 -34.375 -28.719 1 79.56 233 VAL B CA 1
ATOM 9808 C C . VAL B 1 233 ? 7.379 -33.812 -29.219 1 79.56 233 VAL B C 1
ATOM 9810 O O . VAL B 1 233 ? 6.703 -33.094 -28.484 1 79.56 233 VAL B O 1
ATOM 9813 N N . THR B 1 234 ? 7.18 -34.062 -30.484 1 78.38 234 THR B N 1
ATOM 9814 C CA . THR B 1 234 ? 5.93 -33.562 -31.047 1 78.38 234 THR B CA 1
ATOM 9815 C C . THR B 1 234 ? 4.766 -34.469 -30.656 1 78.38 234 THR B C 1
ATOM 9817 O O . THR B 1 234 ? 4.957 -35.656 -30.375 1 78.38 234 THR B O 1
ATOM 9820 N N . GLY B 1 235 ? 3.678 -34.062 -30.359 1 71.5 235 GLY B N 1
ATOM 9821 C CA . GLY B 1 235 ? 2.502 -34.875 -30.062 1 71.5 235 GLY B CA 1
ATOM 9822 C C . GLY B 1 235 ? 1.368 -34.062 -29.453 1 71.5 235 GLY B C 1
ATOM 9823 O O . GLY B 1 235 ? 0.256 -34.562 -29.281 1 71.5 235 GLY B O 1
ATOM 9824 N N . ARG B 1 236 ? 1.621 -32.906 -29.328 1 78.12 236 ARG B N 1
ATOM 9825 C CA . ARG B 1 236 ? 0.567 -32.094 -28.734 1 78.12 236 ARG B CA 1
ATOM 9826 C C . ARG B 1 236 ? -0.535 -31.797 -29.75 1 78.12 236 ARG B C 1
ATOM 9828 O O . ARG B 1 236 ? -0.288 -31.781 -30.953 1 78.12 236 ARG B O 1
ATOM 9835 N N . PHE B 1 237 ? -1.681 -31.734 -29.219 1 80.12 237 PHE B N 1
ATOM 9836 C CA . PHE B 1 237 ? -2.809 -31.375 -30.078 1 80.12 237 PHE B CA 1
ATOM 9837 C C . PHE B 1 237 ? -2.783 -29.891 -30.422 1 80.12 237 PHE B C 1
ATOM 9839 O O . PHE B 1 237 ? -2.811 -29.047 -29.516 1 80.12 237 PHE B O 1
ATOM 9846 N N . ASP B 1 238 ? -2.645 -29.609 -31.656 1 77.19 238 ASP B N 1
ATOM 9847 C CA . ASP B 1 238 ? -2.607 -28.203 -32.062 1 77.19 238 ASP B CA 1
ATOM 9848 C C . ASP B 1 238 ? -3.957 -27.766 -32.625 1 77.19 238 ASP B C 1
ATOM 9850 O O . ASP B 1 238 ? -4.191 -26.562 -32.812 1 77.19 238 ASP B O 1
ATOM 9854 N N . SER B 1 239 ? -4.75 -28.812 -32.906 1 82.31 239 SER B N 1
ATOM 9855 C CA . SER B 1 239 ? -6.059 -28.469 -33.438 1 82.31 239 SER B CA 1
ATOM 9856 C C . SER B 1 239 ? -7.117 -29.484 -33.031 1 82.31 239 SER B C 1
ATOM 9858 O O . SER B 1 239 ? -6.785 -30.609 -32.625 1 82.31 239 SER B O 1
ATOM 9860 N N . VAL B 1 240 ? -8.359 -29 -33.094 1 86.31 240 VAL B N 1
ATOM 9861 C CA . VAL B 1 240 ? -9.492 -29.859 -32.781 1 86.31 240 VAL B CA 1
ATOM 9862 C C . VAL B 1 240 ? -9.602 -30.984 -33.781 1 86.31 240 VAL B C 1
ATOM 9864 O O . VAL B 1 240 ? -9.992 -32.094 -33.438 1 86.31 240 VAL B O 1
ATOM 9867 N N . GLU B 1 241 ? -9.117 -30.672 -34.938 1 84.69 241 GLU B N 1
ATOM 9868 C CA . GLU B 1 241 ? -9.156 -31.672 -36 1 84.69 241 GLU B CA 1
ATOM 9869 C C . GLU B 1 241 ? -8.203 -32.844 -35.688 1 84.69 241 GLU B C 1
ATOM 9871 O O . GLU B 1 241 ? -8.5 -34 -36 1 84.69 241 GLU B O 1
ATOM 9876 N N . GLN B 1 242 ? -7.164 -32.5 -35.062 1 85 242 GLN B N 1
ATOM 9877 C CA . GLN B 1 242 ? -6.195 -33.531 -34.719 1 85 242 GLN B CA 1
ATOM 9878 C C . GLN B 1 242 ? -6.758 -34.469 -33.656 1 85 242 GLN B C 1
ATOM 9880 O O . GLN B 1 242 ? -6.418 -35.656 -33.625 1 85 242 GLN B O 1
ATOM 9885 N N . ILE B 1 243 ? -7.57 -33.906 -32.875 1 86.06 243 ILE B N 1
ATOM 9886 C CA . ILE B 1 243 ? -8.188 -34.75 -31.844 1 86.06 243 ILE B CA 1
ATOM 9887 C C . ILE B 1 243 ? -9.195 -35.688 -32.5 1 86.06 243 ILE B C 1
ATOM 9889 O O . ILE B 1 243 ? -9.297 -36.875 -32.094 1 86.06 243 ILE B O 1
ATOM 9893 N N . GLU B 1 244 ? -9.891 -35.156 -33.469 1 87.06 244 GLU B N 1
ATOM 9894 C CA . GLU B 1 244 ? -10.883 -35.969 -34.156 1 87.06 244 GLU B CA 1
ATOM 9895 C C . GLU B 1 244 ? -10.219 -37.094 -34.938 1 87.06 244 GLU B C 1
ATOM 9897 O O . GLU B 1 244 ? -10.781 -38.188 -35.031 1 87.06 244 GLU B O 1
ATOM 9902 N N . GLN B 1 245 ? -9.023 -36.844 -35.406 1 83.62 245 GLN B N 1
ATOM 9903 C CA . GLN B 1 245 ? -8.352 -37.812 -36.25 1 83.62 245 GLN B CA 1
ATOM 9904 C C . GLN B 1 245 ? -7.426 -38.719 -35.438 1 83.62 245 GLN B C 1
ATOM 9906 O O . GLN B 1 245 ? -6.746 -39.562 -35.969 1 83.62 245 GLN B O 1
ATOM 9911 N N . PHE B 1 246 ? -7.539 -38.531 -34.219 1 82.88 246 PHE B N 1
ATOM 9912 C CA . PHE B 1 246 ? -6.648 -39.281 -33.344 1 82.88 246 PHE B CA 1
ATOM 9913 C C . PHE B 1 246 ? -7.039 -40.75 -33.344 1 82.88 246 PHE B C 1
ATOM 9915 O O . PHE B 1 246 ? -8.195 -41.094 -33.062 1 82.88 246 PHE B O 1
ATOM 9922 N N . PRO B 1 247 ? -6.07 -41.625 -33.719 1 80.19 247 PRO B N 1
ATOM 9923 C CA . PRO B 1 247 ? -6.375 -43.062 -33.781 1 80.19 247 PRO B CA 1
ATOM 9924 C C . PRO B 1 247 ? -6.316 -43.75 -32.406 1 80.19 247 PRO B C 1
ATOM 9926 O O . PRO B 1 247 ? -5.418 -43.469 -31.625 1 80.19 247 PRO B O 1
ATOM 9929 N N . ILE B 1 248 ? -7.23 -44.469 -32.031 1 77.5 248 ILE B N 1
ATOM 9930 C CA . ILE B 1 248 ? -7.258 -45.281 -30.812 1 77.5 248 ILE B CA 1
ATOM 9931 C C . ILE B 1 248 ? -7.281 -46.75 -31.172 1 77.5 248 ILE B C 1
ATOM 9933 O O . ILE B 1 248 ? -8.078 -47.188 -32 1 77.5 248 ILE B O 1
ATOM 9937 N N . ARG B 1 249 ? -6.301 -47.438 -30.656 1 71.88 249 ARG B N 1
ATOM 9938 C CA . ARG B 1 249 ? -6.219 -48.875 -30.938 1 71.88 249 ARG B CA 1
ATOM 9939 C C . ARG B 1 249 ? -6.953 -49.688 -29.891 1 71.88 249 ARG B C 1
ATOM 9941 O O . ARG B 1 249 ? -6.695 -49.531 -28.688 1 71.88 249 ARG B O 1
ATOM 9948 N N . VAL B 1 250 ? -7.961 -50.281 -30.234 1 63.16 250 VAL B N 1
ATOM 9949 C CA . VAL B 1 250 ? -8.664 -51.188 -29.344 1 63.16 250 VAL B CA 1
ATOM 9950 C C . VAL B 1 250 ? -8.57 -52.625 -29.891 1 63.16 250 VAL B C 1
ATOM 9952 O O . VAL B 1 250 ? -9.172 -52.938 -30.922 1 63.16 250 VAL B O 1
ATOM 9955 N N . GLY B 1 251 ? -7.781 -53.469 -29.266 1 62.72 251 GLY B N 1
ATOM 9956 C CA . GLY B 1 251 ? -7.578 -54.812 -29.75 1 62.72 251 GLY B CA 1
ATOM 9957 C C . GLY B 1 251 ? -6.797 -54.875 -31.062 1 62.72 251 GLY B C 1
ATOM 9958 O O . GLY B 1 251 ? -5.652 -54.406 -31.109 1 62.72 251 GLY B O 1
ATOM 9959 N N . GLU B 1 252 ? -7.477 -55.375 -32.125 1 62.12 252 GLU B N 1
ATOM 9960 C CA . GLU B 1 252 ? -6.809 -55.562 -33.438 1 62.12 252 GLU B CA 1
ATOM 9961 C C . GLU B 1 252 ? -7.285 -54.531 -34.438 1 62.12 252 GLU B C 1
ATOM 9963 O O . GLU B 1 252 ? -6.906 -54.562 -35.625 1 62.12 252 GLU B O 1
ATOM 9968 N N . ARG B 1 253 ? -8.172 -53.656 -34 1 73.12 253 ARG B N 1
ATOM 9969 C CA . ARG B 1 253 ? -8.719 -52.625 -34.906 1 73.12 253 ARG B CA 1
ATOM 9970 C C . ARG B 1 253 ? -8.359 -51.219 -34.438 1 73.12 253 ARG B C 1
ATOM 9972 O O . ARG B 1 253 ? -8.266 -50.969 -33.219 1 73.12 253 ARG B O 1
ATOM 9979 N N . THR B 1 254 ? -7.988 -50.375 -35.438 1 78.19 254 THR B N 1
ATOM 9980 C CA . THR B 1 254 ? -7.68 -48.969 -35.156 1 78.19 254 THR B CA 1
ATOM 9981 C C . THR B 1 254 ? -8.836 -48.062 -35.594 1 78.19 254 THR B C 1
ATOM 9983 O O . THR B 1 254 ? -9.328 -48.156 -36.719 1 78.19 254 THR B O 1
ATOM 9986 N N . PHE B 1 255 ? -9.445 -47.375 -34.656 1 78.44 255 PHE B N 1
ATOM 9987 C CA . PHE B 1 255 ? -10.508 -46.438 -34.938 1 78.44 255 PHE B CA 1
ATOM 9988 C C . PHE B 1 255 ? -10.047 -45 -34.625 1 78.44 255 PHE B C 1
ATOM 9990 O O . PHE B 1 255 ? -9.148 -44.781 -33.812 1 78.44 255 PHE B O 1
ATOM 9997 N N . ARG B 1 256 ? -10.641 -44.188 -35.438 1 86 256 ARG B N 1
ATOM 9998 C CA . ARG B 1 256 ? -10.398 -42.781 -35.156 1 86 256 ARG B CA 1
ATOM 9999 C C . ARG B 1 256 ? -11.477 -42.219 -34.25 1 86 256 ARG B C 1
ATOM 10001 O O . ARG B 1 256 ? -12.633 -42.656 -34.281 1 86 256 ARG B O 1
ATOM 10008 N N . ILE B 1 257 ? -11.125 -41.281 -33.406 1 84.5 257 ILE B N 1
ATOM 10009 C CA . ILE B 1 257 ? -12.062 -40.688 -32.469 1 84.5 257 ILE B CA 1
ATOM 10010 C C . ILE B 1 257 ? -13.234 -40.062 -33.219 1 84.5 257 ILE B C 1
ATOM 10012 O O . ILE B 1 257 ? -14.375 -40.094 -32.75 1 84.5 257 ILE B O 1
ATOM 10016 N N . GLY B 1 258 ? -12.914 -39.438 -34.375 1 84.56 258 GLY B N 1
ATOM 10017 C CA . GLY B 1 258 ? -13.945 -38.781 -35.156 1 84.56 258 GLY B CA 1
ATOM 10018 C C . GLY B 1 258 ? -14.992 -39.75 -35.688 1 84.56 258 GLY B C 1
ATOM 10019 O O . GLY B 1 258 ? -16.109 -39.344 -36 1 84.56 258 GLY B O 1
ATOM 10020 N N . ASP B 1 259 ? -14.688 -40.969 -35.719 1 81.19 259 ASP B N 1
ATOM 10021 C CA . ASP B 1 259 ? -15.617 -41.969 -36.219 1 81.19 259 ASP B CA 1
ATOM 10022 C C . ASP B 1 259 ? -16.641 -42.344 -35.156 1 81.19 259 ASP B C 1
ATOM 10024 O O . ASP B 1 259 ? -17.75 -42.812 -35.5 1 81.19 259 ASP B O 1
ATOM 10028 N N . VAL B 1 260 ? -16.25 -42.156 -33.969 1 79.12 260 VAL B N 1
ATOM 10029 C CA . VAL B 1 260 ? -17.109 -42.656 -32.906 1 79.12 260 VAL B CA 1
ATOM 10030 C C . VAL B 1 260 ? -17.594 -41.469 -32.062 1 79.12 260 VAL B C 1
ATOM 10032 O O . VAL B 1 260 ? -18.562 -41.594 -31.312 1 79.12 260 VAL B O 1
ATOM 10035 N N . ALA B 1 261 ? -16.938 -40.438 -32.125 1 85.69 261 ALA B N 1
ATOM 10036 C CA . ALA B 1 261 ? -17.266 -39.344 -31.234 1 85.69 261 ALA B CA 1
ATOM 10037 C C . ALA B 1 261 ? -17.328 -38.031 -32 1 85.69 261 ALA B C 1
ATOM 10039 O O . ALA B 1 261 ? -16.75 -37.906 -33.094 1 85.69 261 ALA B O 1
ATOM 10040 N N . GLN B 1 262 ? -18.109 -37.156 -31.531 1 87.44 262 GLN B N 1
ATOM 10041 C CA . GLN B 1 262 ? -18.156 -35.812 -32.062 1 87.44 262 GLN B CA 1
ATOM 10042 C C . GLN B 1 262 ? -17.312 -34.844 -31.219 1 87.44 262 GLN B C 1
ATOM 10044 O O . GLN B 1 262 ? -17.516 -34.75 -30.016 1 87.44 262 GLN B O 1
ATOM 10049 N N . VAL B 1 263 ? -16.359 -34.312 -31.891 1 89 263 VAL B N 1
ATOM 10050 C CA . VAL B 1 263 ? -15.469 -33.375 -31.203 1 89 263 VAL B CA 1
ATOM 10051 C C . VAL B 1 263 ? -15.789 -31.938 -31.641 1 89 263 VAL B C 1
ATOM 10053 O O . VAL B 1 263 ? -15.789 -31.641 -32.844 1 89 263 VAL B O 1
ATOM 10056 N N . HIS B 1 264 ? -16.203 -31.141 -30.734 1 88.56 264 HIS B N 1
ATOM 10057 C CA . HIS B 1 264 ? -16.453 -29.75 -31.109 1 88.56 264 HIS B CA 1
ATOM 10058 C C . HIS B 1 264 ? -16 -28.797 -30.016 1 88.56 264 HIS B C 1
ATOM 10060 O O . HIS B 1 264 ? -15.906 -29.188 -28.844 1 88.56 264 HIS B O 1
ATOM 10066 N N . ARG B 1 265 ? -15.688 -27.625 -30.5 1 88.69 265 ARG B N 1
ATOM 10067 C CA . ARG B 1 265 ? -15.336 -26.547 -29.594 1 88.69 265 ARG B CA 1
ATOM 10068 C C . ARG B 1 265 ? -16.578 -25.859 -29.047 1 88.69 265 ARG B C 1
ATOM 10070 O O . ARG B 1 265 ? -17.5 -25.531 -29.812 1 88.69 265 ARG B O 1
ATOM 10077 N N . GLY B 1 266 ? -16.734 -25.828 -27.734 1 86.25 266 GLY B N 1
ATOM 10078 C CA . GLY B 1 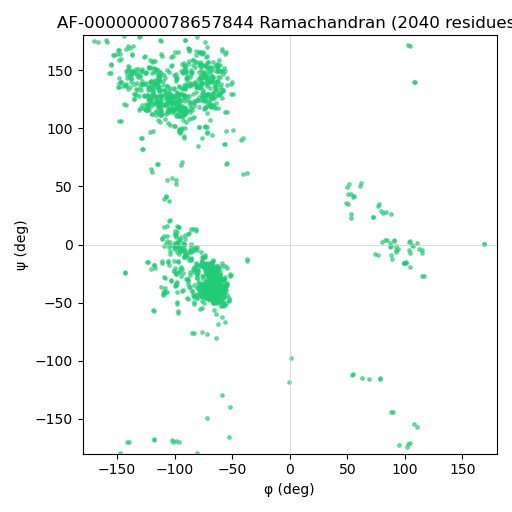266 ? -17.859 -25.172 -27.094 1 86.25 266 GLY B CA 1
ATOM 10079 C C . GLY B 1 266 ? -17.469 -24.438 -25.812 1 86.25 266 GLY B C 1
ATOM 10080 O O . GLY B 1 266 ? -16.312 -24.062 -25.641 1 86.25 266 GLY B O 1
ATOM 10081 N N . PHE B 1 267 ? -18.469 -24.047 -25.172 1 87 267 PHE B N 1
ATOM 10082 C CA . PHE B 1 267 ? -18.281 -23.328 -23.922 1 87 267 PHE B CA 1
ATOM 10083 C C . PHE B 1 267 ? -18.75 -24.156 -22.734 1 87 267 PHE B C 1
ATOM 10085 O O . PHE B 1 267 ? -19.172 -25.297 -22.891 1 87 267 PHE B O 1
ATOM 10092 N N . ASN B 1 268 ? -18.484 -23.562 -21.594 1 85.12 268 ASN B N 1
ATOM 10093 C CA . ASN B 1 268 ? -18.906 -24.25 -20.375 1 85.12 268 ASN B CA 1
ATOM 10094 C C . ASN B 1 268 ? -20.359 -24.688 -20.453 1 85.12 268 ASN B C 1
ATOM 10096 O O . ASN B 1 268 ? -21.234 -23.922 -20.875 1 85.12 268 ASN B O 1
ATOM 10100 N N . ASP B 1 269 ? -20.547 -25.953 -20.141 1 78.5 269 ASP B N 1
ATOM 10101 C CA . ASP B 1 269 ? -21.875 -26.531 -20.031 1 78.5 269 ASP B CA 1
ATOM 10102 C C . ASP B 1 269 ? -22.047 -27.312 -18.734 1 78.5 269 ASP B C 1
ATOM 10104 O O . ASP B 1 269 ? -21.406 -28.344 -18.531 1 78.5 269 ASP B O 1
ATOM 10108 N N . PRO B 1 270 ? -22.891 -26.859 -17.953 1 80.12 270 PRO B N 1
ATOM 10109 C CA . PRO B 1 270 ? -23.781 -25.688 -17.906 1 80.12 270 PRO B CA 1
ATOM 10110 C C . PRO B 1 270 ? -23.031 -24.375 -17.938 1 80.12 270 PRO B C 1
ATOM 10112 O O . PRO B 1 270 ? -21.891 -24.297 -17.484 1 80.12 270 PRO B O 1
ATOM 10115 N N . PRO B 1 271 ? -23.719 -23.391 -18.531 1 81.19 271 PRO B N 1
ATOM 10116 C CA . PRO B 1 271 ? -23.062 -22.094 -18.672 1 81.19 271 PRO B CA 1
ATOM 10117 C C . PRO B 1 271 ? -22.719 -21.453 -17.328 1 81.19 271 PRO B C 1
ATOM 10119 O O . PRO B 1 271 ? -23.359 -21.75 -16.328 1 81.19 271 PRO B O 1
ATOM 10122 N N . ALA B 1 272 ? -21.688 -20.719 -17.359 1 86.5 272 ALA B N 1
ATOM 10123 C CA . ALA B 1 272 ? -21.344 -19.875 -16.219 1 86.5 272 ALA B CA 1
ATOM 10124 C C . ALA B 1 272 ? -22.203 -18.625 -16.188 1 86.5 272 ALA B C 1
ATOM 10126 O O . ALA B 1 272 ? -22.938 -18.344 -17.141 1 86.5 272 ALA B O 1
ATOM 10127 N N . PRO B 1 273 ? -22.203 -17.938 -15.023 1 89.44 273 PRO B N 1
ATOM 10128 C CA . PRO B 1 273 ? -22.969 -16.688 -14.945 1 89.44 273 PRO B CA 1
ATOM 10129 C C . PRO B 1 273 ? -22.641 -15.727 -16.078 1 89.44 273 PRO B C 1
ATOM 10131 O O . PRO B 1 273 ? -21.484 -15.594 -16.469 1 89.44 273 PRO B O 1
ATOM 10134 N N . ARG B 1 274 ? -23.688 -15.109 -16.609 1 91.44 274 ARG B N 1
ATOM 10135 C CA . ARG B 1 274 ? -23.547 -14.227 -17.75 1 91.44 274 ARG B CA 1
ATOM 10136 C C . ARG B 1 274 ? -23.984 -12.805 -17.406 1 91.44 274 ARG B C 1
ATOM 10138 O O . ARG B 1 274 ? -24.688 -12.586 -16.422 1 91.44 274 ARG B O 1
ATOM 10145 N N . MET B 1 275 ? -23.5 -11.945 -18.156 1 93.69 275 MET B N 1
ATOM 10146 C CA . MET B 1 275 ? -23.906 -10.539 -18.078 1 93.69 275 MET B CA 1
ATOM 10147 C C . MET B 1 275 ? -24.562 -10.102 -19.391 1 93.69 275 MET B C 1
ATOM 10149 O O . MET B 1 275 ? -24.062 -10.414 -20.469 1 93.69 275 MET B O 1
ATOM 10153 N N . ARG B 1 276 ? -25.688 -9.562 -19.219 1 93.94 276 ARG B N 1
ATOM 10154 C CA . ARG B 1 276 ? -26.422 -9.062 -20.375 1 93.94 276 ARG B CA 1
ATOM 10155 C C . ARG B 1 276 ? -26.656 -7.555 -20.266 1 93.94 276 ARG B C 1
ATOM 10157 O O . ARG B 1 276 ? -26.953 -7.043 -19.188 1 93.94 276 ARG B O 1
ATOM 10164 N N . PHE B 1 277 ? -26.391 -6.93 -21.391 1 93.31 277 PHE B N 1
ATOM 10165 C CA . PHE B 1 277 ? -26.578 -5.484 -21.422 1 93.31 277 PHE B CA 1
ATOM 10166 C C . PHE B 1 277 ? -27.547 -5.082 -22.531 1 93.31 277 PHE B C 1
ATOM 10168 O O . PHE B 1 277 ? -27.359 -5.43 -23.688 1 93.31 277 PHE B O 1
ATOM 10175 N N . MET B 1 278 ? -28.594 -4.371 -22.234 1 93 278 MET B N 1
ATOM 10176 C CA . MET B 1 278 ? -29.609 -3.895 -23.156 1 93 278 MET B CA 1
ATOM 10177 C C . MET B 1 278 ? -30.109 -5.027 -24.047 1 93 278 MET B C 1
ATOM 10179 O O . MET B 1 278 ? -30.219 -4.867 -25.266 1 93 278 MET B O 1
ATOM 10183 N N . GLY B 1 279 ? -30.172 -6.199 -23.406 1 90.38 279 GLY B N 1
ATOM 10184 C CA . GLY B 1 279 ? -30.766 -7.336 -24.109 1 90.38 279 GLY B CA 1
ATOM 10185 C C . GLY B 1 279 ? -29.734 -8.172 -24.859 1 90.38 279 GLY B C 1
ATOM 10186 O O . GLY B 1 279 ? -30.094 -9.195 -25.438 1 90.38 279 GLY B O 1
ATOM 10187 N N . GLU B 1 280 ? -28.516 -7.828 -24.844 1 90.56 280 GLU B N 1
ATOM 10188 C CA . GLU B 1 280 ? -27.469 -8.57 -25.531 1 90.56 280 GLU B CA 1
ATOM 10189 C C . GLU B 1 280 ? -26.438 -9.117 -24.547 1 90.56 280 GLU B C 1
ATOM 10191 O O . GLU B 1 280 ? -26.188 -8.516 -23.5 1 90.56 280 GLU B O 1
ATOM 10196 N N . ASP B 1 281 ? -25.891 -10.281 -24.953 1 91.12 281 ASP B N 1
ATOM 10197 C CA . ASP B 1 281 ? -24.828 -10.836 -24.141 1 91.12 281 ASP B CA 1
ATOM 10198 C C . ASP B 1 281 ? -23.578 -9.945 -24.156 1 91.12 281 ASP B C 1
ATOM 10200 O O . ASP B 1 281 ? -23.219 -9.406 -25.203 1 91.12 281 ASP B O 1
ATOM 10204 N N . ALA B 1 282 ? -23.047 -9.656 -23.016 1 93.56 282 ALA B N 1
ATOM 10205 C CA . ALA B 1 282 ? -21.922 -8.742 -22.906 1 93.56 282 ALA B CA 1
ATOM 10206 C C . ALA B 1 282 ? -20.875 -9.258 -21.922 1 93.56 282 ALA B C 1
ATOM 10208 O O . ALA B 1 282 ? -21.188 -10.094 -21.062 1 93.56 282 ALA B O 1
ATOM 10209 N N . ILE B 1 283 ? -19.641 -8.914 -22.172 1 93.56 283 ILE B N 1
ATOM 10210 C CA . ILE B 1 283 ? -18.578 -9.102 -21.188 1 93.56 283 ILE B CA 1
ATOM 10211 C C . ILE B 1 283 ? -18.344 -7.789 -20.438 1 93.56 283 ILE B C 1
ATOM 10213 O O . ILE B 1 283 ? -18.125 -6.75 -21.062 1 93.56 283 ILE B O 1
ATOM 10217 N N . GLY B 1 284 ? -18.516 -7.891 -19.156 1 94.12 284 GLY B N 1
ATOM 10218 C CA . GLY B 1 284 ? -18.359 -6.695 -18.344 1 94.12 284 GLY B CA 1
ATOM 10219 C C . GLY B 1 284 ? -16.922 -6.457 -17.906 1 94.12 284 GLY B C 1
ATOM 10220 O O . GLY B 1 284 ? -16.188 -7.406 -17.609 1 94.12 284 GLY B O 1
ATOM 10221 N N . LEU B 1 285 ? -16.391 -5.234 -17.969 1 93.81 285 LEU B N 1
ATOM 10222 C CA . LEU B 1 285 ? -15.125 -4.797 -17.391 1 93.81 285 LEU B CA 1
ATOM 10223 C C . LEU B 1 285 ? -15.352 -3.885 -16.188 1 93.81 285 LEU B C 1
ATOM 10225 O O . LEU B 1 285 ? -15.766 -2.734 -16.344 1 93.81 285 LEU B O 1
ATOM 10229 N N . ALA B 1 286 ? -15.07 -4.445 -15.039 1 93.94 286 ALA B N 1
ATOM 10230 C CA . ALA B 1 286 ? -15.242 -3.684 -13.805 1 93.94 286 ALA B CA 1
ATOM 10231 C C . ALA B 1 286 ? -13.922 -3.084 -13.336 1 93.94 286 ALA B C 1
ATOM 10233 O O . ALA B 1 286 ? -12.953 -3.807 -13.102 1 93.94 286 ALA B O 1
ATOM 10234 N N . VAL B 1 287 ? -13.852 -1.774 -13.25 1 92.44 287 VAL B N 1
ATOM 10235 C CA . VAL B 1 287 ? -12.633 -1.063 -12.891 1 92.44 287 VAL B CA 1
ATOM 10236 C C . VAL B 1 287 ? -12.75 -0.52 -11.469 1 92.44 287 VAL B C 1
ATOM 10238 O O . VAL B 1 287 ? -13.742 0.135 -11.125 1 92.44 287 VAL B O 1
ATOM 10241 N N . SER B 1 288 ? -11.812 -0.864 -10.633 1 91.06 288 SER B N 1
ATOM 10242 C CA . SER B 1 288 ? -11.758 -0.336 -9.273 1 91.06 288 SER B CA 1
ATOM 10243 C C . SER B 1 288 ? -10.656 0.711 -9.133 1 91.06 288 SER B C 1
ATOM 10245 O O . SER B 1 288 ? -9.664 0.678 -9.859 1 91.06 288 SER B O 1
ATOM 10247 N N . MET B 1 289 ? -10.844 1.648 -8.32 1 87.25 289 MET B N 1
ATOM 10248 C CA . MET B 1 289 ? -9.875 2.713 -8.078 1 87.25 289 MET B CA 1
ATOM 10249 C C . MET B 1 289 ? -8.914 2.332 -6.961 1 87.25 289 MET B C 1
ATOM 10251 O O . MET B 1 289 ? -9.289 1.608 -6.035 1 87.25 289 MET B O 1
ATOM 10255 N N . LYS B 1 290 ? 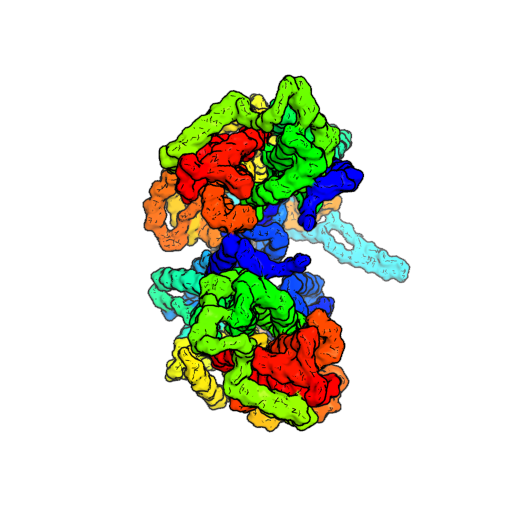-7.703 2.846 -7.051 1 81.5 290 LYS B N 1
ATOM 10256 C CA . LYS B 1 290 ? -6.742 2.684 -5.965 1 81.5 290 LYS B CA 1
ATOM 10257 C C . LYS B 1 290 ? -7.18 3.455 -4.723 1 81.5 290 LYS B C 1
ATOM 10259 O O . LYS B 1 290 ? -7.844 4.488 -4.832 1 81.5 290 LYS B O 1
ATOM 10264 N N . PRO B 1 291 ? -6.77 2.893 -3.506 1 76.88 291 PRO B N 1
ATOM 10265 C CA . PRO B 1 291 ? -7.125 3.637 -2.295 1 76.88 291 PRO B CA 1
ATOM 10266 C C . PRO B 1 291 ? -6.523 5.039 -2.266 1 76.88 291 PRO B C 1
ATOM 10268 O O . PRO B 1 291 ? -5.352 5.219 -2.607 1 76.88 291 PRO B O 1
ATOM 10271 N N . GLY B 1 292 ? -7.332 6.051 -1.996 1 71.12 292 GLY B N 1
ATOM 10272 C CA . GLY B 1 292 ? -6.848 7.418 -1.888 1 71.12 292 GLY B CA 1
ATOM 10273 C C . GLY B 1 292 ? -6.887 8.172 -3.203 1 71.12 292 GLY B C 1
ATOM 10274 O O . GLY B 1 292 ? -6.477 9.328 -3.273 1 71.12 292 GLY B O 1
ATOM 10275 N N . GLY B 1 293 ? -7.426 7.527 -4.25 1 75.81 293 GLY B N 1
ATOM 10276 C CA . GLY B 1 293 ? -7.477 8.164 -5.555 1 75.81 293 GLY B CA 1
ATOM 10277 C C . GLY B 1 293 ? -8.641 9.125 -5.699 1 75.81 293 GLY B C 1
ATOM 10278 O O . GLY B 1 293 ? -9.492 9.219 -4.812 1 75.81 293 GLY B O 1
ATOM 10279 N N . ASP B 1 294 ? -8.531 10.016 -6.766 1 83.81 294 ASP B N 1
ATOM 10280 C CA . ASP B 1 294 ? -9.586 10.953 -7.148 1 83.81 294 ASP B CA 1
ATOM 10281 C C . ASP B 1 294 ? -10.445 10.383 -8.273 1 83.81 294 ASP B C 1
ATOM 10283 O O . ASP B 1 294 ? -9.969 10.219 -9.406 1 83.81 294 ASP B O 1
ATOM 10287 N N . ILE B 1 295 ? -11.719 10.156 -7.941 1 85.88 295 ILE B N 1
ATOM 10288 C CA . ILE B 1 295 ? -12.617 9.492 -8.875 1 85.88 295 ILE B CA 1
ATOM 10289 C C . ILE B 1 295 ? -12.844 10.383 -10.094 1 85.88 295 ILE B C 1
ATOM 10291 O O . ILE B 1 295 ? -13.055 9.883 -11.203 1 85.88 295 ILE B O 1
ATOM 10295 N N . LEU B 1 296 ? -12.805 11.703 -9.953 1 86.25 296 LEU B N 1
ATOM 10296 C CA . LEU B 1 296 ? -13.055 12.602 -11.078 1 86.25 296 LEU B CA 1
ATOM 10297 C C . LEU B 1 296 ? -11.859 12.625 -12.031 1 86.25 296 LEU B C 1
ATOM 10299 O O . LEU B 1 296 ? -12.039 12.68 -13.25 1 86.25 296 LEU B O 1
ATOM 10303 N N . VAL B 1 297 ? -10.656 12.641 -11.422 1 86.56 297 VAL B N 1
ATOM 10304 C CA . VAL B 1 297 ? -9.461 12.586 -12.258 1 86.56 297 VAL B CA 1
ATOM 10305 C C . VAL B 1 297 ? -9.391 11.242 -12.977 1 86.56 297 VAL B C 1
ATOM 10307 O O . VAL B 1 297 ? -9.023 11.18 -14.156 1 86.56 297 VAL B O 1
ATOM 10310 N N . LEU B 1 298 ? -9.742 10.227 -12.258 1 87.38 298 LEU B N 1
ATOM 10311 C CA . LEU B 1 298 ? -9.789 8.898 -12.867 1 87.38 298 LEU B CA 1
ATOM 10312 C C . LEU B 1 298 ? -10.836 8.844 -13.977 1 87.38 298 LEU B C 1
ATOM 10314 O O . LEU B 1 298 ? -10.594 8.258 -15.031 1 87.38 298 LEU B O 1
ATOM 10318 N N . GLY B 1 299 ? -12 9.453 -13.695 1 88.75 299 GLY B N 1
ATOM 10319 C CA . GLY B 1 299 ? -13.047 9.469 -14.703 1 88.75 299 GLY B CA 1
ATOM 10320 C C . GLY B 1 299 ? -12.633 10.156 -15.992 1 88.75 299 GLY B C 1
ATOM 10321 O O . GLY B 1 299 ? -12.93 9.664 -17.078 1 88.75 299 GLY B O 1
ATOM 10322 N N . LYS B 1 300 ? -11.859 11.195 -15.883 1 89 300 LYS B N 1
ATOM 10323 C CA . LYS B 1 300 ? -11.383 11.914 -17.062 1 89 300 LYS B CA 1
ATOM 10324 C C . LYS B 1 300 ? -10.336 11.102 -17.812 1 89 300 LYS B C 1
ATOM 10326 O O . LYS B 1 300 ? -10.328 11.078 -19.047 1 89 300 LYS B O 1
ATOM 10331 N N . ALA B 1 301 ? -9.484 10.5 -17.016 1 90.25 301 ALA B N 1
ATOM 10332 C CA . ALA B 1 301 ? -8.453 9.656 -17.641 1 90.25 301 ALA B CA 1
ATOM 10333 C C . ALA B 1 301 ? -9.078 8.461 -18.344 1 90.25 301 ALA B C 1
ATOM 10335 O O . ALA B 1 301 ? -8.641 8.07 -19.422 1 90.25 301 ALA B O 1
ATOM 10336 N N . LEU B 1 302 ? -10.039 7.883 -17.734 1 90.5 302 LEU B N 1
ATOM 10337 C CA . LEU B 1 302 ? -10.719 6.727 -18.312 1 90.5 302 LEU B CA 1
ATOM 10338 C C . LEU B 1 302 ? -11.516 7.129 -19.547 1 90.5 302 LEU B C 1
ATOM 10340 O O . LEU B 1 302 ? -11.633 6.344 -20.484 1 90.5 302 LEU B O 1
ATOM 10344 N N . GLU B 1 303 ? -12.062 8.336 -19.578 1 90.25 303 GLU B N 1
ATOM 10345 C CA . GLU B 1 303 ? -12.812 8.805 -20.734 1 90.25 303 GLU B CA 1
ATOM 10346 C C . GLU B 1 303 ? -11.898 8.961 -21.953 1 90.25 303 GLU B C 1
ATOM 10348 O O . GLU B 1 303 ? -12.297 8.633 -23.078 1 90.25 303 GLU B O 1
ATOM 10353 N N . VAL B 1 304 ? -10.703 9.43 -21.688 1 89.12 304 VAL B N 1
ATOM 10354 C CA . VAL B 1 304 ? -9.734 9.602 -22.766 1 89.12 304 VAL B CA 1
ATOM 10355 C C . VAL B 1 304 ? -9.328 8.234 -23.312 1 89.12 304 VAL B C 1
ATOM 10357 O O . VAL B 1 304 ? -9.273 8.031 -24.531 1 89.12 304 VAL B O 1
ATOM 10360 N N . GLU B 1 305 ? -9.078 7.375 -22.375 1 88.12 305 GLU B N 1
ATOM 10361 C CA . GLU B 1 305 ? -8.688 6.031 -22.781 1 88.12 305 GLU B CA 1
ATOM 10362 C C . GLU B 1 305 ? -9.844 5.297 -23.438 1 88.12 305 GLU B C 1
ATOM 10364 O O . GLU B 1 305 ? -9.641 4.512 -24.375 1 88.12 305 GLU B O 1
ATOM 10369 N N . PHE B 1 306 ? -11.047 5.461 -22.969 1 87.5 306 PHE B N 1
ATOM 10370 C CA . PHE B 1 306 ? -12.258 4.871 -23.531 1 87.5 306 PHE B CA 1
ATOM 10371 C C . PHE B 1 306 ? -12.445 5.301 -24.969 1 87.5 306 PHE B C 1
ATOM 10373 O O . PHE B 1 306 ? -12.766 4.48 -25.828 1 87.5 306 PHE B O 1
ATOM 10380 N N . ALA B 1 307 ? -12.219 6.59 -25.219 1 87.12 307 ALA B N 1
ATOM 10381 C CA . ALA B 1 307 ? -12.375 7.113 -26.578 1 87.12 307 ALA B CA 1
ATOM 10382 C C . ALA B 1 307 ? -11.32 6.535 -27.516 1 87.12 307 ALA B C 1
ATOM 10384 O O . ALA B 1 307 ? -11.617 6.207 -28.672 1 87.12 307 ALA B O 1
ATOM 10385 N N . ARG B 1 308 ? -10.195 6.324 -26.969 1 86.75 308 ARG B N 1
ATOM 10386 C CA . ARG B 1 308 ? -9.109 5.75 -27.766 1 86.75 308 ARG B CA 1
ATOM 10387 C C . ARG B 1 308 ? -9.383 4.289 -28.094 1 86.75 308 ARG B C 1
ATOM 10389 O O . ARG B 1 308 ? -9.203 3.857 -29.234 1 86.75 308 ARG B O 1
ATOM 10396 N N . ILE B 1 309 ? -9.859 3.533 -27.125 1 86 309 ILE B N 1
ATOM 10397 C CA . ILE B 1 309 ? -10.125 2.109 -27.297 1 86 309 ILE B CA 1
ATOM 10398 C C . ILE B 1 309 ? -11.312 1.918 -28.25 1 86 309 ILE B C 1
ATOM 10400 O O . ILE B 1 309 ? -11.305 1.015 -29.094 1 86 309 ILE B O 1
ATOM 10404 N N . SER B 1 310 ? -12.312 2.727 -28.094 1 85.69 310 SER B N 1
ATOM 10405 C CA . SER B 1 310 ? -13.523 2.611 -28.906 1 85.69 310 SER B CA 1
ATOM 10406 C C . SER B 1 310 ? -13.219 2.84 -30.391 1 85.69 310 SER B C 1
ATOM 10408 O O . SER B 1 310 ? -13.867 2.248 -31.25 1 85.69 310 SER B O 1
ATOM 10410 N N . THR B 1 311 ? -12.203 3.625 -30.625 1 80.94 311 THR B N 1
ATOM 10411 C CA . THR B 1 311 ? -11.844 3.924 -32 1 80.94 311 THR B CA 1
ATOM 10412 C C . THR B 1 311 ? -11.031 2.785 -32.625 1 80.94 311 THR B C 1
ATOM 10414 O O . THR B 1 311 ? -11.07 2.564 -33.844 1 80.94 311 THR B O 1
ATOM 10417 N N . ASN B 1 312 ? -10.414 1.973 -31.781 1 81.38 312 ASN B N 1
ATOM 10418 C CA . ASN B 1 312 ? -9.547 0.911 -32.281 1 81.38 312 ASN B CA 1
ATOM 10419 C C . ASN B 1 312 ? -10.25 -0.44 -32.281 1 81.38 312 ASN B C 1
ATOM 10421 O O . ASN B 1 312 ? -9.695 -1.438 -32.75 1 81.38 312 ASN B O 1
ATOM 10425 N N . LEU B 1 313 ? -11.477 -0.468 -31.781 1 83.94 313 LEU B N 1
ATOM 10426 C CA . LEU B 1 313 ? -12.219 -1.723 -31.75 1 83.94 313 LEU B CA 1
ATOM 10427 C C . LEU B 1 313 ? -12.742 -2.062 -33.156 1 83.94 313 LEU B C 1
ATOM 10429 O O . LEU B 1 313 ? -13.094 -1.166 -33.906 1 83.94 313 LEU B O 1
ATOM 10433 N N . PRO B 1 314 ? -12.656 -3.322 -33.5 1 82.44 314 PRO B N 1
ATOM 10434 C CA . PRO B 1 314 ? -13.164 -3.738 -34.812 1 82.44 314 PRO B CA 1
ATOM 10435 C C . PRO B 1 314 ? -14.633 -3.357 -35.031 1 82.44 314 PRO B C 1
ATOM 10437 O O . PRO B 1 314 ? -15.352 -3.102 -34.062 1 82.44 314 PRO B O 1
ATOM 10440 N N . ALA B 1 315 ? -15.031 -3.436 -36.281 1 80.19 315 ALA B N 1
ATOM 10441 C CA . ALA B 1 315 ? -16.406 -3.086 -36.656 1 80.19 315 ALA B CA 1
ATOM 10442 C C . ALA B 1 315 ? -17.391 -4.094 -36.094 1 80.19 315 ALA B C 1
ATOM 10444 O O . ALA B 1 315 ? -17.172 -5.305 -36.156 1 80.19 315 ALA B O 1
ATOM 10445 N N . GLY B 1 316 ? -18.344 -3.66 -35.281 1 82.38 316 GLY B N 1
ATOM 10446 C CA . GLY B 1 316 ? -19.359 -4.52 -34.688 1 82.38 316 GLY B CA 1
ATOM 10447 C C . GLY B 1 316 ? -19.25 -4.605 -33.188 1 82.38 316 GLY B C 1
ATOM 10448 O O . GLY B 1 316 ? -20.203 -5.004 -32.5 1 82.38 316 GLY B O 1
ATOM 10449 N N . MET B 1 317 ? -18.047 -4.398 -32.75 1 88.19 317 MET B N 1
ATOM 10450 C CA . MET B 1 317 ? -17.875 -4.395 -31.297 1 88.19 317 MET B CA 1
ATOM 10451 C C . MET B 1 317 ? -18.047 -2.99 -30.734 1 88.19 317 MET B C 1
ATOM 10453 O O . MET B 1 317 ? -17.609 -2.012 -31.344 1 88.19 317 MET B O 1
ATOM 10457 N N . GLU B 1 318 ? -18.828 -2.961 -29.672 1 89.75 318 GLU B N 1
ATOM 10458 C CA . GLU B 1 318 ? -19.062 -1.67 -29.031 1 89.75 318 GLU B CA 1
ATOM 10459 C C . GLU B 1 318 ? -18.797 -1.74 -27.531 1 89.75 318 GLU B C 1
ATOM 10461 O O . GLU B 1 318 ? -19.125 -2.73 -26.875 1 89.75 318 GLU B O 1
ATOM 10466 N N . LEU B 1 319 ? -18.094 -0.783 -27.109 1 90.06 319 LEU B N 1
ATOM 10467 C CA . LEU B 1 319 ? -17.859 -0.601 -25.688 1 90.06 319 LEU B CA 1
ATOM 10468 C C . LEU B 1 319 ? -18.781 0.475 -25.109 1 90.06 319 LEU B C 1
ATOM 10470 O O . LEU B 1 319 ? -18.766 1.614 -25.578 1 90.06 319 LEU B O 1
ATOM 10474 N N . ARG B 1 320 ? -19.672 0.17 -24.281 1 90.19 320 ARG B N 1
ATOM 10475 C CA . ARG B 1 320 ? -20.609 1.107 -23.688 1 90.19 320 ARG B CA 1
ATOM 10476 C C . ARG B 1 320 ? -20.422 1.189 -22.172 1 90.19 320 ARG B C 1
ATOM 10478 O O . ARG B 1 320 ? -19.953 0.239 -21.547 1 90.19 320 ARG B O 1
ATOM 10485 N N . LYS B 1 321 ? -20.828 2.215 -21.578 1 88.94 321 LYS B N 1
ATOM 10486 C CA . LYS B 1 321 ? -20.734 2.424 -20.125 1 88.94 321 LYS B CA 1
ATOM 10487 C C . LYS B 1 321 ? -22 1.918 -19.422 1 88.94 321 LYS B C 1
ATOM 10489 O O . LYS B 1 321 ? -23.109 2.234 -19.828 1 88.94 321 LYS B O 1
ATOM 10494 N N . VAL B 1 322 ? -21.797 1.089 -18.438 1 88.94 322 VAL B N 1
ATOM 10495 C CA . VAL B 1 322 ? -22.891 0.562 -17.656 1 88.94 322 VAL B CA 1
ATOM 10496 C C . VAL B 1 322 ? -23.062 1.385 -16.375 1 88.94 322 VAL B C 1
ATOM 10498 O O . VAL B 1 322 ? -24.156 1.836 -16.047 1 88.94 322 VAL B O 1
ATOM 10501 N N . SER B 1 323 ? -22.016 1.411 -15.625 1 87.69 323 SER B N 1
ATOM 10502 C CA . SER B 1 323 ? -21.984 2.209 -14.398 1 87.69 323 SER B CA 1
ATOM 10503 C C . SER B 1 323 ? -20.875 3.252 -14.445 1 87.69 323 SER B C 1
ATOM 10505 O O . SER B 1 323 ? -19.75 2.949 -14.844 1 87.69 323 SER B O 1
ATOM 10507 N N . ASP B 1 324 ? -21.219 4.48 -14.109 1 87.5 324 ASP B N 1
ATOM 10508 C CA . ASP B 1 324 ? -20.281 5.605 -14.117 1 87.5 324 ASP B CA 1
ATOM 10509 C C . ASP B 1 324 ? -20.312 6.344 -12.781 1 87.5 324 ASP B C 1
ATOM 10511 O O . ASP B 1 324 ? -21.062 7.312 -12.609 1 87.5 324 ASP B O 1
ATOM 10515 N N . GLN B 1 325 ? -19.469 5.895 -11.984 1 85.62 325 GLN B N 1
ATOM 10516 C CA . GLN B 1 325 ? -19.406 6.504 -10.656 1 85.62 325 GLN B CA 1
ATOM 10517 C C . GLN B 1 325 ? -18.922 7.953 -10.742 1 85.62 325 GLN B C 1
ATOM 10519 O O . GLN B 1 325 ? -19.422 8.82 -10.023 1 85.62 325 GLN B O 1
ATOM 10524 N N . PRO B 1 326 ? -17.938 8.305 -11.695 1 87.06 326 PRO B N 1
ATOM 10525 C CA . PRO B 1 326 ? -17.5 9.695 -11.789 1 87.06 326 PRO B CA 1
ATOM 10526 C C . PRO B 1 326 ? -18.625 10.656 -12.148 1 87.06 326 PRO B C 1
ATOM 10528 O O . PRO B 1 326 ? -18.672 11.781 -11.641 1 87.06 326 PRO B O 1
ATOM 10531 N N . ALA B 1 327 ? -19.531 10.211 -12.938 1 85.12 327 ALA B N 1
ATOM 10532 C CA . ALA B 1 327 ? -20.672 11.062 -13.281 1 85.12 327 ALA B CA 1
ATOM 10533 C C . ALA B 1 327 ? -21.578 11.273 -12.07 1 85.12 327 ALA B C 1
ATOM 10535 O O . ALA B 1 327 ? -22.109 12.367 -11.867 1 85.12 327 ALA B O 1
ATOM 10536 N N . ALA B 1 328 ? -21.734 10.234 -11.328 1 83.44 328 ALA B N 1
ATOM 10537 C CA . ALA B 1 328 ? -22.547 10.328 -10.117 1 83.44 328 ALA B CA 1
ATOM 10538 C C . ALA B 1 328 ? -21.875 11.234 -9.086 1 83.44 328 ALA B C 1
ATOM 10540 O O . ALA B 1 328 ? -22.562 12.008 -8.406 1 83.44 328 ALA B O 1
ATOM 10541 N N . VAL B 1 329 ? -20.609 11.109 -9.008 1 85.94 329 VAL B N 1
ATOM 10542 C CA . VAL B 1 329 ? -19.875 11.914 -8.039 1 85.94 329 VAL B CA 1
ATOM 10543 C C . VAL B 1 329 ? -19.859 13.375 -8.484 1 85.94 329 VAL B C 1
ATOM 10545 O O . VAL B 1 329 ? -19.984 14.281 -7.652 1 85.94 329 VAL B O 1
ATOM 10548 N N . LYS B 1 330 ? -19.703 13.625 -9.75 1 86.19 330 LYS B N 1
ATOM 10549 C CA . LYS B 1 330 ? -19.719 14.992 -10.266 1 86.19 330 LYS B CA 1
ATOM 10550 C C . LYS B 1 330 ? -21.062 15.664 -9.969 1 86.19 330 LYS B C 1
ATOM 10552 O O . LYS B 1 330 ? -21.109 16.828 -9.539 1 86.19 330 LYS B O 1
ATOM 10557 N N . THR B 1 331 ? -22.125 14.883 -10.141 1 81.88 331 THR B N 1
ATOM 10558 C CA . THR B 1 331 ? -23.453 15.414 -9.859 1 81.88 331 THR B CA 1
ATOM 10559 C C . THR B 1 331 ? -23.656 15.578 -8.359 1 81.88 331 THR B C 1
ATOM 10561 O O . THR B 1 331 ? -24.219 16.578 -7.91 1 81.88 331 THR B O 1
ATOM 10564 N N . GLY B 1 332 ? -23.203 14.594 -7.609 1 79.88 332 GLY B N 1
ATOM 10565 C CA . GLY B 1 332 ? -23.359 14.664 -6.164 1 79.88 332 GLY B CA 1
ATOM 10566 C C . GLY B 1 332 ? -22.547 15.789 -5.535 1 79.88 332 GLY B C 1
ATOM 10567 O O . GLY B 1 332 ? -23.094 16.594 -4.773 1 79.88 332 GLY B O 1
ATOM 10568 N N . VAL B 1 333 ? -21.328 15.867 -5.879 1 81.75 333 VAL B N 1
ATOM 10569 C CA . VAL B 1 333 ? -20.438 16.906 -5.348 1 81.75 333 VAL B CA 1
ATOM 10570 C C . VAL B 1 333 ? -20.875 18.266 -5.863 1 81.75 333 VAL B C 1
ATOM 10572 O O . VAL B 1 333 ? -20.828 19.266 -5.133 1 81.75 333 VAL B O 1
ATOM 10575 N N . GLY B 1 334 ? -21.328 18.328 -7.117 1 81.81 334 GLY B N 1
ATOM 10576 C CA . GLY B 1 334 ? -21.812 19.578 -7.672 1 81.81 334 GLY B CA 1
ATOM 10577 C C . GLY B 1 334 ? -23.031 20.125 -6.938 1 81.81 334 GLY B C 1
ATOM 10578 O O . GLY B 1 334 ? -23.125 21.328 -6.688 1 81.81 334 GLY B O 1
ATOM 10579 N N . GLU B 1 335 ? -23.859 19.25 -6.574 1 81.81 335 GLU B N 1
ATOM 10580 C CA . GLU B 1 335 ? -25.047 19.641 -5.805 1 81.81 335 GLU B CA 1
ATOM 10581 C C . GLU B 1 335 ? -24.641 20.172 -4.426 1 81.81 335 GLU B C 1
ATOM 10583 O O . GLU B 1 335 ? -25.219 21.156 -3.947 1 81.81 335 GLU B O 1
ATOM 10588 N N . PHE B 1 336 ? -23.781 19.562 -3.887 1 83.5 336 PHE B N 1
ATOM 10589 C CA . PHE B 1 336 ? -23.359 19.969 -2.551 1 83.5 336 PHE B CA 1
ATOM 10590 C C . PHE B 1 336 ? -22.609 21.297 -2.598 1 83.5 336 PHE B C 1
ATOM 10592 O O . PHE B 1 336 ? -22.734 22.125 -1.691 1 83.5 336 PHE B O 1
ATOM 10599 N N . VAL B 1 337 ? -21.812 21.469 -3.631 1 84.81 337 VAL B N 1
ATOM 10600 C CA . VAL B 1 337 ? -21.109 22.734 -3.783 1 84.81 337 VAL B CA 1
ATOM 10601 C C . VAL B 1 337 ? -22.109 23.859 -4.012 1 84.81 337 VAL B C 1
ATOM 10603 O O . VAL B 1 337 ? -21.938 24.969 -3.506 1 84.81 337 VAL B O 1
ATOM 10606 N N . GLN B 1 338 ? -23.156 23.562 -4.734 1 88 338 GLN B N 1
ATOM 10607 C CA . GLN B 1 338 ? -24.203 24.547 -4.938 1 88 338 GLN B CA 1
ATOM 10608 C C . GLN B 1 338 ? -24.891 24.891 -3.619 1 88 338 GLN B C 1
ATOM 10610 O O . GLN B 1 338 ? -25.156 26.062 -3.338 1 88 338 GLN B O 1
ATOM 10615 N N . VAL B 1 339 ? -25.125 23.891 -2.887 1 87.06 339 VAL B N 1
ATOM 10616 C CA . VAL B 1 339 ? -25.75 24.094 -1.584 1 87.06 339 VAL B CA 1
ATOM 10617 C C . VAL B 1 339 ? -24.828 24.906 -0.692 1 87.06 339 VAL B C 1
ATOM 10619 O O . VAL B 1 339 ? -25.281 25.781 0.055 1 87.06 339 VAL B O 1
ATOM 10622 N N . LEU B 1 340 ? -23.609 24.625 -0.799 1 85.62 340 LEU B N 1
ATOM 10623 C CA . LEU B 1 340 ? -22.625 25.344 -0.018 1 85.62 340 LEU B CA 1
ATOM 10624 C C . LEU B 1 340 ? -22.578 26.812 -0.426 1 85.62 340 LEU B C 1
ATOM 10626 O O . LEU B 1 340 ? -22.531 27.703 0.431 1 85.62 340 LEU B O 1
ATOM 10630 N N . VAL B 1 341 ? -22.625 27.141 -1.699 1 87.81 341 VAL B N 1
ATOM 10631 C CA . VAL B 1 341 ? -22.578 28.5 -2.219 1 87.81 341 VAL B CA 1
ATOM 10632 C C . VAL B 1 341 ? -23.844 29.25 -1.828 1 87.81 341 VAL B C 1
ATOM 10634 O O . VAL B 1 341 ? -23.797 30.438 -1.489 1 87.81 341 VAL B O 1
ATOM 10637 N N . GLU B 1 342 ? -24.906 28.516 -1.896 1 89.44 342 GLU B N 1
ATOM 10638 C CA . GLU B 1 342 ? -26.172 29.109 -1.48 1 89.44 342 GLU B CA 1
ATOM 10639 C C . GLU B 1 342 ? -26.156 29.453 0.006 1 89.44 342 GLU B C 1
ATOM 10641 O O . GLU B 1 342 ? -26.594 30.531 0.404 1 89.44 342 GLU B O 1
ATOM 10646 N N . ALA B 1 343 ? -25.688 28.484 0.728 1 86.56 343 ALA B N 1
ATOM 10647 C CA . ALA B 1 343 ? -25.578 28.734 2.164 1 86.56 343 ALA B CA 1
ATOM 10648 C C . ALA B 1 343 ? -24.656 29.922 2.449 1 86.56 343 ALA B C 1
ATOM 10650 O O . ALA B 1 343 ? -24.953 30.75 3.309 1 86.56 343 ALA B O 1
ATOM 10651 N N . LEU B 1 344 ? -23.562 30.031 1.767 1 85.88 344 LEU B N 1
ATOM 10652 C CA . LEU B 1 344 ? -22.625 31.125 1.921 1 85.88 344 LEU B CA 1
ATOM 10653 C C . LEU B 1 344 ? -23.266 32.469 1.537 1 85.88 344 LEU B C 1
ATOM 10655 O O . LEU B 1 344 ? -23.094 33.469 2.236 1 85.88 344 LEU B O 1
ATOM 10659 N N . ALA B 1 345 ? -23.969 32.5 0.438 1 88.62 345 ALA B N 1
ATOM 10660 C CA . ALA B 1 345 ? -24.641 33.719 -0.039 1 88.62 345 ALA B CA 1
ATOM 10661 C C . ALA B 1 345 ? -25.672 34.219 0.976 1 88.62 345 ALA B C 1
ATOM 10663 O O . ALA B 1 345 ? -25.797 35.406 1.212 1 88.62 345 ALA B O 1
ATOM 10664 N N . ILE B 1 346 ? -26.359 33.281 1.559 1 87.56 346 ILE B N 1
ATOM 10665 C CA . ILE B 1 346 ? -27.391 33.625 2.527 1 87.56 346 ILE B CA 1
ATOM 10666 C C . ILE B 1 346 ? -26.75 34.219 3.779 1 87.56 346 ILE B C 1
ATOM 10668 O O . ILE B 1 346 ? -27.203 35.25 4.305 1 87.56 346 ILE B O 1
ATOM 10672 N N . VAL B 1 347 ? -25.719 33.594 4.223 1 81.94 347 VAL B N 1
ATOM 10673 C CA . VAL B 1 347 ? -25.031 34.094 5.418 1 81.94 347 VAL B CA 1
ATOM 10674 C C . VAL B 1 347 ? -24.438 35.469 5.16 1 81.94 347 VAL B C 1
ATOM 10676 O O . VAL B 1 347 ? -24.469 36.344 6.035 1 81.94 347 VAL B O 1
ATOM 10679 N N . LEU B 1 348 ? -23.906 35.719 3.957 1 85.19 348 LEU B N 1
ATOM 10680 C CA . LEU B 1 348 ? -23.344 37 3.6 1 85.19 348 LEU B CA 1
ATOM 10681 C C . LEU B 1 348 ? -24.438 38.062 3.518 1 85.19 348 LEU B C 1
ATOM 10683 O O . LEU B 1 348 ? -24.25 39.188 3.961 1 85.19 348 LEU B O 1
ATOM 10687 N N . LEU B 1 349 ? -25.578 37.656 2.998 1 86.62 349 LEU B N 1
ATOM 10688 C CA . LEU B 1 349 ? -26.703 38.594 2.877 1 86.62 349 LEU B CA 1
ATOM 10689 C C . LEU B 1 349 ? -27.219 39 4.25 1 86.62 349 LEU B C 1
ATOM 10691 O O . LEU B 1 349 ? -27.5 40.188 4.48 1 86.62 349 LEU B O 1
ATOM 10695 N N . VAL B 1 350 ? -27.297 38.031 5.074 1 81.31 350 VAL B N 1
ATOM 10696 C CA . VAL B 1 350 ? -27.781 38.312 6.422 1 81.31 350 VAL B CA 1
ATOM 10697 C C . VAL B 1 350 ? -26.766 39.188 7.152 1 81.31 350 VAL B C 1
ATOM 10699 O O . VAL B 1 350 ? -27.141 40.094 7.883 1 81.31 350 VAL B O 1
ATOM 10702 N N . SER B 1 351 ? -25.484 38.938 7.012 1 80.12 351 SER B N 1
ATOM 10703 C CA . SER B 1 351 ? -24.438 39.719 7.668 1 80.12 351 SER B CA 1
ATOM 10704 C C . SER B 1 351 ? -24.391 41.156 7.129 1 80.12 351 SER B C 1
ATOM 10706 O O . SER B 1 351 ? -24.172 42.094 7.887 1 80.12 351 SER B O 1
ATOM 10708 N N . PHE B 1 352 ? -24.625 41.312 5.832 1 83.94 352 PHE B N 1
ATOM 10709 C CA . PHE B 1 352 ? -24.578 42.656 5.23 1 83.94 352 PHE B CA 1
ATOM 10710 C C . PHE B 1 352 ? -25.797 43.469 5.656 1 83.94 352 PHE B C 1
ATOM 10712 O O . PHE B 1 352 ? -25.688 44.656 5.902 1 83.94 352 PHE B O 1
ATOM 10719 N N . PHE B 1 353 ? -26.906 42.812 5.781 1 81.75 353 PHE B N 1
ATOM 10720 C CA . PHE B 1 353 ? -28.141 43.5 6.117 1 81.75 353 PHE B CA 1
ATOM 10721 C C . PHE B 1 353 ? -28.188 43.844 7.602 1 81.75 353 PHE B C 1
ATOM 10723 O O . PHE B 1 353 ? -28.688 44.906 7.992 1 81.75 353 PHE B O 1
ATOM 10730 N N . SER B 1 354 ? -27.688 43 8.352 1 77.19 354 SER B N 1
ATOM 10731 C CA . SER B 1 354 ? -27.812 43.188 9.789 1 77.19 354 SER B CA 1
ATOM 10732 C C . SER B 1 354 ? -26.688 44.031 10.344 1 77.19 354 SER B C 1
ATOM 10734 O O . SER B 1 354 ? -26.891 44.844 11.25 1 77.19 354 SER B O 1
ATOM 10736 N N . LEU B 1 355 ? -25.422 43.938 9.867 1 74.62 355 LEU B N 1
ATOM 10737 C CA . LEU B 1 355 ? -24.266 44.594 10.445 1 74.62 355 LEU B CA 1
ATOM 10738 C C . LEU B 1 355 ? -23.844 45.781 9.594 1 74.62 355 LEU B C 1
ATOM 10740 O O . LEU B 1 355 ? -23.141 46.688 10.062 1 74.62 355 LEU B O 1
ATOM 10744 N N . GLY B 1 356 ? -24.266 45.875 8.344 1 78 356 GLY B N 1
ATOM 10745 C CA . GLY B 1 356 ? -23.828 46.938 7.445 1 78 356 GLY B CA 1
ATOM 10746 C C . GLY B 1 356 ? -22.812 46.469 6.426 1 78 356 GLY B C 1
ATOM 10747 O O . GLY B 1 356 ? -22.281 45.344 6.531 1 78 356 GLY B O 1
ATOM 10748 N N . MET B 1 357 ? -22.516 47.219 5.543 1 82.44 357 MET B N 1
ATOM 10749 C CA . MET B 1 357 ? -21.688 46.844 4.391 1 82.44 357 MET B CA 1
ATOM 10750 C C . MET B 1 357 ? -20.234 46.688 4.793 1 82.44 357 MET B C 1
ATOM 10752 O O . MET B 1 357 ? -19.594 45.688 4.402 1 82.44 357 MET B O 1
ATOM 10756 N N . ARG B 1 358 ? -19.719 47.562 5.594 1 79.75 358 ARG B N 1
ATOM 10757 C CA . ARG B 1 358 ? -18.312 47.5 5.934 1 79.75 358 ARG B CA 1
ATOM 10758 C C . ARG B 1 358 ? -18.047 46.406 6.957 1 79.75 358 ARG B C 1
ATOM 10760 O O . ARG B 1 358 ? -17.062 45.656 6.836 1 79.75 358 ARG B O 1
ATOM 10767 N N . THR B 1 359 ? -18.922 46.375 7.941 1 80.31 359 THR B N 1
ATOM 10768 C CA . THR B 1 359 ? -18.766 45.312 8.945 1 80.31 359 THR B CA 1
ATOM 10769 C C . THR B 1 359 ? -19.047 43.938 8.352 1 80.31 359 THR B C 1
ATOM 10771 O O . THR B 1 359 ? -18.375 42.969 8.688 1 80.31 359 THR B O 1
ATOM 10774 N N . GLY B 1 360 ? -19.969 43.906 7.465 1 81.38 360 GLY B N 1
ATOM 10775 C CA . GLY B 1 360 ? -20.281 42.656 6.777 1 81.38 360 GLY B CA 1
ATOM 10776 C C . GLY B 1 360 ? -19.141 42.156 5.891 1 81.38 360 GLY B C 1
ATOM 10777 O O . GLY B 1 360 ? -18.953 40.969 5.73 1 81.38 360 GLY B O 1
ATOM 10778 N N . LEU B 1 361 ? -18.375 43.062 5.434 1 86 361 LEU B N 1
ATOM 10779 C CA . LEU B 1 361 ? -17.266 42.719 4.566 1 86 361 LEU B CA 1
ATOM 10780 C C . LEU B 1 361 ? -16.172 42 5.352 1 86 361 LEU B C 1
ATOM 10782 O O . LEU B 1 361 ? -15.492 41.094 4.812 1 86 361 LEU B O 1
ATOM 10786 N N . VAL B 1 362 ? -15.992 42.406 6.586 1 86 362 VAL B N 1
ATOM 10787 C CA . VAL B 1 362 ? -15.008 41.719 7.426 1 86 362 VAL B CA 1
ATOM 10788 C C . VAL B 1 362 ? -15.406 40.25 7.602 1 86 362 VAL B C 1
ATOM 10790 O O . VAL B 1 362 ? -14.562 39.375 7.504 1 86 362 VAL B O 1
ATOM 10793 N N . VAL B 1 363 ? -16.688 40.031 7.801 1 84.44 363 VAL B N 1
ATOM 10794 C CA . VAL B 1 363 ? -17.172 38.688 7.969 1 84.44 363 VAL B CA 1
ATOM 10795 C C . VAL B 1 363 ? -17.062 37.938 6.648 1 84.44 363 VAL B C 1
ATOM 10797 O O . VAL B 1 363 ? -16.703 36.75 6.625 1 84.44 363 VAL B O 1
ATOM 10800 N N . ALA B 1 364 ? -17.297 38.625 5.551 1 86.62 364 ALA B N 1
ATOM 10801 C CA . ALA B 1 364 ? -17.266 38.031 4.219 1 86.62 364 ALA B CA 1
ATOM 10802 C C . ALA B 1 364 ? -15.859 37.562 3.861 1 86.62 364 ALA B C 1
ATOM 10804 O O . ALA B 1 364 ? -15.688 36.562 3.172 1 86.62 364 ALA B O 1
ATOM 10805 N N . LEU B 1 365 ? -14.891 38.219 4.352 1 87.5 365 LEU B N 1
ATOM 10806 C CA . LEU B 1 365 ? -13.516 37.875 4.039 1 87.5 365 LEU B CA 1
ATOM 10807 C C . LEU B 1 365 ? -13 36.812 4.992 1 87.5 365 LEU B C 1
ATOM 10809 O O . LEU B 1 365 ? -12.086 36.062 4.641 1 87.5 365 LEU B O 1
ATOM 10813 N N . ALA B 1 366 ? -13.578 36.719 6.145 1 88.5 366 ALA B N 1
ATOM 10814 C CA . ALA B 1 366 ? -13.148 35.75 7.141 1 88.5 366 ALA B CA 1
ATOM 10815 C C . ALA B 1 366 ? -13.617 34.344 6.766 1 88.5 366 ALA B C 1
ATOM 10817 O O . ALA B 1 366 ? -12.922 33.375 7.031 1 88.5 366 ALA B O 1
ATOM 10818 N N . ILE B 1 367 ? -14.711 34.25 6.094 1 88.69 367 ILE B N 1
ATOM 10819 C CA . ILE B 1 367 ? -15.312 32.969 5.805 1 88.69 367 ILE B CA 1
ATOM 10820 C C . ILE B 1 367 ? -14.422 32.156 4.848 1 88.69 367 ILE B C 1
ATOM 10822 O O . ILE B 1 367 ? -14.062 31.016 5.117 1 88.69 367 ILE B O 1
ATOM 10826 N N . PRO B 1 368 ? -13.969 32.781 3.711 1 88.5 368 PRO B N 1
ATOM 10827 C CA . PRO B 1 368 ? -13.094 32.031 2.805 1 88.5 368 PRO B CA 1
ATOM 10828 C C . PRO B 1 368 ? -11.766 31.656 3.455 1 88.5 368 PRO B C 1
ATOM 10830 O O . PRO B 1 368 ? -11.195 30.609 3.129 1 88.5 368 PRO B O 1
ATOM 10833 N N . LEU B 1 369 ? -11.32 32.469 4.312 1 91.88 369 LEU B N 1
ATOM 10834 C CA . LEU B 1 369 ? -10.07 32.156 4.992 1 91.88 369 LEU B CA 1
ATOM 10835 C C . LEU B 1 369 ? -10.242 30.938 5.906 1 91.88 369 LEU B C 1
ATOM 10837 O O . LEU B 1 369 ? -9.359 30.078 5.973 1 91.88 369 LEU B O 1
ATOM 10841 N N . VAL B 1 370 ? -11.375 30.906 6.609 1 92.94 370 VAL B N 1
ATOM 10842 C CA . VAL B 1 370 ? -11.656 29.766 7.48 1 92.94 370 VAL B CA 1
ATOM 10843 C C . VAL B 1 370 ? -11.828 28.5 6.641 1 92.94 370 VAL B C 1
ATOM 10845 O O . VAL B 1 370 ? -11.352 27.438 7.027 1 92.94 370 VAL B O 1
ATOM 10848 N N . LEU B 1 371 ? -12.484 28.672 5.594 1 91.88 371 LEU B N 1
ATOM 10849 C CA . LEU B 1 371 ? -12.648 27.531 4.695 1 91.88 371 LEU B CA 1
ATOM 10850 C C . LEU B 1 371 ? -11.305 27.047 4.164 1 91.88 371 LEU B C 1
ATOM 10852 O O . LEU B 1 371 ? -11.062 25.844 4.055 1 91.88 371 LEU B O 1
ATOM 10856 N N . ALA B 1 372 ? -10.43 27.969 3.828 1 93.5 372 ALA B N 1
ATOM 10857 C CA . ALA B 1 372 ? -9.102 27.625 3.334 1 93.5 372 ALA B CA 1
ATOM 10858 C C . ALA B 1 372 ? -8.305 26.875 4.395 1 93.5 372 ALA B C 1
ATOM 10860 O O . ALA B 1 372 ? -7.641 25.875 4.09 1 93.5 372 ALA B O 1
ATOM 10861 N N . MET B 1 373 ? -8.383 27.344 5.578 1 94.5 373 MET B N 1
ATOM 10862 C CA . MET B 1 373 ? -7.684 26.672 6.668 1 94.5 373 MET B CA 1
ATOM 10863 C C . MET B 1 373 ? -8.242 25.266 6.887 1 94.5 373 MET B C 1
ATOM 10865 O O . MET B 1 373 ? -7.496 24.328 7.191 1 94.5 373 MET B O 1
ATOM 10869 N N . THR B 1 374 ? -9.523 25.156 6.73 1 94.56 374 THR B N 1
ATOM 10870 C CA . THR B 1 374 ? -10.172 23.859 6.891 1 94.56 374 THR B CA 1
ATOM 10871 C C . THR B 1 374 ? -9.719 22.891 5.809 1 94.56 374 THR B C 1
ATOM 10873 O O . THR B 1 374 ? -9.398 21.734 6.098 1 94.56 374 THR B O 1
ATOM 10876 N N . PHE B 1 375 ? -9.641 23.359 4.594 1 94.06 375 PHE B N 1
ATOM 10877 C CA . PHE B 1 375 ? -9.211 22.516 3.49 1 94.06 375 PHE B CA 1
ATOM 10878 C C . PHE B 1 375 ? -7.754 22.109 3.664 1 94.06 375 PHE B C 1
ATOM 10880 O O . PHE B 1 375 ? -7.383 20.969 3.34 1 94.06 375 PHE B O 1
ATOM 10887 N N . ALA B 1 376 ? -6.953 22.969 4.137 1 93.56 376 ALA B N 1
ATOM 10888 C CA . ALA B 1 376 ? -5.547 22.641 4.363 1 93.56 376 ALA B CA 1
ATOM 10889 C C . ALA B 1 376 ? -5.391 21.547 5.41 1 93.56 376 ALA B C 1
ATOM 10891 O O . ALA B 1 376 ? -4.59 20.625 5.238 1 93.56 376 ALA B O 1
ATOM 10892 N N . THR B 1 377 ? -6.168 21.688 6.441 1 94.25 377 THR B N 1
ATOM 10893 C CA . THR B 1 377 ? -6.09 20.688 7.504 1 94.25 377 THR B CA 1
ATOM 10894 C C . THR B 1 377 ? -6.664 19.359 7.035 1 94.25 377 THR B C 1
ATOM 10896 O O . THR B 1 377 ? -6.152 18.297 7.398 1 94.25 377 THR B O 1
ATOM 10899 N N . MET B 1 378 ? -7.73 19.391 6.297 1 93.56 378 MET B N 1
ATOM 10900 C CA . MET B 1 378 ? -8.32 18.188 5.742 1 93.56 378 MET B CA 1
ATOM 10901 C C . MET B 1 378 ? -7.316 17.438 4.867 1 93.56 378 MET B C 1
ATOM 10903 O O . MET B 1 378 ? -7.227 16.203 4.926 1 93.56 378 MET B O 1
ATOM 10907 N N . TYR B 1 379 ? -6.586 18.156 4.105 1 89.75 379 TYR B N 1
ATOM 10908 C CA . TYR B 1 379 ? -5.582 17.562 3.234 1 89.75 379 TYR B CA 1
ATOM 10909 C C . TYR B 1 379 ? -4.484 16.891 4.051 1 89.75 379 TYR B C 1
ATOM 10911 O O . TYR B 1 379 ? -4.039 15.789 3.721 1 89.75 379 TYR B O 1
ATOM 10919 N N . TYR B 1 380 ? -4.078 17.516 5.055 1 88.06 380 TYR B N 1
ATOM 10920 C CA . TYR B 1 380 ? -2.998 16.984 5.883 1 88.06 380 TYR B CA 1
ATOM 10921 C C . TYR B 1 380 ? -3.441 15.727 6.617 1 88.06 380 TYR B C 1
ATOM 10923 O O . TYR B 1 380 ? -2.65 14.797 6.809 1 88.06 380 TYR B O 1
ATOM 10931 N N . LEU B 1 381 ? -4.746 15.68 6.961 1 89.25 381 LEU B N 1
ATOM 10932 C CA . LEU B 1 381 ? -5.242 14.539 7.723 1 89.25 381 LEU B CA 1
ATOM 10933 C C . LEU B 1 381 ? -5.805 13.469 6.793 1 89.25 381 LEU B C 1
ATOM 10935 O O . LEU B 1 381 ? -6.254 12.422 7.25 1 89.25 381 LEU B O 1
ATOM 10939 N N . GLY B 1 382 ? -5.863 13.758 5.555 1 86.19 382 GLY B N 1
ATOM 10940 C CA . GLY B 1 382 ? -6.281 12.781 4.562 1 86.19 382 GLY B CA 1
ATOM 10941 C C . GLY B 1 382 ? -7.789 12.641 4.465 1 86.19 382 GLY B C 1
ATOM 10942 O O . GLY B 1 382 ? -8.297 11.547 4.219 1 86.19 382 GLY B O 1
ATOM 10943 N N . ILE B 1 383 ? -8.555 13.602 4.766 1 90 383 ILE B N 1
ATOM 10944 C CA . ILE B 1 383 ? -10.008 13.594 4.641 1 90 383 ILE B CA 1
ATOM 10945 C C . ILE B 1 383 ? -10.414 14.125 3.264 1 90 383 ILE B C 1
ATOM 10947 O O . ILE B 1 383 ? -10.156 15.281 2.939 1 90 383 ILE B O 1
ATOM 10951 N N . GLY B 1 384 ? -10.953 13.352 2.449 1 89 384 GLY B N 1
ATOM 10952 C CA . GLY B 1 384 ? -11.344 13.75 1.104 1 89 384 GLY B CA 1
ATOM 10953 C C . GLY B 1 384 ? -12.664 14.484 1.06 1 89 384 GLY B C 1
ATOM 10954 O O . GLY B 1 384 ? -13.242 14.797 2.104 1 89 384 GLY B O 1
ATOM 10955 N N . LEU B 1 385 ? -13.109 14.883 -0.148 1 88.81 385 LEU B N 1
ATOM 10956 C CA . LEU B 1 385 ? -14.383 15.555 -0.383 1 88.81 385 LEU B CA 1
ATOM 10957 C C . LEU B 1 385 ? -15.453 14.555 -0.815 1 88.81 385 LEU B C 1
ATOM 10959 O O . LEU B 1 385 ? -15.461 14.109 -1.965 1 88.81 385 LEU B O 1
ATOM 10963 N N . HIS B 1 386 ? -16.203 14.18 0.082 1 88.19 386 HIS B N 1
ATOM 10964 C CA . HIS B 1 386 ? -17.312 13.266 -0.199 1 88.19 386 HIS B CA 1
ATOM 10965 C C . HIS B 1 386 ? -18.609 13.789 0.379 1 88.19 386 HIS B C 1
ATOM 10967 O O . HIS B 1 386 ? -18.641 14.844 1.024 1 88.19 386 HIS B O 1
ATOM 10973 N N . LYS B 1 387 ? -19.688 13.102 0.213 1 83.81 387 LYS B N 1
ATOM 10974 C CA . LYS B 1 387 ? -21.031 13.547 0.583 1 83.81 387 LYS B CA 1
ATOM 10975 C C . LYS B 1 387 ? -21.094 13.914 2.062 1 83.81 387 LYS B C 1
ATOM 10977 O O . LYS B 1 387 ? -21.703 14.93 2.428 1 83.81 387 LYS B O 1
ATOM 10982 N N . ILE B 1 388 ? -20.375 13.203 2.836 1 88.06 388 ILE B N 1
ATOM 10983 C CA . ILE B 1 388 ? -20.469 13.414 4.277 1 88.06 388 ILE B CA 1
ATOM 10984 C C . ILE B 1 388 ? -19.594 14.609 4.676 1 88.06 388 ILE B C 1
ATOM 10986 O O . ILE B 1 388 ? -20.031 15.453 5.461 1 88.06 388 ILE B O 1
ATOM 10990 N N . SER B 1 389 ? -18.406 14.656 4.145 1 91.06 389 SER B N 1
ATOM 10991 C CA . SER B 1 389 ? -17.531 15.773 4.477 1 91.06 389 SER B CA 1
ATOM 10992 C C . SER B 1 389 ? -18.078 17.094 3.934 1 91.06 389 SER B C 1
ATOM 10994 O O . SER B 1 389 ? -17.969 18.125 4.59 1 91.06 389 SER B O 1
ATOM 10996 N N . LEU B 1 390 ? -18.672 17.078 2.77 1 88.12 390 LEU B N 1
ATOM 10997 C CA . LEU B 1 390 ? -19.25 18.281 2.186 1 88.12 390 LEU B CA 1
ATOM 10998 C C . LEU B 1 390 ? -20.484 18.719 2.963 1 88.12 390 LEU B C 1
ATOM 11000 O O . LEU B 1 390 ? -20.703 19.906 3.17 1 88.12 390 LEU B O 1
ATOM 11004 N N . GLY B 1 391 ? -21.312 17.703 3.273 1 87.38 391 GLY B N 1
ATOM 11005 C CA . GLY B 1 391 ? -22.438 18.031 4.133 1 87.38 391 GLY B CA 1
ATOM 11006 C C . GLY B 1 391 ? -22.016 18.625 5.465 1 87.38 391 GLY B C 1
ATOM 11007 O O . GLY B 1 391 ? -22.672 19.531 5.977 1 87.38 391 GLY B O 1
ATOM 11008 N N . ALA B 1 392 ? -20.953 18.125 5.988 1 90.06 392 ALA B N 1
ATOM 11009 C CA . ALA B 1 392 ? -20.422 18.641 7.25 1 90.06 392 ALA B CA 1
ATOM 11010 C C . ALA B 1 392 ? -19.922 20.078 7.094 1 90.06 392 ALA B C 1
ATOM 11012 O O . ALA B 1 392 ? -20.016 20.875 8.023 1 90.06 392 ALA B O 1
ATOM 11013 N N . LEU B 1 393 ? -19.359 20.328 5.914 1 89.31 393 LEU B N 1
ATOM 11014 C CA . LEU B 1 393 ? -18.875 21.672 5.637 1 89.31 393 LEU B CA 1
ATOM 11015 C C . LEU B 1 393 ? -20.031 22.672 5.594 1 89.31 393 LEU B C 1
ATOM 11017 O O . LEU B 1 393 ? -19.906 23.797 6.07 1 89.31 393 LEU B O 1
ATOM 11021 N N . VAL B 1 394 ? -21.141 22.312 5.086 1 86.69 394 VAL B N 1
ATOM 11022 C CA . VAL B 1 394 ? -22.328 23.172 5.031 1 86.69 394 VAL B CA 1
ATOM 11023 C C . VAL B 1 394 ? -22.859 23.406 6.445 1 86.69 394 VAL B C 1
ATOM 11025 O O . VAL B 1 394 ? -23.25 24.531 6.785 1 86.69 394 VAL B O 1
ATOM 11028 N N . LEU B 1 395 ? -22.828 22.359 7.121 1 85.69 395 LEU B N 1
ATOM 11029 C CA . LEU B 1 395 ? -23.234 22.484 8.516 1 85.69 395 LEU B CA 1
ATOM 11030 C C . LEU B 1 395 ? -22.312 23.438 9.273 1 85.69 395 LEU B C 1
ATOM 11032 O O . LEU B 1 395 ? -22.781 24.281 10.031 1 85.69 395 LEU B O 1
ATOM 11036 N N . ALA B 1 396 ? -21.078 23.312 9.062 1 88.31 396 ALA B N 1
ATOM 11037 C CA . ALA B 1 396 ? -20.078 24.125 9.742 1 88.31 396 ALA B CA 1
ATOM 11038 C C . ALA B 1 396 ? -20.188 25.578 9.312 1 88.31 396 ALA B C 1
ATOM 11040 O O . ALA B 1 396 ? -19.891 26.484 10.109 1 88.31 396 ALA B O 1
ATOM 11041 N N . LEU B 1 397 ? -20.562 25.828 8.148 1 84.88 397 LEU B N 1
ATOM 11042 C CA . LEU B 1 397 ? -20.656 27.188 7.621 1 84.88 397 LEU B CA 1
ATOM 11043 C C . LEU B 1 397 ? -21.641 28.016 8.438 1 84.88 397 LEU B C 1
ATOM 11045 O O . LEU B 1 397 ? -21.344 29.172 8.758 1 84.88 397 LEU B O 1
ATOM 11049 N N . GLY B 1 398 ? -22.781 27.438 8.766 1 76.62 398 GLY B N 1
ATOM 11050 C CA . GLY B 1 398 ? -23.734 28.156 9.594 1 76.62 398 GLY B CA 1
ATOM 11051 C C . GLY B 1 398 ? -23.203 28.453 10.984 1 76.62 398 GLY B C 1
ATOM 11052 O O . GLY B 1 398 ? -23.547 29.484 11.578 1 76.62 398 GLY B O 1
ATOM 11053 N N . LEU B 1 399 ? -22.219 27.688 11.367 1 78.81 399 LEU B N 1
ATOM 11054 C CA . LEU B 1 399 ? -21.703 27.781 12.727 1 78.81 399 LEU B CA 1
ATOM 11055 C C . LEU B 1 399 ? -20.438 28.641 12.766 1 78.81 399 LEU B C 1
ATOM 11057 O O . LEU B 1 399 ? -20.141 29.266 13.789 1 78.81 399 LEU B O 1
ATOM 11061 N N . LEU B 1 400 ? -19.656 28.562 11.734 1 79.69 400 LEU B N 1
ATOM 11062 C CA . LEU B 1 400 ? -18.328 29.172 11.742 1 79.69 400 LEU B CA 1
ATOM 11063 C C . LEU B 1 400 ? -18.422 30.688 11.68 1 79.69 400 LEU B C 1
ATOM 11065 O O . LEU B 1 400 ? -17.531 31.391 12.148 1 79.69 400 LEU B O 1
ATOM 11069 N N . VAL B 1 401 ? -19.5 31.234 11.172 1 79.88 401 VAL B N 1
ATOM 11070 C CA . VAL B 1 401 ? -19.625 32.688 11.023 1 79.88 401 VAL B CA 1
ATOM 11071 C C . VAL B 1 401 ? -19.906 33.312 12.391 1 79.88 401 VAL B C 1
ATOM 11073 O O . VAL B 1 401 ? -19.672 34.5 12.586 1 79.88 401 VAL B O 1
ATOM 11076 N N . ASP B 1 402 ? -20.266 32.531 13.359 1 80.94 402 ASP B N 1
ATOM 11077 C CA . ASP B 1 402 ? -20.656 33.031 14.664 1 80.94 402 ASP B CA 1
ATOM 11078 C C . ASP B 1 402 ? -19.516 33.75 15.344 1 80.94 402 ASP B C 1
ATOM 11080 O O . ASP B 1 402 ? -19.688 34.875 15.844 1 80.94 402 ASP B O 1
ATOM 11084 N N . ASP B 1 403 ? -18.406 33.156 15.273 1 85.06 403 ASP B N 1
ATOM 11085 C CA . ASP B 1 403 ? -17.266 33.75 15.961 1 85.06 403 ASP B CA 1
ATOM 11086 C C . ASP B 1 403 ? -16.844 35.062 15.312 1 85.06 403 ASP B C 1
ATOM 11088 O O . ASP B 1 403 ? -16.5 36.031 16.016 1 85.06 403 ASP B O 1
ATOM 11092 N N . ALA B 1 404 ? -16.906 35.094 14.078 1 83.31 404 ALA B N 1
ATOM 11093 C CA . ALA B 1 404 ? -16.531 36.312 13.367 1 83.31 404 ALA B CA 1
ATOM 11094 C C . ALA B 1 404 ? -17.531 37.438 13.617 1 83.31 404 ALA B C 1
ATOM 11096 O O . ALA B 1 404 ? -17.156 38.594 13.773 1 83.31 404 ALA B O 1
ATOM 11097 N N . ILE B 1 405 ? -18.781 37.125 13.719 1 78.38 405 ILE B N 1
ATOM 11098 C CA . ILE B 1 405 ? -19.844 38.094 13.93 1 78.38 405 ILE B CA 1
ATOM 11099 C C . ILE B 1 405 ? -19.734 38.688 15.336 1 78.38 405 ILE B C 1
ATOM 11101 O O . ILE B 1 405 ? -19.828 39.875 15.516 1 78.38 405 ILE B O 1
ATOM 11105 N N . ILE B 1 406 ? -19.5 37.812 16.219 1 77.38 406 ILE B N 1
ATOM 11106 C CA . ILE B 1 406 ? -19.406 38.25 17.609 1 77.38 406 ILE B CA 1
ATOM 11107 C C . ILE B 1 406 ? -18.188 39.156 17.766 1 77.38 406 ILE B C 1
ATOM 11109 O O . ILE B 1 406 ? -18.25 40.188 18.438 1 77.38 406 ILE B O 1
ATOM 11113 N N . ALA B 1 407 ? -17.094 38.781 17.172 1 80.31 407 ALA B N 1
ATOM 11114 C CA . ALA B 1 407 ? -15.852 39.562 17.281 1 80.31 407 ALA B CA 1
ATOM 11115 C C . ALA B 1 407 ? -15.984 40.906 16.625 1 80.31 407 ALA B C 1
ATOM 11117 O O . ALA B 1 407 ? -15.555 41.938 17.188 1 80.31 407 ALA B O 1
ATOM 11118 N N . VAL B 1 408 ? -16.594 41 15.508 1 79.69 408 VAL B N 1
ATOM 11119 C CA . VAL B 1 408 ? -16.688 42.25 14.766 1 79.69 408 VAL B CA 1
ATOM 11120 C C . VAL B 1 408 ? -17.703 43.188 15.438 1 79.69 408 VAL B C 1
ATOM 11122 O O . VAL B 1 408 ? -17.5 44.406 15.484 1 79.69 408 VAL B O 1
ATOM 11125 N N . GLU B 1 409 ? -18.719 42.594 15.922 1 75.25 409 GLU B N 1
ATOM 11126 C CA . GLU B 1 409 ? -19.734 43.375 16.609 1 75.25 409 GLU B CA 1
ATOM 11127 C C . GLU B 1 409 ? -19.172 44 17.875 1 75.25 409 GLU B C 1
ATOM 11129 O O . GLU B 1 409 ? -19.469 45.156 18.188 1 75.25 409 GLU B O 1
ATOM 11134 N N . MET B 1 410 ? -18.531 43.156 18.562 1 75.81 410 MET B N 1
ATOM 11135 C CA . MET B 1 410 ? -17.938 43.688 19.797 1 75.81 410 MET B CA 1
ATOM 11136 C C . MET B 1 410 ? -16.953 44.812 19.5 1 75.81 410 MET B C 1
ATOM 11138 O O . MET B 1 410 ? -16.891 45.781 20.234 1 75.81 410 MET B O 1
ATOM 11142 N N . MET B 1 411 ? -16.25 44.656 18.5 1 78.5 411 MET B N 1
ATOM 11143 C CA . MET B 1 411 ? -15.297 45.688 18.094 1 78.5 411 MET B CA 1
ATOM 11144 C C . MET B 1 411 ? -16.031 46.969 17.672 1 78.5 411 MET B C 1
ATOM 11146 O O . MET B 1 411 ? -15.609 48.062 18 1 78.5 411 MET B O 1
ATOM 11150 N N . ALA B 1 412 ? -17.141 46.781 17.016 1 74.75 412 ALA B N 1
ATOM 11151 C CA . ALA B 1 412 ? -17.922 47.906 16.516 1 74.75 412 ALA B CA 1
ATOM 11152 C C . ALA B 1 412 ? -18.562 48.656 17.672 1 74.75 412 ALA B C 1
ATOM 11154 O O . ALA B 1 412 ? -18.562 49.906 17.672 1 74.75 412 ALA B O 1
ATOM 11155 N N . ILE B 1 413 ? -19.094 47.969 18.625 1 71.94 413 ILE B N 1
ATOM 11156 C CA . ILE B 1 413 ? -19.766 48.562 19.766 1 71.94 413 ILE B CA 1
ATOM 11157 C C . ILE B 1 413 ? -18.75 49.344 20.594 1 71.94 413 ILE B C 1
ATOM 11159 O O . ILE B 1 413 ? -19.031 50.469 21.031 1 71.94 413 ILE B O 1
ATOM 11163 N N . LYS B 1 414 ? -17.656 48.781 20.812 1 76.06 414 LYS B N 1
ATOM 11164 C CA . LYS B 1 414 ? -16.641 49.469 21.625 1 76.06 414 LYS B CA 1
ATOM 11165 C C . LYS B 1 414 ? -16.031 50.656 20.875 1 76.06 414 LYS B C 1
ATOM 11167 O O . LYS B 1 414 ? -15.648 51.656 21.5 1 76.06 4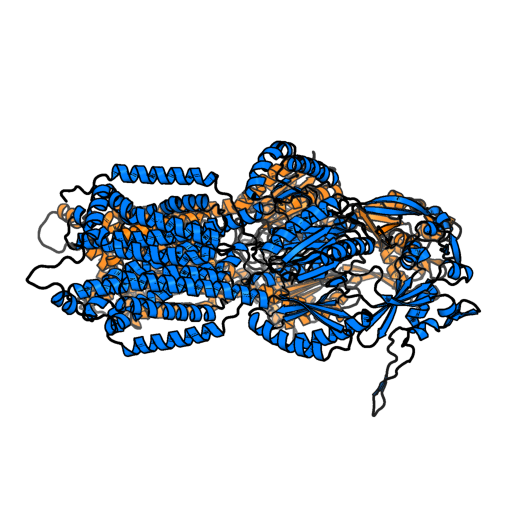14 LYS B O 1
ATOM 11172 N N . MET B 1 415 ? -16.016 50.594 19.609 1 75.69 415 MET B N 1
ATOM 11173 C CA . MET B 1 415 ? -15.555 51.719 18.812 1 75.69 415 MET B CA 1
ATOM 11174 C C . MET B 1 415 ? -16.562 52.875 18.844 1 75.69 415 MET B C 1
ATOM 11176 O O . MET B 1 415 ? -16.188 54.031 18.859 1 75.69 415 MET B O 1
ATOM 11180 N N . GLU B 1 416 ? -17.797 52.438 18.922 1 69.5 416 GLU B N 1
ATOM 11181 C CA . GLU B 1 416 ? -18.859 53.438 19.016 1 69.5 416 GLU B CA 1
ATOM 11182 C C . GLU B 1 416 ? -18.828 54.125 20.391 1 69.5 416 GLU B C 1
ATOM 11184 O O . GLU B 1 416 ? -19.25 55.281 20.516 1 69.5 416 GLU B O 1
ATOM 11189 N N . GLN B 1 417 ? -18.281 53.406 21.375 1 68.44 417 GLN B N 1
ATOM 11190 C CA . GLN B 1 417 ? -18.172 53.938 22.719 1 68.44 417 GLN B CA 1
ATOM 11191 C C . GLN B 1 417 ? -16.938 54.844 22.859 1 68.44 417 GLN B C 1
ATOM 11193 O O . GLN B 1 417 ? -16.688 55.406 23.906 1 68.44 417 GLN B O 1
ATOM 11198 N N . GLY B 1 418 ? -16.047 55.031 21.781 1 64.88 418 GLY B N 1
ATOM 11199 C CA . GLY B 1 418 ? -14.953 55.969 21.766 1 64.88 418 GLY B CA 1
ATOM 11200 C C . GLY B 1 418 ? -13.586 55.344 21.906 1 64.88 418 GLY B C 1
ATOM 11201 O O . GLY B 1 418 ? -12.57 56.031 22 1 64.88 418 GLY B O 1
ATOM 11202 N N . PHE B 1 419 ? -13.617 54.062 22.031 1 74.69 419 PHE B N 1
ATOM 11203 C CA . PHE B 1 419 ? -12.336 53.406 22.203 1 74.69 419 PHE B CA 1
ATOM 11204 C C . PHE B 1 419 ? -11.531 53.406 20.906 1 74.69 419 PHE B C 1
ATOM 11206 O O . PHE B 1 419 ? -12.109 53.469 19.828 1 74.69 419 PHE B O 1
ATOM 11213 N N . ASP B 1 420 ? -10.188 53.531 21.062 1 77.38 420 ASP B N 1
ATOM 11214 C CA . ASP B 1 420 ? -9.305 53.438 19.906 1 77.38 420 ASP B CA 1
ATOM 11215 C C . ASP B 1 420 ? -9.359 52.031 19.297 1 77.38 420 ASP B C 1
ATOM 11217 O O . ASP B 1 420 ? -9.82 51.094 19.953 1 77.38 420 ASP B O 1
ATOM 11221 N N . ARG B 1 421 ? -9.086 51.906 18.062 1 79 421 ARG B N 1
ATOM 11222 C CA . ARG B 1 421 ? -9.164 50.625 17.312 1 79 421 ARG B CA 1
ATOM 11223 C C . ARG B 1 421 ? -8.359 49.531 18.016 1 79 421 ARG B C 1
ATOM 11225 O O . ARG B 1 421 ? -8.805 48.406 18.109 1 79 421 ARG B O 1
ATOM 11232 N N . LEU B 1 422 ? -7.172 49.812 18.438 1 78.44 422 LEU B N 1
ATOM 11233 C CA . LEU B 1 422 ? -6.32 48.844 19.109 1 78.44 422 LEU B CA 1
ATOM 11234 C C . LEU B 1 422 ? -6.926 48.375 20.422 1 78.44 422 LEU B C 1
ATOM 11236 O O . LEU B 1 422 ? -6.902 47.188 20.766 1 78.44 422 LEU B O 1
ATOM 11240 N N . LYS B 1 423 ? -7.445 49.344 21.156 1 79 423 LYS B N 1
ATOM 11241 C CA . LYS B 1 423 ? -8.047 49 22.438 1 79 423 LYS B CA 1
ATOM 11242 C C . LYS B 1 423 ? -9.359 48.25 22.266 1 79 423 LYS B C 1
ATOM 11244 O O . LYS B 1 423 ? -9.688 47.375 23.078 1 79 423 LYS B O 1
ATOM 11249 N N . ALA B 1 424 ? -10.07 48.625 21.266 1 77.38 424 ALA B N 1
ATOM 11250 C CA . ALA B 1 424 ? -11.328 47.938 20.984 1 77.38 424 ALA B CA 1
ATOM 11251 C C . ALA B 1 424 ? -11.07 46.469 20.656 1 77.38 424 ALA B C 1
ATOM 11253 O O . ALA B 1 424 ? -11.789 45.594 21.125 1 77.38 424 ALA B O 1
ATOM 11254 N N . ALA B 1 425 ? -10.102 46.281 19.828 1 75.38 425 ALA B N 1
ATOM 11255 C CA . ALA B 1 425 ? -9.75 44.906 19.453 1 75.38 425 ALA B CA 1
ATOM 11256 C C . ALA B 1 425 ? -9.219 44.125 20.641 1 75.38 425 ALA B C 1
ATOM 11258 O O . ALA B 1 425 ? -9.492 42.938 20.781 1 75.38 425 ALA B O 1
ATOM 11259 N N . SER B 1 426 ? -8.414 44.719 21.469 1 76.62 426 SER B N 1
ATOM 11260 C CA . SER B 1 426 ? -7.855 44.062 22.656 1 76.62 426 SER B CA 1
ATOM 11261 C C . SER B 1 426 ? -8.945 43.719 23.656 1 76.62 426 SER B C 1
ATOM 11263 O O . SER B 1 426 ? -8.852 42.719 24.359 1 76.62 426 SER B O 1
ATOM 11265 N N . TYR B 1 427 ? -9.922 44.562 23.672 1 73.81 427 TYR B N 1
ATOM 11266 C CA . TYR B 1 427 ? -11.031 44.312 24.578 1 73.81 427 TYR B CA 1
ATOM 11267 C C . TYR B 1 427 ? -11.852 43.125 24.125 1 73.81 427 TYR B C 1
ATOM 11269 O O . TYR B 1 427 ? -12.344 42.344 24.953 1 73.81 427 TYR B O 1
ATOM 11277 N N . ALA B 1 428 ? -11.961 43 22.922 1 67.94 428 ALA B N 1
ATOM 11278 C CA . ALA B 1 428 ? -12.68 41.844 22.375 1 67.94 428 ALA B CA 1
ATOM 11279 C C . ALA B 1 428 ? -12.016 40.531 22.781 1 67.94 428 ALA B C 1
ATOM 11281 O O . ALA B 1 428 ? -12.703 39.531 23.047 1 67.94 428 ALA B O 1
ATOM 11282 N N . TRP B 1 429 ? -10.742 40.469 22.781 1 72.44 429 TRP B N 1
ATOM 11283 C CA . TRP B 1 429 ? -10 39.312 23.219 1 72.44 429 TRP B CA 1
ATOM 11284 C C . TRP B 1 429 ? -10.219 39.031 24.703 1 72.44 429 TRP B C 1
ATOM 11286 O O . TRP B 1 429 ? -10.484 37.906 25.109 1 72.44 429 TRP B O 1
ATOM 11296 N N . THR B 1 430 ? -10.07 40.094 25.5 1 72.69 430 THR B N 1
ATOM 11297 C CA . THR B 1 430 ? -10.102 39.938 26.953 1 72.69 430 THR B CA 1
ATOM 11298 C C . THR B 1 430 ? -11.508 39.562 27.422 1 72.69 430 THR B C 1
ATOM 11300 O O . THR B 1 430 ? -11.656 38.781 28.359 1 72.69 430 THR B O 1
ATOM 11303 N N . SER B 1 431 ? -12.508 39.969 26.719 1 68.25 431 SER B N 1
ATOM 11304 C CA . SER B 1 431 ? -13.867 39.781 27.219 1 68.25 431 SER B CA 1
ATOM 11305 C C . SER B 1 431 ? -14.562 38.625 26.516 1 68.25 431 SER B C 1
ATOM 11307 O O . SER B 1 431 ? -15.422 37.969 27.109 1 68.25 431 SER B O 1
ATOM 11309 N N . THR B 1 432 ? -14.266 38.375 25.344 1 73.25 432 THR B N 1
ATOM 11310 C CA . THR B 1 432 ? -15.133 37.469 24.594 1 73.25 432 THR B CA 1
ATOM 11311 C C . THR B 1 432 ? -14.336 36.281 24.031 1 73.25 432 THR B C 1
ATOM 11313 O O . THR B 1 432 ? -14.914 35.25 23.672 1 73.25 432 THR B O 1
ATOM 11316 N N . ALA B 1 433 ? -13.094 36.344 24 1 77.88 433 ALA B N 1
ATOM 11317 C CA . ALA B 1 433 ? -12.312 35.312 23.328 1 77.88 433 ALA B CA 1
ATOM 11318 C C . ALA B 1 433 ? -12.445 33.969 24.047 1 77.88 433 ALA B C 1
ATOM 11320 O O . ALA B 1 433 ? -12.617 32.906 23.391 1 77.88 433 ALA B O 1
ATOM 11321 N N . PHE B 1 434 ? -12.414 33.938 25.297 1 82.5 434 PHE B N 1
ATOM 11322 C CA . PHE B 1 434 ? -12.422 32.656 26.016 1 82.5 434 PHE B CA 1
ATOM 11323 C C . PHE B 1 434 ? -13.82 32.062 26.062 1 82.5 434 PHE B C 1
ATOM 11325 O O . PHE B 1 434 ? -14 30.875 25.828 1 82.5 434 PHE B O 1
ATOM 11332 N N . PRO B 1 435 ? -14.875 32.906 26.328 1 80.12 435 PRO B N 1
ATOM 11333 C CA . PRO B 1 435 ? -16.234 32.375 26.234 1 80.12 435 PRO B CA 1
ATOM 11334 C C . PRO B 1 435 ? -16.562 31.844 24.828 1 80.12 435 PRO B C 1
ATOM 11336 O O . PRO B 1 435 ? -17.266 30.844 24.688 1 80.12 435 PRO B O 1
ATOM 11339 N N . MET B 1 436 ? -15.992 32.531 23.859 1 85.38 436 MET B N 1
ATOM 11340 C CA . MET B 1 436 ? -16.203 32.094 22.484 1 85.38 436 MET B CA 1
ATOM 11341 C C . MET B 1 436 ? -15.516 30.75 22.234 1 85.38 436 MET B C 1
ATOM 11343 O O . MET B 1 436 ? -16.062 29.891 21.531 1 85.38 436 MET B O 1
ATOM 11347 N N . LEU B 1 437 ? -14.336 30.578 22.766 1 88.62 437 LEU B N 1
ATOM 11348 C CA . LEU B 1 437 ? -13.609 29.328 22.609 1 88.62 437 LEU B CA 1
ATOM 11349 C C . LEU B 1 437 ? -14.352 28.172 23.281 1 88.62 437 LEU B C 1
ATOM 11351 O O . LEU B 1 437 ? -14.484 27.094 22.703 1 88.62 437 LEU B O 1
ATOM 11355 N N . THR B 1 438 ? -14.758 28.422 24.547 1 89.38 438 THR B N 1
ATOM 11356 C CA . THR B 1 438 ? -15.492 27.391 25.281 1 89.38 438 THR B CA 1
ATOM 11357 C C . THR B 1 438 ? -16.797 27.047 24.562 1 89.38 438 THR B C 1
ATOM 11359 O O . THR B 1 438 ? -17.172 25.875 24.484 1 89.38 438 THR B O 1
ATOM 11362 N N . GLY B 1 439 ? -17.484 28.047 24.094 1 86.06 439 GLY B N 1
ATOM 11363 C CA . GLY B 1 439 ? -18.688 27.797 23.328 1 86.06 439 GLY B CA 1
ATOM 11364 C C . GLY B 1 439 ? -18.438 26.969 22.078 1 86.06 439 GLY B C 1
ATOM 11365 O O . GLY B 1 439 ? -19.219 26.062 21.75 1 86.06 439 GLY B O 1
ATOM 11366 N N . THR B 1 440 ? -17.359 27.328 21.375 1 89.75 440 THR B N 1
ATOM 11367 C CA . THR B 1 440 ? -17 26.594 20.172 1 89.75 440 THR B CA 1
ATOM 11368 C C . THR B 1 440 ? -16.641 25.141 20.5 1 89.75 440 THR B C 1
ATOM 11370 O O . THR B 1 440 ? -17.016 24.219 19.781 1 89.75 440 THR B O 1
ATOM 11373 N N . LEU B 1 441 ? -15.953 24.953 21.562 1 93 441 LEU B N 1
ATOM 11374 C CA . LEU B 1 441 ? -15.539 23.625 21.969 1 93 441 LEU B CA 1
ATOM 11375 C C . LEU B 1 441 ? -16.734 22.797 22.422 1 93 441 LEU B C 1
ATOM 11377 O O . LEU B 1 441 ? -16.781 21.578 22.203 1 93 441 LEU B O 1
ATOM 11381 N N . ILE B 1 442 ? -17.688 23.422 23.062 1 91.44 442 ILE B N 1
ATOM 11382 C CA . ILE B 1 442 ? -18.906 22.719 23.484 1 91.44 442 ILE B CA 1
ATOM 11383 C C . ILE B 1 442 ? -19.703 22.297 22.266 1 91.44 442 ILE B C 1
ATOM 11385 O O . ILE B 1 442 ? -20.25 21.188 22.234 1 91.44 442 ILE B O 1
ATOM 11389 N N . THR B 1 443 ? -19.766 23.172 21.312 1 88.62 443 THR B N 1
ATOM 11390 C CA . THR B 1 443 ? -20.453 22.828 20.078 1 88.62 443 THR B CA 1
ATOM 11391 C C . THR B 1 443 ? -19.766 21.656 19.391 1 88.62 443 THR B C 1
ATOM 11393 O O . THR B 1 443 ? -20.438 20.734 18.906 1 88.62 443 THR B O 1
ATOM 11396 N N . ALA B 1 444 ? -18.469 21.688 19.328 1 91.44 444 ALA B N 1
ATOM 11397 C CA . ALA B 1 444 ? -17.719 20.594 18.734 1 91.44 444 ALA B CA 1
ATOM 11398 C C . ALA B 1 444 ? -17.906 19.312 19.531 1 91.44 444 ALA B C 1
ATOM 11400 O O . ALA B 1 444 ? -17.984 18.219 18.969 1 91.44 444 ALA B O 1
ATOM 11401 N N . ALA B 1 445 ? -18 19.391 20.828 1 91.88 445 ALA B N 1
ATOM 11402 C CA . ALA B 1 445 ? -18.188 18.234 21.703 1 91.88 445 ALA B CA 1
ATOM 11403 C C . ALA B 1 445 ? -19.547 17.578 21.469 1 91.88 445 ALA B C 1
ATOM 11405 O O . ALA B 1 445 ? -19.719 16.391 21.719 1 91.88 445 ALA B O 1
ATOM 11406 N N . GLY B 1 446 ? -20.438 18.375 21.062 1 87.31 446 GLY B N 1
ATOM 11407 C CA . GLY B 1 446 ? -21.734 17.797 20.719 1 87.31 446 GLY B CA 1
ATOM 11408 C C . GLY B 1 446 ? -21.656 16.703 19.688 1 87.31 446 GLY B C 1
ATOM 11409 O O . GLY B 1 446 ? -22.516 15.812 19.641 1 87.31 446 GLY B O 1
ATOM 11410 N N . PHE B 1 447 ? -20.578 16.625 18.938 1 88.62 447 PHE B N 1
ATOM 11411 C CA . PHE B 1 447 ? -20.406 15.625 17.891 1 88.62 447 PHE B CA 1
ATOM 11412 C C . PHE B 1 447 ? -19.453 14.523 18.359 1 88.62 447 PHE B C 1
ATOM 11414 O O . PHE B 1 447 ? -19.156 13.586 17.625 1 88.62 447 PHE B O 1
ATOM 11421 N N . LEU B 1 448 ? -18.969 14.547 19.516 1 89.88 448 LEU B N 1
ATOM 11422 C CA . LEU B 1 448 ? -17.984 13.617 20.062 1 89.88 448 LEU B CA 1
ATOM 11423 C C . LEU B 1 448 ? -18.547 12.195 20.094 1 89.88 448 LEU B C 1
ATOM 11425 O O . LEU B 1 448 ? -17.828 11.234 19.828 1 89.88 448 LEU B O 1
ATOM 11429 N N . PRO B 1 449 ? -19.844 12.078 20.422 1 88.38 449 PRO B N 1
ATOM 11430 C CA . PRO B 1 449 ? -20.375 10.711 20.422 1 88.38 449 PRO B CA 1
ATOM 11431 C C . PRO B 1 449 ? -20.281 10.047 19.047 1 88.38 449 PRO B C 1
ATOM 11433 O O . PRO B 1 449 ? -20.188 8.82 18.969 1 88.38 449 PRO B O 1
ATOM 11436 N N . ILE B 1 450 ? -20.344 10.727 18.062 1 85.5 450 ILE B N 1
ATOM 11437 C CA . ILE B 1 450 ? -20.219 10.203 16.703 1 85.5 450 ILE B CA 1
ATOM 11438 C C . ILE B 1 450 ? -18.781 9.75 16.453 1 85.5 450 ILE B C 1
ATOM 11440 O O . ILE B 1 450 ? -18.547 8.68 15.883 1 85.5 450 ILE B O 1
ATOM 11444 N N . ALA B 1 451 ? -17.797 10.523 16.906 1 86.12 451 ALA B N 1
ATOM 11445 C CA . ALA B 1 451 ? -16.375 10.25 16.672 1 86.12 451 ALA B CA 1
ATOM 11446 C C . ALA B 1 451 ? -15.93 9.008 17.438 1 86.12 451 ALA B C 1
ATOM 11448 O O . ALA B 1 451 ? -15.055 8.273 16.984 1 86.12 451 ALA B O 1
ATOM 11449 N N . THR B 1 452 ? -16.578 8.742 18.562 1 87.69 452 THR B N 1
ATOM 11450 C CA . THR B 1 452 ? -16.109 7.648 19.406 1 87.69 452 THR B CA 1
ATOM 11451 C C . THR B 1 452 ? -16.953 6.398 19.188 1 87.69 452 THR B C 1
ATOM 11453 O O . THR B 1 452 ? -16.703 5.363 19.812 1 87.69 452 THR B O 1
ATOM 11456 N N . ALA B 1 453 ? -17.922 6.574 18.328 1 86.38 453 ALA B N 1
ATOM 11457 C CA . ALA B 1 453 ? -18.766 5.414 18.031 1 86.38 453 ALA B CA 1
ATOM 11458 C C . ALA B 1 453 ? -17.953 4.32 17.328 1 86.38 453 ALA B C 1
ATOM 11460 O O . ALA B 1 453 ? -17.406 4.551 16.25 1 86.38 453 ALA B O 1
ATOM 11461 N N . GLN B 1 454 ? -17.891 3.215 17.969 1 86.12 454 GLN B N 1
ATOM 11462 C CA . GLN B 1 454 ? -17.141 2.1 17.406 1 86.12 454 GLN B CA 1
ATOM 11463 C C . GLN B 1 454 ? -18.047 1.171 16.609 1 86.12 454 GLN B C 1
ATOM 11465 O O . GLN B 1 454 ? -18.359 0.064 17.047 1 86.12 454 GLN B O 1
ATOM 11470 N N . SER B 1 455 ? -18.547 1.59 15.539 1 85.31 455 SER B N 1
ATOM 11471 C CA . SER B 1 455 ? -19.406 0.838 14.633 1 85.31 455 SER B CA 1
ATOM 11472 C C . SER B 1 455 ? -19.188 1.269 13.188 1 85.31 455 SER B C 1
ATOM 11474 O O . SER B 1 455 ? -18.516 2.262 12.922 1 85.31 455 SER B O 1
ATOM 11476 N N . GLY B 1 456 ? -19.656 0.45 12.328 1 81.94 456 GLY B N 1
ATOM 11477 C CA . GLY B 1 456 ? -19.594 0.811 10.922 1 81.94 456 GLY B CA 1
ATOM 11478 C C . GLY B 1 456 ? -20.234 2.15 10.625 1 81.94 456 GLY B C 1
ATOM 11479 O O . GLY B 1 456 ? -19.734 2.92 9.805 1 81.94 456 GLY B O 1
ATOM 11480 N N . THR B 1 457 ? -21.25 2.412 11.336 1 78.5 457 THR B N 1
ATOM 11481 C CA . THR B 1 457 ? -21.938 3.686 11.18 1 78.5 457 THR B CA 1
ATOM 11482 C C . THR B 1 457 ? -21.078 4.836 11.695 1 78.5 457 THR B C 1
ATOM 11484 O O . THR B 1 457 ? -21.062 5.918 11.102 1 78.5 457 THR B O 1
ATOM 11487 N N . GLY B 1 458 ? -20.469 4.551 12.727 1 80.44 458 GLY B N 1
ATOM 11488 C CA . GLY B 1 458 ? -19.562 5.559 13.266 1 80.44 458 GLY B CA 1
ATOM 11489 C C . GLY B 1 458 ? -18.406 5.883 12.336 1 80.44 458 GLY B C 1
ATOM 11490 O O . GLY B 1 458 ? -18.016 7.043 12.211 1 80.44 458 GLY B O 1
ATOM 11491 N N . GLU B 1 459 ? -17.938 4.871 11.688 1 82.56 459 GLU B N 1
ATOM 11492 C CA . GLU B 1 459 ? -16.844 5.082 10.75 1 82.56 459 GLU B CA 1
ATOM 11493 C C . GLU B 1 459 ? -17.328 5.848 9.516 1 82.56 459 GLU B C 1
ATOM 11495 O O . GLU B 1 459 ? -16.594 6.676 8.977 1 82.56 459 GLU B O 1
ATOM 11500 N N . TYR B 1 460 ? -18.516 5.555 9.156 1 83.19 460 TYR B N 1
ATOM 11501 C CA . TYR B 1 460 ? -19.094 6.203 7.984 1 83.19 460 TYR B CA 1
ATOM 11502 C C . TYR B 1 460 ? -19.344 7.684 8.242 1 83.19 460 TYR B C 1
ATOM 11504 O O . TYR B 1 460 ? -19.188 8.508 7.34 1 83.19 460 TYR B O 1
ATOM 11512 N N . THR B 1 461 ? -19.594 8.102 9.469 1 85.94 461 THR B N 1
ATOM 11513 C CA . THR B 1 461 ? -19.984 9.469 9.789 1 85.94 461 THR B CA 1
ATOM 11514 C C . THR B 1 461 ? -18.875 10.188 10.555 1 85.94 461 THR B C 1
ATOM 11516 O O . THR B 1 461 ? -19.062 11.312 11.016 1 85.94 461 THR B O 1
ATOM 11519 N N . ARG B 1 462 ? -17.766 9.562 10.711 1 87.38 462 ARG B N 1
ATOM 11520 C CA . ARG B 1 462 ? -16.672 10.125 11.492 1 87.38 462 ARG B CA 1
ATOM 11521 C C . ARG B 1 462 ? -16.203 11.453 10.898 1 87.38 462 ARG B C 1
ATOM 11523 O O . ARG B 1 462 ? -15.797 12.359 11.633 1 87.38 462 ARG B O 1
ATOM 11530 N N . SER B 1 463 ? -16.391 11.625 9.641 1 89.94 463 SER B N 1
ATOM 11531 C CA . SER B 1 463 ? -15.914 12.82 8.945 1 89.94 463 SER B CA 1
ATOM 11532 C C . SER B 1 463 ? -16.719 14.047 9.359 1 89.94 463 SER B C 1
ATOM 11534 O O . SER B 1 463 ? -16.234 15.18 9.258 1 89.94 463 SER B O 1
ATOM 11536 N N . ILE B 1 464 ? -17.953 13.828 9.875 1 89.19 464 ILE B N 1
ATOM 11537 C CA . ILE B 1 464 ? -18.766 14.953 10.328 1 89.19 464 ILE B CA 1
ATOM 11538 C C . ILE B 1 464 ? -18.094 15.633 11.516 1 89.19 464 ILE B C 1
ATOM 11540 O O . ILE B 1 464 ? -17.922 16.859 11.531 1 89.19 464 ILE B O 1
ATOM 11544 N N . PHE B 1 465 ? -17.672 14.836 12.438 1 89.19 465 PHE B N 1
ATOM 11545 C CA . PHE B 1 465 ? -16.984 15.367 13.617 1 89.19 465 PHE B CA 1
ATOM 11546 C C . PHE B 1 465 ? -15.664 16.016 13.242 1 89.19 465 PHE B C 1
ATOM 11548 O O . PHE B 1 465 ? -15.352 17.109 13.711 1 89.19 465 PHE B O 1
ATOM 11555 N N . GLN B 1 466 ? -14.945 15.367 12.43 1 92.56 466 GLN B N 1
ATOM 11556 C CA . GLN B 1 466 ? -13.617 15.859 12.086 1 92.56 466 GLN B CA 1
ATOM 11557 C C . GLN B 1 466 ? -13.688 17.203 11.367 1 92.56 466 GLN B C 1
ATOM 11559 O O . GLN B 1 466 ? -13.008 18.156 11.75 1 92.56 466 GLN B O 1
ATOM 11564 N N . VAL B 1 467 ? -14.523 17.281 10.391 1 93.25 467 VAL B N 1
ATOM 11565 C CA . VAL B 1 467 ? -14.602 18.469 9.562 1 93.25 467 VAL B CA 1
ATOM 11566 C C . VAL B 1 467 ? -15.211 19.609 10.359 1 93.25 467 VAL B C 1
ATOM 11568 O O . VAL B 1 467 ? -14.719 20.75 10.32 1 93.25 467 VAL B O 1
ATOM 11571 N N . VAL B 1 468 ? -16.25 19.406 11.148 1 92.12 468 VAL B N 1
ATOM 11572 C CA . VAL B 1 468 ? -16.922 20.438 11.922 1 92.12 468 VAL B CA 1
ATOM 11573 C C . VAL B 1 468 ? -15.969 20.969 13.008 1 92.12 468 VAL B C 1
ATOM 11575 O O . VAL B 1 468 ? -15.859 22.172 13.211 1 92.12 468 VAL B O 1
ATOM 11578 N N . THR B 1 469 ? -15.305 20.031 13.68 1 93.75 469 THR B N 1
ATOM 11579 C CA . THR B 1 469 ? -14.383 20.422 14.742 1 93.75 469 THR B CA 1
ATOM 11580 C C . THR B 1 469 ? -13.227 21.25 14.172 1 93.75 469 THR B C 1
ATOM 11582 O O . THR B 1 469 ? -12.844 22.266 14.742 1 93.75 469 THR B O 1
ATOM 11585 N N . ILE B 1 470 ? -12.727 20.828 13.008 1 94.81 470 ILE B N 1
ATOM 11586 C CA . ILE B 1 470 ? -11.625 21.547 12.367 1 94.81 470 ILE B CA 1
ATOM 11587 C C . ILE B 1 470 ? -12.102 22.922 11.93 1 94.81 470 ILE B C 1
ATOM 11589 O O . ILE B 1 470 ? -11.406 23.922 12.148 1 94.81 470 ILE B O 1
ATOM 11593 N N . ALA B 1 471 ? -13.242 23.031 11.398 1 94.12 471 ALA B N 1
ATOM 11594 C CA . ALA B 1 471 ? -13.789 24.297 10.922 1 94.12 471 ALA B CA 1
ATOM 11595 C C . ALA B 1 471 ? -14.039 25.25 12.086 1 94.12 471 ALA B C 1
ATOM 11597 O O . ALA B 1 471 ? -13.734 26.438 11.984 1 94.12 471 ALA B O 1
ATOM 11598 N N . LEU B 1 472 ? -14.539 24.75 13.18 1 93 472 LEU B N 1
ATOM 11599 C CA . LEU B 1 472 ? -14.852 25.578 14.328 1 93 472 LEU B CA 1
ATOM 11600 C C . LEU B 1 472 ? -13.578 26.078 15 1 93 472 LEU B C 1
ATOM 11602 O O . LEU B 1 472 ? -13.5 27.25 15.398 1 93 472 LEU B O 1
ATOM 11606 N N . LEU B 1 473 ? -12.625 25.219 15.062 1 93.69 473 LEU B N 1
ATOM 11607 C CA . LEU B 1 473 ? -11.352 25.641 15.641 1 93.69 473 LEU B CA 1
ATOM 11608 C C . LEU B 1 473 ? -10.664 26.656 14.75 1 93.69 473 LEU B C 1
ATOM 11610 O O . LEU B 1 473 ? -10.07 27.625 15.242 1 93.69 473 LEU B O 1
ATOM 11614 N N . ALA B 1 474 ? -10.695 26.406 13.508 1 93.88 474 ALA B N 1
ATOM 11615 C CA . ALA B 1 474 ? -10.133 27.359 12.555 1 93.88 474 ALA B CA 1
ATOM 11616 C C . ALA B 1 474 ? -10.867 28.703 12.609 1 93.88 474 ALA B C 1
ATOM 11618 O O . ALA B 1 474 ? -10.25 29.75 12.477 1 93.88 474 ALA B O 1
ATOM 11619 N N . SER B 1 475 ? -12.164 28.672 12.812 1 92.31 475 SER B N 1
ATOM 11620 C CA . SER B 1 475 ? -12.969 29.875 12.906 1 92.31 475 SER B CA 1
ATOM 11621 C C . SER B 1 475 ? -12.586 30.703 14.133 1 92.31 475 SER B C 1
ATOM 11623 O O . SER B 1 475 ? -12.547 31.938 14.078 1 92.31 475 SER B O 1
ATOM 11625 N N . TRP B 1 476 ? -12.352 30.031 15.203 1 90.75 476 TRP B N 1
ATOM 11626 C CA . TRP B 1 476 ? -11.938 30.719 16.406 1 90.75 476 TRP B CA 1
ATOM 11627 C C . TRP B 1 476 ? -10.586 31.406 16.219 1 90.75 476 TRP B C 1
ATOM 11629 O O . TRP B 1 476 ? -10.391 32.562 16.625 1 90.75 476 TRP B O 1
ATOM 11639 N N . ILE B 1 477 ? -9.68 30.688 15.539 1 90.69 477 ILE B N 1
ATOM 11640 C CA . ILE B 1 477 ? -8.359 31.25 15.273 1 90.69 477 ILE B CA 1
ATOM 11641 C C . ILE B 1 477 ? -8.492 32.469 14.359 1 90.69 477 ILE B C 1
ATOM 11643 O O . ILE B 1 477 ? -7.844 33.5 14.578 1 90.69 477 ILE B O 1
ATOM 11647 N N . ALA B 1 478 ? -9.289 32.406 13.406 1 90.25 478 ALA B N 1
ATOM 11648 C CA . ALA B 1 478 ? -9.5 33.5 12.469 1 90.25 478 ALA B CA 1
ATOM 11649 C C . ALA B 1 478 ? -10.148 34.688 13.172 1 90.25 478 ALA B C 1
ATOM 11651 O O . ALA B 1 478 ? -9.805 35.844 12.883 1 90.25 478 ALA B O 1
ATOM 11652 N N . ALA B 1 479 ? -11.078 34.469 14.094 1 88.44 479 ALA B N 1
ATOM 11653 C CA . ALA B 1 479 ? -11.797 35.531 14.797 1 88.44 479 ALA B CA 1
ATOM 11654 C C . ALA B 1 479 ? -10.875 36.281 15.734 1 88.44 479 ALA B C 1
ATOM 11656 O O . ALA B 1 479 ? -11.031 37.5 15.922 1 88.44 479 ALA B O 1
ATOM 11657 N N . VAL B 1 480 ? -9.898 35.562 16.203 1 86.81 480 VAL B N 1
ATOM 11658 C CA . VAL B 1 480 ? -9.047 36.188 17.219 1 86.81 480 VAL B CA 1
ATOM 11659 C C . VAL B 1 480 ? -7.824 36.812 16.547 1 86.81 480 VAL B C 1
ATOM 11661 O O . VAL B 1 480 ? -7.309 37.844 17.016 1 86.81 480 VAL B O 1
ATOM 11664 N N . VAL B 1 481 ? -7.43 36.281 15.43 1 88.56 481 VAL B N 1
ATOM 11665 C CA . VAL B 1 481 ? -6.172 36.75 14.844 1 88.56 481 VAL B CA 1
ATOM 11666 C C . VAL B 1 481 ? -6.445 37.594 13.602 1 88.56 481 VAL B C 1
ATOM 11668 O O . VAL B 1 481 ? -5.902 38.688 13.453 1 88.56 481 VAL B O 1
ATOM 11671 N N . PHE B 1 482 ? -7.344 37.281 12.75 1 89.38 482 PHE B N 1
ATOM 11672 C CA . PHE B 1 482 ? -7.477 37.906 11.43 1 89.38 482 PHE B CA 1
ATOM 11673 C C . PHE B 1 482 ? -8.562 38.969 11.438 1 89.38 482 PHE B C 1
ATOM 11675 O O . PHE B 1 482 ? -8.438 40 10.758 1 89.38 482 PHE B O 1
ATOM 11682 N N . VAL B 1 483 ? -9.625 38.719 12.188 1 86.94 483 VAL B N 1
ATOM 11683 C CA . VAL B 1 483 ? -10.766 39.656 12.18 1 86.94 483 VAL B CA 1
ATOM 11684 C C . VAL B 1 483 ? -10.344 41 12.742 1 86.94 483 VAL B C 1
ATOM 11686 O O . VAL B 1 483 ? -10.727 42.062 12.211 1 86.94 483 VAL B O 1
ATOM 11689 N N . PRO B 1 484 ? -9.547 40.969 13.812 1 84.94 484 PRO B N 1
ATOM 11690 C CA . PRO B 1 484 ? -9.109 42.281 14.312 1 84.94 484 PRO B CA 1
ATOM 11691 C C . PRO B 1 484 ? -8.289 43.062 13.289 1 84.94 484 PRO B C 1
ATOM 11693 O O . PRO B 1 484 ? -8.406 44.281 13.203 1 84.94 484 PRO B O 1
ATOM 11696 N N . TYR B 1 485 ? -7.492 42.375 12.547 1 86.5 485 TYR B N 1
ATOM 11697 C CA . TYR B 1 485 ? -6.707 43 11.5 1 86.5 485 TYR B CA 1
ATOM 11698 C C . TYR B 1 485 ? -7.609 43.562 10.398 1 86.5 485 TYR B C 1
ATOM 11700 O O . TYR B 1 485 ? -7.438 44.688 9.945 1 86.5 485 TYR B O 1
ATOM 11708 N N . LEU B 1 486 ? -8.555 42.812 9.977 1 85.81 486 LEU B N 1
ATOM 11709 C CA . LEU B 1 486 ? -9.477 43.25 8.922 1 85.81 486 LEU B CA 1
ATOM 11710 C C . LEU B 1 486 ? -10.398 44.344 9.414 1 85.81 486 LEU B C 1
ATOM 11712 O O . LEU B 1 486 ? -10.75 45.25 8.648 1 85.81 486 LEU B O 1
ATOM 11716 N N . GLY B 1 487 ? -10.812 44.25 10.68 1 80.94 487 GLY B N 1
ATOM 11717 C CA . GLY B 1 487 ? -11.656 45.281 11.273 1 80.94 487 GLY B CA 1
ATOM 11718 C C . GLY B 1 487 ? -10.961 46.625 11.383 1 80.94 487 GLY B C 1
ATOM 11719 O O . GLY B 1 487 ? -11.586 47.656 11.156 1 80.94 487 GLY B O 1
ATOM 11720 N N . GLU B 1 488 ? -9.695 46.562 11.734 1 79.69 488 GLU B N 1
ATOM 11721 C CA . GLU B 1 488 ? -8.938 47.812 11.859 1 79.69 488 GLU B CA 1
ATOM 11722 C C . GLU B 1 488 ? -8.797 48.5 10.516 1 79.69 488 GLU B C 1
ATOM 11724 O O . GLU B 1 488 ? -8.812 49.719 10.438 1 79.69 488 GLU B O 1
ATOM 11729 N N . ARG B 1 489 ? -8.734 47.75 9.492 1 79.38 489 ARG B N 1
ATOM 11730 C CA . ARG B 1 489 ? -8.477 48.312 8.172 1 79.38 489 ARG B CA 1
ATOM 11731 C C . ARG B 1 489 ? -9.773 48.719 7.496 1 79.38 489 ARG B C 1
ATOM 11733 O O . ARG B 1 489 ? -9.797 49.688 6.711 1 79.38 489 ARG B O 1
ATOM 11740 N N . LEU B 1 490 ? -10.844 48.031 7.816 1 78.81 490 LEU B N 1
ATOM 11741 C CA . LEU B 1 490 ? -12.047 48.219 7.016 1 78.81 490 LEU B CA 1
ATOM 11742 C C . LEU B 1 490 ? -13.117 48.969 7.809 1 78.81 490 LEU B C 1
ATOM 11744 O O . LEU B 1 490 ? -13.992 49.625 7.23 1 78.81 490 LEU B O 1
ATOM 11748 N N . LEU B 1 491 ? -13.125 48.844 9.188 1 74.12 491 LEU B N 1
ATOM 11749 C CA . LEU B 1 491 ? -14.188 49.469 9.969 1 74.12 491 LEU B CA 1
ATOM 11750 C C . LEU B 1 491 ? -14.039 50.969 9.977 1 74.12 491 LEU B C 1
ATOM 11752 O O . LEU B 1 491 ? -12.93 51.5 10.148 1 74.12 491 LEU B O 1
ATOM 11756 N N . PRO B 1 492 ? -15.055 51.75 9.461 1 63.72 492 PRO B N 1
ATOM 11757 C CA . PRO B 1 492 ? -14.992 53.219 9.445 1 63.72 492 PRO B CA 1
ATOM 11758 C C . PRO B 1 492 ? -14.883 53.812 10.844 1 63.72 492 PRO B C 1
ATOM 11760 O O . PRO B 1 492 ? -15.18 53.156 11.836 1 63.72 492 PRO B O 1
ATOM 11763 N N . ASP B 1 493 ? -14.219 54.969 10.992 1 58.59 493 ASP B N 1
ATOM 11764 C CA . ASP B 1 493 ? -14.117 55.75 12.242 1 58.59 493 ASP B CA 1
ATOM 11765 C C . ASP B 1 493 ? -15.5 56.062 12.797 1 58.59 493 ASP B C 1
ATOM 11767 O O . ASP B 1 493 ? -16.109 57.062 12.406 1 58.59 493 ASP B O 1
ATOM 11771 N N . LEU B 1 494 ? -16.266 55.062 13.32 1 54.19 494 LEU B N 1
ATOM 11772 C CA . LEU B 1 494 ? -17.656 55.094 13.766 1 54.19 494 LEU B CA 1
ATOM 11773 C C . LEU B 1 494 ? -17.828 56.094 14.906 1 54.19 494 LEU B C 1
ATOM 11775 O O . LEU B 1 494 ? -18.938 56.562 15.188 1 54.19 494 LEU B O 1
ATOM 11779 N N . ALA B 1 495 ? -16.906 56.562 15.773 1 51.47 495 ALA B N 1
ATOM 11780 C CA . ALA B 1 495 ? -17.047 57.625 16.766 1 51.47 495 ALA B CA 1
ATOM 11781 C C . ALA B 1 495 ? -17.5 58.938 16.109 1 51.47 495 ALA B C 1
ATOM 11783 O O . ALA B 1 495 ? -18.375 59.625 16.625 1 51.47 495 ALA B O 1
ATOM 11784 N N . ARG B 1 496 ? -16.953 59.25 14.945 1 52.06 496 ARG B N 1
ATOM 11785 C CA . ARG B 1 496 ? -17.234 60.562 14.328 1 52.06 496 ARG B CA 1
ATOM 11786 C C . ARG B 1 496 ? -18.625 60.562 13.688 1 52.06 496 ARG B C 1
ATOM 11788 O O . ARG B 1 496 ? -19.328 61.562 13.727 1 52.06 496 ARG B O 1
ATOM 11795 N N . LEU B 1 497 ? -18.812 59.406 13 1 49.28 497 LEU B N 1
ATOM 11796 C CA . LEU B 1 497 ? -20.078 59.438 12.281 1 49.28 497 LEU B CA 1
ATOM 11797 C C . LEU B 1 497 ? -21.25 59.469 13.258 1 49.28 497 LEU B C 1
ATOM 11799 O O . LEU B 1 497 ? -22.281 60.094 12.977 1 49.28 497 LEU B O 1
ATOM 11803 N N . HIS B 1 498 ? -21.219 58.719 14.273 1 48.66 498 HIS B N 1
ATOM 11804 C CA . HIS B 1 498 ? -22.266 58.781 15.289 1 48.66 498 HIS B CA 1
ATOM 11805 C C . HIS B 1 498 ? -22.297 60.125 15.984 1 48.66 498 HIS B C 1
ATOM 11807 O O . HIS B 1 498 ? -23.359 60.594 16.406 1 48.66 498 HIS B O 1
ATOM 11813 N N . ALA B 1 499 ? -21.188 60.812 16.266 1 47.81 499 ALA B N 1
ATOM 11814 C CA . ALA B 1 499 ? -21.219 62.219 16.734 1 47.81 499 ALA B CA 1
ATOM 11815 C C . ALA B 1 499 ? -21.969 63.094 15.766 1 47.81 499 ALA B C 1
ATOM 11817 O O . ALA B 1 499 ? -22.578 64.125 16.172 1 47.81 499 ALA B O 1
ATOM 11818 N N . LYS B 1 500 ? -21.672 63.031 14.578 1 48.94 500 LYS B N 1
ATOM 11819 C CA . LYS B 1 500 ? -22.312 63.938 13.656 1 48.94 500 LYS B CA 1
ATOM 11820 C C . LYS B 1 500 ? -23.828 63.688 13.578 1 48.94 500 LYS B C 1
ATOM 11822 O O . LYS B 1 500 ? -24.578 64.562 13.148 1 48.94 500 LYS B O 1
ATOM 11827 N N . LYS B 1 501 ? -24.109 62.562 13.203 1 44.81 501 LYS B N 1
ATOM 11828 C CA . LYS B 1 501 ? -25.531 62.344 12.93 1 44.81 501 LYS B CA 1
ATOM 11829 C C . LYS B 1 501 ? -26.375 62.625 14.164 1 44.81 501 LYS B C 1
ATOM 11831 O O . LYS B 1 501 ? -27.547 63 14.047 1 44.81 501 LYS B O 1
ATOM 11836 N N . HIS B 1 502 ? -26.25 62 15.148 1 40.84 502 HIS B N 1
ATOM 11837 C CA . HIS B 1 502 ? -27.094 62.406 16.266 1 40.84 502 HIS B CA 1
ATOM 11838 C C . HIS B 1 502 ? -26.5 63.625 16.969 1 40.84 502 HIS B C 1
ATOM 11840 O O . HIS B 1 502 ? -25.344 63.625 17.375 1 40.84 502 HIS B O 1
ATOM 11846 N N . GLY B 1 503 ? -26.734 64.938 16.531 1 34.12 503 GLY B N 1
ATOM 11847 C CA . GLY B 1 503 ? -26.516 66.312 17 1 34.12 503 GLY B CA 1
ATOM 11848 C C . GLY B 1 503 ? -25.812 66.375 18.344 1 34.12 503 GLY B C 1
ATOM 11849 O O . GLY B 1 503 ? -24.844 67.125 18.516 1 34.12 503 GLY B O 1
ATOM 11850 N N . THR B 1 504 ? -26.969 66.562 19.438 1 34.47 504 THR B N 1
ATOM 11851 C CA . THR B 1 504 ? -26.797 67.375 20.656 1 34.47 504 THR B CA 1
ATOM 11852 C C . THR B 1 504 ? -25.547 66.938 21.422 1 34.47 504 THR B C 1
ATOM 11854 O O . THR B 1 504 ? -25.016 65.812 21.156 1 34.47 504 THR B O 1
ATOM 11857 N N . THR B 1 505 ? -25.516 67.5 22.875 1 31.83 505 THR B N 1
ATOM 11858 C CA . THR B 1 505 ? -24.75 67.812 24.062 1 31.83 505 THR B CA 1
ATOM 11859 C C . THR B 1 505 ? -24.062 66.562 24.625 1 31.83 505 THR B C 1
ATOM 11861 O O . THR B 1 505 ? -24.312 65.438 24.141 1 31.83 505 THR B O 1
ATOM 11864 N N . ASN B 1 506 ? -24.359 66.438 26.094 1 32.97 506 ASN B N 1
ATOM 11865 C CA . ASN B 1 506 ? -23.609 65.75 27.141 1 32.97 506 ASN B CA 1
ATOM 11866 C C . ASN B 1 506 ? -23.562 64.25 26.922 1 32.97 506 ASN B C 1
ATOM 11868 O O . ASN B 1 506 ? -22.625 63.594 27.359 1 32.97 506 ASN B O 1
ATOM 11872 N N . GLY B 1 507 ? -24.766 63.531 27.359 1 35.38 507 GLY B N 1
ATOM 11873 C CA . GLY B 1 507 ? -24.922 62.25 28.031 1 35.38 507 GLY B CA 1
ATOM 11874 C C . GLY B 1 507 ? -24.594 61.062 27.141 1 35.38 507 GLY B C 1
ATOM 11875 O O . GLY B 1 507 ? -24.469 61.188 25.922 1 35.38 507 GLY B O 1
ATOM 11876 N N . GLU B 1 508 ? -24.203 59.781 27.812 1 40.91 508 GLU B N 1
ATOM 11877 C CA . GLU B 1 508 ? -23.984 58.375 27.484 1 40.91 508 GLU B CA 1
ATOM 11878 C C . GLU B 1 508 ? -25.031 57.875 26.5 1 40.91 508 GLU B C 1
ATOM 11880 O O . GLU B 1 508 ? -26.188 57.688 26.859 1 40.91 508 GLU B O 1
ATOM 11885 N N . THR B 1 509 ? -25.297 58.219 25.406 1 43.44 509 THR B N 1
ATOM 11886 C CA . THR B 1 509 ? -26.266 57.688 24.453 1 43.44 509 THR B CA 1
ATOM 11887 C C . THR B 1 509 ? -26.281 56.188 24.469 1 43.44 509 THR B C 1
ATOM 11889 O O . THR B 1 509 ? -25.281 55.531 24.156 1 43.44 509 THR B O 1
ATOM 11892 N N . ASP B 1 510 ? -27.031 55.5 25.188 1 54.22 510 ASP B N 1
ATOM 11893 C CA . ASP B 1 510 ? -27.25 54.062 25.328 1 54.22 510 ASP B CA 1
ATOM 11894 C C . ASP B 1 510 ? -27.656 53.438 24 1 54.22 510 ASP B C 1
ATOM 11896 O O . ASP B 1 510 ? -28.719 53.75 23.453 1 54.22 510 ASP B O 1
ATOM 11900 N N . PRO B 1 511 ? -26.797 52.969 23 1 58.38 511 PRO B N 1
ATOM 11901 C CA . PRO B 1 511 ? -27.078 52.312 21.734 1 58.38 511 PRO B CA 1
ATOM 11902 C C . PRO B 1 511 ? -28.266 51.344 21.844 1 58.38 511 PRO B C 1
ATOM 11904 O O . PRO B 1 511 ? -28.812 50.906 20.812 1 58.38 511 PRO B O 1
ATOM 11907 N N . TYR B 1 512 ? -28.781 50.969 22.891 1 61.44 512 TYR B N 1
ATOM 11908 C CA . TYR B 1 512 ? -29.859 50 23.062 1 61.44 512 TYR B CA 1
ATOM 11909 C C . TYR B 1 512 ? -31.172 50.719 23.406 1 61.44 512 TYR B C 1
ATOM 11911 O O . TYR B 1 512 ? -32.062 50.156 24.031 1 61.44 512 TYR B O 1
ATOM 11919 N N . GLY B 1 513 ? -31.328 52.062 23.109 1 63.09 513 GLY B N 1
ATOM 11920 C CA . GLY B 1 513 ? -32.5 52.875 23.422 1 63.09 513 GLY B CA 1
ATOM 11921 C C . GLY B 1 513 ? -33.531 52.875 22.297 1 63.09 513 GLY B C 1
ATOM 11922 O O . GLY B 1 513 ? -34.531 53.594 22.375 1 63.09 513 GLY B O 1
ATOM 11923 N N . THR B 1 514 ? -33.375 52.125 21.219 1 73.56 514 THR B N 1
ATOM 11924 C CA . THR B 1 514 ? -34.344 52.094 20.125 1 73.56 514 THR B CA 1
ATOM 11925 C C . THR B 1 514 ? -35.625 51.406 20.547 1 73.56 514 THR B C 1
ATOM 11927 O O . THR B 1 514 ? -35.656 50.625 21.5 1 73.56 514 THR B O 1
ATOM 11930 N N . PRO B 1 515 ? -36.719 51.781 19.906 1 78.75 515 PRO B N 1
ATOM 11931 C CA . PRO B 1 515 ? -38.031 51.219 20.297 1 78.75 515 PRO B CA 1
ATOM 11932 C C . PRO B 1 515 ? -38.062 49.688 20.234 1 78.75 515 PRO B C 1
ATOM 11934 O O . PRO B 1 515 ? -38.75 49.062 21.016 1 78.75 515 PRO B O 1
ATOM 11937 N N . PHE B 1 516 ? -37.344 49.156 19.375 1 81.56 516 PHE B N 1
ATOM 11938 C CA . PHE B 1 516 ? -37.281 47.688 19.312 1 81.56 516 PHE B CA 1
ATOM 11939 C C . PHE B 1 516 ? -36.688 47.125 20.578 1 81.56 516 PHE B C 1
ATOM 11941 O O . PHE B 1 516 ? -37.219 46.188 21.156 1 81.56 516 PHE B O 1
ATOM 11948 N N . TYR B 1 517 ? -35.688 47.688 21.062 1 82.12 517 TYR B N 1
ATOM 11949 C CA . TYR B 1 517 ? -35.031 47.188 22.25 1 82.12 517 TYR B CA 1
ATOM 11950 C C . TYR B 1 517 ? -35.844 47.438 23.5 1 82.12 517 TYR B C 1
ATOM 11952 O O . TYR B 1 517 ? -35.781 46.688 24.469 1 82.12 517 TYR B O 1
ATOM 11960 N N . GLN B 1 518 ? -36.688 48.469 23.359 1 85.38 518 GLN B N 1
ATOM 11961 C CA . GLN B 1 518 ? -37.531 48.75 24.5 1 85.38 518 GLN B CA 1
ATOM 11962 C C . GLN B 1 518 ? -38.625 47.688 24.625 1 85.38 518 GLN B C 1
ATOM 11964 O O . GLN B 1 518 ? -39 47.281 25.734 1 85.38 518 GLN B O 1
ATOM 11969 N N . ARG B 1 519 ? -39.156 47.25 23.484 1 90 519 ARG B N 1
ATOM 11970 C CA . ARG B 1 519 ? -40.156 46.156 23.5 1 90 519 ARG B CA 1
ATOM 11971 C C . ARG B 1 519 ? -39.531 44.875 24.016 1 90 519 ARG B C 1
ATOM 11973 O O . ARG B 1 519 ? -40.188 44.125 24.75 1 90 519 ARG B O 1
ATOM 11980 N N . VAL B 1 520 ? -38.312 44.594 23.531 1 88.5 520 VAL B N 1
ATOM 11981 C CA . VAL B 1 520 ? -37.594 43.406 23.984 1 88.5 520 VAL B CA 1
ATOM 11982 C C . VAL B 1 520 ? -37.375 43.469 25.5 1 88.5 520 VAL B C 1
ATOM 11984 O O . VAL B 1 520 ? -37.531 42.438 26.188 1 88.5 520 VAL B O 1
ATOM 11987 N N . ARG B 1 521 ? -37.031 44.625 26.016 1 89.75 521 ARG B N 1
ATOM 11988 C CA . ARG B 1 521 ? -36.844 44.844 27.438 1 89.75 521 ARG B CA 1
ATOM 11989 C C . ARG B 1 521 ? -38.125 44.562 28.219 1 89.75 521 ARG B C 1
ATOM 11991 O O . ARG B 1 521 ? -38.062 43.938 29.297 1 89.75 521 ARG B O 1
ATOM 11998 N N . ARG B 1 522 ? -39.281 44.938 27.625 1 90.69 522 ARG B N 1
ATOM 11999 C CA . ARG B 1 522 ? -40.562 44.75 28.281 1 90.69 522 ARG B CA 1
ATOM 12000 C C . ARG B 1 522 ? -40.906 43.25 28.344 1 90.69 522 ARG B C 1
ATOM 12002 O O . ARG B 1 522 ? -41.438 42.781 29.344 1 90.69 522 ARG B O 1
ATOM 12009 N N . VAL B 1 523 ? -40.562 42.656 27.25 1 92.06 523 VAL B N 1
ATOM 12010 C CA . VAL B 1 523 ? -40.906 41.219 27.172 1 92.06 523 VAL B CA 1
ATOM 12011 C C . VAL B 1 523 ? -40.031 40.438 28.141 1 92.06 523 VAL B C 1
ATOM 12013 O O . VAL B 1 523 ? -40.5 39.531 28.828 1 92.06 523 VAL B O 1
ATOM 12016 N N . VAL B 1 524 ? -38.75 40.625 28.188 1 91.19 524 VAL B N 1
ATOM 12017 C CA . VAL B 1 524 ? -37.812 39.938 29.078 1 91.19 524 VAL B CA 1
ATOM 12018 C C . VAL B 1 524 ? -38.156 40.25 30.531 1 91.19 524 VAL B C 1
ATOM 12020 O O . VAL B 1 524 ? -38.094 39.375 31.391 1 91.19 524 VAL B O 1
ATOM 12023 N N . SER B 1 525 ? -38.531 41.562 30.812 1 90.31 525 SER B N 1
ATOM 12024 C CA . SER B 1 525 ? -38.906 41.938 32.156 1 90.31 525 SER B CA 1
ATOM 12025 C C . SER B 1 525 ? -40.188 41.25 32.625 1 90.31 525 SER B C 1
ATOM 12027 O O . SER B 1 525 ? -40.344 40.875 33.781 1 90.31 525 SER B O 1
ATOM 12029 N N . TRP B 1 526 ? -41.062 41.125 31.641 1 91.44 526 TRP B N 1
ATOM 12030 C CA . TRP B 1 526 ? -42.281 40.406 31.938 1 91.44 526 TRP B CA 1
ATOM 12031 C C . TRP B 1 526 ? -42 38.938 32.281 1 91.44 526 TRP B C 1
ATOM 12033 O O . TRP B 1 526 ? -42.594 38.375 33.188 1 91.44 526 TRP B O 1
ATOM 12043 N N . CYS B 1 527 ? -41.125 38.312 31.547 1 91.31 527 CYS B N 1
ATOM 12044 C CA . CYS B 1 527 ? -40.75 36.906 31.766 1 91.31 527 CYS B CA 1
ATOM 12045 C C . CYS B 1 527 ? -40.031 36.75 33.094 1 91.31 527 CYS B C 1
ATOM 12047 O O . CYS B 1 527 ? -40.25 35.75 33.812 1 91.31 527 CYS B O 1
ATOM 12049 N N . VAL B 1 528 ? -39.25 37.688 33.469 1 89.94 528 VAL B N 1
ATOM 12050 C CA . VAL B 1 528 ? -38.5 37.594 34.719 1 89.94 528 VAL B CA 1
ATOM 12051 C C . VAL B 1 528 ? -39.438 37.844 35.906 1 89.94 528 VAL B C 1
ATOM 12053 O O . VAL B 1 528 ? -39.25 37.281 36.969 1 89.94 528 VAL B O 1
ATOM 12056 N N . SER B 1 529 ? -40.438 38.75 35.719 1 89.88 529 SER B N 1
ATOM 12057 C CA . SER B 1 529 ? -41.375 39.062 36.781 1 89.88 529 SER B CA 1
ATOM 12058 C C . SER B 1 529 ? -42.312 37.875 37.031 1 89.88 529 SER B C 1
ATOM 12060 O O . SER B 1 529 ? -42.656 37.594 38.188 1 89.88 529 SER B O 1
ATOM 12062 N N . ARG B 1 530 ? -42.719 37.219 36 1 91.81 530 ARG B N 1
ATOM 12063 C CA . ARG B 1 530 ? -43.531 36.031 36.094 1 91.81 530 ARG B CA 1
ATOM 12064 C C . ARG B 1 530 ? -42.719 34.781 35.875 1 91.81 530 ARG B C 1
ATOM 12066 O O . ARG B 1 530 ? -43.094 33.938 35.062 1 91.81 530 ARG B O 1
ATOM 12073 N N . ARG B 1 531 ? -41.781 34.625 36.625 1 89.75 531 ARG B N 1
ATOM 12074 C CA . ARG B 1 531 ? -40.812 33.562 36.406 1 89.75 531 ARG B CA 1
ATOM 12075 C C . ARG B 1 531 ? -41.438 32.188 36.656 1 89.75 531 ARG B C 1
ATOM 12077 O O . ARG B 1 531 ? -41.125 31.219 35.938 1 89.75 531 ARG B O 1
ATOM 12084 N N . LYS B 1 532 ? -42.281 32.062 37.531 1 91.25 532 LYS B N 1
ATOM 12085 C CA . LYS B 1 532 ? -42.906 30.75 37.812 1 91.25 532 LYS B CA 1
ATOM 12086 C C . LYS B 1 532 ? -43.781 30.281 36.656 1 91.25 532 LYS B C 1
ATOM 12088 O O . LYS B 1 532 ? -43.75 29.094 36.312 1 91.25 532 LYS B O 1
ATOM 12093 N N . THR B 1 533 ? -44.469 31.188 36.062 1 91.88 533 THR B N 1
ATOM 12094 C CA . THR B 1 533 ? -45.344 30.828 34.938 1 91.88 533 THR B CA 1
ATOM 12095 C C . THR B 1 533 ? -44.531 30.422 33.719 1 91.88 533 THR B C 1
ATOM 12097 O O . THR B 1 533 ? -44.875 29.469 33.031 1 91.88 533 THR B O 1
ATOM 12100 N N . VAL B 1 534 ? -43.5 31.125 33.5 1 91.75 534 VAL B N 1
ATOM 12101 C CA . VAL B 1 534 ? -42.656 30.828 32.344 1 91.75 534 VAL B CA 1
ATOM 12102 C C . VAL B 1 534 ? -41.969 29.484 32.5 1 91.75 534 VAL B C 1
ATOM 12104 O O . VAL B 1 534 ? -41.844 28.703 31.562 1 91.75 534 VAL B O 1
ATOM 12107 N N . ILE B 1 535 ? -41.5 29.141 33.625 1 92.25 535 ILE B N 1
ATOM 12108 C CA . ILE B 1 535 ? -40.812 27.891 33.906 1 92.25 535 ILE B CA 1
ATOM 12109 C C . ILE B 1 535 ? -41.781 26.719 33.781 1 92.25 535 ILE B C 1
ATOM 12111 O O . ILE B 1 535 ? -41.469 25.703 33.188 1 92.25 535 ILE B O 1
ATOM 12115 N N . VAL B 1 536 ? -43 26.891 34.312 1 93.81 536 VAL B N 1
ATOM 12116 C CA . VAL B 1 536 ? -44 25.812 34.25 1 93.81 536 VAL B CA 1
ATOM 12117 C C . VAL B 1 536 ? -44.469 25.609 32.812 1 93.81 536 VAL B C 1
ATOM 12119 O O . VAL B 1 536 ? -44.688 24.469 32.406 1 93.81 536 VAL B O 1
ATOM 12122 N N . LEU B 1 537 ? -44.562 26.641 32.094 1 93.38 537 LEU B N 1
ATOM 12123 C CA . LEU B 1 537 ? -44.969 26.531 30.672 1 93.38 537 LEU B CA 1
ATOM 12124 C C . LEU B 1 537 ? -43.875 25.828 29.859 1 93.38 537 LEU B C 1
ATOM 12126 O O . LEU B 1 537 ? -44.188 25.031 28.984 1 93.38 537 LEU B O 1
ATOM 12130 N N . THR B 1 538 ? -42.656 26.188 30.109 1 93.06 538 THR B N 1
ATOM 12131 C CA . THR B 1 538 ? -41.562 25.547 29.375 1 93.06 538 THR B CA 1
ATOM 12132 C C . THR B 1 538 ? -41.469 24.062 29.719 1 93.06 538 THR B C 1
ATOM 12134 O O . THR B 1 538 ? -41.219 23.234 28.844 1 93.06 538 THR B O 1
ATOM 12137 N N . ILE B 1 539 ? -41.625 23.719 30.875 1 93.75 539 ILE B N 1
ATOM 12138 C CA . ILE B 1 539 ? -41.594 22.312 31.297 1 93.75 539 ILE B CA 1
ATOM 12139 C C . ILE B 1 539 ? -42.781 21.578 30.672 1 93.75 539 ILE B C 1
ATOM 12141 O O . ILE B 1 539 ? -42.656 20.422 30.25 1 93.75 539 ILE B O 1
ATOM 12145 N N . ALA B 1 540 ? -43.906 22.234 30.641 1 94.56 540 ALA B N 1
ATOM 12146 C CA . ALA B 1 540 ? -45.094 21.641 30.016 1 94.56 540 ALA B CA 1
ATOM 12147 C C . ALA B 1 540 ? -44.875 21.391 28.531 1 94.56 540 ALA B C 1
ATOM 12149 O O . ALA B 1 540 ? -45.281 20.359 27.984 1 94.56 540 ALA B O 1
ATOM 12150 N N . LEU B 1 541 ? -44.25 22.328 27.891 1 94.25 541 LEU B N 1
ATOM 12151 C CA . LEU B 1 541 ? -43.938 22.172 26.469 1 94.25 541 LEU B CA 1
ATOM 12152 C C . LEU B 1 541 ? -42.906 21.047 26.266 1 94.25 541 LEU B C 1
ATOM 12154 O O . LEU B 1 541 ? -42.969 20.328 25.266 1 94.25 541 LEU B O 1
ATOM 12158 N N . PHE B 1 542 ? -42 20.906 27.141 1 93.69 542 PHE B N 1
ATOM 12159 C CA . PHE B 1 542 ? -41 19.859 27.062 1 93.69 542 PHE B CA 1
ATOM 12160 C C . PHE B 1 542 ? -41.656 18.484 27.219 1 93.69 542 PHE B C 1
ATOM 12162 O O . PHE B 1 542 ? -41.375 17.578 26.438 1 93.69 542 PHE B O 1
ATOM 12169 N N . VAL B 1 543 ? -42.469 18.344 28.172 1 94.38 543 VAL B N 1
ATOM 12170 C CA . VAL B 1 543 ? -43.156 17.078 28.406 1 94.38 543 VAL B CA 1
ATOM 12171 C C . VAL B 1 543 ? -44.094 16.766 27.219 1 94.38 543 VAL B C 1
ATOM 12173 O O . VAL B 1 543 ? -44.188 15.617 26.812 1 94.38 543 VAL B O 1
ATOM 12176 N N . GLY B 1 544 ? -44.719 17.75 26.766 1 93.5 544 GLY B N 1
ATOM 12177 C CA . GLY B 1 544 ? -45.531 17.578 25.578 1 93.5 544 GLY B CA 1
ATOM 12178 C C . GLY B 1 544 ? -44.75 17.125 24.375 1 93.5 544 GLY B C 1
ATOM 12179 O O . GLY B 1 544 ? -45.219 16.312 23.578 1 93.5 544 GLY B O 1
ATOM 12180 N N . SER B 1 545 ? -43.625 17.719 24.219 1 92.81 545 SER B N 1
ATOM 12181 C CA . SER B 1 545 ? -42.75 17.344 23.094 1 92.81 545 SER B CA 1
ATOM 12182 C C . SER B 1 545 ? -42.281 15.898 23.219 1 92.81 545 SER B C 1
ATOM 12184 O O . SER B 1 545 ? -42.188 15.188 22.219 1 92.81 545 SER B O 1
ATOM 12186 N N . VAL B 1 546 ? -42 15.445 24.359 1 91.25 546 VAL B N 1
ATOM 12187 C CA . VAL B 1 546 ? -41.562 14.07 24.578 1 91.25 546 VAL B CA 1
ATOM 12188 C C . VAL B 1 546 ? -42.688 13.109 24.281 1 91.25 546 VAL B C 1
ATOM 12190 O O . VAL B 1 546 ? -42.5 12.039 23.719 1 91.25 546 VAL B O 1
ATOM 12193 N N . MET B 1 547 ? -43.844 13.484 24.562 1 91.69 547 MET B N 1
ATOM 12194 C CA . MET B 1 547 ? -45 12.656 24.297 1 91.69 547 MET B CA 1
ATOM 12195 C C . MET B 1 547 ? -45.312 12.633 22.797 1 91.69 547 MET B C 1
ATOM 12197 O O . MET B 1 547 ? -45.75 11.609 22.266 1 91.69 547 MET B O 1
ATOM 12201 N N . SER B 1 548 ? -45.094 13.664 22.234 1 90.81 548 SER B N 1
ATOM 12202 C CA . SER B 1 548 ? -45.344 13.75 20.797 1 90.81 548 SER B CA 1
ATOM 12203 C C . SER B 1 548 ? -44.312 13.008 19.984 1 90.81 548 SER B C 1
ATOM 12205 O O . SER B 1 548 ? -44.5 12.68 18.812 1 90.81 548 SER B O 1
ATOM 12207 N N . PHE B 1 549 ? -43.25 12.719 20.562 1 87.81 549 PHE B N 1
ATOM 12208 C CA . PHE B 1 549 ? -42.188 12.016 19.891 1 87.81 549 PHE B CA 1
ATOM 12209 C C . PHE B 1 549 ? -42.625 10.617 19.484 1 87.81 549 PHE B C 1
ATOM 12211 O O . PHE B 1 549 ? -42.094 10.055 18.516 1 87.81 549 PHE B O 1
ATOM 12218 N N . ARG B 1 550 ? -43.531 10.102 20.078 1 81.56 550 ARG B N 1
ATOM 12219 C CA . ARG B 1 550 ? -44.031 8.766 19.781 1 81.56 550 ARG B CA 1
ATOM 12220 C C . ARG B 1 550 ? -44.688 8.727 18.406 1 81.56 550 ARG B C 1
ATOM 12222 O O . ARG B 1 550 ? -44.781 7.668 17.781 1 81.56 550 ARG B O 1
ATOM 12229 N N . PHE B 1 551 ? -44.938 9.844 17.891 1 82.56 551 PHE B N 1
ATOM 12230 C CA . PHE B 1 551 ? -45.656 9.914 16.609 1 82.56 551 PHE B CA 1
ATOM 12231 C C . PHE B 1 551 ? -44.656 10.148 15.469 1 82.56 551 PHE B C 1
ATOM 12233 O O . PHE B 1 551 ? -45.062 10.117 14.297 1 82.56 551 PHE B O 1
ATOM 12240 N N . VAL B 1 552 ? -43.5 10.305 15.773 1 85.19 552 VAL B N 1
ATOM 12241 C CA . VAL B 1 552 ? -42.5 10.508 14.742 1 85.19 552 VAL B CA 1
ATOM 12242 C C . VAL B 1 552 ? -41.938 9.164 14.289 1 85.19 552 VAL B C 1
ATOM 12244 O O . VAL B 1 552 ? -41.562 8.336 15.117 1 85.19 552 VAL B O 1
ATOM 12247 N N . GLU B 1 553 ? -41.938 8.891 12.992 1 83.06 553 GLU B N 1
ATOM 12248 C CA . GLU B 1 553 ? -41.406 7.645 12.438 1 83.06 553 GLU B CA 1
ATOM 12249 C C . GLU B 1 553 ? -39.906 7.547 12.625 1 83.06 553 GLU B C 1
ATOM 12251 O O . GLU B 1 553 ? -39.188 8.547 12.516 1 83.06 553 GLU B O 1
ATOM 12256 N N . GLN B 1 554 ? -39.5 6.426 12.938 1 80.56 554 GLN B N 1
ATOM 12257 C CA . GLN B 1 554 ? -38.062 6.195 13.133 1 80.56 554 GLN B CA 1
ATOM 12258 C C . GLN B 1 554 ? -37.438 5.562 11.898 1 80.56 554 GLN B C 1
ATOM 12260 O O . GLN B 1 554 ? -37.969 4.602 11.344 1 80.56 554 GLN B O 1
ATOM 12265 N N . GLN B 1 555 ? -36.469 6.215 11.359 1 79.06 555 GLN B N 1
ATOM 12266 C CA . GLN B 1 555 ? -35.75 5.707 10.188 1 79.06 555 GLN B CA 1
ATOM 12267 C C . GLN B 1 555 ? -34.281 5.555 10.461 1 79.06 555 GLN B C 1
ATOM 12269 O O . GLN B 1 555 ? -33.688 6.383 11.156 1 79.06 555 GLN B O 1
ATOM 12274 N N . PHE B 1 556 ? -33.75 4.402 10.008 1 76.25 556 PHE B N 1
ATOM 12275 C CA . PHE B 1 556 ? -32.281 4.238 10.156 1 76.25 556 PHE B CA 1
ATOM 12276 C C . PHE B 1 556 ? -31.547 5.141 9.18 1 76.25 556 PHE B C 1
ATOM 12278 O O . PHE B 1 556 ? -31.078 6.215 9.562 1 76.25 556 PHE B O 1
ATOM 12285 N N . PHE B 1 557 ? -31.484 4.797 7.91 1 75.06 557 PHE B N 1
ATOM 12286 C CA . PHE B 1 557 ? -30.906 5.621 6.859 1 75.06 557 PHE B CA 1
ATOM 12287 C C . PHE B 1 557 ? -31.922 5.84 5.73 1 75.06 557 PHE B C 1
ATOM 12289 O O . PHE B 1 557 ? -32.719 4.945 5.414 1 75.06 557 PHE B O 1
ATOM 12296 N N . PRO B 1 558 ? -31.828 6.957 5.152 1 77.56 558 PRO B N 1
ATOM 12297 C CA . PRO B 1 558 ? -32.75 7.211 4.035 1 77.56 558 PRO B CA 1
ATOM 12298 C C . PRO B 1 558 ? -32.312 6.52 2.746 1 77.56 558 PRO B C 1
ATOM 12300 O O . PRO B 1 558 ? -31.172 6.035 2.656 1 77.56 558 PRO B O 1
ATOM 12303 N N . ALA B 1 559 ? -33.219 6.477 1.848 1 77.56 559 ALA B N 1
ATOM 12304 C CA . ALA B 1 559 ? -32.906 5.941 0.525 1 77.56 559 ALA B CA 1
ATOM 12305 C C . ALA B 1 559 ? -31.938 6.863 -0.228 1 77.56 559 ALA B C 1
ATOM 12307 O O . ALA B 1 559 ? -31.906 8.07 0.033 1 77.56 559 ALA B O 1
ATOM 12308 N N . SER B 1 560 ? -31.172 6.219 -1.095 1 79.69 560 SER B N 1
ATOM 12309 C CA . SER B 1 560 ? -30.203 6.977 -1.868 1 79.69 560 SER B CA 1
ATOM 12310 C C . SER B 1 560 ? -30.859 7.75 -3.002 1 79.69 560 SER B C 1
ATOM 12312 O O . SER B 1 560 ? -31.969 7.41 -3.42 1 79.69 560 SER B O 1
ATOM 12314 N N . GLY B 1 561 ? -30.266 8.805 -3.396 1 77.19 561 GLY B N 1
ATOM 12315 C CA . GLY B 1 561 ? -30.75 9.578 -4.531 1 77.19 561 GLY B CA 1
ATOM 12316 C C . GLY B 1 561 ? -30.266 9.047 -5.863 1 77.19 561 GLY B C 1
ATOM 12317 O O . GLY B 1 561 ? -30.438 9.695 -6.898 1 77.19 561 GLY B O 1
ATOM 12318 N N . ARG B 1 562 ? -29.734 7.859 -5.797 1 84.94 562 ARG B N 1
ATOM 12319 C CA . ARG B 1 562 ? -29.25 7.258 -7.039 1 84.94 562 ARG B CA 1
ATOM 12320 C C . ARG B 1 562 ? -30.422 6.848 -7.93 1 84.94 562 ARG B C 1
ATOM 12322 O O . ARG B 1 562 ? -31.516 6.551 -7.434 1 84.94 562 ARG B O 1
ATOM 12329 N N . LEU B 1 563 ? -30.172 6.84 -9.219 1 88.12 563 LEU B N 1
ATOM 12330 C CA . LEU B 1 563 ? -31.234 6.602 -10.188 1 88.12 563 LEU B CA 1
ATOM 12331 C C . LEU B 1 563 ? -31.344 5.117 -10.523 1 88.12 563 LEU B C 1
ATOM 12333 O O . LEU B 1 563 ? -32.25 4.703 -11.266 1 88.12 563 LEU B O 1
ATOM 12337 N N . GLU B 1 564 ? -30.516 4.324 -9.922 1 90.38 564 GLU B N 1
ATOM 12338 C CA . GLU B 1 564 ? -30.5 2.896 -10.227 1 90.38 564 GLU B CA 1
ATOM 12339 C C . GLU B 1 564 ? -31.531 2.146 -9.391 1 90.38 564 GLU B C 1
ATOM 12341 O O . GLU B 1 564 ? -31.734 2.455 -8.211 1 90.38 564 GLU B O 1
ATOM 12346 N N . LEU B 1 565 ? -32.25 1.233 -9.992 1 92.5 565 LEU B N 1
ATOM 12347 C CA . LEU B 1 565 ? -33.156 0.325 -9.32 1 92.5 565 LEU B CA 1
ATOM 12348 C C . LEU B 1 565 ? -32.688 -1.118 -9.43 1 92.5 565 LEU B C 1
ATOM 12350 O O . LEU B 1 565 ? -32.188 -1.539 -10.484 1 92.5 565 LEU B O 1
ATOM 12354 N N . MET B 1 566 ? -32.75 -1.744 -8.352 1 93.12 566 MET B N 1
ATOM 12355 C CA . MET B 1 566 ? -32.375 -3.148 -8.344 1 93.12 566 MET B CA 1
ATOM 12356 C C . MET B 1 566 ? -33.594 -4.062 -8.43 1 93.12 566 MET B C 1
ATOM 12358 O O . MET B 1 566 ? -34.562 -3.879 -7.691 1 93.12 566 MET B O 1
ATOM 12362 N N . VAL B 1 567 ? -33.531 -4.977 -9.312 1 94.88 567 VAL B N 1
ATOM 12363 C CA . VAL B 1 567 ? -34.594 -5.961 -9.461 1 94.88 567 VAL B CA 1
ATOM 12364 C C . VAL B 1 567 ? -34.031 -7.367 -9.297 1 94.88 567 VAL B C 1
ATOM 12366 O O . VAL B 1 567 ? -33.188 -7.805 -10.086 1 94.88 567 VAL B O 1
ATOM 12369 N N . ASP B 1 568 ? -34.469 -8.039 -8.281 1 93.56 568 ASP B N 1
ATOM 12370 C CA . ASP B 1 568 ? -34.031 -9.406 -8.023 1 93.56 568 ASP B CA 1
ATOM 12371 C C . ASP B 1 568 ? -35.094 -10.414 -8.508 1 93.56 568 ASP B C 1
ATOM 12373 O O . ASP B 1 568 ? -36.281 -10.227 -8.289 1 93.56 568 ASP B O 1
ATOM 12377 N N . LEU B 1 569 ? -34.594 -11.398 -9.18 1 94.31 569 LEU B N 1
ATOM 12378 C CA . LEU B 1 569 ? -35.406 -12.531 -9.578 1 94.31 569 LEU B CA 1
ATOM 12379 C C . LEU B 1 569 ? -34.875 -13.828 -8.977 1 94.31 569 LEU B C 1
ATOM 12381 O O . LEU B 1 569 ? -33.781 -14.273 -9.312 1 94.31 569 LEU B O 1
ATOM 12385 N N . LYS B 1 570 ? -35.656 -14.383 -8.078 1 91.69 570 LYS B N 1
ATOM 12386 C CA . LYS B 1 570 ? -35.25 -15.648 -7.465 1 91.69 570 LYS B CA 1
ATOM 12387 C C . LYS B 1 570 ? -36.188 -16.781 -7.852 1 91.69 570 LYS B C 1
ATOM 12389 O O . LYS B 1 570 ? -37.406 -16.688 -7.617 1 91.69 570 LYS B O 1
ATOM 12394 N N . LEU B 1 571 ? -35.625 -17.75 -8.492 1 90.56 571 LEU B N 1
ATOM 12395 C CA . LEU B 1 571 ? -36.375 -18.953 -8.836 1 90.56 571 LEU B CA 1
ATOM 12396 C C . LEU B 1 571 ? -36.25 -20.016 -7.75 1 90.56 571 LEU B C 1
ATOM 12398 O O . LEU B 1 571 ? -35.562 -19.781 -6.734 1 90.56 571 LEU B O 1
ATOM 12402 N N . ALA B 1 572 ? -36.969 -21.141 -7.914 1 84 572 ALA B N 1
ATOM 12403 C CA . ALA B 1 572 ? -36.906 -22.234 -6.945 1 84 572 ALA B CA 1
ATOM 12404 C C . ALA B 1 572 ? -35.5 -22.812 -6.863 1 84 572 ALA B C 1
ATOM 12406 O O . ALA B 1 572 ? -34.75 -22.766 -7.84 1 84 572 ALA B O 1
ATOM 12407 N N . GLU B 1 573 ? -35.281 -23.312 -5.625 1 82.38 573 GLU B N 1
ATOM 12408 C CA . GLU B 1 573 ? -33.969 -23.922 -5.434 1 82.38 573 GLU B CA 1
ATOM 12409 C C . GLU B 1 573 ? -33.781 -25.125 -6.352 1 82.38 573 GLU B C 1
ATOM 12411 O O . GLU B 1 573 ? -34.656 -25.969 -6.465 1 82.38 573 GLU B O 1
ATOM 12416 N N . GLY B 1 574 ? -32.875 -25.141 -7.242 1 79.19 574 GLY B N 1
ATOM 12417 C CA . GLY B 1 574 ? -32.625 -26.234 -8.164 1 79.19 574 GLY B CA 1
ATOM 12418 C C . GLY B 1 574 ? -32.875 -25.875 -9.609 1 79.19 574 GLY B C 1
ATOM 12419 O O . GLY B 1 574 ? -32.656 -26.688 -10.516 1 79.19 574 GLY B O 1
ATOM 12420 N N . ALA B 1 575 ? -33.406 -24.703 -9.688 1 84.56 575 ALA B N 1
ATOM 12421 C CA . ALA B 1 575 ? -33.656 -24.25 -11.055 1 84.56 575 ALA B CA 1
ATOM 12422 C C . ALA B 1 575 ? -32.344 -24.172 -11.836 1 84.56 575 ALA B C 1
ATOM 12424 O O . ALA B 1 575 ? -31.281 -23.875 -11.258 1 84.56 575 ALA B O 1
ATOM 12425 N N . SER B 1 576 ? -32.469 -24.516 -13.117 1 86.88 576 SER B N 1
ATOM 12426 C CA . SER B 1 576 ? -31.297 -24.469 -13.977 1 86.88 576 SER B CA 1
ATOM 12427 C C . SER B 1 576 ? -30.984 -23.031 -14.406 1 86.88 576 SER B C 1
ATOM 12429 O O . SER B 1 576 ? -31.859 -22.172 -14.383 1 86.88 576 SER B O 1
ATOM 12431 N N . LEU B 1 577 ? -29.812 -22.828 -14.703 1 89.38 577 LEU B N 1
ATOM 12432 C CA . LEU B 1 577 ? -29.375 -21.516 -15.195 1 89.38 577 LEU B CA 1
ATOM 12433 C C . LEU B 1 577 ? -30.094 -21.156 -16.5 1 89.38 577 LEU B C 1
ATOM 12435 O O . LEU B 1 577 ? -30.375 -19.984 -16.75 1 89.38 577 LEU B O 1
ATOM 12439 N N . SER B 1 578 ? -30.422 -22.125 -17.25 1 88.81 578 SER B N 1
ATOM 12440 C CA . SER B 1 578 ? -31.141 -21.891 -18.5 1 88.81 578 SER B CA 1
ATOM 12441 C C . SER B 1 578 ? -32.531 -21.375 -18.25 1 88.81 578 SER B C 1
ATOM 12443 O O . SER B 1 578 ? -33.031 -20.516 -18.969 1 88.81 578 SER B O 1
ATOM 12445 N N . ASN B 1 579 ? -33.125 -21.953 -17.234 1 90.75 579 ASN B N 1
ATOM 12446 C CA . ASN B 1 579 ? -34.438 -21.453 -16.844 1 90.75 579 ASN B CA 1
ATOM 12447 C C . ASN B 1 579 ? -34.375 -20.016 -16.375 1 90.75 579 ASN B C 1
ATOM 12449 O O . ASN B 1 579 ? -35.25 -19.203 -16.734 1 90.75 579 ASN B O 1
ATOM 12453 N N . THR B 1 580 ? -33.469 -19.75 -15.609 1 92.69 580 THR B N 1
ATOM 12454 C CA . THR B 1 580 ? -33.281 -18.391 -15.125 1 92.69 580 THR B CA 1
ATOM 12455 C C . THR B 1 580 ? -33.031 -17.422 -16.281 1 92.69 580 THR B C 1
ATOM 12457 O O . THR B 1 580 ? -33.562 -16.312 -16.297 1 92.69 580 THR B O 1
ATOM 12460 N N . ALA B 1 581 ? -32.25 -17.812 -17.266 1 93.12 581 ALA B N 1
ATOM 12461 C CA . ALA B 1 581 ? -31.953 -16.984 -18.422 1 93.12 581 ALA B CA 1
ATOM 12462 C C . ALA B 1 581 ? -33.219 -16.703 -19.25 1 93.12 581 ALA B C 1
ATOM 12464 O O . ALA B 1 581 ? -33.375 -15.625 -19.797 1 93.12 581 ALA B O 1
ATOM 12465 N N . GLU B 1 582 ? -34.062 -17.656 -19.281 1 92.75 582 GLU B N 1
ATOM 12466 C CA . GLU B 1 582 ? -35.312 -17.484 -20.031 1 92.75 582 GLU B CA 1
ATOM 12467 C C . GLU B 1 582 ? -36.219 -16.453 -19.375 1 92.75 582 GLU B C 1
ATOM 12469 O O . GLU B 1 582 ? -36.844 -15.633 -20.047 1 92.75 582 GLU B O 1
ATOM 12474 N N . GLN B 1 583 ? -36.25 -16.578 -18.062 1 94 583 GLN B N 1
ATOM 12475 C CA . GLN B 1 583 ? -37.062 -15.602 -17.328 1 94 583 GLN B CA 1
ATOM 12476 C C . GLN B 1 583 ? -36.469 -14.203 -17.469 1 94 583 GLN B C 1
ATOM 12478 O O . GLN B 1 583 ? -37.219 -13.219 -17.531 1 94 583 GLN B O 1
ATOM 12483 N N . VAL B 1 584 ? -35.25 -14.117 -17.484 1 95.38 584 VAL B N 1
ATOM 12484 C CA . VAL B 1 584 ? -34.562 -12.836 -17.625 1 95.38 584 VAL B CA 1
ATOM 12485 C C . VAL B 1 584 ? -34.875 -12.234 -19 1 95.38 584 VAL B C 1
ATOM 12487 O O . VAL B 1 584 ? -35.156 -11.039 -19.109 1 95.38 584 VAL B O 1
ATOM 12490 N N . LYS B 1 585 ? -34.844 -13.039 -20.031 1 94.94 585 LYS B N 1
ATOM 12491 C CA . LYS B 1 585 ? -35.125 -12.57 -21.375 1 94.94 585 LYS B CA 1
ATOM 12492 C C . LYS B 1 585 ? -36.562 -12.062 -21.484 1 94.94 585 LYS B C 1
ATOM 12494 O O . LYS B 1 585 ? -36.844 -11.102 -22.219 1 94.94 585 LYS B O 1
ATOM 12499 N N . ARG B 1 586 ? -37.406 -12.703 -20.766 1 93.88 586 ARG B N 1
ATOM 12500 C CA . ARG B 1 586 ? -38.781 -12.281 -20.75 1 93.88 586 ARG B CA 1
ATOM 12501 C C . ARG B 1 586 ? -38.938 -10.891 -20.141 1 93.88 586 ARG B C 1
ATOM 12503 O O . ARG B 1 586 ? -39.656 -10.055 -20.688 1 93.88 586 ARG B O 1
ATOM 12510 N N . LEU B 1 587 ? -38.312 -10.711 -19.047 1 94.75 587 LEU B N 1
ATOM 12511 C CA . LEU B 1 587 ? -38.375 -9.398 -18.422 1 94.75 587 LEU B CA 1
ATOM 12512 C C . LEU B 1 587 ? -37.688 -8.336 -19.266 1 94.75 587 LEU B C 1
ATOM 12514 O O . LEU B 1 587 ? -38.125 -7.191 -19.328 1 94.75 587 LEU B O 1
ATOM 12518 N N . GLU B 1 588 ? -36.625 -8.656 -19.859 1 95.19 588 GLU B N 1
ATOM 12519 C CA . GLU B 1 588 ? -35.906 -7.723 -20.734 1 95.19 588 GLU B CA 1
ATOM 12520 C C . GLU B 1 588 ? -36.812 -7.234 -21.875 1 95.19 588 GLU B C 1
ATOM 12522 O O . GLU B 1 588 ? -36.75 -6.062 -22.25 1 95.19 588 GLU B O 1
ATOM 12527 N N . ALA B 1 589 ? -37.562 -8.109 -22.375 1 93.25 589 ALA B N 1
ATOM 12528 C CA . ALA B 1 589 ? -38.469 -7.766 -23.469 1 93.25 589 ALA B CA 1
ATOM 12529 C C . ALA B 1 589 ? -39.5 -6.75 -23.031 1 93.25 589 ALA B C 1
ATOM 12531 O O . ALA B 1 589 ? -39.906 -5.887 -23.797 1 93.25 589 ALA B O 1
ATOM 12532 N N . MET B 1 590 ? -39.812 -6.875 -21.812 1 93.5 590 MET B N 1
ATOM 12533 C CA . MET B 1 590 ? -40.812 -5.938 -21.266 1 93.5 590 MET B CA 1
ATOM 12534 C C . MET B 1 590 ? -40.156 -4.59 -20.969 1 93.5 590 MET B C 1
ATOM 12536 O O . MET B 1 590 ? -40.781 -3.543 -21.172 1 93.5 590 MET B O 1
ATOM 12540 N N . LEU B 1 591 ? -38.969 -4.641 -20.469 1 94.44 591 LEU B N 1
ATOM 12541 C CA . LEU B 1 591 ? -38.25 -3.414 -20.125 1 94.44 591 LEU B CA 1
ATOM 12542 C C . LEU B 1 591 ? -37.906 -2.605 -21.375 1 94.44 591 LEU B C 1
ATOM 12544 O O . LEU B 1 591 ? -37.875 -1.375 -21.328 1 94.44 591 LEU B O 1
ATOM 12548 N N . LYS B 1 592 ? -37.688 -3.271 -22.453 1 91.56 592 LYS B N 1
ATOM 12549 C CA . LYS B 1 592 ? -37.344 -2.613 -23.703 1 91.56 592 LYS B CA 1
ATOM 12550 C C . LYS B 1 592 ? -38.5 -1.715 -24.188 1 91.56 592 LYS B C 1
ATOM 12552 O O . LYS B 1 592 ? -38.25 -0.679 -24.812 1 91.56 592 LYS B O 1
ATOM 12557 N N . LYS B 1 593 ? -39.688 -1.97 -23.844 1 88.25 593 LYS B N 1
ATOM 12558 C CA . LYS B 1 593 ? -40.875 -1.259 -24.344 1 88.25 593 LYS B CA 1
ATOM 12559 C C . LYS B 1 593 ? -41.219 -0.086 -23.422 1 88.25 593 LYS B C 1
ATOM 12561 O O . LYS B 1 593 ? -42 0.79 -23.812 1 88.25 593 LYS B O 1
ATOM 12566 N N . ARG B 1 594 ? -40.594 -0.054 -22.328 1 89.12 594 ARG B N 1
ATOM 12567 C CA . ARG B 1 594 ? -40.938 0.97 -21.344 1 89.12 594 ARG B CA 1
ATOM 12568 C C . ARG B 1 594 ? -40.094 2.223 -21.531 1 89.12 594 ARG B C 1
ATOM 12570 O O . ARG B 1 594 ? -38.875 2.129 -21.766 1 89.12 594 ARG B O 1
ATOM 12577 N N . GLU B 1 595 ? -40.719 3.391 -21.469 1 87.62 595 GLU B N 1
ATOM 12578 C CA . GLU B 1 595 ? -40.031 4.672 -21.578 1 87.62 595 GLU B CA 1
ATOM 12579 C C . GLU B 1 595 ? -39.5 5.129 -20.219 1 87.62 595 GLU B C 1
ATOM 12581 O O . GLU B 1 595 ? -40 4.703 -19.188 1 87.62 595 GLU B O 1
ATOM 12586 N N . GLY B 1 596 ? -38.438 5.82 -20.172 1 89.12 596 GLY B N 1
ATOM 12587 C CA . GLY B 1 596 ? -37.875 6.379 -18.953 1 89.12 596 GLY B CA 1
ATOM 12588 C C . GLY B 1 596 ? -36.656 5.629 -18.453 1 89.12 596 GLY B C 1
ATOM 12589 O O . GLY B 1 596 ? -36.156 5.91 -17.375 1 89.12 596 GLY B O 1
ATOM 12590 N N . ILE B 1 597 ? -36.312 4.641 -19.266 1 92.38 597 ILE B N 1
ATOM 12591 C CA . ILE B 1 597 ? -35.125 3.842 -18.891 1 92.38 597 ILE B CA 1
ATOM 12592 C C . ILE B 1 597 ? -33.938 4.27 -19.719 1 92.38 597 ILE B C 1
ATOM 12594 O O . ILE B 1 597 ? -34.031 4.426 -20.938 1 92.38 597 ILE B O 1
ATOM 12598 N N . ASP B 1 598 ? -32.875 4.664 -19.078 1 90.81 598 ASP B N 1
ATOM 12599 C CA . ASP B 1 598 ? -31.641 5.004 -19.766 1 90.81 598 ASP B CA 1
ATOM 12600 C C . ASP B 1 598 ? -30.906 3.744 -20.219 1 90.81 598 ASP B C 1
ATOM 12602 O O . ASP B 1 598 ? -30.562 3.609 -21.391 1 90.81 598 ASP B O 1
ATOM 12606 N N . SER B 1 599 ? -30.672 2.863 -19.234 1 92 599 SER B N 1
ATOM 12607 C CA . SER B 1 599 ? -30.016 1.595 -19.547 1 92 599 SER B CA 1
ATOM 12608 C C . SER B 1 599 ? -30.375 0.527 -18.516 1 92 599 SER B C 1
ATOM 12610 O O . SER B 1 599 ? -30.875 0.842 -17.438 1 92 599 SER B O 1
ATOM 12612 N N . TYR B 1 600 ? -30.297 -0.7 -18.906 1 94.69 600 TYR B N 1
ATOM 12613 C CA . TYR B 1 600 ? -30.484 -1.802 -17.969 1 94.69 600 TYR B CA 1
ATOM 12614 C C . TYR B 1 600 ? -29.469 -2.912 -18.219 1 94.69 600 TYR B C 1
ATOM 12616 O O . TYR B 1 600 ? -29.078 -3.164 -19.359 1 94.69 600 TYR B O 1
ATOM 12624 N N . VAL B 1 601 ? -29.016 -3.486 -17.172 1 95.06 601 VAL B N 1
ATOM 12625 C CA . VAL B 1 601 ? -28.062 -4.598 -17.203 1 95.06 601 VAL B CA 1
ATOM 12626 C C . VAL B 1 601 ? -28.609 -5.762 -16.375 1 95.06 601 VAL B C 1
ATOM 12628 O O . VAL B 1 601 ? -29.219 -5.559 -15.328 1 95.06 601 VAL B O 1
ATOM 12631 N N . ALA B 1 602 ? -28.453 -6.91 -16.891 1 95.81 602 ALA B N 1
ATOM 12632 C CA . ALA B 1 602 ? -28.891 -8.117 -16.188 1 95.81 602 ALA B CA 1
ATOM 12633 C C . ALA B 1 602 ? -27.719 -9.047 -15.898 1 95.81 602 ALA B C 1
ATOM 12635 O O . ALA B 1 602 ? -26.859 -9.258 -16.766 1 95.81 602 ALA B O 1
ATOM 12636 N N . TYR B 1 603 ? -27.656 -9.453 -14.758 1 95.06 603 TYR B N 1
ATOM 12637 C CA . TYR B 1 603 ? -26.703 -10.477 -14.336 1 95.06 603 TYR B CA 1
ATOM 12638 C C . TYR B 1 603 ? -27.406 -11.805 -14.086 1 95.06 603 TYR B C 1
ATOM 12640 O O . TYR B 1 603 ? -28.219 -11.922 -13.156 1 95.06 603 TYR B O 1
ATOM 12648 N N . VAL B 1 604 ? -27.078 -12.727 -14.883 1 94.19 604 VAL B N 1
ATOM 12649 C CA . VAL B 1 604 ? -27.766 -14.016 -14.805 1 94.19 604 VAL B CA 1
ATOM 12650 C C . VAL B 1 604 ? -26.906 -15.008 -14.016 1 94.19 604 VAL B C 1
ATOM 12652 O O . VAL B 1 604 ? -25.781 -15.297 -14.398 1 94.19 604 VAL B O 1
ATOM 12655 N N . GLY B 1 605 ? -27.391 -15.523 -13.023 1 91.5 605 GLY B N 1
ATOM 12656 C CA . GLY B 1 605 ? -26.688 -16.516 -12.227 1 91.5 605 GLY B CA 1
ATOM 12657 C C . GLY B 1 605 ? -25.812 -15.906 -11.148 1 91.5 605 GLY B C 1
ATOM 12658 O O . GLY B 1 605 ? -25.062 -16.609 -10.477 1 91.5 605 GLY B O 1
ATOM 12659 N N . THR B 1 606 ? -25.766 -14.664 -11.109 1 89.5 606 THR B N 1
ATOM 12660 C CA . THR B 1 606 ? -24.969 -13.945 -10.109 1 89.5 606 THR B CA 1
ATOM 12661 C C . THR B 1 606 ? -25.578 -12.57 -9.836 1 89.5 606 THR B C 1
ATOM 12663 O O . THR B 1 606 ? -26.5 -12.141 -10.523 1 89.5 606 THR B O 1
ATOM 12666 N N . GLY B 1 607 ? -25.156 -12.062 -8.766 1 88.69 607 GLY B N 1
ATOM 12667 C CA . GLY B 1 607 ? -25.562 -10.695 -8.469 1 88.69 607 GLY B CA 1
ATOM 12668 C C . GLY B 1 607 ? -24.625 -9.656 -9.07 1 88.69 607 GLY B C 1
ATOM 12669 O O . GLY B 1 607 ? -23.562 -10 -9.586 1 88.69 607 GLY B O 1
ATOM 12670 N N . SER B 1 608 ? -25.062 -8.477 -9.07 1 89.06 608 SER B N 1
ATOM 12671 C CA . SER B 1 608 ? -24.266 -7.367 -9.57 1 89.06 608 SER B CA 1
ATOM 12672 C C . SER B 1 608 ? -23 -7.188 -8.75 1 89.06 608 SER B C 1
ATOM 12674 O O . SER B 1 608 ? -22.984 -7.43 -7.539 1 89.06 608 SER B O 1
ATOM 12676 N N . PRO B 1 609 ? -21.906 -6.879 -9.477 1 88.94 609 PRO B N 1
ATOM 12677 C CA . PRO B 1 609 ? -20.719 -6.473 -8.703 1 88.94 609 PRO B CA 1
ATOM 12678 C C . PRO B 1 609 ? -20.969 -5.203 -7.887 1 88.94 609 PRO B C 1
ATOM 12680 O O . PRO B 1 609 ? -21.875 -4.426 -8.195 1 88.94 609 PRO B O 1
ATOM 12683 N N . ARG B 1 610 ? -20.266 -5.062 -6.883 1 85.94 610 ARG B N 1
ATOM 12684 C CA . ARG B 1 610 ? -20.422 -3.902 -6.012 1 85.94 610 ARG B CA 1
ATOM 12685 C C . ARG B 1 610 ? -19.984 -2.623 -6.719 1 85.94 610 ARG B C 1
ATOM 12687 O O . ARG B 1 610 ? -18.797 -2.307 -6.766 1 85.94 610 ARG B O 1
ATOM 12694 N N . PHE B 1 611 ? -20.875 -1.983 -7.27 1 84.94 611 PHE B N 1
ATOM 12695 C CA . PHE B 1 611 ? -20.562 -0.722 -7.926 1 84.94 611 PHE B CA 1
ATOM 12696 C C . PHE B 1 611 ? -20.859 0.458 -7.012 1 84.94 611 PHE B C 1
ATOM 12698 O O . PHE B 1 611 ? -20.469 1.592 -7.301 1 84.94 611 PHE B O 1
ATOM 12705 N N . TYR B 1 612 ? -21.625 0.095 -5.969 1 82.88 612 TYR B N 1
ATOM 12706 C CA . TYR B 1 612 ? -22 1.028 -4.91 1 82.88 612 TYR B CA 1
ATOM 12707 C C . TYR B 1 612 ? -21.625 0.476 -3.539 1 82.88 612 TYR B C 1
ATOM 12709 O O . TYR B 1 612 ? -21.906 -0.688 -3.236 1 82.88 612 TYR B O 1
ATOM 12717 N N . LEU B 1 613 ? -20.984 1.14 -2.783 1 75.94 613 LEU B N 1
ATOM 12718 C CA . LEU B 1 613 ? -20.391 0.67 -1.531 1 75.94 613 LEU B CA 1
ATOM 12719 C C . LEU B 1 613 ? -21.453 -0.013 -0.662 1 75.94 613 LEU B C 1
ATOM 12721 O O . LEU B 1 613 ? -21.219 -1.123 -0.172 1 75.94 613 LEU B O 1
ATOM 12725 N N . PRO B 1 614 ? -22.594 0.573 -0.471 1 74.12 614 PRO B N 1
ATOM 12726 C CA . PRO B 1 614 ? -23.578 -0.045 0.43 1 74.12 614 PRO B CA 1
ATOM 12727 C C . PRO B 1 614 ? -24.375 -1.152 -0.243 1 74.12 614 PRO B C 1
ATOM 12729 O O . PRO B 1 614 ? -25.344 -1.67 0.343 1 74.12 614 PRO B O 1
ATOM 12732 N N . LEU B 1 615 ? -24 -1.591 -1.365 1 76.81 615 LEU B N 1
ATOM 12733 C CA . LEU B 1 615 ? -24.734 -2.623 -2.082 1 76.81 615 LEU B CA 1
ATOM 12734 C C . LEU B 1 615 ? -24.594 -3.977 -1.398 1 76.81 615 LEU B C 1
ATOM 12736 O O . LEU B 1 615 ? -23.484 -4.34 -0.967 1 76.81 615 LEU B O 1
ATOM 12740 N N . ASP B 1 616 ? -25.734 -4.594 -1.179 1 76.12 616 ASP B N 1
ATOM 12741 C CA . ASP B 1 616 ? -25.703 -5.969 -0.682 1 76.12 616 ASP B CA 1
ATOM 12742 C C . ASP B 1 616 ? -25.406 -6.953 -1.809 1 76.12 616 ASP B C 1
ATOM 12744 O O . ASP B 1 616 ? -26.312 -7.352 -2.549 1 76.12 616 ASP B O 1
ATOM 12748 N N . GLN B 1 617 ? -24.234 -7.359 -1.854 1 77.12 617 GLN B N 1
ATOM 12749 C CA . GLN B 1 617 ? -23.844 -8.227 -2.953 1 77.12 617 GLN B CA 1
ATOM 12750 C C . GLN B 1 617 ? -24.406 -9.633 -2.777 1 77.12 617 GLN B C 1
ATOM 12752 O O . GLN B 1 617 ? -24.266 -10.234 -1.709 1 77.12 617 GLN B O 1
ATOM 12757 N N . GLN B 1 618 ? -25.094 -9.961 -3.764 1 79 618 GLN B N 1
ATOM 12758 C CA . GLN B 1 618 ? -25.625 -11.32 -3.777 1 79 618 GLN B CA 1
ATOM 12759 C C . GLN B 1 618 ? -24.609 -12.305 -4.367 1 79 618 GLN B C 1
ATOM 12761 O O . GLN B 1 618 ? -23.938 -11.992 -5.348 1 79 618 GLN B O 1
ATOM 12766 N N . LEU B 1 619 ? -24.516 -13.414 -3.768 1 78.56 619 LEU B N 1
ATOM 12767 C CA . LEU B 1 619 ? -23.562 -14.422 -4.195 1 78.56 619 LEU B CA 1
ATOM 12768 C C . LEU B 1 619 ? -24.094 -15.227 -5.371 1 78.56 619 LEU B C 1
ATOM 12770 O O . LEU B 1 619 ? -25.312 -15.266 -5.598 1 78.56 619 LEU B O 1
ATOM 12774 N N . PRO B 1 620 ? -23.219 -15.766 -6.062 1 82.19 620 PRO B N 1
ATOM 12775 C CA . PRO B 1 620 ? -23.625 -16.516 -7.258 1 82.19 620 PRO B CA 1
ATOM 12776 C C . PRO B 1 620 ? -24.516 -17.703 -6.934 1 82.19 620 PRO B C 1
ATOM 12778 O O . PRO B 1 620 ? -24.266 -18.422 -5.965 1 82.19 620 PRO B O 1
ATOM 12781 N N . ALA B 1 621 ? -25.625 -17.797 -7.59 1 85.38 621 ALA B N 1
ATOM 12782 C CA . ALA B 1 621 ? -26.578 -18.906 -7.531 1 85.38 621 ALA B CA 1
ATOM 12783 C C . ALA B 1 621 ? -27.281 -19.094 -8.875 1 85.38 621 ALA B C 1
ATOM 12785 O O . ALA B 1 621 ? -27.688 -18.125 -9.508 1 85.38 621 ALA B O 1
ATOM 12786 N N . ALA B 1 622 ? -27.391 -20.281 -9.273 1 86.81 622 ALA B N 1
ATOM 12787 C CA . ALA B 1 622 ? -28 -20.578 -10.57 1 86.81 622 ALA B CA 1
ATOM 12788 C C . ALA B 1 622 ? -29.453 -20.141 -10.609 1 86.81 622 ALA B C 1
ATOM 12790 O O . ALA B 1 622 ? -29.984 -19.797 -11.672 1 86.81 622 ALA B O 1
ATOM 12791 N N . SER B 1 623 ? -30.078 -20.016 -9.453 1 88.75 623 SER B N 1
ATOM 12792 C CA . SER B 1 623 ? -31.5 -19.703 -9.398 1 88.75 623 SER B CA 1
ATOM 12793 C C . SER B 1 623 ? -31.734 -18.219 -9.164 1 88.75 623 SER B C 1
ATOM 12795 O O . SER B 1 623 ? -32.844 -17.797 -8.82 1 88.75 623 SER B O 1
ATOM 12797 N N . PHE B 1 624 ? -30.703 -17.516 -9.375 1 91.44 624 PHE B N 1
ATOM 12798 C CA . PHE B 1 624 ? -30.812 -16.109 -9.031 1 91.44 624 PHE B CA 1
ATOM 12799 C C . PHE B 1 624 ? -30.359 -15.227 -10.195 1 91.44 624 PHE B C 1
ATOM 12801 O O . PHE B 1 624 ? -29.438 -15.578 -10.922 1 91.44 624 PHE B O 1
ATOM 12808 N N . ALA B 1 625 ? -31.078 -14.156 -10.453 1 95 625 ALA B N 1
ATOM 12809 C CA . ALA B 1 625 ? -30.703 -13.117 -11.414 1 95 625 ALA B CA 1
ATOM 12810 C C . ALA B 1 625 ? -30.984 -11.727 -10.859 1 95 625 ALA B C 1
ATOM 12812 O O . ALA B 1 625 ? -31.891 -11.547 -10.047 1 95 625 ALA B O 1
ATOM 12813 N N . GLN B 1 626 ? -30.156 -10.797 -11.242 1 94.69 626 GLN B N 1
ATOM 12814 C CA . GLN B 1 626 ? -30.312 -9.438 -10.75 1 94.69 626 GLN B CA 1
ATOM 12815 C C . GLN B 1 626 ? -30.219 -8.422 -11.883 1 94.69 626 GLN B C 1
ATOM 12817 O O . GLN B 1 626 ? -29.344 -8.516 -12.742 1 94.69 626 GLN B O 1
ATOM 12822 N N . PHE B 1 627 ? -31.203 -7.465 -11.883 1 95 627 PHE B N 1
ATOM 12823 C CA . PHE B 1 627 ? -31.234 -6.379 -12.852 1 95 627 PHE B CA 1
ATOM 12824 C C . PHE B 1 627 ? -30.844 -5.059 -12.195 1 95 627 PHE B C 1
ATOM 12826 O O . PHE B 1 627 ? -31.203 -4.797 -11.047 1 95 627 PHE B O 1
ATOM 12833 N N . VAL B 1 628 ? -30.062 -4.371 -12.859 1 94.06 628 VAL B N 1
ATOM 12834 C CA . VAL B 1 628 ? -29.828 -2.977 -12.5 1 94.06 628 VAL B CA 1
ATOM 12835 C C . VAL B 1 628 ? -30.391 -2.062 -13.586 1 94.06 628 VAL B C 1
ATOM 12837 O O . VAL B 1 628 ? -29.875 -2.02 -14.703 1 94.06 628 VAL B O 1
ATOM 12840 N N . VAL B 1 629 ? -31.406 -1.354 -13.242 1 95 629 VAL B N 1
ATOM 12841 C CA . VAL B 1 629 ? -32.094 -0.492 -14.203 1 95 629 VAL B CA 1
ATOM 12842 C C . VAL B 1 629 ? -31.812 0.972 -13.867 1 95 629 VAL B C 1
ATOM 12844 O O . VAL B 1 629 ? -32.031 1.411 -12.742 1 95 629 VAL B O 1
ATOM 12847 N N . LEU B 1 630 ? -31.25 1.633 -14.758 1 92.88 630 LEU B N 1
ATOM 12848 C CA . LEU B 1 630 ? -30.953 3.051 -14.594 1 92.88 630 LEU B CA 1
ATOM 12849 C C . LEU B 1 630 ? -32.031 3.914 -15.219 1 92.88 630 LEU B C 1
ATOM 12851 O O . LEU B 1 630 ? -32.281 3.838 -16.422 1 92.88 630 LEU B O 1
ATOM 12855 N N . ALA B 1 631 ? -32.656 4.684 -14.367 1 93.56 631 ALA B N 1
ATOM 12856 C CA . ALA B 1 631 ? -33.688 5.594 -14.828 1 93.56 631 ALA B CA 1
ATOM 12857 C C . ALA B 1 631 ? -33.094 6.938 -15.25 1 93.56 631 ALA B C 1
ATOM 12859 O O . ALA B 1 631 ? -31.938 7.223 -14.961 1 93.56 631 ALA B O 1
ATOM 12860 N N . LYS B 1 632 ? -33.844 7.785 -15.906 1 90.19 632 LYS B N 1
ATOM 12861 C CA . LYS B 1 632 ? -33.375 9.086 -16.375 1 90.19 632 LYS B CA 1
ATOM 12862 C C . LYS B 1 632 ? -33.5 10.148 -15.281 1 90.19 632 LYS B C 1
ATOM 12864 O O . LYS B 1 632 ? -32.625 11.016 -15.156 1 90.19 632 LYS B O 1
ATOM 12869 N N . THR B 1 633 ? -34.625 10.047 -14.555 1 89 633 THR B N 1
ATOM 12870 C CA . THR B 1 633 ? -34.875 10.984 -13.469 1 89 633 THR B CA 1
ATOM 12871 C C . THR B 1 633 ? -35.406 10.266 -12.242 1 89 633 THR B C 1
ATOM 12873 O O . THR B 1 633 ? -35.781 9.094 -12.32 1 89 633 THR B O 1
ATOM 12876 N N . ILE B 1 634 ? -35.5 10.914 -11.156 1 87.19 634 ILE B N 1
ATOM 12877 C CA . ILE B 1 634 ? -35.969 10.336 -9.914 1 87.19 634 ILE B CA 1
ATOM 12878 C C . ILE B 1 634 ? -37.469 10.039 -10.047 1 87.19 634 ILE B C 1
ATOM 12880 O O . ILE B 1 634 ? -37.969 9.031 -9.516 1 87.19 634 ILE B O 1
ATOM 12884 N N . GLU B 1 635 ? -38.188 10.93 -10.727 1 89.75 635 GLU B N 1
ATOM 12885 C CA . GLU B 1 635 ? -39.625 10.719 -10.938 1 89.75 635 GLU B CA 1
ATOM 12886 C C . GLU B 1 635 ? -39.875 9.484 -11.805 1 89.75 635 GLU B C 1
ATOM 12888 O O . GLU B 1 635 ? -40.781 8.695 -11.523 1 89.75 635 GLU B O 1
ATOM 12893 N N . ASP B 1 636 ? -39 9.375 -12.727 1 92.31 636 ASP B N 1
ATOM 12894 C CA . ASP B 1 636 ? -39.094 8.203 -13.594 1 92.31 636 ASP B CA 1
ATOM 12895 C C . ASP B 1 636 ? -38.781 6.922 -12.828 1 92.31 636 ASP B C 1
ATOM 12897 O O . ASP B 1 636 ? -39.375 5.871 -13.094 1 92.31 636 ASP B O 1
ATOM 12901 N N . ARG B 1 637 ? -37.906 7.055 -11.977 1 92.06 637 ARG B N 1
ATOM 12902 C CA . ARG B 1 637 ? -37.5 5.895 -11.188 1 92.06 637 ARG B CA 1
ATOM 12903 C C . ARG B 1 637 ? -38.656 5.383 -10.336 1 92.06 637 ARG B C 1
ATOM 12905 O O . ARG B 1 637 ? -38.875 4.176 -10.258 1 92.06 637 ARG B O 1
ATOM 12912 N N . GLU B 1 638 ? -39.406 6.312 -9.734 1 91.25 638 GLU B N 1
ATOM 12913 C CA . GLU B 1 638 ? -40.5 5.91 -8.875 1 91.25 638 GLU B CA 1
ATOM 12914 C C . GLU B 1 638 ? -41.688 5.352 -9.695 1 91.25 638 GLU B C 1
ATOM 12916 O O . GLU B 1 638 ? -42.344 4.422 -9.266 1 91.25 638 GLU B O 1
ATOM 12921 N N . ALA B 1 639 ? -41.812 5.906 -10.852 1 92.69 639 ALA B N 1
ATOM 12922 C CA . ALA B 1 639 ? -42.812 5.371 -11.742 1 92.69 639 ALA B CA 1
ATOM 12923 C C . ALA B 1 639 ? -42.469 3.969 -12.219 1 92.69 639 ALA B C 1
ATOM 12925 O O . ALA B 1 639 ? -43.312 3.09 -12.305 1 92.69 639 ALA B O 1
ATOM 12926 N N . LEU B 1 640 ? -41.25 3.881 -12.523 1 93.81 640 LEU B N 1
ATOM 12927 C CA . LEU B 1 640 ? -40.75 2.586 -12.961 1 93.81 640 LEU B CA 1
ATOM 12928 C C . LEU B 1 640 ? -40.812 1.557 -11.844 1 93.81 640 LEU B C 1
ATOM 12930 O O . LEU B 1 640 ? -41.156 0.394 -12.086 1 93.81 640 LEU B O 1
ATOM 12934 N N . ARG B 1 641 ? -40.531 1.925 -10.688 1 94.12 641 ARG B N 1
ATOM 12935 C CA . ARG B 1 641 ? -40.562 1.016 -9.547 1 94.12 641 ARG B CA 1
ATOM 12936 C C . ARG B 1 641 ? -42 0.498 -9.32 1 94.12 641 ARG B C 1
ATOM 12938 O O . ARG B 1 641 ? -42.188 -0.702 -9.125 1 94.12 641 ARG B O 1
ATOM 12945 N N . THR B 1 642 ? -42.969 1.341 -9.359 1 92.62 642 THR B N 1
ATOM 12946 C CA . THR B 1 642 ? -44.375 0.957 -9.172 1 92.62 642 THR B CA 1
ATOM 12947 C C . THR B 1 642 ? -44.844 0.027 -10.289 1 92.62 642 THR B C 1
ATOM 12949 O O . THR B 1 642 ? -45.531 -0.966 -10.031 1 92.62 642 THR B O 1
ATOM 12952 N N . TRP B 1 643 ? -44.375 0.366 -11.414 1 93.69 643 TRP B N 1
ATOM 12953 C CA . TRP B 1 643 ? -44.719 -0.465 -12.555 1 93.69 643 TRP B CA 1
ATOM 12954 C C . TRP B 1 643 ? -44.094 -1.854 -12.43 1 93.69 643 TRP B C 1
ATOM 12956 O O . TRP B 1 643 ? -44.75 -2.859 -12.734 1 93.69 643 TRP B O 1
ATOM 12966 N N . LEU B 1 644 ? -42.875 -1.899 -12.109 1 94.5 644 LEU B N 1
ATOM 12967 C CA . LEU B 1 644 ? -42.188 -3.17 -11.977 1 94.5 644 LEU B CA 1
ATOM 12968 C C . LEU B 1 644 ? -42.812 -4.039 -10.898 1 94.5 644 LEU B C 1
ATOM 12970 O O . LEU B 1 644 ? -42.938 -5.254 -11.062 1 94.5 644 LEU B O 1
ATOM 12974 N N . ILE B 1 645 ? -43.188 -3.451 -9.781 1 92.69 645 ILE B N 1
ATOM 12975 C CA . ILE B 1 645 ? -43.812 -4.195 -8.688 1 92.69 645 ILE B CA 1
ATOM 12976 C C . ILE B 1 645 ? -45.125 -4.809 -9.156 1 92.69 645 ILE B C 1
ATOM 12978 O O . ILE B 1 645 ? -45.406 -5.98 -8.883 1 92.69 645 ILE B O 1
ATOM 12982 N N . GLU B 1 646 ? -45.906 -4.098 -9.898 1 91.25 646 GLU B N 1
ATOM 12983 C CA . GLU B 1 646 ? -47.188 -4.57 -10.375 1 91.25 646 GLU B CA 1
ATOM 12984 C C . GLU B 1 646 ? -47.031 -5.621 -11.477 1 91.25 646 GLU B C 1
ATOM 12986 O O . GLU B 1 646 ? -47.688 -6.656 -11.453 1 91.25 646 GLU B O 1
ATOM 12991 N N . THR B 1 647 ? -46.125 -5.32 -12.328 1 92.25 647 THR B N 1
ATOM 12992 C CA . THR B 1 647 ? -45.906 -6.219 -13.461 1 92.25 647 THR B CA 1
ATOM 12993 C C . THR B 1 647 ? -45.312 -7.551 -12.984 1 92.25 647 THR B C 1
ATOM 12995 O O . THR B 1 647 ? -45.719 -8.609 -13.469 1 92.25 647 THR B O 1
ATOM 12998 N N . LEU B 1 648 ? -44.406 -7.508 -12.133 1 92.38 648 LEU B N 1
ATOM 12999 C CA . LEU B 1 648 ? -43.75 -8.727 -11.656 1 92.38 648 LEU B CA 1
ATOM 13000 C C . LEU B 1 648 ? -44.719 -9.57 -10.844 1 92.38 648 LEU B C 1
ATOM 13002 O O . LEU B 1 648 ? -44.656 -10.805 -10.867 1 92.38 648 LEU B O 1
ATOM 13006 N N . ASN B 1 649 ? -45.625 -9 -10.148 1 88.5 649 ASN B N 1
ATOM 13007 C CA . ASN B 1 649 ? -46.625 -9.727 -9.375 1 88.5 649 ASN B CA 1
ATOM 13008 C C . ASN B 1 649 ? -47.656 -10.391 -10.273 1 88.5 649 ASN B C 1
ATOM 13010 O O . ASN B 1 649 ? -48.156 -11.477 -9.961 1 88.5 649 ASN B O 1
ATOM 13014 N N . GLU B 1 650 ? -47.906 -9.828 -11.367 1 89.94 650 GLU B N 1
ATOM 13015 C CA . GLU B 1 650 ? -48.969 -10.312 -12.242 1 89.94 650 GLU B CA 1
ATOM 13016 C C . GLU B 1 650 ? -48.438 -11.281 -13.289 1 89.94 650 GLU B C 1
ATOM 13018 O O . GLU B 1 650 ? -49.062 -12.32 -13.555 1 89.94 650 GLU B O 1
ATOM 13023 N N . GLN B 1 651 ? -47.281 -10.945 -13.805 1 90.19 651 GLN B N 1
ATOM 13024 C CA . GLN B 1 651 ? -46.812 -11.695 -14.961 1 90.19 651 GLN B CA 1
ATOM 13025 C C . GLN B 1 651 ? -45.844 -12.789 -14.531 1 90.19 651 GLN B C 1
ATOM 13027 O O . GLN B 1 651 ? -45.625 -13.758 -15.258 1 90.19 651 GLN B O 1
ATOM 13032 N N . PHE B 1 652 ? -45.219 -12.656 -13.438 1 91.25 652 PHE B N 1
ATOM 13033 C CA . PHE B 1 652 ? -44.25 -13.633 -12.977 1 91.25 652 PHE B CA 1
ATOM 13034 C C . PHE B 1 652 ? -44.656 -14.219 -11.633 1 91.25 652 PHE B C 1
ATOM 13036 O O . PHE B 1 652 ? -43.906 -14.117 -10.656 1 91.25 652 PHE B O 1
ATOM 13043 N N . PRO B 1 653 ? -45.688 -14.922 -11.5 1 84.5 653 PRO B N 1
ATOM 13044 C CA . PRO B 1 653 ? -46.156 -15.422 -10.203 1 84.5 653 PRO B CA 1
ATOM 13045 C C . PRO B 1 653 ? -45.312 -16.578 -9.68 1 84.5 653 PRO B C 1
ATOM 13047 O O . PRO B 1 653 ? -45.281 -16.828 -8.477 1 84.5 653 PRO B O 1
ATOM 13050 N N . ASP B 1 654 ? -44.562 -17.234 -10.531 1 83 654 ASP B N 1
ATOM 13051 C CA . ASP B 1 654 ? -43.812 -18.438 -10.141 1 83 654 ASP B CA 1
ATOM 13052 C C . ASP B 1 654 ? -42.469 -18.078 -9.539 1 83 654 ASP B C 1
ATOM 13054 O O . ASP B 1 654 ? -41.781 -18.938 -9 1 83 654 ASP B O 1
ATOM 13058 N N . LEU B 1 655 ? -42.125 -16.859 -9.719 1 89.06 655 LEU B N 1
ATOM 13059 C CA . LEU B 1 655 ? -40.844 -16.453 -9.18 1 89.06 655 LEU B CA 1
ATOM 13060 C C . LEU B 1 655 ? -41 -15.391 -8.102 1 89.06 655 LEU B C 1
ATOM 13062 O O . LEU B 1 655 ? -42.062 -14.727 -8.039 1 89.06 655 LEU B O 1
ATOM 13066 N N . ARG B 1 656 ? -40.094 -15.406 -7.227 1 89.06 656 ARG B N 1
ATOM 13067 C CA . ARG B 1 656 ? -40.031 -14.367 -6.207 1 89.06 656 ARG B CA 1
ATOM 13068 C C . ARG B 1 656 ? -39.25 -13.156 -6.695 1 89.06 656 ARG B C 1
ATOM 13070 O O . ARG B 1 656 ? -38.062 -13.25 -6.973 1 89.06 656 ARG B O 1
ATOM 13077 N N . SER B 1 657 ? -39.875 -12.078 -6.844 1 91.31 657 SER B N 1
ATOM 13078 C CA . SER B 1 657 ? -39.25 -10.859 -7.336 1 91.31 657 SER B CA 1
ATOM 13079 C C . SER B 1 657 ? -39.188 -9.789 -6.25 1 91.31 657 SER B C 1
ATOM 13081 O O . SER B 1 657 ? -40.062 -9.75 -5.363 1 91.31 657 SER B O 1
ATOM 13083 N N . ARG B 1 658 ? -38.125 -9.039 -6.289 1 91.06 658 ARG B N 1
ATOM 13084 C CA . ARG B 1 658 ? -37.938 -7.918 -5.375 1 91.06 658 ARG B CA 1
ATOM 13085 C C . ARG B 1 658 ? -37.438 -6.684 -6.117 1 91.06 658 ARG B C 1
ATOM 13087 O O . ARG B 1 658 ? -36.531 -6.785 -6.957 1 91.06 658 ARG B O 1
ATOM 13094 N N . VAL B 1 659 ? -38.094 -5.621 -5.895 1 92.69 659 VAL B N 1
ATOM 13095 C CA . VAL B 1 659 ? -37.656 -4.344 -6.457 1 92.69 659 VAL B CA 1
ATOM 13096 C C . VAL B 1 659 ? -37.219 -3.412 -5.332 1 92.69 659 VAL B C 1
ATOM 13098 O O . VAL B 1 659 ? -38.031 -3.039 -4.473 1 92.69 659 VAL B O 1
ATOM 13101 N N . THR B 1 660 ? -35.938 -3.098 -5.301 1 89.12 660 THR B N 1
ATOM 13102 C CA . THR B 1 660 ? -35.438 -2.312 -4.188 1 89.12 660 THR B CA 1
ATOM 13103 C C . THR B 1 660 ? -34.656 -1.102 -4.688 1 89.12 660 THR B C 1
ATOM 13105 O O . THR B 1 660 ? -34.094 -1.132 -5.785 1 89.12 660 THR B O 1
ATOM 13108 N N . ARG B 1 661 ? -34.75 -0.09 -3.871 1 88.81 661 ARG B N 1
ATOM 13109 C CA . ARG B 1 661 ? -33.906 1.097 -4.086 1 88.81 661 ARG B CA 1
ATOM 13110 C C . ARG B 1 661 ? -32.531 0.919 -3.479 1 88.81 661 ARG B C 1
ATOM 13112 O O . ARG B 1 661 ? -32.344 0.054 -2.625 1 88.81 661 ARG B O 1
ATOM 13119 N N . LEU B 1 662 ? -31.578 1.739 -4 1 85.88 662 LEU B N 1
ATOM 13120 C CA . LEU B 1 662 ? -30.281 1.755 -3.342 1 85.88 662 LEU B CA 1
ATOM 13121 C C . LEU B 1 662 ? -30.344 2.539 -2.035 1 85.88 662 LEU B C 1
ATOM 13123 O O . LEU B 1 662 ? -31.031 3.561 -1.951 1 85.88 662 LEU B O 1
ATOM 13127 N N . GLU B 1 663 ? -29.812 1.986 -1.034 1 80.69 663 GLU B N 1
ATOM 13128 C CA . GLU B 1 663 ? -29.859 2.605 0.287 1 80.69 663 GLU B CA 1
ATOM 13129 C C . GLU B 1 663 ? -28.531 3.242 0.648 1 80.69 663 GLU B C 1
ATOM 13131 O O . GLU B 1 663 ? -27.484 2.883 0.085 1 80.69 663 GLU B O 1
ATOM 13136 N N . ASN B 1 664 ? -28.688 4.223 1.491 1 78 664 ASN B N 1
ATOM 13137 C CA . ASN B 1 664 ? -27.469 4.801 2.068 1 78 664 ASN B CA 1
ATOM 13138 C C . ASN B 1 664 ? -27.062 4.078 3.352 1 78 664 ASN B C 1
ATOM 13140 O O . ASN B 1 664 ? -27.922 3.529 4.055 1 78 664 ASN B O 1
ATOM 13144 N N . GLY B 1 665 ? -25.875 3.9 3.541 1 73.62 665 GLY B N 1
ATOM 13145 C CA . GLY B 1 665 ? -25.438 3.246 4.766 1 73.62 665 GLY B CA 1
ATOM 13146 C C . GLY B 1 665 ? -25.016 1.804 4.555 1 73.62 665 GLY B C 1
ATOM 13147 O O . GLY B 1 665 ? -24.953 1.332 3.416 1 73.62 665 GLY B O 1
ATOM 13148 N N . PRO B 1 666 ? -24.797 1.146 5.602 1 74.56 666 PRO B N 1
ATOM 13149 C CA . PRO B 1 666 ? -24.406 -0.26 5.496 1 74.56 666 PRO B CA 1
ATOM 13150 C C . PRO B 1 666 ? -25.531 -1.15 4.965 1 74.56 666 PRO B C 1
ATOM 13152 O O . PRO B 1 666 ? -26.688 -0.938 5.293 1 74.56 666 PRO B O 1
ATOM 13155 N N . PRO B 1 667 ? -25.172 -2.104 4.234 1 76.44 667 PRO B N 1
ATOM 13156 C CA . PRO B 1 667 ? -26.188 -2.982 3.641 1 76.44 667 PRO B CA 1
ATOM 13157 C C . PRO B 1 667 ? -26.906 -3.83 4.68 1 76.44 667 PRO B C 1
ATOM 13159 O O . PRO B 1 667 ? -26.266 -4.441 5.539 1 76.44 667 PRO B O 1
ATOM 13162 N N . VAL B 1 668 ? -28.266 -3.83 4.734 1 75.06 668 VAL B N 1
ATOM 13163 C CA . VAL B 1 668 ? -29.047 -4.605 5.684 1 75.06 668 VAL B CA 1
ATOM 13164 C C . VAL B 1 668 ? -29.797 -5.719 4.945 1 75.06 668 VAL B C 1
ATOM 13166 O O . VAL B 1 668 ? -30.141 -6.742 5.543 1 75.06 668 VAL B O 1
ATOM 13169 N N . GLY B 1 669 ? -29.891 -5.676 3.736 1 79.5 669 GLY B N 1
ATOM 13170 C CA . GLY B 1 669 ? -30.656 -6.668 2.994 1 79.5 669 GLY B CA 1
ATOM 13171 C C . GLY B 1 669 ? -32.156 -6.422 3.043 1 79.5 669 GLY B C 1
ATOM 13172 O O . GLY B 1 669 ? -32.625 -5.344 2.674 1 79.5 669 GLY B O 1
ATOM 13173 N N . TYR B 1 670 ? -32.906 -7.395 3.701 1 88.31 670 TYR B N 1
ATOM 13174 C CA . TYR B 1 670 ? -34.344 -7.238 3.889 1 88.31 670 TYR B CA 1
ATOM 13175 C C . TYR B 1 670 ? -34.625 -6.355 5.094 1 88.31 670 TYR B C 1
ATOM 13177 O O . TYR B 1 670 ? -34 -6.484 6.141 1 88.31 670 TYR B O 1
ATOM 13185 N N . PRO B 1 671 ? -35.562 -5.473 4.934 1 89 671 PRO B N 1
ATOM 13186 C CA . PRO B 1 671 ? -35.844 -4.539 6.027 1 89 671 PRO B CA 1
ATOM 13187 C C . PRO B 1 671 ? -36.406 -5.234 7.262 1 89 671 PRO B C 1
ATOM 13189 O O . PRO B 1 671 ? -36.062 -4.875 8.391 1 89 671 PRO B O 1
ATOM 13192 N N . VAL B 1 672 ? -37.25 -6.266 7.016 1 91.44 672 VAL B N 1
ATOM 13193 C CA . VAL B 1 672 ? -37.844 -6.996 8.141 1 91.44 672 VAL B CA 1
ATOM 13194 C C . VAL B 1 672 ? -37.344 -8.445 8.117 1 91.44 672 VAL B C 1
ATOM 13196 O O . VAL B 1 672 ? -37.5 -9.141 7.117 1 91.44 672 VAL B O 1
ATOM 13199 N N . GLN B 1 673 ? -36.75 -8.75 9.18 1 94.19 673 GLN B N 1
ATOM 13200 C CA . GLN B 1 673 ? -36.219 -10.117 9.297 1 94.19 673 GLN B CA 1
ATOM 13201 C C . GLN B 1 673 ? -36.438 -10.656 10.711 1 94.19 673 GLN B C 1
ATOM 13203 O O . GLN B 1 673 ? -36.25 -9.93 11.695 1 94.19 673 GLN B O 1
ATOM 13208 N N . PHE B 1 674 ? -36.906 -11.859 10.844 1 94.75 674 PHE B N 1
ATOM 13209 C CA . PHE B 1 674 ? -36.969 -12.617 12.086 1 94.75 674 PHE B CA 1
ATOM 13210 C C . PHE B 1 674 ? -36.219 -13.938 11.969 1 94.75 674 PHE B C 1
ATOM 13212 O O . PHE B 1 674 ? -36.5 -14.727 11.062 1 94.75 674 PHE B O 1
ATOM 13219 N N . ARG B 1 675 ? -35.344 -14.141 12.805 1 95.31 675 ARG B N 1
ATOM 13220 C CA . ARG B 1 675 ? -34.469 -15.328 12.711 1 95.31 675 ARG B CA 1
ATOM 13221 C C . ARG B 1 675 ? -34.844 -16.344 13.789 1 95.31 675 ARG B C 1
ATOM 13223 O O . ARG B 1 675 ? -34.969 -15.992 14.961 1 95.31 675 ARG B O 1
ATOM 13230 N N . VAL B 1 676 ? -35 -17.516 13.336 1 95.25 676 VAL B N 1
ATOM 13231 C CA . VAL B 1 676 ? -35.219 -18.641 14.234 1 95.25 676 VAL B CA 1
ATOM 13232 C C . VAL B 1 676 ? -34.031 -19.594 14.195 1 95.25 676 VAL B C 1
ATOM 13234 O O . VAL B 1 676 ? -33.688 -20.125 13.133 1 95.25 676 VAL B O 1
ATOM 13237 N N . THR B 1 677 ? -33.375 -19.734 15.289 1 95.19 677 THR B N 1
ATOM 13238 C CA . THR B 1 677 ? -32.188 -20.547 15.367 1 95.19 677 THR B CA 1
ATOM 13239 C C . THR B 1 677 ? -32.406 -21.734 16.297 1 95.19 677 THR B C 1
ATOM 13241 O O . THR B 1 677 ? -33.062 -21.609 17.344 1 95.19 677 THR B O 1
ATOM 13244 N N . GLY B 1 678 ? -31.875 -22.922 15.867 1 93.31 678 GLY B N 1
ATOM 13245 C CA . GLY B 1 678 ? -31.984 -24.125 16.688 1 93.31 678 GLY B CA 1
ATOM 13246 C C . GLY B 1 678 ? -31.141 -25.281 16.172 1 93.31 678 GLY B C 1
ATOM 13247 O O . GLY B 1 678 ? -30.516 -25.172 15.109 1 93.31 678 GLY B O 1
ATOM 13248 N N . GLU B 1 679 ? -31.109 -26.328 16.891 1 90.94 679 GLU B N 1
ATOM 13249 C CA . GLU B 1 679 ? -30.219 -27.453 16.625 1 90.94 679 GLU B CA 1
ATOM 13250 C C . GLU B 1 679 ? -30.797 -28.359 15.523 1 90.94 679 GLU B C 1
ATOM 13252 O O . GLU B 1 679 ? -30.047 -28.859 14.68 1 90.94 679 GLU B O 1
ATOM 13257 N N . HIS B 1 680 ? -32.094 -28.516 15.531 1 91.31 680 HIS B N 1
ATOM 13258 C CA . HIS B 1 680 ? -32.719 -29.422 14.586 1 91.31 680 HIS B CA 1
ATOM 13259 C C . HIS B 1 680 ? -33.406 -28.672 13.453 1 91.31 680 HIS B C 1
ATOM 13261 O O . HIS B 1 680 ? -34.344 -27.891 13.695 1 91.31 680 HIS B O 1
ATOM 13267 N N . ILE B 1 681 ? -33.156 -29.016 12.258 1 90.62 681 ILE B N 1
ATOM 13268 C CA . ILE B 1 681 ? -33.594 -28.297 11.062 1 90.62 681 ILE B CA 1
ATOM 13269 C C . ILE B 1 681 ? -35.094 -28.391 10.938 1 90.62 681 ILE B C 1
ATOM 13271 O O . ILE B 1 681 ? -35.75 -27.391 10.633 1 90.62 681 ILE B O 1
ATOM 13275 N N . GLU B 1 682 ? -35.688 -29.562 11.172 1 89.25 682 GLU B N 1
ATOM 13276 C CA . GLU B 1 682 ? -37.125 -29.75 11 1 89.25 682 GLU B CA 1
ATOM 13277 C C . GLU B 1 682 ? -37.906 -28.906 11.992 1 89.25 682 GLU B C 1
ATOM 13279 O O . GLU B 1 682 ? -38.938 -28.297 11.625 1 89.25 682 GLU B O 1
ATOM 13284 N N . GLU B 1 683 ? -37.406 -28.812 13.18 1 91.69 683 GLU B N 1
ATOM 13285 C CA . GLU B 1 683 ? -38.062 -28.031 14.203 1 91.69 683 GLU B CA 1
ATOM 13286 C C . GLU B 1 683 ? -37.938 -26.531 13.922 1 91.69 683 GLU B C 1
ATOM 13288 O O . GLU B 1 683 ? -38.906 -25.781 14.109 1 91.69 683 GLU B O 1
ATOM 13293 N N . VAL B 1 684 ? -36.812 -26.141 13.578 1 93.19 684 VAL B N 1
ATOM 13294 C CA . VAL B 1 684 ? -36.562 -24.75 13.273 1 93.19 684 VAL B CA 1
ATOM 13295 C C . VAL B 1 684 ? -37.469 -24.297 12.125 1 93.19 684 VAL B C 1
ATOM 13297 O O . VAL B 1 684 ? -38 -23.188 12.148 1 93.19 684 VAL B O 1
ATOM 13300 N N . ARG B 1 685 ? -37.656 -25.094 11.141 1 92.31 685 ARG B N 1
ATOM 13301 C CA . ARG B 1 685 ? -38.469 -24.766 9.992 1 92.31 685 ARG B CA 1
ATOM 13302 C C . ARG B 1 685 ? -39.938 -24.672 10.375 1 92.31 685 ARG B C 1
ATOM 13304 O O . ARG B 1 685 ? -40.656 -23.812 9.891 1 92.31 685 ARG B O 1
ATOM 13311 N N . ALA B 1 686 ? -40.375 -25.578 11.195 1 91.75 686 ALA B N 1
ATOM 13312 C CA . ALA B 1 686 ? -41.75 -25.562 11.648 1 91.75 686 ALA B CA 1
ATOM 13313 C C . ALA B 1 686 ? -42.062 -24.297 12.438 1 91.75 686 ALA B C 1
ATOM 13315 O O . ALA B 1 686 ? -43.094 -23.688 12.266 1 91.75 686 ALA B O 1
ATOM 13316 N N . LEU B 1 687 ? -41.094 -23.984 13.242 1 93.5 687 LEU B N 1
ATOM 13317 C CA . LEU B 1 687 ? -41.25 -22.766 14.039 1 93.5 687 LEU B CA 1
ATOM 13318 C C . LEU B 1 687 ? -41.219 -21.531 13.148 1 93.5 687 LEU B C 1
ATOM 13320 O O . LEU B 1 687 ? -41.938 -20.562 13.383 1 93.5 687 LEU B O 1
ATOM 13324 N N . ALA B 1 688 ? -40.406 -21.531 12.195 1 95 688 ALA B N 1
ATOM 13325 C CA . ALA B 1 688 ? -40.281 -20.406 11.273 1 95 688 ALA B CA 1
ATOM 13326 C C . ALA B 1 688 ? -41.562 -20.219 10.477 1 95 688 ALA B C 1
ATOM 13328 O O . ALA B 1 688 ? -41.938 -19.078 10.172 1 95 688 ALA B O 1
ATOM 13329 N N . ARG B 1 689 ? -42.219 -21.312 10.141 1 94.06 689 ARG B N 1
ATOM 13330 C CA . ARG B 1 689 ? -43.5 -21.219 9.43 1 94.06 689 ARG B CA 1
ATOM 13331 C C . ARG B 1 689 ? -44.562 -20.594 10.305 1 94.06 689 ARG B C 1
ATOM 13333 O O . ARG B 1 689 ? -45.406 -19.828 9.812 1 94.06 689 ARG B O 1
ATOM 13340 N N . LYS B 1 690 ? -44.438 -20.875 11.516 1 93.38 690 LYS B N 1
ATOM 13341 C CA . LYS B 1 690 ? -45.375 -20.25 12.453 1 93.38 690 LYS B CA 1
ATOM 13342 C C . LYS B 1 690 ? -45.156 -18.75 12.555 1 93.38 690 LYS B C 1
ATOM 13344 O O . LYS B 1 690 ? -46.094 -17.969 12.586 1 93.38 690 LYS B O 1
ATOM 13349 N N . VAL B 1 691 ? -43.906 -18.438 12.625 1 95 691 VAL B N 1
ATOM 13350 C CA . VAL B 1 691 ? -43.562 -17.031 12.695 1 95 691 VAL B CA 1
ATOM 13351 C C . VAL B 1 691 ? -43.969 -16.328 11.414 1 95 691 VAL B C 1
ATOM 13353 O O . VAL B 1 691 ? -44.5 -15.211 11.453 1 95 691 VAL B O 1
ATOM 13356 N N . ALA B 1 692 ? -43.719 -16.938 10.258 1 95.56 692 ALA B N 1
ATOM 13357 C CA . ALA B 1 692 ? -44.062 -16.359 8.969 1 95.56 692 ALA B CA 1
ATOM 13358 C C . ALA B 1 692 ? -45.562 -16.109 8.867 1 95.56 692 ALA B C 1
ATOM 13360 O O . ALA B 1 692 ? -46 -15.117 8.281 1 95.56 692 ALA B O 1
ATOM 13361 N N . ALA B 1 693 ? -46.344 -16.984 9.383 1 93.62 693 ALA B N 1
ATOM 13362 C CA . ALA B 1 693 ? -47.812 -16.859 9.344 1 93.62 693 ALA B CA 1
ATOM 13363 C C . ALA B 1 693 ? -48.281 -15.664 10.164 1 93.62 693 ALA B C 1
ATOM 13365 O O . ALA B 1 693 ? -49.188 -14.938 9.75 1 93.62 693 ALA B O 1
ATOM 13366 N N . ARG B 1 694 ? -47.625 -15.484 11.195 1 93.31 694 ARG B N 1
ATOM 13367 C CA . ARG B 1 694 ? -47.969 -14.344 12.047 1 93.31 694 ARG B CA 1
ATOM 13368 C C . ARG B 1 694 ? -47.531 -13.031 11.398 1 93.31 694 ARG B C 1
ATOM 13370 O O . ARG B 1 694 ? -48.188 -12.008 11.562 1 93.31 694 ARG B O 1
ATOM 13377 N N . VAL B 1 695 ? -46.406 -13.055 10.812 1 94.56 695 VAL B N 1
ATOM 13378 C CA . VAL B 1 695 ? -45.906 -11.859 10.156 1 94.56 695 VAL B CA 1
ATOM 13379 C C . VAL B 1 695 ? -46.812 -11.492 8.969 1 94.56 695 VAL B C 1
ATOM 13381 O O . VAL B 1 695 ? -47.031 -10.312 8.711 1 94.56 695 VAL B O 1
ATOM 13384 N N . ARG B 1 696 ? -47.344 -12.484 8.266 1 93.44 696 ARG B N 1
ATOM 13385 C CA . ARG B 1 696 ? -48.188 -12.281 7.094 1 93.44 696 ARG B CA 1
ATOM 13386 C C . ARG B 1 696 ? -49.5 -11.641 7.484 1 93.44 696 ARG B C 1
ATOM 13388 O O . ARG B 1 696 ? -50.156 -11.016 6.652 1 93.44 696 ARG B O 1
ATOM 13395 N N . GLU B 1 697 ? -49.812 -11.664 8.68 1 91.94 697 GLU B N 1
ATOM 13396 C CA . GLU B 1 697 ? -51.062 -11.094 9.156 1 91.94 697 GLU B CA 1
ATOM 13397 C C . GLU B 1 697 ? -51.031 -9.57 9.156 1 91.94 697 GLU B C 1
ATOM 13399 O O . GLU B 1 697 ? -52.062 -8.914 9.109 1 91.94 697 GLU B O 1
ATOM 13404 N N . ASN B 1 698 ? -49.844 -9.102 9.156 1 91.75 698 ASN B N 1
ATOM 13405 C CA . ASN B 1 698 ? -49.719 -7.652 9.078 1 91.75 698 ASN B CA 1
ATOM 13406 C C . ASN B 1 698 ? -49.875 -7.148 7.648 1 91.75 698 ASN B C 1
ATOM 13408 O O . ASN B 1 698 ? -49.156 -7.582 6.742 1 91.75 698 ASN B O 1
ATOM 13412 N N . PRO B 1 699 ? -50.75 -6.262 7.344 1 89.25 699 PRO B N 1
ATOM 13413 C CA . PRO B 1 699 ? -51.062 -5.832 5.98 1 89.25 699 PRO B CA 1
ATOM 13414 C C . PRO B 1 699 ? -50 -4.953 5.367 1 89.25 699 PRO B C 1
ATOM 13416 O O . PRO B 1 699 ? -49.969 -4.738 4.152 1 89.25 699 PRO B O 1
ATOM 13419 N N . HIS B 1 700 ? -49.094 -4.551 6.078 1 90.19 700 HIS B N 1
ATOM 13420 C CA . HIS B 1 700 ? -48.094 -3.609 5.559 1 90.19 700 HIS B CA 1
ATOM 13421 C C . HIS B 1 700 ? -46.844 -4.328 5.086 1 90.19 700 HIS B C 1
ATOM 13423 O O . HIS B 1 700 ? -45.938 -3.703 4.539 1 90.19 700 HIS B O 1
ATOM 13429 N N . VAL B 1 701 ? -46.812 -5.559 5.363 1 91.94 701 VAL B N 1
ATOM 13430 C CA . VAL B 1 701 ? -45.656 -6.324 4.906 1 91.94 701 VAL B CA 1
ATOM 13431 C C . VAL B 1 701 ? -46 -7.047 3.604 1 91.94 701 VAL B C 1
ATOM 13433 O O . VAL B 1 701 ? -47.156 -7.352 3.344 1 91.94 701 VAL B O 1
ATOM 13436 N N . ALA B 1 702 ? -44.969 -7.094 2.764 1 88.94 702 ALA B N 1
ATOM 13437 C CA . ALA B 1 702 ? -45.125 -7.785 1.489 1 88.94 702 ALA B CA 1
ATOM 13438 C C . ALA B 1 702 ? -44.062 -8.867 1.297 1 88.94 702 ALA B C 1
ATOM 13440 O O . ALA B 1 702 ? -43 -8.797 1.893 1 88.94 702 ALA B O 1
ATOM 13441 N N . ASN B 1 703 ? -44.406 -9.938 0.59 1 88.69 703 ASN B N 1
ATOM 13442 C CA . ASN B 1 703 ? -43.469 -10.984 0.177 1 88.69 703 ASN B CA 1
ATOM 13443 C C . ASN B 1 703 ? -42.844 -11.672 1.38 1 88.69 703 ASN B C 1
ATOM 13445 O O . ASN B 1 703 ? -41.625 -11.75 1.475 1 88.69 703 ASN B O 1
ATOM 13449 N N . VAL B 1 704 ? -43.656 -12.141 2.287 1 92.69 704 VAL B N 1
ATOM 13450 C CA . VAL B 1 704 ? -43.125 -12.844 3.457 1 92.69 704 VAL B CA 1
ATOM 13451 C C . VAL B 1 704 ? -42.75 -14.266 3.07 1 92.69 704 VAL B C 1
ATOM 13453 O O . VAL B 1 704 ? -43.562 -15.031 2.561 1 92.69 704 VAL B O 1
ATOM 13456 N N . HIS B 1 705 ? -41.5 -14.531 3.213 1 90 705 HIS B N 1
ATOM 13457 C CA . HIS B 1 705 ? -41 -15.859 2.873 1 90 705 HIS B CA 1
ATOM 13458 C C . HIS B 1 705 ? -39.812 -16.25 3.748 1 90 705 HIS B C 1
ATOM 13460 O O . HIS B 1 705 ? -39.281 -15.422 4.484 1 90 705 HIS B O 1
ATOM 13466 N N . LEU B 1 706 ? -39.5 -17.531 3.668 1 91.88 706 LEU B N 1
ATOM 13467 C CA . LEU B 1 706 ? -38.344 -18.047 4.371 1 91.88 706 LEU B CA 1
ATOM 13468 C C . LEU B 1 706 ? -37.094 -18.016 3.471 1 91.88 706 LEU B C 1
ATOM 13470 O O . LEU B 1 706 ? -37.219 -18.078 2.244 1 91.88 706 LEU B O 1
ATOM 13474 N N . ASP B 1 707 ? -35.969 -17.875 4.047 1 87 707 ASP B N 1
ATOM 13475 C CA . ASP B 1 707 ? -34.75 -17.812 3.256 1 87 707 ASP B CA 1
ATOM 13476 C C . ASP B 1 707 ? -34.438 -19.156 2.617 1 87 707 ASP B C 1
ATOM 13478 O O . ASP B 1 707 ? -33.75 -19.234 1.599 1 87 707 ASP B O 1
ATOM 13482 N N . TRP B 1 708 ? -34.688 -20.25 3.375 1 82.94 708 TRP B N 1
ATOM 13483 C CA . TRP B 1 708 ? -34.531 -21.562 2.746 1 82.94 708 TRP B CA 1
ATOM 13484 C C . TRP B 1 708 ? -35.594 -22.531 3.221 1 82.94 708 TRP B C 1
ATOM 13486 O O . TRP B 1 708 ? -35.938 -22.547 4.402 1 82.94 708 TRP B O 1
ATOM 13496 N N . GLU B 1 709 ? -36.375 -23.016 2.26 1 74.31 709 GLU B N 1
ATOM 13497 C CA . GLU B 1 709 ? -37.438 -23.953 2.588 1 74.31 709 GLU B CA 1
ATOM 13498 C C . GLU B 1 709 ? -37.594 -25.016 1.511 1 74.31 709 GLU B C 1
ATOM 13500 O O . GLU B 1 709 ? -37.938 -26.172 1.812 1 74.31 709 GLU B O 1
ATOM 13505 N N . GLU B 1 710 ? -37.156 -24.672 0.37 1 77.69 710 GLU B N 1
ATOM 13506 C CA . GLU B 1 710 ? -37.5 -25.562 -0.739 1 77.69 710 GLU B CA 1
ATOM 13507 C C . GLU B 1 710 ? -36.469 -26.688 -0.865 1 77.69 710 GLU B C 1
ATOM 13509 O O . GLU B 1 710 ? -35.25 -26.438 -0.906 1 77.69 710 GLU B O 1
ATOM 13514 N N . PRO B 1 711 ? -36.969 -27.859 -0.74 1 82.31 711 PRO B N 1
ATOM 13515 C CA . PRO B 1 711 ? -36.062 -28.984 -1.001 1 82.31 711 PRO B CA 1
ATOM 13516 C C . PRO B 1 711 ? -35.75 -29.141 -2.482 1 82.31 711 PRO B C 1
ATOM 13518 O O . PRO B 1 711 ? -36.438 -28.594 -3.338 1 82.31 711 PRO B O 1
ATOM 13521 N N . SER B 1 712 ? -34.656 -29.719 -2.703 1 86.19 712 SER B N 1
ATOM 13522 C CA . SER B 1 712 ? -34.219 -29.984 -4.074 1 86.19 712 SER B CA 1
ATOM 13523 C C . SER B 1 712 ? -34.531 -31.438 -4.465 1 86.19 712 SER B C 1
ATOM 13525 O O . SER B 1 712 ? -34.469 -32.344 -3.621 1 86.19 712 SER B O 1
ATOM 13527 N N . LYS B 1 713 ? -34.844 -31.641 -5.723 1 86.12 713 LYS B N 1
ATOM 13528 C CA . LYS B 1 713 ? -35.125 -32.969 -6.242 1 86.12 713 LYS B CA 1
ATOM 13529 C C . LYS B 1 713 ? -33.844 -33.75 -6.496 1 86.12 713 LYS B C 1
ATOM 13531 O O . LYS B 1 713 ? -32.844 -33.156 -6.938 1 86.12 713 LYS B O 1
ATOM 13536 N N . VAL B 1 714 ? -33.875 -35.031 -6.07 1 88.38 714 VAL B N 1
ATOM 13537 C CA . VAL B 1 714 ? -32.688 -35.844 -6.293 1 88.38 714 VAL B CA 1
ATOM 13538 C C . VAL B 1 714 ? -33.125 -37.25 -6.77 1 88.38 714 VAL B C 1
ATOM 13540 O O . VAL B 1 714 ? -34.219 -37.688 -6.457 1 88.38 714 VAL B O 1
ATOM 13543 N N . VAL B 1 715 ? -32.25 -37.812 -7.566 1 86.12 715 VAL B N 1
ATOM 13544 C CA . VAL B 1 715 ? -32.438 -39.188 -8.008 1 86.12 715 VAL B CA 1
ATOM 13545 C C . VAL B 1 715 ? -31.438 -40.125 -7.32 1 86.12 715 VAL B C 1
ATOM 13547 O O . VAL B 1 715 ? -30.234 -39.906 -7.434 1 86.12 715 VAL B O 1
ATOM 13550 N N . TYR B 1 716 ? -31.938 -41.062 -6.617 1 88.06 716 TYR B N 1
ATOM 13551 C CA . TYR B 1 716 ? -31.062 -42.031 -5.945 1 88.06 716 TYR B CA 1
ATOM 13552 C C . TYR B 1 716 ? -30.891 -43.281 -6.793 1 88.06 716 TYR B C 1
ATOM 13554 O O . TYR B 1 716 ? -31.859 -43.844 -7.285 1 88.06 716 TYR B O 1
ATOM 13562 N N . LEU B 1 717 ? -29.641 -43.469 -6.973 1 87.88 717 LEU B N 1
ATOM 13563 C CA . LEU B 1 717 ? -29.297 -44.719 -7.625 1 87.88 717 LEU B CA 1
ATOM 13564 C C . LEU B 1 717 ? -28.938 -45.781 -6.598 1 87.88 717 LEU B C 1
ATOM 13566 O O . LEU B 1 717 ? -27.781 -45.875 -6.152 1 87.88 717 LEU B O 1
ATOM 13570 N N . ASN B 1 718 ? -29.922 -46.625 -6.324 1 89.75 718 ASN B N 1
ATOM 13571 C CA . ASN B 1 718 ? -29.672 -47.688 -5.367 1 89.75 718 ASN B CA 1
ATOM 13572 C C . ASN B 1 718 ? -29.031 -48.906 -6.031 1 89.75 718 ASN B C 1
ATOM 13574 O O . ASN B 1 718 ? -29.688 -49.625 -6.781 1 89.75 718 ASN B O 1
ATOM 13578 N N . ILE B 1 719 ? -27.812 -49.094 -5.727 1 90.38 719 ILE B N 1
ATOM 13579 C CA . ILE B 1 719 ? -27.047 -50.188 -6.336 1 90.38 719 ILE B CA 1
ATOM 13580 C C . ILE B 1 719 ? -27.219 -51.469 -5.523 1 90.38 719 ILE B C 1
ATOM 13582 O O . ILE B 1 719 ? -27.031 -51.469 -4.305 1 90.38 719 ILE B O 1
ATOM 13586 N N . ASP B 1 720 ? -27.594 -52.531 -6.207 1 89.56 720 ASP B N 1
ATOM 13587 C CA . ASP B 1 720 ? -27.531 -53.844 -5.602 1 89.56 720 ASP B CA 1
ATOM 13588 C C . ASP B 1 720 ? -26.094 -54.344 -5.48 1 89.56 720 ASP B C 1
ATOM 13590 O O . ASP B 1 720 ? -25.547 -54.906 -6.434 1 89.56 720 ASP B O 1
ATOM 13594 N N . GLN B 1 721 ? -25.656 -54.219 -4.379 1 89.94 721 GLN B N 1
ATOM 13595 C CA . GLN B 1 721 ? -24.234 -54.438 -4.148 1 89.94 721 GLN B CA 1
ATOM 13596 C C . GLN B 1 721 ? -23.859 -55.875 -4.465 1 89.94 721 GLN B C 1
ATOM 13598 O O . GLN B 1 721 ? -22.766 -56.156 -4.977 1 89.94 721 GLN B O 1
ATOM 13603 N N . ASP B 1 722 ? -24.656 -56.844 -4.172 1 88.56 722 ASP B N 1
ATOM 13604 C CA . ASP B 1 722 ? -24.359 -58.25 -4.422 1 88.56 722 ASP B CA 1
ATOM 13605 C C . ASP B 1 722 ? -24.297 -58.531 -5.922 1 88.56 722 ASP B C 1
ATOM 13607 O O . ASP B 1 722 ? -23.344 -59.188 -6.395 1 88.56 722 ASP B O 1
ATOM 13611 N N . ARG B 1 723 ? -25.266 -58.062 -6.547 1 88.5 723 ARG B N 1
ATOM 13612 C CA . ARG B 1 723 ? -25.312 -58.25 -7.988 1 88.5 723 ARG B CA 1
ATOM 13613 C C . ARG B 1 723 ? -24.172 -57.531 -8.688 1 88.5 723 ARG B C 1
ATOM 13615 O O . ARG B 1 723 ? -23.578 -58.031 -9.641 1 88.5 723 ARG B O 1
ATOM 13622 N N . ALA B 1 724 ? -23.891 -56.344 -8.266 1 89.75 724 ALA B N 1
ATOM 13623 C CA . ALA B 1 724 ? -22.844 -55.531 -8.867 1 89.75 724 ALA B CA 1
ATOM 13624 C C . ALA B 1 724 ? -21.484 -56.188 -8.727 1 89.75 724 ALA B C 1
ATOM 13626 O O . ALA B 1 724 ? -20.703 -56.219 -9.68 1 89.75 724 ALA B O 1
ATOM 13627 N N . ARG B 1 725 ? -21.266 -56.719 -7.594 1 86.31 725 ARG B N 1
ATOM 13628 C CA . ARG B 1 725 ? -19.984 -57.375 -7.359 1 86.31 725 ARG B CA 1
ATOM 13629 C C . ARG B 1 725 ? -19.875 -58.625 -8.188 1 86.31 725 ARG B C 1
ATOM 13631 O O . ARG B 1 725 ? -18.781 -58.969 -8.656 1 86.31 725 ARG B O 1
ATOM 13638 N N . ALA B 1 726 ? -20.938 -59.312 -8.258 1 86.19 726 ALA B N 1
ATOM 13639 C CA . ALA B 1 726 ? -20.953 -60.531 -9.039 1 86.19 726 ALA B CA 1
ATOM 13640 C C . ALA B 1 726 ? -20.641 -60.281 -10.508 1 86.19 726 ALA B C 1
ATOM 13642 O O . ALA B 1 726 ? -20 -61.094 -11.172 1 86.19 726 ALA B O 1
ATOM 13643 N N . LEU B 1 727 ? -21.031 -59.125 -10.812 1 86.94 727 LEU B N 1
ATOM 13644 C CA . LEU B 1 727 ? -20.844 -58.781 -12.219 1 86.94 727 LEU B CA 1
ATOM 13645 C C . LEU B 1 727 ? -19.562 -58 -12.422 1 86.94 727 LEU B C 1
ATOM 13647 O O . LEU B 1 727 ? -19.266 -57.562 -13.539 1 86.94 727 LEU B O 1
ATOM 13651 N N . GLY B 1 728 ? -18.828 -57.656 -11.352 1 83.31 728 GLY B N 1
ATOM 13652 C CA . GLY B 1 728 ? -17.531 -57.031 -11.445 1 83.31 728 GLY B CA 1
ATOM 13653 C C . GLY B 1 728 ? -17.641 -55.5 -11.531 1 83.31 728 GLY B C 1
ATOM 13654 O O . GLY B 1 728 ? -16.844 -54.875 -12.227 1 83.31 728 GLY B O 1
ATOM 13655 N N . VAL B 1 729 ? -18.672 -54.938 -11.016 1 86.06 729 VAL B N 1
ATOM 13656 C CA . VAL B 1 729 ? -18.844 -53.5 -11.031 1 86.06 729 VAL B CA 1
ATOM 13657 C C . VAL B 1 729 ? -18.688 -52.938 -9.609 1 86.06 729 VAL B C 1
ATOM 13659 O O . VAL B 1 729 ? -19.406 -53.344 -8.695 1 86.06 729 VAL B O 1
ATOM 13662 N N . SER B 1 730 ? -17.688 -52.031 -9.461 1 85.69 730 SER B N 1
ATOM 13663 C CA . SER B 1 730 ? -17.516 -51.344 -8.18 1 85.69 730 SER B CA 1
ATOM 13664 C C . SER B 1 730 ? -18.281 -50.031 -8.141 1 85.69 730 SER B C 1
ATOM 13666 O O . SER B 1 730 ? -18.578 -49.469 -9.188 1 85.69 730 SER B O 1
ATOM 13668 N N . THR B 1 731 ? -18.625 -49.656 -6.926 1 84.62 731 THR B N 1
ATOM 13669 C CA . THR B 1 731 ? -19.344 -48.406 -6.734 1 84.62 731 THR B CA 1
ATOM 13670 C C . THR B 1 731 ? -18.5 -47.219 -7.219 1 84.62 731 THR B C 1
ATOM 13672 O O . THR B 1 731 ? -19.031 -46.281 -7.809 1 84.62 731 THR B O 1
ATOM 13675 N N . ALA B 1 732 ? -17.312 -47.219 -6.977 1 84 732 ALA B N 1
ATOM 13676 C CA . ALA B 1 732 ? -16.422 -46.156 -7.41 1 84 732 ALA B CA 1
ATOM 13677 C C . ALA B 1 732 ? -16.328 -46.094 -8.93 1 84 732 ALA B C 1
ATOM 13679 O O . ALA B 1 732 ? -16.328 -45 -9.516 1 84 732 ALA B O 1
ATOM 13680 N N . ALA B 1 733 ? -16.219 -47.156 -9.5 1 82.5 733 ALA B N 1
ATOM 13681 C CA . ALA B 1 733 ? -16.141 -47.25 -10.961 1 82.5 733 ALA B CA 1
ATOM 13682 C C . ALA B 1 733 ? -17.453 -46.781 -11.594 1 82.5 733 ALA B C 1
ATOM 13684 O O . ALA B 1 733 ? -17.438 -46.094 -12.625 1 82.5 733 ALA B O 1
ATOM 13685 N N . LEU B 1 734 ? -18.5 -47.188 -10.984 1 84.12 734 LEU B N 1
ATOM 13686 C CA . LEU B 1 734 ? -19.812 -46.75 -11.484 1 84.12 734 LEU B CA 1
ATOM 13687 C C . LEU B 1 734 ? -19.984 -45.25 -11.367 1 84.12 734 LEU B C 1
ATOM 13689 O O . LEU B 1 734 ? -20.484 -44.594 -12.289 1 84.12 734 LEU B O 1
ATOM 13693 N N . SER B 1 735 ? -19.625 -44.781 -10.289 1 85 735 SER B N 1
ATOM 13694 C CA . SER B 1 735 ? -19.734 -43.344 -10.078 1 85 735 SER B CA 1
ATOM 13695 C C . SER B 1 735 ? -18.891 -42.562 -11.086 1 85 735 SER B C 1
ATOM 13697 O O . SER B 1 735 ? -19.312 -41.531 -11.602 1 85 735 SER B O 1
ATOM 13699 N N . ARG B 1 736 ? -17.75 -42.938 -11.273 1 82.31 736 ARG B N 1
ATOM 13700 C CA . ARG B 1 736 ? -16.875 -42.281 -12.234 1 82.31 736 ARG B CA 1
ATOM 13701 C C . ARG B 1 736 ? -17.438 -42.375 -13.648 1 82.31 736 ARG B C 1
ATOM 13703 O O . ARG B 1 736 ? -17.297 -41.438 -14.453 1 82.31 736 ARG B O 1
ATOM 13710 N N . PHE B 1 737 ? -18.031 -43.562 -13.844 1 82.06 737 PHE B N 1
ATOM 13711 C CA . PHE B 1 737 ? -18.641 -43.75 -15.148 1 82.06 737 PHE B CA 1
ATOM 13712 C C . PHE B 1 737 ? -19.812 -42.812 -15.352 1 82.06 737 PHE B C 1
ATOM 13714 O O . PHE B 1 737 ? -19.938 -42.188 -16.422 1 82.06 737 PHE B O 1
ATOM 13721 N N . LEU B 1 738 ? -20.531 -42.656 -14.414 1 84.38 738 LEU B N 1
ATOM 13722 C CA . LEU B 1 738 ? -21.688 -41.781 -14.508 1 84.38 738 LEU B CA 1
ATOM 13723 C C . LEU B 1 738 ? -21.25 -40.312 -14.617 1 84.38 738 LEU B C 1
ATOM 13725 O O . LEU B 1 738 ? -21.844 -39.531 -15.367 1 84.38 738 LEU B O 1
ATOM 13729 N N . GLN B 1 739 ? -20.297 -39.938 -13.883 1 83.5 739 GLN B N 1
ATOM 13730 C CA . GLN B 1 739 ? -19.781 -38.594 -13.961 1 83.5 739 GLN B CA 1
ATOM 13731 C C . GLN B 1 739 ? -19.25 -38.281 -15.367 1 83.5 739 GLN B C 1
ATOM 13733 O O . GLN B 1 739 ? -19.5 -37.188 -15.898 1 83.5 739 GLN B O 1
ATOM 13738 N N . SER B 1 740 ? -18.547 -39.156 -15.883 1 80.38 740 SER B N 1
ATOM 13739 C CA . SER B 1 740 ? -17.984 -38.969 -17.219 1 80.38 740 SER B CA 1
ATOM 13740 C C . SER B 1 740 ? -19.094 -38.875 -18.266 1 80.38 740 SER B C 1
ATOM 13742 O O . SER B 1 740 ? -18.984 -38.094 -19.219 1 80.38 740 SER B O 1
ATOM 13744 N N . SER B 1 741 ? -20.094 -39.656 -18.031 1 81 741 SER B N 1
ATOM 13745 C CA . SER B 1 741 ? -21.172 -39.688 -19.031 1 81 741 SER B CA 1
ATOM 13746 C C . SER B 1 741 ? -22.078 -38.469 -18.938 1 81 741 SER B C 1
ATOM 13748 O O . SER B 1 741 ? -22.562 -38 -19.953 1 81 741 SER B O 1
ATOM 13750 N N . LEU B 1 742 ? -22.25 -38.031 -17.781 1 82.19 742 LEU B N 1
ATOM 13751 C CA . LEU B 1 742 ? -23.25 -36.969 -17.594 1 82.19 742 LEU B CA 1
ATOM 13752 C C . LEU B 1 742 ? -22.594 -35.625 -17.547 1 82.19 742 LEU B C 1
ATOM 13754 O O . LEU B 1 742 ? -23.078 -34.656 -18.156 1 82.19 742 LEU B O 1
ATOM 13758 N N . THR B 1 743 ? -21.594 -35.469 -16.781 1 80.69 743 THR B N 1
ATOM 13759 C CA . THR B 1 743 ? -20.984 -34.156 -16.594 1 80.69 743 THR B CA 1
ATOM 13760 C C . THR B 1 743 ? -19.734 -34 -17.469 1 80.69 743 THR B C 1
ATOM 13762 O O . THR B 1 743 ? -19.422 -32.906 -17.922 1 80.69 743 THR B O 1
ATOM 13765 N N . GLY B 1 744 ? -19.078 -34.938 -17.641 1 79.5 744 GLY B N 1
ATOM 13766 C CA . GLY B 1 744 ? -17.844 -34.906 -18.406 1 79.5 744 GLY B CA 1
ATOM 13767 C C . GLY B 1 744 ? -16.609 -35.062 -17.531 1 79.5 744 GLY B C 1
ATOM 13768 O O . GLY B 1 744 ? -16.578 -34.625 -16.375 1 79.5 744 GLY B O 1
ATOM 13769 N N . SER B 1 745 ? -15.695 -35.781 -17.984 1 81.38 745 SER B N 1
ATOM 13770 C CA . SER B 1 745 ? -14.43 -35.969 -17.297 1 81.38 745 SER B CA 1
ATOM 13771 C C . SER B 1 745 ? -13.281 -35.344 -18.062 1 81.38 745 SER B C 1
ATOM 13773 O O . SER B 1 745 ? -13.219 -35.406 -19.281 1 81.38 745 SER B O 1
ATOM 13775 N N . SER B 1 746 ? -12.539 -34.531 -17.266 1 81.62 746 SER B N 1
ATOM 13776 C CA . SER B 1 746 ? -11.383 -33.906 -17.875 1 81.62 746 SER B CA 1
ATOM 13777 C C . SER B 1 746 ? -10.344 -34.906 -18.312 1 81.62 746 SER B C 1
ATOM 13779 O O . SER B 1 746 ? -9.922 -35.781 -17.516 1 81.62 746 SER B O 1
ATOM 13781 N N . VAL B 1 747 ? -9.992 -34.938 -19.531 1 79.94 747 VAL B N 1
ATOM 13782 C CA . VAL B 1 747 ? -9.062 -35.938 -20.078 1 79.94 747 VAL B CA 1
ATOM 13783 C C . VAL B 1 747 ? -7.715 -35.281 -20.359 1 79.94 747 VAL B C 1
ATOM 13785 O O . VAL B 1 747 ? -6.664 -35.906 -20.172 1 79.94 747 VAL B O 1
ATOM 13788 N N . SER B 1 748 ? -7.734 -34.094 -20.875 1 80.62 748 SER B N 1
ATOM 13789 C CA . SER B 1 748 ? -6.496 -33.438 -21.25 1 80.62 748 SER B CA 1
ATOM 13790 C C . SER B 1 748 ? -6.699 -31.906 -21.328 1 80.62 748 SER B C 1
ATOM 13792 O O . SER B 1 748 ? -7.781 -31.406 -21.031 1 80.62 748 SER B O 1
ATOM 13794 N N . GLN B 1 749 ? -5.613 -31.297 -21.547 1 82.06 749 GLN B N 1
ATOM 13795 C CA . GLN B 1 749 ? -5.664 -29.844 -21.688 1 82.06 749 GLN B CA 1
ATOM 13796 C C . GLN B 1 749 ? -5.129 -29.406 -23.047 1 82.06 749 GLN B C 1
ATOM 13798 O O . GLN B 1 749 ? -4.129 -29.938 -23.516 1 82.06 749 GLN B O 1
ATOM 13803 N N . TYR B 1 750 ? -5.93 -28.625 -23.688 1 80.94 750 TYR B N 1
ATOM 13804 C CA . TYR B 1 750 ? -5.559 -28.016 -24.953 1 80.94 750 TYR B CA 1
ATOM 13805 C C . TYR B 1 750 ? -4.938 -26.641 -24.75 1 80.94 750 TYR B C 1
ATOM 13807 O O . TYR B 1 750 ? -5.559 -25.766 -24.141 1 80.94 750 TYR B O 1
ATOM 13815 N N . ARG B 1 751 ? -3.713 -26.516 -25.156 1 80.19 751 ARG B N 1
ATOM 13816 C CA . ARG B 1 751 ? -3.004 -25.25 -24.969 1 80.19 751 ARG B CA 1
ATOM 13817 C C . ARG B 1 751 ? -3.041 -24.406 -26.234 1 80.19 751 ARG B C 1
ATOM 13819 O O . ARG B 1 751 ? -2.502 -24.797 -27.266 1 80.19 751 ARG B O 1
ATOM 13826 N N . GLU B 1 752 ? -3.734 -23.375 -26.141 1 80.25 752 GLU B N 1
ATOM 13827 C CA . GLU B 1 752 ? -3.779 -22.438 -27.266 1 80.25 752 GLU B CA 1
ATOM 13828 C C . GLU B 1 752 ? -3.373 -21.047 -26.812 1 80.25 752 GLU B C 1
ATOM 13830 O O . GLU B 1 752 ? -4.082 -20.391 -26.047 1 80.25 752 GLU B O 1
ATOM 13835 N N . ASP B 1 753 ? -2.316 -20.625 -27.344 1 75.75 753 ASP B N 1
ATOM 13836 C CA . ASP B 1 753 ? -1.818 -19.297 -27.016 1 75.75 753 ASP B CA 1
ATOM 13837 C C . ASP B 1 753 ? -1.674 -19.141 -25.5 1 75.75 753 ASP B C 1
ATOM 13839 O O . ASP B 1 753 ? -0.895 -19.844 -24.875 1 75.75 753 ASP B O 1
ATOM 13843 N N . ASN B 1 754 ? -2.539 -18.25 -24.938 1 77 754 ASN B N 1
ATOM 13844 C CA . ASN B 1 754 ? -2.428 -18.016 -23.5 1 77 754 ASN B CA 1
ATOM 13845 C C . ASN B 1 754 ? -3.576 -18.672 -22.734 1 77 754 ASN B C 1
ATOM 13847 O O . ASN B 1 754 ? -3.785 -18.375 -21.547 1 77 754 ASN B O 1
ATOM 13851 N N . GLU B 1 755 ? -4.246 -19.578 -23.422 1 80.56 755 GLU B N 1
ATOM 13852 C CA . GLU B 1 755 ? -5.391 -20.203 -22.766 1 80.56 755 GLU B CA 1
ATOM 13853 C C . GLU B 1 755 ? -5.195 -21.703 -22.609 1 80.56 755 GLU B C 1
ATOM 13855 O O . GLU B 1 755 ? -4.652 -22.359 -23.5 1 80.56 755 GLU B O 1
ATOM 13860 N N . LEU B 1 756 ? -5.555 -22.094 -21.453 1 81.56 756 LEU B N 1
ATOM 13861 C CA . LEU B 1 756 ? -5.613 -23.531 -21.172 1 81.56 756 LEU B CA 1
ATOM 13862 C C . LEU B 1 756 ? -7.051 -24.047 -21.266 1 81.56 756 LEU B C 1
ATOM 13864 O O . LEU B 1 756 ? -7.844 -23.828 -20.344 1 81.56 756 LEU B O 1
ATOM 13868 N N . ILE B 1 757 ? -7.336 -24.688 -22.359 1 84.06 757 ILE B N 1
ATOM 13869 C CA . ILE B 1 757 ? -8.695 -25.172 -22.594 1 84.06 757 ILE B CA 1
ATOM 13870 C C . ILE B 1 757 ? -8.789 -26.641 -22.188 1 84.06 757 ILE B C 1
ATOM 13872 O O . ILE B 1 757 ? -7.988 -27.469 -22.625 1 84.06 757 ILE B O 1
ATOM 13876 N N . GLU B 1 758 ? -9.719 -26.938 -21.359 1 85.25 758 GLU B N 1
ATOM 13877 C CA . GLU B 1 758 ? -9.906 -28.312 -20.906 1 85.25 758 GLU B CA 1
ATOM 13878 C C . GLU B 1 758 ? -10.625 -29.156 -21.969 1 85.25 758 GLU B C 1
ATOM 13880 O O . GLU B 1 758 ? -11.547 -28.672 -22.625 1 85.25 758 GLU B O 1
ATOM 13885 N N . ILE B 1 759 ? -10.148 -30.328 -22.219 1 83.81 759 ILE B N 1
ATOM 13886 C CA . ILE B 1 759 ? -10.828 -31.312 -23.047 1 83.81 759 ILE B CA 1
ATOM 13887 C C . ILE B 1 759 ? -11.641 -32.25 -22.172 1 83.81 759 ILE B C 1
ATOM 13889 O O . ILE B 1 759 ? -11.094 -32.906 -21.281 1 83.81 759 ILE B O 1
ATOM 13893 N N . LEU B 1 760 ? -12.93 -32.219 -22.406 1 87.56 760 LEU B N 1
ATOM 13894 C CA . LEU B 1 760 ? -13.805 -33.031 -21.594 1 87.56 760 LEU B CA 1
ATOM 13895 C C . LEU B 1 760 ? -14.508 -34.094 -22.453 1 87.56 760 LEU B C 1
ATOM 13897 O O . LEU B 1 760 ? -14.883 -33.812 -23.594 1 87.56 760 LEU B O 1
ATOM 13901 N N . LEU B 1 761 ? -14.57 -35.25 -21.891 1 85.19 761 LEU B N 1
ATOM 13902 C CA . LEU B 1 761 ? -15.297 -36.344 -22.516 1 85.19 761 LEU B CA 1
ATOM 13903 C C . LEU B 1 761 ? -16.656 -36.562 -21.844 1 85.19 761 LEU B C 1
ATOM 13905 O O . LEU B 1 761 ? -16.75 -36.594 -20.625 1 85.19 761 LEU B O 1
ATOM 13909 N N . ARG B 1 762 ? -17.703 -36.5 -22.656 1 86.31 762 ARG B N 1
ATOM 13910 C CA . ARG B 1 762 ? -19.031 -36.688 -22.094 1 86.31 762 ARG B CA 1
ATOM 13911 C C . ARG B 1 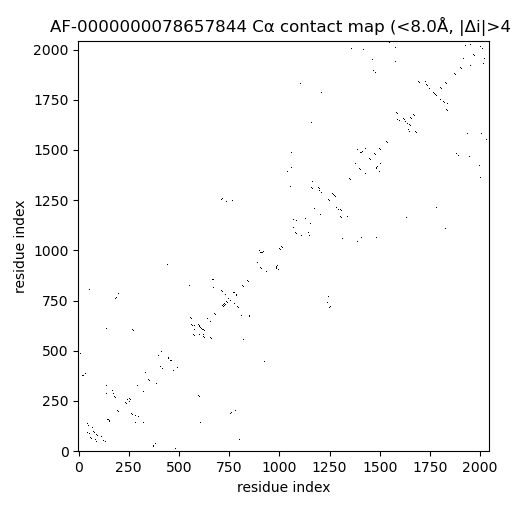762 ? -19.938 -37.469 -23.031 1 86.31 762 ARG B C 1
ATOM 13913 O O . ARG B 1 762 ? -19.547 -37.781 -24.156 1 86.31 762 ARG B O 1
ATOM 13920 N N . GLY B 1 763 ? -21.109 -37.906 -22.469 1 80.38 763 GLY B N 1
ATOM 13921 C CA . GLY B 1 763 ? -22.094 -38.562 -23.281 1 80.38 763 GLY B CA 1
ATOM 13922 C C . GLY B 1 763 ? -22.812 -37.625 -24.234 1 80.38 763 GLY B C 1
ATOM 13923 O O . GLY B 1 763 ? -22.641 -36.406 -24.156 1 80.38 763 GLY B O 1
ATOM 13924 N N . THR B 1 764 ? -23.562 -38.156 -25.141 1 80.81 764 THR B N 1
ATOM 13925 C CA . THR B 1 764 ? -24.297 -37.344 -26.109 1 80.81 764 THR B CA 1
ATOM 13926 C C . THR B 1 764 ? -25.391 -36.531 -25.422 1 80.81 764 THR B C 1
ATOM 13928 O O . THR B 1 764 ? -25.766 -36.844 -24.281 1 80.81 764 THR B O 1
ATOM 13931 N N . GLN B 1 765 ? -25.812 -35.469 -26 1 80.38 765 GLN B N 1
ATOM 13932 C CA . GLN B 1 765 ? -26.812 -34.562 -25.422 1 80.38 765 GLN B CA 1
ATOM 13933 C C . GLN B 1 765 ? -28.078 -35.312 -25.062 1 80.38 765 GLN B C 1
ATOM 13935 O O . GLN B 1 765 ? -28.703 -35.031 -24.031 1 80.38 765 GLN B O 1
ATOM 13940 N N . GLU B 1 766 ? -28.422 -36.281 -25.812 1 77.81 766 GLU B N 1
ATOM 13941 C CA . GLU B 1 766 ? -29.641 -37.031 -25.578 1 77.81 766 GLU B CA 1
ATOM 13942 C C . GLU B 1 766 ? -29.516 -37.875 -24.312 1 77.81 766 GLU B C 1
ATOM 13944 O O . GLU B 1 766 ? -30.469 -38.031 -23.547 1 77.81 766 GLU B O 1
ATOM 13949 N N . GLU B 1 767 ? -28.453 -38.375 -24.219 1 77.81 767 GLU B N 1
ATOM 13950 C CA . GLU B 1 767 ? -28.219 -39.25 -23.047 1 77.81 767 GLU B CA 1
ATOM 13951 C C . GLU B 1 767 ? -28.125 -38.406 -21.766 1 77.81 767 GLU B C 1
ATOM 13953 O O . GLU B 1 767 ? -28.359 -38.938 -20.672 1 77.81 767 GLU B O 1
ATOM 13958 N N . ARG B 1 768 ? -27.906 -37.156 -21.969 1 78.81 768 ARG B N 1
ATOM 13959 C CA . ARG B 1 768 ? -27.703 -36.312 -20.797 1 78.81 768 ARG B CA 1
ATOM 13960 C C . ARG B 1 768 ? -29 -35.625 -20.391 1 78.81 768 ARG B C 1
ATOM 13962 O O . ARG B 1 768 ? -29.172 -35.25 -19.219 1 78.81 768 ARG B O 1
ATOM 13969 N N . THR B 1 769 ? -29.812 -35.5 -21.25 1 77.06 769 THR B N 1
ATOM 13970 C CA . THR B 1 769 ? -31 -34.688 -20.953 1 77.06 769 THR B CA 1
ATOM 13971 C C . THR B 1 769 ? -32.188 -35.562 -20.594 1 77.06 769 THR B C 1
ATOM 13973 O O . THR B 1 769 ? -33.094 -35.125 -19.859 1 77.06 769 THR B O 1
ATOM 13976 N N . GLN B 1 770 ? -32.062 -36.812 -21.016 1 76.94 770 GLN B N 1
ATOM 13977 C CA . GLN B 1 770 ? -33.219 -37.656 -20.766 1 76.94 770 GLN B CA 1
ATOM 13978 C C . GLN B 1 770 ? -32.938 -38.656 -19.641 1 76.94 770 GLN B C 1
ATOM 13980 O O . GLN B 1 770 ? -32.188 -39.625 -19.812 1 76.94 770 GLN B O 1
ATOM 13985 N N . LEU B 1 771 ? -33.625 -38.438 -18.547 1 79.06 771 LEU B N 1
ATOM 13986 C CA . LEU B 1 771 ? -33.469 -39.281 -17.359 1 79.06 771 LEU B CA 1
ATOM 13987 C C . LEU B 1 771 ? -33.875 -40.719 -17.625 1 79.06 771 LEU B C 1
ATOM 13989 O O . LEU B 1 771 ? -33.344 -41.625 -17.016 1 79.06 771 LEU B O 1
ATOM 13993 N N . GLU B 1 772 ? -34.719 -40.844 -18.609 1 77 772 GLU B N 1
ATOM 13994 C CA . GLU B 1 772 ? -35.25 -42.156 -18.922 1 77 772 GLU B CA 1
ATOM 13995 C C . GLU B 1 772 ? -34.156 -43.062 -19.5 1 77 772 GLU B C 1
ATOM 13997 O O . GLU B 1 772 ? -34.219 -44.281 -19.344 1 77 772 GLU B O 1
ATOM 14002 N N . HIS B 1 773 ? -33.219 -42.469 -20.031 1 79.19 773 HIS B N 1
ATOM 14003 C CA . HIS B 1 773 ? -32.188 -43.25 -20.703 1 79.19 773 HIS B CA 1
ATOM 14004 C C . HIS B 1 773 ? -31.109 -43.688 -19.719 1 79.19 773 HIS B C 1
ATOM 14006 O O . HIS B 1 773 ? -30.234 -44.469 -20.047 1 79.19 773 HIS B O 1
ATOM 14012 N N . LEU B 1 774 ? -31.234 -43.219 -18.516 1 84.19 774 LEU B N 1
ATOM 14013 C CA . LEU B 1 774 ? -30.219 -43.562 -17.516 1 84.19 774 LEU B CA 1
ATOM 14014 C C . LEU B 1 774 ? -30.219 -45.062 -17.234 1 84.19 774 LEU B C 1
ATOM 14016 O O . LEU B 1 774 ? -29.141 -45.656 -17.047 1 84.19 774 LEU B O 1
ATOM 14020 N N . SER B 1 775 ? -31.344 -45.656 -17.234 1 82.06 775 SER B N 1
ATOM 14021 C CA . SER B 1 775 ? -31.469 -47.062 -16.891 1 82.06 775 SER B CA 1
ATOM 14022 C C . SER B 1 775 ? -30.891 -47.938 -18 1 82.06 775 SER B C 1
ATOM 14024 O O . SER B 1 775 ? -30.453 -49.062 -17.734 1 82.06 775 SER B O 1
ATOM 14026 N N . SER B 1 776 ? -30.812 -47.344 -19.172 1 80.62 776 SER B N 1
ATOM 14027 C CA . SER B 1 776 ? -30.359 -48.125 -20.297 1 80.62 776 SER B CA 1
ATOM 14028 C C . SER B 1 776 ? -28.875 -47.938 -20.594 1 80.62 776 SER B C 1
ATOM 14030 O O . SER B 1 776 ? -28.328 -48.531 -21.516 1 80.62 776 SER B O 1
ATOM 14032 N N . LEU B 1 777 ? -28.297 -47.125 -19.781 1 84 777 LEU B N 1
ATOM 14033 C CA . LEU B 1 777 ? -26.875 -46.906 -19.984 1 84 777 LEU B CA 1
ATOM 14034 C C . LEU B 1 777 ? -26.062 -48.188 -19.781 1 84 777 LEU B C 1
ATOM 14036 O O . LEU B 1 777 ? -26.344 -48.938 -18.875 1 84 777 LEU B O 1
ATOM 14040 N N . SER B 1 778 ? -25.125 -48.406 -20.625 1 83.12 778 SER B N 1
ATOM 14041 C CA . SER B 1 778 ? -24.281 -49.594 -20.547 1 83.12 778 SER B CA 1
ATOM 14042 C C . SER B 1 778 ? -23.047 -49.312 -19.703 1 83.12 778 SER B C 1
ATOM 14044 O O . SER B 1 778 ? -22.203 -48.5 -20.062 1 83.12 778 SER B O 1
ATOM 14046 N N . VAL B 1 779 ? -22.906 -49.969 -18.656 1 84.31 779 VAL B N 1
ATOM 14047 C CA . VAL B 1 779 ? -21.766 -49.812 -17.75 1 84.31 779 VAL B CA 1
ATOM 14048 C C . VAL B 1 779 ? -20.703 -50.875 -18.062 1 84.31 779 VAL B C 1
ATOM 14050 O O . VAL B 1 779 ? -21.016 -52.031 -18.203 1 84.31 779 VAL B O 1
ATOM 14053 N N . PRO B 1 780 ? -19.469 -50.375 -18.219 1 78.88 780 PRO B N 1
ATOM 14054 C CA . PRO B 1 780 ? -18.406 -51.344 -18.469 1 78.88 780 PRO B CA 1
ATOM 14055 C C . PRO B 1 780 ? -18.047 -52.188 -17.234 1 78.88 780 PRO B C 1
ATOM 14057 O O . PRO B 1 780 ? -18.062 -51.656 -16.125 1 78.88 780 PRO B O 1
ATOM 14060 N N . THR B 1 781 ? -17.844 -53.438 -17.422 1 79.56 781 THR B N 1
ATOM 14061 C CA . THR B 1 781 ? -17.438 -54.344 -16.344 1 79.56 781 THR B CA 1
ATOM 14062 C C . THR B 1 781 ? -15.953 -54.656 -16.453 1 79.56 781 THR B C 1
ATOM 14064 O O . THR B 1 781 ? -15.328 -54.406 -17.484 1 79.56 781 THR B O 1
ATOM 14067 N N . ASP B 1 782 ? -15.328 -55.125 -15.414 1 72.38 782 ASP B N 1
ATOM 14068 C CA . ASP B 1 782 ? -13.914 -55.469 -15.367 1 72.38 782 ASP B CA 1
ATOM 14069 C C . ASP B 1 782 ? -13.594 -56.594 -16.359 1 72.38 782 ASP B C 1
ATOM 14071 O O . ASP B 1 782 ? -12.453 -56.719 -16.797 1 72.38 782 ASP B O 1
ATOM 14075 N N . ASN B 1 783 ? -14.578 -57.375 -16.672 1 64.88 783 ASN B N 1
ATOM 14076 C CA . ASN B 1 783 ? -14.352 -58.5 -17.547 1 64.88 783 ASN B CA 1
ATOM 14077 C C . ASN B 1 783 ? -14.516 -58.125 -19.016 1 64.88 783 ASN B C 1
ATOM 14079 O O . ASN B 1 783 ? -14.531 -59 -19.875 1 64.88 783 ASN B O 1
ATOM 14083 N N . GLY B 1 784 ? -14.648 -56.812 -19.328 1 64.31 784 GLY B N 1
ATOM 14084 C CA . GLY B 1 784 ? -14.688 -56.344 -20.719 1 64.31 784 GLY B CA 1
ATOM 14085 C C . GLY B 1 784 ? -16.094 -56.344 -21.297 1 64.31 784 GLY B C 1
ATOM 14086 O O . GLY B 1 784 ? -16.281 -55.969 -22.453 1 64.31 784 GLY B O 1
ATOM 14087 N N . ARG B 1 785 ? -17.047 -56.906 -20.594 1 72.06 785 ARG B N 1
ATOM 14088 C CA . ARG B 1 785 ? -18.422 -56.875 -21.078 1 72.06 785 ARG B CA 1
ATOM 14089 C C . ARG B 1 785 ? -19.172 -55.656 -20.531 1 72.06 785 ARG B C 1
ATOM 14091 O O . ARG B 1 785 ? -18.672 -54.938 -19.656 1 72.06 785 ARG B O 1
ATOM 14098 N N . SER B 1 786 ? -20.281 -55.219 -21.281 1 82.69 786 SER B N 1
ATOM 14099 C CA . SER B 1 786 ? -21.109 -54.094 -20.828 1 82.69 786 SER B CA 1
ATOM 14100 C C . SER B 1 786 ? -22.469 -54.594 -20.344 1 82.69 786 SER B C 1
ATOM 14102 O O . SER B 1 786 ? -23.031 -55.531 -20.906 1 82.69 786 SER B O 1
ATOM 14104 N N . ILE B 1 787 ? -22.891 -54.156 -19.25 1 82.62 787 ILE B N 1
ATOM 14105 C CA . ILE B 1 787 ? -24.203 -54.5 -18.719 1 82.62 787 ILE B CA 1
ATOM 14106 C C . ILE B 1 787 ? -25.031 -53.219 -18.594 1 82.62 787 ILE B C 1
ATOM 14108 O O . ILE B 1 787 ? -24.5 -52.125 -18.484 1 82.62 787 ILE B O 1
ATOM 14112 N N . ALA B 1 788 ? -26.328 -53.438 -18.703 1 86 788 ALA B N 1
ATOM 14113 C CA . ALA B 1 788 ? -27.219 -52.312 -18.547 1 86 788 ALA B CA 1
ATOM 14114 C C . ALA B 1 788 ? -27.312 -51.875 -17.078 1 86 788 ALA B C 1
ATOM 14116 O O . ALA B 1 788 ? -27.328 -52.719 -16.188 1 86 788 ALA B O 1
ATOM 14117 N N . LEU B 1 789 ? -27.438 -50.562 -16.812 1 88.44 789 LEU B N 1
ATOM 14118 C CA . LEU B 1 789 ? -27.484 -50 -15.461 1 88.44 789 LEU B CA 1
ATOM 14119 C C . LEU B 1 789 ? -28.688 -50.562 -14.703 1 88.44 789 LEU B C 1
ATOM 14121 O O . LEU B 1 789 ? -28.641 -50.75 -13.484 1 88.44 789 LEU B O 1
ATOM 14125 N N . SER B 1 790 ? -29.781 -50.812 -15.367 1 87 790 SER B N 1
ATOM 14126 C CA . SER B 1 790 ? -31.016 -51.281 -14.758 1 87 790 SER B CA 1
ATOM 14127 C C . SER B 1 790 ? -30.812 -52.656 -14.125 1 87 790 SER B C 1
ATOM 14129 O O . SER B 1 790 ? -31.578 -53.062 -13.25 1 87 790 SER B O 1
ATOM 14131 N N . GLN B 1 791 ? -29.797 -53.25 -14.547 1 85.94 791 GLN B N 1
ATOM 14132 C CA . GLN B 1 791 ? -29.547 -54.594 -14.031 1 85.94 791 GLN B CA 1
ATOM 14133 C C . GLN B 1 791 ? -28.844 -54.562 -12.672 1 85.94 791 GLN B C 1
ATOM 14135 O O . GLN B 1 791 ? -28.922 -55.5 -11.891 1 85.94 791 GLN B O 1
ATOM 14140 N N . VAL B 1 792 ? -28.25 -53.469 -12.422 1 88.31 792 VAL B N 1
ATOM 14141 C CA . VAL B 1 792 ? -27.453 -53.406 -11.203 1 88.31 792 VAL B CA 1
ATOM 14142 C C . VAL B 1 792 ? -28 -52.344 -10.266 1 88.31 792 VAL B C 1
ATOM 14144 O O . VAL B 1 792 ? -27.688 -52.312 -9.078 1 88.31 792 VAL B O 1
ATOM 14147 N N . ALA B 1 793 ? -28.797 -51.438 -10.758 1 89.06 793 ALA B N 1
ATOM 14148 C CA . ALA B 1 793 ? -29.234 -50.312 -9.93 1 89.06 793 ALA B CA 1
ATOM 14149 C C . ALA B 1 793 ? -30.688 -49.969 -10.203 1 89.06 793 ALA B C 1
ATOM 14151 O O . ALA B 1 793 ? -31.188 -50.188 -11.312 1 89.06 793 ALA B O 1
ATOM 14152 N N . THR B 1 794 ? -31.375 -49.594 -9.164 1 88.62 794 THR B N 1
ATOM 14153 C CA . THR B 1 794 ? -32.75 -49.125 -9.273 1 88.62 794 THR B CA 1
ATOM 14154 C C . THR B 1 794 ? -32.844 -47.625 -9 1 88.62 794 THR B C 1
ATOM 14156 O O . THR B 1 794 ? -32.094 -47.094 -8.164 1 88.62 794 THR B O 1
ATOM 14159 N N . LEU B 1 795 ? -33.625 -46.938 -9.805 1 88.12 795 LEU B N 1
ATOM 14160 C CA . LEU B 1 795 ? -33.812 -45.5 -9.68 1 88.12 795 LEU B CA 1
ATOM 14161 C C . LEU B 1 795 ? -34.938 -45.156 -8.695 1 88.12 795 LEU B C 1
ATOM 14163 O O . LEU B 1 795 ? -36.031 -45.719 -8.789 1 88.12 795 LEU B O 1
ATOM 14167 N N . GLU B 1 796 ? -34.562 -44.406 -7.734 1 88.12 796 GLU B N 1
ATOM 14168 C CA . GLU B 1 796 ? -35.562 -43.906 -6.781 1 88.12 796 GLU B CA 1
ATOM 14169 C C . GLU B 1 796 ? -35.531 -42.375 -6.734 1 88.12 796 GLU B C 1
ATOM 14171 O O . GLU B 1 796 ? -34.469 -41.781 -6.734 1 88.12 796 GLU B O 1
ATOM 14176 N N . TYR B 1 797 ? -36.719 -41.812 -6.801 1 88.44 797 TYR B N 1
ATOM 14177 C CA . TYR B 1 797 ? -36.844 -40.344 -6.754 1 88.44 797 TYR B CA 1
ATOM 14178 C C . TYR B 1 797 ? -37.094 -39.875 -5.328 1 88.44 797 TYR B C 1
ATOM 14180 O O . TYR B 1 797 ? -37.844 -40.5 -4.57 1 88.44 797 TYR B O 1
ATOM 14188 N N . GLY B 1 798 ? -36.281 -38.906 -4.938 1 86.75 798 GLY B N 1
ATOM 14189 C CA . GLY B 1 798 ? -36.438 -38.344 -3.6 1 86.75 798 GLY B CA 1
ATOM 14190 C C . GLY B 1 798 ? -36.094 -36.875 -3.529 1 86.75 798 GLY B C 1
ATOM 14191 O O . GLY B 1 798 ? -36 -36.188 -4.559 1 86.75 798 GLY B O 1
ATOM 14192 N N . PHE B 1 799 ? -36.25 -36.344 -2.203 1 86.69 799 PHE B N 1
ATOM 14193 C CA . PHE B 1 799 ? -35.969 -34.938 -1.944 1 86.69 799 PHE B CA 1
ATOM 14194 C C . PHE B 1 799 ? -34.812 -34.812 -0.952 1 86.69 799 PHE B C 1
ATOM 14196 O O . PHE B 1 799 ? -34.625 -35.656 -0.068 1 86.69 799 PHE B O 1
ATOM 14203 N N . GLU B 1 800 ? -33.969 -33.875 -1.285 1 86.44 800 GLU B N 1
ATOM 14204 C CA . GLU B 1 800 ? -32.875 -33.531 -0.376 1 86.44 800 GLU B CA 1
ATOM 14205 C C . GLU B 1 800 ? -32.875 -32.031 -0.074 1 86.44 800 GLU B C 1
ATOM 14207 O O . GLU B 1 800 ? -33.562 -31.25 -0.731 1 86.44 800 GLU B O 1
ATOM 14212 N N . GLU B 1 801 ? -32.156 -31.734 1.032 1 84.75 801 GLU B N 1
ATOM 14213 C CA . GLU B 1 801 ? -32.031 -30.328 1.36 1 84.75 801 GLU B CA 1
ATOM 14214 C C . GLU B 1 801 ? -31.219 -29.578 0.292 1 84.75 801 GLU B C 1
ATOM 14216 O O . GLU B 1 801 ? -30.141 -30.031 -0.107 1 84.75 801 GLU B O 1
ATOM 14221 N N . GLY B 1 802 ? -31.797 -28.547 -0.204 1 84.5 802 GLY B N 1
ATOM 14222 C CA . GLY B 1 802 ? -31.109 -27.766 -1.226 1 84.5 802 GLY B CA 1
ATOM 14223 C C . GLY B 1 802 ? -30.062 -26.828 -0.659 1 84.5 802 GLY B C 1
ATOM 14224 O O . GLY B 1 802 ? -28.984 -26.656 -1.245 1 84.5 802 GLY B O 1
ATOM 14225 N N . ILE B 1 803 ? -30.344 -26.203 0.352 1 89.81 803 ILE B N 1
ATOM 14226 C CA . ILE B 1 803 ? -29.453 -25.25 0.993 1 89.81 803 ILE B CA 1
ATOM 14227 C C . ILE B 1 803 ? -29.688 -25.25 2.502 1 89.81 803 ILE B C 1
ATOM 14229 O O . ILE B 1 803 ? -30.812 -25.438 2.961 1 89.81 803 ILE B O 1
ATOM 14233 N N . ILE B 1 804 ? -28.562 -25.188 3.242 1 92.25 804 ILE B N 1
ATOM 14234 C CA . ILE B 1 804 ? -28.641 -25.125 4.695 1 92.25 804 ILE B CA 1
ATOM 14235 C C . ILE B 1 804 ? -27.906 -23.875 5.195 1 92.25 804 ILE B C 1
ATOM 14237 O O . ILE B 1 804 ? -26.703 -23.734 4.961 1 92.25 804 ILE B O 1
ATOM 14241 N N . TRP B 1 805 ? -28.578 -23.062 5.828 1 93.88 805 TRP B N 1
ATOM 14242 C CA . TRP B 1 805 ? -27.984 -21.844 6.379 1 93.88 805 TRP B CA 1
ATOM 14243 C C . TRP B 1 805 ? -27.609 -22.047 7.844 1 93.88 805 TRP B C 1
ATOM 14245 O O . TRP B 1 805 ? -28.344 -22.688 8.602 1 93.88 805 TRP B O 1
ATOM 14255 N N . HIS B 1 806 ? -26.438 -21.594 8.188 1 93.69 806 HIS B N 1
ATOM 14256 C CA . HIS B 1 806 ? -25.953 -21.594 9.562 1 93.69 806 HIS B CA 1
ATOM 14257 C C . HIS B 1 806 ? -25.625 -20.172 10.031 1 93.69 806 HIS B C 1
ATOM 14259 O O . HIS B 1 806 ? -25.25 -19.312 9.227 1 93.69 806 HIS B O 1
ATOM 14265 N N . ARG B 1 807 ? -25.953 -19.953 11.203 1 93.94 807 ARG B N 1
ATOM 14266 C CA . ARG B 1 807 ? -25.484 -18.75 11.891 1 93.94 807 ARG B CA 1
ATOM 14267 C C . ARG B 1 807 ? -24.828 -19.109 13.219 1 93.94 807 ARG B C 1
ATOM 14269 O O . ARG B 1 807 ? -25.469 -19.672 14.109 1 93.94 807 ARG B O 1
ATOM 14276 N N . ASN B 1 808 ? -23.594 -18.812 13.344 1 93.06 808 ASN B N 1
ATOM 14277 C CA . ASN B 1 808 ? -22.828 -19.141 14.539 1 93.06 808 ASN B CA 1
ATOM 14278 C C . ASN B 1 808 ? -22.906 -20.625 14.867 1 93.06 808 ASN B C 1
ATOM 14280 O O . ASN B 1 808 ? -23.219 -21 16 1 93.06 808 ASN B O 1
ATOM 14284 N N . ARG B 1 809 ? -22.844 -21.469 13.906 1 91.62 809 ARG B N 1
ATOM 14285 C CA . ARG B 1 809 ? -22.688 -22.922 13.992 1 91.62 809 ARG B CA 1
ATOM 14286 C C . ARG B 1 809 ? -24.047 -23.609 14.141 1 91.62 809 ARG B C 1
ATOM 14288 O O . ARG B 1 809 ? -24.109 -24.844 14.172 1 91.62 809 ARG B O 1
ATOM 14295 N N . LEU B 1 810 ? -25.156 -22.781 14.141 1 93.44 810 LEU B N 1
ATOM 14296 C CA . LEU B 1 810 ? -26.484 -23.375 14.289 1 93.44 810 LEU B CA 1
ATOM 14297 C C . LEU B 1 810 ? -27.344 -23.094 13.055 1 93.44 810 LEU B C 1
ATOM 14299 O O . LEU B 1 810 ? -27.281 -22 12.484 1 93.44 810 LEU B O 1
ATOM 14303 N N . PRO B 1 811 ? -28.078 -24.094 12.664 1 94.12 811 PRO B N 1
ATOM 14304 C CA . PRO B 1 811 ? -29.031 -23.828 11.57 1 94.12 811 PRO B CA 1
ATOM 14305 C C . PRO B 1 811 ? -30.016 -22.703 11.906 1 94.12 811 PRO B C 1
ATOM 14307 O O . PRO B 1 811 ? -30.531 -22.656 13.023 1 94.12 811 PRO B O 1
ATOM 14310 N N . THR B 1 812 ? -30.156 -21.812 10.992 1 95 812 THR B N 1
ATOM 14311 C CA . THR B 1 812 ? -31 -20.641 11.211 1 95 812 THR B CA 1
ATOM 14312 C C . THR B 1 812 ? -31.891 -20.375 9.992 1 95 812 THR B C 1
ATOM 14314 O O . THR B 1 812 ? -31.406 -20.328 8.859 1 95 812 THR B O 1
ATOM 14317 N N . VAL B 1 813 ? -33.156 -20.312 10.273 1 94.56 813 VAL B N 1
ATOM 14318 C CA . VAL B 1 813 ? -34.094 -19.938 9.234 1 94.56 813 VAL B CA 1
ATOM 14319 C C . VAL B 1 813 ? -34.594 -18.5 9.469 1 94.56 813 VAL B C 1
ATOM 14321 O O . VAL B 1 813 ? -35.031 -18.156 10.57 1 94.56 813 VAL B O 1
ATOM 14324 N N . THR B 1 814 ? -34.438 -17.703 8.477 1 94.31 814 THR B N 1
ATOM 14325 C CA . THR B 1 814 ? -34.812 -16.297 8.594 1 94.31 814 THR B CA 1
ATOM 14326 C C . THR B 1 814 ? -36.094 -16.016 7.836 1 94.31 814 THR B C 1
ATOM 14328 O O . THR B 1 814 ? -36.219 -16.328 6.648 1 94.31 814 THR B O 1
ATOM 14331 N N . VAL B 1 815 ? -37.031 -15.508 8.562 1 94.94 815 VAL B N 1
ATOM 14332 C CA . VAL B 1 815 ? -38.25 -15.016 7.938 1 94.94 815 VAL B CA 1
ATOM 14333 C C . VAL B 1 815 ? -38.031 -13.594 7.434 1 94.94 815 VAL B C 1
ATOM 14335 O O . VAL B 1 815 ? -37.688 -12.695 8.211 1 94.94 815 VAL B O 1
ATOM 14338 N N . ARG B 1 816 ? -38.25 -13.398 6.188 1 93.19 816 ARG B N 1
ATOM 14339 C CA . ARG B 1 816 ? -37.969 -12.109 5.57 1 93.19 816 ARG B CA 1
ATOM 14340 C C . ARG B 1 816 ? -39.25 -11.5 4.988 1 93.19 816 ARG B C 1
ATOM 14342 O O . ARG B 1 816 ? -40.125 -12.219 4.523 1 93.19 816 ARG B O 1
ATOM 14349 N N . ALA B 1 817 ? -39.281 -10.219 5.027 1 92.94 817 ALA B N 1
ATOM 14350 C CA . ALA B 1 817 ? -40.406 -9.492 4.469 1 92.94 817 ALA B CA 1
ATOM 14351 C C . ALA B 1 817 ? -39.969 -8.141 3.91 1 92.94 817 ALA B C 1
ATOM 14353 O O . ALA B 1 817 ? -39 -7.543 4.395 1 92.94 817 ALA B O 1
ATOM 14354 N N . ASP B 1 818 ? -40.594 -7.781 2.822 1 91.12 818 ASP B N 1
ATOM 14355 C CA . ASP B 1 818 ? -40.344 -6.473 2.223 1 91.12 818 ASP B CA 1
ATOM 14356 C C . ASP B 1 818 ? -41.438 -5.48 2.604 1 91.12 818 ASP B C 1
ATOM 14358 O O . ASP B 1 818 ? -42.469 -5.871 3.127 1 91.12 818 ASP B O 1
ATOM 14362 N N . ILE B 1 819 ? -41.125 -4.211 2.357 1 88.44 819 ILE B N 1
ATOM 14363 C CA . ILE B 1 819 ? -42.062 -3.135 2.619 1 88.44 819 ILE B CA 1
ATOM 14364 C C . ILE B 1 819 ? -42.25 -2.297 1.355 1 88.44 819 ILE B C 1
ATOM 14366 O O . ILE B 1 819 ? -41.312 -1.704 0.848 1 88.44 819 ILE B O 1
ATOM 14370 N N . TYR B 1 820 ? -43.375 -2.207 0.761 1 84.81 820 TYR B N 1
ATOM 14371 C CA . TYR B 1 820 ? -43.625 -1.398 -0.428 1 84.81 820 TYR B CA 1
ATOM 14372 C C . TYR B 1 820 ? -44.406 -0.127 -0.076 1 84.81 820 TYR B C 1
ATOM 14374 O O . TYR B 1 820 ? -44.438 0.818 -0.868 1 84.81 820 TYR B O 1
ATOM 14382 N N . GLY B 1 821 ? -44.781 0.059 1.139 1 76.12 821 GLY B N 1
ATOM 14383 C CA . GLY B 1 821 ? -45.5 1.24 1.578 1 76.12 821 GLY B CA 1
ATOM 14384 C C . GLY B 1 821 ? -44.594 2.307 2.172 1 76.12 821 GLY B C 1
ATOM 14385 O O . GLY B 1 821 ? -43.375 2.332 1.902 1 76.12 821 GLY B O 1
ATOM 14386 N N . LYS B 1 822 ? -45.156 3.262 2.75 1 76.19 822 LYS B N 1
ATOM 14387 C CA . LYS B 1 822 ? -44.469 4.414 3.299 1 76.19 822 LYS B CA 1
ATOM 14388 C C . LYS B 1 822 ? -44 4.148 4.73 1 76.19 822 LYS B C 1
ATOM 14390 O O . LYS B 1 822 ? -43.188 4.898 5.281 1 76.19 822 LYS B O 1
ATOM 14395 N N . ASP B 1 823 ? -44.375 3.021 5.25 1 80.75 823 ASP B N 1
ATOM 14396 C CA . ASP B 1 823 ? -44.062 2.721 6.637 1 80.75 823 ASP B CA 1
ATOM 14397 C C . ASP B 1 823 ? -42.594 2.32 6.773 1 80.75 823 ASP B C 1
ATOM 14399 O O . ASP B 1 823 ? -41.969 1.831 5.816 1 80.75 823 ASP B O 1
ATOM 14403 N N . GLN B 1 824 ? -42.094 2.633 7.914 1 84.56 824 GLN B N 1
ATOM 14404 C CA . GLN B 1 824 ? -40.688 2.312 8.172 1 84.56 824 GLN B CA 1
ATOM 14405 C C . GLN B 1 824 ? -40.562 0.952 8.852 1 84.56 824 GLN B C 1
ATOM 14407 O O . GLN B 1 824 ? -41.469 0.525 9.586 1 84.56 824 GLN B O 1
ATOM 14412 N N . PRO B 1 825 ? -39.5 0.238 8.609 1 87 825 PRO B N 1
ATOM 14413 C CA . PRO B 1 825 ? -39.281 -1.103 9.156 1 87 825 PRO B CA 1
ATOM 14414 C C . PRO B 1 825 ? -39.344 -1.136 10.68 1 87 825 PRO B C 1
ATOM 14416 O O . PRO B 1 825 ? -39.938 -2.062 11.25 1 87 825 PRO B O 1
ATOM 14419 N N . ALA B 1 826 ? -38.844 -0.152 11.32 1 85.88 826 ALA B N 1
ATOM 14420 C CA . ALA B 1 826 ? -38.844 -0.144 12.781 1 85.88 826 ALA B CA 1
ATOM 14421 C C . ALA B 1 826 ? -40.25 -0.097 13.344 1 85.88 826 ALA B C 1
ATOM 14423 O O . ALA B 1 826 ? -40.562 -0.734 14.359 1 85.88 826 ALA B O 1
ATOM 14424 N N . THR B 1 827 ? -41.125 0.62 12.727 1 84.56 827 THR B N 1
ATOM 14425 C CA . THR B 1 827 ? -42.5 0.736 13.156 1 84.56 827 THR B CA 1
ATOM 14426 C C . THR B 1 827 ? -43.25 -0.582 12.953 1 84.56 827 THR B C 1
ATOM 14428 O O . THR B 1 827 ? -44.031 -1.001 13.812 1 84.56 827 THR B O 1
ATOM 14431 N N . LEU B 1 828 ? -42.906 -1.196 11.891 1 88.56 828 LEU B N 1
ATOM 14432 C CA . LEU B 1 828 ? -43.562 -2.451 11.578 1 88.56 828 LEU B CA 1
ATOM 14433 C C . LEU B 1 828 ? -43.094 -3.564 12.516 1 88.56 828 LEU B C 1
ATOM 14435 O O . LEU B 1 828 ? -43.906 -4.402 12.938 1 88.56 828 LEU B O 1
ATOM 14439 N N . VAL B 1 829 ? -41.875 -3.609 12.797 1 90.44 829 VAL B N 1
ATOM 14440 C CA . VAL B 1 829 ? -41.344 -4.629 13.695 1 90.44 829 VAL B CA 1
ATOM 14441 C C . VAL B 1 829 ? -41.938 -4.453 15.094 1 90.44 829 VAL B C 1
ATOM 14443 O O . VAL B 1 829 ? -42.25 -5.434 15.781 1 90.44 829 VAL B O 1
ATOM 14446 N N . LYS B 1 830 ? -42.125 -3.221 15.5 1 86.81 830 LYS B N 1
ATOM 14447 C CA . LYS B 1 830 ? -42.719 -2.941 16.797 1 86.81 830 LYS B CA 1
ATOM 14448 C C . LYS B 1 830 ? -44.188 -3.4 16.859 1 86.81 830 LYS B C 1
ATOM 14450 O O . LYS B 1 830 ? -44.656 -3.818 17.906 1 86.81 830 LYS B O 1
ATOM 14455 N N . GLN B 1 831 ? -44.75 -3.367 15.734 1 87.25 831 GLN B N 1
ATOM 14456 C CA . GLN B 1 831 ? -46.156 -3.812 15.648 1 87.25 831 GLN B CA 1
ATOM 14457 C C . GLN B 1 831 ? -46.25 -5.336 15.641 1 87.25 831 GLN B C 1
ATOM 14459 O O . GLN B 1 831 ? -47.188 -5.91 16.188 1 87.25 831 GLN B O 1
ATOM 14464 N N . ILE B 1 832 ? -45.25 -5.973 15.07 1 92.19 832 ILE B N 1
ATOM 14465 C CA . ILE B 1 832 ? -45.312 -7.414 14.844 1 92.19 832 ILE B CA 1
ATOM 14466 C C . ILE B 1 832 ? -44.75 -8.148 16.062 1 92.19 832 ILE B C 1
ATOM 14468 O O . ILE B 1 832 ? -45.25 -9.234 16.406 1 92.19 832 ILE B O 1
ATOM 14472 N N . LEU B 1 833 ? -43.875 -7.633 16.781 1 90.69 833 LEU B N 1
ATOM 14473 C CA . LEU B 1 833 ? -43.156 -8.289 17.859 1 90.69 833 LEU B CA 1
ATOM 14474 C C . LEU B 1 833 ? -44.094 -8.781 18.938 1 90.69 833 LEU B C 1
ATOM 14476 O O . LEU B 1 833 ? -43.969 -9.914 19.422 1 90.69 833 LEU B O 1
ATOM 14480 N N . PRO B 1 834 ? -45.125 -7.953 19.344 1 88.75 834 PRO B N 1
ATOM 14481 C CA . PRO B 1 834 ? -46.031 -8.43 20.375 1 88.75 834 PRO B CA 1
ATOM 14482 C C . PRO B 1 834 ? -46.875 -9.617 19.906 1 88.75 834 PRO B C 1
ATOM 14484 O O . PRO B 1 834 ? -47.281 -10.445 20.719 1 88.75 834 PRO B O 1
ATOM 14487 N N . THR B 1 835 ? -47.031 -9.711 18.672 1 90.62 835 THR B N 1
ATOM 14488 C CA . THR B 1 835 ? -47.812 -10.812 18.125 1 90.62 835 THR B CA 1
ATOM 14489 C C . THR B 1 835 ? -47 -12.102 18.125 1 90.62 835 THR B C 1
ATOM 14491 O O . THR B 1 835 ? -47.562 -13.195 18.031 1 90.62 835 THR B O 1
ATOM 14494 N N . LEU B 1 836 ? -45.719 -12.047 18.281 1 92.88 836 LEU B N 1
ATOM 14495 C CA . LEU B 1 836 ? -44.844 -13.211 18.25 1 92.88 836 LEU B CA 1
ATOM 14496 C C . LEU B 1 836 ? -44.562 -13.711 19.656 1 92.88 836 LEU B C 1
ATOM 14498 O O . LEU B 1 836 ? -43.906 -14.75 19.828 1 92.88 836 LEU B O 1
ATOM 14502 N N . GLU B 1 837 ? -45.062 -13.062 20.656 1 89.88 837 GLU B N 1
ATOM 14503 C CA . GLU B 1 837 ? -44.781 -13.414 22.031 1 89.88 837 GLU B CA 1
ATOM 14504 C C . GLU B 1 837 ? -45.281 -14.812 22.375 1 89.88 837 GLU B C 1
ATOM 14506 O O . GLU B 1 837 ? -44.625 -15.578 23.062 1 89.88 837 GLU B O 1
ATOM 14511 N N . PRO B 1 838 ? -46.375 -15.195 21.875 1 88.31 838 PRO B N 1
ATOM 14512 C CA . PRO B 1 838 ? -46.844 -16.562 22.141 1 88.31 838 PRO B CA 1
ATOM 14513 C C . PRO B 1 838 ? -45.906 -17.609 21.531 1 88.31 838 PRO B C 1
ATOM 14515 O O . PRO B 1 838 ? -45.719 -18.688 22.109 1 88.31 838 PRO B O 1
ATOM 14518 N N . VAL B 1 839 ? -45.438 -17.266 20.406 1 90.69 839 VAL B N 1
ATOM 14519 C CA . VAL B 1 839 ? -44.531 -18.188 19.75 1 90.69 839 VAL B CA 1
ATOM 14520 C C . VAL B 1 839 ? -43.219 -18.281 20.531 1 90.69 839 VAL B C 1
ATOM 14522 O O . VAL B 1 839 ? -42.656 -19.359 20.672 1 90.69 839 VAL B O 1
ATOM 14525 N N . ARG B 1 840 ? -42.781 -17.234 21.031 1 90.31 840 ARG B N 1
ATOM 14526 C CA . ARG B 1 840 ? -41.531 -17.172 21.828 1 90.31 840 ARG B CA 1
ATOM 14527 C C . ARG B 1 840 ? -41.688 -17.969 23.109 1 90.31 840 ARG B C 1
ATOM 14529 O O . ARG B 1 840 ? -40.719 -18.625 23.562 1 90.31 840 ARG B O 1
ATOM 14536 N N . ALA B 1 841 ? -42.844 -17.938 23.656 1 87.75 841 ALA B N 1
ATOM 14537 C CA . ALA B 1 841 ? -43.094 -18.641 24.906 1 87.75 841 ALA B CA 1
ATOM 14538 C C . ALA B 1 841 ? -43.125 -20.156 24.703 1 87.75 841 ALA B C 1
ATOM 14540 O O . ALA B 1 841 ? -42.812 -20.922 25.609 1 87.75 841 ALA B O 1
ATOM 14541 N N . GLU B 1 842 ? -43.375 -20.531 23.531 1 87.56 842 GLU B N 1
ATOM 14542 C CA . GLU B 1 842 ? -43.438 -21.953 23.219 1 87.56 842 GLU B CA 1
ATOM 14543 C C . GLU B 1 842 ? -42.125 -22.484 22.656 1 87.56 842 GLU B C 1
ATOM 14545 O O . GLU B 1 842 ? -42 -23.672 22.344 1 87.56 842 GLU B O 1
ATOM 14550 N N . LEU B 1 843 ? -41.125 -21.688 22.609 1 90.06 843 LEU B N 1
ATOM 14551 C CA . LEU B 1 843 ? -39.844 -22.109 22.031 1 90.06 843 LEU B CA 1
ATOM 14552 C C . LEU B 1 843 ? -39.156 -23.125 22.938 1 90.06 843 LEU B C 1
ATOM 14554 O O . LEU B 1 843 ? -39.062 -22.922 24.141 1 90.06 843 LEU B O 1
ATOM 14558 N N . PRO B 1 844 ? -38.812 -24.25 22.438 1 89.69 844 PRO B N 1
ATOM 14559 C CA . PRO B 1 844 ? -38.031 -25.203 23.234 1 89.69 844 PRO B CA 1
ATOM 14560 C C . PRO B 1 844 ? -36.688 -24.656 23.719 1 89.69 844 PRO B C 1
ATOM 14562 O O . PRO B 1 844 ? -36.25 -23.609 23.234 1 89.69 844 PRO B O 1
ATOM 14565 N N . ASP B 1 845 ? -36.062 -25.375 24.625 1 86.75 845 ASP B N 1
ATOM 14566 C CA . ASP B 1 845 ? -34.781 -24.938 25.156 1 86.75 845 ASP B CA 1
ATOM 14567 C C . ASP B 1 845 ? -33.688 -24.984 24.078 1 86.75 845 ASP B C 1
ATOM 14569 O O . ASP B 1 845 ? -33.594 -25.953 23.328 1 86.75 845 ASP B O 1
ATOM 14573 N N . GLY B 1 846 ? -32.938 -23.906 23.922 1 87.06 846 GLY B N 1
ATOM 14574 C CA . GLY B 1 846 ? -31.859 -23.828 22.953 1 87.06 846 GLY B CA 1
ATOM 14575 C C . GLY B 1 846 ? -32.25 -23.109 21.672 1 87.06 846 GLY B C 1
ATOM 14576 O O . GLY B 1 846 ? -31.391 -22.766 20.859 1 87.06 846 GLY B O 1
ATOM 14577 N N . TYR B 1 847 ? -33.562 -22.984 21.531 1 92.06 847 TYR B N 1
ATOM 14578 C CA . TYR B 1 847 ? -34.062 -22.281 20.344 1 92.06 847 TYR B CA 1
ATOM 14579 C C . TYR B 1 847 ? -34.219 -20.781 20.625 1 92.06 847 TYR B C 1
ATOM 14581 O O . TYR B 1 847 ? -34.562 -20.391 21.734 1 92.06 847 TYR B O 1
ATOM 14589 N N . LEU B 1 848 ? -33.812 -20.031 19.641 1 92.12 848 LEU B N 1
ATOM 14590 C CA . LEU B 1 848 ? -33.812 -18.578 19.812 1 92.12 848 LEU B CA 1
ATOM 14591 C C . LEU B 1 848 ? -34.594 -17.906 18.703 1 92.12 848 LEU B C 1
ATOM 14593 O O . LEU B 1 848 ? -34.594 -18.375 17.562 1 92.12 848 LEU B O 1
ATOM 14597 N N . LEU B 1 849 ? -35.375 -16.922 19.062 1 93.44 849 LEU B N 1
ATOM 14598 C CA . LEU B 1 849 ? -36.062 -16.016 18.141 1 93.44 849 LEU B CA 1
ATOM 14599 C C . LEU B 1 849 ? -35.5 -14.594 18.266 1 93.44 849 LEU B C 1
ATOM 14601 O O . LEU B 1 849 ? -35.656 -13.945 19.297 1 93.44 849 LEU B O 1
ATOM 14605 N N . GLU B 1 850 ? -34.844 -14.203 17.234 1 92.31 850 GLU B N 1
ATOM 14606 C CA . GLU B 1 850 ? -34.188 -12.898 17.266 1 92.31 850 GLU B CA 1
ATOM 14607 C C . GLU B 1 850 ? -34.688 -12.008 16.125 1 92.31 850 GLU B C 1
ATOM 14609 O O . GLU B 1 850 ? -35.094 -12.5 15.078 1 92.31 850 GLU B O 1
ATOM 14614 N N . VAL B 1 851 ? -34.625 -10.742 16.375 1 91.56 851 VAL B N 1
ATOM 14615 C CA . VAL B 1 851 ? -35 -9.766 15.359 1 91.56 851 VAL B CA 1
ATOM 14616 C C . VAL B 1 851 ? -33.75 -9.375 14.555 1 91.56 851 VAL B C 1
ATOM 14618 O O . VAL B 1 851 ? -32.688 -9.18 15.117 1 91.56 851 VAL B O 1
ATOM 14621 N N . GLY B 1 852 ? -33.938 -9.484 13.32 1 90.19 852 GLY B N 1
ATOM 14622 C CA . GLY B 1 852 ? -32.844 -9.055 12.438 1 90.19 852 GLY B CA 1
ATOM 14623 C C . GLY B 1 852 ? -33.25 -7.91 11.531 1 90.19 852 GLY B C 1
ATOM 14624 O O . GLY B 1 852 ? -34.156 -7.133 11.852 1 90.19 852 GLY B O 1
ATOM 14625 N N . GLY B 1 853 ? -32.406 -7.613 10.531 1 86.69 853 GLY B N 1
ATOM 14626 C CA . GLY B 1 853 ? -32.719 -6.59 9.547 1 86.69 853 GLY B CA 1
ATOM 14627 C C . GLY B 1 853 ? -32.281 -5.207 9.961 1 86.69 853 GLY B C 1
ATOM 14628 O O . GLY B 1 853 ? -31.219 -5.059 10.578 1 86.69 853 GLY B O 1
ATOM 14629 N N . THR B 1 854 ? -33.125 -4.25 9.578 1 86.62 854 THR B N 1
ATOM 14630 C CA . THR B 1 854 ? -32.781 -2.846 9.781 1 86.62 854 THR B CA 1
ATOM 14631 C C . THR B 1 854 ? -32.781 -2.498 11.266 1 86.62 854 THR B C 1
ATOM 14633 O O . THR B 1 854 ? -31.984 -1.687 11.734 1 86.62 854 THR B O 1
ATOM 14636 N N . VAL B 1 855 ? -33.656 -3.145 11.945 1 87.38 855 VAL B N 1
ATOM 14637 C CA . VAL B 1 855 ? -33.812 -2.838 13.367 1 87.38 855 VAL B CA 1
ATOM 14638 C C . VAL B 1 855 ? -32.562 -3.287 14.133 1 87.38 855 VAL B C 1
ATOM 14640 O O . VAL B 1 855 ? -32.125 -2.604 15.055 1 87.38 855 VAL B O 1
ATOM 14643 N N . GLU B 1 856 ? -32.031 -4.379 13.773 1 88.25 856 GLU B N 1
ATOM 14644 C CA . GLU B 1 856 ? -30.828 -4.867 14.414 1 88.25 856 GLU B CA 1
ATOM 14645 C C . GLU B 1 856 ? -29.656 -3.916 14.164 1 88.25 856 GLU B C 1
ATOM 14647 O O . GLU B 1 856 ? -28.922 -3.564 15.094 1 88.25 856 GLU B O 1
ATOM 14652 N N . ASP B 1 857 ? -29.531 -3.479 13.008 1 84.44 857 ASP B N 1
ATOM 14653 C CA . ASP B 1 857 ? -28.422 -2.604 12.641 1 84.44 857 ASP B CA 1
ATOM 14654 C C . ASP B 1 857 ? -28.594 -1.208 13.227 1 84.44 857 ASP B C 1
ATOM 14656 O O . ASP B 1 857 ? -27.625 -0.565 13.633 1 84.44 857 ASP B O 1
ATOM 14660 N N . SER B 1 858 ? -29.844 -0.797 13.227 1 84.81 858 SER B N 1
ATOM 14661 C CA . SER B 1 858 ? -30.125 0.508 13.812 1 84.81 858 SER B CA 1
ATOM 14662 C C . SER B 1 858 ? -29.844 0.514 15.312 1 84.81 858 SER B C 1
ATOM 14664 O O . SER B 1 858 ? -29.297 1.478 15.844 1 84.81 858 SER B O 1
ATOM 14666 N N . THR B 1 859 ? -30.266 -0.542 15.914 1 85.94 859 THR B N 1
ATOM 14667 C CA . THR B 1 859 ? -30.047 -0.637 17.359 1 85.94 859 THR B CA 1
ATOM 14668 C C . THR B 1 859 ? -28.547 -0.71 17.656 1 85.94 859 THR B C 1
ATOM 14670 O O . THR B 1 859 ? -28.078 -0.086 18.609 1 85.94 859 THR B O 1
ATOM 14673 N N . ARG B 1 860 ? -27.875 -1.396 16.891 1 85.25 860 ARG B N 1
ATOM 14674 C CA . ARG B 1 860 ? -26.438 -1.491 17.062 1 85.25 860 ARG B CA 1
ATOM 14675 C C . ARG B 1 860 ? -25.766 -0.138 16.844 1 85.25 860 ARG B C 1
ATOM 14677 O O . ARG B 1 860 ? -24.844 0.237 17.578 1 85.25 860 ARG B O 1
ATOM 14684 N N . GLY B 1 861 ? -26.172 0.485 15.82 1 83.06 861 GLY B N 1
ATOM 14685 C CA . GLY B 1 861 ? -25.656 1.814 15.555 1 83.06 861 GLY B CA 1
ATOM 14686 C C . GLY B 1 861 ? -25.969 2.812 16.656 1 83.06 861 GLY B C 1
ATOM 14687 O O . GLY B 1 861 ? -25.094 3.572 17.078 1 83.06 861 GLY B O 1
ATOM 14688 N N . GLN B 1 862 ? -27.203 2.797 17.156 1 85.25 862 GLN B N 1
ATOM 14689 C CA . GLN B 1 862 ? -27.641 3.719 18.203 1 85.25 862 GLN B CA 1
ATOM 14690 C C . GLN B 1 862 ? -26.922 3.426 19.516 1 85.25 862 GLN B C 1
ATOM 14692 O O . GLN B 1 862 ? -26.547 4.348 20.234 1 85.25 862 GLN B O 1
ATOM 14697 N N . ASN B 1 863 ? -26.781 2.172 19.75 1 87.5 863 ASN B N 1
ATOM 14698 C CA . ASN B 1 863 ? -26.109 1.794 20.984 1 87.5 863 ASN B CA 1
ATOM 14699 C C . ASN B 1 863 ? -24.641 2.244 20.969 1 87.5 863 ASN B C 1
ATOM 14701 O O . ASN B 1 863 ? -24.094 2.617 22.016 1 87.5 863 ASN B O 1
ATOM 14705 N N . SER B 1 864 ? -24.062 2.188 19.859 1 88.12 864 SER B N 1
ATOM 14706 C CA . SER B 1 864 ? -22.672 2.621 19.75 1 88.12 864 SER B CA 1
ATOM 14707 C C . SER B 1 864 ? -22.547 4.121 19.969 1 88.12 864 SER B C 1
ATOM 14709 O O . SER B 1 864 ? -21.578 4.582 20.562 1 88.12 864 SER B O 1
ATOM 14711 N N . VAL B 1 865 ? -23.5 4.84 19.562 1 86.31 865 VAL B N 1
ATOM 14712 C CA . VAL B 1 865 ? -23.469 6.289 19.75 1 86.31 865 VAL B CA 1
ATOM 14713 C C . VAL B 1 865 ? -23.766 6.625 21.203 1 86.31 865 VAL B C 1
ATOM 14715 O O . VAL B 1 865 ? -23.125 7.504 21.797 1 86.31 865 VAL B O 1
ATOM 14718 N N . ASN B 1 866 ? -24.719 5.93 21.766 1 88.56 866 ASN B N 1
ATOM 14719 C CA . ASN B 1 866 ? -25.109 6.16 23.156 1 88.56 866 ASN B CA 1
ATOM 14720 C C . ASN B 1 866 ? -23.953 5.867 24.109 1 88.56 866 ASN B C 1
ATOM 14722 O O . ASN B 1 866 ? -23.844 6.484 25.172 1 88.56 866 ASN B O 1
ATOM 14726 N N . ALA B 1 867 ? -23.141 4.98 23.688 1 90 867 ALA B N 1
ATOM 14727 C CA . ALA B 1 867 ? -21.984 4.648 24.531 1 90 867 ALA B CA 1
ATOM 14728 C C . ALA B 1 867 ? -21 5.82 24.609 1 90 867 ALA B C 1
ATOM 14730 O O . ALA B 1 867 ? -20.25 5.934 25.578 1 90 867 ALA B O 1
ATOM 14731 N N . GLY B 1 868 ? -21.062 6.707 23.672 1 88.69 868 GLY B N 1
ATOM 14732 C CA . GLY B 1 868 ? -20.188 7.875 23.656 1 88.69 868 GLY B CA 1
ATOM 14733 C C . GLY B 1 868 ? -20.797 9.078 24.359 1 88.69 868 GLY B C 1
ATOM 14734 O O . GLY B 1 868 ? -20.109 10.055 24.641 1 88.69 868 GLY B O 1
ATOM 14735 N N . VAL B 1 869 ? -22.031 9.094 24.859 1 88.69 869 VAL B N 1
ATOM 14736 C CA . VAL B 1 869 ? -22.766 10.219 25.438 1 88.69 869 VAL B CA 1
ATOM 14737 C C . VAL B 1 869 ? -22.172 10.57 26.797 1 88.69 869 VAL B C 1
ATOM 14739 O O . VAL B 1 869 ? -22.016 11.742 27.125 1 88.69 869 VAL B O 1
ATOM 14742 N N . PRO B 1 870 ? -21.766 9.562 27.531 1 90.62 870 PRO B N 1
ATOM 14743 C CA . PRO B 1 870 ? -21.172 9.922 28.828 1 90.62 870 PRO B CA 1
ATOM 14744 C C . PRO B 1 870 ? -19.891 10.75 28.672 1 90.62 870 PRO B C 1
ATOM 14746 O O . PRO B 1 870 ? -19.672 11.695 29.438 1 90.62 870 PRO B O 1
ATOM 14749 N N . LEU B 1 871 ? -19.109 10.367 27.719 1 91.38 871 LEU B N 1
ATOM 14750 C CA . LEU B 1 871 ? -17.922 11.172 27.469 1 91.38 871 LEU B CA 1
ATOM 14751 C C . LEU B 1 871 ? -18.297 12.586 27.047 1 91.38 871 LEU B C 1
ATOM 14753 O O . LEU B 1 871 ? -17.641 13.555 27.438 1 91.38 871 LEU B O 1
ATOM 14757 N N . PHE B 1 872 ? -19.359 12.688 26.359 1 89.88 872 PHE B N 1
ATOM 14758 C CA . PHE B 1 872 ? -19.859 13.984 25.922 1 89.88 872 PHE B CA 1
ATOM 14759 C C . PHE B 1 872 ? -20.281 14.828 27.109 1 89.88 872 PHE B C 1
ATOM 14761 O O . PHE B 1 872 ? -19.906 16 27.219 1 89.88 872 PHE B O 1
ATOM 14768 N N . VAL B 1 873 ? -20.922 14.25 27.984 1 91.12 873 VAL B N 1
ATOM 14769 C CA . VAL B 1 873 ? -21.438 14.953 29.156 1 91.12 873 VAL B CA 1
ATOM 14770 C C . VAL B 1 873 ? -20.266 15.398 30.047 1 91.12 873 VAL B C 1
ATOM 14772 O O . VAL B 1 873 ? -20.25 16.531 30.516 1 91.12 873 VAL B O 1
ATOM 14775 N N . VAL B 1 874 ? -19.297 14.555 30.156 1 93.44 874 VAL B N 1
ATOM 14776 C CA . VAL B 1 874 ? -18.141 14.875 31 1 93.44 874 VAL B CA 1
ATOM 14777 C C . VAL B 1 874 ? -17.344 16.016 30.375 1 93.44 874 VAL B C 1
ATOM 14779 O O . VAL B 1 874 ? -16.922 16.938 31.062 1 93.44 874 VAL B O 1
ATOM 14782 N N . VAL B 1 875 ? -17.172 15.945 29.078 1 93.88 875 VAL B N 1
ATOM 14783 C CA . VAL B 1 875 ? -16.391 16.969 28.391 1 93.88 875 VAL B CA 1
ATOM 14784 C C . VAL B 1 875 ? -17.125 18.312 28.453 1 93.88 875 VAL B C 1
ATOM 14786 O O . VAL B 1 875 ? -16.516 19.344 28.734 1 93.88 875 VAL B O 1
ATOM 14789 N N . VAL B 1 876 ? -18.422 18.328 28.312 1 92.88 876 VAL B N 1
ATOM 14790 C CA . VAL B 1 876 ? -19.219 19.562 28.312 1 92.88 876 VAL B CA 1
ATOM 14791 C C . VAL B 1 876 ? -19.25 20.156 29.719 1 92.88 876 VAL B C 1
ATOM 14793 O O . VAL B 1 876 ? -19.078 21.359 29.891 1 92.88 876 VAL B O 1
ATOM 14796 N N . LEU B 1 877 ? -19.406 19.344 30.719 1 92.88 877 LEU B N 1
ATOM 14797 C CA . LEU B 1 877 ? -19.438 19.812 32.094 1 92.88 877 LEU B CA 1
ATOM 14798 C C . LEU B 1 877 ? -18.094 20.391 32.531 1 92.88 877 LEU B C 1
ATOM 14800 O O . LEU B 1 877 ? -18.031 21.406 33.219 1 92.88 877 LEU B O 1
ATOM 14804 N N . THR B 1 878 ? -17.062 19.734 32.031 1 94.44 878 THR B N 1
ATOM 14805 C CA . THR B 1 878 ? -15.719 20.219 32.344 1 94.44 878 THR B CA 1
ATOM 14806 C C . THR B 1 878 ? -15.461 21.578 31.703 1 94.44 878 THR B C 1
ATOM 14808 O O . THR B 1 878 ? -14.938 22.484 32.344 1 94.44 878 THR B O 1
ATOM 14811 N N . LEU B 1 879 ? -15.867 21.688 30.516 1 93.5 879 LEU B N 1
ATOM 14812 C CA . LEU B 1 879 ? -15.68 22.953 29.812 1 93.5 879 LEU B CA 1
ATOM 14813 C C . LEU B 1 879 ? -16.531 24.047 30.438 1 93.5 879 LEU B C 1
ATOM 14815 O O . LEU B 1 879 ? -16.062 25.188 30.578 1 93.5 879 LEU B O 1
ATOM 14819 N N . LEU B 1 880 ? -17.781 23.75 30.812 1 91.62 880 LEU B N 1
ATOM 14820 C CA . LEU B 1 880 ? -18.672 24.719 31.438 1 91.62 880 LEU B CA 1
ATOM 14821 C C . LEU B 1 880 ? -18.141 25.141 32.812 1 91.62 880 LEU B C 1
ATOM 14823 O O . LEU B 1 880 ? -18.188 26.312 33.156 1 91.62 880 LEU B O 1
ATOM 14827 N N . MET B 1 881 ? -17.547 24.203 33.562 1 91.56 881 MET B N 1
ATOM 14828 C CA . MET B 1 881 ? -17.016 24.5 34.875 1 91.56 881 MET B CA 1
ATOM 14829 C C . MET B 1 881 ? -15.766 25.375 34.781 1 91.56 881 MET B C 1
ATOM 14831 O O . MET B 1 881 ? -15.531 26.234 35.625 1 91.56 881 MET B O 1
ATOM 14835 N N . LEU B 1 882 ? -14.969 25.078 33.719 1 89.69 882 LEU B N 1
ATOM 14836 C CA . LEU B 1 882 ? -13.766 25.875 33.5 1 89.69 882 LEU B CA 1
ATOM 14837 C C . LEU B 1 882 ? -14.125 27.312 33.125 1 89.69 882 LEU B C 1
ATOM 14839 O O . LEU B 1 882 ? -13.438 28.25 33.531 1 89.69 882 LEU B O 1
ATOM 14843 N N . GLN B 1 883 ? -15.242 27.469 32.469 1 87.56 883 GLN B N 1
ATOM 14844 C CA . GLN B 1 883 ? -15.625 28.797 31.969 1 87.56 883 GLN B CA 1
ATOM 14845 C C . GLN B 1 883 ? -16.406 29.547 33.031 1 87.56 883 GLN B C 1
ATOM 14847 O O . GLN B 1 883 ? -16.156 30.734 33.281 1 87.56 883 GLN B O 1
ATOM 14852 N N . LEU B 1 884 ? -17.422 28.969 33.719 1 87.19 884 LEU B N 1
ATOM 14853 C CA . LEU B 1 884 ? -18.328 29.656 34.625 1 87.19 884 LEU B CA 1
ATOM 14854 C C . LEU B 1 884 ? -17.828 29.562 36.062 1 87.19 884 LEU B C 1
ATOM 14856 O O . LEU B 1 884 ? -18.219 30.375 36.906 1 87.19 884 LEU B O 1
ATOM 14860 N N . ARG B 1 885 ? -16.922 28.594 36.531 1 87.56 885 ARG B N 1
ATOM 14861 C CA . ARG B 1 885 ? -16.297 28.406 37.844 1 87.56 885 ARG B CA 1
ATOM 14862 C C . ARG B 1 885 ? -17.328 28.359 38.938 1 87.56 885 ARG B C 1
ATOM 14864 O O . ARG B 1 885 ? -17.109 28.922 40.031 1 87.56 885 ARG B O 1
ATOM 14871 N N . SER B 1 886 ? -18.578 27.938 38.531 1 91.31 886 SER B N 1
ATOM 14872 C CA . SER B 1 886 ? -19.656 27.781 39.5 1 91.31 886 SER B CA 1
ATOM 14873 C C . SER B 1 886 ? -20.547 26.578 39.156 1 91.31 886 SER B C 1
ATOM 14875 O O . SER B 1 886 ? -20.891 26.391 38 1 91.31 886 SER B O 1
ATOM 14877 N N . PHE B 1 887 ? -20.922 25.797 40.188 1 91.5 887 PHE B N 1
ATOM 14878 C CA . PHE B 1 887 ? -21.75 24.609 39.969 1 91.5 887 PHE B CA 1
ATOM 14879 C C . PHE B 1 887 ? -23.172 25 39.594 1 91.5 887 PHE B C 1
ATOM 14881 O O . PHE B 1 887 ? -23.797 24.359 38.75 1 91.5 887 PHE B O 1
ATOM 14888 N N . SER B 1 888 ? -23.688 26.031 40.219 1 90.19 888 SER B N 1
ATOM 14889 C CA . SER B 1 888 ? -25.062 26.484 39.969 1 90.19 888 SER B CA 1
ATOM 14890 C C . SER B 1 888 ? -25.234 27.016 38.562 1 90.19 888 SER B C 1
ATOM 14892 O O . SER B 1 888 ? -26.188 26.672 37.875 1 90.19 888 SER B O 1
ATOM 14894 N N . ARG B 1 889 ? -24.344 27.781 38.156 1 90.88 889 ARG B N 1
ATOM 14895 C CA . ARG B 1 889 ? -24.422 28.328 36.812 1 90.88 889 ARG B CA 1
ATOM 14896 C C . ARG B 1 889 ? -24.234 27.234 35.75 1 90.88 889 ARG B C 1
ATOM 14898 O O . ARG B 1 889 ? -24.891 27.25 34.719 1 90.88 889 ARG B O 1
ATOM 14905 N N . THR B 1 890 ? -23.297 26.328 36.031 1 92.88 890 THR B N 1
ATOM 14906 C CA . THR B 1 890 ? -23.062 25.203 35.125 1 92.88 890 THR B CA 1
ATOM 14907 C C . THR B 1 890 ? -24.328 24.359 34.969 1 92.88 890 THR B C 1
ATOM 14909 O O . THR B 1 890 ? -24.688 23.984 33.844 1 92.88 890 THR B O 1
ATOM 14912 N N . ALA B 1 891 ? -25 24.094 36 1 92.38 891 ALA B N 1
ATOM 14913 C CA . ALA B 1 891 ? -26.219 23.297 35.969 1 92.38 891 ALA B CA 1
ATOM 14914 C C . ALA B 1 891 ? -27.328 24.016 35.188 1 92.38 891 ALA B C 1
ATOM 14916 O O . ALA B 1 891 ? -28.109 23.391 34.469 1 92.38 891 ALA B O 1
ATOM 14917 N N . MET B 1 892 ? -27.391 25.297 35.375 1 90.12 892 MET B N 1
ATOM 14918 C CA . MET B 1 892 ? -28.406 26.094 34.688 1 90.12 892 MET B CA 1
ATOM 14919 C C . MET B 1 892 ? -28.219 26.031 33.188 1 90.12 892 MET B C 1
ATOM 14921 O O . MET B 1 892 ? -29.188 25.828 32.438 1 90.12 892 MET B O 1
ATOM 14925 N N . VAL B 1 893 ? -27 26.172 32.719 1 91.44 893 VAL B N 1
ATOM 14926 C CA . VAL B 1 893 ? -26.703 26.141 31.297 1 91.44 893 VAL B CA 1
ATOM 14927 C C . VAL B 1 893 ? -26.938 24.734 30.75 1 91.44 893 VAL B C 1
ATOM 14929 O O . VAL B 1 893 ? -27.469 24.562 29.641 1 91.44 893 VAL B O 1
ATOM 14932 N N . PHE B 1 894 ? -26.547 23.766 31.484 1 92.12 894 PHE B N 1
ATOM 14933 C CA . PHE B 1 894 ? -26.703 22.375 31.078 1 92.12 894 PHE B CA 1
ATOM 14934 C C . PHE B 1 894 ? -28.172 22.016 30.922 1 92.12 894 PHE B C 1
ATOM 14936 O O . PHE B 1 894 ? -28.547 21.25 30.016 1 92.12 894 PHE B O 1
ATOM 14943 N N . LEU B 1 895 ? -29.016 22.547 31.703 1 89.31 895 LEU B N 1
ATOM 14944 C CA . LEU B 1 895 ? -30.453 22.219 31.703 1 89.31 895 LEU B CA 1
ATOM 14945 C C . LEU B 1 895 ? -31.156 22.828 30.5 1 89.31 895 LEU B C 1
ATOM 14947 O O . LEU B 1 895 ? -32.281 22.438 30.156 1 89.31 895 LEU B O 1
ATOM 14951 N N . THR B 1 896 ? -30.547 23.656 29.812 1 88.69 896 THR B N 1
ATOM 14952 C CA . THR B 1 896 ? -31.141 24.266 28.641 1 88.69 896 THR B CA 1
ATOM 14953 C C . THR B 1 896 ? -30.984 23.359 27.422 1 88.69 896 THR B C 1
ATOM 14955 O O . THR B 1 896 ? -31.719 23.484 26.438 1 88.69 896 THR B O 1
ATOM 14958 N N . ALA B 1 897 ? -30.016 22.453 27.453 1 89.69 897 ALA B N 1
ATOM 14959 C CA . ALA B 1 897 ? -29.672 21.625 26.297 1 89.69 897 ALA B CA 1
ATOM 14960 C C . ALA B 1 897 ? -30.859 20.781 25.859 1 89.69 897 ALA B C 1
ATOM 14962 O O . ALA B 1 897 ? -31.203 20.734 24.672 1 89.69 897 ALA B O 1
ATOM 14963 N N . PRO B 1 898 ? -31.578 20.125 26.781 1 89.19 898 PRO B N 1
ATOM 14964 C CA . PRO B 1 898 ? -32.688 19.234 26.375 1 89.19 898 PRO B CA 1
ATOM 14965 C C . PRO B 1 898 ? -33.906 20.016 25.859 1 89.19 898 PRO B C 1
ATOM 14967 O O . PRO B 1 898 ? -34.75 19.438 25.172 1 89.19 898 PRO B O 1
ATOM 14970 N N . LEU B 1 899 ? -34 21.25 26.109 1 90.5 899 LEU B N 1
ATOM 14971 C CA . LEU B 1 899 ? -35.156 22.047 25.719 1 90.5 899 LEU B CA 1
ATOM 14972 C C . LEU B 1 899 ? -35.188 22.203 24.203 1 90.5 899 LEU B C 1
ATOM 14974 O O . LEU B 1 899 ? -36.25 22.562 23.656 1 90.5 899 LEU B O 1
ATOM 14978 N N . GLY B 1 900 ? -34.062 21.969 23.562 1 90.31 900 GLY B N 1
ATOM 14979 C CA . GLY B 1 900 ? -34.062 22 22.109 1 90.31 900 GLY B CA 1
ATOM 14980 C C . GLY B 1 900 ? -34.969 20.953 21.484 1 90.31 900 GLY B C 1
ATOM 14981 O O . GLY B 1 900 ? -35.406 21.094 20.328 1 90.31 900 GLY B O 1
ATOM 14982 N N . LEU B 1 901 ? -35.281 19.922 22.234 1 92.44 901 LEU B N 1
ATOM 14983 C CA . LEU B 1 901 ? -36.094 18.828 21.734 1 92.44 901 LEU B CA 1
ATOM 14984 C C . LEU B 1 901 ? -37.5 19.312 21.375 1 92.44 901 LEU B C 1
ATOM 14986 O O . LEU B 1 901 ? -38.156 18.734 20.531 1 92.44 901 LEU B O 1
ATOM 14990 N N . ILE B 1 902 ? -37.938 20.406 22.031 1 94.69 902 ILE B N 1
ATOM 14991 C CA . ILE B 1 902 ? -39.25 20.969 21.75 1 94.69 902 ILE B CA 1
ATOM 14992 C C . ILE B 1 902 ? -39.344 21.406 20.281 1 94.69 902 ILE B C 1
ATOM 14994 O O . ILE B 1 902 ? -40.281 21.078 19.578 1 94.69 902 ILE B O 1
ATOM 14998 N N . GLY B 1 903 ? -38.344 22.094 19.859 1 94.38 903 GLY B N 1
ATOM 14999 C CA . GLY B 1 903 ? -38.312 22.547 18.484 1 94.38 903 GLY B CA 1
ATOM 15000 C C . GLY B 1 903 ? -38.062 21.422 17.484 1 94.38 903 GLY B C 1
ATOM 15001 O O . GLY B 1 903 ? -38.625 21.422 16.391 1 94.38 903 GLY B O 1
ATOM 15002 N N . VAL B 1 904 ? -37.281 20.438 17.828 1 94.69 904 VAL B N 1
ATOM 15003 C CA . VAL B 1 904 ? -36.938 19.328 16.953 1 94.69 904 VAL B CA 1
ATOM 15004 C C . VAL B 1 904 ? -38.188 18.516 16.625 1 94.69 904 VAL B C 1
ATOM 15006 O O . VAL B 1 904 ? -38.5 18.25 15.461 1 94.69 904 VAL B O 1
ATOM 15009 N N . VAL B 1 905 ? -38.969 18.172 17.672 1 94.62 905 VAL B N 1
ATOM 15010 C CA . VAL B 1 905 ? -40.156 17.344 17.5 1 94.62 905 VAL B CA 1
ATOM 15011 C C . VAL B 1 905 ? -41.219 18.109 16.719 1 94.62 905 VAL B C 1
ATOM 15013 O O . VAL B 1 905 ? -41.875 17.547 15.836 1 94.62 905 VAL B O 1
ATOM 15016 N N . LEU B 1 906 ? -41.344 19.344 16.984 1 94.25 906 LEU B N 1
ATOM 15017 C CA . LEU B 1 906 ? -42.344 20.156 16.328 1 94.25 906 LEU B CA 1
ATOM 15018 C C . LEU B 1 906 ? -42.062 20.25 14.828 1 94.25 906 LEU B C 1
ATOM 15020 O O . LEU B 1 906 ? -42.969 20.047 14.008 1 94.25 906 LEU B O 1
ATOM 15024 N N . PHE B 1 907 ? -40.875 20.5 14.492 1 94.25 907 PHE B N 1
ATOM 15025 C CA . PHE B 1 907 ? -40.562 20.703 13.094 1 94.25 907 PHE B CA 1
ATOM 15026 C C . PHE B 1 907 ? -40.562 19.375 12.336 1 94.25 907 PHE B C 1
ATOM 15028 O O . PHE B 1 907 ? -40.906 19.328 11.156 1 94.25 907 PHE B O 1
ATOM 15035 N N . LEU B 1 908 ? -40.094 18.281 12.984 1 92.56 908 LEU B N 1
ATOM 15036 C CA . LEU B 1 908 ? -40.125 16.969 12.336 1 92.56 908 LEU B CA 1
ATOM 15037 C C . LEU B 1 908 ? -41.594 16.562 12.047 1 92.56 908 LEU B C 1
ATOM 15039 O O . LEU B 1 908 ? -41.844 15.945 11.016 1 92.56 908 LEU B O 1
ATOM 15043 N N . MET B 1 909 ? -42.469 16.859 12.883 1 92.12 909 MET B N 1
ATOM 15044 C CA . MET B 1 909 ? -43.875 16.516 12.695 1 92.12 909 MET B CA 1
ATOM 15045 C C . MET B 1 909 ? -44.5 17.391 11.609 1 92.12 909 MET B C 1
ATOM 15047 O O . MET B 1 909 ? -45.281 16.891 10.805 1 92.12 909 MET B O 1
ATOM 15051 N N . VAL B 1 910 ? -44.125 18.625 11.586 1 91.56 910 VAL B N 1
ATOM 15052 C CA . VAL B 1 910 ? -44.719 19.562 10.633 1 91.56 910 VAL B CA 1
ATOM 15053 C C . VAL B 1 910 ? -44.219 19.234 9.219 1 91.56 910 VAL B C 1
ATOM 15055 O O . VAL B 1 910 ? -45 19.281 8.266 1 91.56 910 VAL B O 1
ATOM 15058 N N . PHE B 1 911 ? -42.969 18.953 9.125 1 89.94 911 PHE B N 1
ATOM 15059 C CA . PHE B 1 911 ? -42.406 18.688 7.809 1 89.94 911 PHE B CA 1
ATOM 15060 C C . PHE B 1 911 ? -42.438 17.203 7.496 1 89.94 911 PHE B C 1
ATOM 15062 O O . PHE B 1 911 ? -42.031 16.766 6.422 1 89.94 911 PHE B O 1
ATOM 15069 N N . ARG B 1 912 ? -42.969 16.344 8.367 1 84.69 912 ARG B N 1
ATOM 15070 C CA . ARG B 1 912 ? -43.188 14.914 8.188 1 84.69 912 ARG B CA 1
ATOM 15071 C C . ARG B 1 912 ? -41.875 14.203 7.82 1 84.69 912 ARG B C 1
ATOM 15073 O O . ARG B 1 912 ? -41.812 13.477 6.832 1 84.69 912 ARG B O 1
ATOM 15080 N N . GLN B 1 913 ? -40.875 14.586 8.461 1 88.25 913 GLN B N 1
ATOM 15081 C CA . GLN B 1 913 ? -39.594 13.922 8.273 1 88.25 913 GLN B CA 1
ATOM 15082 C C . GLN B 1 913 ? -39.344 12.914 9.391 1 88.25 913 GLN B C 1
ATOM 15084 O O . GLN B 1 913 ? -39.719 13.141 10.539 1 88.25 913 GLN B O 1
ATOM 15089 N N . PRO B 1 914 ? -38.75 11.82 9.008 1 87.69 914 PRO B N 1
ATOM 15090 C CA . PRO B 1 914 ? -38.469 10.789 10.016 1 87.69 914 PRO B CA 1
ATOM 15091 C C . PRO B 1 914 ? -37.25 11.125 10.891 1 87.69 914 PRO B C 1
ATOM 15093 O O . PRO B 1 914 ? -36.438 11.977 10.523 1 87.69 914 PRO B O 1
ATOM 15096 N N . PHE B 1 915 ? -37.312 10.547 12.086 1 88.5 915 PHE B N 1
ATOM 15097 C CA . PHE B 1 915 ? -36.188 10.664 13 1 88.5 915 PHE B CA 1
ATOM 15098 C C . PHE B 1 915 ? -35.219 9.5 12.82 1 88.5 915 PHE B C 1
ATOM 15100 O O . PHE B 1 915 ? -35.438 8.43 13.391 1 88.5 915 PHE B O 1
ATOM 15107 N N . GLY B 1 916 ? -34.344 9.758 12.023 1 83.38 916 GLY B N 1
ATOM 15108 C CA . GLY B 1 916 ? -33.312 8.742 11.75 1 83.38 916 GLY B CA 1
ATOM 15109 C C . GLY B 1 916 ? -32 9 12.461 1 83.38 916 GLY B C 1
ATOM 15110 O O . GLY B 1 916 ? -31.938 9.852 13.352 1 83.38 916 GLY B O 1
ATOM 15111 N N . PHE B 1 917 ? -31.047 8.266 12.102 1 81.69 917 PHE B N 1
ATOM 15112 C CA . PHE B 1 917 ? -29.719 8.367 12.688 1 81.69 917 PHE B CA 1
ATOM 15113 C C . PHE B 1 917 ? -29.141 9.766 12.484 1 81.69 917 PHE B C 1
ATOM 15115 O O . PHE B 1 917 ? -28.547 10.336 13.398 1 81.69 917 PHE B O 1
ATOM 15122 N N . VAL B 1 918 ? -29.344 10.305 11.367 1 84.12 918 VAL B N 1
ATOM 15123 C CA . VAL B 1 918 ? -28.766 11.602 11.031 1 84.12 918 VAL B CA 1
ATOM 15124 C C . VAL B 1 918 ? -29.484 12.703 11.812 1 84.12 918 VAL B C 1
ATOM 15126 O O . VAL B 1 918 ? -28.844 13.672 12.242 1 84.12 918 VAL B O 1
ATOM 15129 N N . ALA B 1 919 ? -30.734 12.547 11.961 1 88.56 919 ALA B N 1
ATOM 15130 C CA . ALA B 1 919 ? -31.5 13.492 12.766 1 88.56 919 ALA B CA 1
ATOM 15131 C C . ALA B 1 919 ? -31.094 13.414 14.234 1 88.56 919 ALA B C 1
ATOM 15133 O O . ALA B 1 919 ? -31.078 14.43 14.938 1 88.56 919 ALA B O 1
ATOM 15134 N N . MET B 1 920 ? -30.781 12.266 14.617 1 87.81 920 MET B N 1
ATOM 15135 C CA . MET B 1 920 ? -30.312 12.086 15.984 1 87.81 920 MET B CA 1
ATOM 15136 C C . MET B 1 920 ? -28.984 12.812 16.203 1 87.81 920 MET B C 1
ATOM 15138 O O . MET B 1 920 ? -28.797 13.477 17.219 1 87.81 920 MET B O 1
ATOM 15142 N N . LEU B 1 921 ? -28.203 12.711 15.273 1 84.56 921 LEU B N 1
ATOM 15143 C CA . LEU B 1 921 ? -26.922 13.398 15.352 1 84.56 921 LEU B CA 1
ATOM 15144 C C . LEU B 1 921 ? -27.125 14.914 15.398 1 84.56 921 LEU B C 1
ATOM 15146 O O . LEU B 1 921 ? -26.438 15.609 16.141 1 84.56 921 LEU B O 1
ATOM 15150 N N . GLY B 1 922 ? -27.984 15.32 14.594 1 87.31 922 GLY B N 1
ATOM 15151 C CA . GLY B 1 922 ? -28.312 16.734 14.602 1 87.31 922 GLY B CA 1
ATOM 15152 C C . GLY B 1 922 ? -28.844 17.219 15.938 1 87.31 922 GLY B C 1
ATOM 15153 O O . GLY B 1 922 ? -28.516 18.328 16.375 1 87.31 922 GLY B O 1
ATOM 15154 N N . THR B 1 923 ? -29.578 16.422 16.547 1 89.56 923 THR B N 1
ATOM 15155 C CA . THR B 1 923 ? -30.156 16.797 17.844 1 89.56 923 THR B CA 1
ATOM 15156 C C . THR B 1 923 ? -29.094 16.875 18.922 1 89.56 923 THR B C 1
ATOM 15158 O O . THR B 1 923 ? -29.125 17.766 19.766 1 89.56 923 THR B O 1
ATOM 15161 N N . ILE B 1 924 ? -28.219 15.992 18.844 1 86.12 924 ILE B N 1
ATOM 15162 C CA . ILE B 1 924 ? -27.125 16.016 19.812 1 86.12 924 ILE B CA 1
ATOM 15163 C C . ILE B 1 924 ? -26.25 17.234 19.578 1 86.12 924 ILE B C 1
ATOM 15165 O O . ILE B 1 924 ? -25.844 17.906 20.531 1 86.12 924 ILE B O 1
ATOM 15169 N N . ALA B 1 925 ? -26.031 17.438 18.359 1 86.25 925 ALA B N 1
ATOM 15170 C CA . ALA B 1 925 ? -25.234 18.609 18 1 86.25 925 ALA B CA 1
ATOM 15171 C C . ALA B 1 925 ? -25.922 19.891 18.438 1 86.25 925 ALA B C 1
ATOM 15173 O O . ALA B 1 925 ? -25.25 20.859 18.844 1 86.25 925 ALA B O 1
ATOM 15174 N N . LEU B 1 926 ? -27.188 19.938 18.359 1 89.88 926 LEU B N 1
ATOM 15175 C CA . LEU B 1 926 ? -28 21.078 18.75 1 89.88 926 LEU B CA 1
ATOM 15176 C C . LEU B 1 926 ? -27.812 21.391 20.234 1 89.88 926 LEU B C 1
ATOM 15178 O O . LEU B 1 926 ? -27.781 22.562 20.625 1 89.88 926 LEU B O 1
ATOM 15182 N N . SER B 1 927 ? -27.656 20.438 21 1 90.44 927 SER B N 1
ATOM 15183 C CA . SER B 1 927 ? -27.438 20.641 22.422 1 90.44 927 SER B CA 1
ATOM 15184 C C . SER B 1 927 ? -26.188 21.469 22.688 1 90.44 927 SER B C 1
ATOM 15186 O O . SER B 1 927 ? -26.188 22.344 23.547 1 90.44 927 SER B O 1
ATOM 15188 N N . GLY B 1 928 ? -25.188 21.141 21.953 1 86.56 928 GLY B N 1
ATOM 15189 C CA . GLY B 1 928 ? -23.969 21.938 22.078 1 86.56 928 GLY B CA 1
ATOM 15190 C C . GLY B 1 928 ? -24.141 23.359 21.625 1 86.56 928 GLY B C 1
ATOM 15191 O O . GLY B 1 928 ? -23.625 24.297 22.25 1 86.56 928 GLY B O 1
ATOM 15192 N N . MET B 1 929 ? -24.906 23.594 20.609 1 86.88 929 MET B N 1
ATOM 15193 C CA . MET B 1 929 ? -25.141 24.922 20.062 1 86.88 929 MET B CA 1
ATOM 15194 C C . MET B 1 929 ? -25.938 25.781 21.047 1 86.88 929 MET B C 1
ATOM 15196 O O . MET B 1 929 ? -25.672 26.969 21.203 1 86.88 929 MET B O 1
ATOM 15200 N N . ILE B 1 930 ? -26.891 25.156 21.688 1 90.19 930 ILE B N 1
ATOM 15201 C CA . ILE B 1 930 ? -27.734 25.859 22.656 1 90.19 930 ILE B CA 1
ATOM 15202 C C . ILE B 1 930 ? -26.922 26.25 23.875 1 90.19 930 ILE B C 1
ATOM 15204 O O . ILE B 1 930 ? -27.031 27.391 24.359 1 90.19 930 ILE B O 1
ATOM 15208 N N . MET B 1 931 ? -26.141 25.391 24.281 1 91.25 931 MET B N 1
ATOM 15209 C CA . MET B 1 931 ? -25.328 25.656 25.469 1 91.25 931 MET B CA 1
ATOM 15210 C C . MET B 1 931 ? -24.312 26.766 25.188 1 91.25 931 MET B C 1
ATOM 15212 O O . MET B 1 931 ? -23.984 27.547 26.078 1 91.25 931 MET B O 1
ATOM 15216 N N . ARG B 1 932 ? -23.891 26.812 23.969 1 87.31 932 ARG B N 1
ATOM 15217 C CA . ARG B 1 932 ? -22.984 27.891 23.594 1 87.31 932 ARG B CA 1
ATOM 15218 C C . ARG B 1 932 ? -23.625 29.266 23.797 1 87.31 932 ARG B C 1
ATOM 15220 O O . ARG B 1 932 ? -23.016 30.156 24.406 1 87.31 932 ARG B O 1
ATOM 15227 N N . ASN B 1 933 ? -24.781 29.422 23.328 1 86 933 ASN B N 1
ATOM 15228 C CA . ASN B 1 933 ? -25.5 30.688 23.484 1 86 933 ASN B CA 1
ATOM 15229 C C . ASN B 1 933 ? -25.812 30.984 24.938 1 86 933 ASN B C 1
ATOM 15231 O O . ASN B 1 933 ? -25.766 32.125 25.375 1 86 933 ASN B O 1
ATOM 15235 N N . SER B 1 934 ? -26.078 29.984 25.688 1 90.12 934 SER B N 1
ATOM 15236 C CA . SER B 1 934 ? -26.406 30.141 27.094 1 90.12 934 SER B CA 1
ATOM 15237 C C . SER B 1 934 ? -25.188 30.547 27.922 1 90.12 934 SER B C 1
ATOM 15239 O O . SER B 1 934 ? -25.297 31.375 28.828 1 90.12 934 SER B O 1
ATOM 15241 N N . VAL B 1 935 ? -24.078 29.984 27.531 1 88.06 935 VAL B N 1
ATOM 15242 C CA . VAL B 1 935 ? -22.844 30.281 28.25 1 88.06 935 VAL B CA 1
ATOM 15243 C C . VAL B 1 935 ? -22.469 31.75 28.031 1 88.06 935 VAL B C 1
ATOM 15245 O O . VAL B 1 935 ? -22.047 32.438 28.984 1 88.06 935 VAL B O 1
ATOM 15248 N N . ILE B 1 936 ? -22.672 32.156 26.859 1 81.5 936 ILE B N 1
ATOM 15249 C CA . ILE B 1 936 ? -22.312 33.531 26.531 1 81.5 936 ILE B CA 1
ATOM 15250 C C . ILE B 1 936 ? -23.219 34.5 27.281 1 81.5 936 ILE B C 1
ATOM 15252 O O . ILE B 1 936 ? -22.766 35.531 27.797 1 81.5 936 ILE B O 1
ATOM 15256 N N . LEU B 1 937 ? -24.453 34.219 27.422 1 86.69 937 LEU B N 1
ATOM 15257 C CA . LEU B 1 937 ? -25.422 35.094 28.109 1 86.69 937 LEU B CA 1
ATOM 15258 C C . LEU B 1 937 ? -25.156 35.094 29.625 1 86.69 937 LEU B C 1
ATOM 15260 O O . LEU B 1 937 ? -25.141 36.156 30.25 1 86.69 937 LEU B O 1
ATOM 15264 N N . VAL B 1 938 ? -24.953 33.969 30.188 1 88.44 938 VAL B N 1
ATOM 15265 C CA . VAL B 1 938 ? -24.734 33.844 31.625 1 88.44 938 VAL B CA 1
ATOM 15266 C C . VAL B 1 938 ? -23.422 34.531 31.984 1 88.44 938 VAL B C 1
ATOM 15268 O O . VAL B 1 938 ? -23.328 35.188 33.031 1 88.44 938 VAL B O 1
ATOM 15271 N N . ASP B 1 939 ? -22.469 34.344 31.125 1 86.25 939 ASP B N 1
ATOM 15272 C CA . ASP B 1 939 ? -21.188 35 31.375 1 86.25 939 ASP B CA 1
ATOM 15273 C C . ASP B 1 939 ? -21.328 36.531 31.312 1 86.25 939 ASP B C 1
ATOM 15275 O O . ASP B 1 939 ? -20.688 37.25 32.094 1 86.25 939 ASP B O 1
ATOM 15279 N N . GLN B 1 940 ? -22.172 37.031 30.438 1 83.31 940 GLN B N 1
ATOM 15280 C CA . GLN B 1 940 ? -22.406 38.469 30.344 1 83.31 940 GLN B CA 1
ATOM 15281 C C . GLN B 1 940 ? -23.141 38.969 31.578 1 83.31 940 GLN B C 1
ATOM 15283 O O . GLN B 1 940 ? -22.859 40.094 32.031 1 83.31 940 GLN B O 1
ATOM 15288 N N . ILE B 1 941 ? -24.047 38.25 32.094 1 87.5 941 ILE B N 1
ATOM 15289 C CA . ILE B 1 941 ? -24.766 38.656 33.312 1 87.5 941 ILE B CA 1
ATOM 15290 C C . ILE B 1 941 ? -23.797 38.781 34.469 1 87.5 941 ILE B C 1
ATOM 15292 O O . ILE B 1 941 ? -23.859 39.75 35.219 1 87.5 941 ILE B O 1
ATOM 15296 N N . GLU B 1 942 ? -22.922 37.875 34.531 1 87 942 GLU B N 1
ATOM 15297 C CA . GLU B 1 942 ? -21.953 37.906 35.625 1 87 942 GLU B CA 1
ATOM 15298 C C . GLU B 1 942 ? -20.969 39.062 35.469 1 87 942 GLU B C 1
ATOM 15300 O O . GLU B 1 942 ? -20.531 39.625 36.469 1 87 942 GLU B O 1
ATOM 15305 N N . GLN B 1 943 ? -20.641 39.312 34.25 1 82.38 943 GLN B N 1
ATOM 15306 C CA . GLN B 1 943 ? -19.766 40.438 34 1 82.38 943 GLN B CA 1
ATOM 15307 C C . GLN B 1 943 ? -20.438 41.75 34.344 1 82.38 943 GLN B C 1
ATOM 15309 O O . GLN B 1 943 ? -19.812 42.688 34.875 1 82.38 943 GLN B O 1
ATOM 15314 N N . ASP B 1 944 ? -21.719 41.844 34.094 1 85.06 944 ASP B N 1
ATOM 15315 C CA . ASP B 1 944 ? -22.469 43.062 34.406 1 85.06 944 ASP B CA 1
ATOM 15316 C C . ASP B 1 944 ? -22.656 43.219 35.906 1 85.06 944 ASP B C 1
ATOM 15318 O O . ASP B 1 944 ? -22.625 44.312 36.438 1 85.06 944 ASP B O 1
ATOM 15322 N N . ILE B 1 945 ? -22.828 42.156 36.562 1 87.25 945 ILE B N 1
ATOM 15323 C CA . ILE B 1 945 ? -22.938 42.188 38.031 1 87.25 945 ILE B CA 1
ATOM 15324 C C . ILE B 1 945 ? -21.594 42.594 38.625 1 87.25 945 ILE B C 1
ATOM 15326 O O . ILE B 1 945 ? -21.562 43.406 39.562 1 87.25 945 ILE B O 1
ATOM 15330 N N . ALA B 1 946 ? -20.594 42.094 38.094 1 85.25 946 ALA B N 1
ATOM 15331 C CA . ALA B 1 946 ? -19.266 42.406 38.594 1 85.25 946 ALA B CA 1
ATOM 15332 C C . ALA B 1 946 ? -18.922 43.875 38.312 1 85.25 946 ALA B C 1
ATOM 15334 O O . ALA B 1 946 ? -18.172 44.5 39.062 1 85.25 946 ALA B O 1
ATOM 15335 N N . ALA B 1 947 ? -19.594 44.406 37.219 1 82.56 947 ALA B N 1
ATOM 15336 C CA . ALA B 1 947 ? -19.359 45.812 36.844 1 82.56 947 ALA B CA 1
ATOM 15337 C C . ALA B 1 947 ? -20.188 46.75 37.688 1 82.56 947 ALA B C 1
ATOM 15339 O O . ALA B 1 947 ? -20.047 47.969 37.625 1 82.56 947 ALA B O 1
ATOM 15340 N N . GLY B 1 948 ? -21.094 46.25 38.625 1 83.62 948 GLY B N 1
ATOM 15341 C CA . GLY B 1 948 ? -21.75 47.062 39.625 1 83.62 948 GLY B CA 1
ATOM 15342 C C . GLY B 1 948 ? -23.234 47.219 39.375 1 83.62 948 GLY B C 1
ATOM 15343 O O . GLY B 1 948 ? -23.938 47.875 40.156 1 83.62 948 GLY B O 1
ATOM 15344 N N . LEU B 1 949 ? -23.766 46.625 38.375 1 87.19 949 LEU B N 1
ATOM 15345 C CA . LEU B 1 949 ? -25.203 46.688 38.125 1 87.19 949 LEU B CA 1
ATOM 15346 C C . LEU B 1 949 ? -25.969 45.781 39.094 1 87.19 949 LEU B C 1
ATOM 15348 O O . LEU B 1 949 ? -25.453 44.719 39.469 1 87.19 949 LEU B O 1
ATOM 15352 N N . GLY B 1 950 ? -27.125 46.188 39.469 1 87.5 950 GLY B N 1
ATOM 15353 C CA . GLY B 1 950 ? -27.984 45.344 40.281 1 87.5 950 GLY B CA 1
ATOM 15354 C C . GLY B 1 950 ? -28.328 44.031 39.562 1 87.5 950 GLY B C 1
ATOM 15355 O O . GLY B 1 950 ? -28.344 43.969 38.344 1 87.5 950 GLY B O 1
ATOM 15356 N N . ARG B 1 951 ? -28.609 43.062 40.375 1 89.31 951 ARG B N 1
ATOM 15357 C CA . ARG B 1 951 ? -28.812 41.75 39.812 1 89.31 951 ARG B CA 1
ATOM 15358 C C . ARG B 1 951 ? -30.016 41.719 38.875 1 89.31 951 ARG B C 1
ATOM 15360 O O . ARG B 1 951 ? -29.984 41.094 37.812 1 89.31 951 ARG B O 1
ATOM 15367 N N . TRP B 1 952 ? -31.016 42.375 39.281 1 90 952 TRP B N 1
ATOM 15368 C CA . TRP B 1 952 ? -32.219 42.406 38.469 1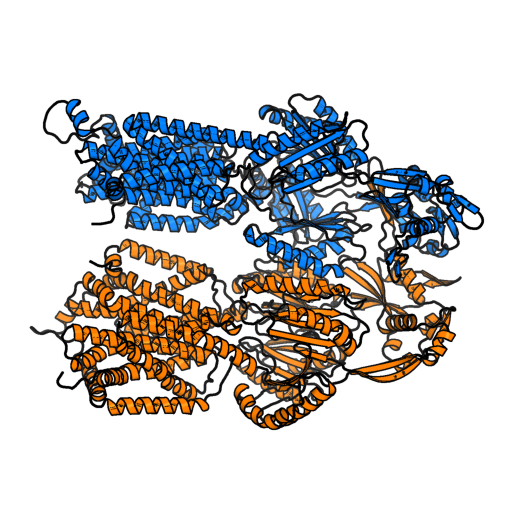 90 952 TRP B CA 1
ATOM 15369 C C . TRP B 1 952 ? -31.969 43.188 37.156 1 90 952 TRP B C 1
ATOM 15371 O O . TRP B 1 952 ? -32.312 42.688 36.062 1 90 952 TRP B O 1
ATOM 15381 N N . GLN B 1 953 ? -31.391 44.25 37.219 1 88.94 953 GLN B N 1
ATOM 15382 C CA . GLN B 1 953 ? -31.078 45.062 36.031 1 88.94 953 GLN B CA 1
ATOM 15383 C C . GLN B 1 953 ? -30.016 44.375 35.156 1 88.94 953 GLN B C 1
ATOM 15385 O O . GLN B 1 953 ? -30.047 44.5 33.938 1 88.94 953 GLN B O 1
ATOM 15390 N N . ALA B 1 954 ? -29.156 43.625 35.844 1 90.38 954 ALA B N 1
ATOM 15391 C CA . ALA B 1 954 ? -28.109 42.938 35.094 1 90.38 954 ALA B CA 1
ATOM 15392 C C . ALA B 1 954 ? -28.688 41.844 34.219 1 90.38 954 ALA B C 1
ATOM 15394 O O . ALA B 1 954 ? -28.219 41.625 33.094 1 90.38 954 ALA B O 1
ATOM 15395 N N . ILE B 1 955 ? -29.656 41.156 34.688 1 91.75 955 ILE B N 1
ATOM 15396 C CA . ILE B 1 955 ? -30.281 40.062 33.938 1 91.75 955 ILE B CA 1
ATOM 15397 C C . ILE B 1 955 ? -30.984 40.656 32.719 1 91.75 955 ILE B C 1
ATOM 15399 O O . ILE B 1 955 ? -30.844 40.125 31.594 1 91.75 955 ILE B O 1
ATOM 15403 N N . ILE B 1 956 ? -31.688 41.688 32.875 1 89.81 956 ILE B N 1
ATOM 15404 C CA . ILE B 1 956 ? -32.5 42.281 31.797 1 89.81 956 ILE B CA 1
ATOM 15405 C C . ILE B 1 956 ? -31.562 42.969 30.797 1 89.81 956 ILE B C 1
ATOM 15407 O O . ILE B 1 956 ? -31.688 42.781 29.578 1 89.81 956 ILE B O 1
ATOM 15411 N N . GLU B 1 957 ? -30.609 43.719 31.266 1 87.56 957 GLU B N 1
ATOM 15412 C CA . GLU B 1 957 ? -29.734 44.5 30.375 1 87.56 957 GLU B CA 1
ATOM 15413 C C . GLU B 1 957 ? -28.797 43.562 29.609 1 87.56 957 GLU B C 1
ATOM 15415 O O . GLU B 1 957 ? -28.469 43.844 28.453 1 87.56 957 GLU B O 1
ATOM 15420 N N . ALA B 1 958 ? -28.328 42.562 30.281 1 87.19 958 ALA B N 1
ATOM 15421 C CA . ALA B 1 958 ? -27.469 41.594 29.609 1 87.19 958 ALA B CA 1
ATOM 15422 C C . ALA B 1 958 ? -28.203 40.906 28.484 1 87.19 958 ALA B C 1
ATOM 15424 O O . ALA B 1 958 ? -27.641 40.656 27.406 1 87.19 958 ALA B O 1
ATOM 15425 N N . THR B 1 959 ? -29.406 40.5 28.703 1 89.88 959 THR B N 1
ATOM 15426 C CA . THR B 1 959 ? -30.219 39.812 27.703 1 89.88 959 THR B CA 1
ATOM 15427 C C . THR B 1 959 ? -30.531 40.75 26.531 1 89.88 959 THR B C 1
ATOM 15429 O O . THR B 1 959 ? -30.531 40.312 25.375 1 89.88 959 THR B O 1
ATOM 15432 N N . VAL B 1 960 ? -30.75 41.969 26.781 1 86.75 960 VAL B N 1
ATOM 15433 C CA . VAL B 1 960 ? -31.062 42.938 25.719 1 86.75 960 VAL B CA 1
ATOM 15434 C C . VAL B 1 960 ? -29.812 43.188 24.891 1 86.75 960 VAL B C 1
ATOM 15436 O O . VAL B 1 960 ? -29.875 43.312 23.672 1 86.75 960 VAL B O 1
ATOM 15439 N N . ARG B 1 961 ? -28.688 43.281 25.531 1 77.12 961 ARG B N 1
ATOM 15440 C CA . ARG B 1 961 ? -27.438 43.562 24.844 1 77.12 961 ARG B CA 1
ATOM 15441 C C . ARG B 1 961 ? -27.031 42.375 23.953 1 77.12 961 ARG B C 1
ATOM 15443 O O . ARG B 1 961 ? -26.422 42.594 22.891 1 77.12 961 ARG B O 1
ATOM 15450 N N . ARG B 1 962 ? -27.391 41.188 24.391 1 81 962 ARG B N 1
ATOM 15451 C CA . ARG B 1 962 ? -26.984 40.031 23.641 1 81 962 ARG B CA 1
ATOM 15452 C C . ARG B 1 962 ? -28.094 39.531 22.719 1 81 962 ARG B C 1
ATOM 15454 O O . ARG B 1 962 ? -27.922 38.531 22 1 81 962 ARG B O 1
ATOM 15461 N N . PHE B 1 963 ? -29.156 40.219 22.719 1 84.94 963 PHE B N 1
ATOM 15462 C CA . PHE B 1 963 ? -30.297 39.781 21.906 1 84.94 963 PHE B CA 1
ATOM 15463 C C . PHE B 1 963 ? -29.922 39.75 20.422 1 84.94 963 PHE B C 1
ATOM 15465 O O . PHE B 1 963 ? -30.172 38.781 19.734 1 84.94 963 PHE B O 1
ATOM 15472 N N . ARG B 1 964 ? -29.328 40.75 19.938 1 78.81 964 ARG B N 1
ATOM 15473 C CA . ARG B 1 964 ? -29.016 40.875 18.516 1 78.81 964 ARG B CA 1
ATOM 15474 C C . ARG B 1 964 ? -27.984 39.844 18.094 1 78.81 964 ARG B C 1
ATOM 15476 O O . ARG B 1 964 ? -28.219 39.094 17.125 1 78.81 964 ARG B O 1
ATOM 15483 N N . PRO B 1 965 ? -26.875 39.688 18.797 1 78.19 965 PRO B N 1
ATOM 15484 C CA . PRO B 1 965 ? -25.891 38.656 18.391 1 78.19 965 PRO B CA 1
ATOM 15485 C C . PRO B 1 965 ? -26.469 37.25 18.422 1 78.19 965 PRO B C 1
ATOM 15487 O O . PRO B 1 965 ? -26.188 36.438 17.531 1 78.19 965 PRO B O 1
ATOM 15490 N N . ILE B 1 966 ? -27.219 36.938 19.375 1 85.12 966 ILE B N 1
ATOM 15491 C CA . ILE B 1 966 ? -27.75 35.594 19.531 1 85.12 966 ILE B CA 1
ATOM 15492 C C . ILE B 1 966 ? -28.766 35.312 18.422 1 85.12 966 ILE B C 1
ATOM 15494 O O . ILE B 1 966 ? -28.75 34.219 17.812 1 85.12 966 ILE B O 1
ATOM 15498 N N . VAL B 1 967 ? -29.562 36.281 18.125 1 86.19 967 VAL B N 1
ATOM 15499 C CA . VAL B 1 967 ? -30.578 36.125 17.094 1 86.19 967 VAL B CA 1
ATOM 15500 C C . VAL B 1 967 ? -29.922 36.094 15.719 1 86.19 967 VAL B C 1
ATOM 15502 O O . VAL B 1 967 ? -30.344 35.312 14.844 1 86.19 967 VAL B O 1
ATOM 15505 N N . LEU B 1 968 ? -29 36.938 15.508 1 80.62 968 LEU B N 1
ATOM 15506 C CA . LEU B 1 968 ? -28.328 37 14.211 1 80.62 968 LEU B CA 1
ATOM 15507 C C . LEU B 1 968 ? -27.578 35.688 13.938 1 80.62 968 LEU B C 1
ATOM 15509 O O . LEU B 1 968 ? -27.594 35.188 12.812 1 80.62 968 LEU B O 1
ATOM 15513 N N . THR B 1 969 ? -26.875 35.156 14.945 1 81.56 969 THR B N 1
ATOM 15514 C CA . THR B 1 969 ? -26.156 33.906 14.773 1 81.56 969 THR B CA 1
ATOM 15515 C C . THR B 1 969 ? -27.125 32.75 14.539 1 81.56 969 THR B C 1
ATOM 15517 O O . THR B 1 969 ? -26.859 31.859 13.734 1 81.56 969 THR B O 1
ATOM 15520 N N . ALA B 1 970 ? -28.188 32.719 15.281 1 87.19 970 ALA B N 1
ATOM 15521 C CA . ALA B 1 970 ? -29.188 31.688 15.109 1 87.19 970 ALA B CA 1
ATOM 15522 C C . ALA B 1 970 ? -29.828 31.766 13.727 1 87.19 970 ALA B C 1
ATOM 15524 O O . ALA B 1 970 ? -30.047 30.75 13.078 1 87.19 970 ALA B O 1
ATOM 15525 N N . LEU B 1 971 ? -30.156 33 13.344 1 86.56 971 LEU B N 1
ATOM 15526 C CA . LEU B 1 971 ? -30.75 33.188 12.031 1 86.56 971 LEU B CA 1
ATOM 15527 C C . LEU B 1 971 ? -29.797 32.781 10.922 1 86.56 971 LEU B C 1
ATOM 15529 O O . LEU B 1 971 ? -30.203 32.188 9.922 1 86.56 971 LEU B O 1
ATOM 15533 N N . ALA B 1 972 ? -28.578 33.188 11.062 1 82.56 972 ALA B N 1
ATOM 15534 C CA . ALA B 1 972 ? -27.578 32.812 10.078 1 82.56 972 ALA B CA 1
ATOM 15535 C C . ALA B 1 972 ? -27.469 31.281 9.984 1 82.56 972 ALA B C 1
ATOM 15537 O O . ALA B 1 972 ? -27.375 30.719 8.883 1 82.56 972 ALA B O 1
ATOM 15538 N N . ALA B 1 973 ? -27.469 30.578 11.094 1 86.69 973 ALA B N 1
ATOM 15539 C CA . ALA B 1 973 ? -27.375 29.125 11.117 1 86.69 973 ALA B CA 1
ATOM 15540 C C . ALA B 1 973 ? -28.625 28.484 10.508 1 86.69 973 ALA B C 1
ATOM 15542 O O . ALA B 1 973 ? -28.516 27.516 9.742 1 86.69 973 ALA B O 1
ATOM 15543 N N . VAL B 1 974 ? -29.766 28.969 10.867 1 89.88 974 VAL B N 1
ATOM 15544 C CA . VAL B 1 974 ? -31.031 28.422 10.391 1 89.88 974 VAL B CA 1
ATOM 15545 C C . VAL B 1 974 ? -31.156 28.609 8.883 1 89.88 974 VAL B C 1
ATOM 15547 O O . VAL B 1 974 ? -31.531 27.688 8.156 1 89.88 974 VAL B O 1
ATOM 15550 N N . LEU B 1 975 ? -30.859 29.797 8.406 1 88.19 975 LEU B N 1
ATOM 15551 C CA . LEU B 1 975 ? -31 30.094 6.984 1 88.19 975 LEU B CA 1
ATOM 15552 C C . LEU B 1 975 ? -29.953 29.359 6.172 1 88.19 975 LEU B C 1
ATOM 15554 O O . LEU B 1 975 ? -30.203 28.969 5.027 1 88.19 975 LEU B O 1
ATOM 15558 N N . ALA B 1 976 ? -28.797 29.203 6.727 1 84.94 976 ALA B N 1
ATOM 15559 C CA . ALA B 1 976 ? -27.75 28.453 6.051 1 84.94 976 ALA B CA 1
ATOM 15560 C C . ALA B 1 976 ? -28.141 26.984 5.871 1 84.94 976 ALA B C 1
ATOM 15562 O O . ALA B 1 976 ? -27.672 26.312 4.953 1 84.94 976 ALA B O 1
ATOM 15563 N N . MET B 1 977 ? -29.062 26.422 6.676 1 88.94 977 MET B N 1
ATOM 15564 C CA . MET B 1 977 ? -29.438 25 6.652 1 88.94 977 MET B CA 1
ATOM 15565 C C . MET B 1 977 ? -30.609 24.766 5.703 1 88.94 977 MET B C 1
ATOM 15567 O O . MET B 1 977 ? -30.906 23.625 5.34 1 88.94 977 MET B O 1
ATOM 15571 N N . ILE B 1 978 ? -31.172 25.812 5.207 1 89.44 978 ILE B N 1
ATOM 15572 C CA . ILE B 1 978 ? -32.344 25.688 4.355 1 89.44 978 ILE B CA 1
ATOM 15573 C C . ILE B 1 978 ? -32 24.922 3.078 1 89.44 978 ILE B C 1
ATOM 15575 O O . ILE B 1 978 ? -32.688 23.969 2.697 1 89.44 978 ILE B O 1
ATOM 15579 N N . PRO B 1 979 ? -30.922 25.328 2.459 1 88.31 979 PRO B N 1
ATOM 15580 C CA . PRO B 1 979 ? -30.578 24.562 1.262 1 88.31 979 PRO B CA 1
ATOM 15581 C C . PRO B 1 979 ? -30.266 23.094 1.571 1 88.31 979 PRO B C 1
ATOM 15583 O O . PRO B 1 979 ? -30.516 22.219 0.74 1 88.31 979 PRO B O 1
ATOM 15586 N N . LEU B 1 980 ? -29.781 22.797 2.674 1 86.94 980 LEU B N 1
ATOM 15587 C CA . LEU B 1 980 ? -29.422 21.438 3.066 1 86.94 980 LEU B CA 1
ATOM 15588 C C . LEU B 1 980 ? -30.656 20.609 3.363 1 86.94 980 LEU B C 1
ATOM 15590 O O . LEU B 1 980 ? -30.625 19.375 3.291 1 86.94 980 LEU B O 1
ATOM 15594 N N . SER B 1 981 ? -31.75 21.281 3.684 1 88.44 981 SER B N 1
ATOM 15595 C CA . SER B 1 981 ? -33 20.578 4.016 1 88.44 981 SER B CA 1
ATOM 15596 C C . SER B 1 981 ? -33.562 19.875 2.797 1 88.44 981 SER B C 1
ATOM 15598 O O . SER B 1 981 ? -34.375 18.938 2.934 1 88.44 981 SER B O 1
ATOM 15600 N N . ARG B 1 982 ? -33.094 20.25 1.624 1 84.38 982 ARG B N 1
ATOM 15601 C CA . ARG B 1 982 ? -33.594 19.641 0.399 1 84.38 982 ARG B CA 1
ATOM 15602 C C . ARG B 1 982 ? -32.844 18.359 0.058 1 84.38 982 ARG B C 1
ATOM 15604 O O . ARG B 1 982 ? -33.281 17.562 -0.773 1 84.38 982 ARG B O 1
ATOM 15611 N N . SER B 1 983 ? -31.797 18.172 0.74 1 84 983 SER B N 1
ATOM 15612 C CA . SER B 1 983 ? -31.016 16.969 0.493 1 84 983 SER B CA 1
ATOM 15613 C C . SER B 1 983 ? -31.672 15.75 1.129 1 84 983 SER B C 1
ATOM 15615 O O . SER B 1 983 ? -32.25 15.844 2.213 1 84 983 SER B O 1
ATOM 15617 N N . VAL B 1 984 ? -31.578 14.641 0.464 1 77.44 984 VAL B N 1
ATOM 15618 C CA . VAL B 1 984 ? -32.219 13.406 0.919 1 77.44 984 VAL B CA 1
ATOM 15619 C C . VAL B 1 984 ? -31.5 12.875 2.154 1 77.44 984 VAL B C 1
ATOM 15621 O O . VAL B 1 984 ? -32.125 12.383 3.09 1 77.44 984 VAL B O 1
ATOM 15624 N N . PHE B 1 985 ? -30.234 13.008 2.199 1 79.44 985 PHE B N 1
ATOM 15625 C CA . PHE B 1 985 ? -29.453 12.438 3.287 1 79.44 985 PHE B CA 1
ATOM 15626 C C . PHE B 1 985 ? -29.438 13.375 4.488 1 79.44 985 PHE B C 1
ATOM 15628 O O . PHE B 1 985 ? -29.641 12.945 5.625 1 79.44 985 PHE B O 1
ATOM 15635 N N . PHE B 1 986 ? -29.266 14.664 4.34 1 86.44 986 PHE B N 1
ATOM 15636 C CA . PHE B 1 986 ? -29.062 15.602 5.434 1 86.44 986 PHE B CA 1
ATOM 15637 C C . PHE B 1 986 ? -30.359 16.328 5.754 1 86.44 986 PHE B C 1
ATOM 15639 O O . PHE B 1 986 ? -30.422 17.125 6.695 1 86.44 986 PHE B O 1
ATOM 15646 N N . GLY B 1 987 ? -31.453 16.047 5.008 1 87.88 987 GLY B N 1
ATOM 15647 C CA . GLY B 1 987 ? -32.719 16.75 5.184 1 87.88 987 GLY B CA 1
ATOM 15648 C C . GLY B 1 987 ? -33.25 16.656 6.602 1 87.88 987 GLY B C 1
ATOM 15649 O O . GLY B 1 987 ? -33.438 17.688 7.258 1 87.88 987 GLY B O 1
ATOM 15650 N N . PRO B 1 988 ? -33.344 15.508 7.109 1 89.19 988 PRO B N 1
ATOM 15651 C CA . PRO B 1 988 ? -33.844 15.367 8.477 1 89.19 988 PRO B CA 1
ATOM 15652 C C . PRO B 1 988 ? -32.969 16.047 9.508 1 89.19 988 PRO B C 1
ATOM 15654 O O . PRO B 1 988 ? -33.469 16.609 10.484 1 89.19 988 PRO B O 1
ATOM 15657 N N . MET B 1 989 ? -31.703 15.953 9.297 1 88.44 989 MET B N 1
ATOM 15658 C CA . MET B 1 989 ? -30.781 16.609 10.219 1 88.44 989 MET B CA 1
ATOM 15659 C C . MET B 1 989 ? -30.938 18.125 10.164 1 88.44 989 MET B C 1
ATOM 15661 O O . MET B 1 989 ? -30.984 18.781 11.203 1 88.44 989 MET B O 1
ATOM 15665 N N . ALA B 1 990 ? -31.016 18.641 8.953 1 91.06 990 ALA B N 1
ATOM 15666 C CA . ALA B 1 990 ? -31.156 20.078 8.766 1 91.06 990 ALA B CA 1
ATOM 15667 C C . ALA B 1 990 ? -32.469 20.578 9.383 1 91.06 990 ALA B C 1
ATOM 15669 O O . ALA B 1 990 ? -32.5 21.609 10.039 1 91.06 990 ALA B O 1
ATOM 15670 N N . VAL B 1 991 ? -33.531 19.844 9.297 1 92.62 991 VAL B N 1
ATOM 15671 C CA . VAL B 1 991 ? -34.812 20.234 9.82 1 92.62 991 VAL B CA 1
ATOM 15672 C C . VAL B 1 991 ? -34.812 20.172 11.344 1 92.62 991 VAL B C 1
ATOM 15674 O O . VAL B 1 991 ? -35.375 21.031 12.023 1 92.62 991 VAL B O 1
ATOM 15677 N N . ALA B 1 992 ? -34.156 19.172 11.797 1 92.19 992 ALA B N 1
ATOM 15678 C CA . ALA B 1 992 ? -34.062 19.031 13.242 1 92.19 992 ALA B CA 1
ATOM 15679 C C . ALA B 1 992 ? -33.281 20.203 13.844 1 92.19 992 ALA B C 1
ATOM 15681 O O . ALA B 1 992 ? -33.688 20.781 14.852 1 92.19 992 ALA B O 1
ATOM 15682 N N . ILE B 1 993 ? -32.25 20.562 13.258 1 91.12 993 ILE B N 1
ATOM 15683 C CA . ILE B 1 993 ? -31.422 21.641 13.773 1 91.12 993 ILE B CA 1
ATOM 15684 C C . ILE B 1 993 ? -32.125 22.969 13.602 1 91.12 993 ILE B C 1
ATOM 15686 O O . ILE B 1 993 ? -32.125 23.812 14.5 1 91.12 993 ILE B O 1
ATOM 15690 N N . MET B 1 994 ? -32.75 23.156 12.461 1 92.62 994 MET B N 1
ATOM 15691 C CA . MET B 1 994 ? -33.5 24.391 12.203 1 92.62 994 MET B CA 1
ATOM 15692 C C . MET B 1 994 ? -34.594 24.609 13.242 1 92.62 994 MET B C 1
ATOM 15694 O O . MET B 1 994 ? -34.656 25.656 13.875 1 92.62 994 MET B O 1
ATOM 15698 N N . GLY B 1 995 ? -35.406 23.609 13.406 1 92.81 995 GLY B N 1
ATOM 15699 C CA . GLY B 1 995 ? -36.469 23.703 14.375 1 92.81 995 GLY B CA 1
ATOM 15700 C C . GLY B 1 995 ? -35.969 23.828 15.805 1 92.81 995 GLY B C 1
ATOM 15701 O O . GLY B 1 995 ? -36.5 24.641 16.578 1 92.81 995 GLY B O 1
ATOM 15702 N N . GLY B 1 996 ? -35.031 23.062 16.156 1 92.94 996 GLY B N 1
ATOM 15703 C CA . GLY B 1 996 ? -34.469 23.125 17.484 1 92.94 996 GLY B CA 1
ATOM 15704 C C . GLY B 1 996 ? -33.812 24.453 17.812 1 92.94 996 GLY B C 1
ATOM 15705 O O . GLY B 1 996 ? -34 25 18.906 1 92.94 996 GLY B O 1
ATOM 15706 N N . LEU B 1 997 ? -33.125 25.047 16.844 1 91.31 997 LEU B N 1
ATOM 15707 C CA . LEU B 1 997 ? -32.438 26.297 17.078 1 91.31 997 LEU B CA 1
ATOM 15708 C C . LEU B 1 997 ? -33.406 27.453 17.188 1 91.31 997 LEU B C 1
ATOM 15710 O O . LEU B 1 997 ? -33.188 28.375 18 1 91.31 997 LEU B O 1
ATOM 15714 N N . ILE B 1 998 ? -34.438 27.469 16.453 1 93.56 998 ILE B N 1
ATOM 15715 C CA . ILE B 1 998 ? -35.438 28.531 16.484 1 93.56 998 ILE B CA 1
ATOM 15716 C C . ILE B 1 998 ? -36.125 28.562 17.844 1 93.56 998 ILE B C 1
ATOM 15718 O O . ILE B 1 998 ? -36.188 29.625 18.484 1 93.56 998 ILE B O 1
ATOM 15722 N N . VAL B 1 999 ? -36.5 27.469 18.281 1 93.5 999 VAL B N 1
ATOM 15723 C CA . VAL B 1 999 ? -37.219 27.406 19.547 1 93.5 999 VAL B CA 1
ATOM 15724 C C . VAL B 1 999 ? -36.25 27.594 20.703 1 93.5 999 VAL B C 1
ATOM 15726 O O . VAL B 1 999 ? -36.562 28.266 21.688 1 93.5 999 VAL B O 1
ATOM 15729 N N . ALA B 1 1000 ? -35.125 27 20.578 1 92.25 1000 ALA B N 1
ATOM 15730 C CA . ALA B 1 1000 ? -34.125 27.109 21.641 1 92.25 1000 ALA B CA 1
ATOM 15731 C C . ALA B 1 1000 ? -33.656 28.547 21.812 1 92.25 1000 ALA B C 1
ATOM 15733 O O . ALA B 1 1000 ? -33.344 28.984 22.922 1 92.25 1000 ALA B O 1
ATOM 15734 N N . THR B 1 1001 ? -33.469 29.25 20.688 1 91.06 1001 THR B N 1
ATOM 15735 C CA . THR B 1 1001 ? -33.062 30.656 20.766 1 91.06 1001 THR B CA 1
ATOM 15736 C C . THR B 1 1001 ? -34.125 31.484 21.484 1 91.06 1001 THR B C 1
ATOM 15738 O O . THR B 1 1001 ? -33.781 32.312 22.344 1 91.06 1001 THR B O 1
ATOM 15741 N N . ALA B 1 1002 ? -35.344 31.219 21.219 1 91.56 1002 ALA B N 1
ATOM 15742 C CA . ALA B 1 1002 ? -36.438 31.891 21.906 1 91.56 1002 ALA B CA 1
ATOM 15743 C C . ALA B 1 1002 ? -36.438 31.578 23.391 1 91.56 1002 ALA B C 1
ATOM 15745 O O . ALA B 1 1002 ? -36.625 32.469 24.219 1 91.56 1002 ALA B O 1
ATOM 15746 N N . LEU B 1 1003 ? -36.188 30.406 23.672 1 90.31 1003 LEU B N 1
ATOM 15747 C CA . LEU B 1 1003 ? -36.188 29.984 25.062 1 90.31 1003 LEU B CA 1
ATOM 15748 C C . LEU B 1 1003 ? -34.969 30.5 25.797 1 90.31 1003 LEU B C 1
ATOM 15750 O O . LEU B 1 1003 ? -35.031 30.797 27 1 90.31 1003 LEU B O 1
ATOM 15754 N N . THR B 1 1004 ? -33.844 30.578 25.172 1 89.12 1004 THR B N 1
ATOM 15755 C CA . THR B 1 1004 ? -32.656 31.109 25.797 1 89.12 1004 THR B CA 1
ATOM 15756 C C . THR B 1 1004 ? -32.844 32.562 26.188 1 89.12 1004 THR B C 1
ATOM 15758 O O . THR B 1 1004 ? -32.375 33 27.25 1 89.12 1004 THR B O 1
ATOM 15761 N N . LEU B 1 1005 ? -33.594 33.344 25.344 1 89.38 1005 LEU B N 1
ATOM 15762 C CA . LEU B 1 1005 ? -33.812 34.75 25.578 1 89.38 1005 LEU B CA 1
ATOM 15763 C C . LEU B 1 1005 ? -34.906 34.969 26.594 1 89.38 1005 LEU B C 1
ATOM 15765 O O . LEU B 1 1005 ? -34.906 35.969 27.312 1 89.38 1005 LEU B O 1
ATOM 15769 N N . LEU B 1 1006 ? -35.812 34 26.688 1 90.56 1006 LEU B N 1
ATOM 15770 C CA . LEU B 1 1006 ? -36.969 34.219 27.547 1 90.56 1006 LEU B CA 1
ATOM 15771 C C . LEU B 1 1006 ? -36.906 33.344 28.781 1 90.56 1006 LEU B C 1
ATOM 15773 O O . LEU B 1 1006 ? -37.156 33.812 29.906 1 90.56 1006 LEU B O 1
ATOM 15777 N N . PHE B 1 1007 ? -36.562 32.156 28.625 1 91.06 1007 PHE B N 1
ATOM 15778 C CA . PHE B 1 1007 ? -36.594 31.172 29.703 1 91.06 1007 PHE B CA 1
ATOM 15779 C C . PHE B 1 1007 ? -35.375 31.297 30.594 1 91.06 1007 PHE B C 1
ATOM 15781 O O . PHE B 1 1007 ? -35.469 31.234 31.828 1 91.06 1007 PHE B O 1
ATOM 15788 N N . LEU B 1 1008 ? -34.188 31.422 30.062 1 90.31 1008 LEU B N 1
ATOM 15789 C CA . LEU B 1 1008 ? -32.938 31.406 30.812 1 90.31 1008 LEU B CA 1
ATOM 15790 C C . LEU B 1 1008 ? -32.875 32.531 31.812 1 90.31 1008 LEU B C 1
ATOM 15792 O O . LEU B 1 1008 ? -32.531 32.312 32.969 1 90.31 1008 LEU B O 1
ATOM 15796 N N . PRO B 1 1009 ? -33.219 33.781 31.438 1 90.69 1009 PRO B N 1
ATOM 15797 C CA . PRO B 1 1009 ? -33.25 34.875 32.438 1 90.69 1009 PRO B CA 1
ATOM 15798 C C . PRO B 1 1009 ? -34.219 34.594 33.562 1 90.69 1009 PRO B C 1
ATOM 15800 O O . PRO B 1 1009 ? -33.938 34.906 34.719 1 90.69 1009 PRO B O 1
ATOM 15803 N N . ALA B 1 1010 ? -35.375 34.062 33.219 1 91.12 1010 ALA B N 1
ATOM 15804 C CA . ALA B 1 1010 ? -36.344 33.719 34.25 1 91.12 1010 ALA B CA 1
ATOM 15805 C C . ALA B 1 1010 ? -35.812 32.656 35.156 1 91.12 1010 ALA B C 1
ATOM 15807 O O . ALA B 1 1010 ? -36.031 32.688 36.375 1 91.12 1010 ALA B O 1
ATOM 15808 N N . LEU B 1 1011 ? -35.156 31.734 34.562 1 91.06 1011 LEU B N 1
ATOM 15809 C CA . LEU B 1 1011 ? -34.562 30.656 35.375 1 91.06 1011 LEU B CA 1
ATOM 15810 C C . LEU B 1 1011 ? -33.438 31.188 36.281 1 91.06 1011 LEU B C 1
ATOM 15812 O O . LEU B 1 1011 ? -33.312 30.75 37.406 1 91.06 1011 LEU B O 1
ATOM 15816 N N . TYR B 1 1012 ? -32.625 32.062 35.719 1 91.06 1012 TYR B N 1
ATOM 15817 C CA . TYR B 1 1012 ? -31.547 32.656 36.5 1 91.06 1012 TYR B CA 1
ATOM 15818 C C . TYR B 1 1012 ? -32.125 33.438 37.688 1 91.06 1012 TYR B C 1
ATOM 15820 O O . TYR B 1 1012 ? -31.594 33.312 38.781 1 91.06 1012 TYR B O 1
ATOM 15828 N N . ALA B 1 1013 ? -33.188 34.188 37.5 1 90.5 1013 ALA B N 1
ATOM 15829 C CA . ALA B 1 1013 ? -33.812 34.969 38.562 1 90.5 1013 ALA B CA 1
ATOM 15830 C C . ALA B 1 1013 ? -34.438 34.062 39.625 1 90.5 1013 ALA B C 1
ATOM 15832 O O . ALA B 1 1013 ? -34.406 34.375 40.812 1 90.5 1013 ALA B O 1
ATOM 15833 N N . ALA B 1 1014 ? -34.969 33.031 39.156 1 89.88 1014 ALA B N 1
ATOM 15834 C CA . ALA B 1 1014 ? -35.625 32.094 40.062 1 89.88 1014 ALA B CA 1
ATOM 15835 C C . ALA B 1 1014 ? -34.594 31.328 40.875 1 89.88 1014 ALA B C 1
ATOM 15837 O O . ALA B 1 1014 ? -34.781 31.062 42.062 1 89.88 1014 ALA B O 1
ATOM 15838 N N . TRP B 1 1015 ? -33.531 30.891 40.219 1 88.25 1015 TRP B N 1
ATOM 15839 C CA . TRP B 1 1015 ? -32.5 30.062 40.812 1 88.25 1015 TRP B CA 1
ATOM 15840 C C . TRP B 1 1015 ? -31.766 30.844 41.938 1 88.25 1015 TRP B C 1
ATOM 15842 O O . TRP B 1 1015 ? -31.438 30.281 42.969 1 88.25 1015 TRP B O 1
ATOM 15852 N N . PHE B 1 1016 ? -31.469 32.156 41.688 1 86.81 1016 PHE B N 1
ATOM 15853 C CA . PHE B 1 1016 ? -30.734 32.969 42.656 1 86.81 1016 PHE B CA 1
ATOM 15854 C C . PHE B 1 1016 ? -31.703 33.812 43.469 1 86.81 1016 PHE B C 1
ATOM 15856 O O . PHE B 1 1016 ? -31.281 34.656 44.25 1 86.81 1016 PHE B O 1
ATOM 15863 N N . ARG B 1 1017 ? -33 33.719 43.406 1 83.06 1017 ARG B N 1
ATOM 15864 C CA . ARG B 1 1017 ? -34.062 34.375 44.156 1 83.06 1017 ARG B CA 1
ATOM 15865 C C . ARG B 1 1017 ? -33.844 35.906 44.125 1 83.06 1017 ARG B C 1
ATOM 15867 O O . ARG B 1 1017 ? -33.844 36.531 45.188 1 83.06 1017 ARG B O 1
ATOM 15874 N N . VAL B 1 1018 ? -33.688 36.406 42.906 1 84.06 1018 VAL B N 1
ATOM 15875 C CA . VAL B 1 1018 ? -33.438 37.844 42.75 1 84.06 1018 VAL B CA 1
ATOM 15876 C C . VAL B 1 1018 ? -34.781 38.594 42.875 1 84.06 1018 VAL B C 1
ATOM 15878 O O . VAL B 1 1018 ? -35.75 38.25 42.188 1 84.06 1018 VAL B O 1
ATOM 15881 N N . LYS B 1 1019 ? -34.844 39.594 43.844 1 77.62 1019 LYS B N 1
ATOM 15882 C CA . LYS B 1 1019 ? -36.031 40.438 44.031 1 77.62 1019 LYS B CA 1
ATOM 15883 C C . LYS B 1 1019 ? -35.906 41.719 43.219 1 77.62 1019 LYS B C 1
ATOM 15885 O O . LYS B 1 1019 ? -34.812 42.125 42.844 1 77.62 1019 LYS B O 1
ATOM 15890 N N . ARG B 1 1020 ? -36.969 42.312 42.719 1 75.62 1020 ARG B N 1
ATOM 15891 C CA . ARG B 1 1020 ? -37.031 43.469 41.844 1 75.62 1020 ARG B CA 1
ATOM 15892 C C . ARG B 1 1020 ? -36.219 44.625 42.438 1 75.62 1020 ARG B C 1
ATOM 15894 O O . ARG B 1 1020 ? -35.688 45.469 41.688 1 75.62 1020 ARG B O 1
ATOM 15901 N N . GLU B 1 1021 ? -36.062 44.656 43.875 1 70.88 1021 GLU B N 1
ATOM 15902 C CA . GLU B 1 1021 ? -35.406 45.781 44.5 1 70.88 1021 GLU B CA 1
ATOM 15903 C C . GLU B 1 1021 ? -33.875 45.594 44.531 1 70.88 1021 GLU B C 1
ATOM 15905 O O . GLU B 1 1021 ? -33.156 46.531 44.781 1 70.88 1021 GLU B O 1
ATOM 15910 N N . GLU B 1 1022 ? -33.312 44.531 44.031 1 70.69 1022 GLU B N 1
ATOM 15911 C CA . GLU B 1 1022 ? -31.875 44.312 44.094 1 70.69 1022 GLU B CA 1
ATOM 15912 C C . GLU B 1 1022 ? -31.219 44.625 42.75 1 70.69 1022 GLU B C 1
ATOM 15914 O O . GLU B 1 1022 ? -31.75 44.312 41.688 1 70.69 1022 GLU B O 1
#

Secondary structure (DSSP, 8-state):
----HHHHHHHTHHHHHHHHHHHHHHHHHHHHHSPB-SS------EEEEEEE-TT--HHHHIIIIIHHHHHHHHTT--EEEEEEEEETTEEEEEEEEPTTS-GGGHHHHHHHHHHHHHHTGGGSPTT-EEEEEE--TT----EEEEEEETT--HHHHHHHHHHHHHHHHTSTTEEEEEEES---EEEEEEE-HHHHHHHT--HHHHHHHHHHHS------EEE-SS-EEE---------HHHHHT-EEEETTEEEEHHHHEEEEEEE-SSPPPEEEETTEEEEEEEEEEPTT--HHHHHHHHHHHHHHHHHHSPTTEEEEEEEEHHHHHHHHHHHHHHHHHHHHHHHHHHHHHHH-HHHHHHHHHHHHHHHHHHHHHHHHHT--B-HHHHHHHHHHHHHHHHHHHHHHHHHHHHHHTT--HHHHHHHHIIIIIHHHHHHHHHHHHTTHHHHT--SHHHHHHHHHHHHHHHHHHHHHHHHHHHHHHHHHHHS--HHHHHHHHS-S-SS---TT-SHHHHHHHHHHHHHHHTHHHHHHHHHHHHHHHHHHGGGSPB-SSPBP---EEEEEEE--TTB-HHHHHHHHHHHHHHHHH-TTEEEEEEEESSPPP-SSTT--PPPP-TTEEEEEEEESSHHHHHHHHHHHHHHHHHH-TTSEEEEEEPBSSS---SSEEEEEE-S-HHHHHHHHHHHHHHHHTSTT-EEEEESS-PEEEEEEEEE-HHHHHHTT--HHHHHHHHHHHHT-EEEEEEEETTEEEEEEEE--HHHHH-GGGGGG-EEEPTTS-EEEGGGTEEEEEEEEES-EEEETTEEEEEEEEE--SS--HHHHHHHHGGGGHHHHHTPPTT-EEEEEEHHHHHHHHHHHHHTTHHHHHHHHHHHHHHHH--HHHHHHHHTTGGGHHHHHHHHHHHHT--B-HHHHHHHHHHHHHHHHHHHHHHHHHHHHHHTT--HHHHHHHHHHHHHHHHHHHHHHHHHHHHHHHTSTTTHHHHHHHHHHHHHHHHHHHHHHHHHHHHHTT--TT-/----HHHHHHHTHHHHHHHHHHHHHHHHHHHHHSPB-SS------EEEEEEE-TT--HHHHIIIIIHHHHHHHHTT--EEEEEEEEETTEEEEEEEE-TTS-GGGHHHHHHHHHHHHHHTGGGSPTT-EEEEEE--TT----EEEEEEETT--HHHHHHHHHHHHHHHHTSTTEEEEEEES---EEEEEEE-HHHHHHHT--HHHHHHHHHHHH------EEE-SSBEEEEEE-----SHHHHHT-EEEETTEEEEHHHHEEEEEEE-SSPPPEEEETTEEEEEEEEEEPTT--HHHHHHHHHHHHHHHHHHSPTTEEEEEEEEHHHHHHHHHHHHHHHHHHHHHHHHHHHHHHH-HHHHHHHHHHHHHHHHHHHHHHHHHT--B-HHHHHHHHHHHHHHHHHHHHHHHHHHHHHHTT--HHHHHHHHIIIIIHHHHHHHHHHHHTTHHHHT--SHHHHHHHHHHHHHHHHHHHHHHIIIIIHHHHHHHHS--HHHHHHHHS---SS---TT-SHHHHHHHHHHHHHHHTHHHHHHHHHHHHHHHHHHGGGSPB-SSPBP---EEEEEEE--TT--HHHHHHHHHHHHHHHHH-TTEEEEEEEESSPPP--STT--PPPP-TTEEEEEEEESSHHHHHHHHHHHHHHHHHH-TTSEEEEEEPBSSS---SSEEEEEE-S-HHHHHHHHHHHHHHHHTSTT-EEEEESS-PEEEEEEEEE-HHHHHHTT--HHHHHHHHHHHHT-EEEEEEEETTEEEEEEEE--HHHHH-GGGGGGPEEEPTTS-EEEGGGTEEEEEEEEE--EEEETTEEEEEEEEE--SS--HHHHHHHHGGGGHHHHHTPPTT-EEEEEEHHHHHHHHHHHHHTTHHHHHHHHHHHHHHHH--HHHHHHHHTTGGGHHHHHHHHHHHHT--B-HHHHHHHHHHHHHHHHHHHHHHHHHHHHHHTT--HHHHHHHHHHHHHHHHHHHHHHHHHHHHHHHTSTTTHHHHHHHHHHHHHHHHHHHHHHHHHHHHHTT--TT-

pLDDT: mean 85.68, std 8.6, range [31.44, 96.12]

Nearest PDB structures (foldseek):
  6vej-assembly1_C  TM=9.471E-01  e=5.004E-82  Pseudomonas aeruginosa
  8f4r-assembly1_B  TM=9.011E-01  e=1.681E-61  Escherichia coli
  8f4n-assembly1_A  TM=8.800E-01  e=2.011E-58  Escherichia coli
  6iol-assembly1_F  TM=8.672E-01  e=8.325E-54  Pseudomonas aeruginosa PAO1
  3nog-assembly1_A  TM=8.363E-01  e=3.435E-53  Escherichia coli K-12

Solvent-accessible surface area (backbone atoms only — not comparable to full-atom values): 103743 Å² total; per-residue (Å²): 133,76,92,51,64,28,43,48,26,59,74,36,50,65,60,48,51,48,50,51,52,49,38,37,49,47,7,54,54,28,56,72,64,46,27,36,40,60,60,63,82,72,80,60,58,45,33,42,38,40,34,35,34,68,52,39,46,16,67,51,32,34,33,48,45,43,41,54,53,44,57,59,58,53,46,67,50,59,58,66,50,38,42,29,41,12,28,61,21,34,30,40,39,35,43,26,41,38,56,58,59,56,75,85,54,48,65,59,50,54,50,51,51,54,50,55,53,59,69,45,53,82,76,40,67,87,78,51,47,74,72,42,77,36,77,66,65,62,59,41,27,35,32,27,33,33,42,33,42,79,89,58,52,70,67,59,50,48,56,50,48,52,53,50,48,57,56,53,57,69,40,76,56,43,55,50,73,44,79,37,37,65,66,54,58,27,35,39,35,29,34,42,59,68,57,31,60,74,68,64,53,59,70,66,57,54,37,51,53,50,31,64,46,50,54,90,70,88,72,53,63,47,78,49,101,86,48,79,45,78,48,82,81,88,60,66,62,86,45,73,62,54,54,28,60,37,74,47,76,56,94,93,48,76,43,40,40,50,78,63,25,52,70,46,81,46,56,45,76,72,70,55,44,40,28,30,46,76,84,36,70,22,38,32,41,32,35,20,63,29,92,85,45,36,43,55,62,38,40,53,52,46,50,55,50,47,55,53,49,57,68,69,45,58,94,61,49,44,74,44,79,72,40,56,41,35,61,50,31,52,52,51,52,48,50,49,50,49,35,37,52,48,20,50,50,48,36,47,51,52,36,30,70,74,63,31,68,53,55,20,45,44,47,55,55,47,51,59,43,27,50,13,47,33,30,36,50,29,50,73,72,68,53,51,47,17,57,54,37,50,52,20,48,41,57,29,53,26,57,32,50,37,46,34,51,52,45,50,48,49,29,50,54,35,27,54,72,64,42,53,67,65,56,18,35,34,46,40,42,77,70,42,43,60,55,49,48,49,24,45,50,31,29,39,41,28,34,41,19,43,57,62,15,51,28,65,59,21,55,59,47,28,46,36,35,54,49,30,37,45,30,39,54,38,19,49,50,40,27,44,40,47,43,47,47,44,41,64,72,49,47,70,75,48,47,57,54,56,44,65,66,58,63,88,82,88,74,86,76,62,90,68,71,48,70,67,46,51,52,52,46,51,51,40,47,49,30,47,74,41,24,68,60,51,53,53,49,50,52,51,45,41,53,50,29,62,62,51,46,75,75,50,50,52,37,61,65,49,62,42,89,65,41,49,36,38,37,38,42,36,49,55,60,41,32,16,53,63,34,45,47,49,54,49,52,54,52,44,60,54,54,70,73,48,82,54,60,70,49,42,36,38,23,38,23,22,38,60,75,37,52,43,82,36,55,69,69,48,70,73,33,44,28,30,30,26,33,45,36,29,30,73,39,68,69,39,32,54,52,48,49,54,48,50,56,53,46,44,60,69,74,38,69,85,40,54,69,46,79,44,73,50,54,44,57,79,57,54,77,48,47,38,30,40,36,26,35,23,89,48,66,71,59,29,51,55,52,36,51,54,50,43,54,59,53,60,67,40,83,68,52,37,79,69,43,64,76,65,76,56,56,17,59,30,38,34,36,44,52,42,65,69,57,22,49,74,59,44,40,50,55,38,58,49,22,49,50,38,13,24,37,47,58,36,34,81,44,43,70,41,70,49,96,92,40,79,27,42,30,28,37,24,33,35,70,66,62,36,55,35,75,80,49,52,46,64,37,62,42,76,26,79,83,72,48,66,43,48,36,53,78,33,32,46,84,42,83,48,77,40,66,35,58,46,42,29,45,73,80,27,42,41,40,38,31,33,26,42,67,85,60,88,71,43,56,52,59,50,48,65,62,47,52,71,70,42,48,68,58,59,71,66,50,57,91,81,45,46,81,44,73,36,27,44,50,44,52,41,49,52,44,50,51,29,30,58,67,20,43,62,60,34,52,53,52,43,51,51,47,37,29,71,72,63,53,30,70,68,61,32,50,56,34,57,62,51,24,68,53,23,49,36,18,23,44,52,36,29,61,73,70,67,38,48,51,20,57,53,22,50,50,25,50,43,30,41,25,13,50,48,30,24,58,40,48,48,49,54,52,44,26,51,52,34,37,74,72,68,42,38,60,44,57,15,46,51,49,37,49,58,69,44,42,58,60,54,50,51,37,47,47,33,29,39,57,19,29,53,56,42,39,73,36,70,75,47,13,39,17,30,42,24,34,35,26,12,46,56,44,34,53,52,38,52,66,42,45,45,50,13,48,52,36,61,75,69,66,61,50,87,89,60,134,77,94,51,64,30,44,48,28,58,74,37,50,52,44,47,51,46,50,51,51,49,39,37,49,47,8,54,52,28,56,73,65,44,26,37,42,59,60,62,81,71,80,59,60,44,34,42,39,38,34,36,36,79,88,38,47,17,67,52,32,35,64,56,46,44,42,54,52,45,58,58,58,59,68,70,71,59,60,66,49,37,43,30,40,12,27,61,24,35,29,41,39,36,44,27,40,36,54,59,57,57,74,86,53,48,66,61,50,55,50,49,50,54,52,55,53,59,69,45,53,82,76,39,66,87,78,50,47,75,72,42,78,36,78,64,65,58,60,43,27,35,34,28,32,34,43,32,41,80,87,58,51,70,69,61,51,48,55,50,49,52,55,50,47,55,59,54,57,67,39,77,58,38,19,38,75,46,78,36,38,66,66,55,56,27,36,39,35,28,34,44,60,68,58,30,58,75,69,62,50,59,69,66,57,55,38,50,53,48,28,33,34,45,50,81,50,38,30,34,48,36,62,38,72,59,37,39,33,41,42,42,72,53,55,64,59,86,43,75,65,53,54,27,62,35,72,45,75,56,91,96,46,77,42,39,40,49,78,63,25,51,66,46,83,45,57,46,76,74,68,56,44,37,30,28,45,78,84,35,71,23,38,31,42,32,35,20,63,30,92,87,46,36,42,57,61,40,42,53,52,49,50,55,51,48,56,54,49,58,69,69,46,59,92,62,51,45,75,46,80,74,39,58,40,36,60,51,30,51,53,51,52,48,50,48,50,49,36,38,51,50,22,49,52,46,37,46,50,53,36,30,70,72,62,32,66,53,57,19,45,44,45,56,56,46,50,58,44,26,50,13,46,31,32,35,49,29,50,75,71,66,52,51,47,16,57,53,36,50,52,20,49,40,55,30,53,27,56,32,51,40,45,35,52,52,42,51,48,46,27,49,53,36,25,53,72,61,42,52,66,66,57,16,35,35,46,36,43,76,70,42,42,62,57,50,49,49,24,46,50,31,30,42,38,28,33,41,18,42,58,61,15,50,29,64,60,21,55,58,48,27,44,35,36,54,48,29,38,46,31,40,52,38,19,50,51,40,27,44,42,48,42,44,46,43,40,63,74,50,48,71,76,47,43,57,54,54,49,62,68,60,68,83,83,88,76,88,76,63,90,68,70,47,71,67,45,49,54,52,45,50,51,41,48,50,31,45,73,41,27,68,59,52,52,54,50,52,51,50,47,41,56,49,28,60,61,52,43,76,73,51,50,50,35,60,64,52,63,42,89,65,42,47,35,37,36,37,41,37,49,56,62,76,42,47,50,67,57,46,48,52,55,49,52,54,52,46,60,54,55,70,73,47,83,54,61,71,47,44,36,38,21,37,24,22,38,58,75,37,52,43,82,34,53,68,66,48,69,73,34,44,28,30,32,26,32,45,37,29,28,73,39,68,69,39,31,54,53,46,50,54,47,48,56,52,46,44,60,68,75,37,69,86,41,53,70,45,80,44,73,49,54,45,56,77,58,55,78,46,47,38,29,39,34,25,33,22,88,48,66,70,58,30,50,55,52,39,52,53,50,45,56,59,53,60,68,40,83,67,53,38,76,71,43,64,76,65,78,56,56,17,83,42,76,42,74,49,63,42,62,67,58,22,52,75,60,45,41,51,71,68,58,50,50,53,48,48,40,24,36,60,68,35,33,81,43,41,65,42,69,50,81,66,41,80,25,44,28,28,37,23,34,34,71,66,63,56,71,34,72,77,47,54,46,63,36,61,43,76,26,77,82,70,48,66,42,47,36,53,78,34,32,46,84,39,82,48,76,39,68,38,58,46,42,28,44,71,81,26,41,42,39,37,32,33,26,41,68,84,61,89,71,43,53,53,59,50,48,65,64,45,52,71,72,43,46,67,58,60,72,65,49,56,93,83,46,44,81,46,74,34,28,42,50,42,52,40,49,51,47,50,51,29,32,56,68,20,44,62,59,32,51,52,52,42,51,49,48,38,36,70,71,64,74,35,71,68,60,35,52,57,36,57,63,51,26,67,56,24,48,36,18,22,42,52,37,29,62,74,68,69,39,49,51,20,54,53,20,48,50,26,49,42,29,41,26,15,51,48,30,26,58,40,49,50,50,55,51,42,26,51,50,34,37,75,71,65,43,40,62,44,56,15,47,49,51,36,49,58,71,43,42,59,62,53,48,52,37,49,48,33,29,39,57,20,30,52,58,43,40,73,35,70,76,47,14,40,18,29,40,22,35,36,26,13,47,56,44,33,53,52,38,51,64,40,46,45,50,12,48,52,36,59,74,69,67,62,49,89,90,61

Foldseek 3Di:
DDDAQLLVLQVCVPVLVVVLVVLLVLLVVLQVVFFFAAFDDFDQLKKKWKKFAAPAAQVCCLPQPVLVLLVQLVVLVFFPWWWWKGFHGMIMIMTGGDFLDDPVCSVVSLVVSVVSSVVCPVSGDPPMDDGDMDNVQQFAQQWKKWKFFPPDDLVVQVVLVVVLLVLLCPFPQWDHKDKPFHWAKFKEKAFALVLCQVVLHDPVQLLVVLQVQADDDQPAWDDDPVDIGGDDDDRHDPDQVCQQQPWRDDPPDIDGSVVGIDIDMDTDVVTDWFKDWLLGTTMMMGITGHPLHHLLVSLVRVVVSQVVSQVVDDPRMGMDIDGHRNVVSCVLLVLLVVLLVQLLVLLLVLLCVQVHPLLSVLLNSLLSSLSSQLSSVCSVVSNHHYNQLSLLVLLLSLVLSLLQLLLSVQLLVVLLQVDDLSVSLSVSSVQPLLLLVLLLVLLLLLLQLLCQQSGSNSVRNNSSSVSNNSSSVSSSVCSSNPSSSSCNVRPPSNNVVVDVPVDDDDDPPPVQPDPVLVVLLVQQLVLQVPLVVLQVVLVVLLVVLVVLLVVFAEAAFFFDQAQKKKKKKFAFQADALVVQVVVVSVVSVVVSPDPFWPIKMKIGQAFDGRSDSQDDGTGGHSRMMMMITGGPHPVSSVVVQVVCVVCCVVPVVRIDMDMDTHTPDHHQDFQWKKKKWDADPVVSVVLVVVLLVLLVPDPQWADWDKPFDGWYKDKDKAFPPVQCVVQAHDPVQVVVVVCCAAVWDFSDWRDDDPDTHTHTYYHDPVCHPDPVCQQQRWRAHPVSHTDGNVRGIDIDMDTHGRMFMDMSSTTMMMTGIHGPDPHHSVVSCVVSVVVCVVSQVPDDPRMDMDIGGPVVSQVSSVVSSVVSVVVSVVVSLVSLCVQVVDPLLSVLLLVLLSSLSSQLSVLCVVVVPHCYPLLVSLSSSLSSNLSSLLSSLSSQLVVVVVVPDASSCSLSVSLSVCVSSLVSSLVSSLSSLVSVLPDRGCNSSSSSNNRSSVVSSVCSSSNSSSVVCVSVVRDPVD/DDDAQQLVLQVCVVVLVVVLVVLLVLLVVLQVVFFFAAFFDFAQLKKKWKKFAAPAAQVCCLVQPVLVLLVLLVVLVQFPWWWWKGFHGMIMIMTGGDQLDDPVCSVVSLVVSVVRSVVCVVSGDPPMDDGDMDPVQQFAQQWKKWKFFPPDDLVVQVVLVVVLLVLLCPFPQWDHKDKPFHWFKFKEKAFALVLCQVVLHDPVQLLQLLQVQADPDQPDWDDDPVDIGGDDDDRHDPDQVCQQQPWGDDPPDIDGSVVGIDIDMDTDVVTDWFKDWLLGTTMMMGITGHPLHHLLVSLVRVVVSQVVSQVVDDPRIGMDIDGHRNVVSCVLLVLLVVLLVQLLVLLLVLLCVQVNPLLSVLLNSLLSSLSSNLSSVCSVVSNHDYNQLSLLVLLLSLVLSLLQSQLSVQLVVVLLVVDDLSVSLSVSSVAPLLLLVLLLVLLLLLLQLLCQQSGSNSVRNNSSSVSNNSSSVSSSVCSSNPSSSSCNVRPPSNNVVVPPPVDDDDDDPPPQPDPVLVVLLVQQLVLQVPLVVLQVVLVVLLVVLVVLVVVFAEAAFFFDQAQKKKKKKFAFQADALVVQVVVVSVVSVVVSPDPFWPIKMKIGQFFDRNSDSQDDGGGGHSRMMMMITGGPHSVSSVVVQVVCVVCCVPPPVRIDMDMDTHTPDHHQDFQWKKKKWFADPVVSVVLVVVLLVLLVPDPQWADKDKPFDGWDKDKDWAFPPVQCVVQAHDPVLVVVVVCCAAVWDFSHWRDDDPDTHTHTYYHDPVCHPDPVCQQQRWRAHPVSHTDGSVRGIDIDMDTDGRMFMDMSSTTMMMTGTHGPDPHHSVVSCVVRVVSCVVSQVPDDPRMDMDIGGPVVVQVSSVVSSVVSVVVSVVSSLVSLCVQVVDPLLSVLLLVLLSSLSSQLSVLCVVVVPHCYPLLVSLSSSLSSNLSSLLSSLSSQLVVVVVVPDANSCSLSVSLSVCLSSLVSSLVSSLSSLVSVLPDRGCVSSSSSNNRSSVVSSVCSSSNSSSVVCVSVVRDPVD

Organism: NCBI:txid1005395

Sequence (2044 aa):
MGFNLSAWALRNRQIVLFLMILLALVGALSYTKLGQSEDPPFTFKAMVIRTLWPGASAEEVSRQVTERIEKKLMETGEYEKIVSFSRPGESQVTFMARDSMHSADIPELWYQIRKKVADIRHTLPPGIQGPFFNDEFGTTFGNIYALTGQGFDYAVLKDYADRVQIQLQRVKDVGKVELLGLQDEKIWIELSNTKLSTLGLPLAAVQQALEEQNAVSTAGFFETPSERLQLRVTGRFDSVEQIEQFPIRVGERTFRIGDVAQVHRGFNDPPAPRMRFMGEDAIGLAVSMKPGGDILVLGKALEVEFARISTNLPAGMELRKVSDQPAAVKTGVGEFVQVLVEALAIVLLVSFFSLGMRTGLVVALAIPLVLAMTFATMYYLGIGLHKISLGALVLALGLLVDDAIIAVEMMAIKMEQGFDRLKAASYAWTSTAFPMLTGTLITAAGFLPIATAQSGTGEYTRSIFQVVTIALLASWIAAVVFVPYLGERLLPDLARLHAKKHGTTNGETDPYGTPFYQRVRRVVSWCVSRRKTVIVLTIALFVGSVMSFRFVEQQFFPASGRLELMVDLKLAEGASLSNTAEQVKRLEAMLKKREGIDSYVAYVGTGSPRFYLPLDQQLPAASFAQFVVLAKTIEDREALRTWLIETLNEQFPDLRSRVTRLENGPPVGYPVQFRVTGEHIEEVRALARKVAARVRENPHVANVHLDWEEPSKVVYLNIDQDRARALGVSTAALSRFLQSSLTGSSVSQYREDNELIEILLRGTQEERTQLEHLSSLSVPTDNGRSIALSQVATLEYGFEEGIIWHRNRLPTVTVRADIYGKDQPATLVKQILPTLEPVRAELPDGYLLEVGGTVEDSTRGQNSVNAGVPLFVVVVLTLLMLQLRSFSRTAMVFLTAPLGLIGVVLFLMVFRQPFGFVAMLGTIALSGMIMRNSVILVDQIEQDIAAGLGRWQAIIEATVRRFRPIVLTALAAVLAMIPLSRSVFFGPMAVAIMGGLIVATALTLLFLPALYAAWFRVKREEMGFNLSAWALRNRQIVLFLMILLALVGALSYTKLGQSEDPPFTFKAMVIRTLWPGASAEEVSRQVTERIEKKLMETGEYEKIVSFSRPGESQVTFMARDSMHSADIPELWYQIRKKVADIRHTLPPGIQGPFFNDEFGTTFGNIYALTGQGFDYAVLKDYADRVQIQLQRVKDVGKVELLGLQDEKIWIELSNTKLSTLGLPLAAVQQALEEQNAVSTAGFFETPSERLQLRVTGRFDSVEQIEQFPIRVGERTFRIGDVAQVHRGFNDPPAPRMRFMGEDAIGLAVSMKPGGDILVLGKALEVEFARISTNLPAGMELRKVSDQPAAVKTGVGEFVQVLVEALAIVLLVSFFSLGMRTGLVVALAIPLVLAMTFATMYYLGIGLHKISLGALVLALGLLVDDAIIAVEMMAIKMEQGFDRLKAASYAWTSTAFPMLTGTLITAAGFLPIATAQSGTGEYTRSIFQVVTIALLASWIAAVVFVPYLGERLLPDLARLHAKKHGTTNGETDPYGTPFYQRVRRVVSWCVSRRKTVIVLTIALFVGSVMSFRFVEQQFFPASGRLELMVDLKLAEGASLSNTAEQVKRLEAMLKKREGIDSYVAYVGTGSPRFYLPLDQQLPAASFAQFVVLAKTIEDREALRTWLIETLNEQFPDLRSRVTRLENGPPVGYPVQFRVTGEHIEEVRALARKVAARVRENPHVANVHLDWEEPSKVVYLNIDQDRARALGVSTAALSRFLQSSLTGSSVSQYREDNELIEILLRGTQEERTQLEHLSSLSVPTDNGRSIALSQVATLEYGFEEGIIWHRNRLPTVTVRADIYGKDQPATLVKQILPTLEPVRAELPDGYLLEVGGTVEDSTRGQNSVNAGVPLFVVVVLTLLMLQLRSFSRTAMVFLTAPLGLIGVVLFLMVFRQPFGFVAMLGTIALSGMIMRNSVILVDQIEQDIAAGLGRWQAIIEATVRRFRPIVLTALAAVLAMIPLSRSVFFGPMAVAIMGGLIVATALTLLFLPALYAAWFRVKREE

InterPro domains:
  IPR001036 Acriflavin resistance protein [PF00873] (7-1013)
  IPR001036 Acriflavin resistance protein [PR00702] (12-36)
  IPR001036 Acriflavin resistance protein [PR00702] (40-58)
  IPR001036 Acriflavin resistance protein [PR00702] (358-379)
  IPR001036 Acriflavin resistance protein [PR00702] (386-410)
  IPR001036 Acriflavin resistance protein [PR00702] (439-462)
  IPR001036 Acriflavin resistance protein [PR00702] (464-487)
  IPR001036 Acriflavin resistance protein [PTHR32063] (4-1019)
  IPR027463 Multidrug efflux transporter AcrB TolC docking domain, DN/DC subdomains [G3DSA:3.30.2090.10] (182-274)
  IPR027463 Multidrug efflux transporter AcrB TolC docking domain, DN/DC subdomains [G3DSA:3.30.2090.10] (715-803)
  IPR027463 Multidrug efflux transporter AcrB TolC docking domain, DN/DC subdomains [SSF82714] (187-267)
  IPR027463 Multidrug efflux transporter AcrB TolC docking domain, DN/DC subdomains [SSF82714] (714-800)

Radius of gyration: 43.57 Å; Cα contacts (8 Å, |Δi|>4): 3787; chains: 2; bounding box: 102×135×82 Å